Protein AF-0000000084571553 (afdb_homodimer)

Foldseek 3Di:
DPPVVVVVVVVVVVVVVVVVLVCLLVCVVVLLVLLVVLLVVLVVVLVVLVVVLVVVVVVPQWHFDVVNVVLNVVNVVLNVVNVVLNVVVVVQVVVPPDDDDDSPCSVVSSVSSVVSVVSSVVSVVSNPDDDPTIDGPPPQLADQDDADDDDDDDDDLPFAEEEEAAAFQQCQVRVLSVVSNVCSVDVPPFRHEFEAECAPDGDLVVLLVSLCVRLPPDPVVQVVCVVVVNSLVVLLVSLLPGAYEYEYEEDEAADDCSSSNRDPNSRVVVHHYYYYYLFLVNCVSNVGPDYDYRDFADLVVLLVLLQVLLPPPCCVPDPLSVVLSSLLSVLQVRRNQSSNQQSNLNHPPDDSVVSVVQNVCSVQPVVPRPPLVVRPLVSRCVLLVSVVDPLLSVLLLVQLLDDAPDWAFLQVSLVVCVLLQSQHVDDDPVVSSVVSVVSVVRCVRSNQKAWDPDPDDDPDGTTIHGDSSSSSSSLCVCCVNVPNNLQEEHAELDLDCDPVNLQSLQNYQEYAYDYQNHAEDDDARPQNQNHAYYHDALYQHQDDDPCNCVNHQEHHAEYANENHQNHQDDDLCVLSNANHAYYAHENYNHAEDDLSVLSNANHAYYEHAYPDPDAREHEYDQPSVLSHLYQEDARHRHHYDVLLRVLVSVLPHDRHQAYADEDAEPNSQQSCQPRVQRRYAHYAYENHAPAQEHEHEFDPDPCASNNRHAYYEYYQHANHAYYHYDYPPDDDQQRANAARHAYYYAEQYQYQEQLSLLRYQNHAEYAHENHANHAENRDPDDDPVSSVSSNRQQNHAEYHAEQHQNHQEHDPAADAHAAAHEYHYYNHQNHAEYSHDLPRPPDHHHDPDPDDPRPVRHDYPPDPSVVVCVVVPD/DVVPPVVVVVVVVVCVVVVVLVVLQVCVVVLLVLLVVLLVVLVVVLVVLVVVLVVVVVVPQKHWDVVNVVLNVVNVVLNVVSVVLNVVVVVQVVVPPDDDDDSVCSPVSSVSSVVSVVSSVVSVVSVPDDDPTIDGHPPQQADQDDADDDDDDDDDLQFAEEEEAAAFQQCQVRVLSVVSNVCSVDVPVFRHEFEAEQAPDGDLVRRLVSVCVRLVPDPVVQVVCVVVVNSLVVLLVVLLPGAYEYEYEEDEAADDCSSSNRDPNSSVVSHHYYYYYLFLVNCVSNVGPDYDYRDFDDLVVLLVLLQVLLDPDCCVPDPLSVVLSSLCSVLQVRRNQSSNQVSNLNRPPDDSVVSVVQNVCSVPPPVPRPPLCVRPLVSRCVLLVSVVDPLLSVLLLVQLLDDAPDWAFLQVSLVVCVLLCSQHVDDDPVVSSVVSVVSVVRCVRSNQKDWDPPPDDDPDGTTIHGDSSSSSSSLCVCCVNVPRNLQEEHAELDLDCDPVNLQSQQNYQEYAYDYQNHAEDPDARPQNQNHAEYHDALYQHQDDDPCNCVNHQEHHAEYANENHQNHQDDDLCVLSNANHAYYHHENYNHAEDDLSVLSNQNHAYDEHAYPDPDAREHEYDQPSVLSHLYQEYARHRHHYDVLLRVLVSVLPRDRHQEYADEDAEPNSQQSCQPRVQRRYAHYAYENHAPAQEHEHEFDPDQCASNNRHAYYEYYQHANHAYYHYDYDPDDPQQRANAARHAYYHYENYAYQEQQSLLRYLNYAEYAHENHANHAENRDPDDDPVSSVSSNRQCNYAEYHAEQHQNHAEHDPAADAHQAAHEYHYYNHQNHAEYRHDLPRPPDHHHDPYPDDPRDVRHDYPPDPNVVVCVVVDD

Radius of gyration: 49.53 Å; Cα contacts (8 Å, |Δi|>4): 3369; chains: 2; bounding box: 150×155×90 Å

Sequence (1748 aa):
MDFVNPLSDLIKYLCGLASTHLGYICNLKDDVDLLRRETQELNAKSEDVKATVQREEEGGGVQRTRVVMNWLGNVQNFLGGVDQVLGEARERD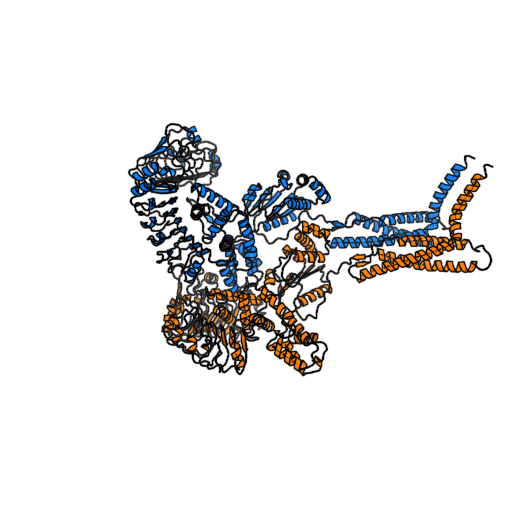RIKCLGHCLPQNCWSGYQLGKKVDRMLNEARELKKEELNTTLPLLSPPVLAMPMDKTVGLDISFNIVVIGLYGIGGVGKTTLMKRINNDLSRANHGFEVVIWVVVSRQVKEDNIQDIIRRGLHIKDEIWEQWSRNGDNHIHLCEVLTHKKFVLLIDDVWARLDLSKIGVPHSCLENGSKVVFTTRSKTVCHQMRADKAYEVQCLTPEEALGLFKDNVGKSNVHYDPEILELAKHIAQECKGLPLALITVGRAMAGKDNPSEWRHALTTLRNKPHKLQGMVEEVYHTLEFSYDNLNDTTRQACFLYCCRFPEDYPIIVDNLIELWIGEGLLGDTGDVYHKRDEGASILGDLKRACLLESRPRHGDSYEQATVKMHDVIRDMATWIARDHGQRENKLLVIENEEDMSAEMISKWRGAKKVSIWGNLIANINRAPPMCSQLETLFVRETKVRLVPRGFFESMTACLKVLDLSDNKNIDSFPKEICNLISLQYLNLSSTSINELPEEIKNLTRLRWLLFVSRLLSSKIILILTGAIASLPLNVFNLWGSTLEKEEKVVEELGDMQDITDLSILVQKSFSVLKIFQSLQRCIRRVRIENCEDLTSIPISHSLKESGDFSHLEELHLFRCPMLMKMEITQGIGRVPNCFCFPCLINVLVYNCGFSDLSWLVHAPKLRNLEVIGSLSMEKIIGDGFAREELATSGLFSCLKFLNIIDLPSLRSICDDPLFFPQGMEFRVERCPGLRKLPLVSNSARGTLSIMKAMEDSWGKIRFPPSRAEDKFNSFSFMDFVNPLSDLIKYLCGLASTHLGYICNLKDDVDLLRRETQELNAKSEDVKATVQREEEGGGVQRTRVVMNWLGNVQNFLGGVDQVLGEARERDRIKCLGHCLPQNCWSGYQLGKKVDRMLNEARELKKEELNTTLPLLSPPVLAMPMDKTVGLDISFNIVVIGLYGIGGVGKTTLMKRINNDLSRANHGFEVVIWVVVSRQVKEDNIQDIIRRGLHIKDEIWEQWSRNGDNHIHLCEVLTHKKFVLLIDDVWARLDLSKIGVPHSCLENGSKVVFTTRSKTVCHQMRADKAYEVQCLTPEEALGLFKDNVGKSNVHYDPEILELAKHIAQECKGLPLALITVGRAMAGKDNPSEWRHALTTLRNKPHKLQGMVEEVYHTLEFSYDNLNDTTRQACFLYCCRFPEDYPIIVDNLIELWIGEGLLGDTGDVYHKRDEGASILGDLKRACLLESRPRHGDSYEQATVKMHDVIRDMATWIARDHGQRENKLLVIENEEDMSAEMISKWRGAKKVSIWGNLIANINRAPPMCSQLETLFVRETKVRLVPRGFFESMTACLKVLDLSDNKNIDSFPKEICNLISLQYLNLSSTSINELPEEIKNLTRLRWLLFVSRLLSSKIILILTGAIASLPLNVFNLWGSTLEKEEKVVEELGDMQDITDLSILVQKSFSVLKIFQSLQRCIRRVRIENCEDLTSIPISHSLKESGDFSHLEELHLFRCPMLMKMEITQGIGRVPNCFCFPCLINVLVYNCGFSDLSWLVHAPKLRNLEVIGSLSMEKIIGDGFAREELATSGLFSCLKFLNIIDLPSLRSICDDPLFFPQGMEFRVERCPGLRKLPLVSNSARGTLSIMKAMEDSWGKIRFPPSRAEDKFNSFSF

InterPro domains:
  IPR002182 NB-ARC [PF00931] (158-314)
  IPR027417 P-loop containing nucleoside triphosphate hydrolase [G3DSA:3.40.50.300] (148-292)
  IPR027417 P-loop containing nucleoside triphosphate hydrolase [SSF52540] (157-399)
  IPR032675 Leucine-rich repeat domain superfamily [G3DSA:3.80.10.10] (453-730)
  IPR032675 Leucine-rich repeat domain superfamily [G3DSA:3.80.10.10] (731-851)
  IPR042197 Apoptotic protease-activating factors, helical domain [G3DSA:1.10.8.430] (296-388)
  IPR050905 Plant disease resistance NBS-LRR [PTHR33463] (19-835)
  IPR055414 Disease resistance R13L4/SHOC-2-like, LRR domain [PF23598] (556-802)
  IPR058922 Disease resistance protein, winged helix domain [PF23559] (402-474)

Nearest PDB structures (foldseek):
  9cc9-assembly1_L  TM=5.577E-01  e=7.276E-26  Nicotiana benthamiana
  9fp6-assembly1_F  TM=5.745E-01  e=7.276E-26  Nicotiana benthamiana
  7xx2-assembly1_I  TM=5.405E-01  e=8.181E-25  Triticum monococcum
  8rfh-assembly1_B  TM=3.887E-01  e=2.292E-23  Nicotiana benthamiana
  7jlv-assembly1_A  TM=6.695E-01  e=2.318E-12  Nicotiana benthamiana

Structure (mmCIF, N/CA/C/O backbone):
data_AF-0000000084571553-model_v1
#
loop_
_entity.id
_entity.type
_entity.pdbx_description
1 polymer 'Uncharacterized protein'
#
loop_
_atom_site.group_PDB
_atom_site.id
_atom_site.type_symbol
_atom_site.label_atom_id
_atom_site.label_alt_id
_atom_site.label_comp_id
_atom_site.label_asym_id
_atom_site.label_entity_id
_atom_site.label_seq_id
_atom_site.pdbx_PDB_ins_code
_atom_site.Cartn_x
_atom_site.Cartn_y
_atom_site.Cartn_z
_atom_site.occupancy
_atom_site.B_iso_or_equiv
_atom_site.auth_seq_id
_atom_site.auth_comp_id
_atom_site.auth_asym_id
_atom_site.auth_atom_id
_atom_site.pdbx_PDB_model_num
ATOM 1 N N . MET A 1 1 ? 102.875 -58.688 -18.672 1 23.72 1 MET A N 1
ATOM 2 C CA . MET A 1 1 ? 101.562 -59.062 -18.078 1 23.72 1 MET A CA 1
ATOM 3 C C . MET A 1 1 ? 100.625 -57.875 -17.953 1 23.72 1 MET A C 1
ATOM 5 O O . MET A 1 1 ? 99.5 -58 -17.531 1 23.72 1 MET A O 1
ATOM 9 N N . ASP A 1 2 ? 101.188 -56.719 -18 1 32.38 2 ASP A N 1
ATOM 10 C CA . ASP A 1 2 ? 100.562 -55.438 -17.672 1 32.38 2 ASP A CA 1
ATOM 11 C C . ASP A 1 2 ? 99.562 -55.031 -18.766 1 32.38 2 ASP A C 1
ATOM 13 O O . ASP A 1 2 ? 98.688 -54.188 -18.531 1 32.38 2 ASP A O 1
ATOM 17 N N . PHE A 1 3 ? 99.875 -55.344 -20.047 1 34.72 3 PHE A N 1
ATOM 18 C CA . PHE A 1 3 ? 99.125 -54.719 -21.141 1 34.72 3 PHE A CA 1
ATOM 19 C C . PHE A 1 3 ? 97.75 -55.375 -21.312 1 34.72 3 PHE A C 1
ATOM 21 O O . PHE A 1 3 ? 97 -54.969 -22.203 1 34.72 3 PHE A O 1
ATOM 28 N N . VAL A 1 4 ? 97.438 -56.562 -20.719 1 42.59 4 VAL A N 1
ATOM 29 C CA . VAL A 1 4 ? 96.25 -57.344 -20.984 1 42.59 4 VAL A CA 1
ATOM 30 C C . VAL A 1 4 ? 95.062 -56.75 -20.25 1 42.59 4 VAL A C 1
ATOM 32 O O . VAL A 1 4 ? 93.938 -56.969 -20.641 1 42.59 4 VAL A O 1
ATOM 35 N N . ASN A 1 5 ? 95.375 -56 -19.219 1 40.78 5 ASN A N 1
ATOM 36 C CA . ASN A 1 5 ? 94.25 -55.531 -18.391 1 40.78 5 ASN A CA 1
ATOM 37 C C . ASN A 1 5 ? 93.438 -54.438 -19.094 1 40.78 5 ASN A C 1
ATOM 39 O O . ASN A 1 5 ? 92.25 -54.406 -19.031 1 40.78 5 ASN A O 1
ATOM 43 N N . PRO A 1 6 ? 94.188 -53.531 -19.688 1 46.91 6 PRO A N 1
ATOM 44 C CA . PRO A 1 6 ? 93.375 -52.438 -20.25 1 46.91 6 PRO A CA 1
ATOM 45 C C . PRO A 1 6 ? 92.5 -52.875 -21.438 1 46.91 6 PRO A C 1
ATOM 47 O O . PRO A 1 6 ? 91.438 -52.312 -21.703 1 46.91 6 PRO A O 1
ATOM 50 N N . LEU A 1 7 ? 92.938 -53.938 -22.156 1 43.12 7 LEU A N 1
ATOM 51 C CA . LEU A 1 7 ? 92.188 -54.375 -23.328 1 43.12 7 LEU A CA 1
ATOM 52 C C . LEU A 1 7 ? 90.875 -55.062 -22.922 1 43.12 7 LEU A C 1
ATOM 54 O O . LEU A 1 7 ? 89.812 -54.906 -23.594 1 43.12 7 LEU A O 1
ATOM 58 N N . SER A 1 8 ? 90.938 -55.719 -21.75 1 46.53 8 SER A N 1
ATOM 59 C CA . SER A 1 8 ? 89.688 -56.375 -21.266 1 46.53 8 SER A CA 1
ATOM 60 C C . SER A 1 8 ? 88.625 -55.344 -20.891 1 46.53 8 SER A C 1
ATOM 62 O O . SER A 1 8 ? 87.438 -55.531 -21.156 1 46.53 8 SER A O 1
ATOM 64 N N . ASP A 1 9 ? 89.188 -54.25 -20.328 1 49.16 9 ASP A N 1
ATOM 65 C CA . ASP A 1 9 ? 88.25 -53.188 -19.984 1 49.16 9 ASP A CA 1
ATOM 66 C C . ASP A 1 9 ? 87.688 -52.562 -21.234 1 49.16 9 ASP A C 1
ATOM 68 O O . ASP A 1 9 ? 86.5 -52.188 -21.266 1 49.16 9 ASP A O 1
ATOM 72 N N . LEU A 1 10 ? 88.562 -52.469 -22.328 1 47.81 10 LEU A N 1
ATOM 73 C CA . LEU A 1 10 ? 88.062 -51.906 -23.594 1 47.81 10 LEU A CA 1
ATOM 74 C C . LEU A 1 10 ? 87.125 -52.844 -24.281 1 47.81 10 LEU A C 1
ATOM 76 O O . LEU A 1 10 ? 86.125 -52.406 -24.844 1 47.81 10 LEU A O 1
ATOM 80 N N . ILE A 1 11 ? 87.375 -54.188 -24.219 1 46.59 11 ILE A N 1
ATOM 81 C CA . ILE A 1 11 ? 86.438 -55.125 -24.859 1 46.59 11 ILE A CA 1
ATOM 82 C C . ILE A 1 11 ? 85.125 -55.156 -24.109 1 46.59 11 ILE A C 1
ATOM 84 O O . ILE A 1 11 ? 84.062 -55.188 -24.719 1 46.59 11 ILE A O 1
ATOM 88 N N . LYS A 1 12 ? 85.25 -55.062 -22.766 1 50.31 12 LYS A N 1
ATOM 89 C CA . LYS A 1 12 ? 84 -54.938 -21.969 1 50.31 12 LYS A CA 1
ATOM 90 C C . LYS A 1 12 ? 83.25 -53.688 -22.359 1 50.31 12 LYS A C 1
ATOM 92 O O . LYS A 1 12 ? 82 -53.719 -22.484 1 50.31 12 LYS A O 1
ATOM 97 N N . TYR A 1 13 ? 84.062 -52.625 -22.484 1 47.72 13 TYR A N 1
ATOM 98 C CA . TYR A 1 13 ? 83.438 -51.375 -22.906 1 47.72 13 TYR A CA 1
ATOM 99 C C . TYR A 1 13 ? 82.938 -51.469 -24.328 1 47.72 13 TYR A C 1
ATOM 101 O O . TYR A 1 13 ? 81.812 -51.031 -24.625 1 47.72 13 TYR A O 1
ATOM 109 N N . LEU A 1 14 ? 83.75 -52.125 -25.297 1 46.5 14 LEU A N 1
ATOM 110 C CA . LEU A 1 14 ? 83.312 -52.281 -26.672 1 46.5 14 LEU A CA 1
ATOM 111 C C . LEU A 1 14 ? 82.188 -53.312 -26.781 1 46.5 14 LEU A C 1
ATOM 113 O O . LEU A 1 14 ? 81.25 -53.125 -27.578 1 46.5 14 LEU A O 1
ATOM 117 N N . CYS A 1 15 ? 82.25 -54.438 -26.031 1 47.06 15 CYS A N 1
ATOM 118 C CA . CYS A 1 15 ? 81.188 -55.375 -26 1 47.06 15 CYS A CA 1
ATOM 119 C C . CYS A 1 15 ? 79.938 -54.781 -25.344 1 47.06 15 CYS A C 1
ATOM 121 O O . CYS A 1 15 ? 78.812 -55.062 -25.734 1 47.06 15 CYS A O 1
ATOM 123 N N . GLY A 1 16 ? 80.125 -53.969 -24.266 1 48.34 16 GLY A N 1
ATOM 124 C CA . GLY A 1 16 ? 79 -53.188 -23.734 1 48.34 16 GLY A CA 1
ATOM 125 C C . GLY A 1 16 ? 78.375 -52.25 -24.75 1 48.34 16 GLY A C 1
ATOM 126 O O . GLY A 1 16 ? 77.188 -52.125 -24.828 1 48.34 16 GLY A O 1
ATOM 127 N N . LEU A 1 17 ? 79.25 -51.562 -25.516 1 47.72 17 LEU A N 1
ATOM 128 C CA . LEU A 1 17 ? 78.812 -50.719 -26.609 1 47.72 17 LEU A CA 1
ATOM 129 C C . LEU A 1 17 ? 78.188 -51.531 -27.734 1 47.72 17 LEU A C 1
ATOM 131 O O . LEU A 1 17 ? 77.188 -51.125 -28.328 1 47.72 17 LEU A O 1
ATOM 135 N N . ALA A 1 18 ? 78.812 -52.75 -28.125 1 51.19 18 ALA A N 1
ATOM 136 C CA . ALA A 1 18 ? 78.312 -53.625 -29.172 1 51.19 18 ALA A CA 1
ATOM 137 C C . ALA A 1 18 ? 77 -54.281 -28.719 1 51.19 18 ALA A C 1
ATOM 139 O O . ALA A 1 18 ? 76.062 -54.5 -29.516 1 51.19 18 ALA A O 1
ATOM 140 N N . SER A 1 19 ? 76.938 -54.594 -27.422 1 53 19 SER A N 1
ATOM 141 C CA . SER A 1 19 ? 75.75 -55.25 -26.906 1 53 19 SER A CA 1
ATOM 142 C C . SER A 1 19 ? 74.562 -54.312 -26.969 1 53 19 SER A C 1
ATOM 144 O O . SER A 1 19 ? 73.438 -54.719 -27.281 1 53 19 SER A O 1
ATOM 146 N N . THR A 1 20 ? 74.812 -53.062 -26.75 1 55.97 20 THR A N 1
ATOM 147 C CA . THR A 1 20 ? 73.75 -52.094 -26.891 1 55.97 20 THR A CA 1
ATOM 148 C C . THR A 1 20 ? 73.375 -51.906 -28.344 1 55.97 20 THR A C 1
ATOM 150 O O . THR A 1 20 ? 72.188 -51.812 -28.703 1 55.97 20 THR A O 1
ATOM 153 N N . HIS A 1 21 ? 74.312 -51.906 -29.266 1 56.56 21 HIS A N 1
ATOM 154 C CA . HIS A 1 21 ? 74.125 -51.719 -30.688 1 56.56 21 HIS A CA 1
ATOM 155 C C . HIS A 1 21 ? 73.5 -52.969 -31.328 1 56.56 21 HIS A C 1
ATOM 157 O O . HIS A 1 21 ? 72.625 -52.875 -32.188 1 56.56 21 HIS A O 1
ATOM 163 N N . LEU A 1 22 ? 74.062 -54.188 -30.984 1 56.91 22 LEU A N 1
ATOM 164 C CA . LEU A 1 22 ? 73.5 -55.438 -31.453 1 56.91 22 LEU A CA 1
ATOM 165 C C . LEU A 1 22 ? 72.125 -55.625 -30.844 1 56.91 22 LEU A C 1
ATOM 167 O O . LEU A 1 22 ? 71.25 -56.281 -31.469 1 56.91 22 LEU A O 1
ATOM 171 N N . GLY A 1 23 ? 71.875 -55.062 -29.719 1 60.16 23 GLY A N 1
ATOM 172 C CA . GLY A 1 23 ? 70.562 -55.125 -29.062 1 60.16 23 GLY A CA 1
ATOM 173 C C . GLY A 1 23 ? 69.5 -54.375 -29.828 1 60.16 23 GLY A C 1
ATOM 174 O O . GLY A 1 23 ? 68.312 -54.812 -29.859 1 60.16 23 GLY A O 1
ATOM 175 N N . TYR A 1 24 ? 69.812 -53.312 -30.578 1 62.94 24 TYR A N 1
ATOM 176 C CA . TYR A 1 24 ? 68.812 -52.531 -31.344 1 62.94 24 TYR A CA 1
ATOM 177 C C . TYR A 1 24 ? 68.375 -53.344 -32.562 1 62.94 24 TYR A C 1
ATOM 179 O O . TYR A 1 24 ? 67.188 -53.188 -32.969 1 62.94 24 TYR A O 1
ATOM 187 N N . ILE A 1 25 ? 69.312 -54.188 -33.156 1 61.41 25 ILE A N 1
ATOM 188 C CA . ILE A 1 25 ? 68.938 -54.969 -34.344 1 61.41 25 ILE A CA 1
ATOM 189 C C . ILE A 1 25 ? 68.188 -56.219 -33.906 1 61.41 25 ILE A C 1
ATOM 191 O O . ILE A 1 25 ? 67.188 -56.594 -34.531 1 61.41 25 ILE A O 1
ATOM 195 N N . CYS A 1 26 ? 68.75 -56.906 -32.844 1 61.06 26 CYS A N 1
ATOM 196 C CA . CYS A 1 26 ? 68.125 -58.219 -32.469 1 61.06 26 CYS A CA 1
ATOM 197 C C . CYS A 1 26 ? 66.812 -58.031 -31.797 1 61.06 26 CYS A C 1
ATOM 199 O O . CYS A 1 26 ? 65.938 -58.906 -31.953 1 61.06 26 CYS A O 1
ATOM 201 N N . ASN A 1 27 ? 66.5 -56.906 -31.188 1 69.62 27 ASN A N 1
ATOM 202 C CA . ASN A 1 27 ? 65.25 -56.719 -30.422 1 69.62 27 ASN A CA 1
ATOM 203 C C . ASN A 1 27 ? 64.312 -55.719 -31.125 1 69.62 27 ASN A C 1
ATOM 205 O O . ASN A 1 27 ? 63.438 -55.156 -30.484 1 69.62 27 ASN A O 1
ATOM 209 N N . LEU A 1 28 ? 64.5 -55.469 -32.312 1 72.31 28 LEU A N 1
ATOM 210 C CA . LEU A 1 28 ? 63.719 -54.469 -33.031 1 72.31 28 LEU A CA 1
ATOM 211 C C . LEU A 1 28 ? 62.25 -54.812 -33.031 1 72.31 28 LEU A C 1
ATOM 213 O O . LEU A 1 28 ? 61.375 -53.969 -32.812 1 72.31 28 LEU A O 1
ATOM 217 N N . LYS A 1 29 ? 62 -56.125 -33.406 1 73.19 29 LYS A N 1
ATOM 218 C CA . LYS A 1 29 ? 60.594 -56.531 -33.438 1 73.19 29 LYS A CA 1
ATOM 219 C C . LYS A 1 29 ? 59.938 -56.344 -32.094 1 73.19 29 LYS A C 1
ATOM 221 O O . LYS A 1 29 ? 58.812 -55.844 -31.984 1 73.19 29 LYS A O 1
ATOM 226 N N . ASP A 1 30 ? 60.656 -56.656 -31.062 1 74 30 ASP A N 1
ATOM 227 C CA . ASP A 1 30 ? 60.125 -56.5 -29.719 1 74 30 ASP A CA 1
ATOM 228 C C . ASP A 1 30 ? 59.969 -55.031 -29.344 1 74 30 ASP A C 1
ATOM 230 O O . ASP A 1 30 ? 58.969 -54.656 -28.703 1 74 30 ASP A O 1
ATOM 234 N N . ASP A 1 31 ? 60.812 -54.312 -29.797 1 76.44 31 ASP A N 1
ATOM 235 C CA . ASP A 1 31 ? 60.75 -52.875 -29.484 1 76.44 31 ASP A CA 1
ATOM 236 C C . ASP A 1 31 ? 59.625 -52.188 -30.234 1 76.44 31 ASP A C 1
ATOM 238 O O . ASP A 1 31 ? 59 -51.25 -29.719 1 76.44 31 ASP A O 1
ATOM 242 N N . VAL A 1 32 ? 59.406 -52.562 -31.391 1 80.5 32 VAL A N 1
ATOM 243 C CA . VAL A 1 32 ? 58.312 -51.969 -32.188 1 80.5 32 VAL A CA 1
ATOM 244 C C . VAL A 1 32 ? 56.969 -52.344 -31.547 1 80.5 32 VAL A C 1
ATOM 246 O O . VAL A 1 32 ? 56.062 -51.5 -31.484 1 80.5 32 VAL A O 1
ATOM 249 N N . ASP A 1 33 ? 56.906 -53.5 -31.016 1 78.06 33 ASP A N 1
ATOM 250 C CA . ASP A 1 33 ? 55.656 -53.906 -30.359 1 78.06 33 ASP A CA 1
ATOM 251 C C . ASP A 1 33 ? 55.469 -53.156 -29.047 1 78.06 33 ASP A C 1
ATOM 253 O O . ASP A 1 33 ? 54.344 -52.781 -28.688 1 78.06 33 ASP A O 1
ATOM 257 N N . LEU A 1 34 ? 56.469 -52.938 -28.469 1 78.44 34 LEU A N 1
ATOM 258 C CA . LEU A 1 34 ? 56.438 -52.156 -27.25 1 78.44 34 LEU A CA 1
ATOM 259 C C . LEU A 1 34 ? 56.031 -50.688 -27.547 1 78.44 34 LEU A C 1
ATOM 261 O O . LEU A 1 34 ? 55.281 -50.094 -26.797 1 78.44 34 LEU A O 1
ATOM 265 N N . LEU A 1 35 ? 56.531 -50.156 -28.547 1 81.25 35 LEU A N 1
ATOM 266 C CA . LEU A 1 35 ? 56.188 -48.781 -28.953 1 81.25 35 LEU A CA 1
ATOM 267 C C . LEU A 1 35 ? 54.719 -48.688 -29.297 1 81.25 35 LEU A C 1
ATOM 269 O O . LEU A 1 35 ? 54.062 -47.688 -28.953 1 81.25 35 LEU A O 1
ATOM 273 N N . ARG A 1 36 ? 54.281 -49.688 -29.953 1 80.44 36 ARG A N 1
ATOM 274 C CA . ARG A 1 36 ? 52.844 -49.688 -30.281 1 80.44 36 ARG A CA 1
ATOM 275 C C . ARG A 1 36 ? 52 -49.688 -29.031 1 80.44 36 ARG A C 1
ATOM 277 O O . ARG A 1 36 ? 51 -48.969 -28.938 1 80.44 36 ARG A O 1
ATOM 284 N N . ARG A 1 37 ? 52.375 -50.344 -28.156 1 79.94 37 ARG A N 1
ATOM 285 C CA . ARG A 1 37 ? 51.625 -50.438 -26.891 1 79.94 37 ARG A CA 1
ATOM 286 C C . ARG A 1 37 ? 51.719 -49.125 -26.125 1 79.94 37 ARG A C 1
ATOM 288 O O . ARG A 1 37 ? 50.688 -48.625 -25.625 1 79.94 37 ARG A O 1
ATOM 295 N N . GLU A 1 38 ? 52.812 -48.656 -26.031 1 81.31 38 GLU A N 1
ATOM 296 C CA . GLU A 1 38 ? 53 -47.406 -25.297 1 81.31 38 GLU A CA 1
ATOM 297 C C . GLU A 1 38 ? 52.281 -46.25 -25.969 1 81.31 38 GLU A C 1
ATOM 299 O O . GLU A 1 38 ? 51.719 -45.375 -25.297 1 81.31 38 GLU A O 1
ATOM 304 N N . THR A 1 39 ? 52.25 -46.25 -27.172 1 82.88 39 THR A N 1
ATOM 305 C CA . THR A 1 39 ? 51.531 -45.188 -27.922 1 82.88 39 THR A CA 1
ATOM 306 C C . THR A 1 39 ? 50.031 -45.312 -27.703 1 82.88 39 THR A C 1
ATOM 308 O O . THR A 1 39 ? 49.344 -44.312 -27.594 1 82.88 39 THR A O 1
ATOM 311 N N . GLN A 1 40 ? 49.594 -46.5 -27.625 1 81.56 40 GLN A N 1
ATOM 312 C CA . GLN A 1 40 ? 48.188 -46.688 -27.375 1 81.56 40 GLN A CA 1
ATOM 313 C C . GLN A 1 40 ? 47.781 -46.219 -25.984 1 81.56 40 GLN A C 1
ATOM 315 O O . GLN A 1 40 ? 46.75 -45.594 -25.797 1 81.56 40 GLN A O 1
ATOM 320 N N . GLU A 1 41 ? 48.594 -46.406 -25.125 1 81.5 41 GLU A N 1
ATOM 321 C CA . GLU A 1 41 ? 48.344 -45.906 -23.766 1 81.5 41 GLU A CA 1
ATOM 322 C C . GLU A 1 41 ? 48.406 -44.406 -23.688 1 81.5 41 GLU A C 1
ATOM 324 O O . GLU A 1 41 ? 47.625 -43.781 -22.984 1 81.5 41 GLU A O 1
ATOM 329 N N . LEU A 1 42 ? 49.312 -43.875 -24.297 1 82.31 42 LEU A N 1
ATOM 330 C CA . LEU A 1 42 ? 49.469 -42.406 -24.344 1 82.31 42 LEU A CA 1
ATOM 331 C C . LEU A 1 42 ? 48.25 -41.781 -25 1 82.31 42 LEU A C 1
ATOM 333 O O . LEU A 1 42 ? 47.75 -40.75 -24.547 1 82.31 42 LEU A O 1
ATOM 337 N N . ASN A 1 43 ? 47.781 -42.375 -26.016 1 82 43 ASN A N 1
ATOM 338 C CA . ASN A 1 43 ? 46.594 -41.875 -26.672 1 82 43 ASN A CA 1
ATOM 339 C C . ASN A 1 43 ? 45.375 -41.969 -25.766 1 82 43 ASN A C 1
ATOM 341 O O . ASN A 1 43 ? 44.531 -41.062 -25.734 1 82 43 ASN A O 1
ATOM 345 N N . ALA A 1 44 ? 45.281 -43 -25.078 1 80.38 44 ALA A N 1
ATOM 346 C CA . ALA A 1 44 ? 44.188 -43.156 -24.109 1 80.38 44 ALA A CA 1
ATOM 347 C C . ALA A 1 44 ? 44.281 -42.062 -23.031 1 80.38 44 ALA A C 1
ATOM 349 O O . ALA A 1 44 ? 43.25 -41.469 -22.672 1 80.38 44 ALA A O 1
ATOM 350 N N . LYS A 1 45 ? 45.344 -41.812 -22.578 1 81.88 45 LYS A N 1
ATOM 351 C CA . LYS A 1 45 ? 45.531 -40.75 -21.578 1 81.88 45 LYS A CA 1
ATOM 352 C C . LYS A 1 45 ? 45.188 -39.406 -22.156 1 81.88 45 LYS A C 1
ATOM 354 O O . LYS A 1 45 ? 44.594 -38.562 -21.484 1 81.88 45 LYS A O 1
ATOM 359 N N . SER A 1 46 ? 45.625 -39.219 -23.281 1 82.69 46 SER A N 1
ATOM 360 C CA . SER A 1 46 ? 45.375 -37.938 -23.938 1 82.69 46 SER A CA 1
ATOM 361 C C . SER A 1 46 ? 43.875 -37.688 -24.094 1 82.69 46 SER A C 1
ATOM 363 O O . SER A 1 46 ? 43.375 -36.594 -23.875 1 82.69 46 SER A O 1
ATOM 365 N N . GLU A 1 47 ? 43.156 -38.656 -24.406 1 80.56 47 GLU A N 1
ATOM 366 C CA . GLU A 1 47 ? 41.719 -38.562 -24.562 1 80.56 47 GLU A CA 1
ATOM 367 C C . GLU A 1 47 ? 41.031 -38.312 -23.219 1 80.56 47 GLU A C 1
ATOM 369 O O . GLU A 1 47 ? 40.062 -37.562 -23.141 1 80.56 47 GLU A O 1
ATOM 374 N N . ASP A 1 48 ? 41.438 -38.844 -22.25 1 78.12 48 ASP A N 1
ATOM 375 C CA . ASP A 1 48 ? 40.906 -38.625 -20.922 1 78.12 48 ASP A CA 1
ATOM 376 C C . ASP A 1 48 ? 41.156 -37.188 -20.438 1 78.12 48 ASP A C 1
ATOM 378 O O . ASP A 1 48 ? 40.281 -36.562 -19.828 1 78.12 48 ASP A O 1
ATOM 382 N N . VAL A 1 49 ? 42.312 -36.781 -20.594 1 79.25 49 VAL A N 1
ATOM 383 C CA . VAL A 1 49 ? 42.656 -35.438 -20.203 1 79.25 49 VAL A CA 1
ATOM 384 C C . VAL A 1 49 ? 41.812 -34.438 -20.984 1 79.25 49 VAL A C 1
ATOM 386 O O . VAL A 1 49 ? 41.312 -33.438 -20.422 1 79.25 49 VAL A O 1
ATOM 389 N N . LYS A 1 50 ? 41.625 -34.656 -22.203 1 76.75 50 LYS A N 1
ATOM 390 C CA . LYS A 1 50 ? 40.781 -33.781 -23.016 1 76.75 50 LYS A CA 1
ATOM 391 C C . LYS A 1 50 ? 39.344 -33.781 -22.469 1 76.75 50 LYS A C 1
ATOM 393 O O . LYS A 1 50 ? 38.719 -32.719 -22.391 1 76.75 50 LYS A O 1
ATOM 398 N N . ALA A 1 51 ? 38.906 -34.844 -22.141 1 73.44 51 ALA A N 1
ATOM 399 C CA . ALA A 1 51 ? 37.562 -34.969 -21.625 1 73.44 51 ALA A CA 1
ATOM 400 C C . ALA A 1 51 ? 37.406 -34.219 -20.281 1 73.44 51 ALA A C 1
ATOM 402 O O . ALA A 1 51 ? 36.406 -33.562 -20.031 1 73.44 51 ALA A O 1
ATOM 403 N N . THR A 1 52 ? 38.406 -34.344 -19.547 1 72.06 52 THR A N 1
ATOM 404 C CA . THR A 1 52 ? 38.375 -33.688 -18.25 1 72.06 52 THR A CA 1
ATOM 405 C C . THR A 1 52 ? 38.438 -32.156 -18.406 1 72.06 52 THR A C 1
ATOM 407 O O . THR A 1 52 ? 37.719 -31.438 -17.734 1 72.06 52 THR A O 1
ATOM 410 N N . VAL A 1 53 ? 39.25 -31.75 -19.219 1 71.5 53 VAL A N 1
ATOM 411 C CA . VAL A 1 53 ? 39.406 -30.312 -19.453 1 71.5 53 VAL A CA 1
ATOM 412 C C . VAL A 1 53 ? 38.125 -29.75 -20.016 1 71.5 53 VAL A C 1
ATOM 414 O O . VAL A 1 53 ? 37.688 -28.656 -19.609 1 71.5 53 VAL A O 1
ATOM 417 N N . GLN A 1 54 ? 37.531 -30.422 -20.828 1 69.56 54 GLN A N 1
ATOM 418 C CA . GLN A 1 54 ? 36.281 -29.969 -21.422 1 69.56 54 GLN A CA 1
ATOM 419 C C . GLN A 1 54 ? 35.156 -29.891 -20.391 1 69.56 54 GLN A C 1
ATOM 421 O O . GLN A 1 54 ? 34.375 -28.938 -20.391 1 69.56 54 GLN A O 1
ATOM 426 N N . ARG A 1 55 ? 35.156 -30.734 -19.656 1 63.75 55 ARG A N 1
ATOM 427 C CA . ARG A 1 55 ? 34.125 -30.766 -18.594 1 63.75 55 ARG A CA 1
ATOM 428 C C . ARG A 1 55 ? 34.312 -29.578 -17.641 1 63.75 55 ARG A C 1
ATOM 430 O O . ARG A 1 55 ? 33.344 -28.938 -17.25 1 63.75 55 ARG A O 1
ATOM 437 N N . GLU A 1 56 ? 35.438 -29.562 -17.281 1 63.78 56 GLU A N 1
ATOM 438 C CA . GLU A 1 56 ? 35.75 -28.469 -16.344 1 63.78 56 GLU A CA 1
ATOM 439 C C . GLU A 1 56 ? 35.5 -27.109 -17 1 63.78 56 GLU A C 1
ATOM 441 O O . GLU A 1 56 ? 35.062 -26.172 -16.344 1 63.78 56 GLU A O 1
ATOM 446 N N . GLU A 1 57 ? 35.812 -27.094 -18.172 1 63.53 57 GLU A N 1
ATOM 447 C CA . GLU A 1 57 ? 35.594 -25.844 -18.875 1 63.53 57 GLU A CA 1
ATOM 448 C C . GLU A 1 57 ? 34.094 -25.562 -19.062 1 63.53 57 GLU A C 1
ATOM 450 O O . GLU A 1 57 ? 33.656 -24.406 -19.031 1 63.53 57 GLU A O 1
ATOM 455 N N . GLU A 1 58 ? 33.406 -26.641 -19.203 1 60.75 58 GLU A N 1
ATOM 456 C CA . GLU A 1 58 ? 31.969 -26.5 -19.375 1 60.75 58 GLU A CA 1
ATOM 457 C C . GLU A 1 58 ? 31.297 -26.031 -18.094 1 60.75 58 GLU A C 1
ATOM 459 O O . GLU A 1 58 ? 30.266 -25.375 -18.125 1 60.75 58 GLU A O 1
ATOM 464 N N . GLY A 1 59 ? 31.812 -26.547 -17.078 1 56.06 59 GLY A N 1
ATOM 465 C CA . GLY A 1 59 ? 31.281 -26.062 -15.82 1 56.06 59 GLY A CA 1
ATOM 466 C C . GLY A 1 59 ? 31.547 -24.594 -15.57 1 56.06 59 GLY A C 1
ATOM 467 O O . GLY A 1 59 ? 30.984 -24 -14.648 1 56.06 59 GLY A O 1
ATOM 468 N N . GLY A 1 60 ? 32.312 -23.984 -16.344 1 56.25 60 GLY A N 1
ATOM 469 C CA . GLY A 1 60 ? 32.594 -22.547 -16.297 1 56.25 60 GLY A CA 1
ATOM 470 C C . GLY A 1 60 ? 33.688 -22.188 -15.289 1 56.25 60 GLY A C 1
ATOM 471 O O . GLY A 1 60 ? 33.969 -22.969 -14.383 1 56.25 60 GLY A O 1
ATOM 472 N N . GLY A 1 61 ? 34.406 -21.141 -15.359 1 54.5 61 GLY A N 1
ATOM 473 C CA . GLY A 1 61 ? 35.344 -20.516 -14.445 1 54.5 61 GLY A CA 1
ATOM 474 C C . GLY A 1 61 ? 36.75 -21.062 -14.578 1 54.5 61 GLY A C 1
ATOM 475 O O . GLY A 1 61 ? 37.656 -20.688 -13.82 1 54.5 61 GLY A O 1
ATOM 476 N N . VAL A 1 62 ? 36.875 -22.172 -15.406 1 60 62 VAL A N 1
ATOM 477 C CA . VAL A 1 62 ? 38.188 -22.766 -15.492 1 60 62 VAL A CA 1
ATOM 478 C C . VAL A 1 62 ? 38.656 -22.766 -16.938 1 60 62 VAL A C 1
ATOM 480 O O . VAL A 1 62 ? 37.844 -22.797 -17.859 1 60 62 VAL A O 1
ATOM 483 N N . GLN A 1 63 ? 39.938 -22.281 -17.078 1 61.84 63 GLN A N 1
ATOM 484 C CA . GLN A 1 63 ? 40.562 -22.344 -18.391 1 61.84 63 GLN A CA 1
ATOM 485 C C . GLN A 1 63 ? 41.656 -23.391 -18.422 1 61.84 63 GLN A C 1
ATOM 487 O O . GLN A 1 63 ? 42.312 -23.641 -17.406 1 61.84 63 GLN A O 1
ATOM 492 N N . ARG A 1 64 ? 41.719 -24.031 -19.547 1 69.94 64 ARG A N 1
ATOM 493 C CA . ARG A 1 64 ? 42.75 -25.047 -19.766 1 69.94 64 ARG A CA 1
ATOM 494 C C . ARG A 1 64 ? 44.156 -24.453 -19.641 1 69.94 64 ARG A C 1
ATOM 496 O O . ARG A 1 64 ? 44.375 -23.297 -20.031 1 69.94 64 ARG A O 1
ATOM 503 N N . THR A 1 65 ? 44.969 -25.031 -18.812 1 65.06 65 THR A N 1
ATOM 504 C CA . THR A 1 65 ? 46.344 -24.547 -18.656 1 65.06 65 THR A CA 1
ATOM 505 C C . THR A 1 65 ? 47.125 -24.703 -19.953 1 65.06 65 THR A C 1
ATOM 507 O O . THR A 1 65 ? 46.781 -25.547 -20.781 1 65.06 65 THR A O 1
ATOM 510 N N . ARG A 1 66 ? 48.062 -23.875 -20.188 1 64.88 66 ARG A N 1
ATOM 511 C CA . ARG A 1 66 ? 48.906 -23.969 -21.359 1 64.88 66 ARG A CA 1
ATOM 512 C C . ARG A 1 66 ? 49.75 -25.25 -21.344 1 64.88 66 ARG A C 1
ATOM 514 O O . ARG A 1 66 ? 50.062 -25.797 -22.391 1 64.88 66 ARG A O 1
ATOM 521 N N . VAL A 1 67 ? 49.969 -25.734 -20.156 1 67.31 67 VAL A N 1
ATOM 522 C CA . VAL A 1 67 ? 50.75 -26.953 -20 1 67.31 67 VAL A CA 1
ATOM 523 C C . VAL A 1 67 ? 50 -28.141 -20.609 1 67.31 67 VAL A C 1
ATOM 525 O O . VAL A 1 67 ? 50.562 -28.953 -21.328 1 67.31 67 VAL A O 1
ATOM 528 N N . VAL A 1 68 ? 48.719 -28.016 -20.328 1 76.31 68 VAL A N 1
ATOM 529 C CA . VAL A 1 68 ? 47.938 -29.141 -20.859 1 76.31 68 VAL A CA 1
ATOM 530 C C . VAL A 1 68 ? 47.781 -28.984 -22.375 1 76.31 68 VAL A C 1
ATOM 532 O O . VAL A 1 68 ? 47.812 -29.984 -23.094 1 76.31 68 VAL A O 1
ATOM 535 N N . MET A 1 69 ? 47.75 -27.766 -22.797 1 74.12 69 MET A N 1
ATOM 536 C CA . MET A 1 69 ? 47.656 -27.547 -24.234 1 74.12 69 MET A CA 1
ATOM 537 C C . MET A 1 69 ? 48.938 -27.984 -24.953 1 74.12 69 MET A C 1
ATOM 539 O O . MET A 1 69 ? 48.875 -28.594 -26.016 1 74.12 69 MET A O 1
ATOM 543 N N . ASN A 1 70 ? 50.062 -27.688 -24.375 1 73.06 70 ASN A N 1
ATOM 544 C CA . ASN A 1 70 ? 51.344 -28.109 -24.938 1 73.06 70 ASN A CA 1
ATOM 545 C C . ASN A 1 70 ? 51.5 -29.625 -24.891 1 73.06 70 ASN A C 1
ATOM 547 O O . ASN A 1 70 ? 52 -30.234 -25.844 1 73.06 70 ASN A O 1
ATOM 551 N N . TRP A 1 71 ? 51.062 -30.094 -23.766 1 80.25 71 TRP A N 1
ATOM 552 C CA . TRP A 1 71 ? 51.156 -31.547 -23.625 1 80.25 71 TRP A CA 1
ATOM 553 C C . TRP A 1 71 ? 50.281 -32.25 -24.672 1 80.25 71 TRP A C 1
ATOM 555 O O . TRP A 1 71 ? 50.75 -33.188 -25.312 1 80.25 71 TRP A O 1
ATOM 565 N N . LEU A 1 72 ? 49.125 -31.703 -24.875 1 80.81 72 LEU A N 1
ATOM 566 C CA . LEU A 1 72 ? 48.25 -32.281 -25.875 1 80.81 72 LEU A CA 1
ATOM 567 C C . LEU A 1 72 ? 48.812 -32.094 -27.281 1 80.81 72 LEU A C 1
ATOM 569 O O . LEU A 1 72 ? 48.688 -33 -28.125 1 80.81 72 LEU A O 1
ATOM 573 N N . GLY A 1 73 ? 49.469 -31.078 -27.484 1 78.06 73 GLY A N 1
ATOM 574 C CA . GLY A 1 73 ? 50.125 -30.844 -28.766 1 78.06 73 GLY A CA 1
ATOM 575 C C . GLY A 1 73 ? 51.312 -31.781 -29 1 78.06 73 GLY A C 1
ATOM 576 O O . GLY A 1 73 ? 51.469 -32.312 -30.094 1 78.06 73 GLY A O 1
ATOM 577 N N . ASN A 1 74 ? 52.062 -31.984 -27.953 1 77.69 74 ASN A N 1
ATOM 578 C CA . ASN A 1 74 ? 53.188 -32.875 -28.062 1 77.69 74 ASN A CA 1
ATOM 579 C C . ASN A 1 74 ? 52.75 -34.312 -28.312 1 77.69 74 ASN A C 1
ATOM 581 O O . ASN A 1 74 ? 53.375 -35.031 -29.078 1 77.69 74 ASN A O 1
ATOM 585 N N . VAL A 1 75 ? 51.656 -34.625 -27.641 1 84.81 75 VAL A N 1
ATOM 586 C CA . VAL A 1 75 ? 51.156 -35.969 -27.812 1 84.81 75 VAL A CA 1
ATOM 587 C C . VAL A 1 75 ? 50.625 -36.156 -29.234 1 84.81 75 VAL A C 1
ATOM 589 O O . VAL A 1 75 ? 50.875 -37.188 -29.875 1 84.81 75 VAL A O 1
ATOM 592 N N . GLN A 1 76 ? 50.094 -35.156 -29.766 1 82.31 76 GLN A N 1
ATOM 593 C CA . GLN A 1 76 ? 49.562 -35.219 -31.125 1 82.31 76 GLN A CA 1
ATOM 594 C C . GLN A 1 76 ? 50.688 -35.312 -32.156 1 82.31 76 GLN A C 1
ATOM 596 O O . GLN A 1 76 ? 50.625 -36.062 -33.125 1 82.31 76 GLN A O 1
ATOM 601 N N . ASN A 1 77 ? 51.781 -34.625 -31.906 1 77.5 77 ASN A N 1
ATOM 602 C CA . ASN A 1 77 ? 52.938 -34.688 -32.75 1 77.5 77 ASN A CA 1
ATOM 603 C C . ASN A 1 77 ? 53.625 -36.062 -32.656 1 77.5 77 ASN A C 1
ATOM 605 O O . ASN A 1 77 ? 54.062 -36.625 -33.656 1 77.5 77 ASN A O 1
ATOM 609 N N . PHE A 1 78 ? 53.688 -36.531 -31.453 1 84.38 78 PHE A N 1
ATOM 610 C CA . PHE A 1 78 ? 54.281 -37.812 -31.219 1 84.38 78 PHE A CA 1
ATOM 611 C C . PHE A 1 78 ? 53.5 -38.906 -31.938 1 84.38 78 PHE A C 1
ATOM 613 O O . PHE A 1 78 ? 54.062 -39.781 -32.594 1 84.38 78 PHE A O 1
ATOM 620 N N . LEU A 1 79 ? 52.188 -38.781 -31.922 1 84 79 LEU A N 1
ATOM 621 C CA . LEU A 1 79 ? 51.344 -39.781 -32.562 1 84 79 LEU A CA 1
ATOM 622 C C . LEU A 1 79 ? 51.469 -39.719 -34.062 1 84 79 LEU A C 1
ATOM 624 O O . LEU A 1 79 ? 51.469 -40.75 -34.75 1 84 79 LEU A O 1
ATOM 628 N N . GLY A 1 80 ? 51.781 -38.656 -34.594 1 78.31 80 GLY A N 1
ATOM 629 C CA . GLY A 1 80 ? 52.031 -38.5 -36 1 78.31 80 GLY A CA 1
ATOM 630 C C . GLY A 1 80 ? 53.344 -39.094 -36.438 1 78.31 80 GLY A C 1
ATOM 631 O O . GLY A 1 80 ? 53.438 -39.75 -37.5 1 78.31 80 GLY A O 1
ATOM 632 N N . GLY A 1 81 ? 54.344 -39.031 -35.656 1 78.5 81 GLY A N 1
ATOM 633 C CA . GLY A 1 81 ? 55.656 -39.594 -35.938 1 78.5 81 GLY A CA 1
ATOM 634 C C . GLY A 1 81 ? 55.719 -41.094 -35.781 1 78.5 81 GLY A C 1
ATOM 635 O O . GLY A 1 81 ? 56.406 -41.781 -36.562 1 78.5 81 GLY A O 1
ATOM 636 N N . VAL A 1 82 ? 54.844 -41.5 -34.812 1 84.25 82 VAL A N 1
ATOM 637 C CA . VAL A 1 82 ? 54.875 -42.938 -34.562 1 84.25 82 VAL A CA 1
ATOM 638 C C . VAL A 1 82 ? 54.188 -43.688 -35.719 1 84.25 82 VAL A C 1
ATOM 640 O O . VAL A 1 82 ? 54.625 -44.75 -36.125 1 84.25 82 VAL A O 1
ATOM 643 N N . ASP A 1 83 ? 53.281 -43.094 -36.281 1 80.44 83 ASP A N 1
ATOM 644 C CA . ASP A 1 83 ? 52.594 -43.719 -37.406 1 80.44 83 ASP A CA 1
ATOM 645 C C . ASP A 1 83 ? 53.5 -43.875 -38.594 1 80.44 83 ASP A C 1
ATOM 647 O O . ASP A 1 83 ? 53.469 -44.906 -39.281 1 80.44 83 ASP A O 1
ATOM 651 N N . GLN A 1 84 ? 54.531 -43.156 -38.719 1 78.06 84 GLN A N 1
ATOM 652 C CA . GLN A 1 84 ? 55.5 -43.25 -39.781 1 78.06 84 GLN A CA 1
ATOM 653 C C . GLN A 1 84 ? 56.531 -44.344 -39.5 1 78.06 84 GLN A C 1
ATOM 655 O O . GLN A 1 84 ? 56.844 -45.125 -40.406 1 78.06 84 GLN A O 1
ATOM 660 N N . VAL A 1 85 ? 56.875 -44.406 -38.312 1 81.31 85 VAL A N 1
ATOM 661 C CA . VAL A 1 85 ? 57.906 -45.375 -37.938 1 81.31 85 VAL A CA 1
ATOM 662 C C . VAL A 1 85 ? 57.281 -46.781 -37.938 1 81.31 85 VAL A C 1
ATOM 664 O O . VAL A 1 85 ? 57.938 -47.75 -38.375 1 81.31 85 VAL A O 1
ATOM 667 N N . LEU A 1 86 ? 56.062 -46.875 -37.625 1 80.5 86 LEU A N 1
ATOM 668 C CA . LEU A 1 86 ? 55.375 -48.188 -37.656 1 80.5 86 LEU A CA 1
ATOM 669 C C . LEU A 1 86 ? 55.094 -48.625 -39.094 1 80.5 86 LEU A C 1
ATOM 671 O O . LEU A 1 86 ? 55.188 -49.812 -39.406 1 80.5 86 LEU A O 1
ATOM 675 N N . GLY A 1 87 ? 55.031 -47.75 -39.969 1 77.56 87 GLY A N 1
ATOM 676 C CA . GLY A 1 87 ? 54.906 -48.062 -41.375 1 77.56 87 GLY A CA 1
ATOM 677 C C . GLY A 1 87 ? 56.188 -48.562 -42 1 77.56 87 GLY A C 1
ATOM 678 O O . GLY A 1 87 ? 56.188 -49.531 -42.75 1 77.56 87 GLY A O 1
ATOM 679 N N . GLU A 1 88 ? 57.281 -48.062 -41.562 1 76.19 88 GLU A N 1
ATOM 680 C CA . GLU A 1 88 ? 58.594 -48.469 -42.062 1 76.19 88 GLU A CA 1
ATOM 681 C C . GLU A 1 88 ? 59 -49.844 -41.5 1 76.19 88 GLU A C 1
ATOM 683 O O . GLU A 1 88 ? 59.562 -50.656 -42.219 1 76.19 88 GLU A O 1
ATOM 688 N N . ALA A 1 89 ? 58.5 -50 -40.281 1 76.88 89 ALA A N 1
ATOM 689 C CA . ALA A 1 89 ? 58.781 -51.281 -39.656 1 76.88 89 ALA A CA 1
ATOM 690 C C . ALA A 1 89 ? 57.969 -52.406 -40.312 1 76.88 89 ALA A C 1
ATOM 692 O O . ALA A 1 89 ? 58.469 -53.5 -40.5 1 76.88 89 ALA A O 1
ATOM 693 N N . ARG A 1 90 ? 56.875 -52.156 -40.812 1 75.44 90 ARG A N 1
ATOM 694 C CA . ARG A 1 90 ? 56.031 -53.156 -41.469 1 75.44 90 ARG A CA 1
ATOM 695 C C . ARG A 1 90 ? 56.5 -53.469 -42.875 1 75.44 90 ARG A C 1
ATOM 697 O O . ARG A 1 90 ? 56.5 -54.625 -43.281 1 75.44 90 ARG A O 1
ATOM 704 N N . GLU A 1 91 ? 57.094 -52.625 -43.5 1 71.75 91 GLU A N 1
ATOM 705 C CA . GLU A 1 91 ? 57.656 -52.844 -44.844 1 71.75 91 GLU A CA 1
ATOM 706 C C . GLU A 1 91 ? 58.938 -53.656 -44.812 1 71.75 91 GLU A C 1
ATOM 708 O O . GLU A 1 91 ? 59.156 -54.531 -45.656 1 71.75 91 GLU A O 1
ATOM 713 N N . ARG A 1 92 ? 59.625 -53.625 -43.781 1 68.06 92 ARG A N 1
ATOM 714 C CA . ARG A 1 92 ? 60.875 -54.344 -43.656 1 68.06 92 ARG A CA 1
ATOM 715 C C . ARG A 1 92 ? 60.625 -55.781 -43.219 1 68.06 92 ARG A C 1
ATOM 717 O O . ARG A 1 92 ? 61.375 -56.688 -43.594 1 68.06 92 ARG A O 1
ATOM 724 N N . ASP A 1 93 ? 59.625 -55.875 -42.531 1 65.5 93 ASP A N 1
ATOM 725 C CA . ASP A 1 93 ? 59.281 -57.25 -42.125 1 65.5 93 ASP A CA 1
ATOM 726 C C . ASP A 1 93 ? 58.719 -58.031 -43.312 1 65.5 93 ASP A C 1
ATOM 728 O O . ASP A 1 93 ? 58.906 -59.25 -43.406 1 65.5 93 ASP A O 1
ATOM 732 N N . ARG A 1 94 ? 58.25 -57.562 -44.375 1 57.62 94 ARG A N 1
ATOM 733 C CA . ARG A 1 94 ? 57.75 -58.219 -45.562 1 57.62 94 ARG A CA 1
ATOM 734 C C . ARG A 1 94 ? 58.906 -58.594 -46.5 1 57.62 94 ARG A C 1
ATOM 736 O O . ARG A 1 94 ? 58.844 -59.625 -47.156 1 57.62 94 ARG A O 1
ATOM 743 N N . ILE A 1 95 ? 59.938 -57.938 -46.75 1 53.47 95 ILE A N 1
ATOM 744 C CA . ILE A 1 95 ? 61.031 -58.25 -47.656 1 53.47 95 ILE A CA 1
ATOM 745 C C . ILE A 1 95 ? 61.906 -59.344 -47.062 1 53.47 95 ILE A C 1
ATOM 747 O O . ILE A 1 95 ? 62.781 -59.875 -47.75 1 53.47 95 ILE A O 1
ATOM 751 N N . LYS A 1 96 ? 61.844 -59.812 -45.969 1 52.81 96 LYS A N 1
ATOM 752 C CA . LYS A 1 96 ? 62.562 -60.969 -45.438 1 52.81 96 LYS A CA 1
ATOM 753 C C . LYS A 1 96 ? 62.094 -62.25 -46.156 1 52.81 96 LYS A C 1
ATOM 755 O O . LYS A 1 96 ? 62.438 -63.344 -45.719 1 52.81 96 LYS A O 1
ATOM 760 N N . CYS A 1 97 ? 61.469 -62.219 -47.281 1 38.09 97 CYS A N 1
ATOM 761 C CA . CYS A 1 97 ? 61.094 -63.531 -47.844 1 38.09 97 CYS A CA 1
ATOM 762 C C . CYS A 1 97 ? 62.312 -64.438 -47.969 1 38.09 97 CYS A C 1
ATOM 764 O O . CYS A 1 97 ? 62.188 -65.625 -48.062 1 38.09 97 CYS A O 1
ATOM 766 N N . LEU A 1 98 ? 63.312 -64.188 -49.094 1 37.19 98 LEU A N 1
ATOM 767 C CA . LEU A 1 98 ? 64 -65.438 -49.406 1 37.19 98 LEU A CA 1
ATOM 768 C C . LEU A 1 98 ? 64.625 -66.062 -48.125 1 37.19 98 LEU A C 1
ATOM 770 O O . LEU A 1 98 ? 64.438 -67.25 -47.844 1 37.19 98 LEU A O 1
ATOM 774 N N . GLY A 1 99 ? 66.062 -66.5 -48.312 1 35.56 99 GLY A N 1
ATOM 775 C CA . GLY A 1 99 ? 66.75 -67.312 -47.281 1 35.56 99 GLY A CA 1
ATOM 776 C C . GLY A 1 99 ? 66.688 -66.688 -45.906 1 35.56 99 GLY A C 1
ATOM 777 O O . GLY A 1 99 ? 66.312 -65.562 -45.75 1 35.56 99 GLY A O 1
ATOM 778 N N . HIS A 1 100 ? 67.125 -67.5 -44.844 1 39.31 100 HIS A N 1
ATOM 779 C CA . HIS A 1 100 ? 66.938 -67.562 -43.375 1 39.31 100 HIS A CA 1
ATOM 780 C C . HIS A 1 100 ? 67.188 -66.125 -42.781 1 39.31 100 HIS A C 1
ATOM 782 O O . HIS A 1 100 ? 66.312 -65.625 -42.062 1 39.31 100 HIS A O 1
ATOM 788 N N . CYS A 1 101 ? 68.438 -66 -42.062 1 38.81 101 CYS A N 1
ATOM 789 C CA . CYS A 1 101 ? 68.875 -65.375 -40.812 1 38.81 101 CYS A CA 1
ATOM 790 C C . CYS A 1 101 ? 69.062 -63.875 -41 1 38.81 101 CYS A C 1
ATOM 792 O O . CYS A 1 101 ? 68.938 -63.125 -40.031 1 38.81 101 CYS A O 1
ATOM 794 N N . LEU A 1 102 ? 70.062 -63.406 -41.906 1 42.41 102 LEU A N 1
ATOM 795 C CA . LEU A 1 102 ? 70.75 -62.125 -41.719 1 42.41 102 LEU A CA 1
ATOM 796 C C . LEU A 1 102 ? 69.938 -60.969 -42.344 1 42.41 102 LEU A C 1
ATOM 798 O O . LEU A 1 102 ? 69.5 -61.094 -43.5 1 42.41 102 LEU A O 1
ATOM 802 N N . PRO A 1 103 ? 69.375 -60.062 -41.656 1 49.75 103 PRO A N 1
ATOM 803 C CA . PRO A 1 103 ? 68.75 -58.875 -42.25 1 49.75 103 PRO A CA 1
ATOM 804 C C . PRO A 1 103 ? 69.625 -58.219 -43.312 1 49.75 103 PRO A C 1
ATOM 806 O O . PRO A 1 103 ? 70.875 -58.25 -43.219 1 49.75 103 PRO A O 1
ATOM 809 N N . GLN A 1 104 ? 69.5 -58.406 -44.625 1 50.38 104 GLN A N 1
ATOM 810 C CA . GLN A 1 104 ? 70.312 -57.938 -45.719 1 50.38 104 GLN A CA 1
ATOM 811 C C . GLN A 1 104 ? 71.062 -56.656 -45.312 1 50.38 104 GLN A C 1
ATOM 813 O O . GLN A 1 104 ? 72.25 -56.469 -45.688 1 50.38 104 GLN A O 1
ATOM 818 N N . ASN A 1 105 ? 70.438 -55.594 -45 1 54.72 105 ASN A N 1
ATOM 819 C CA . ASN A 1 105 ? 71.188 -54.344 -44.688 1 54.72 105 ASN A CA 1
ATOM 820 C C . ASN A 1 105 ? 71.125 -54 -43.219 1 54.72 105 ASN A C 1
ATOM 822 O O . ASN A 1 105 ? 70.062 -53.562 -42.688 1 54.72 105 ASN A O 1
ATOM 826 N N . CYS A 1 106 ? 71.875 -54.531 -42.312 1 57.47 106 CYS A N 1
ATOM 827 C CA . CYS A 1 106 ? 72.125 -54.438 -40.875 1 57.47 106 CYS A CA 1
ATOM 828 C C . CYS A 1 106 ? 72.125 -53 -40.438 1 57.47 106 CYS A C 1
ATOM 830 O O . CYS A 1 106 ? 71.688 -52.656 -39.344 1 57.47 106 CYS A O 1
ATOM 832 N N . TRP A 1 107 ? 72.625 -52.125 -41.438 1 58.62 107 TRP A N 1
ATOM 833 C CA . TRP A 1 107 ? 72.75 -50.719 -41.094 1 58.62 107 TRP A CA 1
ATOM 834 C C . TRP A 1 107 ? 71.375 -50.062 -41 1 58.62 107 TRP A C 1
ATOM 836 O O . TRP A 1 107 ? 71.125 -49.281 -40.062 1 58.62 107 TRP A O 1
ATOM 846 N N . SER A 1 108 ? 70.5 -50.344 -41.875 1 69.5 108 SER A N 1
ATOM 847 C CA . SER A 1 108 ? 69.188 -49.75 -41.844 1 69.5 108 SER A CA 1
ATOM 848 C C . SER A 1 108 ? 68.375 -50.312 -40.688 1 69.5 108 SER A C 1
ATOM 850 O O . SER A 1 108 ? 67.562 -49.594 -40.094 1 69.5 108 SER A O 1
ATOM 852 N N . GLY A 1 109 ? 68.5 -51.406 -40.281 1 69.19 109 GLY A N 1
ATOM 853 C CA . GLY A 1 109 ? 67.875 -51.969 -39.125 1 69.19 109 GLY A CA 1
ATOM 854 C C . GLY A 1 109 ? 68.375 -51.375 -37.812 1 69.19 109 GLY A C 1
ATOM 855 O O . GLY A 1 109 ? 67.562 -51.156 -36.906 1 69.19 109 GLY A O 1
ATOM 856 N N . TYR A 1 110 ? 69.562 -51.062 -37.875 1 67.62 110 TYR A N 1
ATOM 857 C CA . TYR A 1 110 ? 70.188 -50.406 -36.75 1 67.62 110 TYR A CA 1
ATOM 858 C C . TYR A 1 110 ? 69.562 -49 -36.562 1 67.62 110 TYR A C 1
ATOM 860 O O . TYR A 1 110 ? 69.25 -48.594 -35.438 1 67.62 110 TYR A O 1
ATOM 868 N N . GLN A 1 111 ? 69.438 -48.281 -37.688 1 71.12 111 GLN A N 1
ATOM 869 C CA . GLN A 1 111 ? 68.938 -46.906 -37.625 1 71.12 111 GLN A CA 1
ATOM 870 C C . GLN A 1 111 ? 67.438 -46.938 -37.156 1 71.12 111 GLN A C 1
ATOM 872 O O . GLN A 1 111 ? 67.062 -46.094 -36.375 1 71.12 111 GLN A O 1
ATOM 877 N N . LEU A 1 112 ? 66.688 -47.812 -37.594 1 79.44 112 LEU A N 1
ATOM 878 C CA . LEU A 1 112 ? 65.312 -47.938 -37.219 1 79.44 112 LEU A CA 1
ATOM 879 C C . LEU A 1 112 ? 65.188 -48.375 -35.75 1 79.44 112 LEU A C 1
ATOM 881 O O . LEU A 1 112 ? 64.312 -47.875 -35.031 1 79.44 112 LEU A O 1
ATOM 885 N N . GLY A 1 113 ? 66 -49.25 -35.375 1 76.12 113 GLY A N 1
ATOM 886 C CA . GLY A 1 113 ? 66 -49.688 -34 1 76.12 113 GLY A CA 1
ATOM 887 C C . GLY A 1 113 ? 66.312 -48.562 -33.031 1 76.12 113 GLY A C 1
ATOM 888 O O . GLY A 1 113 ? 65.688 -48.438 -31.969 1 76.12 113 GLY A O 1
ATOM 889 N N . LYS A 1 114 ? 67.188 -47.844 -33.438 1 73.25 114 LYS A N 1
ATOM 890 C CA . LYS A 1 114 ? 67.562 -46.656 -32.625 1 73.25 114 LYS A CA 1
ATOM 891 C C . LYS A 1 114 ? 66.375 -45.656 -32.562 1 73.25 114 LYS A C 1
ATOM 893 O O . LYS A 1 114 ? 66.125 -45.094 -31.516 1 73.25 114 LYS A O 1
ATOM 898 N N . LYS A 1 115 ? 65.75 -45.438 -33.656 1 77.81 115 LYS A N 1
ATOM 899 C CA . LYS A 1 115 ? 64.625 -44.531 -33.719 1 77.81 115 LYS A CA 1
ATOM 900 C C . LYS A 1 115 ? 63.469 -45.031 -32.844 1 77.81 115 LYS A C 1
ATOM 902 O O . LYS A 1 115 ? 62.812 -44.25 -32.156 1 77.81 115 LYS A O 1
ATOM 907 N N . VAL A 1 116 ? 63.188 -46.188 -32.906 1 83.31 116 VAL A N 1
ATOM 908 C CA . VAL A 1 116 ? 62.125 -46.812 -32.125 1 83.31 116 VAL A CA 1
ATOM 909 C C . VAL A 1 116 ? 62.438 -46.719 -30.641 1 83.31 116 VAL A C 1
ATOM 911 O O . VAL A 1 116 ? 61.562 -46.406 -29.844 1 83.31 116 VAL A O 1
ATOM 914 N N . ASP A 1 117 ? 63.656 -46.906 -30.344 1 78 117 ASP A N 1
ATOM 915 C CA . ASP A 1 117 ? 64.062 -46.812 -28.938 1 78 117 ASP A CA 1
ATOM 916 C C . ASP A 1 117 ? 63.906 -45.406 -28.422 1 78 117 ASP A C 1
ATOM 918 O O . ASP A 1 117 ? 63.469 -45.188 -27.297 1 78 117 ASP A O 1
ATOM 922 N N . ARG A 1 118 ? 64.188 -44.5 -29.156 1 77.69 118 ARG A N 1
ATOM 923 C CA . ARG A 1 118 ? 64 -43.125 -28.797 1 77.69 118 ARG A CA 1
ATOM 924 C C . ARG A 1 118 ? 62.562 -42.75 -28.609 1 77.69 118 ARG A C 1
ATOM 926 O O . ARG A 1 118 ? 62.188 -42.094 -27.656 1 77.69 118 ARG A O 1
ATOM 933 N N . MET A 1 119 ? 61.75 -43.125 -29.5 1 83 119 MET A N 1
ATOM 934 C CA . MET A 1 119 ? 60.312 -42.844 -29.438 1 83 119 MET A CA 1
ATOM 935 C C . MET A 1 119 ? 59.688 -43.531 -28.234 1 83 119 MET A C 1
ATOM 937 O O . MET A 1 119 ? 58.719 -43 -27.641 1 83 119 MET A O 1
ATOM 941 N N . LEU A 1 120 ? 60.219 -44.625 -27.938 1 82.75 120 LEU A N 1
ATOM 942 C CA . LEU A 1 120 ? 59.75 -45.344 -26.766 1 82.75 120 LEU A CA 1
ATOM 943 C C . LEU A 1 120 ? 60.031 -44.562 -25.5 1 82.75 120 LEU A C 1
ATOM 945 O O . LEU A 1 120 ? 59.188 -44.469 -24.609 1 82.75 120 LEU A O 1
ATOM 949 N N . ASN A 1 121 ? 61.125 -44.094 -25.438 1 78 121 ASN A N 1
ATOM 950 C CA . ASN A 1 121 ? 61.5 -43.281 -24.266 1 78 121 ASN A CA 1
ATOM 951 C C . ASN A 1 121 ? 60.656 -42 -24.203 1 78 121 ASN A C 1
ATOM 953 O O . ASN A 1 121 ? 60.25 -41.594 -23.125 1 78 121 ASN A O 1
ATOM 957 N N . GLU A 1 122 ? 60.438 -41.469 -25.297 1 80.25 122 GLU A N 1
ATOM 958 C CA . GLU A 1 122 ? 59.625 -40.25 -25.344 1 80.25 122 GLU A CA 1
ATOM 959 C C . GLU A 1 122 ? 58.188 -40.531 -24.922 1 80.25 122 GLU A C 1
ATOM 961 O O . GLU A 1 122 ? 57.594 -39.75 -24.203 1 80.25 122 GLU A O 1
ATOM 966 N N . ALA A 1 123 ? 57.625 -41.5 -25.391 1 83.31 123 ALA A N 1
ATOM 967 C CA . ALA A 1 123 ? 56.281 -41.906 -25.016 1 83.31 123 ALA A CA 1
ATOM 968 C C . ALA A 1 123 ? 56.156 -42.125 -23.516 1 83.31 123 ALA A C 1
ATOM 970 O O . ALA A 1 123 ? 55.188 -41.719 -22.891 1 83.31 123 ALA A O 1
ATOM 971 N N . ARG A 1 124 ? 57.188 -42.719 -22.938 1 79.06 124 ARG A N 1
ATOM 972 C CA . ARG A 1 124 ? 57.188 -43 -21.5 1 79.06 124 ARG A CA 1
ATOM 973 C C . ARG A 1 124 ? 57.281 -41.688 -20.703 1 79.06 124 ARG A C 1
ATOM 975 O O . ARG A 1 124 ? 56.656 -41.562 -19.656 1 79.06 124 ARG A O 1
ATOM 982 N N . GLU A 1 125 ? 57.938 -40.781 -21.234 1 75.5 125 GLU A N 1
ATOM 983 C CA . GLU A 1 125 ? 58.062 -39.5 -20.562 1 75.5 125 GLU A CA 1
ATOM 984 C C . GLU A 1 125 ? 56.75 -38.719 -20.609 1 75.5 125 GLU A C 1
ATOM 986 O O . GLU A 1 125 ? 56.344 -38.125 -19.625 1 75.5 125 GLU A O 1
ATOM 991 N N . LEU A 1 126 ? 56.156 -38.656 -21.688 1 78.94 126 LEU A N 1
ATOM 992 C CA . LEU A 1 126 ? 54.875 -37.969 -21.828 1 78.94 126 LEU A CA 1
ATOM 993 C C . LEU A 1 126 ? 53.812 -38.594 -20.953 1 78.94 126 LEU A C 1
ATOM 995 O O . LEU A 1 126 ? 52.938 -37.906 -20.422 1 78.94 126 LEU A O 1
ATOM 999 N N . LYS A 1 127 ? 53.938 -39.875 -20.828 1 80.25 127 LYS A N 1
ATOM 1000 C CA . LYS A 1 127 ? 52.969 -40.594 -20.031 1 80.25 127 LYS A CA 1
ATOM 1001 C C . LYS A 1 127 ? 53.125 -40.312 -18.547 1 80.25 127 LYS A C 1
ATOM 1003 O O . LYS A 1 127 ? 52.156 -40.281 -17.797 1 80.25 127 LYS A O 1
ATOM 1008 N N . LYS A 1 128 ? 54.188 -40 -18.094 1 69.5 128 LYS A N 1
ATOM 1009 C CA . LYS A 1 128 ? 54.469 -39.781 -16.672 1 69.5 128 LYS A CA 1
ATOM 1010 C C . LYS A 1 128 ? 54.188 -38.375 -16.25 1 69.5 128 LYS A C 1
ATOM 1012 O O . LYS A 1 128 ? 54.031 -38.062 -15.062 1 69.5 128 LYS A O 1
ATOM 1017 N N . GLU A 1 129 ? 53.938 -37.531 -17.141 1 66.31 129 GLU A N 1
ATOM 1018 C CA . GLU A 1 129 ? 53.688 -36.125 -16.812 1 66.31 129 GLU A CA 1
ATOM 1019 C C . GLU A 1 129 ? 52.375 -35.906 -16.109 1 66.31 129 GLU A C 1
ATOM 1021 O O . GLU A 1 129 ? 51.344 -36.406 -16.594 1 66.31 129 GLU A O 1
ATOM 1026 N N . GLU A 1 130 ? 52.406 -35.438 -14.906 1 64.56 130 GLU A N 1
ATOM 1027 C CA . GLU A 1 130 ? 51.219 -35.094 -14.156 1 64.56 130 GLU A CA 1
ATOM 1028 C C . GLU A 1 130 ? 50.719 -33.688 -14.547 1 64.56 130 GLU A C 1
ATOM 1030 O O . GLU A 1 130 ? 51.469 -32.719 -14.5 1 64.56 130 GLU A O 1
ATOM 1035 N N . LEU A 1 131 ? 49.531 -33.656 -15.195 1 59.5 131 LEU A N 1
ATOM 1036 C CA . LEU A 1 131 ? 49.031 -32.375 -15.734 1 59.5 131 LEU A CA 1
ATOM 1037 C C . LEU A 1 131 ? 47.969 -31.781 -14.812 1 59.5 131 LEU A C 1
ATOM 1039 O O . LEU A 1 131 ? 47.094 -32.469 -14.344 1 59.5 131 LEU A O 1
ATOM 1043 N N . ASN A 1 132 ? 48.312 -30.609 -14.297 1 58.03 132 ASN A N 1
ATOM 1044 C CA . ASN A 1 132 ? 47.25 -29.797 -13.734 1 58.03 132 ASN A CA 1
ATOM 1045 C C . ASN A 1 132 ? 46.344 -29.234 -14.82 1 58.03 132 ASN A C 1
ATOM 1047 O O . ASN A 1 132 ? 46.781 -28.406 -15.633 1 58.03 132 ASN A O 1
ATOM 1051 N N . THR A 1 133 ? 45.188 -29.656 -14.969 1 59.28 133 THR A N 1
ATOM 1052 C CA . THR A 1 133 ? 44.344 -29.516 -16.156 1 59.28 133 THR A CA 1
ATOM 1053 C C . THR A 1 133 ? 43.688 -28.141 -16.188 1 59.28 133 THR A C 1
ATOM 1055 O O . THR A 1 133 ? 43.469 -27.594 -17.266 1 59.28 133 THR A O 1
ATOM 1058 N N . THR A 1 134 ? 43.25 -27.594 -15.125 1 56.62 134 THR A N 1
ATOM 1059 C CA . THR A 1 134 ? 42.406 -26.406 -15.25 1 56.62 134 THR A CA 1
ATOM 1060 C C . THR A 1 134 ? 42.875 -25.312 -14.297 1 56.62 134 THR A C 1
ATOM 1062 O O . THR A 1 134 ? 43.469 -25.609 -13.25 1 56.62 134 THR A O 1
ATOM 1065 N N . LEU A 1 135 ? 43.094 -24.094 -14.867 1 51.56 135 LEU A N 1
ATOM 1066 C CA . LEU A 1 135 ? 43.312 -22.891 -14.07 1 51.56 135 LEU A CA 1
ATOM 1067 C C . LEU A 1 135 ? 42.031 -22.078 -13.938 1 51.56 135 LEU A C 1
ATOM 1069 O O . LEU A 1 135 ? 41.219 -22.016 -14.875 1 51.56 135 LEU A O 1
ATOM 1073 N N . PRO A 1 136 ? 41.688 -21.656 -12.852 1 48.38 136 PRO A N 1
ATOM 1074 C CA . PRO A 1 136 ? 40.5 -20.797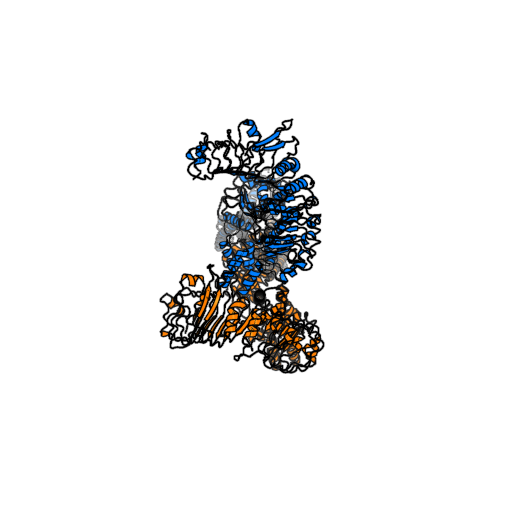 -12.695 1 48.38 136 PRO A CA 1
ATOM 1075 C C . PRO A 1 136 ? 40.562 -19.547 -13.578 1 48.38 136 PRO A C 1
ATOM 1077 O O . PRO A 1 136 ? 41.656 -19 -13.805 1 48.38 136 PRO A O 1
ATOM 1080 N N . LEU A 1 137 ? 39.625 -19.438 -14.523 1 48.69 137 LEU A N 1
ATOM 1081 C CA . LEU A 1 137 ? 39.531 -18.25 -15.359 1 48.69 137 LEU A CA 1
ATOM 1082 C C . LEU A 1 137 ? 39.656 -16.984 -14.516 1 48.69 137 LEU A C 1
ATOM 1084 O O . LEU A 1 137 ? 39.062 -16.906 -13.438 1 48.69 137 LEU A O 1
ATOM 1088 N N . LEU A 1 138 ? 40.719 -16.188 -14.852 1 43.84 138 LEU A N 1
ATOM 1089 C CA . LEU A 1 138 ? 40.812 -14.883 -14.219 1 43.84 138 LEU A CA 1
ATOM 1090 C C . LEU A 1 138 ? 39.5 -14.109 -14.406 1 43.84 138 LEU A C 1
ATOM 1092 O O . LEU A 1 138 ? 39 -13.992 -15.523 1 43.84 138 LEU A O 1
ATOM 1096 N N . SER A 1 139 ? 38.719 -14.055 -13.617 1 49.78 139 SER A N 1
ATOM 1097 C CA . SER A 1 139 ? 37.469 -13.266 -13.625 1 49.78 139 SER A CA 1
ATOM 1098 C C . SER A 1 139 ? 37.719 -11.883 -14.219 1 49.78 139 SER A C 1
ATOM 1100 O O . SER A 1 139 ? 38.781 -11.305 -14.062 1 49.78 139 SER A O 1
ATOM 1102 N N . PRO A 1 140 ? 37.031 -11.5 -15.266 1 52.62 140 PRO A N 1
ATOM 1103 C CA . PRO A 1 140 ? 37.188 -10.109 -15.703 1 52.62 140 PRO A CA 1
ATOM 1104 C C . PRO A 1 140 ? 37.281 -9.125 -14.539 1 52.62 140 PRO A C 1
ATOM 1106 O O . PRO A 1 140 ? 36.844 -9.438 -13.43 1 52.62 140 PRO A O 1
ATOM 1109 N N . PRO A 1 141 ? 38.062 -8.133 -14.812 1 52.25 141 PRO A N 1
ATOM 1110 C CA . PRO A 1 141 ? 38.281 -7.148 -13.75 1 52.25 141 PRO A CA 1
ATOM 1111 C C . PRO A 1 141 ? 36.969 -6.664 -13.141 1 52.25 141 PRO A C 1
ATOM 1113 O O . PRO A 1 141 ? 36.906 -6.285 -11.961 1 52.25 141 PRO A O 1
ATOM 1116 N N . VAL A 1 142 ? 35.938 -6.703 -14.055 1 57.78 142 VAL A N 1
ATOM 1117 C CA . VAL A 1 142 ? 34.656 -6.211 -13.555 1 57.78 142 VAL A CA 1
ATOM 1118 C C . VAL A 1 142 ? 33.562 -7.188 -13.914 1 57.78 142 VAL A C 1
ATOM 1120 O O . VAL A 1 142 ? 33.438 -7.598 -15.07 1 57.78 142 VAL A O 1
ATOM 1123 N N . LEU A 1 143 ? 32.969 -7.734 -12.883 1 57.94 143 LEU A N 1
ATOM 1124 C CA . LEU A 1 143 ? 31.812 -8.586 -13.133 1 57.94 143 LEU A CA 1
ATOM 1125 C C . LEU A 1 143 ? 30.531 -7.766 -13.172 1 57.94 143 LEU A C 1
ATOM 1127 O O . LEU A 1 143 ? 30.281 -6.957 -12.273 1 57.94 143 LEU A O 1
ATOM 1131 N N . ALA A 1 144 ? 29.859 -7.805 -14.32 1 60.44 144 ALA A N 1
ATOM 1132 C CA . ALA A 1 144 ? 28.594 -7.09 -14.445 1 60.44 144 ALA A CA 1
ATOM 1133 C C . ALA A 1 144 ? 27.578 -7.594 -13.422 1 60.44 144 ALA A C 1
ATOM 1135 O O . ALA A 1 144 ? 27.516 -8.789 -13.133 1 60.44 144 ALA A O 1
ATOM 1136 N N . MET A 1 145 ? 26.984 -6.727 -12.742 1 66.88 145 MET A N 1
ATOM 1137 C CA . MET A 1 145 ? 25.984 -7.059 -11.734 1 66.88 145 MET A CA 1
ATOM 1138 C C . MET A 1 145 ? 24.578 -6.957 -12.312 1 66.88 145 MET A C 1
ATOM 1140 O O . MET A 1 145 ? 24.297 -6.094 -13.141 1 66.88 145 MET A O 1
ATOM 1144 N N . PRO A 1 146 ? 23.781 -7.926 -11.984 1 54.41 146 PRO A N 1
ATOM 1145 C CA . PRO A 1 146 ? 22.391 -7.812 -12.414 1 54.41 146 PRO A CA 1
ATOM 1146 C C . PRO A 1 146 ? 21.703 -6.57 -11.859 1 54.41 146 PRO A C 1
ATOM 1148 O O . PRO A 1 146 ? 21.891 -6.219 -10.695 1 54.41 146 PRO A O 1
ATOM 1151 N N . MET A 1 147 ? 21.203 -5.688 -12.805 1 61.22 147 MET A N 1
ATOM 1152 C CA . MET A 1 147 ? 20.578 -4.465 -12.305 1 61.22 147 MET A CA 1
ATOM 1153 C C . MET A 1 147 ? 19.25 -4.219 -13 1 61.22 147 MET A C 1
ATOM 1155 O O . MET A 1 147 ? 19.031 -4.672 -14.125 1 61.22 147 MET A O 1
ATOM 1159 N N . ASP A 1 148 ? 18.375 -3.557 -12.164 1 59.22 148 ASP A N 1
ATOM 1160 C CA . ASP A 1 148 ? 17.094 -3.07 -12.68 1 59.22 148 ASP A CA 1
ATOM 1161 C C . ASP A 1 148 ? 17.266 -1.741 -13.414 1 59.22 148 ASP A C 1
ATOM 1163 O O . ASP A 1 148 ? 18.344 -1.134 -13.359 1 59.22 148 ASP A O 1
ATOM 1167 N N . LYS A 1 149 ? 16.312 -1.339 -14.164 1 58.38 149 LYS A N 1
ATOM 1168 C CA . LYS A 1 149 ? 16.344 -0.112 -14.953 1 58.38 149 LYS A CA 1
ATOM 1169 C C . LYS A 1 149 ? 16.547 1.11 -14.062 1 58.38 149 LYS A C 1
ATOM 1171 O O . LYS A 1 149 ? 15.977 1.203 -12.977 1 58.38 149 LYS A O 1
ATOM 1176 N N . THR A 1 150 ? 17.625 1.901 -14.195 1 62.88 150 THR A N 1
ATOM 1177 C CA . THR A 1 150 ? 17.938 3.092 -13.414 1 62.88 150 THR A CA 1
ATOM 1178 C C . THR A 1 150 ? 17.672 4.355 -14.219 1 62.88 150 THR A C 1
ATOM 1180 O O . THR A 1 150 ? 17.75 4.344 -15.453 1 62.88 150 THR A O 1
ATOM 1183 N N . VAL A 1 151 ? 17.016 5.297 -13.562 1 54.88 151 VAL A N 1
ATOM 1184 C CA . VAL A 1 151 ? 16.828 6.609 -14.172 1 54.88 151 VAL A CA 1
ATOM 1185 C C . VAL A 1 151 ? 17.688 7.645 -13.445 1 54.88 151 VAL A C 1
ATOM 1187 O O . VAL A 1 151 ? 17.891 7.547 -12.227 1 54.88 151 VAL A O 1
ATOM 1190 N N . GLY A 1 152 ? 18.5 8.383 -14.094 1 57.56 152 GLY A N 1
ATOM 1191 C CA . GLY A 1 152 ? 18.969 9.695 -13.68 1 57.56 152 GLY A CA 1
ATOM 1192 C C . GLY A 1 152 ? 20.359 9.672 -13.078 1 57.56 152 GLY A C 1
ATOM 1193 O O . GLY A 1 152 ? 20.984 8.609 -13 1 57.56 152 GLY A O 1
ATOM 1194 N N . LEU A 1 153 ? 21.203 10.625 -12.672 1 60.34 153 LEU A N 1
ATOM 1195 C CA . LEU A 1 153 ? 22.391 11.188 -12.055 1 60.34 153 LEU A CA 1
ATOM 1196 C C . LEU A 1 153 ? 23.641 10.75 -12.805 1 60.34 153 LEU A C 1
ATOM 1198 O O . LEU A 1 153 ? 23.906 9.547 -12.945 1 60.34 153 LEU A O 1
ATOM 1202 N N . ASP A 1 154 ? 24.109 11.508 -13.625 1 61.12 154 ASP A N 1
ATOM 1203 C CA . ASP A 1 154 ? 25.406 11.273 -14.266 1 61.12 154 ASP A CA 1
ATOM 1204 C C . ASP A 1 154 ? 26.547 11.742 -13.375 1 61.12 154 ASP A C 1
ATOM 1206 O O . ASP A 1 154 ? 26.578 12.898 -12.945 1 61.12 154 ASP A O 1
ATOM 1210 N N . ILE A 1 155 ? 27.297 10.836 -12.812 1 62.69 155 ILE A N 1
ATOM 1211 C CA . ILE A 1 155 ? 28.406 11.148 -11.914 1 62.69 155 ILE A CA 1
ATOM 1212 C C . ILE A 1 155 ? 29.703 11.312 -12.711 1 62.69 155 ILE A C 1
ATOM 1214 O O . ILE A 1 155 ? 30.031 10.461 -13.555 1 62.69 155 ILE A O 1
ATOM 1218 N N . SER A 1 156 ? 30.156 12.578 -12.555 1 63.31 156 SER A N 1
ATOM 1219 C CA . SER A 1 156 ? 31.469 12.805 -13.172 1 63.31 156 SER A CA 1
ATOM 1220 C C . SER A 1 156 ? 32.562 12.078 -12.422 1 63.31 156 SER A C 1
ATOM 1222 O O . SER A 1 156 ? 32.656 12.172 -11.195 1 63.31 156 SER A O 1
ATOM 1224 N N . PHE A 1 157 ? 33.25 11.234 -13.039 1 63.78 157 PHE A N 1
ATOM 1225 C CA . PHE A 1 157 ? 34.281 10.383 -12.422 1 63.78 157 PHE A CA 1
ATOM 1226 C C . PHE A 1 157 ? 35.594 11.133 -12.281 1 63.78 157 PHE A C 1
ATOM 1228 O O . PHE A 1 157 ? 36.656 10.508 -12.148 1 63.78 157 PHE A O 1
ATOM 1235 N N . ASN A 1 158 ? 35.531 12.508 -12.242 1 68.44 158 ASN A N 1
ATOM 1236 C CA . ASN A 1 158 ? 36.781 13.219 -11.969 1 68.44 158 ASN A CA 1
ATOM 1237 C C . ASN A 1 158 ? 37.031 13.328 -10.469 1 68.44 158 ASN A C 1
ATOM 1239 O O . ASN A 1 158 ? 38.094 13.805 -10.055 1 68.44 158 ASN A O 1
ATOM 1243 N N . ILE A 1 159 ? 36.25 12.773 -9.742 1 78 159 ILE A N 1
ATOM 1244 C CA . ILE A 1 159 ? 36.344 12.883 -8.289 1 78 159 ILE A CA 1
ATOM 1245 C C . ILE A 1 159 ? 36.844 11.57 -7.695 1 78 159 ILE A C 1
ATOM 1247 O O . ILE A 1 159 ? 36.531 10.492 -8.227 1 78 159 ILE A O 1
ATOM 1251 N N . VAL A 1 160 ? 37.688 11.773 -6.715 1 81.88 160 VAL A N 1
ATOM 1252 C CA . VAL A 1 160 ? 38.375 10.617 -6.16 1 81.88 160 VAL A CA 1
ATOM 1253 C C . VAL A 1 160 ? 37.438 9.859 -5.223 1 81.88 160 VAL A C 1
ATOM 1255 O O . VAL A 1 160 ? 37.219 8.664 -5.414 1 81.88 160 VAL A O 1
ATOM 1258 N N . VAL A 1 161 ? 36.938 10.547 -4.23 1 87.69 161 VAL A N 1
ATOM 1259 C CA . VAL A 1 161 ? 36.062 9.898 -3.273 1 87.69 161 VAL A CA 1
ATOM 1260 C C . VAL A 1 161 ? 34.656 10.461 -3.426 1 87.69 161 VAL A C 1
ATOM 1262 O O . VAL A 1 161 ? 34.406 11.648 -3.203 1 87.69 161 VAL A O 1
ATOM 1265 N N . ILE A 1 162 ? 33.75 9.641 -3.783 1 89.88 162 ILE A N 1
ATOM 1266 C CA . ILE A 1 162 ? 32.375 10.07 -4.059 1 89.88 162 ILE A CA 1
ATOM 1267 C C . ILE A 1 162 ? 31.422 9.406 -3.07 1 89.88 162 ILE A C 1
ATOM 1269 O O . ILE A 1 162 ? 31.469 8.195 -2.883 1 89.88 162 ILE A O 1
ATOM 1273 N N . GLY A 1 163 ? 30.641 10.266 -2.391 1 91.5 163 GLY A N 1
ATOM 1274 C CA . GLY A 1 163 ? 29.594 9.758 -1.519 1 91.5 163 GLY A CA 1
ATOM 1275 C C . GLY A 1 163 ? 28.188 9.961 -2.078 1 91.5 163 GLY A C 1
ATOM 1276 O O . GLY A 1 163 ? 27.812 11.078 -2.43 1 91.5 163 GLY A O 1
ATOM 1277 N N . LEU A 1 164 ? 27.453 8.852 -2.244 1 91.5 164 LEU A N 1
ATOM 1278 C CA . LEU A 1 164 ? 26.062 8.906 -2.648 1 91.5 164 LEU A CA 1
ATOM 1279 C C . LEU A 1 164 ? 25.141 8.719 -1.445 1 91.5 164 LEU A C 1
ATOM 1281 O O . LEU A 1 164 ? 25.156 7.676 -0.794 1 91.5 164 LEU A O 1
ATOM 1285 N N . TYR A 1 165 ? 24.391 9.758 -1.186 1 92.81 165 TYR A N 1
ATOM 1286 C CA . TYR A 1 165 ? 23.531 9.625 -0.018 1 92.81 165 TYR A CA 1
ATOM 1287 C C . TYR A 1 165 ? 22.078 9.969 -0.363 1 92.81 165 TYR A C 1
ATOM 1289 O O . TYR A 1 165 ? 21.812 10.555 -1.414 1 92.81 165 TYR A O 1
ATOM 1297 N N . GLY A 1 166 ? 21.141 9.547 0.417 1 91.5 166 GLY A N 1
ATOM 1298 C CA . GLY A 1 166 ? 19.719 9.781 0.232 1 91.5 166 GLY A CA 1
ATOM 1299 C C . GLY A 1 166 ? 18.844 8.883 1.096 1 91.5 166 GLY A C 1
ATOM 1300 O O . GLY A 1 166 ? 19.359 8.102 1.895 1 91.5 166 GLY A O 1
ATOM 1301 N N . ILE A 1 167 ? 17.562 9.008 0.902 1 91.5 167 ILE A N 1
ATOM 1302 C CA . ILE A 1 167 ? 16.578 8.25 1.669 1 91.5 167 ILE A CA 1
ATOM 1303 C C . ILE A 1 167 ? 16.734 6.758 1.374 1 91.5 167 ILE A C 1
ATOM 1305 O O . ILE A 1 167 ? 17.25 6.379 0.325 1 91.5 167 ILE A O 1
ATOM 1309 N N . GLY A 1 168 ? 16.359 5.961 2.307 1 88.81 168 GLY A N 1
ATOM 1310 C CA . GLY A 1 168 ? 16.359 4.523 2.064 1 88.81 168 GLY A CA 1
ATOM 1311 C C . GLY A 1 168 ? 15.422 4.113 0.946 1 88.81 168 GLY A C 1
ATOM 1312 O O . GLY A 1 168 ? 14.281 4.562 0.891 1 88.81 168 GLY A O 1
ATOM 1313 N N . GLY A 1 169 ? 15.953 3.32 0.001 1 87.62 169 GLY A N 1
ATOM 1314 C CA . GLY A 1 169 ? 15.125 2.795 -1.075 1 87.62 169 GLY A CA 1
ATOM 1315 C C . GLY A 1 169 ? 15.016 3.738 -2.258 1 87.62 169 GLY A C 1
ATOM 1316 O O . GLY A 1 169 ? 14.227 3.504 -3.174 1 87.62 169 GLY A O 1
ATOM 1317 N N . VAL A 1 170 ? 15.742 4.801 -2.24 1 89.56 170 VAL A N 1
ATOM 1318 C CA . VAL A 1 170 ? 15.648 5.809 -3.289 1 89.56 170 VAL A CA 1
ATOM 1319 C C . VAL A 1 170 ? 16.375 5.316 -4.543 1 89.56 170 VAL A C 1
ATOM 1321 O O . VAL A 1 170 ? 16.125 5.828 -5.641 1 89.56 170 VAL A O 1
ATOM 1324 N N . GLY A 1 171 ? 17.25 4.254 -4.422 1 86.75 171 GLY A N 1
ATOM 1325 C CA . GLY A 1 171 ? 17.922 3.699 -5.59 1 86.75 171 GLY A CA 1
ATOM 1326 C C . GLY A 1 171 ? 19.422 3.916 -5.578 1 86.75 171 GLY A C 1
ATOM 1327 O O . GLY A 1 171 ? 20.062 3.965 -6.633 1 86.75 171 GLY A O 1
ATOM 1328 N N . LYS A 1 172 ? 20.047 4.168 -4.469 1 88.44 172 LYS A N 1
ATOM 1329 C CA . LYS A 1 172 ? 21.484 4.383 -4.359 1 88.44 172 LYS A CA 1
ATOM 1330 C C . LYS A 1 172 ? 22.266 3.148 -4.812 1 88.44 172 LYS A C 1
ATOM 1332 O O . LYS A 1 172 ? 23.219 3.258 -5.578 1 88.44 172 LYS A O 1
ATOM 1337 N N . THR A 1 173 ? 21.797 1.958 -4.285 1 85.56 173 THR A N 1
ATOM 1338 C CA . THR A 1 173 ? 22.453 0.707 -4.656 1 85.56 173 THR A CA 1
ATOM 1339 C C . THR A 1 173 ? 22.312 0.446 -6.152 1 85.56 173 THR A C 1
ATOM 1341 O O . THR A 1 173 ? 23.266 -0.005 -6.801 1 85.56 173 THR A O 1
ATOM 1344 N N . THR A 1 174 ? 21.156 0.745 -6.672 1 84 174 THR A N 1
ATOM 1345 C CA . THR A 1 174 ? 20.922 0.552 -8.094 1 84 174 THR A CA 1
ATOM 1346 C C . THR A 1 174 ? 21.812 1.471 -8.922 1 84 174 THR A C 1
ATOM 1348 O O . THR A 1 174 ? 22.344 1.063 -9.961 1 84 174 THR A O 1
ATOM 1351 N N . LEU A 1 175 ? 21.922 2.658 -8.492 1 84.75 175 LEU A N 1
ATOM 1352 C CA . LEU A 1 175 ? 22.797 3.605 -9.172 1 84.75 175 LEU A CA 1
ATOM 1353 C C . LEU A 1 175 ? 24.25 3.131 -9.141 1 84.75 175 LEU A C 1
ATOM 1355 O O . LEU A 1 175 ? 24.969 3.258 -10.125 1 84.75 175 LEU A O 1
ATOM 1359 N N . MET A 1 176 ? 24.688 2.654 -8.031 1 87.31 176 MET A N 1
ATOM 1360 C CA . MET A 1 176 ? 26.062 2.146 -7.898 1 87.31 176 MET A CA 1
ATOM 1361 C C . MET A 1 176 ? 26.266 0.933 -8.797 1 87.31 176 MET A C 1
ATOM 1363 O O . MET A 1 176 ? 27.344 0.767 -9.375 1 87.31 176 MET A O 1
ATOM 1367 N N . LYS A 1 177 ? 25.266 0.036 -8.945 1 83.25 177 LYS A N 1
ATOM 1368 C CA . LYS A 1 177 ? 25.344 -1.095 -9.859 1 83.25 177 LYS A CA 1
ATOM 1369 C C . LYS A 1 177 ? 25.5 -0.62 -11.305 1 83.25 177 LYS A C 1
ATOM 1371 O O . LYS A 1 177 ? 26.219 -1.228 -12.094 1 83.25 177 LYS A O 1
ATOM 1376 N N . ARG A 1 178 ? 24.797 0.388 -11.602 1 82.5 178 ARG A N 1
ATOM 1377 C CA . ARG A 1 178 ? 24.953 0.961 -12.938 1 82.5 178 ARG A CA 1
ATOM 1378 C C . ARG A 1 178 ? 26.375 1.444 -13.18 1 82.5 178 ARG A C 1
ATOM 1380 O O . ARG A 1 178 ? 26.938 1.242 -14.258 1 82.5 178 ARG A O 1
ATOM 1387 N N . ILE A 1 179 ? 26.953 2.113 -12.18 1 81.5 179 ILE A N 1
ATOM 1388 C CA . ILE A 1 179 ? 28.328 2.58 -12.273 1 81.5 179 ILE A CA 1
ATOM 1389 C C . ILE A 1 179 ? 29.266 1.392 -12.484 1 81.5 179 ILE A C 1
ATOM 1391 O O . ILE A 1 179 ? 30.141 1.437 -13.344 1 81.5 179 ILE A O 1
ATOM 1395 N N . ASN A 1 180 ? 29.031 0.401 -11.734 1 82.69 180 ASN A N 1
ATOM 1396 C CA . ASN A 1 180 ? 29.844 -0.813 -11.875 1 82.69 180 ASN A CA 1
ATOM 1397 C C . ASN A 1 180 ? 29.734 -1.397 -13.281 1 82.69 180 ASN A C 1
ATOM 1399 O O . ASN A 1 180 ? 30.734 -1.794 -13.867 1 82.69 180 ASN A O 1
ATOM 1403 N N . ASN A 1 181 ? 28.5 -1.421 -13.797 1 77.81 181 ASN A N 1
ATOM 1404 C CA . ASN A 1 181 ? 28.297 -1.98 -15.125 1 77.81 181 ASN A CA 1
ATOM 1405 C C . ASN A 1 181 ? 28.875 -1.083 -16.219 1 77.81 181 ASN A C 1
ATOM 1407 O O . ASN A 1 181 ? 29.344 -1.572 -17.25 1 77.81 181 ASN A O 1
ATOM 1411 N N . ASP A 1 182 ? 28.812 0.145 -16.016 1 76.5 182 ASP A N 1
ATOM 1412 C CA . ASP A 1 182 ? 29.422 1.078 -16.953 1 76.5 182 ASP A CA 1
ATOM 1413 C C . ASP A 1 182 ? 30.938 0.926 -16.969 1 76.5 182 ASP A C 1
ATOM 1415 O O . ASP A 1 182 ? 31.578 1.065 -18.016 1 76.5 182 ASP A O 1
ATOM 1419 N N . LEU A 1 183 ? 31.5 0.609 -15.812 1 76.75 183 LEU A N 1
ATOM 1420 C CA . LEU A 1 183 ? 32.938 0.4 -15.711 1 76.75 183 LEU A CA 1
ATOM 1421 C C . LEU A 1 183 ? 33.344 -0.909 -16.375 1 76.75 183 LEU A C 1
ATOM 1423 O O . LEU A 1 183 ? 34.469 -1.042 -16.859 1 76.75 183 LEU A O 1
ATOM 1427 N N . SER A 1 184 ? 32.438 -1.815 -16.375 1 73.12 184 SER A N 1
ATOM 1428 C CA . SER A 1 184 ? 32.719 -3.102 -17 1 73.12 184 SER A CA 1
ATOM 1429 C C . SER A 1 184 ? 32.719 -2.979 -18.531 1 73.12 184 SER A C 1
ATOM 1431 O O . SER A 1 184 ? 33.438 -3.691 -19.219 1 73.12 184 SER A O 1
ATOM 1433 N N . ARG A 1 185 ? 31.844 -2.113 -19.016 1 65.19 185 ARG A N 1
ATOM 1434 C CA . ARG A 1 185 ? 31.703 -1.958 -20.453 1 65.19 185 ARG A CA 1
ATOM 1435 C C . ARG A 1 185 ? 32.844 -1.11 -21.031 1 65.19 185 ARG A C 1
ATOM 1437 O O . ARG A 1 185 ? 33.344 -1.417 -22.109 1 65.19 185 ARG A O 1
ATOM 1444 N N . ALA A 1 186 ? 33.031 -0.028 -20.297 1 59.97 186 ALA A N 1
ATOM 1445 C CA . ALA A 1 186 ? 34.031 0.9 -20.828 1 59.97 186 ALA A CA 1
ATOM 1446 C C . ALA A 1 186 ? 35.375 0.729 -20.125 1 59.97 186 ALA A C 1
ATOM 1448 O O . ALA A 1 186 ? 35.438 0.508 -18.922 1 59.97 186 ALA A O 1
ATOM 1449 N N . ASN A 1 187 ? 36.375 0.392 -20.922 1 59.06 187 ASN A N 1
ATOM 1450 C CA . ASN A 1 187 ? 37.719 0.319 -20.359 1 59.06 187 ASN A CA 1
ATOM 1451 C C . ASN A 1 187 ? 38.188 1.688 -19.875 1 59.06 187 ASN A C 1
ATOM 1453 O O . ASN A 1 187 ? 38.594 2.525 -20.688 1 59.06 187 ASN A O 1
ATOM 1457 N N . HIS A 1 188 ? 37.906 2.051 -18.688 1 65.12 188 HIS A N 1
ATOM 1458 C CA . HIS A 1 188 ? 38.344 3.34 -18.156 1 65.12 188 HIS A CA 1
ATOM 1459 C C . HIS A 1 188 ? 39.75 3.256 -17.578 1 65.12 188 HIS A C 1
ATOM 1461 O O . HIS A 1 188 ? 40.188 4.176 -16.891 1 65.12 188 HIS A O 1
ATOM 1467 N N . GLY A 1 189 ? 40.406 2.209 -17.891 1 69.69 189 GLY A N 1
ATOM 1468 C CA . GLY A 1 189 ? 41.781 2.074 -17.469 1 69.69 189 GLY A CA 1
ATOM 1469 C C . GLY A 1 189 ? 41.938 1.514 -16.062 1 69.69 189 GLY A C 1
ATOM 1470 O O . GLY A 1 189 ? 43.031 1.552 -15.484 1 69.69 189 GLY A O 1
ATOM 1471 N N . PHE A 1 190 ? 40.938 1.111 -15.477 1 81.5 190 PHE A N 1
ATOM 1472 C CA . PHE A 1 190 ? 41 0.523 -14.141 1 81.5 190 PHE A CA 1
ATOM 1473 C C . PHE A 1 190 ? 41.344 -0.959 -14.227 1 81.5 190 PHE A C 1
ATOM 1475 O O . PHE A 1 190 ? 40.875 -1.666 -15.109 1 81.5 190 PHE A O 1
ATOM 1482 N N . GLU A 1 191 ? 42.25 -1.342 -13.375 1 74.94 191 GLU A N 1
ATOM 1483 C CA . GLU A 1 191 ? 42.719 -2.721 -13.406 1 74.94 191 GLU A CA 1
ATOM 1484 C C . GLU A 1 191 ? 41.781 -3.645 -12.633 1 74.94 191 GLU A C 1
ATOM 1486 O O . GLU A 1 191 ? 41.625 -4.816 -12.984 1 74.94 191 GLU A O 1
ATOM 1491 N N . VAL A 1 192 ? 41.219 -2.977 -11.586 1 81.31 192 VAL A N 1
ATOM 1492 C CA . VAL A 1 192 ? 40.375 -3.83 -10.758 1 81.31 192 VAL A CA 1
ATOM 1493 C C . VAL A 1 192 ? 39.219 -3.012 -10.172 1 81.31 192 VAL A C 1
ATOM 1495 O O . VAL A 1 192 ? 39.406 -1.857 -9.781 1 81.31 192 VAL A O 1
ATOM 1498 N N . VAL A 1 193 ? 38.062 -3.541 -10.266 1 84.44 193 VAL A N 1
ATOM 1499 C CA . VAL A 1 193 ? 36.906 -2.969 -9.602 1 84.44 193 VAL A CA 1
ATOM 1500 C C . VAL A 1 193 ? 36.406 -3.918 -8.516 1 84.44 193 VAL A C 1
ATOM 1502 O O . VAL A 1 193 ? 36.125 -5.086 -8.789 1 84.44 193 VAL A O 1
ATOM 1505 N N . ILE A 1 194 ? 36.344 -3.416 -7.285 1 84.88 194 ILE A N 1
ATOM 1506 C CA . ILE A 1 194 ? 35.969 -4.25 -6.148 1 84.88 194 ILE A CA 1
ATOM 1507 C C . ILE A 1 194 ? 34.656 -3.768 -5.566 1 84.88 194 ILE A C 1
ATOM 1509 O O . ILE A 1 194 ? 34.469 -2.572 -5.32 1 84.88 194 ILE A O 1
ATOM 1513 N N . TRP A 1 195 ? 33.719 -4.672 -5.34 1 86.38 195 TRP A N 1
ATOM 1514 C CA . TRP A 1 195 ? 32.438 -4.379 -4.73 1 86.38 195 TRP A CA 1
ATOM 1515 C C . TRP A 1 195 ? 32.375 -4.945 -3.316 1 86.38 195 TRP A C 1
ATOM 1517 O O . TRP A 1 195 ? 32.562 -6.145 -3.109 1 86.38 195 TRP A O 1
ATOM 1527 N N . VAL A 1 196 ? 32.156 -4.043 -2.385 1 85.94 196 VAL A N 1
ATOM 1528 C CA . VAL A 1 196 ? 32.062 -4.461 -0.99 1 85.94 196 VAL A CA 1
ATOM 1529 C C . VAL A 1 196 ? 30.719 -4.043 -0.41 1 85.94 196 VAL A C 1
ATOM 1531 O O . VAL A 1 196 ? 30.266 -2.91 -0.616 1 85.94 196 VAL A O 1
ATOM 1534 N N . VAL A 1 197 ? 30 -4.961 0.254 1 84.62 197 VAL A N 1
ATOM 1535 C CA . VAL A 1 197 ? 28.781 -4.625 0.975 1 84.62 197 VAL A CA 1
ATOM 1536 C C . VAL A 1 197 ? 29.047 -4.59 2.477 1 84.62 197 VAL A C 1
ATOM 1538 O O . VAL A 1 197 ? 29.516 -5.578 3.051 1 84.62 197 VAL A O 1
ATOM 1541 N N . VAL A 1 198 ? 28.938 -3.523 3.168 1 81.5 198 VAL A N 1
ATOM 1542 C CA . VAL A 1 198 ? 29.281 -3.357 4.578 1 81.5 198 VAL A CA 1
ATOM 1543 C C . VAL A 1 198 ? 28.047 -3.623 5.438 1 81.5 198 VAL A C 1
ATOM 1545 O O . VAL A 1 198 ? 28.141 -4.211 6.516 1 81.5 198 VAL A O 1
ATOM 1548 N N . SER A 1 199 ? 26.906 -3.668 5.156 1 70.12 199 SER A N 1
ATOM 1549 C CA . SER A 1 199 ? 25.656 -3.797 5.898 1 70.12 199 SER A CA 1
ATOM 1550 C C . SER A 1 199 ? 25.75 -3.102 7.254 1 70.12 199 SER A C 1
ATOM 1552 O O . SER A 1 199 ? 26.594 -2.234 7.457 1 70.12 199 SER A O 1
ATOM 1554 N N . ARG A 1 200 ? 25.156 -3.465 8.508 1 67.44 200 ARG A N 1
ATOM 1555 C CA . ARG A 1 200 ? 24.969 -2.744 9.766 1 67.44 200 ARG A CA 1
ATOM 1556 C C . ARG A 1 200 ? 26.203 -2.857 10.641 1 67.44 200 ARG A C 1
ATOM 1558 O O . ARG A 1 200 ? 26.641 -1.872 11.242 1 67.44 200 ARG A O 1
ATOM 1565 N N . GLN A 1 201 ? 26.766 -3.979 10.719 1 68 201 GLN A N 1
ATOM 1566 C CA . GLN A 1 201 ? 27.969 -4.141 11.547 1 68 201 GLN A CA 1
ATOM 1567 C C . GLN A 1 201 ? 29.219 -4.176 10.688 1 68 201 GLN A C 1
ATOM 1569 O O . GLN A 1 201 ? 29.375 -5.055 9.836 1 68 201 GLN A O 1
ATOM 1574 N N . VAL A 1 202 ? 30.016 -3.131 10.914 1 69.56 202 VAL A N 1
ATOM 1575 C CA . VAL A 1 202 ? 31.25 -3.004 10.156 1 69.56 202 VAL A CA 1
ATOM 1576 C C . VAL A 1 202 ? 32.281 -4.004 10.672 1 69.56 202 VAL A C 1
ATOM 1578 O O . VAL A 1 202 ? 32.625 -3.984 11.852 1 69.56 202 VAL A O 1
ATOM 1581 N N . LYS A 1 203 ? 32.5 -5.016 10.023 1 78.19 203 LYS A N 1
ATOM 1582 C CA . LYS A 1 203 ? 33.656 -5.898 10.289 1 78.19 203 LYS A CA 1
ATOM 1583 C C . LYS A 1 203 ? 34.781 -5.656 9.281 1 78.19 203 LYS A C 1
ATOM 1585 O O . LYS A 1 203 ? 34.688 -6.113 8.141 1 78.19 203 LYS A O 1
ATOM 1590 N N . GLU A 1 204 ? 35.812 -4.977 9.75 1 81.25 204 GLU A N 1
ATOM 1591 C CA . GLU A 1 204 ? 36.938 -4.578 8.898 1 81.25 204 GLU A CA 1
ATOM 1592 C C . GLU A 1 204 ? 37.594 -5.797 8.266 1 81.25 204 GLU A C 1
ATOM 1594 O O . GLU A 1 204 ? 38.031 -5.746 7.113 1 81.25 204 GLU A O 1
ATOM 1599 N N . ASP A 1 205 ? 37.594 -6.863 9.016 1 79.94 205 ASP A N 1
ATOM 1600 C CA . ASP A 1 205 ? 38.219 -8.078 8.523 1 79.94 205 ASP A CA 1
ATOM 1601 C C . ASP A 1 205 ? 37.5 -8.625 7.301 1 79.94 205 ASP A C 1
ATOM 1603 O O . ASP A 1 205 ? 38.125 -9.109 6.359 1 79.94 205 ASP A O 1
ATOM 1607 N N . ASN A 1 206 ? 36.281 -8.445 7.414 1 82.12 206 ASN A N 1
ATOM 1608 C CA . ASN A 1 206 ? 35.469 -8.93 6.297 1 82.12 206 ASN A CA 1
ATOM 1609 C C . ASN A 1 206 ? 35.719 -8.102 5.039 1 82.12 206 ASN A C 1
ATOM 1611 O O . ASN A 1 206 ? 35.75 -8.641 3.932 1 82.12 206 ASN A O 1
ATOM 1615 N N . ILE A 1 207 ? 35.875 -6.812 5.23 1 86.44 207 ILE A N 1
ATOM 1616 C CA . ILE A 1 207 ? 36.094 -5.918 4.098 1 86.44 207 ILE A CA 1
ATOM 1617 C C . ILE A 1 207 ? 37.438 -6.199 3.477 1 86.44 207 ILE A C 1
ATOM 1619 O O . ILE A 1 207 ? 37.594 -6.25 2.25 1 86.44 207 ILE A O 1
ATOM 1623 N N . GLN A 1 208 ? 38.438 -6.449 4.324 1 85.75 208 GLN A N 1
ATOM 1624 C CA . GLN A 1 208 ? 39.781 -6.762 3.838 1 85.75 208 GLN A CA 1
ATOM 1625 C C . GLN A 1 208 ? 39.781 -8.07 3.053 1 85.75 208 GLN A C 1
ATOM 1627 O O . GLN A 1 208 ? 40.5 -8.188 2.045 1 85.75 208 GLN A O 1
ATOM 1632 N N . ASP A 1 209 ? 39.031 -8.945 3.586 1 82.88 209 ASP A N 1
ATOM 1633 C CA . ASP A 1 209 ? 38.969 -10.242 2.922 1 82.88 209 ASP A CA 1
ATOM 1634 C C . ASP A 1 209 ? 38.344 -10.117 1.526 1 82.88 209 ASP A C 1
ATOM 1636 O O . ASP A 1 209 ? 38.781 -10.781 0.588 1 82.88 209 ASP A O 1
ATOM 1640 N N . ILE A 1 210 ? 37.344 -9.289 1.389 1 82.56 210 ILE A N 1
ATOM 1641 C CA . ILE A 1 210 ? 36.688 -9.086 0.097 1 82.56 210 ILE A CA 1
ATOM 1642 C C . ILE A 1 210 ? 37.656 -8.391 -0.86 1 82.56 210 ILE A C 1
ATOM 1644 O O . ILE A 1 210 ? 37.75 -8.75 -2.039 1 82.56 210 ILE A O 1
ATOM 1648 N N . ILE A 1 211 ? 38.375 -7.43 -0.309 1 85.12 211 ILE A N 1
ATOM 1649 C CA . ILE A 1 211 ? 39.344 -6.711 -1.13 1 85.12 211 ILE A CA 1
ATOM 1650 C C . ILE A 1 211 ? 40.438 -7.66 -1.579 1 85.12 211 ILE A C 1
ATOM 1652 O O . ILE A 1 211 ? 40.844 -7.645 -2.744 1 85.12 211 ILE A O 1
ATOM 1656 N N . ARG A 1 212 ? 40.906 -8.484 -0.656 1 81.31 212 ARG A N 1
ATOM 1657 C CA . ARG A 1 212 ? 41.938 -9.469 -0.961 1 81.31 212 ARG A CA 1
ATOM 1658 C C . ARG A 1 212 ? 41.531 -10.375 -2.105 1 81.31 212 ARG A C 1
ATOM 1660 O O . ARG A 1 212 ? 42.312 -10.641 -3.02 1 81.31 212 ARG A O 1
ATOM 1667 N N . ARG A 1 213 ? 40.375 -10.766 -1.994 1 76.25 213 ARG A N 1
ATOM 1668 C CA . ARG A 1 213 ? 39.875 -11.672 -3.016 1 76.25 213 ARG A CA 1
ATOM 1669 C C . ARG A 1 213 ? 39.719 -10.961 -4.359 1 76.25 213 ARG A C 1
ATOM 1671 O O . ARG A 1 213 ? 39.969 -11.562 -5.41 1 76.25 213 ARG A O 1
ATOM 1678 N N . GLY A 1 214 ? 39.25 -9.727 -4.25 1 76.25 214 GLY A N 1
ATOM 1679 C CA . GLY A 1 214 ? 39.188 -8.938 -5.465 1 76.25 214 GLY A CA 1
ATOM 1680 C C . GLY A 1 214 ? 40.5 -8.75 -6.156 1 76.25 214 GLY A C 1
ATOM 1681 O O . GLY A 1 214 ? 40.594 -8.664 -7.383 1 76.25 214 GLY A O 1
ATOM 1682 N N . LEU A 1 215 ? 41.5 -8.789 -5.348 1 77.56 215 LEU A N 1
ATOM 1683 C CA . LEU A 1 215 ? 42.844 -8.602 -5.871 1 77.56 215 LEU A CA 1
ATOM 1684 C C . LEU A 1 215 ? 43.5 -9.938 -6.223 1 77.56 215 LEU A C 1
ATOM 1686 O O . LEU A 1 215 ? 44.625 -9.977 -6.727 1 77.56 215 LEU A O 1
ATOM 1690 N N . HIS A 1 216 ? 42.75 -11.031 -5.922 1 73.75 216 HIS A N 1
ATOM 1691 C CA . HIS A 1 216 ? 43.219 -12.391 -6.227 1 73.75 216 HIS A CA 1
ATOM 1692 C C . HIS A 1 216 ? 44.469 -12.742 -5.461 1 73.75 216 HIS A C 1
ATOM 1694 O O . HIS A 1 216 ? 45.406 -13.305 -6.027 1 73.75 216 HIS A O 1
ATOM 1700 N N . ILE A 1 217 ? 44.469 -12.266 -4.27 1 76.25 217 ILE A N 1
ATOM 1701 C CA . ILE A 1 217 ? 45.594 -12.633 -3.402 1 76.25 217 ILE A CA 1
ATOM 1702 C C . ILE A 1 217 ? 45.344 -14.023 -2.822 1 76.25 217 ILE A C 1
ATOM 1704 O O . ILE A 1 217 ? 44.281 -14.297 -2.256 1 76.25 217 ILE A O 1
ATOM 1708 N N . LYS A 1 218 ? 46.219 -14.938 -2.9 1 72.38 218 LYS A N 1
ATOM 1709 C CA . LYS A 1 218 ? 46.094 -16.328 -2.463 1 72.38 218 LYS A CA 1
ATOM 1710 C C . LYS A 1 218 ? 45.938 -16.422 -0.948 1 72.38 218 LYS A C 1
ATOM 1712 O O . LYS A 1 218 ? 46.438 -15.562 -0.217 1 72.38 218 LYS A O 1
ATOM 1717 N N . ASP A 1 219 ? 45.281 -17.422 -0.52 1 76.94 219 ASP A N 1
ATOM 1718 C CA . ASP A 1 219 ? 44.969 -17.609 0.896 1 76.94 219 ASP A CA 1
ATOM 1719 C C . ASP A 1 219 ? 46.25 -17.781 1.711 1 76.94 219 ASP A C 1
ATOM 1721 O O . ASP A 1 219 ? 46.344 -17.281 2.834 1 76.94 219 ASP A O 1
ATOM 1725 N N . GLU A 1 220 ? 47.188 -18.5 1.151 1 70.69 220 GLU A N 1
ATOM 1726 C CA . GLU A 1 220 ? 48.438 -18.766 1.864 1 70.69 220 GLU A CA 1
ATOM 1727 C C . GLU A 1 220 ? 49.188 -17.469 2.178 1 70.69 220 GLU A C 1
ATOM 1729 O O . GLU A 1 220 ? 49.719 -17.297 3.287 1 70.69 220 GLU A O 1
ATOM 1734 N N . ILE A 1 221 ? 49.219 -16.641 1.165 1 75.19 221 ILE A N 1
ATOM 1735 C CA . ILE A 1 221 ? 49.906 -15.359 1.335 1 75.19 221 ILE A CA 1
ATOM 1736 C C . ILE A 1 221 ? 49.156 -14.508 2.363 1 75.19 221 ILE A C 1
ATOM 1738 O O . ILE A 1 221 ? 49.781 -13.875 3.217 1 75.19 221 ILE A O 1
ATOM 1742 N N . TRP A 1 222 ? 47.906 -14.539 2.268 1 80.69 222 TRP A N 1
ATOM 1743 C CA . TRP A 1 222 ? 47.094 -13.75 3.17 1 80.69 222 TRP A CA 1
ATOM 1744 C C . TRP A 1 222 ? 47.25 -14.211 4.613 1 80.69 222 TRP A C 1
ATOM 1746 O O . TRP A 1 222 ? 47.312 -13.383 5.531 1 80.69 222 TRP A O 1
ATOM 1756 N N . GLU A 1 223 ? 47.25 -15.531 4.723 1 77.94 223 GLU A N 1
ATOM 1757 C CA . GLU A 1 223 ? 47.438 -16.078 6.062 1 77.94 223 GLU A CA 1
ATOM 1758 C C . GLU A 1 223 ? 48.812 -15.672 6.641 1 77.94 223 GLU A C 1
ATOM 1760 O O . GLU A 1 223 ? 48.906 -15.422 7.84 1 77.94 223 GLU A O 1
ATOM 1765 N N . GLN A 1 224 ? 49.75 -15.641 5.875 1 72.25 224 GLN A N 1
ATOM 1766 C CA . GLN A 1 224 ? 51.094 -15.195 6.309 1 72.25 224 GLN A CA 1
ATOM 1767 C C . GLN A 1 224 ? 51.062 -13.742 6.754 1 72.25 224 GLN A C 1
ATOM 1769 O O . GLN A 1 224 ? 51.656 -13.383 7.77 1 72.25 224 GLN A O 1
ATOM 1774 N N . TRP A 1 225 ? 50.312 -12.891 5.945 1 75.56 225 TRP A N 1
ATOM 1775 C CA . TRP A 1 225 ? 50.188 -11.477 6.281 1 75.56 225 TRP A CA 1
ATOM 1776 C C . TRP A 1 225 ? 49.438 -11.289 7.598 1 75.56 225 TRP A C 1
ATOM 1778 O O . TRP A 1 225 ? 49.812 -10.43 8.406 1 75.56 225 TRP A O 1
ATOM 1788 N N . SER A 1 226 ? 48.375 -12.031 7.762 1 75.56 226 SER A N 1
ATOM 1789 C CA . SER A 1 226 ? 47.469 -11.922 8.906 1 75.56 226 SER A CA 1
ATOM 1790 C C . SER A 1 226 ? 48.188 -12.297 10.203 1 75.56 226 SER A C 1
ATOM 1792 O O . SER A 1 226 ? 47.875 -11.766 11.273 1 75.56 226 SER A O 1
ATOM 1794 N N . ARG A 1 227 ? 49.062 -13.344 10.141 1 67.38 227 ARG A N 1
ATOM 1795 C CA . ARG A 1 227 ? 49.844 -13.758 11.305 1 67.38 227 ARG A CA 1
ATOM 1796 C C . ARG A 1 227 ? 50.688 -12.609 11.828 1 67.38 227 ARG A C 1
ATOM 1798 O O . ARG A 1 227 ? 50.844 -12.453 13.039 1 67.38 227 ARG A O 1
ATOM 1805 N N . ASN A 1 228 ? 51.156 -11.828 10.992 1 65.25 228 ASN A N 1
ATOM 1806 C CA . ASN A 1 228 ? 52 -10.719 11.398 1 65.25 228 ASN A CA 1
ATOM 1807 C C . ASN A 1 228 ? 51.188 -9.477 11.742 1 65.25 228 ASN A C 1
ATOM 1809 O O . ASN A 1 228 ? 51.719 -8.484 12.227 1 65.25 228 ASN A O 1
ATOM 1813 N N . GLY A 1 229 ? 49.906 -9.516 11.539 1 70.12 229 GLY A N 1
ATOM 1814 C CA . GLY A 1 229 ? 49.031 -8.383 11.773 1 70.12 229 GLY A CA 1
ATOM 1815 C C . GLY A 1 229 ? 49.219 -7.258 10.773 1 70.12 229 GLY A C 1
ATOM 1816 O O . GLY A 1 229 ? 48.938 -6.098 11.07 1 70.12 229 GLY A O 1
ATOM 1817 N N . ASP A 1 230 ? 49.875 -7.598 9.695 1 75 230 ASP A N 1
ATOM 1818 C CA . ASP A 1 230 ? 50.281 -6.559 8.758 1 75 230 ASP A CA 1
ATOM 1819 C C . ASP A 1 230 ? 49.438 -6.602 7.488 1 75 230 ASP A C 1
ATOM 1821 O O . ASP A 1 230 ? 49.875 -6.191 6.418 1 75 230 ASP A O 1
ATOM 1825 N N . ASN A 1 231 ? 48.219 -7.164 7.539 1 81.94 231 ASN A N 1
ATOM 1826 C CA . ASN A 1 231 ? 47.375 -7.301 6.352 1 81.94 231 ASN A CA 1
ATOM 1827 C C . ASN A 1 231 ? 47.094 -5.949 5.699 1 81.94 231 ASN A C 1
ATOM 1829 O O . ASN A 1 231 ? 47.156 -5.824 4.473 1 81.94 231 ASN A O 1
ATOM 1833 N N . HIS A 1 232 ? 46.844 -4.93 6.488 1 81.12 232 HIS A N 1
ATOM 1834 C CA . HIS A 1 232 ? 46.469 -3.623 5.953 1 81.12 232 HIS A CA 1
ATOM 1835 C C . HIS A 1 232 ? 47.656 -2.969 5.246 1 81.12 232 HIS A C 1
ATOM 1837 O O . HIS A 1 232 ? 47.469 -2.256 4.258 1 81.12 232 HIS A O 1
ATOM 1843 N N . ILE A 1 233 ? 48.844 -3.291 5.68 1 78.94 233 ILE A N 1
ATOM 1844 C CA . ILE A 1 233 ? 50.031 -2.693 5.094 1 78.94 233 ILE A CA 1
ATOM 1845 C C . ILE A 1 233 ? 50.312 -3.311 3.723 1 78.94 233 ILE A C 1
ATOM 1847 O O . ILE A 1 233 ? 50.562 -2.596 2.754 1 78.94 233 ILE A O 1
ATOM 1851 N N . HIS A 1 234 ? 50.188 -4.598 3.672 1 80.75 234 HIS A N 1
ATOM 1852 C CA . HIS A 1 234 ? 50.438 -5.285 2.408 1 80.75 234 HIS A CA 1
ATOM 1853 C C . HIS A 1 234 ? 49.344 -4.949 1.385 1 80.75 234 HIS A C 1
ATOM 1855 O O . HIS A 1 234 ? 49.625 -4.797 0.196 1 80.75 234 HIS A O 1
ATOM 1861 N N . LEU A 1 235 ? 48.188 -4.875 1.835 1 84.94 235 LEU A N 1
ATOM 1862 C CA . LEU A 1 235 ? 47.094 -4.492 0.942 1 84.94 235 LEU A CA 1
ATOM 1863 C C . LEU A 1 235 ? 47.312 -3.094 0.377 1 84.94 235 LEU A C 1
ATOM 1865 O O . LEU A 1 235 ? 47.062 -2.842 -0.798 1 84.94 235 LEU A O 1
ATOM 1869 N N . CYS A 1 236 ? 47.781 -2.23 1.248 1 82.75 236 CYS A N 1
ATOM 1870 C CA . CYS A 1 236 ? 48.062 -0.871 0.82 1 82.75 236 CYS A CA 1
ATOM 1871 C C . CYS A 1 236 ? 49.125 -0.868 -0.271 1 82.75 236 CYS A C 1
ATOM 1873 O O . CYS A 1 236 ? 49.031 -0.125 -1.248 1 82.75 236 CYS A O 1
ATOM 1875 N N . GLU A 1 237 ? 50.062 -1.706 -0.117 1 78.81 237 GLU A N 1
ATOM 1876 C CA . GLU A 1 237 ? 51.125 -1.782 -1.089 1 78.81 237 GLU A CA 1
ATOM 1877 C C . GLU A 1 237 ? 50.625 -2.279 -2.441 1 78.81 237 GLU A C 1
ATOM 1879 O O . GLU A 1 237 ? 51 -1.743 -3.484 1 78.81 237 GLU A O 1
ATOM 1884 N N . VAL A 1 238 ? 49.875 -3.234 -2.398 1 81.25 238 VAL A N 1
ATOM 1885 C CA . VAL A 1 238 ? 49.312 -3.799 -3.631 1 81.25 238 VAL A CA 1
ATOM 1886 C C . VAL A 1 238 ? 48.438 -2.768 -4.324 1 81.25 238 VAL A C 1
ATOM 1888 O O . VAL A 1 238 ? 48.5 -2.598 -5.543 1 81.25 238 VAL A O 1
ATOM 1891 N N . LEU A 1 239 ? 47.688 -2.039 -3.582 1 84.88 239 LEU A N 1
ATOM 1892 C CA . LEU A 1 239 ? 46.688 -1.115 -4.129 1 84.88 239 LEU A CA 1
ATOM 1893 C C . LEU A 1 239 ? 47.344 0.167 -4.617 1 84.88 239 LEU A C 1
ATOM 1895 O O . LEU A 1 239 ? 46.812 0.851 -5.496 1 84.88 239 LEU A O 1
ATOM 1899 N N . THR A 1 240 ? 48.438 0.468 -4.016 1 79.06 240 THR A N 1
ATOM 1900 C CA . THR A 1 240 ? 49.156 1.655 -4.457 1 79.06 240 THR A CA 1
ATOM 1901 C C . THR A 1 240 ? 49.688 1.474 -5.879 1 79.06 240 THR A C 1
ATOM 1903 O O . THR A 1 240 ? 49.812 2.443 -6.629 1 79.06 240 THR A O 1
ATOM 1906 N N . HIS A 1 241 ? 49.875 0.221 -6.234 1 74.69 241 HIS A N 1
ATOM 1907 C CA . HIS A 1 241 ? 50.469 -0.034 -7.547 1 74.69 241 HIS A CA 1
ATOM 1908 C C . HIS A 1 241 ? 49.406 -0.383 -8.57 1 74.69 241 HIS A C 1
ATOM 1910 O O . HIS A 1 241 ? 49.719 -0.604 -9.742 1 74.69 241 HIS A O 1
ATOM 1916 N N . LYS A 1 242 ? 48.25 -0.384 -8.148 1 78.38 242 LYS A N 1
ATOM 1917 C CA . LYS A 1 242 ? 47.156 -0.718 -9.055 1 78.38 242 LYS A CA 1
ATOM 1918 C C . LYS A 1 242 ? 46.094 0.402 -9.109 1 78.38 242 LYS A C 1
ATOM 1920 O O . LYS A 1 242 ? 45.812 1.039 -8.086 1 78.38 242 LYS A O 1
ATOM 1925 N N . LYS A 1 243 ? 45.656 0.693 -10.266 1 82.56 243 LYS A N 1
ATOM 1926 C CA . LYS A 1 243 ? 44.531 1.609 -10.406 1 82.56 243 LYS A CA 1
ATOM 1927 C C . LYS A 1 243 ? 43.188 0.886 -10.195 1 82.56 243 LYS A C 1
ATOM 1929 O O . LYS A 1 243 ? 42.812 0.064 -11.023 1 82.56 243 LYS A O 1
ATOM 1934 N N . PHE A 1 244 ? 42.562 1.212 -9.086 1 85.81 244 PHE A N 1
ATOM 1935 C CA . PHE A 1 244 ? 41.375 0.432 -8.727 1 85.81 244 PHE A CA 1
ATOM 1936 C C . PHE A 1 244 ? 40.188 1.343 -8.445 1 85.81 244 PHE A C 1
ATOM 1938 O O . PHE A 1 244 ? 40.344 2.559 -8.312 1 85.81 244 PHE A O 1
ATOM 1945 N N . VAL A 1 245 ? 39.031 0.777 -8.484 1 88.12 245 VAL A N 1
ATOM 1946 C CA . VAL A 1 245 ? 37.781 1.408 -8.031 1 88.12 245 VAL A CA 1
ATOM 1947 C C . VAL A 1 245 ? 37.156 0.574 -6.91 1 88.12 245 VAL A C 1
ATOM 1949 O O . VAL A 1 245 ? 36.969 -0.631 -7.066 1 88.12 245 VAL A O 1
ATOM 1952 N N . LEU A 1 246 ? 37.031 1.223 -5.844 1 89.5 246 LEU A N 1
ATOM 1953 C CA . LEU A 1 246 ? 36.406 0.548 -4.707 1 89.5 246 LEU A CA 1
ATOM 1954 C C . LEU A 1 246 ? 35 1.023 -4.508 1 89.5 246 LEU A C 1
ATOM 1956 O O . LEU A 1 246 ? 34.75 2.203 -4.238 1 89.5 246 LEU A O 1
ATOM 1960 N N . LEU A 1 247 ? 34.062 0.15 -4.699 1 90.19 247 LEU A N 1
ATOM 1961 C CA . LEU A 1 247 ? 32.656 0.432 -4.504 1 90.19 247 LEU A CA 1
ATOM 1962 C C . LEU A 1 247 ? 32.156 -0.154 -3.186 1 90.19 247 LEU A C 1
ATOM 1964 O O . LEU A 1 247 ? 32.125 -1.374 -3.012 1 90.19 247 LEU A O 1
ATOM 1968 N N . ILE A 1 248 ? 31.781 0.732 -2.283 1 91.31 248 ILE A N 1
ATOM 1969 C CA . ILE A 1 248 ? 31.328 0.296 -0.968 1 91.31 248 ILE A CA 1
ATOM 1970 C C . ILE A 1 248 ? 29.844 0.592 -0.814 1 91.31 248 ILE A C 1
ATOM 1972 O O . ILE A 1 248 ? 29.422 1.755 -0.78 1 91.31 248 ILE A O 1
ATOM 1976 N N . ASP A 1 249 ? 29.031 -0.478 -0.636 1 90 249 ASP A N 1
ATOM 1977 C CA . ASP A 1 249 ? 27.594 -0.314 -0.604 1 90 249 ASP A CA 1
ATOM 1978 C C . ASP A 1 249 ? 27.062 -0.327 0.83 1 90 249 ASP A C 1
ATOM 1980 O O . ASP A 1 249 ? 27.531 -1.104 1.661 1 90 249 ASP A O 1
ATOM 1984 N N . ASP A 1 250 ? 26.125 0.62 1.155 1 89.94 250 ASP A N 1
ATOM 1985 C CA . ASP A 1 250 ? 25.297 0.644 2.354 1 89.94 250 ASP A CA 1
ATOM 1986 C C . ASP A 1 250 ? 26.141 0.886 3.604 1 89.94 250 ASP A C 1
ATOM 1988 O O . ASP A 1 250 ? 26.078 0.115 4.562 1 89.94 250 ASP A O 1
ATOM 1992 N N . VAL A 1 251 ? 26.844 1.956 3.635 1 90.44 251 VAL A N 1
ATOM 1993 C CA . VAL A 1 251 ? 27.703 2.334 4.758 1 90.44 251 VAL A CA 1
ATOM 1994 C C . VAL A 1 251 ? 26.875 3.086 5.801 1 90.44 251 VAL A C 1
ATOM 1996 O O . VAL A 1 251 ? 26.188 4.051 5.477 1 90.44 251 VAL A O 1
ATOM 1999 N N . TRP A 1 252 ? 27 2.732 7.062 1 86.31 252 TRP A N 1
ATOM 2000 C CA . TRP A 1 252 ? 26.188 3.332 8.109 1 86.31 252 TRP A CA 1
ATOM 2001 C C . TRP A 1 252 ? 27.047 4.145 9.078 1 86.31 252 TRP A C 1
ATOM 2003 O O . TRP A 1 252 ? 26.531 4.984 9.82 1 86.31 252 TRP A O 1
ATOM 2013 N N . ALA A 1 253 ? 28.234 3.816 9.109 1 85.75 253 ALA A N 1
ATOM 2014 C CA . ALA A 1 253 ? 29.172 4.516 10 1 85.75 253 ALA A CA 1
ATOM 2015 C C . ALA A 1 253 ? 30.516 4.746 9.312 1 85.75 253 ALA A C 1
ATOM 2017 O O . ALA A 1 253 ? 30.812 4.129 8.289 1 85.75 253 ALA A O 1
ATOM 2018 N N . ARG A 1 254 ? 31.203 5.605 9.875 1 86.31 254 ARG A N 1
ATOM 2019 C CA . ARG A 1 254 ? 32.5 5.941 9.32 1 86.31 254 ARG A CA 1
ATOM 2020 C C . ARG A 1 254 ? 33.375 4.703 9.211 1 86.31 254 ARG A C 1
ATOM 2022 O O . ARG A 1 254 ? 33.469 3.902 10.141 1 86.31 254 ARG A O 1
ATOM 2029 N N . LEU A 1 255 ? 33.875 4.562 8 1 86.81 255 LEU A N 1
ATOM 2030 C CA . LEU A 1 255 ? 34.844 3.508 7.746 1 86.81 255 LEU A CA 1
ATOM 2031 C C . LEU A 1 255 ? 36.25 4.082 7.637 1 86.81 255 LEU A C 1
ATOM 2033 O O . LEU A 1 255 ? 36.5 5.02 6.875 1 86.81 255 LEU A O 1
ATOM 2037 N N . ASP A 1 256 ? 37.062 3.596 8.531 1 83.94 256 ASP A N 1
ATOM 2038 C CA . ASP A 1 256 ? 38.469 4.016 8.43 1 83.94 256 ASP A CA 1
ATOM 2039 C C . ASP A 1 256 ? 39.156 3.301 7.281 1 83.94 256 ASP A C 1
ATOM 2041 O O . ASP A 1 256 ? 39.625 2.172 7.441 1 83.94 256 ASP A O 1
ATOM 2045 N N . LEU A 1 257 ? 39.312 3.959 6.195 1 85.38 257 LEU A N 1
ATOM 2046 C CA . LEU A 1 257 ? 39.906 3.375 4.988 1 85.38 257 LEU A CA 1
ATOM 2047 C C . LEU A 1 257 ? 41.344 2.996 5.207 1 85.38 257 LEU A C 1
ATOM 2049 O O . LEU A 1 257 ? 41.844 2.053 4.59 1 85.38 257 LEU A O 1
ATOM 2053 N N . SER A 1 258 ? 42.031 3.701 6.117 1 81.88 258 SER A N 1
ATOM 2054 C CA . SER A 1 258 ? 43.406 3.391 6.395 1 81.88 258 SER A CA 1
ATOM 2055 C C . SER A 1 258 ? 43.562 2.053 7.113 1 81.88 258 SER A C 1
ATOM 2057 O O . SER A 1 258 ? 44.5 1.297 6.852 1 81.88 258 SER A O 1
ATOM 2059 N N . LYS A 1 259 ? 42.656 1.787 7.906 1 82 259 LYS A N 1
ATOM 2060 C CA . LYS A 1 259 ? 42.688 0.536 8.656 1 82 259 LYS A CA 1
ATOM 2061 C C . LYS A 1 259 ? 42.344 -0.651 7.758 1 82 259 LYS A C 1
ATOM 2063 O O . LYS A 1 259 ? 42.75 -1.783 8.039 1 82 259 LYS A O 1
ATOM 2068 N N . ILE A 1 260 ? 41.594 -0.334 6.727 1 84.56 260 ILE A N 1
ATOM 2069 C CA . ILE A 1 260 ? 41.188 -1.402 5.812 1 84.56 260 ILE A CA 1
ATOM 2070 C C . ILE A 1 260 ? 42.281 -1.61 4.758 1 84.56 260 ILE A C 1
ATOM 2072 O O . ILE A 1 260 ? 42.281 -2.631 4.066 1 84.56 260 ILE A O 1
ATOM 2076 N N . GLY A 1 261 ? 43.25 -0.732 4.664 1 80.94 261 GLY A N 1
ATOM 2077 C CA . GLY A 1 261 ? 44.344 -0.886 3.727 1 80.94 261 GLY A CA 1
ATOM 2078 C C . GLY A 1 261 ? 44.219 0.001 2.504 1 80.94 261 GLY A C 1
ATOM 2079 O O . GLY A 1 261 ? 44.844 -0.254 1.477 1 80.94 261 GLY A O 1
ATOM 2080 N N . VAL A 1 262 ? 43.312 0.932 2.545 1 83.94 262 VAL A N 1
ATOM 2081 C CA . VAL A 1 262 ? 43.094 1.834 1.414 1 83.94 262 VAL A CA 1
ATOM 2082 C C . VAL A 1 262 ? 43.344 3.275 1.853 1 83.94 262 VAL A C 1
ATOM 2084 O O . VAL A 1 262 ? 42.438 4.098 1.855 1 83.94 262 VAL A O 1
ATOM 2087 N N . PRO A 1 263 ? 44.531 3.555 2.143 1 74.69 263 PRO A N 1
ATOM 2088 C CA . PRO A 1 263 ? 44.812 4.93 2.576 1 74.69 263 PRO A CA 1
ATOM 2089 C C . PRO A 1 263 ? 44.562 5.953 1.47 1 74.69 263 PRO A C 1
ATOM 2091 O O . PRO A 1 263 ? 44.469 5.586 0.296 1 74.69 263 PRO A O 1
ATOM 2094 N N . HIS A 1 264 ? 44.375 7.168 1.798 1 74.94 264 HIS A N 1
ATOM 2095 C CA . HIS A 1 264 ? 44.062 8.25 0.86 1 74.94 264 HIS A CA 1
ATOM 2096 C C . HIS A 1 264 ? 45.219 8.422 -0.141 1 74.94 264 HIS A C 1
ATOM 2098 O O . HIS A 1 264 ? 45 8.898 -1.258 1 74.94 264 HIS A O 1
ATOM 2104 N N . SER A 1 265 ? 46.375 7.961 0.3 1 68.19 265 SER A N 1
ATOM 2105 C CA . SER A 1 265 ? 47.562 8.062 -0.572 1 68.19 265 SER A CA 1
ATOM 2106 C C . SER A 1 265 ? 47.406 7.141 -1.783 1 68.19 265 SER A C 1
ATOM 2108 O O . SER A 1 265 ? 47.969 7.418 -2.844 1 68.19 265 SER A O 1
ATOM 2110 N N . CYS A 1 266 ? 46.625 6.09 -1.617 1 69.75 266 CYS A N 1
ATOM 2111 C CA . CYS A 1 266 ? 46.438 5.133 -2.695 1 69.75 266 CYS A CA 1
ATOM 2112 C C . CYS A 1 266 ? 45.5 5.711 -3.773 1 69.75 266 CYS A C 1
ATOM 2114 O O . CYS A 1 266 ? 45.469 5.188 -4.887 1 69.75 266 CYS A O 1
ATOM 2116 N N . LEU A 1 267 ? 45.031 6.883 -3.42 1 75.62 267 LEU A N 1
ATOM 2117 C CA . LEU A 1 267 ? 44.031 7.414 -4.344 1 75.62 267 LEU A CA 1
ATOM 2118 C C . LEU A 1 267 ? 44.656 8.461 -5.266 1 75.62 267 LEU A C 1
ATOM 2120 O O . LEU A 1 267 ? 44 8.938 -6.199 1 75.62 267 LEU A O 1
ATOM 2124 N N . GLU A 1 268 ? 45.906 8.688 -5.059 1 75.06 268 GLU A N 1
ATOM 2125 C CA . GLU A 1 268 ? 46.594 9.688 -5.863 1 75.06 268 GLU A CA 1
ATOM 2126 C C . GLU A 1 268 ? 46.875 9.164 -7.27 1 75.06 268 GLU A C 1
ATOM 2128 O O . GLU A 1 268 ? 47.094 9.953 -8.195 1 75.06 268 GLU A O 1
ATOM 2133 N N . ASN A 1 269 ? 46.906 7.836 -7.465 1 73.88 269 ASN A N 1
ATOM 2134 C CA . ASN A 1 269 ? 47.188 7.227 -8.758 1 73.88 269 ASN A CA 1
ATOM 2135 C C . ASN A 1 269 ? 45.969 7.254 -9.68 1 73.88 269 ASN A C 1
ATOM 2137 O O . ASN A 1 269 ? 46 6.699 -10.781 1 73.88 269 ASN A O 1
ATOM 2141 N N . GLY A 1 270 ? 44.875 7.926 -9.266 1 77.94 270 GLY A N 1
ATOM 2142 C CA . GLY A 1 270 ? 43.688 7.977 -10.07 1 77.94 270 GLY A CA 1
ATOM 2143 C C . GLY A 1 270 ? 42.625 6.977 -9.625 1 77.94 270 GLY A C 1
ATOM 2144 O O . GLY A 1 270 ? 41.562 6.871 -10.242 1 77.94 270 GLY A O 1
ATOM 2145 N N . SER A 1 271 ? 42.969 6.23 -8.562 1 86.69 271 SER A N 1
ATOM 2146 C CA . SER A 1 271 ? 42 5.289 -8.016 1 86.69 271 SER A CA 1
ATOM 2147 C C . SER A 1 271 ? 40.812 6.023 -7.414 1 86.69 271 SER A C 1
ATOM 2149 O O . SER A 1 271 ? 40.875 7.219 -7.137 1 86.69 271 SER A O 1
ATOM 2151 N N . LYS A 1 272 ? 39.719 5.402 -7.398 1 87.88 272 LYS A N 1
ATOM 2152 C CA . LYS A 1 272 ? 38.5 6.043 -6.945 1 87.88 272 LYS A CA 1
ATOM 2153 C C . LYS A 1 272 ? 37.781 5.191 -5.891 1 87.88 272 LYS A C 1
ATOM 2155 O O . LYS A 1 272 ? 37.906 3.967 -5.895 1 87.88 272 LYS A O 1
ATOM 2160 N N . VAL A 1 273 ? 37.125 5.871 -5.016 1 89.44 273 VAL A N 1
ATOM 2161 C CA . VAL A 1 273 ? 36.281 5.23 -4.012 1 89.44 273 VAL A CA 1
ATOM 2162 C C . VAL A 1 273 ? 34.875 5.797 -4.082 1 89.44 273 VAL A C 1
ATOM 2164 O O . VAL A 1 273 ? 34.688 7.016 -4.059 1 89.44 273 VAL A O 1
ATOM 2167 N N . VAL A 1 274 ? 33.938 4.969 -4.281 1 90.38 274 VAL A N 1
ATOM 2168 C CA . VAL A 1 274 ? 32.531 5.367 -4.309 1 90.38 274 VAL A CA 1
ATOM 2169 C C . VAL A 1 274 ? 31.75 4.59 -3.252 1 90.38 274 VAL A C 1
ATOM 2171 O O . VAL A 1 274 ? 31.891 3.367 -3.143 1 90.38 274 VAL A O 1
ATOM 2174 N N . PHE A 1 275 ? 31.031 5.258 -2.398 1 92.19 275 PHE A N 1
ATOM 2175 C CA . PHE A 1 275 ? 30.266 4.531 -1.401 1 92.19 275 PHE A CA 1
ATOM 2176 C C . PHE A 1 275 ? 28.844 5.09 -1.3 1 92.19 275 PHE A C 1
ATOM 2178 O O . PHE A 1 275 ? 28.594 6.227 -1.703 1 92.19 275 PHE A O 1
ATOM 2185 N N . THR A 1 276 ? 27.875 4.258 -0.882 1 92.69 276 THR A N 1
ATOM 2186 C CA . THR A 1 276 ? 26.484 4.664 -0.677 1 92.69 276 THR A CA 1
ATOM 2187 C C . THR A 1 276 ? 26.156 4.699 0.81 1 92.69 276 THR A C 1
ATOM 2189 O O . THR A 1 276 ? 26.656 3.881 1.585 1 92.69 276 THR A O 1
ATOM 2192 N N . THR A 1 277 ? 25.406 5.703 1.188 1 92.75 277 THR A N 1
ATOM 2193 C CA . THR A 1 277 ? 25.016 5.848 2.586 1 92.75 277 THR A CA 1
ATOM 2194 C C . THR A 1 277 ? 23.656 6.547 2.697 1 92.75 277 THR A C 1
ATOM 2196 O O . THR A 1 277 ? 23.188 7.16 1.736 1 92.75 277 THR A O 1
ATOM 2199 N N . ARG A 1 278 ? 23 6.379 3.857 1 91.31 278 ARG A N 1
ATOM 2200 C CA . ARG A 1 278 ? 21.719 7.031 4.125 1 91.31 278 ARG A CA 1
ATOM 2201 C C . ARG A 1 278 ? 21.906 8.328 4.902 1 91.31 278 ARG A C 1
ATOM 2203 O O . ARG A 1 278 ? 20.953 9.055 5.156 1 91.31 278 ARG A O 1
ATOM 2210 N N . SER A 1 279 ? 23.141 8.625 5.211 1 91.31 279 SER A N 1
ATOM 2211 C CA . SER A 1 279 ? 23.422 9.773 6.062 1 91.31 279 SER A CA 1
ATOM 2212 C C . SER A 1 279 ? 24.469 10.68 5.445 1 91.31 279 SER A C 1
ATOM 2214 O O . SER A 1 279 ? 25.562 10.219 5.09 1 91.31 279 SER A O 1
ATOM 2216 N N . LYS A 1 280 ? 24.188 11.898 5.391 1 91.94 280 LYS A N 1
ATOM 2217 C CA . LYS A 1 280 ? 25.156 12.883 4.914 1 91.94 280 LYS A CA 1
ATOM 2218 C C . LYS A 1 280 ? 26.328 13.016 5.883 1 91.94 280 LYS A C 1
ATOM 2220 O O . LYS A 1 280 ? 27.453 13.32 5.469 1 91.94 280 LYS A O 1
ATOM 2225 N N . THR A 1 281 ? 26.047 12.727 7.129 1 91 281 THR A N 1
ATOM 2226 C CA . THR A 1 281 ? 27.094 12.789 8.148 1 91 281 THR A CA 1
ATOM 2227 C C . THR A 1 281 ? 28.219 11.812 7.84 1 91 281 THR A C 1
ATOM 2229 O O . THR A 1 281 ? 29.391 12.125 8.016 1 91 281 THR A O 1
ATOM 2232 N N . VAL A 1 282 ? 27.859 10.695 7.363 1 90.69 282 VAL A N 1
ATOM 2233 C CA . VAL A 1 282 ? 28.844 9.664 7.043 1 90.69 282 VAL A CA 1
ATOM 2234 C C . VAL A 1 282 ? 29.719 10.125 5.875 1 90.69 282 VAL A C 1
ATOM 2236 O O . VAL A 1 282 ? 30.906 9.828 5.832 1 90.69 282 VAL A O 1
ATOM 2239 N N . CYS A 1 283 ? 29.141 10.844 4.953 1 92.12 283 CYS A N 1
ATOM 2240 C CA . CYS A 1 283 ? 29.906 11.375 3.84 1 92.12 283 CYS A CA 1
ATOM 2241 C C . CYS A 1 283 ? 31 12.312 4.336 1 92.12 283 CYS A C 1
ATOM 2243 O O . CYS A 1 283 ? 32.125 12.258 3.865 1 92.12 283 CYS A O 1
ATOM 2245 N N . HIS A 1 284 ? 30.625 13.086 5.309 1 90 284 HIS A N 1
ATOM 2246 C CA . HIS A 1 284 ? 31.594 14.023 5.859 1 90 284 HIS A CA 1
ATOM 2247 C C . HIS A 1 284 ? 32.625 13.312 6.695 1 90 284 HIS A C 1
ATOM 2249 O O . HIS A 1 284 ? 33.812 13.641 6.621 1 90 284 HIS A O 1
ATOM 2255 N N . GLN A 1 285 ? 32.219 12.375 7.398 1 89.31 285 GLN A N 1
ATOM 2256 C CA . GLN A 1 285 ? 33.125 11.625 8.25 1 89.31 285 GLN A CA 1
ATOM 2257 C C . GLN A 1 285 ? 34.125 10.836 7.414 1 89.31 285 GLN A C 1
ATOM 2259 O O . GLN A 1 285 ? 35.281 10.633 7.832 1 89.31 285 GLN A O 1
ATOM 2264 N N . MET A 1 286 ? 33.656 10.445 6.258 1 88.81 286 MET A N 1
ATOM 2265 C CA . MET A 1 286 ? 34.5 9.688 5.344 1 88.81 286 MET A CA 1
ATOM 2266 C C . MET A 1 286 ? 35.344 10.625 4.48 1 88.81 286 MET A C 1
ATOM 2268 O O . MET A 1 286 ? 36.094 10.172 3.619 1 88.81 286 MET A O 1
ATOM 2272 N N . ARG A 1 287 ? 35.219 11.906 4.621 1 84.81 287 ARG A N 1
ATOM 2273 C CA . ARG A 1 287 ? 35.938 12.93 3.887 1 84.81 287 ARG A CA 1
ATOM 2274 C C . ARG A 1 287 ? 35.719 12.789 2.385 1 84.81 287 ARG A C 1
ATOM 2276 O O . ARG A 1 287 ? 36.688 12.75 1.612 1 84.81 287 ARG A O 1
ATOM 2283 N N . ALA A 1 288 ? 34.531 12.57 2.039 1 88.88 288 ALA A N 1
ATOM 2284 C CA . ALA A 1 288 ? 34.188 12.523 0.619 1 88.88 288 ALA A CA 1
ATOM 2285 C C . ALA A 1 288 ? 34.5 13.859 -0.059 1 88.88 288 ALA A C 1
ATOM 2287 O O . ALA A 1 288 ? 34.25 14.922 0.522 1 88.88 288 ALA A O 1
ATOM 2288 N N . ASP A 1 289 ? 35.062 13.828 -1.176 1 86.12 289 ASP A N 1
ATOM 2289 C CA . ASP A 1 289 ? 35.312 15.047 -1.938 1 86.12 289 ASP A CA 1
ATOM 2290 C C . ASP A 1 289 ? 34 15.703 -2.369 1 86.12 289 ASP A C 1
ATOM 2292 O O . ASP A 1 289 ? 33.906 16.922 -2.355 1 86.12 289 ASP A O 1
ATOM 2296 N N . LYS A 1 290 ? 33.188 14.883 -2.732 1 87.5 290 LYS A N 1
ATOM 2297 C CA . LYS A 1 290 ? 31.859 15.352 -3.119 1 87.5 290 LYS A CA 1
ATOM 2298 C C . LYS A 1 290 ? 30.781 14.383 -2.664 1 87.5 290 LYS A C 1
ATOM 2300 O O . LYS A 1 290 ? 30.953 13.164 -2.746 1 87.5 290 LYS A O 1
ATOM 2305 N N . ALA A 1 291 ? 29.781 14.977 -2.145 1 90 291 ALA A N 1
ATOM 2306 C CA . ALA A 1 291 ? 28.609 14.203 -1.746 1 90 291 ALA A CA 1
ATOM 2307 C C . ALA A 1 291 ? 27.422 14.508 -2.645 1 90 291 ALA A C 1
ATOM 2309 O O . ALA A 1 291 ? 27.031 15.664 -2.795 1 90 291 ALA A O 1
ATOM 2310 N N . TYR A 1 292 ? 26.922 13.5 -3.281 1 88.06 292 TYR A N 1
ATOM 2311 C CA . TYR A 1 292 ? 25.766 13.656 -4.141 1 88.06 292 TYR A CA 1
ATOM 2312 C C . TYR A 1 292 ? 24.5 13.141 -3.455 1 88.06 292 TYR A C 1
ATOM 2314 O O . TYR A 1 292 ? 24.484 12.008 -2.965 1 88.06 292 TYR A O 1
ATOM 2322 N N . GLU A 1 293 ? 23.547 13.961 -3.418 1 89.06 293 GLU A N 1
ATOM 2323 C CA . GLU A 1 293 ? 22.25 13.5 -2.92 1 89.06 293 GLU A CA 1
ATOM 2324 C C . GLU A 1 293 ? 21.422 12.859 -4.031 1 89.06 293 GLU A C 1
ATOM 2326 O O . GLU A 1 293 ? 21.172 13.484 -5.062 1 89.06 293 GLU A O 1
ATOM 2331 N N . VAL A 1 294 ? 21.047 11.617 -3.855 1 89.88 294 VAL A N 1
ATOM 2332 C CA . VAL A 1 294 ? 20.156 10.938 -4.797 1 89.88 294 VAL A CA 1
ATOM 2333 C C . VAL A 1 294 ? 18.719 11.32 -4.504 1 89.88 294 VAL A C 1
ATOM 2335 O O . VAL A 1 294 ? 18.188 11 -3.438 1 89.88 294 VAL A O 1
ATOM 2338 N N . GLN A 1 295 ? 18.062 11.984 -5.418 1 87.88 295 GLN A N 1
ATOM 2339 C CA . GLN A 1 295 ? 16.703 12.484 -5.207 1 87.88 295 GLN A CA 1
ATOM 2340 C C . GLN A 1 295 ? 15.672 11.492 -5.727 1 87.88 295 GLN A C 1
ATOM 2342 O O . GLN A 1 295 ? 15.992 10.602 -6.512 1 87.88 295 GLN A O 1
ATOM 2347 N N . CYS A 1 296 ? 14.422 11.68 -5.246 1 90.19 296 CYS A N 1
ATOM 2348 C CA . CYS A 1 296 ? 13.305 10.852 -5.695 1 90.19 296 CYS A CA 1
ATOM 2349 C C . CYS A 1 296 ? 12.984 11.125 -7.16 1 90.19 296 CYS A C 1
ATOM 2351 O O . CYS A 1 296 ? 13.438 12.117 -7.727 1 90.19 296 CYS A O 1
ATOM 2353 N N . LEU A 1 297 ? 12.219 10.211 -7.746 1 90.44 297 LEU A N 1
ATOM 2354 C CA . LEU A 1 297 ? 11.883 10.289 -9.164 1 90.44 297 LEU A CA 1
ATOM 2355 C C . LEU A 1 297 ? 10.836 11.367 -9.414 1 90.44 297 LEU A C 1
ATOM 2357 O O . LEU A 1 297 ? 10.047 11.695 -8.523 1 90.44 297 LEU A O 1
ATOM 2361 N N . THR A 1 298 ? 10.883 11.945 -10.555 1 90.31 298 THR A N 1
ATOM 2362 C CA . THR A 1 298 ? 9.836 12.859 -10.984 1 90.31 298 THR A CA 1
ATOM 2363 C C . THR A 1 298 ? 8.516 12.109 -11.188 1 90.31 298 THR A C 1
ATOM 2365 O O . THR A 1 298 ? 8.5 10.883 -11.297 1 90.31 298 THR A O 1
ATOM 2368 N N . PRO A 1 299 ? 7.402 12.75 -11.234 1 90.5 299 PRO A N 1
ATOM 2369 C CA . PRO A 1 299 ? 6.105 12.086 -11.367 1 90.5 299 PRO A CA 1
ATOM 2370 C C . PRO A 1 299 ? 6.004 11.25 -12.648 1 90.5 299 PRO A C 1
ATOM 2372 O O . PRO A 1 299 ? 5.43 10.156 -12.633 1 90.5 299 PRO A O 1
ATOM 2375 N N . GLU A 1 300 ? 6.555 11.703 -13.711 1 89.38 300 GLU A N 1
ATOM 2376 C CA . GLU A 1 300 ? 6.508 10.953 -14.969 1 89.38 300 GLU A CA 1
ATOM 2377 C C . GLU A 1 300 ? 7.344 9.688 -14.891 1 89.38 300 GLU A C 1
ATOM 2379 O O . GLU A 1 300 ? 6.902 8.617 -15.32 1 89.38 300 GLU A O 1
ATOM 2384 N N . GLU A 1 301 ? 8.539 9.875 -14.352 1 89.69 301 GLU A N 1
ATOM 2385 C CA . GLU A 1 301 ? 9.398 8.711 -14.18 1 89.69 301 GLU A CA 1
ATOM 2386 C C . GLU A 1 301 ? 8.805 7.723 -13.172 1 89.69 301 GLU A C 1
ATOM 2388 O O . GLU A 1 301 ? 8.938 6.508 -13.344 1 89.69 301 GLU A O 1
ATOM 2393 N N . ALA A 1 302 ? 8.242 8.328 -12.164 1 92.75 302 ALA A N 1
ATOM 2394 C CA . ALA A 1 302 ? 7.613 7.5 -11.141 1 92.75 302 ALA A CA 1
ATOM 2395 C C . ALA A 1 302 ? 6.48 6.664 -11.727 1 92.75 302 ALA A C 1
ATOM 2397 O O . ALA A 1 302 ? 6.379 5.465 -11.461 1 92.75 302 ALA A O 1
ATOM 2398 N N . LEU A 1 303 ? 5.617 7.258 -12.594 1 92.69 303 LEU A N 1
ATOM 2399 C CA . LEU A 1 303 ? 4.523 6.535 -13.234 1 92.69 303 LEU A CA 1
ATOM 2400 C C . LEU A 1 303 ? 5.062 5.449 -14.156 1 92.69 303 LEU A C 1
ATOM 2402 O O . LEU A 1 303 ? 4.492 4.359 -14.242 1 92.69 303 LEU A O 1
ATOM 2406 N N . GLY A 1 304 ? 6.113 5.746 -14.875 1 89 304 GLY A N 1
ATOM 2407 C CA . GLY A 1 304 ? 6.73 4.754 -15.742 1 89 304 GLY A CA 1
ATOM 2408 C C . GLY A 1 304 ? 7.227 3.535 -14.992 1 89 304 GLY A C 1
ATOM 2409 O O . GLY A 1 304 ? 6.965 2.4 -15.391 1 89 304 GLY A O 1
ATOM 2410 N N . LEU A 1 305 ? 7.953 3.762 -13.914 1 89.81 305 LEU A N 1
ATOM 2411 C CA . LEU A 1 305 ? 8.461 2.66 -13.102 1 89.81 305 LEU A CA 1
ATOM 2412 C C . LEU A 1 305 ? 7.309 1.853 -12.508 1 89.81 305 LEU A C 1
ATOM 2414 O O . LEU A 1 305 ? 7.379 0.623 -12.438 1 89.81 305 LEU A O 1
ATOM 2418 N N . PHE A 1 306 ? 6.297 2.586 -12.07 1 92.81 306 PHE A N 1
ATOM 2419 C CA . PHE A 1 306 ? 5.125 1.936 -11.5 1 92.81 306 PHE A CA 1
ATOM 2420 C C . PHE A 1 306 ? 4.469 1.012 -12.523 1 92.81 306 PHE A C 1
ATOM 2422 O O . PHE A 1 306 ? 4.195 -0.154 -12.227 1 92.81 306 PHE A O 1
ATOM 2429 N N . LYS A 1 307 ? 4.207 1.474 -13.727 1 89.38 307 LYS A N 1
ATOM 2430 C CA . LYS A 1 307 ? 3.562 0.715 -14.789 1 89.38 307 LYS A CA 1
ATOM 2431 C C . LYS A 1 307 ? 4.391 -0.512 -15.172 1 89.38 307 LYS A C 1
ATOM 2433 O O . LYS A 1 307 ? 3.836 -1.577 -15.453 1 89.38 307 LYS A O 1
ATOM 2438 N N . ASP A 1 308 ? 5.664 -0.33 -15.117 1 85.25 308 ASP A N 1
ATOM 2439 C CA . ASP A 1 308 ? 6.562 -1.43 -15.461 1 85.25 308 ASP A CA 1
ATOM 2440 C C . ASP A 1 308 ? 6.41 -2.588 -14.477 1 85.25 308 ASP A C 1
ATOM 2442 O O . ASP A 1 308 ? 6.555 -3.754 -14.859 1 85.25 308 ASP A O 1
ATOM 2446 N N . ASN A 1 309 ? 6.188 -2.279 -13.289 1 86.44 309 ASN A N 1
ATOM 2447 C CA . ASN A 1 309 ? 6.102 -3.314 -12.266 1 86.44 309 ASN A CA 1
ATOM 2448 C C . ASN A 1 309 ? 4.695 -3.898 -12.172 1 86.44 309 ASN A C 1
ATOM 2450 O O . ASN A 1 309 ? 4.508 -4.992 -11.633 1 86.44 309 ASN A O 1
ATOM 2454 N N . VAL A 1 310 ? 3.668 -3.119 -12.547 1 87.44 310 VAL A N 1
ATOM 2455 C CA . VAL A 1 310 ? 2.316 -3.66 -12.633 1 87.44 310 VAL A CA 1
ATOM 2456 C C . VAL A 1 310 ? 2.25 -4.723 -13.727 1 87.44 310 VAL A C 1
ATOM 2458 O O . VAL A 1 310 ? 1.575 -5.742 -13.578 1 87.44 310 VAL A O 1
ATOM 2461 N N . GLY A 1 311 ? 3.061 -4.633 -14.75 1 75 311 GLY A N 1
ATOM 2462 C CA . GLY A 1 311 ? 3.098 -5.602 -15.828 1 75 311 GLY A CA 1
ATOM 2463 C C . GLY A 1 311 ? 2.203 -5.227 -17 1 75 311 GLY A C 1
ATOM 2464 O O . GLY A 1 311 ? 1.646 -4.129 -17.031 1 75 311 GLY A O 1
ATOM 2465 N N . LYS A 1 312 ? 2.223 -6.098 -18.047 1 65 312 LYS A N 1
ATOM 2466 C CA . LYS A 1 312 ? 1.544 -5.863 -19.312 1 65 312 LYS A CA 1
ATOM 2467 C C . LYS A 1 312 ? 0.029 -5.949 -19.156 1 65 312 LYS A C 1
ATOM 2469 O O . LYS A 1 312 ? -0.71 -5.867 -20.141 1 65 312 LYS A O 1
ATOM 2474 N N . SER A 1 313 ? -0.333 -5.867 -17.906 1 59.97 313 SER A N 1
ATOM 2475 C CA . SER A 1 313 ? -1.774 -6.023 -17.75 1 59.97 313 SER A CA 1
ATOM 2476 C C . SER A 1 313 ? -2.529 -4.824 -18.312 1 59.97 313 SER A C 1
ATOM 2478 O O . SER A 1 313 ? -1.918 -3.834 -18.719 1 59.97 313 SER A O 1
ATOM 2480 N N . ASN A 1 314 ? -3.912 -4.836 -18.406 1 59.12 314 ASN A N 1
ATOM 2481 C CA . ASN A 1 314 ? -4.973 -3.992 -18.953 1 59.12 314 ASN A CA 1
ATOM 2482 C C . ASN A 1 314 ? -4.875 -2.562 -18.422 1 59.12 314 ASN A C 1
ATOM 2484 O O . ASN A 1 314 ? -5.812 -1.776 -18.578 1 59.12 314 ASN A O 1
ATOM 2488 N N . VAL A 1 315 ? -3.684 -2.219 -17.703 1 61.97 315 VAL A N 1
ATOM 2489 C CA . VAL A 1 315 ? -3.633 -0.836 -17.25 1 61.97 315 VAL A CA 1
ATOM 2490 C C . VAL A 1 315 ? -3.752 0.114 -18.438 1 61.97 315 VAL A C 1
ATOM 2492 O O . VAL A 1 315 ? -4.328 1.199 -18.312 1 61.97 315 VAL A O 1
ATOM 2495 N N . HIS A 1 316 ? -3.484 -0.488 -19.562 1 63.31 316 HIS A N 1
ATOM 2496 C CA . HIS A 1 316 ? -3.428 0.438 -20.688 1 63.31 316 HIS A CA 1
ATOM 2497 C C . HIS A 1 316 ? -4.785 0.552 -21.375 1 63.31 316 HIS A C 1
ATOM 2499 O O . HIS A 1 316 ? -5.023 1.492 -22.125 1 63.31 316 HIS A O 1
ATOM 2505 N N . TYR A 1 317 ? -5.664 -0.328 -20.875 1 66.19 317 TYR A N 1
ATOM 2506 C CA . TYR A 1 317 ? -6.852 -0.328 -21.734 1 66.19 317 TYR A CA 1
ATOM 2507 C C . TYR A 1 317 ? -8.031 0.327 -21.031 1 66.19 317 TYR A C 1
ATOM 2509 O O . TYR A 1 317 ? -8.898 0.913 -21.672 1 66.19 317 TYR A O 1
ATOM 2517 N N . ASP A 1 318 ? -8 0.3 -19.75 1 77.19 318 ASP A N 1
ATOM 2518 C CA . ASP A 1 318 ? -9.117 0.884 -19.016 1 77.19 318 ASP A CA 1
ATOM 2519 C C . ASP A 1 318 ? -8.766 2.275 -18.484 1 77.19 318 ASP A C 1
ATOM 2521 O O . ASP A 1 318 ? -7.887 2.418 -17.641 1 77.19 318 ASP A O 1
ATOM 2525 N N . PRO A 1 319 ? -9.414 3.324 -19.047 1 80.94 319 PRO A N 1
ATOM 2526 C CA . PRO A 1 319 ? -9.086 4.695 -18.656 1 80.94 319 PRO A CA 1
ATOM 2527 C C . PRO A 1 319 ? -9.273 4.945 -17.156 1 80.94 319 PRO A C 1
ATOM 2529 O O . PRO A 1 319 ? -8.57 5.777 -16.578 1 80.94 319 PRO A O 1
ATOM 2532 N N . GLU A 1 320 ? -10.258 4.328 -16.609 1 83.56 320 GLU A N 1
ATOM 2533 C CA . GLU A 1 320 ? -10.445 4.508 -15.172 1 83.56 320 GLU A CA 1
ATOM 2534 C C . GLU A 1 320 ? -9.258 3.961 -14.391 1 83.56 320 GLU A C 1
ATOM 2536 O O . GLU A 1 320 ? -8.797 4.582 -13.43 1 83.56 320 GLU A O 1
ATOM 2541 N N . ILE A 1 321 ? -8.781 2.828 -14.805 1 88.12 321 ILE A N 1
ATOM 2542 C CA . ILE A 1 321 ? -7.645 2.215 -14.133 1 88.12 321 ILE A CA 1
ATOM 2543 C C . ILE A 1 321 ? -6.402 3.08 -14.328 1 88.12 321 ILE A C 1
ATOM 2545 O O . ILE A 1 321 ? -5.582 3.215 -13.414 1 88.12 321 ILE A O 1
ATOM 2549 N N . LEU A 1 322 ? -6.258 3.701 -15.477 1 87.38 322 LEU A N 1
ATOM 2550 C CA . LEU A 1 322 ? -5.105 4.559 -15.742 1 87.38 322 LEU A CA 1
ATOM 2551 C C . LEU A 1 322 ? -5.105 5.773 -14.82 1 87.38 322 LEU A C 1
ATOM 2553 O O . LEU A 1 322 ? -4.059 6.168 -14.305 1 87.38 322 LEU A O 1
ATOM 2557 N N . GLU A 1 323 ? -6.266 6.328 -14.672 1 88.12 323 GLU A N 1
ATOM 2558 C CA . GLU A 1 323 ? -6.375 7.477 -13.781 1 88.12 323 GLU A CA 1
ATOM 2559 C C . GLU A 1 323 ? -6.059 7.086 -12.344 1 88.12 323 GLU A C 1
ATOM 2561 O O . GLU A 1 323 ? -5.371 7.82 -11.625 1 88.12 323 GLU A O 1
ATOM 2566 N N . LEU A 1 324 ? -6.613 6 -11.977 1 91.75 324 LEU A N 1
ATOM 2567 C CA . LEU A 1 324 ? -6.352 5.516 -10.625 1 91.75 324 LEU A CA 1
ATOM 2568 C C . LEU A 1 324 ? -4.875 5.188 -10.445 1 91.75 324 LEU A C 1
ATOM 2570 O O . LEU A 1 324 ? -4.305 5.434 -9.383 1 91.75 324 LEU A O 1
ATOM 2574 N N . ALA A 1 325 ? -4.23 4.648 -11.5 1 93.19 325 ALA A N 1
ATOM 2575 C CA . ALA A 1 325 ? -2.805 4.332 -11.461 1 93.19 325 ALA A CA 1
ATOM 2576 C C . ALA A 1 325 ? -1.969 5.586 -11.234 1 93.19 325 ALA A C 1
ATOM 2578 O O . ALA A 1 325 ? -0.992 5.562 -10.484 1 93.19 325 ALA A O 1
ATOM 2579 N N . LYS A 1 326 ? -2.359 6.621 -11.852 1 93 326 LYS A N 1
ATOM 2580 C CA . LYS A 1 326 ? -1.66 7.891 -11.68 1 93 326 LYS A CA 1
ATOM 2581 C C . LYS A 1 326 ? -1.746 8.367 -10.234 1 93 326 LYS A C 1
ATOM 2583 O O . LYS A 1 326 ? -0.743 8.789 -9.648 1 93 326 LYS A O 1
ATOM 2588 N N . HIS A 1 327 ? -2.916 8.25 -9.688 1 93.19 327 HIS A N 1
ATOM 2589 C CA . HIS A 1 327 ? -3.111 8.688 -8.312 1 93.19 327 HIS A CA 1
ATOM 2590 C C . HIS A 1 327 ? -2.324 7.812 -7.336 1 93.19 327 HIS A C 1
ATOM 2592 O O . HIS A 1 327 ? -1.758 8.312 -6.363 1 93.19 327 HIS A O 1
ATOM 2598 N N . ILE A 1 328 ? -2.336 6.539 -7.594 1 94.62 328 ILE A N 1
ATOM 2599 C CA . ILE A 1 328 ? -1.616 5.609 -6.73 1 94.62 328 ILE A CA 1
ATOM 2600 C C . ILE A 1 328 ? -0.119 5.895 -6.797 1 94.62 328 ILE A C 1
ATOM 2602 O O . ILE A 1 328 ? 0.557 5.945 -5.766 1 94.62 328 ILE A O 1
ATOM 2606 N N . ALA A 1 329 ? 0.406 6.121 -7.973 1 94.31 329 ALA A N 1
ATOM 2607 C CA . ALA A 1 329 ? 1.82 6.441 -8.148 1 94.31 329 ALA A CA 1
ATOM 2608 C C . ALA A 1 329 ? 2.174 7.75 -7.449 1 94.31 329 ALA A C 1
ATOM 2610 O O . ALA A 1 329 ? 3.26 7.887 -6.883 1 94.31 329 ALA A O 1
ATOM 2611 N N . GLN A 1 330 ? 1.3 8.648 -7.465 1 93.31 330 GLN A N 1
ATOM 2612 C CA . GLN A 1 330 ? 1.53 9.945 -6.836 1 93.31 330 GLN A CA 1
ATOM 2613 C C . GLN A 1 330 ? 1.61 9.812 -5.316 1 93.31 330 GLN A C 1
ATOM 2615 O O . GLN A 1 330 ? 2.328 10.57 -4.66 1 93.31 330 GLN A O 1
ATOM 2620 N N . GLU A 1 331 ? 0.867 8.883 -4.773 1 92.12 331 GLU A N 1
ATOM 2621 C CA . GLU A 1 331 ? 0.876 8.672 -3.33 1 92.12 331 GLU A CA 1
ATOM 2622 C C . GLU A 1 331 ? 2.232 8.156 -2.857 1 92.12 331 GLU A C 1
ATOM 2624 O O . GLU A 1 331 ? 2.559 8.25 -1.673 1 92.12 331 GLU A O 1
ATOM 2629 N N . CYS A 1 332 ? 3.016 7.613 -3.758 1 93.38 332 CYS A N 1
ATOM 2630 C CA . CYS A 1 332 ? 4.332 7.094 -3.408 1 93.38 332 CYS A CA 1
ATOM 2631 C C . CYS A 1 332 ? 5.387 8.195 -3.471 1 93.38 332 CYS A C 1
ATOM 2633 O O . CYS A 1 332 ? 6.535 7.984 -3.078 1 93.38 332 CYS A O 1
ATOM 2635 N N . LYS A 1 333 ? 5.082 9.359 -3.928 1 91.5 333 LYS A N 1
ATOM 2636 C CA . LYS A 1 333 ? 5.891 10.57 -3.973 1 91.5 333 LYS A CA 1
ATOM 2637 C C . LYS A 1 333 ? 7.258 10.297 -4.594 1 91.5 333 LYS A C 1
ATOM 2639 O O . LYS A 1 333 ? 8.281 10.734 -4.066 1 91.5 333 LYS A O 1
ATOM 2644 N N . GLY A 1 334 ? 7.355 9.422 -5.508 1 91.56 334 GLY A N 1
ATOM 2645 C CA . GLY A 1 334 ? 8.539 9.234 -6.332 1 91.56 334 GLY A CA 1
ATOM 2646 C C . GLY A 1 334 ? 9.562 8.305 -5.703 1 91.56 334 GLY A C 1
ATOM 2647 O O . GLY A 1 334 ? 10.656 8.133 -6.238 1 91.56 334 GLY A O 1
ATOM 2648 N N . LEU A 1 335 ? 9.352 7.742 -4.582 1 93 335 LEU A N 1
ATOM 2649 C CA . LEU A 1 335 ? 10.281 6.797 -3.969 1 93 335 LEU A CA 1
ATOM 2650 C C . LEU A 1 335 ? 10.25 5.457 -4.703 1 93 335 LEU A C 1
ATOM 2652 O O . LEU A 1 335 ? 9.25 4.746 -4.668 1 93 335 LEU A O 1
ATOM 2656 N N . PRO A 1 336 ? 11.297 5.035 -5.328 1 92.06 336 PRO A N 1
ATOM 2657 C CA . PRO A 1 336 ? 11.328 3.836 -6.168 1 92.06 336 PRO A CA 1
ATOM 2658 C C . PRO A 1 336 ? 10.93 2.572 -5.41 1 92.06 336 PRO A C 1
ATOM 2660 O O . PRO A 1 336 ? 10.156 1.759 -5.918 1 92.06 336 PRO A O 1
ATOM 2663 N N . LEU A 1 337 ? 11.477 2.35 -4.203 1 91 337 LEU A N 1
ATOM 2664 C CA . LEU A 1 337 ? 11.156 1.15 -3.436 1 91 337 LEU A CA 1
ATOM 2665 C C . LEU A 1 337 ? 9.648 1.026 -3.223 1 91 337 LEU A C 1
ATOM 2667 O O . LEU A 1 337 ? 9.086 -0.062 -3.357 1 91 337 LEU A O 1
ATOM 2671 N N . ALA A 1 338 ? 8.984 2.166 -2.883 1 93.75 338 ALA A N 1
ATOM 2672 C CA . ALA A 1 338 ? 7.535 2.162 -2.689 1 93.75 338 ALA A CA 1
ATOM 2673 C C . ALA A 1 338 ? 6.809 1.902 -4.004 1 93.75 338 ALA A C 1
ATOM 2675 O O . ALA A 1 338 ? 5.844 1.136 -4.047 1 93.75 338 ALA A O 1
ATOM 2676 N N . LEU A 1 339 ? 7.285 2.508 -5.102 1 92.88 339 LEU A N 1
ATOM 2677 C CA . LEU A 1 339 ? 6.668 2.357 -6.418 1 92.88 339 LEU A CA 1
ATOM 2678 C C . LEU A 1 339 ? 6.738 0.908 -6.887 1 92.88 339 LEU A C 1
ATOM 2680 O O . LEU A 1 339 ? 5.758 0.377 -7.418 1 92.88 339 LEU A O 1
ATOM 2684 N N . ILE A 1 340 ? 7.824 0.252 -6.691 1 89.62 340 ILE A N 1
ATOM 2685 C CA . ILE A 1 340 ? 8.016 -1.135 -7.102 1 89.62 340 ILE A CA 1
ATOM 2686 C C . ILE A 1 340 ? 7.125 -2.051 -6.27 1 89.62 340 ILE A C 1
ATOM 2688 O O . ILE A 1 340 ? 6.449 -2.928 -6.809 1 89.62 340 ILE A O 1
ATOM 2692 N N . THR A 1 341 ? 7.109 -1.8 -4.965 1 90.19 341 THR A N 1
ATOM 2693 C CA . THR A 1 341 ? 6.344 -2.645 -4.055 1 90.19 341 THR A CA 1
ATOM 2694 C C . THR A 1 341 ? 4.848 -2.527 -4.34 1 90.19 341 THR A C 1
ATOM 2696 O O . THR A 1 341 ? 4.152 -3.537 -4.469 1 90.19 341 THR A O 1
ATOM 2699 N N . VAL A 1 342 ? 4.348 -1.287 -4.477 1 93.31 342 VAL A N 1
ATOM 2700 C CA . VAL A 1 342 ? 2.928 -1.073 -4.738 1 93.31 342 VAL A CA 1
ATOM 2701 C C . VAL A 1 342 ? 2.584 -1.56 -6.145 1 93.31 342 VAL A C 1
ATOM 2703 O O . VAL A 1 342 ? 1.513 -2.129 -6.367 1 93.31 342 VAL A O 1
ATOM 2706 N N . GLY A 1 343 ? 3.459 -1.258 -7.094 1 91.19 343 GLY A N 1
ATOM 2707 C CA . GLY A 1 343 ? 3.242 -1.766 -8.438 1 91.19 343 GLY A CA 1
ATOM 2708 C C . GLY A 1 343 ? 3.09 -3.273 -8.492 1 91.19 343 GLY A C 1
ATOM 2709 O O . GLY A 1 343 ? 2.197 -3.791 -9.164 1 91.19 343 GLY A O 1
ATOM 2710 N N . ARG A 1 344 ? 3.867 -3.979 -7.777 1 87.31 344 ARG A N 1
ATOM 2711 C CA . ARG A 1 344 ? 3.793 -5.434 -7.707 1 87.31 344 ARG A CA 1
ATOM 2712 C C . ARG A 1 344 ? 2.496 -5.883 -7.043 1 87.31 344 ARG A C 1
ATOM 2714 O O . ARG A 1 344 ? 1.912 -6.898 -7.434 1 87.31 344 ARG A O 1
ATOM 2721 N N . ALA A 1 345 ? 2.117 -5.184 -6.047 1 88.81 345 ALA A N 1
ATOM 2722 C CA . ALA A 1 345 ? 0.882 -5.516 -5.34 1 88.81 345 ALA A CA 1
ATOM 2723 C C . ALA A 1 345 ? -0.326 -5.395 -6.262 1 88.81 345 ALA A C 1
ATOM 2725 O O . ALA A 1 345 ? -1.314 -6.113 -6.102 1 88.81 345 ALA A O 1
ATOM 2726 N N . MET A 1 346 ? -0.254 -4.473 -7.211 1 91 346 MET A N 1
ATOM 2727 C CA . MET A 1 346 ? -1.385 -4.215 -8.102 1 91 346 MET A CA 1
ATOM 2728 C C . MET A 1 346 ? -1.296 -5.078 -9.352 1 91 346 MET A C 1
ATOM 2730 O O . MET A 1 346 ? -2.205 -5.066 -10.188 1 91 346 MET A O 1
ATOM 2734 N N . ALA A 1 347 ? -0.291 -5.848 -9.445 1 88.31 347 ALA A N 1
ATOM 2735 C CA . ALA A 1 347 ? -0.103 -6.691 -10.625 1 88.31 347 ALA A CA 1
ATOM 2736 C C . ALA A 1 347 ? -1.223 -7.719 -10.742 1 88.31 347 ALA A C 1
ATOM 2738 O O . ALA A 1 347 ? -1.55 -8.406 -9.773 1 88.31 347 ALA A O 1
ATOM 2739 N N . GLY A 1 348 ? -1.861 -7.82 -11.953 1 83 348 GLY A N 1
ATOM 2740 C CA . GLY A 1 348 ? -2.887 -8.812 -12.234 1 83 348 GLY A CA 1
ATOM 2741 C C . GLY A 1 348 ? -4.285 -8.344 -11.875 1 83 348 GLY A C 1
ATOM 2742 O O . GLY A 1 348 ? -5.262 -9.062 -12.094 1 83 348 GLY A O 1
ATOM 2743 N N . LYS A 1 349 ? -4.426 -7.207 -11.219 1 87.75 349 LYS A N 1
ATOM 2744 C CA . LYS A 1 349 ? -5.742 -6.684 -10.867 1 87.75 349 LYS A CA 1
ATOM 2745 C C . LYS A 1 349 ? -6.348 -5.887 -12.016 1 87.75 349 LYS A C 1
ATOM 2747 O O . LYS A 1 349 ? -5.797 -4.863 -12.43 1 87.75 349 LYS A O 1
ATOM 2752 N N . ASP A 1 350 ? -7.414 -6.352 -12.5 1 83.25 350 ASP A N 1
ATOM 2753 C CA . ASP A 1 350 ? -8.008 -5.727 -13.68 1 83.25 350 ASP A CA 1
ATOM 2754 C C . ASP A 1 350 ? -9.328 -5.047 -13.328 1 83.25 350 ASP A C 1
ATOM 2756 O O . ASP A 1 350 ? -9.977 -4.457 -14.203 1 83.25 350 ASP A O 1
ATOM 2760 N N . ASN A 1 351 ? -9.766 -5.109 -12.141 1 87.44 351 ASN A N 1
ATOM 2761 C CA . ASN A 1 351 ? -11.016 -4.496 -11.711 1 87.44 351 ASN A CA 1
ATOM 2762 C C . ASN A 1 351 ? -10.781 -3.121 -11.094 1 87.44 351 ASN A C 1
ATOM 2764 O O . ASN A 1 351 ? -10.008 -2.984 -10.141 1 87.44 351 ASN A O 1
ATOM 2768 N N . PRO A 1 352 ? -11.469 -2.109 -11.625 1 87.88 352 PRO A N 1
ATOM 2769 C CA . PRO A 1 352 ? -11.297 -0.757 -11.086 1 87.88 352 PRO A CA 1
ATOM 2770 C C . PRO A 1 352 ? -11.602 -0.672 -9.594 1 87.88 352 PRO A C 1
ATOM 2772 O O . PRO A 1 352 ? -11.023 0.154 -8.891 1 87.88 352 PRO A O 1
ATOM 2775 N N . SER A 1 353 ? -12.492 -1.476 -9.102 1 90.12 353 SER A N 1
ATOM 2776 C CA . SER A 1 353 ? -12.836 -1.449 -7.688 1 90.12 353 SER A CA 1
ATOM 2777 C C . SER A 1 353 ? -11.641 -1.823 -6.82 1 90.12 353 SER A C 1
ATOM 2779 O O . SER A 1 353 ? -11.469 -1.281 -5.727 1 90.12 353 SER A O 1
ATOM 2781 N N . GLU A 1 354 ? -10.891 -2.742 -7.355 1 92.25 354 GLU A N 1
ATOM 2782 C CA . GLU A 1 354 ? -9.703 -3.145 -6.617 1 92.25 354 GLU A CA 1
ATOM 2783 C C . GLU A 1 354 ? -8.688 -2.006 -6.539 1 92.25 354 GLU A C 1
ATOM 2785 O O . GLU A 1 354 ? -8 -1.844 -5.527 1 92.25 354 GLU A O 1
ATOM 2790 N N . TRP A 1 355 ? -8.625 -1.24 -7.586 1 92.31 355 TRP A N 1
ATOM 2791 C CA . TRP A 1 355 ? -7.703 -0.111 -7.637 1 92.31 355 TRP A CA 1
ATOM 2792 C C . TRP A 1 355 ? -8.172 1.015 -6.719 1 92.31 355 TRP A C 1
ATOM 2794 O O . TRP A 1 355 ? -7.359 1.654 -6.047 1 92.31 355 TRP A O 1
ATOM 2804 N N . ARG A 1 356 ? -9.477 1.24 -6.695 1 92.44 356 ARG A N 1
ATOM 2805 C CA . ARG A 1 356 ? -10.016 2.242 -5.785 1 92.44 356 ARG A CA 1
ATOM 2806 C C . ARG A 1 356 ? -9.742 1.869 -4.332 1 92.44 356 ARG A C 1
ATOM 2808 O O . ARG A 1 356 ? -9.398 2.729 -3.52 1 92.44 356 ARG A O 1
ATOM 2815 N N . HIS A 1 357 ? -9.898 0.594 -4.117 1 92.38 357 HIS A N 1
ATOM 2816 C CA . HIS A 1 357 ? -9.625 0.121 -2.764 1 92.38 357 HIS A CA 1
ATOM 2817 C C . HIS A 1 357 ? -8.164 0.334 -2.391 1 92.38 357 HIS A C 1
ATOM 2819 O O . HIS A 1 357 ? -7.863 0.755 -1.271 1 92.38 357 HIS A O 1
ATOM 2825 N N . ALA A 1 358 ? -7.301 -0.013 -3.305 1 93.88 358 ALA A N 1
ATOM 2826 C CA . ALA A 1 358 ? -5.871 0.165 -3.053 1 93.88 358 ALA A CA 1
ATOM 2827 C C . ALA A 1 358 ? -5.543 1.63 -2.781 1 93.88 358 ALA A C 1
ATOM 2829 O O . ALA A 1 358 ? -4.75 1.938 -1.887 1 93.88 358 ALA A O 1
ATOM 2830 N N . LEU A 1 359 ? -6.129 2.547 -3.547 1 93.56 359 LEU A N 1
ATOM 2831 C CA . LEU A 1 359 ? -5.895 3.977 -3.373 1 93.56 359 LEU A CA 1
ATOM 2832 C C . LEU A 1 359 ? -6.379 4.441 -2.004 1 93.56 359 LEU A C 1
ATOM 2834 O O . LEU A 1 359 ? -5.668 5.16 -1.3 1 93.56 359 LEU A O 1
ATOM 2838 N N . THR A 1 360 ? -7.547 4.004 -1.607 1 89.38 360 THR A N 1
ATOM 2839 C CA . THR A 1 360 ? -8.102 4.379 -0.309 1 89.38 360 THR A CA 1
ATOM 2840 C C . THR A 1 360 ? -7.246 3.811 0.822 1 89.38 360 THR A C 1
ATOM 2842 O O . THR A 1 360 ? -7.016 4.484 1.83 1 89.38 360 THR A O 1
ATOM 2845 N N . THR A 1 361 ? -6.816 2.617 0.587 1 90.69 361 THR A N 1
ATOM 2846 C CA . THR A 1 361 ? -5.969 1.987 1.594 1 90.69 361 THR A CA 1
ATOM 2847 C C . THR A 1 361 ? -4.641 2.73 1.723 1 90.69 361 THR A C 1
ATOM 2849 O O . THR A 1 361 ? -4.148 2.943 2.834 1 90.69 361 THR A O 1
ATOM 2852 N N . LEU A 1 362 ? -4.066 3.104 0.625 1 92.12 362 LEU A N 1
ATOM 2853 C CA . LEU A 1 362 ? -2.789 3.811 0.618 1 92.12 362 LEU A CA 1
ATOM 2854 C C . LEU A 1 362 ? -2.918 5.168 1.299 1 92.12 362 LEU A C 1
ATOM 2856 O O . LEU A 1 362 ? -1.963 5.656 1.908 1 92.12 362 LEU A O 1
ATOM 2860 N N . ARG A 1 363 ? -4.059 5.766 1.229 1 87.75 363 ARG A N 1
ATOM 2861 C CA . ARG A 1 363 ? -4.27 7.094 1.796 1 87.75 363 ARG A CA 1
ATOM 2862 C C . ARG A 1 363 ? -4.578 7.012 3.287 1 87.75 363 ARG A C 1
ATOM 2864 O O . ARG A 1 363 ? -4.172 7.883 4.059 1 87.75 363 ARG A O 1
ATOM 2871 N N . ASN A 1 364 ? -5.184 5.934 3.768 1 84.81 364 ASN A N 1
ATOM 2872 C CA . ASN A 1 364 ? -5.648 5.859 5.148 1 84.81 364 ASN A CA 1
ATOM 2873 C C . ASN A 1 364 ? -4.766 4.938 5.984 1 84.81 364 ASN A C 1
ATOM 2875 O O . ASN A 1 364 ? -4.344 5.301 7.082 1 84.81 364 ASN A O 1
ATOM 2879 N N . LYS A 1 365 ? -4.582 3.723 5.434 1 89.25 365 LYS A N 1
ATOM 2880 C CA . LYS A 1 365 ? -3.795 2.715 6.141 1 89.25 365 LYS A CA 1
ATOM 2881 C C . LYS A 1 365 ? -2.814 2.025 5.195 1 89.25 365 LYS A C 1
ATOM 2883 O O . LYS A 1 365 ? -2.92 0.821 4.953 1 89.25 365 LYS A O 1
ATOM 2888 N N . PRO A 1 366 ? -1.796 2.785 4.832 1 91.44 366 PRO A N 1
ATOM 2889 C CA . PRO A 1 366 ? -0.886 2.236 3.822 1 91.44 366 PRO A CA 1
ATOM 2890 C C . PRO A 1 366 ? -0.219 0.94 4.273 1 91.44 366 PRO A C 1
ATOM 2892 O O . PRO A 1 366 ? 0.142 0.105 3.439 1 91.44 366 PRO A O 1
ATOM 2895 N N . HIS A 1 367 ? -0.086 0.658 5.594 1 91.31 367 HIS A N 1
ATOM 2896 C CA . HIS A 1 367 ? 0.609 -0.521 6.098 1 91.31 367 HIS A CA 1
ATOM 2897 C C . HIS A 1 367 ? -0.171 -1.795 5.789 1 91.31 367 HIS A C 1
ATOM 2899 O O . HIS A 1 367 ? 0.381 -2.896 5.848 1 91.31 367 HIS A O 1
ATOM 2905 N N . LYS A 1 368 ? -1.458 -1.688 5.43 1 88.38 368 LYS A N 1
ATOM 2906 C CA . LYS A 1 368 ? -2.297 -2.855 5.168 1 88.38 368 LYS A CA 1
ATOM 2907 C C . LYS A 1 368 ? -2.131 -3.338 3.73 1 88.38 368 LYS A C 1
ATOM 2909 O O . LYS A 1 368 ? -2.572 -4.438 3.385 1 88.38 368 LYS A O 1
ATOM 2914 N N . LEU A 1 369 ? -1.603 -2.543 2.887 1 90.12 369 LEU A N 1
ATOM 2915 C CA . LEU A 1 369 ? -1.344 -2.982 1.52 1 90.12 369 LEU A CA 1
ATOM 2916 C C . LEU A 1 369 ? -0.247 -4.043 1.487 1 90.12 369 LEU A C 1
ATOM 2918 O O . LEU A 1 369 ? 0.741 -3.939 2.219 1 90.12 369 LEU A O 1
ATOM 2922 N N . GLN A 1 370 ? -0.37 -4.957 0.624 1 85.94 370 GLN A N 1
ATOM 2923 C CA . GLN A 1 370 ? 0.54 -6.098 0.546 1 85.94 370 GLN A CA 1
ATOM 2924 C C . GLN A 1 370 ? 1.967 -5.641 0.254 1 85.94 370 GLN A C 1
ATOM 2926 O O . GLN A 1 370 ? 2.199 -4.871 -0.681 1 85.94 370 GLN A O 1
ATOM 2931 N N . GLY A 1 371 ? 2.969 -6.043 1.094 1 87.06 371 GLY A N 1
ATOM 2932 C CA . GLY A 1 371 ? 4.383 -5.812 0.837 1 87.06 371 GLY A CA 1
ATOM 2933 C C . GLY A 1 371 ? 4.898 -4.527 1.449 1 87.06 371 GLY A C 1
ATOM 2934 O O . GLY A 1 371 ? 6.109 -4.34 1.586 1 87.06 371 GLY A O 1
ATOM 2935 N N . MET A 1 372 ? 4.023 -3.602 1.887 1 91.19 372 MET A N 1
ATOM 2936 C CA . MET A 1 372 ? 4.445 -2.283 2.354 1 91.19 372 MET A CA 1
ATOM 2937 C C . MET A 1 372 ? 5.273 -2.398 3.629 1 91.19 372 MET A C 1
ATOM 2939 O O . MET A 1 372 ? 6.336 -1.785 3.742 1 91.19 372 MET A O 1
ATOM 2943 N N . VAL A 1 373 ? 4.867 -3.131 4.621 1 91.06 373 VAL A N 1
ATOM 2944 C CA . VAL A 1 373 ? 5.566 -3.242 5.895 1 91.06 373 VAL A CA 1
ATOM 2945 C C . VAL A 1 373 ? 6.859 -4.035 5.711 1 91.06 373 VAL A C 1
ATOM 2947 O O . VAL A 1 373 ? 7.938 -3.572 6.09 1 91.06 373 VAL A O 1
ATOM 2950 N N . GLU A 1 374 ? 6.832 -5.152 4.957 1 86.56 374 GLU A N 1
ATOM 2951 C CA . GLU A 1 374 ? 7.961 -6.066 4.84 1 86.56 374 GLU A CA 1
ATOM 2952 C C . GLU A 1 374 ? 9.055 -5.484 3.951 1 86.56 374 GLU A C 1
ATOM 2954 O O . GLU A 1 374 ? 10.242 -5.617 4.25 1 86.56 374 GLU A O 1
ATOM 2959 N N . GLU A 1 375 ? 8.617 -4.797 2.971 1 88.69 375 GLU A N 1
ATOM 2960 C CA . GLU A 1 375 ? 9.609 -4.391 1.977 1 88.69 375 GLU A CA 1
ATOM 2961 C C . GLU A 1 375 ? 9.961 -2.912 2.125 1 88.69 375 GLU A C 1
ATOM 2963 O O . GLU A 1 375 ? 11.109 -2.52 1.914 1 88.69 375 GLU A O 1
ATOM 2968 N N . VAL A 1 376 ? 9.062 -2.053 2.506 1 92.88 376 VAL A N 1
ATOM 2969 C CA . VAL A 1 376 ? 9.312 -0.615 2.502 1 92.88 376 VAL A CA 1
ATOM 2970 C C . VAL A 1 376 ? 9.57 -0.132 3.926 1 92.88 376 VAL A C 1
ATOM 2972 O O . VAL A 1 376 ? 10.664 0.359 4.23 1 92.88 376 VAL A O 1
ATOM 2975 N N . TYR A 1 377 ? 8.656 -0.36 4.93 1 93.81 377 TYR A N 1
ATOM 2976 C CA . TYR A 1 377 ? 8.766 0.199 6.273 1 93.81 377 TYR A CA 1
ATOM 2977 C C . TYR A 1 377 ? 9.984 -0.361 6.996 1 93.81 377 TYR A C 1
ATOM 2979 O O . TYR A 1 377 ? 10.742 0.385 7.625 1 93.81 377 TYR A O 1
ATOM 2987 N N . HIS A 1 378 ? 10.258 -1.63 6.852 1 90.88 378 HIS A N 1
ATOM 2988 C CA . HIS A 1 378 ? 11.391 -2.227 7.539 1 90.88 378 HIS A CA 1
ATOM 2989 C C . HIS A 1 378 ? 12.711 -1.684 6.996 1 90.88 378 HIS A C 1
ATOM 2991 O O . HIS A 1 378 ? 13.672 -1.503 7.75 1 90.88 378 HIS A O 1
ATOM 2997 N N . THR A 1 379 ? 12.727 -1.472 5.738 1 88.94 379 THR A N 1
ATOM 2998 C CA . THR A 1 379 ? 13.922 -0.893 5.133 1 88.94 379 THR A CA 1
ATOM 2999 C C . THR A 1 379 ? 14.141 0.537 5.617 1 88.94 379 THR A C 1
ATOM 3001 O O . THR A 1 379 ? 15.258 0.925 5.945 1 88.94 379 THR A O 1
ATOM 3004 N N . LEU A 1 380 ? 13.109 1.305 5.742 1 91.44 380 LEU A N 1
ATOM 3005 C CA . LEU A 1 380 ? 13.195 2.697 6.164 1 91.44 380 LEU A CA 1
ATOM 3006 C C . LEU A 1 380 ? 13.43 2.795 7.668 1 91.44 380 LEU A C 1
ATOM 3008 O O . LEU A 1 380 ? 14.086 3.727 8.141 1 91.44 380 LEU A O 1
ATOM 3012 N N . GLU A 1 381 ? 12.875 1.854 8.398 1 92.56 381 GLU A N 1
ATOM 3013 C CA . GLU A 1 381 ? 12.969 1.838 9.859 1 92.56 381 GLU A CA 1
ATOM 3014 C C . GLU A 1 381 ? 14.414 1.738 10.32 1 92.56 381 GLU A C 1
ATOM 3016 O O . GLU A 1 381 ? 14.75 2.186 11.422 1 92.56 381 GLU A O 1
ATOM 3021 N N . PHE A 1 382 ? 15.281 1.246 9.469 1 87.25 382 PHE A N 1
ATOM 3022 C CA . PHE A 1 382 ? 16.688 1.139 9.82 1 87.25 382 PHE A CA 1
ATOM 3023 C C . PHE A 1 382 ? 17.297 2.516 10.07 1 87.25 382 PHE A C 1
ATOM 3025 O O . PHE A 1 382 ? 18.141 2.678 10.961 1 87.25 382 PHE A O 1
ATOM 3032 N N . SER A 1 383 ? 16.953 3.441 9.273 1 89.81 383 SER A N 1
ATOM 3033 C CA . SER A 1 383 ? 17.438 4.801 9.484 1 89.81 383 SER A CA 1
ATOM 3034 C C . SER A 1 383 ? 16.953 5.359 10.812 1 89.81 383 SER A C 1
ATOM 3036 O O . SER A 1 383 ? 17.688 6.082 11.5 1 89.81 383 SER A O 1
ATOM 3038 N N . TYR A 1 384 ? 15.758 5.004 11.164 1 92.88 384 TYR A N 1
ATOM 3039 C CA . TYR A 1 384 ? 15.18 5.391 12.445 1 92.88 384 TYR A CA 1
ATOM 3040 C C . TYR A 1 384 ? 15.93 4.734 13.602 1 92.88 384 TYR A C 1
ATOM 3042 O O . TYR A 1 384 ? 16.266 5.391 14.586 1 92.88 384 TYR A O 1
ATOM 3050 N N . ASP A 1 385 ? 16.219 3.527 13.461 1 89.94 385 ASP A N 1
ATOM 3051 C CA . ASP A 1 385 ? 16.906 2.777 14.5 1 89.94 385 ASP A CA 1
ATOM 3052 C C . ASP A 1 385 ? 18.344 3.262 14.664 1 89.94 385 ASP A C 1
ATOM 3054 O O . ASP A 1 385 ? 18.906 3.209 15.766 1 89.94 385 ASP A O 1
ATOM 3058 N N . ASN A 1 386 ? 18.859 3.76 13.617 1 88.69 386 ASN A N 1
ATOM 3059 C CA . ASN A 1 386 ? 20.266 4.168 13.625 1 88.69 386 ASN A CA 1
ATOM 3060 C C . ASN A 1 386 ? 20.453 5.512 14.32 1 88.69 386 ASN A C 1
ATOM 3062 O O . ASN A 1 386 ? 21.594 5.93 14.578 1 88.69 386 ASN A O 1
ATOM 3066 N N . LEU A 1 387 ? 19.391 6.223 14.578 1 90.44 387 LEU A N 1
ATOM 3067 C CA . LEU A 1 387 ? 19.531 7.434 15.375 1 90.44 387 LEU A CA 1
ATOM 3068 C C . LEU A 1 387 ? 20.047 7.109 16.766 1 90.44 387 LEU A C 1
ATOM 3070 O O . LEU A 1 387 ? 20.703 7.941 17.406 1 90.44 387 LEU A O 1
ATOM 3074 N N . ASN A 1 388 ? 19.984 5.945 17.297 1 82 388 ASN A N 1
ATOM 3075 C CA . ASN A 1 388 ? 20.484 5.352 18.516 1 82 388 ASN A CA 1
ATOM 3076 C C . ASN A 1 388 ? 20.281 6.277 19.719 1 82 388 ASN A C 1
ATOM 3078 O O . ASN A 1 388 ? 21.141 6.363 20.594 1 82 388 ASN A O 1
ATOM 3082 N N . ASP A 1 389 ? 19.406 7.16 19.656 1 90.31 389 ASP A N 1
ATOM 3083 C CA . ASP A 1 389 ? 19.016 8.078 20.734 1 90.31 389 ASP A CA 1
ATOM 3084 C C . ASP A 1 389 ? 17.5 8.18 20.859 1 90.31 389 ASP A C 1
ATOM 3086 O O . ASP A 1 389 ? 16.812 8.516 19.891 1 90.31 389 ASP A O 1
ATOM 3090 N N . THR A 1 390 ? 17.062 7.859 22 1 92.75 390 THR A N 1
ATOM 3091 C CA . THR A 1 390 ? 15.625 7.812 22.234 1 92.75 390 THR A CA 1
ATOM 3092 C C . THR A 1 390 ? 15 9.195 22.047 1 92.75 390 THR A C 1
ATOM 3094 O O . THR A 1 390 ? 13.875 9.32 21.578 1 92.75 390 THR A O 1
ATOM 3097 N N . THR A 1 391 ? 15.734 10.234 22.438 1 94.94 391 THR A N 1
ATOM 3098 C CA . THR A 1 391 ? 15.219 11.594 22.297 1 94.94 391 THR A CA 1
ATOM 3099 C C . THR A 1 391 ? 15.078 11.961 20.812 1 94.94 391 THR A C 1
ATOM 3101 O O . THR A 1 391 ? 14.062 12.516 20.406 1 94.94 391 THR A O 1
ATOM 3104 N N . ARG A 1 392 ? 16.141 11.641 20.078 1 95.44 392 ARG A N 1
ATOM 3105 C CA . ARG A 1 392 ? 16.094 11.922 18.641 1 95.44 392 ARG A CA 1
ATOM 3106 C C . ARG A 1 392 ? 14.969 11.148 17.969 1 95.44 392 ARG A C 1
ATOM 3108 O O . ARG A 1 392 ? 14.289 11.672 17.078 1 95.44 392 ARG A O 1
ATOM 3115 N N . GLN A 1 393 ? 14.789 9.914 18.375 1 95.81 393 GLN A N 1
ATOM 3116 C CA . GLN A 1 393 ? 13.719 9.086 17.828 1 95.81 393 GLN A CA 1
ATOM 3117 C C . GLN A 1 393 ? 12.344 9.664 18.172 1 95.81 393 GLN A C 1
ATOM 3119 O O . GLN A 1 393 ? 11.461 9.719 17.312 1 95.81 393 GLN A O 1
ATOM 3124 N N . ALA A 1 394 ? 12.227 10.102 19.391 1 96.06 394 ALA A N 1
ATOM 3125 C CA . ALA A 1 394 ? 10.953 10.68 19.812 1 96.06 394 ALA A CA 1
ATOM 3126 C C . ALA A 1 394 ? 10.648 11.969 19.062 1 96.06 394 ALA A C 1
ATOM 3128 O O . ALA A 1 394 ? 9.508 12.211 18.688 1 96.06 394 ALA A O 1
ATOM 3129 N N . CYS A 1 395 ? 11.625 12.797 18.891 1 96.88 395 CYS A N 1
ATOM 3130 C CA . CYS A 1 395 ? 11.453 14.047 18.156 1 96.88 395 CYS A CA 1
ATOM 3131 C C . CYS A 1 395 ? 11.07 13.781 16.703 1 96.88 395 CYS A C 1
ATOM 3133 O O . CYS A 1 395 ? 10.227 14.484 16.141 1 96.88 395 CYS A O 1
ATOM 3135 N N . PHE A 1 396 ? 11.75 12.758 16.188 1 96.44 396 PHE A N 1
ATOM 3136 C CA . PHE A 1 396 ? 11.391 12.367 14.828 1 96.44 396 PHE A CA 1
ATOM 3137 C C . PHE A 1 396 ? 9.93 11.945 14.75 1 96.44 396 PHE A C 1
ATOM 3139 O O . PHE A 1 396 ? 9.188 12.406 13.875 1 96.44 396 PHE A O 1
ATOM 3146 N N . LEU A 1 397 ? 9.445 11.125 15.586 1 96.62 397 LEU A N 1
ATOM 3147 C CA . LEU A 1 397 ? 8.086 10.594 15.578 1 96.62 397 LEU A CA 1
ATOM 3148 C C . LEU A 1 397 ? 7.07 11.703 15.844 1 96.62 397 LEU A C 1
ATOM 3150 O O . LEU A 1 397 ? 5.918 11.609 15.414 1 96.62 397 LEU A O 1
ATOM 3154 N N . TYR A 1 398 ? 7.527 12.742 16.484 1 96.5 398 TYR A N 1
ATOM 3155 C CA . TYR A 1 398 ? 6.645 13.859 16.797 1 96.5 398 TYR A CA 1
ATOM 3156 C C . TYR A 1 398 ? 6.184 14.57 15.531 1 96.5 398 TYR A C 1
ATOM 3158 O O . TYR A 1 398 ? 5.094 15.148 15.5 1 96.5 398 TYR A O 1
ATOM 3166 N N . CYS A 1 399 ? 6.961 14.516 14.516 1 95.62 399 CYS A N 1
ATOM 3167 C CA . CYS A 1 399 ? 6.695 15.25 13.281 1 95.62 399 CYS A CA 1
ATOM 3168 C C . CYS A 1 399 ? 5.52 14.641 12.531 1 95.62 399 CYS A C 1
ATOM 3170 O O . CYS A 1 399 ? 4.941 15.281 11.648 1 95.62 399 CYS A O 1
ATOM 3172 N N . CYS A 1 400 ? 5.148 13.453 12.82 1 94 400 CYS A N 1
ATOM 3173 C CA . CYS A 1 400 ? 4.039 12.836 12.102 1 94 400 CYS A CA 1
ATOM 3174 C C . CYS A 1 400 ? 2.703 13.391 12.594 1 94 400 CYS A C 1
ATOM 3176 O O . CYS A 1 400 ? 1.654 13.086 12.023 1 94 400 CYS A O 1
ATOM 3178 N N . ARG A 1 401 ? 2.689 14.242 13.523 1 93.81 401 ARG A N 1
ATOM 3179 C CA . ARG A 1 401 ? 1.478 14.875 14.031 1 93.81 401 ARG A CA 1
ATOM 3180 C C . ARG A 1 401 ? 0.988 15.961 13.078 1 93.81 401 ARG A C 1
ATOM 3182 O O . ARG A 1 401 ? -0.158 16.406 13.172 1 93.81 401 ARG A O 1
ATOM 3189 N N . PHE A 1 402 ? 1.826 16.344 12.25 1 94.25 402 PHE A N 1
ATOM 3190 C CA . PHE A 1 402 ? 1.473 17.359 11.258 1 94.25 402 PHE A CA 1
ATOM 3191 C C . PHE A 1 402 ? 0.916 16.719 10 1 94.25 402 PHE A C 1
ATOM 3193 O O . PHE A 1 402 ? 1.201 15.555 9.711 1 94.25 402 PHE A O 1
ATOM 3200 N N . PRO A 1 403 ? 0.086 17.453 9.281 1 91.56 403 PRO A N 1
ATOM 3201 C CA . PRO A 1 403 ? -0.496 16.891 8.055 1 91.56 403 PRO A CA 1
ATOM 3202 C C . PRO A 1 403 ? 0.553 16.594 6.988 1 91.56 403 PRO A C 1
ATOM 3204 O O . PRO A 1 403 ? 1.716 16.984 7.133 1 91.56 403 PRO A O 1
ATOM 3207 N N . GLU A 1 404 ? -0 15.867 5.988 1 89.19 404 GLU A N 1
ATOM 3208 C CA . GLU A 1 404 ? 0.859 15.516 4.859 1 89.19 404 GLU A CA 1
ATOM 3209 C C . GLU A 1 404 ? 1.302 16.766 4.102 1 89.19 404 GLU A C 1
ATOM 3211 O O . GLU A 1 404 ? 0.509 17.688 3.895 1 89.19 404 GLU A O 1
ATOM 3216 N N . ASP A 1 405 ? 2.631 16.875 3.781 1 86.56 405 ASP A N 1
ATOM 3217 C CA . ASP A 1 405 ? 3.242 17.938 2.986 1 86.56 405 ASP A CA 1
ATOM 3218 C C . ASP A 1 405 ? 3.146 19.281 3.699 1 86.56 405 ASP A C 1
ATOM 3220 O O . ASP A 1 405 ? 3.201 20.328 3.061 1 86.56 405 ASP A O 1
ATOM 3224 N N . TYR A 1 406 ? 2.939 19.219 4.949 1 90.12 406 TYR A N 1
ATOM 3225 C CA . TYR A 1 406 ? 2.838 20.453 5.723 1 90.12 406 TYR A CA 1
ATOM 3226 C C . TYR A 1 406 ? 4.215 21.062 5.961 1 90.12 406 TYR A C 1
ATOM 3228 O O . TYR A 1 406 ? 5.133 20.375 6.41 1 90.12 406 TYR A O 1
ATOM 3236 N N . PRO A 1 407 ? 4.367 22.281 5.637 1 92.31 407 PRO A N 1
ATOM 3237 C CA . PRO A 1 407 ? 5.613 22.969 5.984 1 92.31 407 PRO A CA 1
ATOM 3238 C C . PRO A 1 407 ? 5.688 23.328 7.465 1 92.31 407 PRO A C 1
ATOM 3240 O O . PRO A 1 407 ? 5.09 24.328 7.891 1 92.31 407 PRO A O 1
ATOM 3243 N N . ILE A 1 408 ? 6.41 22.656 8.203 1 93.25 408 ILE A N 1
ATOM 3244 C CA . ILE A 1 408 ? 6.535 22.859 9.641 1 93.25 408 ILE A CA 1
ATOM 3245 C C . ILE A 1 408 ? 7.57 23.953 9.914 1 93.25 408 ILE A C 1
ATOM 3247 O O . ILE A 1 408 ? 8.734 23.828 9.523 1 93.25 408 ILE A O 1
ATOM 3251 N N . ILE A 1 409 ? 7.238 24.938 10.562 1 90.81 409 ILE A N 1
ATOM 3252 C CA . ILE A 1 409 ? 8.172 26 10.945 1 90.81 409 ILE A CA 1
ATOM 3253 C C . ILE A 1 409 ? 9.148 25.469 11.992 1 90.81 409 ILE A C 1
ATOM 3255 O O . ILE A 1 409 ? 8.734 24.953 13.031 1 90.81 409 ILE A O 1
ATOM 3259 N N . VAL A 1 410 ? 10.375 25.594 11.781 1 93.12 410 VAL A N 1
ATOM 3260 C CA . VAL A 1 410 ? 11.438 25 12.57 1 93.12 410 VAL A CA 1
ATOM 3261 C C . VAL A 1 410 ? 11.352 25.484 14.016 1 93.12 410 VAL A C 1
ATOM 3263 O O . VAL A 1 410 ? 11.391 24.688 14.953 1 93.12 410 VAL A O 1
ATOM 3266 N N . ASP A 1 411 ? 11.203 26.766 14.219 1 90.06 411 ASP A N 1
ATOM 3267 C CA . ASP A 1 411 ? 11.18 27.328 15.562 1 90.06 411 ASP A CA 1
ATOM 3268 C C . ASP A 1 411 ? 9.984 26.812 16.359 1 90.06 411 ASP A C 1
ATOM 3270 O O . ASP A 1 411 ? 10.102 26.5 17.547 1 90.06 411 ASP A O 1
ATOM 3274 N N . ASN A 1 412 ? 8.875 26.734 15.703 1 91.69 412 ASN A N 1
ATOM 3275 C CA . ASN A 1 412 ? 7.676 26.219 16.359 1 91.69 412 ASN A CA 1
ATOM 3276 C C . ASN A 1 412 ? 7.848 24.75 16.766 1 91.69 412 ASN A C 1
ATOM 3278 O O . ASN A 1 412 ? 7.395 24.344 17.828 1 91.69 412 ASN A O 1
ATOM 3282 N N . LEU A 1 413 ? 8.422 24.047 15.828 1 94.56 413 LEU A N 1
ATOM 3283 C CA . LEU A 1 413 ? 8.617 22.625 16.094 1 94.56 413 LEU A CA 1
ATOM 3284 C C . LEU A 1 413 ? 9.492 22.422 17.328 1 94.56 413 LEU A C 1
ATOM 3286 O O . LEU A 1 413 ? 9.164 21.594 18.188 1 94.56 413 LEU A O 1
ATOM 3290 N N . ILE A 1 414 ? 10.562 23.125 17.453 1 95.12 414 ILE A N 1
ATOM 3291 C CA . ILE A 1 414 ? 11.484 23 18.578 1 95.12 414 ILE A CA 1
ATOM 3292 C C . ILE A 1 414 ? 10.781 23.406 19.859 1 95.12 414 ILE A C 1
ATOM 3294 O O . ILE A 1 414 ? 10.945 22.734 20.891 1 95.12 414 ILE A O 1
ATOM 3298 N N . GLU A 1 415 ? 10.055 24.438 19.781 1 93.31 415 GLU A N 1
ATOM 3299 C CA . GLU A 1 415 ? 9.32 24.875 20.969 1 93.31 415 GLU A CA 1
ATOM 3300 C C . GLU A 1 415 ? 8.312 23.828 21.406 1 93.31 415 GLU A C 1
ATOM 3302 O O . GLU A 1 415 ? 8.109 23.625 22.609 1 93.31 415 GLU A O 1
ATOM 3307 N N . LEU A 1 416 ? 7.723 23.203 20.469 1 95.06 416 LEU A N 1
ATOM 3308 C CA . LEU A 1 416 ? 6.781 22.141 20.797 1 95.06 416 LEU A CA 1
ATOM 3309 C C . LEU A 1 416 ? 7.5 20.953 21.438 1 95.06 416 LEU A C 1
ATOM 3311 O O . LEU A 1 416 ? 6.98 20.344 22.375 1 95.06 416 LEU A O 1
ATOM 3315 N N . TRP A 1 417 ? 8.703 20.625 20.938 1 95.75 417 TRP A N 1
ATOM 3316 C CA . TRP A 1 417 ? 9.492 19.562 21.562 1 95.75 417 TRP A CA 1
ATOM 3317 C C . TRP A 1 417 ? 9.773 19.875 23.031 1 95.75 417 TRP A C 1
ATOM 3319 O O . TRP A 1 417 ? 9.695 18.984 23.875 1 95.75 417 TRP A O 1
ATOM 3329 N N . ILE A 1 418 ? 10.117 21.125 23.266 1 94.25 418 ILE A N 1
ATOM 3330 C CA . ILE A 1 418 ? 10.43 21.562 24.625 1 94.25 418 ILE A CA 1
ATOM 3331 C C . ILE A 1 418 ? 9.164 21.516 25.484 1 94.25 418 ILE A C 1
ATOM 3333 O O . ILE A 1 418 ? 9.188 21 26.609 1 94.25 418 ILE A O 1
ATOM 3337 N N . GLY A 1 419 ? 8.055 22 24.922 1 90.81 419 GLY A N 1
ATOM 3338 C CA . GLY A 1 419 ? 6.793 22 25.641 1 90.81 419 GLY A CA 1
ATOM 3339 C C . GLY A 1 419 ? 6.312 20.609 26.016 1 90.81 419 GLY A C 1
ATOM 3340 O O . GLY A 1 419 ? 5.699 20.406 27.062 1 90.81 419 GLY A O 1
ATOM 3341 N N . GLU A 1 420 ? 6.625 19.656 25.109 1 91.94 420 GLU A N 1
ATOM 3342 C CA . GLU A 1 420 ? 6.238 18.266 25.328 1 91.94 420 GLU A CA 1
ATOM 3343 C C . GLU A 1 420 ? 7.137 17.609 26.359 1 91.94 420 GLU A C 1
ATOM 3345 O O . GLU A 1 420 ? 6.785 16.562 26.922 1 91.94 420 GLU A O 1
ATOM 3350 N N . GLY A 1 421 ? 8.305 18.25 26.578 1 91.31 421 GLY A N 1
ATOM 3351 C CA . GLY A 1 421 ? 9.258 17.672 27.531 1 91.31 421 GLY A CA 1
ATOM 3352 C C . GLY A 1 421 ? 10.164 16.625 26.891 1 91.31 421 GLY A C 1
ATOM 3353 O O . GLY A 1 421 ? 10.758 15.812 27.609 1 91.31 421 GLY A O 1
ATOM 3354 N N . LEU A 1 422 ? 10.211 16.625 25.656 1 93.62 422 LEU A N 1
ATOM 3355 C CA . LEU A 1 422 ? 11.031 15.625 24.969 1 93.62 422 LEU A CA 1
ATOM 3356 C C . LEU A 1 422 ? 12.516 15.875 25.203 1 93.62 422 LEU A C 1
ATOM 3358 O O . LEU A 1 422 ? 13.32 14.945 25.172 1 93.62 422 LEU A O 1
ATOM 3362 N N . LEU A 1 423 ? 12.859 17.172 25.406 1 92.94 423 LEU A N 1
ATOM 3363 C CA . LEU A 1 423 ? 14.258 17.547 25.578 1 92.94 423 LEU A CA 1
ATOM 3364 C C . LEU A 1 423 ? 14.609 17.656 27.062 1 92.94 423 LEU A C 1
ATOM 3366 O O . LEU A 1 423 ? 15.609 18.281 27.422 1 92.94 423 LEU A O 1
ATOM 3370 N N . GLY A 1 424 ? 13.812 17.156 27.859 1 85.81 424 GLY A N 1
ATOM 3371 C CA . GLY A 1 424 ? 14.062 17.188 29.281 1 85.81 424 GLY A CA 1
ATOM 3372 C C . GLY A 1 424 ? 13.344 18.312 30 1 85.81 424 GLY A C 1
ATOM 3373 O O . GLY A 1 424 ? 12.945 19.297 29.359 1 85.81 424 GLY A O 1
ATOM 3374 N N . ASP A 1 425 ? 13.07 18.203 31.25 1 74.19 425 ASP A N 1
ATOM 3375 C CA . ASP A 1 425 ? 12.281 19.156 32 1 74.19 425 ASP A CA 1
ATOM 3376 C C . ASP A 1 425 ? 13.18 20.156 32.75 1 74.19 425 ASP A C 1
ATOM 3378 O O . ASP A 1 425 ? 12.727 21.234 33.125 1 74.19 425 ASP A O 1
ATOM 3382 N N . THR A 1 426 ? 14.414 19.734 32.844 1 74.5 426 THR A N 1
ATOM 3383 C CA . THR A 1 426 ? 15.281 20.594 33.656 1 74.5 426 THR A CA 1
ATOM 3384 C C . THR A 1 426 ? 16.281 21.344 32.781 1 74.5 426 THR A C 1
ATOM 3386 O O . THR A 1 426 ? 16.656 20.859 31.703 1 74.5 426 THR A O 1
ATOM 3389 N N . GLY A 1 427 ? 16.328 22.688 33.031 1 72.12 427 GLY A N 1
ATOM 3390 C CA . GLY A 1 427 ? 17.375 23.422 32.344 1 72.12 427 GLY A CA 1
ATOM 3391 C C . GLY A 1 427 ? 16.875 24.719 31.734 1 72.12 427 GLY A C 1
ATOM 3392 O O . GLY A 1 427 ? 15.68 25.016 31.797 1 72.12 427 GLY A O 1
ATOM 3393 N N . ASP A 1 428 ? 17.797 25.391 31.156 1 86.38 428 ASP A N 1
ATOM 3394 C CA . ASP A 1 428 ? 17.594 26.672 30.5 1 86.38 428 ASP A CA 1
ATOM 3395 C C . ASP A 1 428 ? 16.922 26.484 29.125 1 86.38 428 ASP A C 1
ATOM 3397 O O . ASP A 1 428 ? 17.25 25.547 28.406 1 86.38 428 ASP A O 1
ATOM 3401 N N . VAL A 1 429 ? 15.883 27.234 28.844 1 90.31 429 VAL A N 1
ATOM 3402 C CA . VAL A 1 429 ? 15.102 27.141 27.609 1 90.31 429 VAL A CA 1
ATOM 3403 C C . VAL A 1 429 ? 16.016 27.359 26.406 1 90.31 429 VAL A C 1
ATOM 3405 O O . VAL A 1 429 ? 15.828 26.734 25.359 1 90.31 429 VAL A O 1
ATOM 3408 N N . TYR A 1 430 ? 17.016 28.188 26.531 1 89.56 430 TYR A N 1
ATOM 3409 C CA . TYR A 1 430 ? 17.906 28.5 25.422 1 89.56 430 TYR A CA 1
ATOM 3410 C C . TYR A 1 430 ? 18.812 27.328 25.094 1 89.56 430 TYR A C 1
ATOM 3412 O O . TYR A 1 430 ? 19.094 27.047 23.938 1 89.56 430 TYR A O 1
ATOM 3420 N N . HIS A 1 431 ? 19.25 26.672 26.109 1 90.94 431 HIS A N 1
ATOM 3421 C CA . HIS A 1 431 ? 20.031 25.453 25.875 1 90.94 431 HIS A CA 1
ATOM 3422 C C . HIS A 1 431 ? 19.188 24.375 25.203 1 90.94 431 HIS A C 1
ATOM 3424 O O . HIS A 1 431 ? 19.703 23.641 24.344 1 90.94 431 HIS A O 1
ATOM 3430 N N . LYS A 1 432 ? 18.016 24.266 25.656 1 93.62 432 LYS A N 1
ATOM 3431 C CA . LYS A 1 432 ? 17.109 23.297 25.047 1 93.62 432 LYS A CA 1
ATOM 3432 C C . LYS A 1 432 ? 16.859 23.625 23.578 1 93.62 432 LYS A C 1
ATOM 3434 O O . LYS A 1 432 ? 16.734 22.719 22.75 1 93.62 432 LYS A O 1
ATOM 3439 N N . ARG A 1 433 ? 16.75 24.891 23.297 1 93.62 433 ARG A N 1
ATOM 3440 C CA . ARG A 1 433 ? 16.578 25.297 21.906 1 93.62 433 ARG A CA 1
ATOM 3441 C C . ARG A 1 433 ? 17.781 24.891 21.062 1 93.62 433 ARG A C 1
ATOM 3443 O O . ARG A 1 433 ? 17.625 24.438 19.938 1 93.62 433 ARG A O 1
ATOM 3450 N N . ASP A 1 434 ? 18.953 25.078 21.578 1 93.25 434 ASP A N 1
ATOM 3451 C CA . ASP A 1 434 ? 20.156 24.656 20.875 1 93.25 434 ASP A CA 1
ATOM 3452 C C . ASP A 1 434 ? 20.188 23.141 20.672 1 93.25 434 ASP A C 1
ATOM 3454 O O . ASP A 1 434 ? 20.609 22.656 19.625 1 93.25 434 ASP A O 1
ATOM 3458 N N . GLU A 1 435 ? 19.797 22.5 21.672 1 94.06 435 GLU A N 1
ATOM 3459 C CA . GLU A 1 435 ? 19.719 21.047 21.547 1 94.06 435 GLU A CA 1
ATOM 3460 C C . GLU A 1 435 ? 18.719 20.641 20.484 1 94.06 435 GLU A C 1
ATOM 3462 O O . GLU A 1 435 ? 18.969 19.719 19.688 1 94.06 435 GLU A O 1
ATOM 3467 N N . GLY A 1 436 ? 17.562 21.297 20.516 1 95.5 436 GLY A N 1
ATOM 3468 C CA . GLY A 1 436 ? 16.562 21.031 19.5 1 95.5 436 GLY A CA 1
ATOM 3469 C C . GLY A 1 436 ? 17.062 21.281 18.094 1 95.5 436 GLY A C 1
ATOM 3470 O O . GLY A 1 436 ? 16.781 20.5 17.172 1 95.5 436 GLY A O 1
ATOM 3471 N N . ALA A 1 437 ? 17.812 22.344 17.938 1 95.12 437 ALA A N 1
ATOM 3472 C CA . ALA A 1 437 ? 18.391 22.641 16.625 1 95.12 437 ALA A CA 1
ATOM 3473 C C . ALA A 1 437 ? 19.375 21.562 16.188 1 95.12 437 ALA A C 1
ATOM 3475 O O . ALA A 1 437 ? 19.453 21.219 15.008 1 95.12 437 ALA A O 1
ATOM 3476 N N . SER A 1 438 ? 20.109 21.125 17.125 1 94.81 438 SER A N 1
ATOM 3477 C CA . SER A 1 438 ? 21.062 20.047 16.844 1 94.81 438 SER A CA 1
ATOM 3478 C C . SER A 1 438 ? 20.344 18.781 16.391 1 94.81 438 SER A C 1
ATOM 3480 O O . SER A 1 438 ? 20.766 18.125 15.438 1 94.81 438 SER A O 1
ATOM 3482 N N . ILE A 1 439 ? 19.344 18.422 17.094 1 95.44 439 ILE A N 1
ATOM 3483 C CA . ILE A 1 439 ? 18.562 17.234 16.75 1 95.44 439 ILE A CA 1
ATOM 3484 C C . ILE A 1 439 ? 17.969 17.391 15.359 1 95.44 439 ILE A C 1
ATOM 3486 O O . ILE A 1 439 ? 18 16.469 14.547 1 95.44 439 ILE A O 1
ATOM 3490 N N . LEU A 1 440 ? 17.438 18.562 15.125 1 95.44 440 LEU A N 1
ATOM 3491 C CA . LEU A 1 440 ? 16.859 18.828 13.812 1 95.44 440 LEU A CA 1
ATOM 3492 C C . LEU A 1 440 ? 17.906 18.672 12.719 1 95.44 440 LEU A C 1
ATOM 3494 O O . LEU A 1 440 ? 17.625 18.141 11.641 1 95.44 440 LEU A O 1
ATOM 3498 N N . GLY A 1 441 ? 19.109 19.172 12.969 1 94.19 441 GLY A N 1
ATOM 3499 C CA . GLY A 1 441 ? 20.188 19 12.023 1 94.19 441 GLY A CA 1
ATOM 3500 C C . GLY A 1 441 ? 20.5 17.531 11.75 1 94.19 441 GLY A C 1
ATOM 3501 O O . GLY A 1 441 ? 20.719 17.141 10.602 1 94.19 441 GLY A O 1
ATOM 3502 N N . ASP A 1 442 ? 20.484 16.75 12.758 1 93.94 442 ASP A N 1
ATOM 3503 C CA . ASP A 1 442 ? 20.75 15.32 12.609 1 93.94 442 ASP A CA 1
ATOM 3504 C C . ASP A 1 442 ? 19.656 14.648 11.773 1 93.94 442 ASP A C 1
ATOM 3506 O O . ASP A 1 442 ? 19.953 13.781 10.945 1 93.94 442 ASP A O 1
ATOM 3510 N N . LEU A 1 443 ? 18.438 15 12.047 1 95.19 443 LEU A N 1
ATOM 3511 C CA . LEU A 1 443 ? 17.312 14.406 11.312 1 95.19 443 LEU A CA 1
ATOM 3512 C C . LEU A 1 443 ? 17.391 14.766 9.828 1 95.19 443 LEU A C 1
ATOM 3514 O O . LEU A 1 443 ? 17.062 13.945 8.969 1 95.19 443 LEU A O 1
ATOM 3518 N N . LYS A 1 444 ? 17.828 15.969 9.555 1 93.75 444 LYS A N 1
ATOM 3519 C CA . LYS A 1 444 ? 18 16.391 8.172 1 93.75 444 LYS A CA 1
ATOM 3520 C C . LYS A 1 444 ? 19.125 15.625 7.496 1 93.75 444 LYS A C 1
ATOM 3522 O O . LYS A 1 444 ? 18.984 15.172 6.359 1 93.75 444 LYS A O 1
ATOM 3527 N N . ARG A 1 445 ? 20.188 15.453 8.188 1 92.38 445 ARG A N 1
ATOM 3528 C CA . ARG A 1 445 ? 21.359 14.773 7.629 1 92.38 445 ARG A CA 1
ATOM 3529 C C . ARG A 1 445 ? 21.078 13.289 7.434 1 92.38 445 ARG A C 1
ATOM 3531 O O . ARG A 1 445 ? 21.656 12.648 6.551 1 92.38 445 ARG A O 1
ATOM 3538 N N . ALA A 1 446 ? 20.219 12.789 8.25 1 93.06 446 ALA A N 1
ATOM 3539 C CA . ALA A 1 446 ? 19.828 11.391 8.102 1 93.06 446 ALA A CA 1
ATOM 3540 C C . ALA A 1 446 ? 18.766 11.227 7.016 1 93.06 446 ALA A C 1
ATOM 3542 O O . ALA A 1 446 ? 18.266 10.125 6.797 1 93.06 446 ALA A O 1
ATOM 3543 N N . CYS A 1 447 ? 18.344 12.312 6.395 1 92.69 447 CYS A N 1
ATOM 3544 C CA . CYS A 1 447 ? 17.391 12.344 5.297 1 92.69 447 CYS A CA 1
ATOM 3545 C C . CYS A 1 447 ? 16.016 11.898 5.766 1 92.69 447 CYS A C 1
ATOM 3547 O O . CYS A 1 447 ? 15.266 11.281 5.008 1 92.69 447 CYS A O 1
ATOM 3549 N N . LEU A 1 448 ? 15.703 12.086 7.023 1 94.19 448 LEU A N 1
ATOM 3550 C CA . LEU A 1 448 ? 14.383 11.781 7.562 1 94.19 448 LEU A CA 1
ATOM 3551 C C . LEU A 1 448 ? 13.453 12.984 7.43 1 94.19 448 LEU A C 1
ATOM 3553 O O . LEU A 1 448 ? 12.234 12.828 7.402 1 94.19 448 LEU A O 1
ATOM 3557 N N . LEU A 1 449 ? 14.055 14.148 7.441 1 94.5 449 LEU A N 1
ATOM 3558 C CA . LEU A 1 449 ? 13.344 15.398 7.184 1 94.5 449 LEU A CA 1
ATOM 3559 C C . LEU A 1 449 ? 13.961 16.156 6.012 1 94.5 449 LEU A C 1
ATOM 3561 O O . LEU A 1 449 ? 15.164 16.016 5.75 1 94.5 449 LEU A O 1
ATOM 3565 N N . GLU A 1 450 ? 13.117 16.844 5.293 1 91 450 GLU A N 1
ATOM 3566 C CA . GLU A 1 450 ? 13.57 17.609 4.137 1 91 450 GLU A CA 1
ATOM 3567 C C . GLU A 1 450 ? 13.461 19.109 4.391 1 91 450 GLU A C 1
ATOM 3569 O O . GLU A 1 450 ? 12.492 19.578 4.992 1 91 450 GLU A O 1
ATOM 3574 N N . SER A 1 451 ? 14.453 19.734 4.02 1 86.5 451 SER A N 1
ATOM 3575 C CA . SER A 1 451 ? 14.453 21.188 4.16 1 86.5 451 SER A CA 1
ATOM 3576 C C . SER A 1 451 ? 13.898 21.859 2.908 1 86.5 451 SER A C 1
ATOM 3578 O O . SER A 1 451 ? 14.133 21.406 1.791 1 86.5 451 SER A O 1
ATOM 3580 N N . ARG A 1 452 ? 13.039 22.688 2.988 1 73.19 452 ARG A N 1
ATOM 3581 C CA . ARG A 1 452 ? 12.609 23.531 1.875 1 73.19 452 ARG A CA 1
ATOM 3582 C C . ARG A 1 452 ? 13.289 24.891 1.926 1 73.19 452 ARG A C 1
ATOM 3584 O O . ARG A 1 452 ? 13.297 25.547 2.967 1 73.19 452 ARG A O 1
ATOM 3591 N N . PRO A 1 453 ? 14.07 24.938 0.784 1 60.78 453 PRO A N 1
ATOM 3592 C CA . PRO A 1 453 ? 14.758 26.234 0.815 1 60.78 453 PRO A CA 1
ATOM 3593 C C . PRO A 1 453 ? 13.797 27.406 0.926 1 60.78 453 PRO A C 1
ATOM 3595 O O . PRO A 1 453 ? 12.633 27.297 0.538 1 60.78 453 PRO A O 1
ATOM 3598 N N . ARG A 1 454 ? 14.281 28.422 1.586 1 51.09 454 ARG A N 1
ATOM 3599 C CA . ARG A 1 454 ? 13.617 29.719 1.758 1 51.09 454 ARG A CA 1
ATOM 3600 C C . ARG A 1 454 ? 13.211 30.297 0.412 1 51.09 454 ARG A C 1
ATOM 3602 O O . ARG A 1 454 ? 14.023 30.359 -0.515 1 51.09 454 ARG A O 1
ATOM 3609 N N . HIS A 1 455 ? 11.945 29.812 -0.19 1 46.06 455 HIS A N 1
ATOM 3610 C CA . HIS A 1 455 ? 11.594 30.578 -1.382 1 46.06 455 HIS A CA 1
ATOM 3611 C C . HIS A 1 455 ? 11.492 32.062 -1.07 1 46.06 455 HIS A C 1
ATOM 3613 O O . HIS A 1 455 ? 10.875 32.469 -0.074 1 46.06 455 HIS A O 1
ATOM 3619 N N . GLY A 1 456 ? 12.086 33.062 -2.111 1 40.66 456 GLY A N 1
ATOM 3620 C CA . GLY A 1 456 ? 12.094 34.5 -2.332 1 40.66 456 GLY A CA 1
ATOM 3621 C C . GLY A 1 456 ? 12.508 35.281 -1.102 1 40.66 456 GLY A C 1
ATOM 3622 O O . GLY A 1 456 ? 12.992 34.719 -0.124 1 40.66 456 GLY A O 1
ATOM 3623 N N . ASP A 1 457 ? 12.07 36.625 -1.202 1 41.34 457 ASP A N 1
ATOM 3624 C CA . ASP A 1 457 ? 12.391 37.906 -0.527 1 41.34 457 ASP A CA 1
ATOM 3625 C C . ASP A 1 457 ? 12.258 37.75 0.987 1 41.34 457 ASP A C 1
ATOM 3627 O O . ASP A 1 457 ? 12.562 38.688 1.733 1 41.34 457 ASP A O 1
ATOM 3631 N N . SER A 1 458 ? 11.125 37.281 1.517 1 44.09 458 SER A N 1
ATOM 3632 C CA . SER A 1 458 ? 10.617 37.625 2.838 1 44.09 458 SER A CA 1
ATOM 3633 C C . SER A 1 458 ? 11.289 36.781 3.926 1 44.09 458 SER A C 1
ATOM 3635 O O . SER A 1 458 ? 11.906 35.781 3.637 1 44.09 458 SER A O 1
ATOM 3637 N N . TYR A 1 459 ? 11.516 37.375 5.113 1 50.44 459 TYR A N 1
ATOM 3638 C CA . TYR A 1 459 ? 11.758 36.906 6.473 1 50.44 459 TYR A CA 1
ATOM 3639 C C . TYR A 1 459 ? 11.195 35.5 6.672 1 50.44 459 TYR A C 1
ATOM 3641 O O . TYR A 1 459 ? 10.898 35.094 7.797 1 50.44 459 TYR A O 1
ATOM 3649 N N . GLU A 1 460 ? 11.156 34.688 5.555 1 57.78 460 GLU A N 1
ATOM 3650 C CA . GLU A 1 460 ? 10.359 33.5 5.727 1 57.78 460 GLU A CA 1
ATOM 3651 C C . GLU A 1 460 ? 11.102 32.469 6.574 1 57.78 460 GLU A C 1
ATOM 3653 O O . GLU A 1 460 ? 12.312 32.281 6.445 1 57.78 460 GLU A O 1
ATOM 3658 N N . GLN A 1 461 ? 10.57 32.125 7.637 1 70.56 461 GLN A N 1
ATOM 3659 C CA . GLN A 1 461 ? 10.977 31.156 8.633 1 70.56 461 GLN A CA 1
ATOM 3660 C C . GLN A 1 461 ? 11.352 29.828 7.98 1 70.56 461 GLN A C 1
ATOM 3662 O O . GLN A 1 461 ? 10.789 29.453 6.945 1 70.56 461 GLN A O 1
ATOM 3667 N N . ALA A 1 462 ? 12.508 29.297 8.336 1 84.25 462 ALA A N 1
ATOM 3668 C CA . ALA A 1 462 ? 12.938 27.969 7.879 1 84.25 462 ALA A CA 1
ATOM 3669 C C . ALA A 1 462 ? 11.875 26.922 8.156 1 84.25 462 ALA A C 1
ATOM 3671 O O . ALA A 1 462 ? 11.227 26.938 9.203 1 84.25 462 ALA A O 1
ATOM 3672 N N . THR A 1 463 ? 11.523 26.141 7.164 1 91.75 463 THR A N 1
ATOM 3673 C CA . THR A 1 463 ? 10.516 25.094 7.34 1 91.75 463 THR A CA 1
ATOM 3674 C C . THR A 1 463 ? 11.102 23.734 6.992 1 91.75 463 THR A C 1
ATOM 3676 O O . THR A 1 463 ? 12.125 23.641 6.312 1 91.75 463 THR A O 1
ATOM 3679 N N . VAL A 1 464 ? 10.586 22.734 7.559 1 93.25 464 VAL A N 1
ATOM 3680 C CA . VAL A 1 464 ? 10.953 21.359 7.262 1 93.25 464 VAL A CA 1
ATOM 3681 C C . VAL A 1 464 ? 9.703 20.562 6.895 1 93.25 464 VAL A C 1
ATOM 3683 O O . VAL A 1 464 ? 8.586 20.938 7.266 1 93.25 464 VAL A O 1
ATOM 3686 N N . LYS A 1 465 ? 9.961 19.625 6.125 1 92.75 465 LYS A N 1
ATOM 3687 C CA . LYS A 1 465 ? 8.859 18.766 5.703 1 92.75 465 LYS A CA 1
ATOM 3688 C C . LYS A 1 465 ? 9.266 17.281 5.758 1 92.75 465 LYS A C 1
ATOM 3690 O O . LYS A 1 465 ? 10.445 16.953 5.656 1 92.75 465 LYS A O 1
ATOM 3695 N N . MET A 1 466 ? 8.281 16.469 6.016 1 93.06 466 MET A N 1
ATOM 3696 C CA . MET A 1 466 ? 8.5 15.023 5.992 1 93.06 466 MET A CA 1
ATOM 3697 C C . MET A 1 466 ? 8 14.422 4.684 1 93.06 466 MET A C 1
ATOM 3699 O O . MET A 1 466 ? 6.93 14.789 4.191 1 93.06 466 MET A O 1
ATOM 3703 N N . HIS A 1 467 ? 8.805 13.562 4.125 1 92.56 467 HIS A N 1
ATOM 3704 C CA . HIS A 1 467 ? 8.352 12.805 2.963 1 92.56 467 HIS A CA 1
ATOM 3705 C C . HIS A 1 467 ? 7.148 11.93 3.311 1 92.56 467 HIS A C 1
ATOM 3707 O O . HIS A 1 467 ? 7.102 11.336 4.391 1 92.56 467 HIS A O 1
ATOM 3713 N N . ASP A 1 468 ? 6.188 11.727 2.475 1 92.38 468 ASP A N 1
ATOM 3714 C CA . ASP A 1 468 ? 4.926 11.062 2.775 1 92.38 468 ASP A CA 1
ATOM 3715 C C . ASP A 1 468 ? 5.156 9.617 3.205 1 92.38 468 ASP A C 1
ATOM 3717 O O . ASP A 1 468 ? 4.539 9.141 4.16 1 92.38 468 ASP A O 1
ATOM 3721 N N . VAL A 1 469 ? 5.969 8.914 2.488 1 94.12 469 VAL A N 1
ATOM 3722 C CA . VAL A 1 469 ? 6.211 7.508 2.801 1 94.12 469 VAL A CA 1
ATOM 3723 C C . VAL A 1 469 ? 6.906 7.395 4.156 1 94.12 469 VAL A C 1
ATOM 3725 O O . VAL A 1 469 ? 6.633 6.469 4.922 1 94.12 469 VAL A O 1
ATOM 3728 N N . ILE A 1 470 ? 7.828 8.297 4.422 1 95.25 470 ILE A N 1
ATOM 3729 C CA . ILE A 1 470 ? 8.508 8.328 5.715 1 95.25 470 ILE A CA 1
ATOM 3730 C C . ILE A 1 470 ? 7.496 8.656 6.816 1 95.25 470 ILE A C 1
ATOM 3732 O O . ILE A 1 470 ? 7.543 8.07 7.898 1 95.25 470 ILE A O 1
ATOM 3736 N N . ARG A 1 471 ? 6.672 9.57 6.484 1 95.56 471 ARG A N 1
ATOM 3737 C CA . ARG A 1 471 ? 5.633 9.938 7.441 1 95.56 471 ARG A CA 1
ATOM 3738 C C . ARG A 1 471 ? 4.734 8.742 7.758 1 95.56 471 ARG A C 1
ATOM 3740 O O . ARG A 1 471 ? 4.375 8.516 8.914 1 95.56 471 ARG A O 1
ATOM 3747 N N . ASP A 1 472 ? 4.352 8.047 6.734 1 94.75 472 ASP A N 1
ATOM 3748 C CA . ASP A 1 472 ? 3.516 6.867 6.922 1 94.75 472 ASP A CA 1
ATOM 3749 C C . ASP A 1 472 ? 4.207 5.84 7.816 1 94.75 472 ASP A C 1
ATOM 3751 O O . ASP A 1 472 ? 3.578 5.258 8.703 1 94.75 472 ASP A O 1
ATOM 3755 N N . MET A 1 473 ? 5.461 5.605 7.566 1 95.44 473 MET A N 1
ATOM 3756 C CA . MET A 1 473 ? 6.223 4.684 8.406 1 95.44 473 MET A CA 1
ATOM 3757 C C . MET A 1 473 ? 6.301 5.195 9.836 1 95.44 473 MET A C 1
ATOM 3759 O O . MET A 1 473 ? 6.137 4.422 10.789 1 95.44 473 MET A O 1
ATOM 3763 N N . ALA A 1 474 ? 6.598 6.492 9.953 1 96.44 474 ALA A N 1
ATOM 3764 C CA . ALA A 1 474 ? 6.684 7.098 11.281 1 96.44 474 ALA A CA 1
ATOM 3765 C C . ALA A 1 474 ? 5.367 6.945 12.039 1 96.44 474 ALA A C 1
ATOM 3767 O O . ALA A 1 474 ? 5.363 6.652 13.242 1 96.44 474 ALA A O 1
ATOM 3768 N N . THR A 1 475 ? 4.254 7.172 11.383 1 95.62 475 THR A N 1
ATOM 3769 C CA . THR A 1 475 ? 2.938 7.004 11.984 1 95.62 475 THR A CA 1
ATOM 3770 C C . THR A 1 475 ? 2.715 5.555 12.406 1 95.62 475 THR A C 1
ATOM 3772 O O . THR A 1 475 ? 2.154 5.289 13.469 1 95.62 475 THR A O 1
ATOM 3775 N N . TRP A 1 476 ? 3.152 4.621 11.531 1 95.12 476 TRP A N 1
ATOM 3776 C CA . TRP A 1 476 ? 3.061 3.195 11.828 1 95.12 476 TRP A CA 1
ATOM 3777 C C . TRP A 1 476 ? 3.855 2.846 13.078 1 95.12 476 TRP A C 1
ATOM 3779 O O . TRP A 1 476 ? 3.383 2.086 13.93 1 95.12 476 TRP A O 1
ATOM 3789 N N . ILE A 1 477 ? 5.043 3.463 13.258 1 96.06 477 ILE A N 1
ATOM 3790 C CA . ILE A 1 477 ? 5.887 3.221 14.422 1 96.06 477 ILE A CA 1
ATOM 3791 C C . ILE A 1 477 ? 5.25 3.844 15.664 1 96.06 477 ILE A C 1
ATOM 3793 O O . ILE A 1 477 ? 5.191 3.215 16.719 1 96.06 477 ILE A O 1
ATOM 3797 N N . ALA A 1 478 ? 4.754 5.066 15.5 1 95.44 478 ALA A N 1
ATOM 3798 C CA . ALA A 1 478 ? 4.152 5.789 16.609 1 95.44 478 ALA A CA 1
ATOM 3799 C C . ALA A 1 478 ? 2.912 5.066 17.141 1 95.44 478 ALA A C 1
ATOM 3801 O O . ALA A 1 478 ? 2.555 5.191 18.312 1 95.44 478 ALA A O 1
ATOM 3802 N N . ARG A 1 479 ? 2.281 4.312 16.281 1 94.81 479 ARG A N 1
ATOM 3803 C CA . ARG A 1 479 ? 1.111 3.523 16.641 1 94.81 479 ARG A CA 1
ATOM 3804 C C . ARG A 1 479 ? 1.515 2.117 17.078 1 94.81 479 ARG A C 1
ATOM 3806 O O . ARG A 1 479 ? 0.779 1.155 16.859 1 94.81 479 ARG A O 1
ATOM 3813 N N . ASP A 1 480 ? 2.658 1.979 17.594 1 93.88 480 ASP A N 1
ATOM 3814 C CA . ASP A 1 480 ? 3.209 0.714 18.062 1 93.88 480 ASP A CA 1
ATOM 3815 C C . ASP A 1 480 ? 3.225 -0.332 16.953 1 93.88 480 ASP A C 1
ATOM 3817 O O . ASP A 1 480 ? 2.717 -1.44 17.125 1 93.88 480 ASP A O 1
ATOM 3821 N N . HIS A 1 481 ? 3.676 0.096 15.734 1 93.69 481 HIS A N 1
ATOM 3822 C CA . HIS A 1 481 ? 3.84 -0.75 14.562 1 93.69 481 HIS A CA 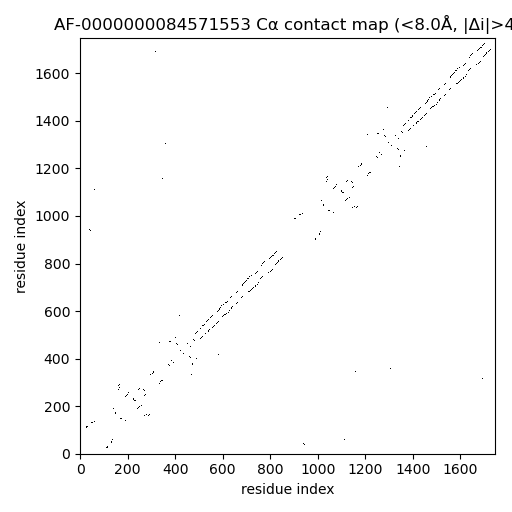1
ATOM 3823 C C . HIS A 1 481 ? 2.5 -1.312 14.094 1 93.69 481 HIS A C 1
ATOM 3825 O O . HIS A 1 481 ? 2.402 -2.494 13.758 1 93.69 481 HIS A O 1
ATOM 3831 N N . GLY A 1 482 ? 1.479 -0.515 14.234 1 87.81 482 GLY A N 1
ATOM 3832 C CA . GLY A 1 482 ? 0.169 -0.851 13.703 1 87.81 482 GLY A CA 1
ATOM 3833 C C . GLY A 1 482 ? -0.702 -1.604 14.695 1 87.81 482 GLY A C 1
ATOM 3834 O O . GLY A 1 482 ? -1.867 -1.889 14.414 1 87.81 482 GLY A O 1
ATOM 3835 N N . GLN A 1 483 ? -0.342 -1.895 15.867 1 87.56 483 GLN A N 1
ATOM 3836 C CA . GLN A 1 483 ? -1.099 -2.658 16.859 1 87.56 483 GLN A CA 1
ATOM 3837 C C . GLN A 1 483 ? -2.164 -1.793 17.516 1 87.56 483 GLN A C 1
ATOM 3839 O O . GLN A 1 483 ? -3.279 -2.254 17.766 1 87.56 483 GLN A O 1
ATOM 3844 N N . ARG A 1 484 ? -1.821 -0.501 17.891 1 90.75 484 ARG A N 1
ATOM 3845 C CA . ARG A 1 484 ? -2.752 0.449 18.5 1 90.75 484 ARG A CA 1
ATOM 3846 C C . ARG A 1 484 ? -3.043 1.606 17.547 1 90.75 484 ARG A C 1
ATOM 3848 O O . ARG A 1 484 ? -2.48 2.693 17.688 1 90.75 484 ARG A O 1
ATOM 3855 N N . GLU A 1 485 ? -3.918 1.501 16.672 1 86.62 485 GLU A N 1
ATOM 3856 C CA . GLU A 1 485 ? -4.191 2.424 15.578 1 86.62 485 GLU A CA 1
ATOM 3857 C C . GLU A 1 485 ? -4.703 3.764 16.094 1 86.62 485 GLU A C 1
ATOM 3859 O O . GLU A 1 485 ? -4.48 4.805 15.477 1 86.62 485 GLU A O 1
ATOM 3864 N N . ASN A 1 486 ? -5.293 3.814 17.297 1 88.25 486 ASN A N 1
ATOM 3865 C CA . ASN A 1 486 ? -5.922 5.039 17.781 1 88.25 486 ASN A CA 1
ATOM 3866 C C . ASN A 1 486 ? -5.004 5.801 18.734 1 88.25 486 ASN A C 1
ATOM 3868 O O . ASN A 1 486 ? -5.371 6.863 19.234 1 88.25 486 ASN A O 1
ATOM 3872 N N . LYS A 1 487 ? -3.789 5.305 18.969 1 92.56 487 LYS A N 1
ATOM 3873 C CA . LYS A 1 487 ? -2.852 5.973 19.875 1 92.56 487 LYS A CA 1
ATOM 3874 C C . LYS A 1 487 ? -2.527 7.379 19.375 1 92.56 487 LYS A C 1
ATOM 3876 O O . LYS A 1 487 ? -2.422 8.312 20.188 1 92.56 487 LYS A O 1
ATOM 3881 N N . LEU A 1 488 ? -2.355 7.488 18.125 1 94.38 488 LEU A N 1
ATOM 3882 C CA . LEU A 1 488 ? -2.129 8.766 17.453 1 94.38 488 LEU A CA 1
ATOM 3883 C C . LEU A 1 488 ? -3.176 9.016 16.375 1 94.38 488 LEU A C 1
ATOM 3885 O O . LEU A 1 488 ? -3.312 8.219 15.445 1 94.38 488 LEU A O 1
ATOM 3889 N N . LEU A 1 489 ? -3.914 10.094 16.547 1 92.12 489 LEU A N 1
ATOM 3890 C CA . LEU A 1 489 ? -4.961 10.414 15.578 1 92.12 489 LEU A CA 1
ATOM 3891 C C . LEU A 1 489 ? -4.699 11.766 14.914 1 92.12 489 LEU A C 1
ATOM 3893 O O . LEU A 1 489 ? -4.582 12.781 15.602 1 92.12 489 LEU A O 1
ATOM 3897 N N . VAL A 1 490 ? -4.488 11.75 13.711 1 91.5 490 VAL A N 1
ATOM 3898 C CA . VAL A 1 490 ? -4.359 12.977 12.93 1 91.5 490 VAL A CA 1
ATOM 3899 C C . VAL A 1 490 ? -5.562 13.133 12 1 91.5 490 VAL A C 1
ATOM 3901 O O . VAL A 1 490 ? -5.707 12.383 11.039 1 91.5 490 VAL A O 1
ATOM 3904 N N . ILE A 1 491 ? -6.422 13.984 12.273 1 87.81 491 ILE A N 1
ATOM 3905 C CA . ILE A 1 491 ? -7.652 14.203 11.516 1 87.81 491 ILE A CA 1
ATOM 3906 C C . ILE A 1 491 ? -7.496 15.422 10.617 1 87.81 491 ILE A C 1
ATOM 3908 O O . ILE A 1 491 ? -7.23 16.531 11.102 1 87.81 491 ILE A O 1
ATOM 3912 N N . GLU A 1 492 ? -7.578 15.156 9.344 1 84.06 492 GLU A N 1
ATOM 3913 C CA . GLU A 1 492 ? -7.406 16.25 8.398 1 84.06 492 GLU A CA 1
ATOM 3914 C C . GLU A 1 492 ? -8.656 16.438 7.539 1 84.06 492 GLU A C 1
ATOM 3916 O O . GLU A 1 492 ? -9.211 15.461 7.023 1 84.06 492 GLU A O 1
ATOM 3921 N N . ASN A 1 493 ? -9.094 17.594 7.32 1 70.5 493 ASN A N 1
ATOM 3922 C CA . ASN A 1 493 ? -10.078 18.047 6.352 1 70.5 493 ASN A CA 1
ATOM 3923 C C . ASN A 1 493 ? -11.344 17.188 6.398 1 70.5 493 ASN A C 1
ATOM 3925 O O . ASN A 1 493 ? -11.867 16.781 5.359 1 70.5 493 ASN A O 1
ATOM 3929 N N . GLU A 1 494 ? -11.727 16.797 7.535 1 67.19 494 GLU A N 1
ATOM 3930 C CA . GLU A 1 494 ? -13 16.109 7.684 1 67.19 494 GLU A CA 1
ATOM 3931 C C . GLU A 1 494 ? -14.133 17.094 7.957 1 67.19 494 GLU A C 1
ATOM 3933 O O . GLU A 1 494 ? -14.016 17.953 8.836 1 67.19 494 GLU A O 1
ATOM 3938 N N . GLU A 1 495 ? -14.961 17.219 7.004 1 58.59 495 GLU A N 1
ATOM 3939 C CA . GLU A 1 495 ? -16.031 18.203 7.129 1 58.59 495 GLU A CA 1
ATOM 3940 C C . GLU A 1 495 ? -16.812 18 8.422 1 58.59 495 GLU A C 1
ATOM 3942 O O . GLU A 1 495 ? -17.109 18.969 9.141 1 58.59 495 GLU A O 1
ATOM 3947 N N . ASP A 1 496 ? -17.297 16.703 8.625 1 62.78 496 ASP A N 1
ATOM 3948 C CA . ASP A 1 496 ? -18.078 16.469 9.828 1 62.78 496 ASP A CA 1
ATOM 3949 C C . ASP A 1 496 ? -17.453 15.375 10.695 1 62.78 496 ASP A C 1
ATOM 3951 O O . ASP A 1 496 ? -17.094 14.305 10.188 1 62.78 496 ASP A O 1
ATOM 3955 N N . MET A 1 497 ? -17.125 15.93 11.898 1 69.88 497 MET A N 1
ATOM 3956 C CA . MET A 1 497 ? -16.594 14.945 12.844 1 69.88 497 MET A CA 1
ATOM 3957 C C . MET A 1 497 ? -17.656 13.922 13.203 1 69.88 497 MET A C 1
ATOM 3959 O O . MET A 1 497 ? -18.516 14.18 14.055 1 69.88 497 MET A O 1
ATOM 3963 N N . SER A 1 498 ? -17.688 12.859 12.516 1 68.69 498 SER A N 1
ATOM 3964 C CA . SER A 1 498 ? -18.672 11.797 12.711 1 68.69 498 SER A CA 1
ATOM 3965 C C . SER A 1 498 ? -18.516 11.156 14.086 1 68.69 498 SER A C 1
ATOM 3967 O O . SER A 1 498 ? -17.5 11.344 14.758 1 68.69 498 SER A O 1
ATOM 3969 N N . ALA A 1 499 ? -19.578 10.555 14.586 1 65.75 499 ALA A N 1
ATOM 3970 C CA . ALA A 1 499 ? -19.594 9.844 15.867 1 65.75 499 ALA A CA 1
ATOM 3971 C C . ALA A 1 499 ? -18.516 8.758 15.898 1 65.75 499 ALA A C 1
ATOM 3973 O O . ALA A 1 499 ? -17.891 8.523 16.938 1 65.75 499 ALA A O 1
ATOM 3974 N N . GLU A 1 500 ? -18.281 8.312 14.797 1 70.44 500 GLU A N 1
ATOM 3975 C CA . GLU A 1 500 ? -17.281 7.238 14.727 1 70.44 500 GLU A CA 1
ATOM 3976 C C . GLU A 1 500 ? -15.875 7.77 14.938 1 70.44 500 GLU A C 1
ATOM 3978 O O . GLU A 1 500 ? -15.062 7.137 15.617 1 70.44 500 GLU A O 1
ATOM 3983 N N . MET A 1 501 ? -15.672 8.898 14.461 1 74.5 501 MET A N 1
ATOM 3984 C CA . MET A 1 501 ? -14.344 9.5 14.594 1 74.5 501 MET A CA 1
ATOM 3985 C C . MET A 1 501 ? -14.062 9.883 16.031 1 74.5 501 MET A C 1
ATOM 3987 O O . MET A 1 501 ? -12.938 9.719 16.516 1 74.5 501 MET A O 1
ATOM 3991 N N . ILE A 1 502 ? -15.086 10.312 16.703 1 77.75 502 ILE A N 1
ATOM 3992 C CA . ILE A 1 502 ? -14.938 10.758 18.078 1 77.75 502 ILE A CA 1
ATOM 3993 C C . ILE A 1 502 ? -14.758 9.547 19 1 77.75 502 ILE A C 1
ATOM 3995 O O . ILE A 1 502 ? -14.023 9.617 19.984 1 77.75 502 ILE A O 1
ATOM 3999 N N . SER A 1 503 ? -15.383 8.422 18.531 1 78.94 503 SER A N 1
ATOM 4000 C CA . SER A 1 503 ? -15.258 7.215 19.344 1 78.94 503 SER A CA 1
ATOM 4001 C C . SER A 1 503 ? -13.828 6.684 19.328 1 78.94 503 SER A C 1
ATOM 4003 O O . SER A 1 503 ? -13.391 6.02 20.266 1 78.94 503 SER A O 1
ATOM 4005 N N . LYS A 1 504 ? -13.062 7.039 18.406 1 82.81 504 LYS A N 1
ATOM 4006 C CA . LYS A 1 504 ? -11.688 6.582 18.25 1 82.81 504 LYS A CA 1
ATOM 4007 C C . LYS A 1 504 ? -10.766 7.27 19.266 1 82.81 504 LYS A C 1
ATOM 4009 O O . LYS A 1 504 ? -9.648 6.809 19.5 1 82.81 504 LYS A O 1
ATOM 4014 N N . TRP A 1 505 ? -11.234 8.305 20 1 87.81 505 TRP A N 1
ATOM 4015 C CA . TRP A 1 505 ? -10.43 9.086 20.922 1 87.81 505 TRP A CA 1
ATOM 4016 C C . TRP A 1 505 ? -10.203 8.328 22.234 1 87.81 505 TRP A C 1
ATOM 4018 O O . TRP A 1 505 ? -9.305 8.672 23 1 87.81 505 TRP A O 1
ATOM 4028 N N . ARG A 1 506 ? -11 7.34 22.547 1 83.88 506 ARG A N 1
ATOM 4029 C CA . ARG A 1 506 ? -10.938 6.621 23.812 1 83.88 506 ARG A CA 1
ATOM 4030 C C . ARG A 1 506 ? -9.547 6.031 24.047 1 83.88 506 ARG A C 1
ATOM 4032 O O . ARG A 1 506 ? -9.031 6.07 25.156 1 83.88 506 ARG A O 1
ATOM 4039 N N . GLY A 1 507 ? -8.867 5.633 23.078 1 85.44 507 GLY A N 1
ATOM 4040 C CA . GLY A 1 507 ? -7.547 5.043 23.234 1 85.44 507 GLY A CA 1
ATOM 4041 C C . GLY A 1 507 ? -6.438 5.902 22.656 1 85.44 507 GLY A C 1
ATOM 4042 O O . GLY A 1 507 ? -5.297 5.453 22.531 1 85.44 507 GLY A O 1
ATOM 4043 N N . ALA A 1 508 ? -6.75 7.27 22.625 1 92.19 508 ALA A N 1
ATOM 4044 C CA . ALA A 1 508 ? -5.773 8.125 21.953 1 92.19 508 ALA A CA 1
ATOM 4045 C C . ALA A 1 508 ? -4.875 8.82 22.969 1 92.19 508 ALA A C 1
ATOM 4047 O O . ALA A 1 508 ? -5.336 9.234 24.031 1 92.19 508 ALA A O 1
ATOM 4048 N N . LYS A 1 509 ? -3.635 8.914 22.781 1 94.31 509 LYS A N 1
ATOM 4049 C CA . LYS A 1 509 ? -2.686 9.664 23.594 1 94.31 509 LYS A CA 1
ATOM 4050 C C . LYS A 1 509 ? -2.42 11.047 23 1 94.31 509 LYS A C 1
ATOM 4052 O O . LYS A 1 509 ? -2.125 12 23.719 1 94.31 509 LYS A O 1
ATOM 4057 N N . LYS A 1 510 ? -2.443 11.062 21.75 1 95.44 510 LYS A N 1
ATOM 4058 C CA . LYS A 1 510 ? -2.221 12.305 21.016 1 95.44 510 LYS A CA 1
ATOM 4059 C C . LYS A 1 510 ? -3.258 12.492 19.906 1 95.44 510 LYS A C 1
ATOM 4061 O O . LYS A 1 510 ? -3.52 11.57 19.141 1 95.44 510 LYS A O 1
ATOM 4066 N N . VAL A 1 511 ? -3.857 13.656 19.812 1 93.62 511 VAL A N 1
ATOM 4067 C CA . VAL A 1 511 ? -4.855 13.961 18.797 1 93.62 511 VAL A CA 1
ATOM 4068 C C . VAL A 1 511 ? -4.523 15.289 18.125 1 93.62 511 VAL A C 1
ATOM 4070 O O . VAL A 1 511 ? -4.191 16.266 18.812 1 93.62 511 VAL A O 1
ATOM 4073 N N . SER A 1 512 ? -4.438 15.328 16.875 1 94.06 512 SER A N 1
ATOM 4074 C CA . SER A 1 512 ? -4.203 16.531 16.094 1 94.06 512 SER A CA 1
ATOM 4075 C C . SER A 1 512 ? -5.312 16.766 15.078 1 94.06 512 SER A C 1
ATOM 4077 O O . SER A 1 512 ? -5.551 15.922 14.219 1 94.06 512 SER A O 1
ATOM 4079 N N . ILE A 1 513 ? -5.957 17.844 15.195 1 91.5 513 ILE A N 1
ATOM 4080 C CA . ILE A 1 513 ? -7.02 18.219 14.273 1 91.5 513 ILE A CA 1
ATOM 4081 C C . ILE A 1 513 ? -6.574 19.406 13.422 1 91.5 513 ILE A C 1
ATOM 4083 O O . ILE A 1 513 ? -6.188 20.453 13.961 1 91.5 513 ILE A O 1
ATOM 4087 N N . TRP A 1 514 ? -6.617 19.219 12.109 1 90.25 514 TRP A N 1
ATOM 4088 C CA . TRP A 1 514 ? -6.125 20.234 11.195 1 90.25 514 TRP A CA 1
ATOM 4089 C C . TRP A 1 514 ? -7.156 20.531 10.109 1 90.25 514 TRP A C 1
ATOM 4091 O O . TRP A 1 514 ? -7.969 19.672 9.766 1 90.25 514 TRP A O 1
ATOM 4101 N N . GLY A 1 515 ? -7.113 21.688 9.547 1 86 515 GLY A N 1
ATOM 4102 C CA . GLY A 1 515 ? -7.797 21.938 8.289 1 86 515 GLY A CA 1
ATOM 4103 C C . GLY A 1 515 ? -8.906 22.969 8.414 1 86 515 GLY A C 1
ATOM 4104 O O . GLY A 1 515 ? -9.602 23.016 9.43 1 86 515 GLY A O 1
ATOM 4105 N N . ASN A 1 516 ? -9.156 23.625 7.414 1 80.5 516 ASN A N 1
ATOM 4106 C CA . ASN A 1 516 ? -10.109 24.734 7.395 1 80.5 516 ASN A CA 1
ATOM 4107 C C . ASN A 1 516 ? -11.531 24.234 7.121 1 80.5 516 ASN A C 1
ATOM 4109 O O . ASN A 1 516 ? -12.484 25 7.234 1 80.5 516 ASN A O 1
ATOM 4113 N N . LEU A 1 517 ? -11.633 22.938 6.895 1 76.5 517 LEU A N 1
ATOM 4114 C CA . LEU A 1 517 ? -12.953 22.406 6.594 1 76.5 517 LEU A CA 1
ATOM 4115 C C . LEU A 1 517 ? -13.695 22.031 7.875 1 76.5 517 LEU A C 1
ATOM 4117 O O . LEU A 1 517 ? -14.914 21.875 7.867 1 76.5 517 LEU A O 1
ATOM 4121 N N . ILE A 1 518 ? -12.93 21.984 8.875 1 80.44 518 ILE A N 1
ATOM 4122 C CA . ILE A 1 518 ? -13.547 21.641 10.156 1 80.44 518 ILE A CA 1
ATOM 4123 C C . ILE A 1 518 ? -14.117 22.891 10.812 1 80.44 518 ILE A C 1
ATOM 4125 O O . ILE A 1 518 ? -13.367 23.75 11.289 1 80.44 518 ILE A O 1
ATOM 4129 N N . ALA A 1 519 ? -15.336 23 10.797 1 76.69 519 ALA A N 1
ATOM 4130 C CA . ALA A 1 519 ? -15.977 24.203 11.305 1 76.69 519 ALA A CA 1
ATOM 4131 C C . ALA A 1 519 ? -16.625 23.953 12.664 1 76.69 519 ALA A C 1
ATOM 4133 O O . ALA A 1 519 ? -16.75 24.875 13.477 1 76.69 519 ALA A O 1
ATOM 4134 N N . ASN A 1 520 ? -17.078 22.719 12.836 1 75.25 520 ASN A N 1
ATOM 4135 C CA . ASN A 1 520 ? -17.781 22.453 14.086 1 75.25 520 ASN A CA 1
ATOM 4136 C C . ASN A 1 520 ? -17.359 21.125 14.695 1 75.25 520 ASN A C 1
ATOM 4138 O O . ASN A 1 520 ? -17.156 20.141 13.969 1 75.25 520 ASN A O 1
ATOM 4142 N N . ILE A 1 521 ? -17.016 21.188 15.984 1 76.75 521 ILE A N 1
ATOM 4143 C CA . ILE A 1 521 ? -16.891 19.984 16.781 1 76.75 521 ILE A CA 1
ATOM 4144 C C . ILE A 1 521 ? -18.141 19.797 17.641 1 76.75 521 ILE A C 1
ATOM 4146 O O . ILE A 1 521 ? -18.328 20.5 18.641 1 76.75 521 ILE A O 1
ATOM 4150 N N . ASN A 1 522 ? -19.094 19.016 17.234 1 72.31 522 ASN A N 1
ATOM 4151 C CA . ASN A 1 522 ? -20.438 18.984 17.812 1 72.31 522 ASN A CA 1
ATOM 4152 C C . ASN A 1 522 ? -20.516 18 18.969 1 72.31 522 ASN A C 1
ATOM 4154 O O . ASN A 1 522 ? -21.5 18.016 19.719 1 72.31 522 ASN A O 1
ATOM 4158 N N . ARG A 1 523 ? -19.562 17.234 19.156 1 77.19 523 ARG A N 1
ATOM 4159 C CA . ARG A 1 523 ? -19.688 16.234 20.203 1 77.19 523 ARG A CA 1
ATOM 4160 C C . ARG A 1 523 ? -18.438 16.203 21.094 1 77.19 523 ARG A C 1
ATOM 4162 O O . ARG A 1 523 ? -17.328 16.453 20.609 1 77.19 523 ARG A O 1
ATOM 4169 N N . ALA A 1 524 ? -18.688 15.992 22.328 1 82.31 524 ALA A N 1
ATOM 4170 C CA . ALA A 1 524 ? -17.594 15.836 23.266 1 82.31 524 ALA A CA 1
ATOM 4171 C C . ALA A 1 524 ? -17.016 14.422 23.219 1 82.31 524 ALA A C 1
ATOM 4173 O O . ALA A 1 524 ? -17.75 13.445 23.078 1 82.31 524 ALA A O 1
ATOM 4174 N N . PRO A 1 525 ? -15.703 14.328 23.078 1 79.69 525 PRO A N 1
ATOM 4175 C CA . PRO A 1 525 ? -15.102 13 23.047 1 79.69 525 PRO A CA 1
ATOM 4176 C C . PRO A 1 525 ? -15.32 12.219 24.344 1 79.69 525 PRO A C 1
ATOM 4178 O O . PRO A 1 525 ? -15.344 12.812 25.422 1 79.69 525 PRO A O 1
ATOM 4181 N N . PRO A 1 526 ? -15.562 10.875 24.031 1 75.81 526 PRO A N 1
ATOM 4182 C CA . PRO A 1 526 ? -15.805 10.07 25.234 1 75.81 526 PRO A CA 1
ATOM 4183 C C . PRO A 1 526 ? -14.508 9.68 25.953 1 75.81 526 PRO A C 1
ATOM 4185 O O . PRO A 1 526 ? -13.492 9.414 25.312 1 75.81 526 PRO A O 1
ATOM 4188 N N . MET A 1 527 ? -14.5 9.562 27.297 1 76.94 527 MET A N 1
ATOM 4189 C CA . MET A 1 527 ? -13.539 9.023 28.266 1 76.94 527 MET A CA 1
ATOM 4190 C C . MET A 1 527 ? -12.125 9.039 27.688 1 76.94 527 MET A C 1
ATOM 4192 O O . MET A 1 527 ? -11.492 7.992 27.547 1 76.94 527 MET A O 1
ATOM 4196 N N . CYS A 1 528 ? -11.516 10.164 27.391 1 86.31 528 CYS A N 1
ATOM 4197 C CA . CYS A 1 528 ? -10.148 10.289 26.906 1 86.31 528 CYS A CA 1
ATOM 4198 C C . CYS A 1 528 ? -9.172 10.453 28.062 1 86.31 528 CYS A C 1
ATOM 4200 O O . CYS A 1 528 ? -8.461 11.461 28.141 1 86.31 528 CYS A O 1
ATOM 4202 N N . SER A 1 529 ? -9.023 9.406 28.844 1 84.81 529 SER A N 1
ATOM 4203 C CA . SER A 1 529 ? -8.25 9.508 30.078 1 84.81 529 SER A CA 1
ATOM 4204 C C . SER A 1 529 ? -6.75 9.398 29.797 1 84.81 529 SER A C 1
ATOM 4206 O O . SER A 1 529 ? -5.93 9.75 30.656 1 84.81 529 SER A O 1
ATOM 4208 N N . GLN A 1 530 ? -6.371 9.117 28.641 1 90.44 530 GLN A N 1
ATOM 4209 C CA . GLN A 1 530 ? -4.949 8.93 28.359 1 90.44 530 GLN A CA 1
ATOM 4210 C C . GLN A 1 530 ? -4.426 10.008 27.422 1 90.44 530 GLN A C 1
ATOM 4212 O O . GLN A 1 530 ? -3.246 10.008 27.062 1 90.44 530 GLN A O 1
ATOM 4217 N N . LEU A 1 531 ? -5.25 10.992 27.109 1 93.94 531 LEU A N 1
ATOM 4218 C CA . LEU A 1 531 ? -4.867 12 26.125 1 93.94 531 LEU A CA 1
ATOM 4219 C C . LEU A 1 531 ? -3.865 12.984 26.719 1 93.94 531 LEU A C 1
ATOM 4221 O O . LEU A 1 531 ? -4.148 13.633 27.734 1 93.94 531 LEU A O 1
ATOM 4225 N N . GLU A 1 532 ? -2.748 13.109 26.125 1 94.88 532 GLU A N 1
ATOM 4226 C CA . GLU A 1 532 ? -1.677 13.953 26.641 1 94.88 532 GLU A CA 1
ATOM 4227 C C . GLU A 1 532 ? -1.527 15.227 25.797 1 94.88 532 GLU A C 1
ATOM 4229 O O . GLU A 1 532 ? -1.121 16.266 26.312 1 94.88 532 GLU A O 1
ATOM 4234 N N . THR A 1 533 ? -1.742 15.125 24.547 1 96.12 533 THR A N 1
ATOM 4235 C CA . THR A 1 533 ? -1.54 16.25 23.641 1 96.12 533 THR A CA 1
ATOM 4236 C C . THR A 1 533 ? -2.752 16.438 22.734 1 96.12 533 THR A C 1
ATOM 4238 O O . THR A 1 533 ? -3.262 15.477 22.156 1 96.12 533 THR A O 1
ATOM 4241 N N . LEU A 1 534 ? -3.205 17.672 22.609 1 95.31 534 LEU A N 1
ATOM 4242 C CA . LEU A 1 534 ? -4.316 18 21.734 1 95.31 534 LEU A CA 1
ATOM 4243 C C . LEU A 1 534 ? -3.986 19.219 20.875 1 95.31 534 LEU A C 1
ATOM 4245 O O . LEU A 1 534 ? -3.695 20.297 21.406 1 95.31 534 LEU A O 1
ATOM 4249 N N . PHE A 1 535 ? -3.967 19.031 19.609 1 95.12 535 PHE A N 1
ATOM 4250 C CA . PHE A 1 535 ? -3.803 20.125 18.641 1 95.12 535 PHE A CA 1
ATOM 4251 C C . PHE A 1 535 ? -5.117 20.422 17.922 1 95.12 535 PHE A C 1
ATOM 4253 O O . PHE A 1 535 ? -5.762 19.5 17.406 1 95.12 535 PHE A O 1
ATOM 4260 N N . VAL A 1 536 ? -5.57 21.516 17.984 1 92.75 536 VAL A N 1
ATOM 4261 C CA . VAL A 1 536 ? -6.613 22.047 17.109 1 92.75 536 VAL A CA 1
ATOM 4262 C C . VAL A 1 536 ? -6.105 23.281 16.391 1 92.75 536 VAL A C 1
ATOM 4264 O O . VAL A 1 536 ? -6.188 24.391 16.938 1 92.75 536 VAL A O 1
ATOM 4267 N N . ARG A 1 537 ? -5.598 23.078 15.258 1 92.38 537 ARG A N 1
ATOM 4268 C CA . ARG A 1 537 ? -4.867 24.156 14.594 1 92.38 537 ARG A CA 1
ATOM 4269 C C . ARG A 1 537 ? -5.43 24.422 13.203 1 92.38 537 ARG A C 1
ATOM 4271 O O . ARG A 1 537 ? -5.777 23.5 12.477 1 92.38 537 ARG A O 1
ATOM 4278 N N . GLU A 1 538 ? -5.477 25.734 12.844 1 90 538 GLU A N 1
ATOM 4279 C CA . GLU A 1 538 ? -5.824 26.188 11.5 1 90 538 GLU A CA 1
ATOM 4280 C C . GLU A 1 538 ? -7.199 25.656 11.086 1 90 538 GLU A C 1
ATOM 4282 O O . GLU A 1 538 ? -7.367 25.172 9.969 1 90 538 GLU A O 1
ATOM 4287 N N . THR A 1 539 ? -8.062 25.531 12.039 1 88.88 539 THR A N 1
ATOM 4288 C CA . THR A 1 539 ? -9.438 25.141 11.758 1 88.88 539 THR A CA 1
ATOM 4289 C C . THR A 1 539 ? -10.352 26.359 11.766 1 88.88 539 THR A C 1
ATOM 4291 O O . THR A 1 539 ? -9.891 27.484 11.961 1 88.88 539 THR A O 1
ATOM 4294 N N . LYS A 1 540 ? -11.57 26.188 11.508 1 86.81 540 LYS A N 1
ATOM 4295 C CA . LYS A 1 540 ? -12.562 27.25 11.555 1 86.81 540 LYS A CA 1
ATOM 4296 C C . LYS A 1 540 ? -13.531 27.062 12.711 1 86.81 540 LYS A C 1
ATOM 4298 O O . LYS A 1 540 ? -14.664 27.547 12.672 1 86.81 540 LYS A O 1
ATOM 4303 N N . VAL A 1 541 ? -12.992 26.375 13.648 1 85.19 541 VAL A N 1
ATOM 4304 C CA . VAL A 1 541 ? -13.82 26.078 14.812 1 85.19 541 VAL A CA 1
ATOM 4305 C C . VAL A 1 541 ? -14.141 27.359 15.562 1 85.19 541 VAL A C 1
ATOM 4307 O O . VAL A 1 541 ? -13.25 28.188 15.812 1 85.19 541 VAL A O 1
ATOM 4310 N N . ARG A 1 542 ? -15.32 27.578 15.883 1 82.06 542 ARG A N 1
ATOM 4311 C CA . ARG A 1 542 ? -15.75 28.781 16.594 1 82.06 542 ARG A CA 1
ATOM 4312 C C . ARG A 1 542 ? -15.938 28.5 18.078 1 82.06 542 ARG A C 1
ATOM 4314 O O . ARG A 1 542 ? -15.547 29.312 18.922 1 82.06 542 ARG A O 1
ATOM 4321 N N . LEU A 1 543 ? -16.656 27.328 18.359 1 77.75 543 LEU A N 1
ATOM 4322 C CA . LEU A 1 543 ? -16.969 27 19.734 1 77.75 543 LEU A CA 1
ATOM 4323 C C . LEU A 1 543 ? -16.703 25.516 20 1 77.75 543 LEU A C 1
ATOM 4325 O O . LEU A 1 543 ? -16.969 24.672 19.141 1 77.75 543 LEU A O 1
ATOM 4329 N N . VAL A 1 544 ? -16.078 25.344 21.109 1 80.5 544 VAL A N 1
ATOM 4330 C CA . VAL A 1 544 ? -15.945 23.984 21.594 1 80.5 544 VAL A CA 1
ATOM 4331 C C . VAL A 1 544 ? -17.141 23.609 22.469 1 80.5 544 VAL A C 1
ATOM 4333 O O . VAL A 1 544 ? -17.625 24.438 23.25 1 80.5 544 VAL A O 1
ATOM 4336 N N . PRO A 1 545 ? -17.688 22.516 22.203 1 81.62 545 PRO A N 1
ATOM 4337 C CA . PRO A 1 545 ? -18.859 22.141 22.984 1 81.62 545 PRO A CA 1
ATOM 4338 C C . PRO A 1 545 ? -18.578 22.094 24.484 1 81.62 545 PRO A C 1
ATOM 4340 O O . PRO A 1 545 ? -17.438 21.922 24.891 1 81.62 545 PRO A O 1
ATOM 4343 N N . ARG A 1 546 ? -19.672 22.234 25.266 1 83.25 546 ARG A N 1
ATOM 4344 C CA . ARG A 1 546 ? -19.562 22.156 26.719 1 83.25 546 ARG A CA 1
ATOM 4345 C C . ARG A 1 546 ? -19.125 20.766 27.156 1 83.25 546 ARG A C 1
ATOM 4347 O O . ARG A 1 546 ? -19.609 19.75 26.625 1 83.25 546 ARG A O 1
ATOM 4354 N N . GLY A 1 547 ? -18.25 20.75 27.953 1 84.69 547 GLY A N 1
ATOM 4355 C CA . GLY A 1 547 ? -17.75 19.484 28.469 1 84.69 547 GLY A CA 1
ATOM 4356 C C . GLY A 1 547 ? -16.656 18.875 27.625 1 84.69 547 GLY A C 1
ATOM 4357 O O . GLY A 1 547 ? -16.203 17.766 27.875 1 84.69 547 GLY A O 1
ATOM 4358 N N . PHE A 1 548 ? -16.219 19.562 26.703 1 88.12 548 PHE A N 1
ATOM 4359 C CA . PHE A 1 548 ? -15.227 19.062 25.75 1 88.12 548 PHE A CA 1
ATOM 4360 C C . PHE A 1 548 ? -13.945 18.656 26.469 1 88.12 548 PHE A C 1
ATOM 4362 O O . PHE A 1 548 ? -13.352 17.625 26.141 1 88.12 548 PHE A O 1
ATOM 4369 N N . PHE A 1 549 ? -13.5 19.453 27.5 1 90.38 549 PHE A N 1
ATOM 4370 C CA . PHE A 1 549 ? -12.219 19.234 28.156 1 90.38 549 PHE A CA 1
ATOM 4371 C C . PHE A 1 549 ? -12.398 18.422 29.438 1 90.38 549 PHE A C 1
ATOM 4373 O O . PHE A 1 549 ? -11.43 18.125 30.141 1 90.38 549 PHE A O 1
ATOM 4380 N N . GLU A 1 550 ? -13.586 18.016 29.672 1 86.69 550 GLU A N 1
ATOM 4381 C CA . GLU A 1 550 ? -13.883 17.344 30.938 1 86.69 550 GLU A CA 1
ATOM 4382 C C . GLU A 1 550 ? -13.25 15.961 30.984 1 86.69 550 GLU A C 1
ATOM 4384 O O . GLU A 1 550 ? -12.828 15.508 32.062 1 86.69 550 GLU A O 1
ATOM 4389 N N . SER A 1 551 ? -13.234 15.297 29.859 1 86.44 551 SER A N 1
ATOM 4390 C CA . SER A 1 551 ? -12.742 13.922 29.828 1 86.44 551 SER A CA 1
ATOM 4391 C C . SER A 1 551 ? -11.219 13.875 29.812 1 86.44 551 SER A C 1
ATOM 4393 O O . SER A 1 551 ? -10.625 12.812 30.016 1 86.44 551 SER A O 1
ATOM 4395 N N . MET A 1 552 ? -10.531 14.992 29.719 1 88 552 MET A N 1
ATOM 4396 C CA . MET A 1 552 ? -9.078 14.984 29.578 1 88 552 MET A CA 1
ATOM 4397 C C . MET A 1 552 ? -8.43 15.82 30.672 1 88 552 MET A C 1
ATOM 4399 O O . MET A 1 552 ? -7.281 16.25 30.547 1 88 552 MET A O 1
ATOM 4403 N N . THR A 1 553 ? -9.039 16.141 31.734 1 87.62 553 THR A N 1
ATOM 4404 C CA . THR A 1 553 ? -8.633 17.078 32.781 1 87.62 553 THR A CA 1
ATOM 4405 C C . THR A 1 553 ? -7.355 16.594 33.469 1 87.62 553 THR A C 1
ATOM 4407 O O . THR A 1 553 ? -6.484 17.406 33.781 1 87.62 553 THR A O 1
ATOM 4410 N N . ALA A 1 554 ? -7.176 15.312 33.531 1 87.75 554 ALA A N 1
ATOM 4411 C CA . ALA A 1 554 ? -6.105 14.812 34.375 1 87.75 554 ALA A CA 1
ATOM 4412 C C . ALA A 1 554 ? -4.812 14.625 33.594 1 87.75 554 ALA A C 1
ATOM 4414 O O . ALA A 1 554 ? -3.719 14.703 34.156 1 87.75 554 ALA A O 1
ATOM 4415 N N . CYS A 1 555 ? -4.883 14.438 32.344 1 91.38 555 CYS A N 1
ATOM 4416 C CA . CYS A 1 555 ? -3.678 13.945 31.688 1 91.38 555 CYS A CA 1
ATOM 4417 C C . CYS A 1 555 ? -3.219 14.906 30.594 1 91.38 555 CYS A C 1
ATOM 4419 O O . CYS A 1 555 ? -2.07 14.844 30.141 1 91.38 555 CYS A O 1
ATOM 4421 N N . LEU A 1 556 ? -3.998 15.867 30.156 1 94.81 556 LEU A N 1
ATOM 4422 C CA . LEU A 1 556 ? -3.629 16.734 29.047 1 94.81 556 LEU A CA 1
ATOM 4423 C C . LEU A 1 556 ? -2.494 17.672 29.438 1 94.81 556 LEU A C 1
ATOM 4425 O O . LEU A 1 556 ? -2.637 18.469 30.375 1 94.81 556 LEU A O 1
ATOM 4429 N N . LYS A 1 557 ? -1.392 17.625 28.797 1 94.94 557 LYS A N 1
ATOM 4430 C CA . LYS A 1 557 ? -0.207 18.406 29.109 1 94.94 557 LYS A CA 1
ATOM 4431 C C . LYS A 1 557 ? -0.007 19.531 28.094 1 94.94 557 LYS A C 1
ATOM 4433 O O . LYS A 1 557 ? 0.483 20.609 28.438 1 94.94 557 LYS A O 1
ATOM 4438 N N . VAL A 1 558 ? -0.306 19.25 26.859 1 96.94 558 VAL A N 1
ATOM 4439 C CA . VAL A 1 558 ? -0.068 20.219 25.797 1 96.94 558 VAL A CA 1
ATOM 4440 C C . VAL A 1 558 ? -1.375 20.5 25.062 1 96.94 558 VAL A C 1
ATOM 4442 O O . VAL A 1 558 ? -2.037 19.594 24.562 1 96.94 558 VAL A O 1
ATOM 4445 N N . LEU A 1 559 ? -1.763 21.75 24.969 1 96.81 559 LEU A N 1
ATOM 4446 C CA . LEU A 1 559 ? -2.943 22.203 24.25 1 96.81 559 LEU A CA 1
ATOM 4447 C C . LEU A 1 559 ? -2.592 23.312 23.266 1 96.81 559 LEU A C 1
ATOM 4449 O O . LEU A 1 559 ? -2.113 24.375 23.688 1 96.81 559 LEU A O 1
ATOM 4453 N N . ASP A 1 560 ? -2.746 23.094 22.047 1 95.81 560 ASP A N 1
ATOM 4454 C CA . ASP A 1 560 ? -2.447 24.078 21 1 95.81 560 ASP A CA 1
ATOM 4455 C C . ASP A 1 560 ? -3.701 24.438 20.203 1 95.81 560 ASP A C 1
ATOM 4457 O O . ASP A 1 560 ? -4.191 23.625 19.422 1 95.81 560 ASP A O 1
ATOM 4461 N N . LEU A 1 561 ? -4.238 25.562 20.406 1 93.81 561 LEU A N 1
ATOM 4462 C CA . LEU A 1 561 ? -5.406 26.062 19.688 1 93.81 561 LEU A CA 1
ATOM 4463 C C . LEU A 1 561 ? -5.016 27.156 18.688 1 93.81 561 LEU A C 1
ATOM 4465 O O . LEU A 1 561 ? -5.852 27.969 18.312 1 93.81 561 LEU A O 1
ATOM 4469 N N . SER A 1 562 ? -3.811 27.172 18.234 1 92.19 562 SER A N 1
ATOM 4470 C CA . SER A 1 562 ? -3.268 28.266 17.438 1 92.19 562 SER A CA 1
ATOM 4471 C C . SER A 1 562 ? -3.906 28.312 16.062 1 92.19 562 SER A C 1
ATOM 4473 O O . SER A 1 562 ? -4.344 27.281 15.539 1 92.19 562 SER A O 1
ATOM 4475 N N . ASP A 1 563 ? -4.004 29.516 15.508 1 90 563 ASP A N 1
ATOM 4476 C CA . ASP A 1 563 ? -4.441 29.828 14.148 1 90 563 ASP A CA 1
ATOM 4477 C C . ASP A 1 563 ? -5.922 29.5 13.961 1 90 563 ASP A C 1
ATOM 4479 O O . ASP A 1 563 ? -6.32 28.984 12.914 1 90 563 ASP A O 1
ATOM 4483 N N . ASN A 1 564 ? -6.711 29.516 15.062 1 90.81 564 ASN A N 1
ATOM 4484 C CA . ASN A 1 564 ? -8.164 29.484 14.992 1 90.81 564 ASN A CA 1
ATOM 4485 C C . ASN A 1 564 ? -8.766 30.875 15.18 1 90.81 564 ASN A C 1
ATOM 4487 O O . ASN A 1 564 ? -9.172 31.234 16.297 1 90.81 564 ASN A O 1
ATOM 4491 N N . LYS A 1 565 ? -8.898 31.516 14.203 1 86.44 565 LYS A N 1
ATOM 4492 C CA . LYS A 1 565 ? -9.25 32.938 14.219 1 86.44 565 LYS A CA 1
ATOM 4493 C C . LYS A 1 565 ? -10.688 33.125 14.688 1 86.44 565 LYS A C 1
ATOM 4495 O O . LYS A 1 565 ? -11.047 34.219 15.148 1 86.44 565 LYS A O 1
ATOM 4500 N N . ASN A 1 566 ? -11.445 32.094 14.664 1 86.94 566 ASN A N 1
ATOM 4501 C CA . ASN A 1 566 ? -12.867 32.219 14.977 1 86.94 566 ASN A CA 1
ATOM 4502 C C . ASN A 1 566 ? -13.141 31.969 16.453 1 86.94 566 ASN A C 1
ATOM 4504 O O . ASN A 1 566 ? -14.25 32.219 16.938 1 86.94 566 ASN A O 1
ATOM 4508 N N . ILE A 1 567 ? -12.164 31.547 17.141 1 88.5 567 ILE A N 1
ATOM 4509 C CA . ILE A 1 567 ? -12.344 31.375 18.578 1 88.5 567 ILE A CA 1
ATOM 4510 C C . ILE A 1 567 ? -12.234 32.719 19.281 1 88.5 567 ILE A C 1
ATOM 4512 O O . ILE A 1 567 ? -11.148 33.312 19.375 1 88.5 567 ILE A O 1
ATOM 4516 N N . ASP A 1 568 ? -13.25 33.188 19.781 1 86.44 568 ASP A N 1
ATOM 4517 C CA . ASP A 1 568 ? -13.273 34.562 20.281 1 86.44 568 ASP A CA 1
ATOM 4518 C C . ASP A 1 568 ? -13.289 34.594 21.812 1 86.44 568 ASP A C 1
ATOM 4520 O O . ASP A 1 568 ? -12.938 35.594 22.438 1 86.44 568 ASP A O 1
ATOM 4524 N N . SER A 1 569 ? -13.789 33.5 22.391 1 88.12 569 SER A N 1
ATOM 4525 C CA . SER A 1 569 ? -13.852 33.469 23.844 1 88.12 569 SER A CA 1
ATOM 4526 C C . SER A 1 569 ? -13.016 32.312 24.406 1 88.12 569 SER A C 1
ATOM 4528 O O . SER A 1 569 ? -12.969 31.234 23.828 1 88.12 569 SER A O 1
ATOM 4530 N N . PHE A 1 570 ? -12.367 32.688 25.5 1 91.06 570 PHE A N 1
ATOM 4531 C CA . PHE A 1 570 ? -11.555 31.672 26.188 1 91.06 570 PHE A CA 1
ATOM 4532 C C . PHE A 1 570 ? -12.43 30.641 26.859 1 91.06 570 PHE A C 1
ATOM 4534 O O . PHE A 1 570 ? -13.25 30.969 27.719 1 91.06 570 PHE A O 1
ATOM 4541 N N . PRO A 1 571 ? -12.328 29.375 26.531 1 89.25 571 PRO A N 1
ATOM 4542 C CA . PRO A 1 571 ? -13.094 28.344 27.219 1 89.25 571 PRO A CA 1
ATOM 4543 C C . PRO A 1 571 ? -12.656 28.156 28.672 1 89.25 571 PRO A C 1
ATOM 4545 O O . PRO A 1 571 ? -11.539 27.688 28.938 1 89.25 571 PRO A O 1
ATOM 4548 N N . LYS A 1 572 ? -13.414 28.359 29.609 1 89.75 572 LYS A N 1
ATOM 4549 C CA . LYS A 1 572 ? -13.086 28.359 31.031 1 89.75 572 LYS A CA 1
ATOM 4550 C C . LYS A 1 572 ? -12.703 26.969 31.5 1 89.75 572 LYS A C 1
ATOM 4552 O O . LYS A 1 572 ? -11.984 26.812 32.5 1 89.75 572 LYS A O 1
ATOM 4557 N N . GLU A 1 573 ? -13.195 25.953 30.781 1 91.38 573 GLU A N 1
ATOM 4558 C CA . GLU A 1 573 ? -12.906 24.562 31.141 1 91.38 573 GLU A CA 1
ATOM 4559 C C . GLU A 1 573 ? -11.414 24.281 31.047 1 91.38 573 GLU A C 1
ATOM 4561 O O . GLU A 1 573 ? -10.93 23.312 31.641 1 91.38 573 GLU A O 1
ATOM 4566 N N . ILE A 1 574 ? -10.664 25.031 30.328 1 93.94 574 ILE A N 1
ATOM 4567 C CA . ILE A 1 574 ? -9.227 24.859 30.188 1 93.94 574 ILE A CA 1
ATOM 4568 C C . ILE A 1 574 ? -8.555 25.031 31.547 1 93.94 574 ILE A C 1
ATOM 4570 O O . ILE A 1 574 ? -7.555 24.375 31.844 1 93.94 574 ILE A O 1
ATOM 4574 N N . CYS A 1 575 ? -9.141 25.906 32.344 1 94.06 575 CYS A N 1
ATOM 4575 C CA . CYS A 1 575 ? -8.57 26.203 33.656 1 94.06 575 CYS A CA 1
ATOM 4576 C C . CYS A 1 575 ? -8.68 25.016 34.594 1 94.06 575 CYS A C 1
ATOM 4578 O O . CYS A 1 575 ? -8.023 24.984 35.656 1 94.06 575 CYS A O 1
ATOM 4580 N N . ASN A 1 576 ? -9.422 24.047 34.156 1 92.75 576 ASN A N 1
ATOM 4581 C CA . ASN A 1 576 ? -9.57 22.844 34.969 1 92.75 576 ASN A CA 1
ATOM 4582 C C . ASN A 1 576 ? -8.531 21.781 34.594 1 92.75 576 ASN A C 1
ATOM 4584 O O . ASN A 1 576 ? -8.469 20.719 35.219 1 92.75 576 ASN A O 1
ATOM 4588 N N . LEU A 1 577 ? -7.766 22.031 33.625 1 94.75 577 LEU A N 1
ATOM 4589 C CA . LEU A 1 577 ? -6.738 21.094 33.219 1 94.75 577 LEU A CA 1
ATOM 4590 C C . LEU A 1 577 ? -5.539 21.125 34.156 1 94.75 577 LEU A C 1
ATOM 4592 O O . LEU A 1 577 ? -4.609 21.922 33.938 1 94.75 577 LEU A O 1
ATOM 4596 N N . ILE A 1 578 ? -5.402 20.281 35 1 92.06 578 ILE A N 1
ATOM 4597 C CA . ILE A 1 578 ? -4.48 20.344 36.125 1 92.06 578 ILE A CA 1
ATOM 4598 C C . ILE A 1 578 ? -3.059 20.062 35.656 1 92.06 578 ILE A C 1
ATOM 4600 O O . ILE A 1 578 ? -2.09 20.562 36.219 1 92.06 578 ILE A O 1
ATOM 4604 N N . SER A 1 579 ? -2.871 19.297 34.625 1 93.69 579 SER A N 1
ATOM 4605 C CA . SER A 1 579 ? -1.541 18.859 34.219 1 93.69 579 SER A CA 1
ATOM 4606 C C . SER A 1 579 ? -1.03 19.703 33.062 1 93.69 579 SER A C 1
ATOM 4608 O O . SER A 1 579 ? 0.059 19.453 32.531 1 93.69 579 SER A O 1
ATOM 4610 N N . LEU A 1 580 ? -1.746 20.766 32.625 1 95.5 580 LEU A N 1
ATOM 4611 C CA . LEU A 1 580 ? -1.418 21.531 31.438 1 95.5 580 LEU A CA 1
ATOM 4612 C C . LEU A 1 580 ? -0.107 22.297 31.625 1 95.5 580 LEU A C 1
ATOM 4614 O O . LEU A 1 580 ? 0.061 23.016 32.594 1 95.5 580 LEU A O 1
ATOM 4618 N N . GLN A 1 581 ? 0.79 22.125 30.75 1 94.69 581 GLN A N 1
ATOM 4619 C CA . GLN A 1 581 ? 2.1 22.766 30.828 1 94.69 581 GLN A CA 1
ATOM 4620 C C . GLN A 1 581 ? 2.312 23.734 29.672 1 94.69 581 GLN A C 1
ATOM 4622 O O . GLN A 1 581 ? 3.084 24.688 29.781 1 94.69 581 GLN A O 1
ATOM 4627 N N . TYR A 1 582 ? 1.75 23.453 28.578 1 96.38 582 TYR A N 1
ATOM 4628 C CA . TYR A 1 582 ? 1.931 24.219 27.359 1 96.38 582 TYR A CA 1
ATOM 4629 C C . TYR A 1 582 ? 0.586 24.656 26.781 1 96.38 582 TYR A C 1
ATOM 4631 O O . TYR A 1 582 ? -0.254 23.812 26.453 1 96.38 582 TYR A O 1
ATOM 4639 N N . LEU A 1 583 ? 0.336 25.938 26.656 1 96.5 583 LEU A N 1
ATOM 4640 C CA . LEU A 1 583 ? -0.895 26.5 26.109 1 96.5 583 LEU A CA 1
ATOM 4641 C C . LEU A 1 583 ? -0.59 27.516 25.031 1 96.5 583 LEU A C 1
ATOM 4643 O O . LEU A 1 583 ? 0.05 28.547 25.297 1 96.5 583 LEU A O 1
ATOM 4647 N N . ASN A 1 584 ? -0.963 27.219 23.844 1 95.94 584 ASN A N 1
ATOM 4648 C CA . ASN A 1 584 ? -0.743 28.125 22.719 1 95.94 584 ASN A CA 1
ATOM 4649 C C . ASN A 1 584 ? -2.059 28.672 22.172 1 95.94 584 ASN A C 1
ATOM 4651 O O . ASN A 1 584 ? -2.871 27.938 21.625 1 95.94 584 ASN A O 1
ATOM 4655 N N . LEU A 1 585 ? -2.273 29.906 22.328 1 93.31 585 LEU A N 1
ATOM 4656 C CA . LEU A 1 585 ? -3.477 30.594 21.859 1 93.31 585 LEU A CA 1
ATOM 4657 C C . LEU A 1 585 ? -3.143 31.594 20.766 1 93.31 585 LEU A C 1
ATOM 4659 O O . LEU A 1 585 ? -3.865 32.594 20.578 1 93.31 585 LEU A O 1
ATOM 4663 N N . SER A 1 586 ? -2.102 31.375 20.062 1 91.75 586 SER A N 1
ATOM 4664 C CA . SER A 1 586 ? -1.618 32.312 19.047 1 91.75 586 SER A CA 1
ATOM 4665 C C . SER A 1 586 ? -2.602 32.438 17.891 1 91.75 586 SER A C 1
ATOM 4667 O O . SER A 1 586 ? -3.211 31.438 17.484 1 91.75 586 SER A O 1
ATOM 4669 N N . SER A 1 587 ? -2.766 33.625 17.391 1 89.56 587 SER A N 1
ATOM 4670 C CA . SER A 1 587 ? -3.586 33.938 16.234 1 89.56 587 SER A CA 1
ATOM 4671 C C . SER A 1 587 ? -5.039 33.531 16.453 1 89.56 587 SER A C 1
ATOM 4673 O O . SER A 1 587 ? -5.68 32.969 15.57 1 89.56 587 SER A O 1
ATOM 4675 N N . THR A 1 588 ? -5.496 33.469 17.703 1 90.25 588 THR A N 1
ATOM 4676 C CA . THR A 1 588 ? -6.914 33.344 18.031 1 90.25 588 THR A CA 1
ATOM 4677 C C . THR A 1 588 ? -7.52 34.75 18.281 1 90.25 588 THR A C 1
ATOM 4679 O O . THR A 1 588 ? -6.801 35.75 18.312 1 90.25 588 THR A O 1
ATOM 4682 N N . SER A 1 589 ? -8.812 34.844 18.453 1 87.38 589 SER A N 1
ATOM 4683 C CA . SER A 1 589 ? -9.461 36.125 18.719 1 87.38 589 SER A CA 1
ATOM 4684 C C . SER A 1 589 ? -9.797 36.281 20.203 1 87.38 589 SER A C 1
ATOM 4686 O O . SER A 1 589 ? -10.625 37.094 20.562 1 87.38 589 SER A O 1
ATOM 4688 N N . ILE A 1 590 ? -9.117 35.469 20.953 1 88.5 590 ILE A N 1
ATOM 4689 C CA . ILE A 1 590 ? -9.312 35.562 22.391 1 88.5 590 ILE A CA 1
ATOM 4690 C C . ILE A 1 590 ? -8.703 36.875 22.906 1 88.5 590 ILE A C 1
ATOM 4692 O O . ILE A 1 590 ? -7.52 37.156 22.688 1 88.5 590 ILE A O 1
ATOM 4696 N N . ASN A 1 591 ? -9.43 37.656 23.609 1 88.06 591 ASN A N 1
ATOM 4697 C CA . ASN A 1 591 ? -8.938 38.969 24.031 1 88.06 591 ASN A CA 1
ATOM 4698 C C . ASN A 1 591 ? -8.922 39.094 25.547 1 88.06 591 ASN A C 1
ATOM 4700 O O . ASN A 1 591 ? -8.531 40.156 26.062 1 88.06 591 ASN A O 1
ATOM 4704 N N . GLU A 1 592 ? -9.367 38.062 26.172 1 90 592 GLU A N 1
ATOM 4705 C CA . GLU A 1 592 ? -9.391 38.125 27.625 1 90 592 GLU A CA 1
ATOM 4706 C C . GLU A 1 592 ? -9.008 36.812 28.266 1 90 592 GLU A C 1
ATOM 4708 O O . GLU A 1 592 ? -9.453 35.75 27.828 1 90 592 GLU A O 1
ATOM 4713 N N . LEU A 1 593 ? -8.148 36.875 29.266 1 90.06 593 LEU A N 1
ATOM 4714 C CA . LEU A 1 593 ? -7.812 35.719 30.078 1 90.06 593 LEU A CA 1
ATOM 4715 C C . LEU A 1 593 ? -8.547 35.781 31.422 1 90.06 593 LEU A C 1
ATOM 4717 O O . LEU A 1 593 ? -8.422 36.75 32.156 1 90.06 593 LEU A O 1
ATOM 4721 N N . PRO A 1 594 ? -9.227 34.75 31.672 1 88.75 594 PRO A N 1
ATOM 4722 C CA . PRO A 1 594 ? -9.969 34.75 32.938 1 88.75 594 PRO A CA 1
ATOM 4723 C C . PRO A 1 594 ? -9.055 34.656 34.156 1 88.75 594 PRO A C 1
ATOM 4725 O O . PRO A 1 594 ? -7.895 34.25 34.031 1 88.75 594 PRO A O 1
ATOM 4728 N N . GLU A 1 595 ? -9.586 34.969 35.344 1 89.19 595 GLU A N 1
ATOM 4729 C CA . GLU A 1 595 ? -8.844 34.906 36.594 1 89.19 595 GLU A CA 1
ATOM 4730 C C . GLU A 1 595 ? -8.547 33.469 36.969 1 89.19 595 GLU A C 1
ATOM 4732 O O . GLU A 1 595 ? -7.539 33.188 37.625 1 89.19 595 GLU A O 1
ATOM 4737 N N . GLU A 1 596 ? -9.383 32.625 36.5 1 91.69 596 GLU A N 1
ATOM 4738 C CA . GLU A 1 596 ? -9.281 31.203 36.812 1 91.69 596 GLU A CA 1
ATOM 4739 C C . GLU A 1 596 ? -8.031 30.578 36.219 1 91.69 596 GLU A C 1
ATOM 4741 O O . GLU A 1 596 ? -7.637 29.469 36.594 1 91.69 596 GLU A O 1
ATOM 4746 N N . ILE A 1 597 ? -7.34 31.281 35.344 1 92.94 597 ILE A N 1
ATOM 4747 C CA . ILE A 1 597 ? -6.121 30.766 34.75 1 92.94 597 ILE A CA 1
ATOM 4748 C C . ILE A 1 597 ? -5.094 30.453 35.812 1 92.94 597 ILE A C 1
ATOM 4750 O O . ILE A 1 597 ? -4.191 29.641 35.625 1 92.94 597 ILE A O 1
ATOM 4754 N N . LYS A 1 598 ? -5.258 31.078 37.031 1 91.25 598 LYS A N 1
ATOM 4755 C CA . LYS A 1 598 ? -4.371 30.875 38.188 1 91.25 598 LYS A CA 1
ATOM 4756 C C . LYS A 1 598 ? -4.395 29.422 38.625 1 91.25 598 LYS A C 1
ATOM 4758 O O . LYS A 1 598 ? -3.463 28.969 39.312 1 91.25 598 LYS A O 1
ATOM 4763 N N . ASN A 1 599 ? -5.422 28.734 38.188 1 92.81 599 ASN A N 1
ATOM 4764 C CA . ASN A 1 599 ? -5.57 27.344 38.594 1 92.81 599 ASN A CA 1
ATOM 4765 C C . ASN A 1 599 ? -4.605 26.422 37.844 1 92.81 599 ASN A C 1
ATOM 4767 O O . ASN A 1 599 ? -4.387 25.281 38.25 1 92.81 599 ASN A O 1
ATOM 4771 N N . LEU A 1 600 ? -4.043 26.922 36.812 1 94.69 600 LEU A N 1
ATOM 4772 C CA . LEU A 1 600 ? -3.088 26.141 36.031 1 94.69 600 LEU A CA 1
ATOM 4773 C C . LEU A 1 600 ? -1.7 26.203 36.656 1 94.69 600 LEU A C 1
ATOM 4775 O O . LEU A 1 600 ? -0.791 26.828 36.125 1 94.69 600 LEU A O 1
ATOM 4779 N N . THR A 1 601 ? -1.483 25.5 37.625 1 92.62 601 THR A N 1
ATOM 4780 C CA . THR A 1 601 ? -0.308 25.609 38.5 1 92.62 601 THR A CA 1
ATOM 4781 C C . THR A 1 601 ? 0.912 24.984 37.812 1 92.62 601 THR A C 1
ATOM 4783 O O . THR A 1 601 ? 2.041 25.172 38.281 1 92.62 601 THR A O 1
ATOM 4786 N N . ARG A 1 602 ? 0.753 24.281 36.781 1 93.44 602 ARG A N 1
ATOM 4787 C CA . ARG A 1 602 ? 1.891 23.625 36.156 1 93.44 602 ARG A CA 1
ATOM 4788 C C . ARG A 1 602 ? 2.199 24.281 34.812 1 93.44 602 ARG A C 1
ATOM 4790 O O . ARG A 1 602 ? 3.055 23.797 34.062 1 93.44 602 ARG A O 1
ATOM 4797 N N . LEU A 1 603 ? 1.501 25.328 34.469 1 94.56 603 LEU A N 1
ATOM 4798 C CA . LEU A 1 603 ? 1.66 25.984 33.156 1 94.56 603 LEU A CA 1
ATOM 4799 C C . LEU A 1 603 ? 3.031 26.641 33.062 1 94.56 603 LEU A C 1
ATOM 4801 O O . LEU A 1 603 ? 3.391 27.484 33.875 1 94.56 603 LEU A O 1
ATOM 4805 N N . ARG A 1 604 ? 3.779 26.312 32.062 1 93.25 604 ARG A N 1
ATOM 4806 C CA . ARG A 1 604 ? 5.129 26.844 31.859 1 93.25 604 ARG A CA 1
ATOM 4807 C C . ARG A 1 604 ? 5.203 27.703 30.609 1 93.25 604 ARG A C 1
ATOM 4809 O O . ARG A 1 604 ? 6.031 28.625 30.531 1 93.25 604 ARG A O 1
ATOM 4816 N N . TRP A 1 605 ? 4.43 27.375 29.578 1 94.94 605 TRP A N 1
ATOM 4817 C CA . TRP A 1 605 ? 4.434 28.078 28.297 1 94.94 605 TRP A CA 1
ATOM 4818 C C . TRP A 1 605 ? 3.072 28.703 28.031 1 94.94 605 TRP A C 1
ATOM 4820 O O . TRP A 1 605 ? 2.049 28.016 28.031 1 94.94 605 TRP A O 1
ATOM 4830 N N . LEU A 1 606 ? 3.012 29.906 27.844 1 94.81 606 LEU A N 1
ATOM 4831 C CA . LEU A 1 606 ? 1.814 30.625 27.422 1 94.81 606 LEU A CA 1
ATOM 4832 C C . LEU A 1 606 ? 2.113 31.531 26.234 1 94.81 606 LEU A C 1
ATOM 4834 O O . LEU A 1 606 ? 2.889 32.469 26.344 1 94.81 606 LEU A O 1
ATOM 4838 N N . LEU A 1 607 ? 1.493 31.25 25.109 1 94.12 607 LEU A N 1
ATOM 4839 C CA . LEU A 1 607 ? 1.815 31.938 23.859 1 94.12 607 LEU A CA 1
ATOM 4840 C C . LEU A 1 607 ? 0.593 32.656 23.312 1 94.12 607 LEU A C 1
ATOM 4842 O O . LEU A 1 607 ? -0.493 32.094 23.234 1 94.12 607 LEU A O 1
ATOM 4846 N N . PHE A 1 608 ? 0.727 33.906 23.016 1 90.38 608 PHE A N 1
ATOM 4847 C CA . PHE A 1 608 ? -0.287 34.781 22.391 1 90.38 608 PHE A CA 1
ATOM 4848 C C . PHE A 1 608 ? 0.289 35.531 21.203 1 90.38 608 PHE A C 1
ATOM 4850 O O . PHE A 1 608 ? 0.191 36.75 21.141 1 90.38 608 PHE A O 1
ATOM 4857 N N . VAL A 1 609 ? 0.796 34.875 20.281 1 87.19 609 VAL A N 1
ATOM 4858 C CA . VAL A 1 609 ? 1.447 35.531 19.156 1 87.19 609 VAL A CA 1
ATOM 4859 C C . VAL A 1 609 ? 0.403 35.938 18.109 1 87.19 609 VAL A C 1
ATOM 4861 O O . VAL A 1 609 ? -0.522 35.188 17.828 1 87.19 609 VAL A O 1
ATOM 4864 N N . SER A 1 610 ? 0.367 37.094 17.734 1 83.19 610 SER A N 1
ATOM 4865 C CA . SER A 1 610 ? -0.539 37.562 16.688 1 83.19 610 SER A CA 1
ATOM 4866 C C . SER A 1 610 ? 0.228 38 15.445 1 83.19 610 SER A C 1
ATOM 4868 O O . SER A 1 610 ? 1.246 38.688 15.539 1 83.19 610 SER A O 1
ATOM 4870 N N . ARG A 1 611 ? -0.136 37.562 14.336 1 65 611 ARG A N 1
ATOM 4871 C CA . ARG A 1 611 ? 0.52 37.906 13.07 1 65 611 ARG A CA 1
ATOM 4872 C C . ARG A 1 611 ? -0.26 38.969 12.312 1 65 611 ARG A C 1
ATOM 4874 O O . ARG A 1 611 ? 0.175 39.438 11.258 1 65 611 ARG A O 1
ATOM 4881 N N . LEU A 1 612 ? -1.277 39.25 12.953 1 57.72 612 LEU A N 1
ATOM 4882 C CA . LEU A 1 612 ? -2.096 40.25 12.234 1 57.72 612 LEU A CA 1
ATOM 4883 C C . LEU A 1 612 ? -1.525 41.656 12.391 1 57.72 612 LEU A C 1
ATOM 4885 O O . LEU A 1 612 ? -0.802 41.938 13.352 1 57.72 612 LEU A O 1
ATOM 4889 N N . LEU A 1 613 ? -1.616 42.438 11.328 1 52.16 613 LEU A N 1
ATOM 4890 C CA . LEU A 1 613 ? -1.225 43.844 11.281 1 52.16 613 LEU A CA 1
ATOM 4891 C C . LEU A 1 613 ? -1.905 44.625 12.398 1 52.16 613 LEU A C 1
ATOM 4893 O O . LEU A 1 613 ? -1.347 45.625 12.906 1 52.16 613 LEU A O 1
ATOM 4897 N N . SER A 1 614 ? -3.15 44.156 12.688 1 56.19 614 SER A N 1
ATOM 4898 C CA . SER A 1 614 ? -3.807 44.938 13.742 1 56.19 614 SER A CA 1
ATOM 4899 C C . SER A 1 614 ? -3.617 44.281 15.102 1 56.19 614 SER A C 1
ATOM 4901 O O . SER A 1 614 ? -3.855 43.094 15.266 1 56.19 614 SER A O 1
ATOM 4903 N N . SER A 1 615 ? -2.945 44.938 15.93 1 63.5 615 SER A N 1
ATOM 4904 C CA . SER A 1 615 ? -2.578 44.5 17.266 1 63.5 615 SER A CA 1
ATOM 4905 C C . SER A 1 615 ? -3.814 44.125 18.078 1 63.5 615 SER A C 1
ATOM 4907 O O . SER A 1 615 ? -4.766 44.906 18.156 1 63.5 615 SER A O 1
ATOM 4909 N N . LYS A 1 616 ? -4.031 43 18.359 1 76.69 616 LYS A N 1
ATOM 4910 C CA . LYS A 1 616 ? -5.078 42.531 19.25 1 76.69 616 LYS A CA 1
ATOM 4911 C C . LYS A 1 616 ? -4.781 42.938 20.703 1 76.69 616 LYS A C 1
ATOM 4913 O O . LYS A 1 616 ? -3.641 42.844 21.156 1 76.69 616 LYS A O 1
ATOM 4918 N N . ILE A 1 617 ? -5.77 43.594 21.344 1 81.19 617 ILE A N 1
ATOM 4919 C CA . ILE A 1 617 ? -5.594 44 22.734 1 81.19 617 ILE A CA 1
ATOM 4920 C C . ILE A 1 617 ? -6.02 42.875 23.656 1 81.19 617 ILE A C 1
ATOM 4922 O O . ILE A 1 617 ? -7.117 42.312 23.531 1 81.19 617 ILE A O 1
ATOM 4926 N N . ILE A 1 618 ? -5.152 42.438 24.5 1 88.81 618 ILE A N 1
ATOM 4927 C CA . ILE A 1 618 ? -5.434 41.344 25.438 1 88.81 618 ILE A CA 1
ATOM 4928 C C . ILE A 1 618 ? -5.598 41.906 26.844 1 88.81 618 ILE A C 1
ATOM 4930 O O . ILE A 1 618 ? -4.805 42.75 27.281 1 88.81 618 ILE A O 1
ATOM 4934 N N . LEU A 1 619 ? -6.629 41.531 27.438 1 90.19 619 LEU A N 1
ATOM 4935 C CA . LEU A 1 619 ? -6.867 41.906 28.828 1 90.19 619 LEU A CA 1
ATOM 4936 C C . LEU A 1 619 ? -6.426 40.781 29.766 1 90.19 619 LEU A C 1
ATOM 4938 O O . LEU A 1 619 ? -6.918 39.656 29.672 1 90.19 619 LEU A O 1
ATOM 4942 N N . ILE A 1 620 ? -5.445 41.094 30.547 1 88.81 620 ILE A N 1
ATOM 4943 C CA . ILE A 1 620 ? -4.977 40.156 31.578 1 88.81 620 ILE A CA 1
ATOM 4944 C C . ILE A 1 620 ? -5.238 40.75 32.969 1 88.81 620 ILE A C 1
ATOM 4946 O O . ILE A 1 620 ? -4.762 41.844 33.281 1 88.81 620 ILE A O 1
ATOM 4950 N N . LEU A 1 621 ? -5.926 40.062 33.75 1 85.81 621 LEU A N 1
ATOM 4951 C CA . LEU A 1 621 ? -6.254 40.531 35.062 1 85.81 621 LEU A CA 1
ATOM 4952 C C . LEU A 1 621 ? -5.016 40.562 35.969 1 85.81 621 LEU A C 1
ATOM 4954 O O . LEU A 1 621 ? -4.176 39.656 35.875 1 85.81 621 LEU A O 1
ATOM 4958 N N . THR A 1 622 ? -5.012 41.562 36.719 1 84.44 622 THR A N 1
ATOM 4959 C CA . THR A 1 622 ? -3.865 41.75 37.594 1 84.44 622 THR A CA 1
ATOM 4960 C C . THR A 1 622 ? -3.713 40.562 38.562 1 84.44 622 THR A C 1
ATOM 4962 O O . THR A 1 622 ? -4.695 40.125 39.156 1 84.44 622 THR A O 1
ATOM 4965 N N . GLY A 1 623 ? -2.6 40.062 38.625 1 85.44 623 GLY A N 1
ATOM 4966 C CA . GLY A 1 623 ? -2.301 38.969 39.531 1 85.44 623 GLY A CA 1
ATOM 4967 C C . GLY A 1 623 ? -2.434 37.594 38.906 1 85.44 623 GLY A C 1
ATOM 4968 O O . GLY A 1 623 ? -1.95 36.594 39.438 1 85.44 623 GLY A O 1
ATOM 4969 N N . ALA A 1 624 ? -3.062 37.531 37.812 1 87.69 624 ALA A N 1
ATOM 4970 C CA . ALA A 1 624 ? -3.309 36.25 37.156 1 87.69 624 ALA A CA 1
ATOM 4971 C C . ALA A 1 624 ? -2.006 35.656 36.656 1 87.69 624 ALA A C 1
ATOM 4973 O O . ALA A 1 624 ? -1.757 34.438 36.844 1 87.69 624 ALA A O 1
ATOM 4974 N N . ILE A 1 625 ? -1.151 36.375 36.031 1 88.5 625 ILE A N 1
ATOM 4975 C CA . ILE A 1 625 ? 0.077 35.875 35.438 1 88.5 625 ILE A CA 1
ATOM 4976 C C . ILE A 1 625 ? 1.144 35.688 36.5 1 88.5 625 ILE A C 1
ATOM 4978 O O . ILE A 1 625 ? 1.958 34.781 36.438 1 88.5 625 ILE A O 1
ATOM 4982 N N . ALA A 1 626 ? 1.123 36.531 37.562 1 87.56 626 ALA A N 1
ATOM 4983 C CA . ALA A 1 626 ? 2.133 36.5 38.625 1 87.56 626 ALA A CA 1
ATOM 4984 C C . ALA A 1 626 ? 2.062 35.219 39.406 1 87.56 626 ALA A C 1
ATOM 4986 O O . ALA A 1 626 ? 3.062 34.781 39.969 1 87.56 626 ALA A O 1
ATOM 4987 N N . SER A 1 627 ? 0.935 34.625 39.375 1 88.06 627 SER A N 1
ATOM 4988 C CA . SER A 1 627 ? 0.748 33.406 40.156 1 88.06 627 SER A CA 1
ATOM 4989 C C . SER A 1 627 ? 1.161 32.156 39.375 1 88.06 627 SER A C 1
ATOM 4991 O O . SER A 1 627 ? 1.286 31.062 39.906 1 88.06 627 SER A O 1
ATOM 4993 N N . LEU A 1 628 ? 1.438 32.312 38.156 1 91.56 628 LEU A N 1
ATOM 4994 C CA . LEU A 1 628 ? 1.758 31.172 37.312 1 91.56 628 LEU A CA 1
ATOM 4995 C C . LEU A 1 628 ? 3.266 30.953 37.219 1 91.56 628 LEU A C 1
ATOM 4997 O O . LEU A 1 628 ? 4.039 31.906 37.25 1 91.56 628 LEU A O 1
ATOM 5001 N N . PRO A 1 629 ? 3.67 29.734 37.281 1 90.69 629 PRO A N 1
ATOM 5002 C CA . PRO A 1 629 ? 5.098 29.438 37.125 1 90.69 629 PRO A CA 1
ATOM 5003 C C . PRO A 1 629 ? 5.539 29.453 35.656 1 90.69 629 PRO A C 1
ATOM 5005 O O . PRO A 1 629 ? 6.098 28.469 35.188 1 90.69 629 PRO A O 1
ATOM 5008 N N . LEU A 1 630 ? 5.418 30.547 34.938 1 92.19 630 LEU A N 1
ATOM 5009 C CA . LEU A 1 630 ? 5.688 30.656 33.531 1 92.19 630 LEU A CA 1
ATOM 5010 C C . LEU A 1 630 ? 7.184 30.766 33.25 1 92.19 630 LEU A C 1
ATOM 5012 O O . LEU A 1 630 ? 7.887 31.516 33.938 1 92.19 630 LEU A O 1
ATOM 5016 N N . ASN A 1 631 ? 7.668 30.031 32.406 1 92.38 631 ASN A N 1
ATOM 5017 C CA . ASN A 1 631 ? 9.039 30.141 31.906 1 92.38 631 ASN A CA 1
ATOM 5018 C C . ASN A 1 631 ? 9.102 30.969 30.625 1 92.38 631 ASN A C 1
ATOM 5020 O O . ASN A 1 631 ? 10.07 31.703 30.406 1 92.38 631 ASN A O 1
ATOM 5024 N N . VAL A 1 632 ? 8.141 30.703 29.812 1 94.56 632 VAL A N 1
ATOM 5025 C CA . VAL A 1 632 ? 8.078 31.422 28.547 1 94.56 632 VAL A CA 1
ATOM 5026 C C . VAL A 1 632 ? 6.734 32.125 28.406 1 94.56 632 VAL A C 1
ATOM 5028 O O . VAL A 1 632 ? 5.68 31.516 28.562 1 94.56 632 VAL A O 1
ATOM 5031 N N . PHE A 1 633 ? 6.746 33.375 28.25 1 94.5 633 PHE A N 1
ATOM 5032 C CA . PHE A 1 633 ? 5.562 34.188 28.016 1 94.5 633 PHE A CA 1
ATOM 5033 C C . PHE A 1 633 ? 5.727 35.031 26.75 1 94.5 633 PHE A C 1
ATOM 5035 O O . PHE A 1 633 ? 6.539 35.969 26.719 1 94.5 633 PHE A O 1
ATOM 5042 N N . ASN A 1 634 ? 4.98 34.688 25.703 1 93.88 634 ASN A N 1
ATOM 5043 C CA . ASN A 1 634 ? 5.141 35.344 24.406 1 93.88 634 ASN A CA 1
ATOM 5044 C C . ASN A 1 634 ? 3.896 36.156 24.016 1 93.88 634 ASN A C 1
ATOM 5046 O O . ASN A 1 634 ? 2.838 35.562 23.766 1 93.88 634 ASN A O 1
ATOM 5050 N N . LEU A 1 635 ? 3.996 37.344 23.969 1 91.25 635 LEU A N 1
ATOM 5051 C CA . LEU A 1 635 ? 2.918 38.25 23.594 1 91.25 635 LEU A CA 1
ATOM 5052 C C . LEU A 1 635 ? 3.283 39.062 22.344 1 91.25 635 LEU A C 1
ATOM 5054 O O . LEU A 1 635 ? 2.844 40.188 22.188 1 91.25 635 LEU A O 1
ATOM 5058 N N . TRP A 1 636 ? 4.039 38.469 21.547 1 87.94 636 TRP A N 1
ATOM 5059 C CA . TRP A 1 636 ? 4.516 39.156 20.359 1 87.94 636 TRP A CA 1
ATOM 5060 C C . TRP A 1 636 ? 3.354 39.5 19.438 1 87.94 636 TRP A C 1
ATOM 5062 O O . TRP A 1 636 ? 2.537 38.656 19.094 1 87.94 636 TRP A O 1
ATOM 5072 N N . GLY A 1 637 ? 3.244 40.719 19.172 1 82.25 637 GLY A N 1
ATOM 5073 C CA . GLY A 1 637 ? 2.225 41.188 18.25 1 82.25 637 GLY A CA 1
ATOM 5074 C C . GLY A 1 637 ? 0.916 41.531 18.922 1 82.25 637 GLY A C 1
ATOM 5075 O O . GLY A 1 637 ? -0.025 42 18.266 1 82.25 637 GLY A O 1
ATOM 5076 N N . SER A 1 638 ? 0.825 41.344 20.172 1 86.44 638 SER A N 1
ATOM 5077 C CA . SER A 1 638 ? -0.382 41.688 20.922 1 86.44 638 SER A CA 1
ATOM 5078 C C . SER A 1 638 ? -0.134 42.844 21.891 1 86.44 638 SER A C 1
ATOM 5080 O O . SER A 1 638 ? 0.962 42.969 22.438 1 86.44 638 SER A O 1
ATOM 5082 N N . THR A 1 639 ? -1.161 43.625 22.031 1 87.12 639 THR A N 1
ATOM 5083 C CA . THR A 1 639 ? -1.068 44.719 23 1 87.12 639 THR A CA 1
ATOM 5084 C C . THR A 1 639 ? -1.8 44.375 24.281 1 87.12 639 THR A C 1
ATOM 5086 O O . THR A 1 639 ? -2.627 43.469 24.312 1 87.12 639 THR A O 1
ATOM 5089 N N . LEU A 1 640 ? -1.399 45.031 25.359 1 89.25 640 LEU A N 1
ATOM 5090 C CA . LEU A 1 640 ? -1.958 44.719 26.656 1 89.25 640 LEU A CA 1
ATOM 5091 C C . LEU A 1 640 ? -2.783 45.875 27.203 1 89.25 640 LEU A C 1
ATOM 5093 O O . LEU A 1 640 ? -2.402 47.031 27.047 1 89.25 640 LEU A O 1
ATOM 5097 N N . GLU A 1 641 ? -3.914 45.406 27.672 1 89.12 641 GLU A N 1
ATOM 5098 C CA . GLU A 1 641 ? -4.668 46.406 28.453 1 89.12 641 GLU A CA 1
ATOM 5099 C C . GLU A 1 641 ? -4.031 46.625 29.812 1 89.12 641 GLU A C 1
ATOM 5101 O O . GLU A 1 641 ? -3.641 45.688 30.5 1 89.12 641 GLU A O 1
ATOM 5106 N N . LYS A 1 642 ? -3.873 47.844 30.266 1 87.81 642 LYS A N 1
ATOM 5107 C CA . LYS A 1 642 ? -3.176 48.188 31.5 1 87.81 642 LYS A CA 1
ATOM 5108 C C . LYS A 1 642 ? -1.743 47.688 31.484 1 87.81 642 LYS A C 1
ATOM 5110 O O . LYS A 1 642 ? -1.318 47 32.438 1 87.81 642 LYS A O 1
ATOM 5115 N N . GLU A 1 643 ? -1.137 47.875 30.422 1 91.62 643 GLU A N 1
ATOM 5116 C CA . GLU A 1 643 ? 0.206 47.406 30.109 1 91.62 643 GLU A CA 1
ATOM 5117 C C . GLU A 1 643 ? 1.176 47.656 31.25 1 91.62 643 GLU A C 1
ATOM 5119 O O . GLU A 1 643 ? 1.968 46.812 31.609 1 91.62 643 GLU A O 1
ATOM 5124 N N . GLU A 1 644 ? 1.092 48.844 31.953 1 91.19 644 GLU A N 1
ATOM 5125 C CA . GLU A 1 644 ? 2.041 49.219 33 1 91.19 644 GLU A CA 1
ATOM 5126 C C . GLU A 1 644 ? 1.963 48.281 34.188 1 91.19 644 GLU A C 1
ATOM 5128 O O . GLU A 1 644 ? 2.99 47.906 34.75 1 91.19 644 GLU A O 1
ATOM 5133 N N . LYS A 1 645 ? 0.771 47.938 34.531 1 90.62 645 LYS A N 1
ATOM 5134 C CA . LYS A 1 645 ? 0.595 47.062 35.688 1 90.62 645 LYS A CA 1
ATOM 5135 C C . LYS A 1 645 ? 1.116 45.656 35.375 1 90.62 645 LYS A C 1
ATOM 5137 O O . LYS A 1 645 ? 1.734 45 36.25 1 90.62 645 LYS A O 1
ATOM 5142 N N . VAL A 1 646 ? 0.833 45.219 34.219 1 90.94 646 VAL A N 1
ATOM 5143 C CA . VAL A 1 646 ? 1.258 43.906 33.812 1 90.94 646 VAL A CA 1
ATOM 5144 C C . VAL A 1 646 ? 2.783 43.844 33.75 1 90.94 646 VAL A C 1
ATOM 5146 O O . VAL A 1 646 ? 3.391 42.844 34.219 1 90.94 646 VAL A O 1
ATOM 5149 N N . VAL A 1 647 ? 3.416 44.844 33.156 1 92.12 647 VAL A N 1
ATOM 5150 C CA . VAL A 1 647 ? 4.867 44.875 33 1 92.12 647 VAL A CA 1
ATOM 5151 C C . VAL A 1 647 ? 5.516 44.938 34.406 1 92.12 647 VAL A C 1
ATOM 5153 O O . VAL A 1 647 ? 6.578 44.344 34.625 1 92.12 647 VAL A O 1
ATOM 5156 N N . GLU A 1 648 ? 4.871 45.625 35.312 1 90.5 648 GLU A N 1
ATOM 5157 C CA . GLU A 1 648 ? 5.371 45.656 36.688 1 90.5 648 GLU A CA 1
ATOM 5158 C C . GLU A 1 648 ? 5.328 44.281 37.344 1 90.5 648 GLU A C 1
ATOM 5160 O O . GLU A 1 648 ? 6.273 43.906 38.031 1 90.5 648 GLU A O 1
ATOM 5165 N N . GLU A 1 649 ? 4.273 43.688 37.125 1 90.69 649 GLU A N 1
ATOM 5166 C CA . GLU A 1 649 ? 4.129 42.344 37.656 1 90.69 649 GLU A CA 1
ATOM 5167 C C . GLU A 1 649 ? 5.18 41.406 37.062 1 90.69 649 GLU A C 1
ATOM 5169 O O . GLU A 1 649 ? 5.723 40.531 37.75 1 90.69 649 GLU A O 1
ATOM 5174 N N . LEU A 1 650 ? 5.418 41.469 35.781 1 90.81 650 LEU A N 1
ATOM 5175 C CA . LEU A 1 650 ? 6.41 40.656 35.094 1 90.81 650 LEU A CA 1
ATOM 5176 C C . LEU A 1 650 ? 7.801 40.875 35.688 1 90.81 650 LEU A C 1
ATOM 5178 O O . LEU A 1 650 ? 8.609 39.969 35.75 1 90.81 650 LEU A O 1
ATOM 5182 N N . GLY A 1 651 ? 8.109 42.094 36 1 87 651 GLY A N 1
ATOM 5183 C CA . GLY A 1 651 ? 9.398 42.438 36.562 1 87 651 GLY A CA 1
ATOM 5184 C C . GLY A 1 651 ? 9.672 41.75 37.875 1 87 651 GLY A C 1
ATOM 5185 O O . GLY A 1 651 ? 10.82 41.469 38.25 1 87 651 GLY A O 1
ATOM 5186 N N . ASP A 1 652 ? 8.602 41.344 38.562 1 84.56 652 ASP A N 1
ATOM 5187 C CA . ASP A 1 652 ? 8.734 40.719 39.875 1 84.56 652 ASP A CA 1
ATOM 5188 C C . ASP A 1 652 ? 8.766 39.219 39.781 1 84.56 652 ASP A C 1
ATOM 5190 O O . ASP A 1 652 ? 9.039 38.5 40.75 1 84.56 652 ASP A O 1
ATOM 5194 N N . MET A 1 653 ? 8.562 38.75 38.625 1 88.44 653 MET A N 1
ATOM 5195 C CA . MET A 1 653 ? 8.531 37.281 38.406 1 88.44 653 MET A CA 1
ATOM 5196 C C . MET A 1 653 ? 9.945 36.719 38.312 1 88.44 653 MET A C 1
ATOM 5198 O O . MET A 1 653 ? 10.789 37.281 37.625 1 88.44 653 MET A O 1
ATOM 5202 N N . GLN A 1 654 ? 10.234 35.688 38.969 1 82.44 654 GLN A N 1
ATOM 5203 C CA . GLN A 1 654 ? 11.578 35.094 39 1 82.44 654 GLN A CA 1
ATOM 5204 C C . GLN A 1 654 ? 11.711 33.969 38 1 82.44 654 GLN A C 1
ATOM 5206 O O . GLN A 1 654 ? 12.812 33.656 37.531 1 82.44 654 GLN A O 1
ATOM 5211 N N . ASP A 1 655 ? 10.617 33.406 37.656 1 87.44 655 ASP A N 1
ATOM 5212 C CA . ASP A 1 655 ? 10.695 32.188 36.875 1 87.44 655 ASP A CA 1
ATOM 5213 C C . ASP A 1 655 ? 10.719 32.469 35.375 1 87.44 655 ASP A C 1
ATOM 5215 O O . ASP A 1 655 ? 11.086 31.594 34.594 1 87.44 655 ASP A O 1
ATOM 5219 N N . ILE A 1 656 ? 10.383 33.625 34.875 1 90.5 656 ILE A N 1
ATOM 5220 C CA . ILE A 1 656 ? 10.305 33.938 33.438 1 90.5 656 ILE A CA 1
ATOM 5221 C C . ILE A 1 656 ? 11.719 34.062 32.875 1 90.5 656 ILE A C 1
ATOM 5223 O O . ILE A 1 656 ? 12.547 34.812 33.406 1 90.5 656 ILE A O 1
ATOM 5227 N N . THR A 1 657 ? 12.016 33.344 31.891 1 90.19 657 THR A N 1
ATOM 5228 C CA . THR A 1 657 ? 13.336 33.344 31.266 1 90.19 657 THR A CA 1
ATOM 5229 C C . THR A 1 657 ? 13.242 33.844 29.828 1 90.19 657 THR A C 1
ATOM 5231 O O . THR A 1 657 ? 14.234 34.281 29.25 1 90.19 657 THR A O 1
ATOM 5234 N N . ASP A 1 658 ? 12.148 33.781 29.25 1 93.75 658 ASP A N 1
ATOM 5235 C CA . ASP A 1 658 ? 11.922 34.188 27.859 1 93.75 658 ASP A CA 1
ATOM 5236 C C . ASP A 1 658 ? 10.648 35 27.734 1 93.75 658 ASP A C 1
ATOM 5238 O O . ASP A 1 658 ? 9.547 34.469 27.828 1 93.75 658 ASP A O 1
ATOM 5242 N N . LEU A 1 659 ? 10.852 36.219 27.469 1 93.56 659 LEU A N 1
ATOM 5243 C CA . LEU A 1 659 ? 9.719 37.156 27.375 1 93.56 659 LEU A CA 1
ATOM 5244 C C . LEU A 1 659 ? 9.734 37.875 26.047 1 93.56 659 LEU A C 1
ATOM 5246 O O . LEU A 1 659 ? 10.773 38.406 25.625 1 93.56 659 LEU A O 1
ATOM 5250 N N . SER A 1 660 ? 8.711 37.844 25.328 1 94 660 SER A N 1
ATOM 5251 C CA . SER A 1 660 ? 8.477 38.656 24.125 1 94 660 SER A CA 1
ATOM 5252 C C . SER A 1 660 ? 7.27 39.562 24.297 1 94 660 SER A C 1
ATOM 5254 O O . SER A 1 660 ? 6.168 39.094 24.609 1 94 660 SER A O 1
ATOM 5256 N N . ILE A 1 661 ? 7.477 40.781 24.141 1 92.25 661 ILE A N 1
ATOM 5257 C CA . ILE A 1 661 ? 6.395 41.688 24.5 1 92.25 661 ILE A CA 1
ATOM 5258 C C . ILE A 1 661 ? 6.367 42.875 23.562 1 92.25 661 ILE A C 1
ATOM 5260 O O . ILE A 1 661 ? 7.379 43.219 22.938 1 92.25 661 ILE A O 1
ATOM 5264 N N . LEU A 1 662 ? 5.273 43.375 23.406 1 91.81 662 LEU A N 1
ATOM 5265 C CA . LEU A 1 662 ? 5.027 44.625 22.703 1 91.81 662 LEU A CA 1
ATOM 5266 C C . LEU A 1 662 ? 4.539 45.719 23.656 1 91.81 662 LEU A C 1
ATOM 5268 O O . LEU A 1 662 ? 3.602 45.5 24.422 1 91.81 662 LEU A O 1
ATOM 5272 N N . VAL A 1 663 ? 5.207 46.875 23.688 1 92.75 663 VAL A N 1
ATOM 5273 C CA . VAL A 1 663 ? 4.855 47.938 24.641 1 92.75 663 VAL A CA 1
ATOM 5274 C C . VAL A 1 663 ? 4.578 49.25 23.875 1 92.75 663 VAL A C 1
ATOM 5276 O O . VAL A 1 663 ? 5.176 49.5 22.828 1 92.75 663 VAL A O 1
ATOM 5279 N N . GLN A 1 664 ? 3.758 50.031 24.469 1 91.5 664 GLN A N 1
ATOM 5280 C CA . GLN A 1 664 ? 3.354 51.281 23.828 1 91.5 664 GLN A CA 1
ATOM 5281 C C . GLN A 1 664 ? 3.525 52.438 24.781 1 91.5 664 GLN A C 1
ATOM 5283 O O . GLN A 1 664 ? 3.344 53.594 24.375 1 91.5 664 GLN A O 1
ATOM 5288 N N . LYS A 1 665 ? 3.895 52.156 26.016 1 92.62 665 LYS A N 1
ATOM 5289 C CA . LYS A 1 665 ? 4.043 53.219 27.016 1 92.62 665 LYS A CA 1
ATOM 5290 C C . LYS A 1 665 ? 5.508 53.406 27.422 1 92.62 665 LYS A C 1
ATOM 5292 O O . LYS A 1 665 ? 6.25 52.438 27.516 1 92.62 665 LYS A O 1
ATOM 5297 N N . SER A 1 666 ? 5.895 54.688 27.625 1 92.81 666 SER A N 1
ATOM 5298 C CA . SER A 1 666 ? 7.277 55 27.969 1 92.81 666 SER A CA 1
ATOM 5299 C C . SER A 1 666 ? 7.695 54.375 29.281 1 92.81 666 SER A C 1
ATOM 5301 O O . SER A 1 666 ? 8.836 53.906 29.422 1 92.81 666 SER A O 1
ATOM 5303 N N . PHE A 1 667 ? 6.77 54.312 30.219 1 90.69 667 PHE A N 1
ATOM 5304 C CA . PHE A 1 667 ? 7.059 53.688 31.5 1 90.69 667 PHE A CA 1
ATOM 5305 C C . PHE A 1 667 ? 7.453 52.219 31.328 1 90.69 667 PHE A C 1
ATOM 5307 O O . PHE A 1 667 ? 8.422 51.75 31.938 1 90.69 667 PHE A O 1
ATOM 5314 N N . SER A 1 668 ? 6.676 51.594 30.547 1 93.25 668 SER A N 1
ATOM 5315 C CA . SER A 1 668 ? 6.914 50.188 30.312 1 93.25 668 SER A CA 1
ATOM 5316 C C . SER A 1 668 ? 8.25 49.938 29.625 1 93.25 668 SER A C 1
ATOM 5318 O O . SER A 1 668 ? 8.953 48.969 29.922 1 93.25 668 SER A O 1
ATOM 5320 N N . VAL A 1 669 ? 8.57 50.812 28.656 1 93.5 669 VAL A N 1
ATOM 5321 C CA . VAL A 1 669 ? 9.836 50.688 27.953 1 93.5 669 VAL A CA 1
ATOM 5322 C C . VAL A 1 669 ? 11 50.812 28.938 1 93.5 669 VAL A C 1
ATOM 5324 O O . VAL A 1 669 ? 11.922 50 28.922 1 93.5 669 VAL A O 1
ATOM 5327 N N . LEU A 1 670 ? 10.977 51.719 29.828 1 89.38 670 LEU A N 1
ATOM 5328 C CA . LEU A 1 670 ? 12.047 51.969 30.797 1 89.38 670 LEU A CA 1
ATOM 5329 C C . LEU A 1 670 ? 12.164 50.812 31.781 1 89.38 670 LEU A C 1
ATOM 5331 O O . LEU A 1 670 ? 13.266 50.375 32.125 1 89.38 670 LEU A O 1
ATOM 5335 N N . LYS A 1 671 ? 11.039 50.281 32.125 1 88.94 671 LYS A N 1
ATOM 5336 C CA . LYS A 1 671 ? 11.047 49.156 33.031 1 88.94 671 LYS A CA 1
ATOM 5337 C C . LYS A 1 671 ? 11.672 47.906 32.375 1 88.94 671 LYS A C 1
ATOM 5339 O O . LYS A 1 671 ? 12.406 47.188 33.031 1 88.94 671 LYS A O 1
ATOM 5344 N N . ILE A 1 672 ? 11.359 47.656 31.203 1 90.19 672 ILE A N 1
ATOM 5345 C CA . ILE A 1 672 ? 11.867 46.5 30.469 1 90.19 672 ILE A CA 1
ATOM 5346 C C . ILE A 1 672 ? 13.391 46.625 30.344 1 90.19 672 ILE A C 1
ATOM 5348 O O . ILE A 1 672 ? 14.102 45.625 30.578 1 90.19 672 ILE A O 1
ATOM 5352 N N . PHE A 1 673 ? 13.898 47.75 30.031 1 88.38 673 PHE A N 1
ATOM 5353 C CA . PHE A 1 673 ? 15.32 47.906 29.766 1 88.38 673 PHE A CA 1
ATOM 5354 C C . PHE A 1 673 ? 16.094 48.094 31.062 1 88.38 673 PHE A C 1
ATOM 5356 O O . PHE A 1 673 ? 17.328 48.062 31.078 1 88.38 673 PHE A O 1
ATOM 5363 N N . GLN A 1 674 ? 15.438 48.125 32.219 1 83.44 674 GLN A N 1
ATOM 5364 C CA . GLN A 1 674 ? 16.109 48.281 33.5 1 83.44 674 GLN A CA 1
ATOM 5365 C C . GLN A 1 674 ? 16.031 47 34.312 1 83.44 674 GLN A C 1
ATOM 5367 O O . GLN A 1 674 ? 17.031 46.531 34.844 1 83.44 674 GLN A O 1
ATOM 5372 N N . SER A 1 675 ? 14.797 46.438 34.406 1 82.69 675 SER A N 1
ATOM 5373 C CA . SER A 1 675 ? 14.586 45.344 35.344 1 82.69 675 SER A CA 1
ATOM 5374 C C . SER A 1 675 ? 14.406 44 34.594 1 82.69 675 SER A C 1
ATOM 5376 O O . SER A 1 675 ? 14.57 42.938 35.219 1 82.69 675 SER A O 1
ATOM 5378 N N . LEU A 1 676 ? 14.102 43.969 33.375 1 87.75 676 LEU A N 1
ATOM 5379 C CA . LEU A 1 676 ? 13.789 42.719 32.688 1 87.75 676 LEU A CA 1
ATOM 5380 C C . LEU A 1 676 ? 14.836 42.406 31.625 1 87.75 676 LEU A C 1
ATOM 5382 O O . LEU A 1 676 ? 14.547 41.688 30.656 1 87.75 676 LEU A O 1
ATOM 5386 N N . GLN A 1 677 ? 15.984 42.781 31.75 1 85.75 677 GLN A N 1
ATOM 5387 C CA . GLN A 1 677 ? 17.047 42.656 30.734 1 85.75 677 GLN A CA 1
ATOM 5388 C C . GLN A 1 677 ? 17.438 41.219 30.516 1 85.75 677 GLN A C 1
ATOM 5390 O O . GLN A 1 677 ? 17.719 40.812 29.391 1 85.75 677 GLN A O 1
ATOM 5395 N N . ARG A 1 678 ? 17.344 40.438 31.5 1 83.75 678 ARG A N 1
ATOM 5396 C CA . ARG A 1 678 ? 17.859 39.094 31.422 1 83.75 678 ARG A CA 1
ATOM 5397 C C . ARG A 1 678 ? 16.812 38.156 30.828 1 83.75 678 ARG A C 1
ATOM 5399 O O . ARG A 1 678 ? 17.141 37.062 30.359 1 83.75 678 ARG A O 1
ATOM 5406 N N . CYS A 1 679 ? 15.586 38.562 30.859 1 89.88 679 CYS A N 1
ATOM 5407 C CA . CYS A 1 679 ? 14.555 37.594 30.453 1 89.88 679 CYS A CA 1
ATOM 5408 C C . CYS A 1 679 ? 13.945 38 29.109 1 89.88 679 CYS A C 1
ATOM 5410 O O . CYS A 1 679 ? 13.195 37.219 28.516 1 89.88 679 CYS A O 1
ATOM 5412 N N . ILE A 1 680 ? 14.32 39.062 28.516 1 92.06 680 ILE A N 1
ATOM 5413 C CA . ILE A 1 680 ? 13.68 39.562 27.297 1 92.06 680 ILE A CA 1
ATOM 5414 C C . ILE A 1 680 ? 14.359 38.969 26.078 1 92.06 680 ILE A C 1
ATOM 5416 O O . ILE A 1 680 ? 15.594 38.938 25.984 1 92.06 680 ILE A O 1
ATOM 5420 N N . ARG A 1 681 ? 13.555 38.5 25.219 1 93.5 681 ARG A N 1
ATOM 5421 C CA . ARG A 1 681 ? 14.055 37.906 23.969 1 93.5 681 ARG A CA 1
ATOM 5422 C C . ARG A 1 681 ? 13.688 38.781 22.781 1 93.5 681 ARG A C 1
ATOM 5424 O O . ARG A 1 681 ? 14.477 38.938 21.844 1 93.5 681 ARG A O 1
ATOM 5431 N N . ARG A 1 682 ? 12.477 39.281 22.812 1 94 682 ARG A N 1
ATOM 5432 C CA . ARG A 1 682 ? 11.984 40.125 21.75 1 94 682 ARG A CA 1
ATOM 5433 C C . ARG A 1 682 ? 11.227 41.344 22.328 1 94 682 ARG A C 1
ATOM 5435 O O . ARG A 1 682 ? 10.43 41.188 23.25 1 94 682 ARG A O 1
ATOM 5442 N N . VAL A 1 683 ? 11.492 42.438 21.781 1 93.88 683 VAL A N 1
ATOM 5443 C CA . VAL A 1 683 ? 10.789 43.625 22.25 1 93.88 683 VAL A CA 1
ATOM 5444 C C . VAL A 1 683 ? 10.398 44.5 21.047 1 93.88 683 VAL A C 1
ATOM 5446 O O . VAL A 1 683 ? 11.195 44.688 20.141 1 93.88 683 VAL A O 1
ATOM 5449 N N . ARG A 1 684 ? 9.258 44.875 21.094 1 92.75 684 ARG A N 1
ATOM 5450 C CA . ARG A 1 684 ? 8.75 45.812 20.109 1 92.75 684 ARG A CA 1
ATOM 5451 C C . ARG A 1 684 ? 8.18 47.062 20.797 1 92.75 684 ARG A C 1
ATOM 5453 O O . ARG A 1 684 ? 7.312 46.969 21.656 1 92.75 684 ARG A O 1
ATOM 5460 N N . ILE A 1 685 ? 8.711 48.156 20.516 1 93.88 685 ILE A N 1
ATOM 5461 C CA . ILE A 1 685 ? 8.211 49.406 21 1 93.88 685 ILE A CA 1
ATOM 5462 C C . ILE A 1 685 ? 7.434 50.125 19.906 1 93.88 685 ILE A C 1
ATOM 5464 O O . ILE A 1 685 ? 7.977 50.406 18.844 1 93.88 685 ILE A O 1
ATOM 5468 N N . GLU A 1 686 ? 6.254 50.406 20.234 1 91.06 686 GLU A N 1
ATOM 5469 C CA . GLU A 1 686 ? 5.398 50.938 19.172 1 91.06 686 GLU A CA 1
ATOM 5470 C C . GLU A 1 686 ? 4.66 52.188 19.656 1 91.06 686 GLU A C 1
ATOM 5472 O O . GLU A 1 686 ? 4.168 52.25 20.797 1 91.06 686 GLU A O 1
ATOM 5477 N N . ASN A 1 687 ? 4.613 53.219 18.969 1 89.44 687 ASN A N 1
ATOM 5478 C CA . ASN A 1 687 ? 3.783 54.406 19.109 1 89.44 687 ASN A CA 1
ATOM 5479 C C . ASN A 1 687 ? 4.043 55.125 20.438 1 89.44 687 ASN A C 1
ATOM 5481 O O . ASN A 1 687 ? 3.102 55.5 21.141 1 89.44 687 ASN A O 1
ATOM 5485 N N . CYS A 1 688 ? 5.32 55.094 20.812 1 90.56 688 CYS A N 1
ATOM 5486 C CA . CYS A 1 688 ? 5.672 55.812 22.031 1 90.56 688 CYS A CA 1
ATOM 5487 C C . CYS A 1 688 ? 6.02 57.25 21.719 1 90.56 688 CYS A C 1
ATOM 5489 O O . CYS A 1 688 ? 7.172 57.562 21.406 1 90.56 688 CYS A O 1
ATOM 5491 N N . GLU A 1 689 ? 5.16 58.25 21.922 1 85.75 689 GLU A N 1
ATOM 5492 C CA . GLU A 1 689 ? 5.336 59.656 21.531 1 85.75 689 GLU A CA 1
ATOM 5493 C C . GLU A 1 689 ? 6.211 60.406 22.531 1 85.75 689 GLU A C 1
ATOM 5495 O O . GLU A 1 689 ? 6.852 61.406 22.172 1 85.75 689 GLU A O 1
ATOM 5500 N N . ASP A 1 690 ? 6.238 59.938 23.719 1 87.69 690 ASP A N 1
ATOM 5501 C CA . ASP A 1 690 ? 6.922 60.719 24.766 1 87.69 690 ASP A CA 1
ATOM 5502 C C . ASP A 1 690 ? 8.32 60.156 25.016 1 87.69 690 ASP A C 1
ATOM 5504 O O . ASP A 1 690 ? 9.078 60.75 25.812 1 87.69 690 ASP A O 1
ATOM 5508 N N . LEU A 1 691 ? 8.695 59.188 24.328 1 90.56 691 LEU A N 1
ATOM 5509 C CA . LEU A 1 691 ? 10 58.562 24.578 1 90.56 691 LEU A CA 1
ATOM 5510 C C . LEU A 1 691 ? 11.086 59.281 23.781 1 90.56 691 LEU A C 1
ATOM 5512 O O . LEU A 1 691 ? 11.047 59.312 22.547 1 90.56 691 LEU A O 1
ATOM 5516 N N . THR A 1 692 ? 12.031 59.906 24.406 1 90.06 692 THR A N 1
ATOM 5517 C CA . THR A 1 692 ? 13.062 60.688 23.719 1 90.06 692 THR A CA 1
ATOM 5518 C C . THR A 1 692 ? 14.383 59.938 23.719 1 90.06 692 THR A C 1
ATOM 5520 O O . THR A 1 692 ? 15.156 60.031 22.75 1 90.06 692 THR A O 1
ATOM 5523 N N . SER A 1 693 ? 14.625 59.25 24.781 1 91 693 SER A N 1
ATOM 5524 C CA . SER A 1 693 ? 15.852 58.469 24.859 1 91 693 SER A CA 1
ATOM 5525 C C . SER A 1 693 ? 15.648 57.188 25.688 1 91 693 SER A C 1
ATOM 5527 O O . SER A 1 693 ? 14.75 57.125 26.516 1 91 693 SER A O 1
ATOM 5529 N N . ILE A 1 694 ? 16.391 56.156 25.406 1 90.56 694 ILE A N 1
ATOM 5530 C CA . ILE A 1 694 ? 16.391 54.906 26.156 1 90.56 694 ILE A CA 1
ATOM 5531 C C . ILE A 1 694 ? 17.734 54.719 26.859 1 90.56 694 ILE A C 1
ATOM 5533 O O . ILE A 1 694 ? 18.734 54.406 26.203 1 90.56 694 ILE A O 1
ATOM 5537 N N . PRO A 1 695 ? 17.75 54.875 28.141 1 87 695 PRO A N 1
ATOM 5538 C CA . PRO A 1 695 ? 19 54.688 28.875 1 87 695 PRO A CA 1
ATOM 5539 C C . PRO A 1 695 ? 19.312 53.219 29.125 1 87 695 PRO A C 1
ATOM 5541 O O . PRO A 1 695 ? 18.438 52.469 29.578 1 87 695 PRO A O 1
ATOM 5544 N N . ILE A 1 696 ? 20.422 52.719 28.766 1 84.88 696 ILE A N 1
ATOM 5545 C CA . ILE A 1 696 ? 20.875 51.344 29.016 1 84.88 696 ILE A CA 1
ATOM 5546 C C . ILE A 1 696 ? 22.109 51.375 29.891 1 84.88 696 ILE A C 1
ATOM 5548 O O . ILE A 1 696 ? 23.094 52.062 29.594 1 84.88 696 ILE A O 1
ATOM 5552 N N . SER A 1 697 ? 21.953 50.781 31.031 1 73.94 697 SER A N 1
ATOM 5553 C CA . SER A 1 697 ? 23.094 50.688 31.922 1 73.94 697 SER A CA 1
ATOM 5554 C C . SER A 1 697 ? 23.875 49.375 31.688 1 73.94 697 SER A C 1
ATOM 5556 O O . SER A 1 697 ? 23.281 48.312 31.719 1 73.94 697 SER A O 1
ATOM 5558 N N . HIS A 1 698 ? 24.969 49.438 31.156 1 69.56 698 HIS A N 1
ATOM 5559 C CA . HIS A 1 698 ? 25.797 48.281 30.875 1 69.56 698 HIS A CA 1
ATOM 5560 C C . HIS A 1 698 ? 26.672 47.938 32.062 1 69.56 698 HIS A C 1
ATOM 5562 O O . HIS A 1 698 ? 27.469 48.75 32.531 1 69.56 698 HIS A O 1
ATOM 5568 N N . SER A 1 699 ? 26.141 46.938 32.906 1 61.94 699 SER A N 1
ATOM 5569 C CA . SER A 1 699 ? 26.953 46.469 34.031 1 61.94 699 SER A CA 1
ATOM 5570 C C . SER A 1 699 ? 28.062 45.531 33.562 1 61.94 699 SER A C 1
ATOM 5572 O O . SER A 1 699 ? 27.922 44.844 32.562 1 61.94 699 SER A O 1
ATOM 5574 N N . LEU A 1 700 ? 29.312 45.75 33.844 1 53.53 700 LEU A N 1
ATOM 5575 C CA . LEU A 1 700 ? 30.531 45.031 33.469 1 53.53 700 LEU A CA 1
ATOM 5576 C C . LEU A 1 700 ? 30.422 43.562 33.844 1 53.53 700 LEU A C 1
ATOM 5578 O O . LEU A 1 700 ? 31.438 42.844 33.875 1 53.53 700 LEU A O 1
ATOM 5582 N N . LYS A 1 701 ? 29.312 43.062 34.281 1 53.66 701 LYS A N 1
ATOM 5583 C CA . LYS A 1 701 ? 29.359 41.656 34.625 1 53.66 701 LYS A CA 1
ATOM 5584 C C . LYS A 1 701 ? 29.344 40.781 33.375 1 53.66 701 LYS A C 1
ATOM 5586 O O . LYS A 1 701 ? 28.859 41.219 32.312 1 53.66 701 LYS A O 1
ATOM 5591 N N . GLU A 1 702 ? 30.172 39.812 33.375 1 51.19 702 GLU A N 1
ATOM 5592 C CA . GLU A 1 702 ? 30.422 38.844 32.344 1 51.19 702 GLU A CA 1
ATOM 5593 C C . GLU A 1 702 ? 29.125 38.469 31.625 1 51.19 702 GLU A C 1
ATOM 5595 O O . GLU A 1 702 ? 29.125 38.188 30.422 1 51.19 702 GLU A O 1
ATOM 5600 N N . SER A 1 703 ? 28.078 38.188 32.375 1 52.97 703 SER A N 1
ATOM 5601 C CA . SER A 1 703 ? 26.859 37.75 31.719 1 52.97 703 SER A CA 1
ATOM 5602 C C . SER A 1 703 ? 26.062 38.938 31.188 1 52.97 703 SER A C 1
ATOM 5604 O O . SER A 1 703 ? 25.703 39.844 31.953 1 52.97 703 SER A O 1
ATOM 5606 N N . GLY A 1 704 ? 26.375 39.625 30.172 1 56.53 704 GLY A N 1
ATOM 5607 C CA . GLY A 1 704 ? 25.766 40.719 29.453 1 56.53 704 GLY A CA 1
ATOM 5608 C C . GLY A 1 704 ? 24.344 41 29.891 1 56.53 704 GLY A C 1
ATOM 5609 O O . GLY A 1 704 ? 23.641 40.094 30.359 1 56.53 704 GLY A O 1
ATOM 5610 N N . ASP A 1 705 ? 23.922 42.25 30.141 1 71 705 ASP A N 1
ATOM 5611 C CA . ASP A 1 705 ? 22.625 42.719 30.609 1 71 705 ASP A CA 1
ATOM 5612 C C . ASP A 1 705 ? 21.5 42.188 29.734 1 71 705 ASP A C 1
ATOM 5614 O O . ASP A 1 705 ? 20.578 41.531 30.234 1 71 705 ASP A O 1
ATOM 5618 N N . PHE A 1 706 ? 21.625 42.25 28.375 1 85.88 706 PHE A N 1
ATOM 5619 C CA . PHE A 1 706 ? 20.625 41.75 27.453 1 85.88 706 PHE A CA 1
ATOM 5620 C C . PHE A 1 706 ? 21.109 40.469 26.766 1 85.88 706 PHE A C 1
ATOM 5622 O O . PHE A 1 706 ? 21.172 40.406 25.531 1 85.88 706 PHE A O 1
ATOM 5629 N N . SER A 1 707 ? 21.406 39.438 27.562 1 83.56 707 SER A N 1
ATOM 5630 C CA . SER A 1 707 ? 22.094 38.25 27.109 1 83.56 707 SER A CA 1
ATOM 5631 C C . SER A 1 707 ? 21.203 37.406 26.203 1 83.56 707 SER A C 1
ATOM 5633 O O . SER A 1 707 ? 21.688 36.531 25.484 1 83.56 707 SER A O 1
ATOM 5635 N N . HIS A 1 708 ? 19.891 37.75 26.094 1 89.81 708 HIS A N 1
ATOM 5636 C CA . HIS A 1 708 ? 19.047 36.844 25.312 1 89.81 708 HIS A CA 1
ATOM 5637 C C . HIS A 1 708 ? 18.219 37.656 24.297 1 89.81 708 HIS A C 1
ATOM 5639 O O . HIS A 1 708 ? 17.406 37.062 23.578 1 89.81 708 HIS A O 1
ATOM 5645 N N . LEU A 1 709 ? 18.406 38.906 24.203 1 92 709 LEU A N 1
ATOM 5646 C CA . LEU A 1 709 ? 17.625 39.719 23.281 1 92 709 LEU A CA 1
ATOM 5647 C C . LEU A 1 709 ? 18 39.406 21.844 1 92 709 LEU A C 1
ATOM 5649 O O . LEU A 1 709 ? 19.156 39.625 21.438 1 92 709 LEU A O 1
ATOM 5653 N N . GLU A 1 710 ? 17.078 39.031 21.078 1 93.12 710 GLU A N 1
ATOM 5654 C CA . GLU A 1 710 ? 17.328 38.625 19.703 1 93.12 710 GLU A CA 1
ATOM 5655 C C . GLU A 1 710 ? 16.688 39.594 18.719 1 93.12 710 GLU A C 1
ATOM 5657 O O . GLU A 1 710 ? 17.188 39.781 17.594 1 93.12 710 GLU A O 1
ATOM 5662 N N . GLU A 1 711 ? 15.57 40.156 19.125 1 94.12 711 GLU A N 1
ATOM 5663 C CA . GLU A 1 711 ? 14.844 41.031 18.203 1 94.12 711 GLU A CA 1
ATOM 5664 C C . GLU A 1 711 ? 14.453 42.344 18.891 1 94.12 711 GLU A C 1
ATOM 5666 O O . GLU A 1 711 ? 13.898 42.312 19.984 1 94.12 711 GLU A O 1
ATOM 5671 N N . LEU A 1 712 ? 14.766 43.375 18.203 1 94.62 712 LEU A N 1
ATOM 5672 C CA . LEU A 1 712 ? 14.398 44.719 18.672 1 94.62 712 LEU A CA 1
ATOM 5673 C C . LEU A 1 712 ? 13.719 45.5 17.562 1 94.62 712 LEU A C 1
ATOM 5675 O O . LEU A 1 712 ? 14.328 45.781 16.531 1 94.62 712 LEU A O 1
ATOM 5679 N N . HIS A 1 713 ? 12.484 45.844 17.797 1 93.94 713 HIS A N 1
ATOM 5680 C CA . HIS A 1 713 ? 11.719 46.625 16.828 1 93.94 713 HIS A CA 1
ATOM 5681 C C . HIS A 1 713 ? 11.312 47.969 17.406 1 93.94 713 HIS A C 1
ATOM 5683 O O . HIS A 1 713 ? 10.625 48.031 18.438 1 93.94 713 HIS A O 1
ATOM 5689 N N . LEU A 1 714 ? 11.75 48.938 16.828 1 94.62 714 LEU A N 1
ATOM 5690 C CA . LEU A 1 714 ? 11.336 50.312 17.156 1 94.62 714 LEU A CA 1
ATOM 5691 C C . LEU A 1 714 ? 10.414 50.875 16.078 1 94.62 714 LEU A C 1
ATOM 5693 O O . LEU A 1 714 ? 10.859 51.156 14.953 1 94.62 714 LEU A O 1
ATOM 5697 N N . PHE A 1 715 ? 9.195 51.094 16.5 1 91.69 715 PHE A N 1
ATOM 5698 C CA . PHE A 1 715 ? 8.18 51.375 15.492 1 91.69 715 PHE A CA 1
ATOM 5699 C C . PHE A 1 715 ? 7.453 52.656 15.805 1 91.69 715 PHE A C 1
ATOM 5701 O O . PHE A 1 715 ? 6.82 52.812 16.844 1 91.69 715 PHE A O 1
ATOM 5708 N N . ARG A 1 716 ? 7.527 53.688 15.125 1 91.12 716 ARG A N 1
ATOM 5709 C CA . ARG A 1 716 ? 6.773 54.938 15.148 1 91.12 716 ARG A CA 1
ATOM 5710 C C . ARG A 1 716 ? 7.008 55.688 16.453 1 91.12 716 ARG A C 1
ATOM 5712 O O . ARG A 1 716 ? 6.059 56.062 17.156 1 91.12 716 ARG A O 1
ATOM 5719 N N . CYS A 1 717 ? 8.219 55.812 16.75 1 92.88 717 CYS A N 1
ATOM 5720 C CA . CYS A 1 717 ? 8.648 56.656 17.859 1 92.88 717 CYS A CA 1
ATOM 5721 C C . CYS A 1 717 ? 9.438 57.875 17.344 1 92.88 717 CYS A C 1
ATOM 5723 O O . CYS A 1 717 ? 10.664 57.906 17.484 1 92.88 717 CYS A O 1
ATOM 5725 N N . PRO A 1 718 ? 8.727 58.906 16.844 1 89.94 718 PRO A N 1
ATOM 5726 C CA . PRO A 1 718 ? 9.406 60.031 16.172 1 89.94 718 PRO A CA 1
ATOM 5727 C C . PRO A 1 718 ? 10.289 60.844 17.109 1 89.94 718 PRO A C 1
ATOM 5729 O O . PRO A 1 718 ? 11.25 61.469 16.672 1 89.94 718 PRO A O 1
ATOM 5732 N N . MET A 1 719 ? 10.016 60.812 18.453 1 90.75 719 MET A N 1
ATOM 5733 C CA . MET A 1 719 ? 10.781 61.656 19.375 1 90.75 719 MET A CA 1
ATOM 5734 C C . MET A 1 719 ? 11.984 60.875 19.922 1 90.75 719 MET A C 1
ATOM 5736 O O . MET A 1 719 ? 12.828 61.438 20.609 1 90.75 719 MET A O 1
ATOM 5740 N N . LEU A 1 720 ? 12.047 59.594 19.578 1 92.19 720 LEU A N 1
ATOM 5741 C CA . LEU A 1 720 ? 13.18 58.781 20.031 1 92.19 720 LEU A CA 1
ATOM 5742 C C . LEU A 1 720 ? 14.445 59.125 19.25 1 92.19 720 LEU A C 1
ATOM 5744 O O . LEU A 1 720 ? 14.578 58.75 18.094 1 92.19 720 LEU A O 1
ATOM 5748 N N . MET A 1 721 ? 15.43 59.75 19.875 1 87.94 721 MET A N 1
ATOM 5749 C CA . MET A 1 721 ? 16.578 60.312 19.156 1 87.94 721 MET A CA 1
ATOM 5750 C C . MET A 1 721 ? 17.828 59.5 19.438 1 87.94 721 MET A C 1
ATOM 5752 O O . MET A 1 721 ? 18.734 59.438 18.594 1 87.94 721 MET A O 1
ATOM 5756 N N . LYS A 1 722 ? 17.922 59 20.641 1 87.44 722 LYS A N 1
ATOM 5757 C CA . LYS A 1 722 ? 19.172 58.312 20.938 1 87.44 722 LYS A CA 1
ATOM 5758 C C . LYS A 1 722 ? 18.953 57.156 21.922 1 87.44 722 LYS A C 1
ATOM 5760 O O . LYS A 1 722 ? 17.984 57.156 22.672 1 87.44 722 LYS A O 1
ATOM 5765 N N . MET A 1 723 ? 19.719 56.094 21.781 1 87.06 723 MET A N 1
ATOM 5766 C CA . MET A 1 723 ? 19.922 55.031 22.781 1 87.06 723 MET A CA 1
ATOM 5767 C C . MET A 1 723 ? 21.219 55.25 23.547 1 87.06 723 MET A C 1
ATOM 5769 O O . MET A 1 723 ? 22.297 55.125 22.984 1 87.06 723 MET A O 1
ATOM 5773 N N . GLU A 1 724 ? 21.188 55.594 24.812 1 84 724 GLU A N 1
ATOM 5774 C CA . GLU A 1 724 ? 22.344 56 25.594 1 84 724 GLU A CA 1
ATOM 5775 C C . GLU A 1 724 ? 22.922 54.812 26.391 1 84 724 GLU A C 1
ATOM 5777 O O . GLU A 1 724 ? 22.328 54.375 27.359 1 84 724 GLU A O 1
ATOM 5782 N N . ILE A 1 725 ? 24 54.312 25.953 1 83.75 725 ILE A N 1
ATOM 5783 C CA . ILE A 1 725 ? 24.672 53.25 26.672 1 83.75 725 ILE A CA 1
ATOM 5784 C C . ILE A 1 725 ? 25.75 53.812 27.594 1 83.75 725 ILE A C 1
ATOM 5786 O O . ILE A 1 725 ? 26.688 54.469 27.141 1 83.75 725 ILE A O 1
ATOM 5790 N N . THR A 1 726 ? 25.5 53.781 28.859 1 74.94 726 THR A N 1
ATOM 5791 C CA . THR A 1 726 ? 26.469 54.281 29.844 1 74.94 726 THR A CA 1
ATOM 5792 C C . THR A 1 726 ? 27.359 53.156 30.344 1 74.94 726 THR A C 1
ATOM 5794 O O . THR A 1 726 ? 26.875 52.125 30.766 1 74.94 726 THR A O 1
ATOM 5797 N N . GLN A 1 727 ? 28.594 53.125 29.953 1 65 727 GLN A N 1
ATOM 5798 C CA . GLN A 1 727 ? 29.547 52.094 30.344 1 65 727 GLN A CA 1
ATOM 5799 C C . GLN A 1 727 ? 30.016 52.281 31.781 1 65 727 GLN A C 1
ATOM 5801 O O . GLN A 1 727 ? 30.312 53.406 32.188 1 65 727 GLN A O 1
ATOM 5806 N N . GLY A 1 728 ? 29.641 51.406 32.688 1 55.25 728 GLY A N 1
ATOM 5807 C CA . GLY A 1 728 ? 30.219 51.531 34.031 1 55.25 728 GLY A CA 1
ATOM 5808 C C . GLY A 1 728 ? 31.734 51.625 34 1 55.25 728 GLY A C 1
ATOM 5809 O O . GLY A 1 728 ? 32.344 51.406 32.969 1 55.25 728 GLY A O 1
ATOM 5810 N N . ILE A 1 729 ? 32.406 51.875 35.094 1 46.56 729 ILE A N 1
ATOM 5811 C CA . ILE A 1 729 ? 33.844 52 35.375 1 46.56 729 ILE A CA 1
ATOM 5812 C C . ILE A 1 729 ? 34.531 50.656 35.219 1 46.56 729 ILE A C 1
ATOM 5814 O O . ILE A 1 729 ? 34.031 49.625 35.75 1 46.56 729 ILE A O 1
ATOM 5818 N N . GLY A 1 730 ? 35.469 50.312 34.125 1 48.72 730 GLY A N 1
ATOM 5819 C CA . GLY A 1 730 ? 36.406 49.25 33.781 1 48.72 730 GLY A CA 1
ATOM 5820 C C . GLY A 1 730 ? 36.125 48.656 32.406 1 48.72 730 GLY A C 1
ATOM 5821 O O . GLY A 1 730 ? 35.062 48.125 32.156 1 48.72 730 GLY A O 1
ATOM 5822 N N . ARG A 1 731 ? 36.781 49.125 31.469 1 49.03 731 ARG A N 1
ATOM 5823 C CA . ARG A 1 731 ? 36.688 48.781 30.062 1 49.03 731 ARG A CA 1
ATOM 5824 C C . ARG A 1 731 ? 37.031 47.312 29.828 1 49.03 731 ARG A C 1
ATOM 5826 O O . ARG A 1 731 ? 38.188 46.938 29.922 1 49.03 731 ARG A O 1
ATOM 5833 N N . VAL A 1 732 ? 36.344 46.344 30.266 1 53.31 732 VAL A N 1
ATOM 5834 C CA . VAL A 1 732 ? 36.75 45.062 29.703 1 53.31 732 VAL A CA 1
ATOM 5835 C C . VAL A 1 732 ? 36.531 45.062 28.203 1 53.31 732 VAL A C 1
ATOM 5837 O O . VAL A 1 732 ? 35.438 45.406 27.719 1 53.31 732 VAL A O 1
ATOM 5840 N N . PRO A 1 733 ? 37.594 44.938 27.484 1 54.62 733 PRO A N 1
ATOM 5841 C CA . PRO A 1 733 ? 37.531 44.75 26.031 1 54.62 733 PRO A CA 1
ATOM 5842 C C . PRO A 1 733 ? 36.625 43.594 25.625 1 54.62 733 PRO A C 1
ATOM 5844 O O . PRO A 1 733 ? 36.531 42.594 26.328 1 54.62 733 PRO A O 1
ATOM 5847 N N . ASN A 1 734 ? 35.594 43.719 24.781 1 59.97 734 ASN A N 1
ATOM 5848 C CA . ASN A 1 734 ? 34.75 42.719 24.156 1 59.97 734 ASN A CA 1
ATOM 5849 C C . ASN A 1 734 ? 33.438 42.5 24.922 1 59.97 734 ASN A C 1
ATOM 5851 O O . ASN A 1 734 ? 32.906 41.375 24.969 1 59.97 734 ASN A O 1
ATOM 5855 N N . CYS A 1 735 ? 33.094 43.375 25.797 1 70.81 735 CYS A N 1
ATOM 5856 C CA . CYS A 1 735 ? 31.828 43.281 26.469 1 70.81 735 CYS A CA 1
ATOM 5857 C C . CYS A 1 735 ? 30.719 44 25.688 1 70.81 735 CYS A C 1
ATOM 5859 O O . CYS A 1 735 ? 30.812 45.188 25.469 1 70.81 735 CYS A O 1
ATOM 5861 N N . PHE A 1 736 ? 29.844 43.312 25.094 1 82.38 736 PHE A N 1
ATOM 5862 C CA . PHE A 1 736 ? 28.766 43.844 24.266 1 82.38 736 PHE A CA 1
ATOM 5863 C C . PHE A 1 736 ? 27.469 43.938 25.062 1 82.38 736 PHE A C 1
ATOM 5865 O O . PHE A 1 736 ? 27.172 43.031 25.875 1 82.38 736 PHE A O 1
ATOM 5872 N N . CYS A 1 737 ? 26.766 44.969 24.938 1 83.94 737 CYS A N 1
ATOM 5873 C CA . CYS A 1 737 ? 25.484 45.156 25.594 1 83.94 737 CYS A CA 1
ATOM 5874 C C . CYS A 1 737 ? 24.438 44.188 25 1 83.94 737 CYS A C 1
ATOM 5876 O O . CYS A 1 737 ? 23.578 43.688 25.734 1 83.94 737 CYS A O 1
ATOM 5878 N N . PHE A 1 738 ? 24.469 44.031 23.703 1 89.62 738 PHE A N 1
ATOM 5879 C CA . PHE A 1 738 ? 23.531 43.188 22.984 1 89.62 738 PHE A CA 1
ATOM 5880 C C . PHE A 1 738 ? 24.25 42.031 22.281 1 89.62 738 PHE A C 1
ATOM 5882 O O . PHE A 1 738 ? 24.234 41.938 21.062 1 89.62 738 PHE A O 1
ATOM 5889 N N . PRO A 1 739 ? 24.703 41.156 22.953 1 87.19 739 PRO A N 1
ATOM 5890 C CA . PRO A 1 739 ? 25.531 40.125 22.359 1 87.19 739 PRO A CA 1
ATOM 5891 C C . PRO A 1 739 ? 24.734 39.156 21.453 1 87.19 739 PRO A C 1
ATOM 5893 O O . PRO A 1 739 ? 25.312 38.531 20.562 1 87.19 739 PRO A O 1
ATOM 5896 N N . CYS A 1 740 ? 23.391 39.062 21.625 1 90.12 740 CYS A N 1
ATOM 5897 C CA . CYS A 1 740 ? 22.641 38.062 20.875 1 90.12 740 CYS A CA 1
ATOM 5898 C C . CYS A 1 740 ? 21.641 38.719 19.922 1 90.12 740 CYS A C 1
ATOM 5900 O O . CYS A 1 740 ? 20.797 38.062 19.344 1 90.12 740 CYS A O 1
ATOM 5902 N N . LEU A 1 741 ? 21.734 39.969 19.766 1 92.12 741 LEU A N 1
ATOM 5903 C CA . LEU A 1 741 ? 20.797 40.688 18.906 1 92.12 741 LEU A CA 1
ATOM 5904 C C . LEU A 1 741 ? 21 40.312 17.453 1 92.12 741 LEU A C 1
ATOM 5906 O O . LEU A 1 741 ? 22.094 40.406 16.906 1 92.12 741 LEU A O 1
ATOM 5910 N N . ILE A 1 742 ? 19.938 39.875 16.828 1 92.38 742 ILE A N 1
ATOM 5911 C CA . ILE A 1 742 ? 20.047 39.344 15.469 1 92.38 742 ILE A CA 1
ATOM 5912 C C . ILE A 1 742 ? 19.25 40.219 14.508 1 92.38 742 ILE A C 1
ATOM 5914 O O . ILE A 1 742 ? 19.703 40.469 13.391 1 92.38 742 ILE A O 1
ATOM 5918 N N . ASN A 1 743 ? 18.094 40.688 14.992 1 92.5 743 ASN A N 1
ATOM 5919 C CA . ASN A 1 743 ? 17.203 41.438 14.117 1 92.5 743 ASN A CA 1
ATOM 5920 C C . ASN A 1 743 ? 16.859 42.812 14.727 1 92.5 743 ASN A C 1
ATOM 5922 O O . ASN A 1 743 ? 16.453 42.906 15.883 1 92.5 743 ASN A O 1
ATOM 5926 N N . VAL A 1 744 ? 17.047 43.812 13.891 1 94.62 744 VAL A N 1
ATOM 5927 C CA . VAL A 1 744 ? 16.688 45.156 14.328 1 94.62 744 VAL A CA 1
ATOM 5928 C C . VAL A 1 744 ? 15.859 45.844 13.242 1 94.62 744 VAL A C 1
ATOM 5930 O O . VAL A 1 744 ? 16.219 45.812 12.062 1 94.62 744 VAL A O 1
ATOM 5933 N N . LEU A 1 745 ? 14.805 46.344 13.648 1 94.81 745 LEU A N 1
ATOM 5934 C CA . LEU A 1 745 ? 13.945 47.094 12.758 1 94.81 745 LEU A CA 1
ATOM 5935 C C . LEU A 1 745 ? 13.68 48.5 13.32 1 94.81 745 LEU A C 1
ATOM 5937 O O . LEU A 1 745 ? 13.242 48.656 14.469 1 94.81 745 LEU A O 1
ATOM 5941 N N . VAL A 1 746 ? 14.031 49.469 12.562 1 94.62 746 VAL A N 1
ATOM 5942 C CA . VAL A 1 746 ? 13.734 50.844 12.898 1 94.62 746 VAL A CA 1
ATOM 5943 C C . VAL A 1 746 ? 12.805 51.469 11.852 1 94.62 746 VAL A C 1
ATOM 5945 O O . VAL A 1 746 ? 13.188 51.625 10.688 1 94.62 746 VAL A O 1
ATOM 5948 N N . TYR A 1 747 ? 11.633 51.719 12.289 1 94.12 747 TYR A N 1
ATOM 5949 C CA . TYR A 1 747 ? 10.617 52.219 11.367 1 94.12 747 TYR A CA 1
ATOM 5950 C C . TYR A 1 747 ? 10.07 53.562 11.82 1 94.12 747 TYR A C 1
ATOM 5952 O O . TYR A 1 747 ? 9.375 53.656 12.836 1 94.12 747 TYR A O 1
ATOM 5960 N N . ASN A 1 748 ? 10.32 54.656 11.234 1 92.5 748 ASN A N 1
ATOM 5961 C CA . ASN A 1 748 ? 9.789 56 11.461 1 92.5 748 ASN A CA 1
ATOM 5962 C C . ASN A 1 748 ? 10.164 56.5 12.852 1 92.5 748 ASN A C 1
ATOM 5964 O O . ASN A 1 748 ? 9.289 56.906 13.617 1 92.5 748 ASN A O 1
ATOM 5968 N N . CYS A 1 749 ? 11.398 56.344 13.148 1 93.25 749 CYS A N 1
ATOM 5969 C CA . CYS A 1 749 ? 11.914 56.844 14.414 1 93.25 749 CYS A CA 1
ATOM 5970 C C . CYS A 1 749 ? 12.789 58.062 14.195 1 93.25 749 CYS A C 1
ATOM 5972 O O . CYS A 1 749 ? 13.18 58.375 13.062 1 93.25 749 CYS A O 1
ATOM 5974 N N . GLY A 1 750 ? 13.07 58.812 15.266 1 89.5 750 GLY A N 1
ATOM 5975 C CA . GLY A 1 750 ? 13.82 60.062 15.164 1 89.5 750 GLY A CA 1
ATOM 5976 C C . GLY A 1 750 ? 15.297 59.906 15.461 1 89.5 750 GLY A C 1
ATOM 5977 O O . GLY A 1 750 ? 15.977 60.875 15.805 1 89.5 750 GLY A O 1
ATOM 5978 N N . PHE A 1 751 ? 15.836 58.812 15.219 1 91.12 751 PHE A N 1
ATOM 5979 C CA . PHE A 1 751 ? 17.234 58.531 15.531 1 91.12 751 PHE A CA 1
ATOM 5980 C C . PHE A 1 751 ? 18.156 59.375 14.656 1 91.12 751 PHE A C 1
ATOM 5982 O O . PHE A 1 751 ? 17.906 59.531 13.461 1 91.12 751 PHE A O 1
ATOM 5989 N N . SER A 1 752 ? 19.234 59.969 15.203 1 87.56 752 SER A N 1
ATOM 5990 C CA . SER A 1 752 ? 20.266 60.625 14.438 1 87.56 752 SER A CA 1
ATOM 5991 C C . SER A 1 752 ? 21.25 59.625 13.828 1 87.56 752 SER A C 1
ATOM 5993 O O . SER A 1 752 ? 21.734 59.812 12.711 1 87.56 752 SER A O 1
ATOM 5995 N N . ASP A 1 753 ? 21.5 58.688 14.484 1 89.94 753 ASP A N 1
ATOM 5996 C CA . ASP A 1 753 ? 22.344 57.562 14.031 1 89.94 753 ASP A CA 1
ATOM 5997 C C . ASP A 1 753 ? 22.062 56.312 14.836 1 89.94 753 ASP A C 1
ATOM 5999 O O . ASP A 1 753 ? 21.297 56.344 15.789 1 89.94 753 ASP A O 1
ATOM 6003 N N . LEU A 1 754 ? 22.562 55.188 14.461 1 92.94 754 LEU A N 1
ATOM 6004 C CA . LEU A 1 754 ? 22.391 53.906 15.133 1 92.94 754 LEU A CA 1
ATOM 6005 C C . LEU A 1 754 ? 23.734 53.375 15.609 1 92.94 754 LEU A C 1
ATOM 6007 O O . LEU A 1 754 ? 24.047 52.188 15.43 1 92.94 754 LEU A O 1
ATOM 6011 N N . SER A 1 755 ? 24.578 54.219 16.141 1 89.5 755 SER A N 1
ATOM 6012 C CA . SER A 1 755 ? 25.938 53.844 16.531 1 89.5 755 SER A CA 1
ATOM 6013 C C . SER A 1 755 ? 25.922 52.812 17.672 1 89.5 755 SER A C 1
ATOM 6015 O O . SER A 1 755 ? 26.922 52.125 17.891 1 89.5 755 SER A O 1
ATOM 6017 N N . TRP A 1 756 ? 24.766 52.688 18.328 1 88.31 756 TRP A N 1
ATOM 6018 C CA . TRP A 1 756 ? 24.672 51.719 19.406 1 88.31 756 TRP A CA 1
ATOM 6019 C C . TRP A 1 756 ? 24.766 50.281 18.844 1 88.31 756 TRP A C 1
ATOM 6021 O O . TRP A 1 756 ? 24.969 49.344 19.594 1 88.31 756 TRP A O 1
ATOM 6031 N N . LEU A 1 757 ? 24.656 50.062 17.594 1 91 757 LEU A N 1
ATOM 6032 C CA . LEU A 1 757 ? 24.766 48.781 16.953 1 91 757 LEU A CA 1
ATOM 6033 C C . LEU A 1 757 ? 26.188 48.219 17.062 1 91 757 LEU A C 1
ATOM 6035 O O . LEU A 1 757 ? 26.422 47.031 16.812 1 91 757 LEU A O 1
ATOM 6039 N N . VAL A 1 758 ? 27.172 49.031 17.406 1 87.25 758 VAL A N 1
ATOM 6040 C CA . VAL A 1 758 ? 28.547 48.562 17.625 1 87.25 758 VAL A CA 1
ATOM 6041 C C . VAL A 1 758 ? 28.594 47.562 18.75 1 87.25 758 VAL A C 1
ATOM 6043 O O . VAL A 1 758 ? 29.484 46.719 18.797 1 87.25 758 VAL A O 1
ATOM 6046 N N . HIS A 1 759 ? 27.516 47.562 19.531 1 87.5 759 HIS A N 1
ATOM 6047 C CA . HIS A 1 759 ? 27.438 46.656 20.656 1 87.5 759 HIS A CA 1
ATOM 6048 C C . HIS A 1 759 ? 26.656 45.375 20.266 1 87.5 759 HIS A C 1
ATOM 6050 O O . HIS A 1 759 ? 26.312 44.594 21.141 1 87.5 759 HIS A O 1
ATOM 6056 N N . ALA A 1 760 ? 26.344 45.188 19.062 1 90.62 760 ALA A N 1
ATOM 6057 C CA . ALA A 1 760 ? 25.609 44.031 18.578 1 90.62 760 ALA A CA 1
ATOM 6058 C C . ALA A 1 760 ? 26.422 43.281 17.5 1 90.62 760 ALA A C 1
ATOM 6060 O O . ALA A 1 760 ? 26.094 43.344 16.312 1 90.62 760 ALA A O 1
ATOM 6061 N N . PRO A 1 761 ? 27.266 42.5 17.859 1 87.75 761 PRO A N 1
ATOM 6062 C CA . PRO A 1 761 ? 28.156 41.875 16.891 1 87.75 761 PRO A CA 1
ATOM 6063 C C . PRO A 1 761 ? 27.469 40.781 16.078 1 87.75 761 PRO A C 1
ATOM 6065 O O . PRO A 1 761 ? 27.922 40.438 14.984 1 87.75 761 PRO A O 1
ATOM 6068 N N . LYS A 1 762 ? 26.359 40.219 16.5 1 89.88 762 LYS A N 1
ATOM 6069 C CA . LYS A 1 762 ? 25.734 39.094 15.828 1 89.88 762 LYS A CA 1
ATOM 6070 C C . LYS A 1 762 ? 24.562 39.562 14.953 1 89.88 762 LYS A C 1
ATOM 6072 O O . LYS A 1 762 ? 23.766 38.75 14.5 1 89.88 762 LYS A O 1
ATOM 6077 N N . LEU A 1 763 ? 24.469 40.781 14.68 1 91.06 763 LEU A N 1
ATOM 6078 C CA . LEU A 1 763 ? 23.359 41.312 13.898 1 91.06 763 LEU A CA 1
ATOM 6079 C C . LEU A 1 763 ? 23.344 40.719 12.492 1 91.06 763 LEU A C 1
ATOM 6081 O O . LEU A 1 763 ? 24.359 40.75 11.781 1 91.06 763 LEU A O 1
ATOM 6085 N N . ARG A 1 764 ? 22.234 40.219 12.094 1 89.25 764 ARG A N 1
ATOM 6086 C CA . ARG A 1 764 ? 22.125 39.594 10.789 1 89.25 764 ARG A CA 1
ATOM 6087 C C . ARG A 1 764 ? 21.188 40.375 9.875 1 89.25 764 ARG A C 1
ATOM 6089 O O . ARG A 1 764 ? 21.391 40.406 8.656 1 89.25 764 ARG A O 1
ATOM 6096 N N . ASN A 1 765 ? 20.172 40.969 10.492 1 90.56 765 ASN A N 1
ATOM 6097 C CA . ASN A 1 765 ? 19.203 41.719 9.711 1 90.56 765 ASN A CA 1
ATOM 6098 C C . ASN A 1 765 ? 19 43.125 10.273 1 90.56 765 ASN A C 1
ATOM 6100 O O . ASN A 1 765 ? 18.703 43.312 11.461 1 90.56 765 ASN A O 1
ATOM 6104 N N . LEU A 1 766 ? 19.141 44.094 9.383 1 91.94 766 LEU A N 1
ATOM 6105 C CA . LEU A 1 766 ? 18.922 45.469 9.766 1 91.94 766 LEU A CA 1
ATOM 6106 C C . LEU A 1 766 ? 18 46.188 8.773 1 91.94 766 LEU A C 1
ATOM 6108 O O . LEU A 1 766 ? 18.281 46.188 7.574 1 91.94 766 LEU A O 1
ATOM 6112 N N . GLU A 1 767 ? 16.969 46.656 9.312 1 93.12 767 GLU A N 1
ATOM 6113 C CA . GLU A 1 767 ? 16.016 47.406 8.492 1 93.12 767 GLU A CA 1
ATOM 6114 C C . GLU A 1 767 ? 15.805 48.812 9.055 1 93.12 767 GLU A C 1
ATOM 6116 O O . GLU A 1 767 ? 15.406 48.969 10.211 1 93.12 767 GLU A O 1
ATOM 6121 N N . VAL A 1 768 ? 16.094 49.719 8.25 1 93.56 768 VAL A N 1
ATOM 6122 C CA . VAL A 1 768 ? 15.891 51.125 8.633 1 93.56 768 VAL A CA 1
ATOM 6123 C C . VAL A 1 768 ? 14.969 51.812 7.621 1 93.56 768 VAL A C 1
ATOM 6125 O O . VAL A 1 768 ? 15.328 51.969 6.457 1 93.56 768 VAL A O 1
ATOM 6128 N N . ILE A 1 769 ? 13.844 52.219 8.148 1 93.62 769 ILE A N 1
ATOM 6129 C CA . ILE A 1 769 ? 12.836 52.781 7.242 1 93.62 769 ILE A CA 1
ATOM 6130 C C . ILE A 1 769 ? 12.328 54.094 7.789 1 93.62 769 ILE A C 1
ATOM 6132 O O . ILE A 1 769 ? 11.945 54.188 8.953 1 93.62 769 ILE A O 1
ATOM 6136 N N . GLY A 1 770 ? 12.352 55.094 7.152 1 90.56 770 GLY A N 1
ATOM 6137 C CA . GLY A 1 770 ? 11.648 56.344 7.43 1 90.56 770 GLY A CA 1
ATOM 6138 C C . GLY A 1 770 ? 12.352 57.219 8.445 1 90.56 770 GLY A C 1
ATOM 6139 O O . GLY A 1 770 ? 11.703 57.938 9.219 1 90.56 770 GLY A O 1
ATOM 6140 N N . SER A 1 771 ? 13.594 57.094 8.656 1 89.19 771 SER A N 1
ATOM 6141 C CA . SER A 1 771 ? 14.328 58.031 9.523 1 89.19 771 SER A CA 1
ATOM 6142 C C . SER A 1 771 ? 14.781 59.25 8.758 1 89.19 771 SER A C 1
ATOM 6144 O O . SER A 1 771 ? 15.898 59.281 8.227 1 89.19 771 SER A O 1
ATOM 6146 N N . LEU A 1 772 ? 14.109 60.375 8.852 1 86.25 772 LEU A N 1
ATOM 6147 C CA . LEU A 1 772 ? 14.242 61.531 7.957 1 86.25 772 LEU A CA 1
ATOM 6148 C C . LEU A 1 772 ? 15.516 62.312 8.273 1 86.25 772 LEU A C 1
ATOM 6150 O O . LEU A 1 772 ? 16.156 62.844 7.367 1 86.25 772 LEU A O 1
ATOM 6154 N N . SER A 1 773 ? 15.938 62.312 9.461 1 86.12 773 SER A N 1
ATOM 6155 C CA . SER A 1 773 ? 17.031 63.219 9.836 1 86.12 773 SER A CA 1
ATOM 6156 C C . SER A 1 773 ? 18.359 62.469 9.922 1 86.12 773 SER A C 1
ATOM 6158 O O . SER A 1 773 ? 19.406 63.062 10.156 1 86.12 773 SER A O 1
ATOM 6160 N N . MET A 1 774 ? 18.344 61.188 9.578 1 90.56 774 MET A N 1
ATOM 6161 C CA . MET A 1 774 ? 19.547 60.375 9.734 1 90.56 774 MET A CA 1
ATOM 6162 C C . MET A 1 774 ? 20.531 60.625 8.586 1 90.56 774 MET A C 1
ATOM 6164 O O . MET A 1 774 ? 20.172 60.469 7.422 1 90.56 774 MET A O 1
ATOM 6168 N N . GLU A 1 775 ? 21.781 61.031 8.883 1 87.81 775 GLU A N 1
ATOM 6169 C CA . GLU A 1 775 ? 22.781 61.312 7.855 1 87.81 775 GLU A CA 1
ATOM 6170 C C . GLU A 1 775 ? 23.719 60.125 7.684 1 87.81 775 GLU A C 1
ATOM 6172 O O . GLU A 1 775 ? 24.203 59.844 6.578 1 87.81 775 GLU A O 1
ATOM 6177 N N . LYS A 1 776 ? 23.984 59.531 8.812 1 88.94 776 LYS A N 1
ATOM 6178 C CA . LYS A 1 776 ? 24.812 58.344 8.82 1 88.94 776 LYS A CA 1
ATOM 6179 C C . LYS A 1 776 ? 24.203 57.25 9.688 1 88.94 776 LYS A C 1
ATOM 6181 O O . LYS A 1 776 ? 23.625 57.531 10.742 1 88.94 776 LYS A O 1
ATOM 6186 N N . ILE A 1 777 ? 24.312 56.031 9.32 1 89.31 777 ILE A N 1
ATOM 6187 C CA . ILE A 1 777 ? 23.781 54.969 10.148 1 89.31 777 ILE A CA 1
ATOM 6188 C C . ILE A 1 777 ? 24.703 54.75 11.359 1 89.31 777 ILE A C 1
ATOM 6190 O O . ILE A 1 777 ? 24.219 54.656 12.484 1 89.31 777 ILE A O 1
ATOM 6194 N N . ILE A 1 778 ? 26 54.688 11.047 1 88.94 778 ILE A N 1
ATOM 6195 C CA . ILE A 1 778 ? 26.969 54.688 12.133 1 88.94 778 ILE A CA 1
ATOM 6196 C C . ILE A 1 778 ? 27.641 56.062 12.234 1 88.94 778 ILE A C 1
ATOM 6198 O O . ILE A 1 778 ? 28.312 56.5 11.305 1 88.94 778 ILE A O 1
ATOM 6202 N N . GLY A 1 779 ? 27.359 56.688 13.422 1 82.12 779 GLY A N 1
ATOM 6203 C CA . GLY A 1 779 ? 27.812 58.062 13.625 1 82.12 779 GLY A CA 1
ATOM 6204 C C . GLY A 1 779 ? 29.328 58.188 13.648 1 82.12 779 GLY A C 1
ATOM 6205 O O . GLY A 1 779 ? 30.047 57.188 13.5 1 82.12 779 GLY A O 1
ATOM 6206 N N . ASP A 1 780 ? 29.656 59.5 13.938 1 75.75 780 ASP A N 1
ATOM 6207 C CA . ASP A 1 780 ? 31.062 59.906 13.93 1 75.75 780 ASP A CA 1
ATOM 6208 C C . ASP A 1 780 ? 31.719 59.625 15.289 1 75.75 780 ASP A C 1
ATOM 6210 O O . ASP A 1 780 ? 31.016 59.469 16.297 1 75.75 780 ASP A O 1
ATOM 6214 N N . GLY A 1 781 ? 32.938 59.125 15.406 1 71.44 781 GLY A N 1
ATOM 6215 C CA . GLY A 1 781 ? 33.594 59.094 16.703 1 71.44 781 GLY A CA 1
ATOM 6216 C C . GLY A 1 781 ? 34.25 57.75 17 1 71.44 781 GLY A C 1
ATOM 6217 O O . GLY A 1 781 ? 34.781 57.562 18.078 1 71.44 781 GLY A O 1
ATOM 6218 N N . PHE A 1 782 ? 33.969 56.875 16.125 1 79.19 782 PHE A N 1
ATOM 6219 C CA . PHE A 1 782 ? 34.594 55.594 16.359 1 79.19 782 PHE A CA 1
ATOM 6220 C C . PHE A 1 782 ? 35.875 55.438 15.531 1 79.19 782 PHE A C 1
ATOM 6222 O O . PHE A 1 782 ? 35.875 55.812 14.359 1 79.19 782 PHE A O 1
ATOM 6229 N N . ALA A 1 783 ? 36.844 55.125 16.312 1 75.69 783 ALA A N 1
ATOM 6230 C CA . ALA A 1 783 ? 38.094 54.844 15.617 1 75.69 783 ALA A CA 1
ATOM 6231 C C . ALA A 1 783 ? 38 53.562 14.781 1 75.69 783 ALA A C 1
ATOM 6233 O O . ALA A 1 783 ? 37.188 52.688 15.086 1 75.69 783 ALA A O 1
ATOM 6234 N N . ARG A 1 784 ? 38.688 53.531 13.766 1 77.12 784 ARG A N 1
ATOM 6235 C CA . ARG A 1 784 ? 38.688 52.375 12.852 1 77.12 784 ARG A CA 1
ATOM 6236 C C . ARG A 1 784 ? 39 51.094 13.594 1 77.12 784 ARG A C 1
ATOM 6238 O O . ARG A 1 784 ? 38.406 50.062 13.32 1 77.12 784 ARG A O 1
ATOM 6245 N N . GLU A 1 785 ? 39.875 51.188 14.508 1 76.81 785 GLU A N 1
ATOM 6246 C CA . GLU A 1 785 ? 40.281 50 15.273 1 76.81 785 GLU A CA 1
ATOM 6247 C C . GLU A 1 785 ? 39.156 49.531 16.188 1 76.81 785 GLU A C 1
ATOM 6249 O O . GLU A 1 785 ? 38.969 48.344 16.391 1 76.81 785 GLU A O 1
ATOM 6254 N N . GLU A 1 786 ? 38.438 50.469 16.578 1 77.25 786 GLU A N 1
ATOM 6255 C CA . GLU A 1 786 ? 37.312 50.156 17.453 1 77.25 786 GLU A CA 1
ATOM 6256 C C . GLU A 1 786 ? 36.219 49.438 16.703 1 77.25 786 GLU A C 1
ATOM 6258 O O . GLU A 1 786 ? 35.594 48.5 17.219 1 77.25 786 GLU A O 1
ATOM 6263 N N . LEU A 1 787 ? 36 49.875 15.562 1 78.56 787 LEU A N 1
ATOM 6264 C CA . LEU A 1 787 ? 34.969 49.25 14.734 1 78.56 787 LEU A CA 1
ATOM 6265 C C . LEU A 1 787 ? 35.375 47.875 14.305 1 78.56 787 LEU A C 1
ATOM 6267 O O . LEU A 1 787 ? 34.531 46.938 14.258 1 78.56 787 LEU A O 1
ATOM 6271 N N . ALA A 1 788 ? 36.625 47.719 14.047 1 75.69 788 ALA A N 1
ATOM 6272 C CA . ALA A 1 788 ? 37.156 46.406 13.641 1 75.69 788 ALA A CA 1
ATOM 6273 C C . ALA A 1 788 ? 37.094 45.406 14.797 1 75.69 788 ALA A C 1
ATOM 6275 O O . ALA A 1 788 ? 36.781 44.25 14.602 1 75.69 788 ALA A O 1
ATOM 6276 N N . THR A 1 789 ? 37.312 45.906 15.922 1 77.56 789 THR A N 1
ATOM 6277 C CA . THR A 1 789 ? 37.312 45.031 17.094 1 77.56 789 THR A CA 1
ATOM 6278 C C . THR A 1 789 ? 35.906 44.688 17.5 1 77.56 789 THR A C 1
ATOM 6280 O O . THR A 1 789 ? 35.656 43.594 18.062 1 77.56 789 THR A O 1
ATOM 6283 N N . SER A 1 790 ? 34.969 45.531 17.219 1 80.06 790 SER A N 1
ATOM 6284 C CA . SER A 1 790 ? 33.594 45.281 17.594 1 80.06 790 SER A CA 1
ATOM 6285 C C . SER A 1 790 ? 32.938 44.219 16.688 1 80.06 790 SER A C 1
ATOM 6287 O O . SER A 1 790 ? 31.953 43.594 17.062 1 80.06 790 SER A O 1
ATOM 6289 N N . GLY A 1 791 ? 33.5 43.969 15.57 1 80.38 791 GLY A N 1
ATOM 6290 C CA . GLY A 1 791 ? 32.906 43.031 14.617 1 80.38 791 GLY A CA 1
ATOM 6291 C C . GLY A 1 791 ? 31.594 43.531 14.039 1 80.38 791 GLY A C 1
ATOM 6292 O O . GLY A 1 791 ? 30.734 42.719 13.68 1 80.38 791 GLY A O 1
ATOM 6293 N N . LEU A 1 792 ? 31.406 44.844 13.945 1 83.44 792 LEU A N 1
ATOM 6294 C CA . LEU A 1 792 ? 30.188 45.438 13.422 1 83.44 792 LEU A CA 1
ATOM 6295 C C . LEU A 1 792 ? 29.875 44.906 12.023 1 83.44 792 LEU A C 1
ATOM 6297 O O . LEU A 1 792 ? 30.734 44.906 11.141 1 83.44 792 LEU A O 1
ATOM 6301 N N . PHE A 1 793 ? 28.719 44.312 11.773 1 82.44 793 PHE A N 1
ATOM 6302 C CA . PHE A 1 793 ? 28.141 43.875 10.516 1 82.44 793 PHE A CA 1
ATOM 6303 C C . PHE A 1 793 ? 28.906 42.688 9.961 1 82.44 793 PHE A C 1
ATOM 6305 O O . PHE A 1 793 ? 28.859 42.406 8.758 1 82.44 793 PHE A O 1
ATOM 6312 N N . SER A 1 794 ? 29.656 42.062 10.766 1 82.19 794 SER A N 1
ATOM 6313 C CA . SER A 1 794 ? 30.391 40.875 10.305 1 82.19 794 SER A CA 1
ATOM 6314 C C . SER A 1 794 ? 29.438 39.719 10 1 82.19 794 SER A C 1
ATOM 6316 O O . SER A 1 794 ? 29.734 38.875 9.156 1 82.19 794 SER A O 1
ATOM 6318 N N . CYS A 1 795 ? 28.219 39.75 10.648 1 87.06 795 CYS A N 1
ATOM 6319 C CA . CYS A 1 795 ? 27.266 38.656 10.461 1 87.06 795 CYS A CA 1
ATOM 6320 C C . CYS A 1 795 ? 26.047 39.125 9.672 1 87.06 795 CYS A C 1
ATOM 6322 O O . CYS A 1 795 ? 25.078 38.406 9.523 1 87.06 795 CYS A O 1
ATOM 6324 N N . LEU A 1 796 ? 26.141 40.344 9.195 1 85.56 796 LEU A N 1
ATOM 6325 C CA . LEU A 1 796 ? 24.969 40.938 8.539 1 85.56 796 LEU A CA 1
ATOM 6326 C C . LEU A 1 796 ? 24.688 40.219 7.219 1 85.56 796 LEU A C 1
ATOM 6328 O O . LEU A 1 796 ? 25.562 40.094 6.375 1 85.56 796 LEU A O 1
ATOM 6332 N N . LYS A 1 797 ? 23.547 39.812 7.051 1 81.5 797 LYS A N 1
ATOM 6333 C CA . LYS A 1 797 ? 23.156 39.125 5.82 1 81.5 797 LYS A CA 1
ATOM 6334 C C . LYS A 1 797 ? 22.188 39.969 4.996 1 81.5 797 LYS A C 1
ATOM 6336 O O . LYS A 1 797 ? 22.141 39.844 3.771 1 81.5 797 LYS A O 1
ATOM 6341 N N . PHE A 1 798 ? 21.438 40.781 5.762 1 84.81 798 PHE A N 1
ATOM 6342 C CA . PHE A 1 798 ? 20.438 41.594 5.066 1 84.81 798 PHE A CA 1
ATOM 6343 C C . PHE A 1 798 ? 20.406 43 5.59 1 84.81 798 PHE A C 1
ATOM 6345 O O . PHE A 1 798 ? 20.344 43.25 6.801 1 84.81 798 PHE A O 1
ATOM 6352 N N . LEU A 1 799 ? 20.453 43.969 4.688 1 86 799 LEU A N 1
ATOM 6353 C CA . LEU A 1 799 ? 20.344 45.406 5.016 1 86 799 LEU A CA 1
ATOM 6354 C C . LEU A 1 799 ? 19.297 46.062 4.141 1 86 799 LEU A C 1
ATOM 6356 O O . LEU A 1 799 ? 19.438 46.094 2.914 1 86 799 LEU A O 1
ATOM 6360 N N . ASN A 1 800 ? 18.297 46.531 4.82 1 88.25 800 ASN A N 1
ATOM 6361 C CA . ASN A 1 800 ? 17.219 47.219 4.125 1 88.25 800 ASN A CA 1
ATOM 6362 C C . ASN A 1 800 ? 17.109 48.688 4.555 1 88.25 800 ASN A C 1
ATOM 6364 O O . ASN A 1 800 ? 16.828 48.969 5.719 1 88.25 800 ASN A O 1
ATOM 6368 N N . ILE A 1 801 ? 17.359 49.562 3.627 1 89.06 801 ILE A N 1
ATOM 6369 C CA . ILE A 1 801 ? 17.266 51 3.896 1 89.06 801 ILE A CA 1
ATOM 6370 C C . ILE A 1 801 ? 16.266 51.656 2.949 1 89.06 801 ILE A C 1
ATOM 6372 O O . ILE A 1 801 ? 16.469 51.688 1.734 1 89.06 801 ILE A O 1
ATOM 6376 N N . ILE A 1 802 ? 15.242 52.125 3.588 1 89.44 802 ILE A N 1
ATOM 6377 C CA . ILE A 1 802 ? 14.195 52.688 2.756 1 89.44 802 ILE A CA 1
ATOM 6378 C C . ILE A 1 802 ? 13.828 54.094 3.262 1 89.44 802 ILE A C 1
ATOM 6380 O O . ILE A 1 802 ? 13.617 54.281 4.461 1 89.44 802 ILE A O 1
ATOM 6384 N N . ASP A 1 803 ? 13.719 55.062 2.502 1 88.75 803 ASP A N 1
ATOM 6385 C CA . ASP A 1 803 ? 13.156 56.375 2.764 1 88.75 803 ASP A CA 1
ATOM 6386 C C . ASP A 1 803 ? 14 57.156 3.777 1 88.75 803 ASP A C 1
ATOM 6388 O O . ASP A 1 803 ? 13.492 57.594 4.812 1 88.75 803 ASP A O 1
ATOM 6392 N N . LEU A 1 804 ? 15.234 57.219 3.531 1 91.06 804 LEU A N 1
ATOM 6393 C CA . LEU A 1 804 ? 16.141 58.062 4.289 1 91.06 804 LEU A CA 1
ATOM 6394 C C . LEU A 1 804 ? 16.719 59.156 3.404 1 91.06 804 LEU A C 1
ATOM 6396 O O . LEU A 1 804 ? 17.859 59.062 2.947 1 91.06 804 LEU A O 1
ATOM 6400 N N . PRO A 1 805 ? 16.016 60.312 3.293 1 87.31 805 PRO A N 1
ATOM 6401 C CA . PRO A 1 805 ? 16.438 61.344 2.348 1 87.31 805 PRO A CA 1
ATOM 6402 C C . PRO A 1 805 ? 17.75 62.031 2.75 1 87.31 805 PRO A C 1
ATOM 6404 O O . PRO A 1 805 ? 18.5 62.5 1.886 1 87.31 805 PRO A O 1
ATOM 6407 N N . SER A 1 806 ? 18.094 62.094 4.012 1 88.94 806 SER A N 1
ATOM 6408 C CA . SER A 1 806 ? 19.281 62.812 4.473 1 88.94 806 SER A CA 1
ATOM 6409 C C . SER A 1 806 ? 20.484 61.875 4.609 1 88.94 806 SER A C 1
ATOM 6411 O O . SER A 1 806 ? 21.562 62.312 4.984 1 88.94 806 SER A O 1
ATOM 6413 N N . LEU A 1 807 ? 20.297 60.625 4.281 1 89.81 807 LEU A N 1
ATOM 6414 C CA . LEU A 1 807 ? 21.375 59.656 4.473 1 89.81 807 LEU A CA 1
ATOM 6415 C C . LEU A 1 807 ? 22.5 59.906 3.469 1 89.81 807 LEU A C 1
ATOM 6417 O O . LEU A 1 807 ? 22.266 59.906 2.258 1 89.81 807 LEU A O 1
ATOM 6421 N N . ARG A 1 808 ? 23.719 60.062 3.916 1 84.25 808 ARG A N 1
ATOM 6422 C CA . ARG A 1 808 ? 24.859 60.344 3.043 1 84.25 808 ARG A CA 1
ATOM 6423 C C . ARG A 1 808 ? 25.781 59.125 2.965 1 84.25 808 ARG A C 1
ATOM 6425 O O . ARG A 1 808 ? 26.328 58.844 1.901 1 84.25 808 ARG A O 1
ATOM 6432 N N . SER A 1 809 ? 25.922 58.594 4.074 1 83.81 809 SER A N 1
ATOM 6433 C CA . SER A 1 809 ? 26.781 57.406 4.121 1 83.81 809 SER A CA 1
ATOM 6434 C C . SER A 1 809 ? 26.328 56.438 5.203 1 83.81 809 SER A C 1
ATOM 6436 O O . SER A 1 809 ? 25.625 56.812 6.145 1 83.81 809 SER A O 1
ATOM 6438 N N . ILE A 1 810 ? 26.672 55.156 5.047 1 84.69 810 ILE A N 1
ATOM 6439 C CA . ILE A 1 810 ? 26.359 54.156 6.062 1 84.69 810 ILE A CA 1
ATOM 6440 C C . ILE A 1 810 ? 27.406 54.188 7.168 1 84.69 810 ILE A C 1
ATOM 6442 O O . ILE A 1 810 ? 27.078 54.188 8.359 1 84.69 810 ILE A O 1
ATOM 6446 N N . CYS A 1 811 ? 28.609 54.156 6.758 1 81.69 811 CYS A N 1
ATOM 6447 C CA . CYS A 1 811 ? 29.75 54.281 7.66 1 81.69 811 CYS A CA 1
ATOM 6448 C C . CYS A 1 811 ? 30.922 54.969 6.965 1 81.69 811 CYS A C 1
ATOM 6450 O O . CYS A 1 811 ? 31.078 54.844 5.75 1 81.69 811 CYS A O 1
ATOM 6452 N N . ASP A 1 812 ? 31.703 55.688 7.711 1 75.44 812 ASP A N 1
ATOM 6453 C CA . ASP A 1 812 ? 32.812 56.406 7.105 1 75.44 812 ASP A CA 1
ATOM 6454 C C . ASP A 1 812 ? 33.969 55.438 6.727 1 75.44 812 ASP A C 1
ATOM 6456 O O . ASP A 1 812 ? 34.625 55.656 5.711 1 75.44 812 ASP A O 1
ATOM 6460 N N . ASP A 1 813 ? 34.094 54.438 7.539 1 75.06 813 ASP A N 1
ATOM 6461 C CA . ASP A 1 813 ? 35.156 53.469 7.273 1 75.06 813 ASP A CA 1
ATOM 6462 C C . ASP A 1 813 ? 34.625 52.25 6.531 1 75.06 813 ASP A C 1
ATOM 6464 O O . ASP A 1 813 ? 33.469 51.875 6.695 1 75.06 813 ASP A O 1
ATOM 6468 N N . PRO A 1 814 ? 35.406 51.75 5.641 1 74.31 814 PRO A N 1
ATOM 6469 C CA . PRO A 1 814 ? 34.969 50.531 4.945 1 74.31 814 PRO A CA 1
ATOM 6470 C C . PRO A 1 814 ? 34.75 49.375 5.898 1 74.31 814 PRO A C 1
ATOM 6472 O O . PRO A 1 814 ? 35.5 49.219 6.879 1 74.31 814 PRO A O 1
ATOM 6475 N N . LEU A 1 815 ? 33.656 48.781 5.715 1 75 815 LEU A N 1
ATOM 6476 C CA . LEU A 1 815 ? 33.312 47.625 6.547 1 75 815 LEU A CA 1
ATOM 6477 C C . LEU A 1 815 ? 33.469 46.312 5.789 1 75 815 LEU A C 1
ATOM 6479 O O . LEU A 1 815 ? 33.438 46.312 4.559 1 75 815 LEU A O 1
ATOM 6483 N N . PHE A 1 816 ? 33.844 45.219 6.5 1 69.88 816 PHE A N 1
ATOM 6484 C CA . PHE A 1 816 ? 34.031 43.875 5.941 1 69.88 816 PHE A CA 1
ATOM 6485 C C . PHE A 1 816 ? 32.781 43.031 6.117 1 69.88 816 PHE A C 1
ATOM 6487 O O . PHE A 1 816 ? 32.281 42.906 7.227 1 69.88 816 PHE A O 1
ATOM 6494 N N . PHE A 1 817 ? 32.219 42.594 4.957 1 73 817 PHE A N 1
ATOM 6495 C CA . PHE A 1 817 ? 31.078 41.688 4.969 1 73 817 PHE A CA 1
ATOM 6496 C C . PHE A 1 817 ? 31.484 40.281 4.531 1 73 817 PHE A C 1
ATOM 6498 O O . PHE A 1 817 ? 31.344 39.906 3.357 1 73 817 PHE A O 1
ATOM 6505 N N . PRO A 1 818 ? 31.781 39.375 5.414 1 70.31 818 PRO A N 1
ATOM 6506 C CA . PRO A 1 818 ? 32.312 38.062 5.035 1 70.31 818 PRO A CA 1
ATOM 6507 C C . PRO A 1 818 ? 31.266 37.125 4.484 1 70.31 818 PRO A C 1
ATOM 6509 O O . PRO A 1 818 ? 31.578 36.25 3.658 1 70.31 818 PRO A O 1
ATOM 6512 N N . GLN A 1 819 ? 30.016 37.031 4.996 1 70.69 819 GLN A N 1
ATOM 6513 C CA . GLN A 1 819 ? 29.031 36.031 4.66 1 70.69 819 GLN A CA 1
ATOM 6514 C C . GLN A 1 819 ? 28.141 36.5 3.498 1 70.69 819 GLN A C 1
ATOM 6516 O O . GLN A 1 819 ? 27.234 35.75 3.078 1 70.69 819 GLN A O 1
ATOM 6521 N N . GLY A 1 820 ? 28.609 37.312 2.68 1 63.94 820 GLY A N 1
ATOM 6522 C CA . GLY A 1 820 ? 27.734 37.812 1.62 1 63.94 820 GLY A CA 1
ATOM 6523 C C . GLY A 1 820 ? 26.516 38.562 2.141 1 63.94 820 GLY A C 1
ATOM 6524 O O . GLY A 1 820 ? 26.031 38.25 3.232 1 63.94 820 GLY A O 1
ATOM 6525 N N . MET A 1 821 ? 26.094 39.562 1.522 1 71.75 821 MET A N 1
ATOM 6526 C CA . MET A 1 821 ? 25.031 40.438 2.027 1 71.75 821 MET A CA 1
ATOM 6527 C C . MET A 1 821 ? 24.078 40.844 0.903 1 71.75 821 MET A C 1
ATOM 6529 O O . MET A 1 821 ? 24.5 40.969 -0.248 1 71.75 821 MET A O 1
ATOM 6533 N N . GLU A 1 822 ? 22.812 40.688 1.255 1 75.62 822 GLU A N 1
ATOM 6534 C CA . GLU A 1 822 ? 21.797 41.281 0.383 1 75.62 822 GLU A CA 1
ATOM 6535 C C . GLU A 1 822 ? 21.469 42.719 0.808 1 75.62 822 GLU A C 1
ATOM 6537 O O . GLU A 1 822 ? 21.125 42.938 1.967 1 75.62 822 GLU A O 1
ATOM 6542 N N . PHE A 1 823 ? 21.672 43.656 -0.187 1 76.38 823 PHE A N 1
ATOM 6543 C CA . PHE A 1 823 ? 21.484 45.062 0.098 1 76.38 823 PHE A CA 1
ATOM 6544 C C . PHE A 1 823 ? 20.312 45.625 -0.687 1 76.38 823 PHE A C 1
ATOM 6546 O O . PHE A 1 823 ? 20.234 45.469 -1.907 1 76.38 823 PHE A O 1
ATOM 6553 N N . ARG A 1 824 ? 19.359 46.156 0.102 1 79.25 824 ARG A N 1
ATOM 6554 C CA . ARG A 1 824 ? 18.234 46.812 -0.542 1 79.25 824 ARG A CA 1
ATOM 6555 C C . ARG A 1 824 ? 18.156 48.281 -0.136 1 79.25 824 ARG A C 1
ATOM 6557 O O . ARG A 1 824 ? 18.078 48.594 1.054 1 79.25 824 ARG A O 1
ATOM 6564 N N . VAL A 1 825 ? 18.219 49.219 -1.083 1 80.25 825 VAL A N 1
ATOM 6565 C CA . VAL A 1 825 ? 18.141 50.656 -0.831 1 80.25 825 VAL A CA 1
ATOM 6566 C C . VAL A 1 825 ? 17.078 51.281 -1.734 1 80.25 825 VAL A C 1
ATOM 6568 O O . VAL A 1 825 ? 17.109 51.125 -2.955 1 80.25 825 VAL A O 1
ATOM 6571 N N . GLU A 1 826 ? 16.172 51.844 -1 1 81.94 826 GLU A N 1
ATOM 6572 C CA . GLU A 1 826 ? 15.117 52.469 -1.761 1 81.94 826 GLU A CA 1
ATOM 6573 C C . GLU A 1 826 ? 14.883 53.906 -1.275 1 81.94 826 GLU A C 1
ATOM 6575 O O . GLU A 1 826 ? 14.836 54.156 -0.07 1 81.94 826 GLU A O 1
ATOM 6580 N N . ARG A 1 827 ? 14.797 54.938 -2.094 1 83.25 827 ARG A N 1
ATOM 6581 C CA . ARG A 1 827 ? 14.43 56.344 -1.825 1 83.25 827 ARG A CA 1
ATOM 6582 C C . ARG A 1 827 ? 15.422 57 -0.865 1 83.25 827 ARG A C 1
ATOM 6584 O O . ARG A 1 827 ? 15.023 57.562 0.159 1 83.25 827 ARG A O 1
ATOM 6591 N N . CYS A 1 828 ? 16.672 56.781 -1.117 1 85.25 828 CYS A N 1
ATOM 6592 C CA . CYS A 1 828 ? 17.75 57.438 -0.393 1 85.25 828 CYS A CA 1
ATOM 6593 C C . CYS A 1 828 ? 18.609 58.281 -1.333 1 85.25 828 CYS A C 1
ATOM 6595 O O . CYS A 1 828 ? 19.734 57.938 -1.644 1 85.25 828 CYS A O 1
ATOM 6597 N N . PRO A 1 829 ? 18.109 59.531 -1.722 1 79.56 829 PRO A N 1
ATOM 6598 C CA . PRO A 1 829 ? 18.812 60.344 -2.719 1 79.56 829 PRO A CA 1
ATOM 6599 C C . PRO A 1 829 ? 20.172 60.844 -2.213 1 79.56 829 PRO A C 1
ATOM 6601 O O . PRO A 1 829 ? 21.062 61.156 -3.012 1 79.56 829 PRO A O 1
ATOM 6604 N N . GLY A 1 830 ? 20.344 60.938 -0.972 1 79.5 830 GLY A N 1
ATOM 6605 C CA . GLY A 1 830 ? 21.562 61.5 -0.42 1 79.5 830 GLY A CA 1
ATOM 6606 C C . GLY A 1 830 ? 22.688 60.5 -0.316 1 79.5 830 GLY A C 1
ATOM 6607 O O . GLY A 1 830 ? 23.844 60.844 -0.069 1 79.5 830 GLY A O 1
ATOM 6608 N N . LEU A 1 831 ? 22.328 59.219 -0.52 1 81.31 831 LEU A N 1
ATOM 6609 C CA . LEU A 1 831 ? 23.328 58.188 -0.301 1 81.31 831 LEU A CA 1
ATOM 6610 C C . LEU A 1 831 ? 24.344 58.156 -1.434 1 81.31 831 LEU A C 1
ATOM 6612 O O . LEU A 1 831 ? 23.984 58.031 -2.604 1 81.31 831 LEU A O 1
ATOM 6616 N N . ARG A 1 832 ? 25.688 58.531 -1.106 1 70.44 832 ARG A N 1
ATOM 6617 C CA . ARG A 1 832 ? 26.719 58.625 -2.135 1 70.44 832 ARG A CA 1
ATOM 6618 C C . ARG A 1 832 ? 27.75 57.531 -2.002 1 70.44 832 ARG A C 1
ATOM 6620 O O . ARG A 1 832 ? 28.375 57.125 -2.986 1 70.44 832 ARG A O 1
ATOM 6627 N N . LYS A 1 833 ? 27.938 57.062 -0.777 1 67.12 833 LYS A N 1
ATOM 6628 C CA . LYS A 1 833 ? 29.047 56.125 -0.588 1 67.12 833 LYS A CA 1
ATOM 6629 C C . LYS A 1 833 ? 28.562 54.844 0.126 1 67.12 833 LYS A C 1
ATOM 6631 O O . LYS A 1 833 ? 27.844 54.938 1.123 1 67.12 833 LYS A O 1
ATOM 6636 N N . LEU A 1 834 ? 28.75 53.656 -0.489 1 68.44 834 LEU A N 1
ATOM 6637 C CA . LEU A 1 834 ? 28.531 52.375 0.203 1 68.44 834 LEU A CA 1
ATOM 6638 C C . LEU A 1 834 ? 29.828 51.875 0.804 1 68.44 834 LEU A C 1
ATOM 6640 O O . LEU A 1 834 ? 30.906 52 0.201 1 68.44 834 LEU A O 1
ATOM 6644 N N . PRO A 1 835 ? 29.781 51.5 2.096 1 63.19 835 PRO A N 1
ATOM 6645 C CA . PRO A 1 835 ? 31.016 51.062 2.773 1 63.19 835 PRO A CA 1
ATOM 6646 C C . PRO A 1 835 ? 31.5 49.719 2.293 1 63.19 835 PRO A C 1
ATOM 6648 O O . PRO A 1 835 ? 31.516 48.75 3.062 1 63.19 835 PRO A O 1
ATOM 6651 N N . LEU A 1 836 ? 31.75 49.344 1.108 1 61.19 836 LEU A N 1
ATOM 6652 C CA . LEU A 1 836 ? 32.156 48.031 0.623 1 61.19 836 LEU A CA 1
ATOM 6653 C C . LEU A 1 836 ? 33.656 48 0.346 1 61.19 836 LEU A C 1
ATOM 6655 O O . LEU A 1 836 ? 34.219 48.969 -0.19 1 61.19 836 LEU A O 1
ATOM 6659 N N . VAL A 1 837 ? 34.312 47.219 1.257 1 54.75 837 VAL A N 1
ATOM 6660 C CA . VAL A 1 837 ? 35.719 47.031 0.929 1 54.75 837 VAL A CA 1
ATOM 6661 C C . VAL A 1 837 ? 35.844 46.031 -0.218 1 54.75 837 VAL A C 1
ATOM 6663 O O . VAL A 1 837 ? 35 45.125 -0.36 1 54.75 837 VAL A O 1
ATOM 6666 N N . SER A 1 838 ? 36.688 46.219 -1.132 1 47.88 838 SER A N 1
ATOM 6667 C CA . SER A 1 838 ? 36.969 45.344 -2.273 1 47.88 838 SER A CA 1
ATOM 6668 C C . SER A 1 838 ? 37.094 43.906 -1.848 1 47.88 838 SER A C 1
ATOM 6670 O O . SER A 1 838 ? 36.688 43 -2.57 1 47.88 838 SER A O 1
ATOM 6672 N N . ASN A 1 839 ? 37.688 43.625 -0.759 1 50.38 839 ASN A N 1
ATOM 6673 C CA . ASN A 1 839 ? 38 42.25 -0.386 1 50.38 839 ASN A CA 1
ATOM 6674 C C . ASN A 1 839 ? 36.875 41.625 0.42 1 50.38 839 ASN A C 1
ATOM 6676 O O . ASN A 1 839 ? 37 40.531 0.94 1 50.38 839 ASN A O 1
ATOM 6680 N N . SER A 1 840 ? 36 42.281 0.711 1 52.41 840 SER A N 1
ATOM 6681 C CA . SER A 1 840 ? 34.938 41.812 1.611 1 52.41 840 SER A CA 1
ATOM 6682 C C . SER A 1 840 ? 34.125 40.688 0.977 1 52.41 840 SER A C 1
ATOM 6684 O O . SER A 1 840 ? 33.375 40 1.662 1 52.41 840 SER A O 1
ATOM 6686 N N . ALA A 1 841 ? 33.906 40.688 -0.34 1 46.41 841 ALA A N 1
ATOM 6687 C CA . ALA A 1 841 ? 32.875 39.875 -0.916 1 46.41 841 ALA A CA 1
ATOM 6688 C C . ALA A 1 841 ? 33.344 38.438 -1.09 1 46.41 841 ALA A C 1
ATOM 6690 O O . ALA A 1 841 ? 33.656 38 -2.201 1 46.41 841 ALA A O 1
ATOM 6691 N N . ARG A 1 842 ? 34.031 38.031 -0.219 1 48.69 842 ARG A N 1
ATOM 6692 C CA . ARG A 1 842 ? 34.156 36.625 -0.531 1 48.69 842 ARG A CA 1
ATOM 6693 C C . ARG A 1 842 ? 32.812 36 -0.804 1 48.69 842 ARG A C 1
ATOM 6695 O O . ARG A 1 842 ? 32.719 34.938 -1.43 1 48.69 842 ARG A O 1
ATOM 6702 N N . GLY A 1 843 ? 31.75 36.438 -0.034 1 51.06 843 GLY A N 1
ATOM 6703 C CA . GLY A 1 843 ? 30.438 35.906 -0.332 1 51.06 843 GLY A CA 1
ATOM 6704 C C . GLY A 1 843 ? 29.688 36.688 -1.37 1 51.06 843 GLY A C 1
ATOM 6705 O O . GLY A 1 843 ? 30.203 37.688 -1.908 1 51.06 843 GLY A O 1
ATOM 6706 N N . THR A 1 844 ? 28.625 36.156 -2.002 1 51.75 844 THR A N 1
ATOM 6707 C CA . THR A 1 844 ? 27.812 36.75 -3.07 1 51.75 844 THR A CA 1
ATOM 6708 C C . THR A 1 844 ? 27.109 38 -2.598 1 51.75 844 THR A C 1
ATOM 6710 O O . THR A 1 844 ? 26.406 38 -1.586 1 51.75 844 THR A O 1
ATOM 6713 N N . LEU A 1 845 ? 27.672 39.125 -2.828 1 54.53 845 LEU A N 1
ATOM 6714 C CA . LEU A 1 845 ? 26.984 40.375 -2.605 1 54.53 845 LEU A CA 1
ATOM 6715 C C . LEU A 1 845 ? 25.891 40.594 -3.643 1 54.53 845 LEU A C 1
ATOM 6717 O O . LEU A 1 845 ? 26.156 40.562 -4.848 1 54.53 845 LEU A O 1
ATOM 6721 N N . SER A 1 846 ? 24.703 40.125 -3.326 1 54.75 846 SER A N 1
ATOM 6722 C CA . SER A 1 846 ? 23.609 40.438 -4.238 1 54.75 846 SER A CA 1
ATOM 6723 C C . SER A 1 846 ? 22.984 41.812 -3.924 1 54.75 846 SER A C 1
ATOM 6725 O O . SER A 1 846 ? 22.516 42.031 -2.807 1 54.75 846 SER A O 1
ATOM 6727 N N . ILE A 1 847 ? 23.312 42.781 -4.625 1 51.94 847 ILE A N 1
ATOM 6728 C CA . ILE A 1 847 ? 22.719 44.125 -4.473 1 51.94 847 ILE A CA 1
ATOM 6729 C C . ILE A 1 847 ? 21.406 44.188 -5.258 1 51.94 847 ILE A C 1
ATOM 6731 O O . ILE A 1 847 ? 21.391 43.938 -6.469 1 51.94 847 ILE A O 1
ATOM 6735 N N . MET A 1 848 ? 20.297 43.844 -4.816 1 48.84 848 MET A N 1
ATOM 6736 C CA . MET A 1 848 ? 19.031 44 -5.52 1 48.84 848 MET A CA 1
ATOM 6737 C C . MET A 1 848 ? 18.625 45.469 -5.523 1 48.84 848 MET A C 1
ATOM 6739 O O . MET A 1 848 ? 18.531 46.125 -4.469 1 48.84 848 MET A O 1
ATOM 6743 N N . LYS A 1 849 ? 19.016 46.188 -6.68 1 49.06 849 LYS A N 1
ATOM 6744 C CA . LYS A 1 849 ? 18.844 47.562 -7.059 1 49.06 849 LYS A CA 1
ATOM 6745 C C . LYS A 1 849 ? 17.375 47.969 -7.129 1 49.06 849 LYS A C 1
ATOM 6747 O O . LYS A 1 849 ? 16.578 47.281 -7.777 1 49.06 849 LYS A O 1
ATOM 6752 N N . ALA A 1 850 ? 16.719 48.469 -6.172 1 48.25 850 ALA A N 1
ATOM 6753 C CA . ALA A 1 850 ? 15.43 49.094 -6.496 1 48.25 850 ALA A CA 1
ATOM 6754 C C . ALA A 1 850 ? 15.578 50.125 -7.59 1 48.25 850 ALA A C 1
ATOM 6756 O O . ALA A 1 850 ? 16.672 50.344 -8.109 1 48.25 850 ALA A O 1
ATOM 6757 N N . MET A 1 851 ? 15.031 51.656 -7.281 1 43.66 851 MET A N 1
ATOM 6758 C CA . MET A 1 851 ? 14.547 52.594 -8.281 1 43.66 851 MET A CA 1
ATOM 6759 C C . MET A 1 851 ? 15.711 53.281 -9 1 43.66 851 MET A C 1
ATOM 6761 O O . MET A 1 851 ? 16.797 53.406 -8.445 1 43.66 851 MET A O 1
ATOM 6765 N N . GLU A 1 852 ? 15.68 53.75 -10.359 1 43.69 852 GLU A N 1
ATOM 6766 C CA . GLU A 1 852 ? 16.438 54.344 -11.461 1 43.69 852 GLU A CA 1
ATOM 6767 C C . GLU A 1 852 ? 17.281 55.5 -10.984 1 43.69 852 GLU A C 1
ATOM 6769 O O . GLU A 1 852 ? 18.422 55.656 -11.414 1 43.69 852 GLU A O 1
ATOM 6774 N N . ASP A 1 853 ? 16.625 56.5 -10.258 1 43.41 853 ASP A N 1
ATOM 6775 C CA . ASP A 1 853 ? 17.141 57.875 -10.25 1 43.41 853 ASP A CA 1
ATOM 6776 C C . ASP A 1 853 ? 18.391 57.969 -9.375 1 43.41 853 ASP A C 1
ATOM 6778 O O . ASP A 1 853 ? 19.109 58.969 -9.43 1 43.41 853 ASP A O 1
ATOM 6782 N N . SER A 1 854 ? 18.594 57.188 -8.391 1 45.06 854 SER A N 1
ATOM 6783 C CA . SER A 1 854 ? 19.594 57.594 -7.387 1 45.06 854 SER A CA 1
ATOM 6784 C C . SER A 1 854 ? 20.922 56.875 -7.633 1 45.06 854 SER A C 1
ATOM 6786 O O . SER A 1 854 ? 21.906 57.125 -6.926 1 45.06 854 SER A O 1
ATOM 6788 N N . TRP A 1 855 ? 21.094 56.062 -8.477 1 48.75 855 TRP A N 1
ATOM 6789 C CA . TRP A 1 855 ? 22.344 55.281 -8.484 1 48.75 855 TRP A CA 1
ATOM 6790 C C . TRP A 1 855 ? 23.438 56.031 -9.211 1 48.75 855 TRP A C 1
ATOM 6792 O O . TRP A 1 855 ? 24.625 55.719 -9.086 1 48.75 855 TRP A O 1
ATOM 6802 N N . GLY A 1 856 ? 23.047 56.781 -10.148 1 47.97 856 GLY A N 1
ATOM 6803 C CA . GLY A 1 856 ? 24.141 57.375 -10.883 1 47.97 856 GLY A CA 1
ATOM 6804 C C . GLY A 1 856 ? 25.125 58.125 -9.992 1 47.97 856 GLY A C 1
ATOM 6805 O O . GLY A 1 856 ? 26.219 58.5 -10.438 1 47.97 856 GLY A O 1
ATOM 6806 N N . LYS A 1 857 ? 24.656 58.344 -8.734 1 51.59 857 LYS A N 1
ATOM 6807 C CA . LYS A 1 857 ? 25.531 59.219 -7.945 1 51.59 857 LYS A CA 1
ATOM 6808 C C . LYS A 1 857 ? 26.266 58.438 -6.863 1 51.59 857 LYS A C 1
ATOM 6810 O O . LYS A 1 857 ? 27 59.031 -6.066 1 51.59 857 LYS A O 1
ATOM 6815 N N . ILE A 1 858 ? 26 57.094 -6.758 1 53.97 858 ILE A N 1
ATOM 6816 C CA . ILE A 1 858 ? 26.672 56.344 -5.691 1 53.97 858 ILE A CA 1
ATOM 6817 C C . ILE A 1 858 ? 28.109 56.031 -6.113 1 53.97 858 ILE A C 1
ATOM 6819 O O . ILE A 1 858 ? 28.328 55.438 -7.18 1 53.97 858 ILE A O 1
ATOM 6823 N N . ARG A 1 859 ? 29.125 56.719 -5.668 1 52.72 859 ARG A N 1
ATOM 6824 C CA . ARG A 1 859 ? 30.531 56.5 -5.949 1 52.72 859 ARG A CA 1
ATOM 6825 C C . ARG A 1 859 ? 31.062 55.281 -5.203 1 52.72 859 ARG A C 1
ATOM 6827 O O . ARG A 1 859 ? 30.797 55.094 -4.012 1 52.72 859 ARG A O 1
ATOM 6834 N N . PHE A 1 860 ? 31.438 54.281 -5.91 1 50.59 860 PHE A N 1
ATOM 6835 C CA . PHE A 1 860 ? 32.125 53.125 -5.336 1 50.59 860 PHE A CA 1
ATOM 6836 C C . PHE A 1 860 ? 33.594 53.469 -5.07 1 50.59 860 PHE A C 1
ATOM 6838 O O . PHE A 1 860 ? 34.188 54.25 -5.801 1 50.59 860 PHE A O 1
ATOM 6845 N N . PRO A 1 861 ? 34.062 53.25 -3.967 1 47.09 861 PRO A N 1
ATOM 6846 C CA . PRO A 1 861 ? 35.5 53.562 -3.818 1 47.09 861 PRO A CA 1
ATOM 6847 C C . PRO A 1 861 ? 36.344 52.969 -4.949 1 47.09 861 PRO A C 1
ATOM 6849 O O . PRO A 1 861 ? 35.969 51.969 -5.562 1 47.09 861 PRO A O 1
ATOM 6852 N N . PRO A 1 862 ? 37.344 53.688 -5.543 1 42.41 862 PRO A N 1
ATOM 6853 C CA . PRO A 1 862 ? 38.188 53.344 -6.711 1 42.41 862 PRO A CA 1
ATOM 6854 C C . PRO A 1 862 ? 38.812 51.969 -6.613 1 42.41 862 PRO A C 1
ATOM 6856 O O . PRO A 1 862 ? 39.594 51.594 -7.48 1 42.41 862 PRO A O 1
ATOM 6859 N N . SER A 1 863 ? 38.844 51.25 -5.652 1 40.44 863 SER A N 1
ATOM 6860 C CA . SER A 1 863 ? 39.688 50.094 -5.918 1 40.44 863 SER A CA 1
ATOM 6861 C C . SER A 1 863 ? 39.062 49.188 -6.988 1 40.44 863 SER A C 1
ATOM 6863 O O . SER A 1 863 ? 37.875 49.344 -7.312 1 40.44 863 SER A O 1
ATOM 6865 N N . ARG A 1 864 ? 39.781 47.875 -7.242 1 39.44 864 ARG A N 1
ATOM 6866 C CA . ARG A 1 864 ? 39.5 46.844 -8.258 1 39.44 864 ARG A CA 1
ATOM 6867 C C . ARG A 1 864 ? 38.062 46.375 -8.188 1 39.44 864 ARG A C 1
ATOM 6869 O O . ARG A 1 864 ? 37.688 45.406 -8.836 1 39.44 864 ARG A O 1
ATOM 6876 N N . ALA A 1 865 ? 37.406 46.906 -7.363 1 39.69 865 ALA A N 1
ATOM 6877 C CA . ALA A 1 865 ? 36.062 46.375 -7.133 1 39.69 865 ALA A CA 1
ATOM 6878 C C . ALA A 1 865 ? 35.125 46.719 -8.297 1 39.69 865 ALA A C 1
ATOM 6880 O O . ALA A 1 865 ? 34 46.25 -8.352 1 39.69 865 ALA A O 1
ATOM 6881 N N . GLU A 1 866 ? 35.531 47.594 -9.117 1 39.75 866 GLU A N 1
ATOM 6882 C CA . GLU A 1 866 ? 34.656 47.906 -10.25 1 39.75 866 GLU A CA 1
ATOM 6883 C C . GLU A 1 866 ? 34.5 46.688 -11.156 1 39.75 866 GLU A C 1
ATOM 6885 O O . GLU A 1 866 ? 33.406 46.469 -11.695 1 39.75 866 GLU A O 1
ATOM 6890 N N . ASP A 1 867 ? 35.562 45.969 -11.359 1 38 867 ASP A N 1
ATOM 6891 C CA . ASP A 1 867 ? 35.5 44.938 -12.398 1 38 867 ASP A CA 1
ATOM 6892 C C . ASP A 1 867 ? 34.562 43.781 -11.969 1 38 867 ASP A C 1
ATOM 6894 O O . ASP A 1 867 ? 33.938 43.156 -12.805 1 38 867 ASP A O 1
ATOM 6898 N N . LYS A 1 868 ? 34.75 43.375 -10.703 1 39.19 868 LYS A N 1
ATOM 6899 C CA . LYS A 1 868 ? 33.969 42.188 -10.383 1 39.19 868 LYS A CA 1
ATOM 6900 C C . LYS A 1 868 ? 32.5 42.531 -10.273 1 39.19 868 LYS A C 1
ATOM 6902 O O . LYS A 1 868 ? 31.641 41.625 -10.328 1 39.19 868 LYS A O 1
ATOM 6907 N N . PHE A 1 869 ? 32.219 43.688 -10.102 1 37.5 869 PHE A N 1
ATOM 6908 C CA . PHE A 1 869 ? 30.812 44.031 -9.992 1 37.5 869 PHE A CA 1
ATOM 6909 C C . PHE A 1 869 ? 30.172 44.188 -11.375 1 37.5 869 PHE A C 1
ATOM 6911 O O . PHE A 1 869 ? 28.969 44.438 -11.484 1 37.5 869 PHE A O 1
ATOM 6918 N N . ASN A 1 870 ? 30.984 44.312 -12.414 1 34.97 870 ASN A N 1
ATOM 6919 C CA . ASN A 1 870 ? 30.359 44.406 -13.727 1 34.97 870 ASN A CA 1
ATOM 6920 C C . ASN A 1 870 ? 29.562 43.156 -14.078 1 34.97 870 ASN A C 1
ATOM 6922 O O . ASN A 1 870 ? 28.812 43.156 -15.055 1 34.97 870 ASN A O 1
ATOM 6926 N N . SER A 1 871 ? 30.062 42 -13.594 1 34.31 871 SER A N 1
ATOM 6927 C CA . SER A 1 871 ? 29.328 40.844 -14.078 1 34.31 871 SER A CA 1
ATOM 6928 C C . SER A 1 871 ? 27.938 40.781 -13.477 1 34.31 871 SER A C 1
ATOM 6930 O O . SER A 1 871 ? 27.234 39.75 -13.617 1 34.31 871 SER A O 1
ATOM 6932 N N . PHE A 1 872 ? 27.609 41.656 -12.641 1 31.97 872 PHE A N 1
ATOM 6933 C CA . PHE A 1 872 ? 26.266 41.688 -12.07 1 31.97 872 PHE A CA 1
ATOM 6934 C C . PHE A 1 872 ? 25.25 42.188 -13.094 1 31.97 872 PHE A C 1
ATOM 6936 O O . PHE A 1 872 ? 25.406 43.281 -13.633 1 31.97 872 PHE A O 1
ATOM 6943 N N . SER A 1 873 ? 24.906 41.25 -14.141 1 29.38 873 SER A N 1
ATOM 6944 C CA . SER A 1 873 ? 23.828 41.594 -15.055 1 29.38 873 SER A CA 1
ATOM 6945 C C . SER A 1 873 ? 22.656 42.25 -14.305 1 29.38 873 SER A C 1
ATOM 6947 O O . SER A 1 873 ? 22.203 41.719 -13.289 1 29.38 873 SER A O 1
ATOM 6949 N N . PHE A 1 874 ? 22.578 43.531 -14.367 1 24.69 874 PHE A N 1
ATOM 6950 C CA . PHE A 1 874 ? 21.359 44.281 -14.148 1 24.69 874 PHE A CA 1
ATOM 6951 C C . PHE A 1 874 ? 20.266 43.844 -15.109 1 24.69 874 PHE A C 1
ATOM 6953 O O . PHE A 1 874 ? 20.516 43.656 -16.297 1 24.69 874 PHE A O 1
ATOM 6960 N N . MET B 1 1 ? 103.375 -69.25 -15.453 1 22.77 1 MET B N 1
ATOM 6961 C CA . MET B 1 1 ? 102.188 -69.438 -14.609 1 22.77 1 MET B CA 1
ATOM 6962 C C . MET B 1 1 ? 101.25 -68.25 -14.781 1 22.77 1 MET B C 1
ATOM 6964 O O . MET B 1 1 ? 100.188 -68.25 -14.211 1 22.77 1 MET B O 1
ATOM 6968 N N . ASP B 1 2 ? 101.75 -67.062 -15.195 1 29.56 2 ASP B N 1
ATOM 6969 C CA . ASP B 1 2 ? 101.062 -65.812 -15.188 1 29.56 2 ASP B CA 1
ATOM 6970 C C . ASP B 1 2 ? 99.938 -65.75 -16.266 1 29.56 2 ASP B C 1
ATOM 6972 O O . ASP B 1 2 ? 99.188 -64.812 -16.359 1 29.56 2 ASP B O 1
ATOM 6976 N N . PHE B 1 3 ? 100.062 -66.625 -17.328 1 32.44 3 PHE B N 1
ATOM 6977 C CA . PHE B 1 3 ? 99.125 -66.562 -18.469 1 32.44 3 PHE B CA 1
ATOM 6978 C C . PHE B 1 3 ? 97.812 -67.188 -18.125 1 32.44 3 PHE B C 1
ATOM 6980 O O . PHE B 1 3 ? 96.875 -67.188 -18.953 1 32.44 3 PHE B O 1
ATOM 6987 N N . VAL B 1 4 ? 97.562 -67.938 -16.984 1 40.12 4 VAL B N 1
ATOM 6988 C CA . VAL B 1 4 ? 96.438 -68.75 -16.688 1 40.12 4 VAL B CA 1
ATOM 6989 C C . VAL B 1 4 ? 95.312 -67.875 -16.172 1 40.12 4 VAL B C 1
ATOM 6991 O O . VAL B 1 4 ? 94.125 -68.188 -16.266 1 40.12 4 VAL B O 1
ATOM 6994 N N . ASN B 1 5 ? 95.625 -66.812 -15.594 1 37.97 5 ASN B N 1
ATOM 6995 C CA . ASN B 1 5 ? 94.625 -66.062 -14.844 1 37.97 5 ASN B CA 1
ATOM 6996 C C . ASN B 1 5 ? 93.625 -65.312 -15.773 1 37.97 5 ASN B C 1
ATOM 6998 O O . ASN B 1 5 ? 92.438 -65.25 -15.469 1 37.97 5 ASN B O 1
ATOM 7002 N N . PRO B 1 6 ? 94.125 -64.812 -16.859 1 44.19 6 PRO B N 1
ATOM 7003 C CA . PRO B 1 6 ? 93.188 -64.062 -17.672 1 44.19 6 PRO B CA 1
ATOM 7004 C C . PRO B 1 6 ? 92.125 -65 -18.328 1 44.19 6 PRO B C 1
ATOM 7006 O O . PRO B 1 6 ? 91 -64.562 -18.594 1 44.19 6 PRO B O 1
ATOM 7009 N N . LEU B 1 7 ? 92.438 -66.25 -18.609 1 43.38 7 LEU B N 1
ATOM 7010 C CA . LEU B 1 7 ? 91.5 -67.188 -19.219 1 43.38 7 LEU B CA 1
ATOM 7011 C C . LEU B 1 7 ? 90.375 -67.562 -18.25 1 43.38 7 LEU B C 1
ATOM 7013 O O . LEU B 1 7 ? 89.188 -67.75 -18.656 1 43.38 7 LEU B O 1
ATOM 7017 N N . SER B 1 8 ? 90.688 -67.688 -16.984 1 48.53 8 SER B N 1
ATOM 7018 C CA . SER B 1 8 ? 89.625 -68 -16.031 1 48.53 8 SER B CA 1
ATOM 7019 C C . SER B 1 8 ? 88.562 -66.938 -15.898 1 48.53 8 SER B C 1
ATOM 7021 O O . SER B 1 8 ? 87.375 -67.188 -15.781 1 48.53 8 SER B O 1
ATOM 7023 N N . ASP B 1 9 ? 89.125 -65.688 -15.953 1 46.72 9 ASP B N 1
ATOM 7024 C CA . ASP B 1 9 ? 88.125 -64.625 -15.789 1 46.72 9 ASP B CA 1
ATOM 7025 C C . ASP B 1 9 ? 87.25 -64.5 -17.031 1 46.72 9 ASP B C 1
ATOM 7027 O O . ASP B 1 9 ? 86.062 -64.188 -16.938 1 46.72 9 ASP B O 1
ATOM 7031 N N . LEU B 1 10 ? 87.812 -64.75 -18.281 1 47 10 LEU B N 1
ATOM 7032 C CA . LEU B 1 10 ? 87 -64.875 -19.5 1 47 10 LEU B CA 1
ATOM 7033 C C . LEU B 1 10 ? 86 -66 -19.422 1 47 10 LEU B C 1
ATOM 7035 O O . LEU B 1 10 ? 84.875 -65.812 -19.844 1 47 10 LEU B O 1
ATOM 7039 N N . ILE B 1 11 ? 86.375 -67.188 -18.859 1 47.5 11 ILE B N 1
ATOM 7040 C CA . ILE B 1 11 ? 85.375 -68.25 -18.703 1 47.5 11 ILE B CA 1
ATOM 7041 C C . ILE B 1 11 ? 84.312 -67.812 -17.75 1 47.5 11 ILE B C 1
ATOM 7043 O O . ILE B 1 11 ? 83.125 -68.125 -17.969 1 47.5 11 ILE B O 1
ATOM 7047 N N . LYS B 1 12 ? 84.625 -67.062 -16.688 1 50 12 LYS B N 1
ATOM 7048 C CA . LYS B 1 12 ? 83.625 -66.625 -15.766 1 50 12 LYS B CA 1
ATOM 7049 C C . LYS B 1 12 ? 82.688 -65.625 -16.438 1 50 12 LYS B C 1
ATOM 7051 O O . LYS B 1 12 ? 81.438 -65.688 -16.219 1 50 12 LYS B O 1
ATOM 7056 N N . TYR B 1 13 ? 83.375 -64.688 -17.203 1 45.22 13 TYR B N 1
ATOM 7057 C CA . TYR B 1 13 ? 82.5 -63.719 -17.906 1 45.22 13 TYR B CA 1
ATOM 7058 C C . TYR B 1 13 ? 81.688 -64.438 -19 1 45.22 13 TYR B C 1
ATOM 7060 O O . TYR B 1 13 ? 80.5 -64.125 -19.141 1 45.22 13 TYR B O 1
ATOM 7068 N N . LEU B 1 14 ? 82.312 -65.312 -19.891 1 46.09 14 LEU B N 1
ATOM 7069 C CA . LEU B 1 14 ? 81.5 -66.188 -20.812 1 46.09 14 LEU B CA 1
ATOM 7070 C C . LEU B 1 14 ? 80.562 -67.062 -20.062 1 46.09 14 LEU B C 1
ATOM 7072 O O . LEU B 1 14 ? 79.438 -67.25 -20.531 1 46.09 14 LEU B O 1
ATOM 7076 N N . CYS B 1 15 ? 80.938 -67.562 -18.922 1 46.72 15 CYS B N 1
ATOM 7077 C CA . CYS B 1 15 ? 80 -68.312 -18.078 1 46.72 15 CYS B CA 1
ATOM 7078 C C . CYS B 1 15 ? 78.938 -67.375 -17.531 1 46.72 15 CYS B C 1
ATOM 7080 O O . CYS B 1 15 ? 77.75 -67.812 -17.359 1 46.72 15 CYS B O 1
ATOM 7082 N N . GLY B 1 16 ? 79.25 -66.125 -17.156 1 47.31 16 GLY B N 1
ATOM 7083 C CA . GLY B 1 16 ? 78.188 -65.188 -16.766 1 47.31 16 GLY B CA 1
ATOM 7084 C C . GLY B 1 16 ? 77.25 -64.875 -17.891 1 47.31 16 GLY B C 1
ATOM 7085 O O . GLY B 1 16 ? 76 -64.812 -17.672 1 47.31 16 GLY B O 1
ATOM 7086 N N . LEU B 1 17 ? 77.75 -64.5 -19.109 1 46.91 17 LEU B N 1
ATOM 7087 C CA . LEU B 1 17 ? 76.875 -64.375 -20.266 1 46.91 17 LEU B CA 1
ATOM 7088 C C . LEU B 1 17 ? 76.188 -65.688 -20.578 1 46.91 17 LEU B C 1
ATOM 7090 O O . LEU B 1 17 ? 75 -65.688 -20.953 1 46.91 17 LEU B O 1
ATOM 7094 N N . ALA B 1 18 ? 76.875 -66.938 -20.578 1 49.75 18 ALA B N 1
ATOM 7095 C CA . ALA B 1 18 ? 76.25 -68.25 -20.719 1 49.75 18 ALA B CA 1
ATOM 7096 C C . ALA B 1 18 ? 75.312 -68.5 -19.547 1 49.75 18 ALA B C 1
ATOM 7098 O O . ALA B 1 18 ? 74.312 -69.188 -19.703 1 49.75 18 ALA B O 1
ATOM 7099 N N . SER B 1 19 ? 75.688 -67.938 -18.344 1 51.22 19 SER B N 1
ATOM 7100 C CA . SER B 1 19 ? 74.812 -68.188 -17.188 1 51.22 19 SER B CA 1
ATOM 7101 C C . SER B 1 19 ? 73.438 -67.562 -17.375 1 51.22 19 SER B C 1
ATOM 7103 O O 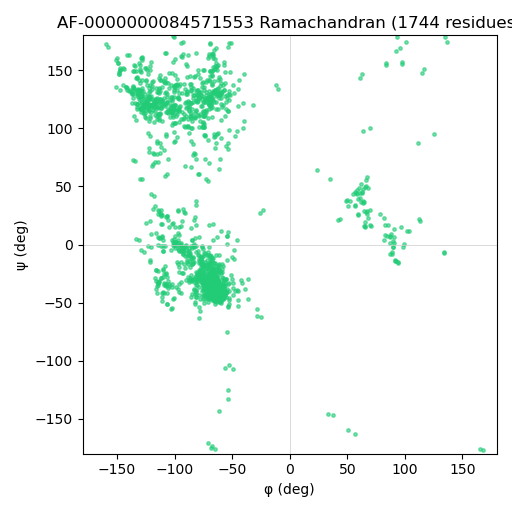. SER B 1 19 ? 72.438 -68.125 -16.984 1 51.22 19 SER B O 1
ATOM 7105 N N . THR B 1 20 ? 73.375 -66.438 -17.906 1 55 20 THR B N 1
ATOM 7106 C CA . THR B 1 20 ? 72.062 -65.875 -18.172 1 55 20 THR B CA 1
ATOM 7107 C C . THR B 1 20 ? 71.375 -66.688 -19.281 1 55 20 THR B C 1
ATOM 7109 O O . THR B 1 20 ? 70.188 -66.938 -19.203 1 55 20 THR B O 1
ATOM 7112 N N . HIS B 1 21 ? 72.062 -67.125 -20.297 1 56.75 21 HIS B N 1
ATOM 7113 C CA . HIS B 1 21 ? 71.5 -67.938 -21.375 1 56.75 21 HIS B CA 1
ATOM 7114 C C . HIS B 1 21 ? 71.25 -69.375 -20.891 1 56.75 21 HIS B C 1
ATOM 7116 O O . HIS B 1 21 ? 70.25 -69.938 -21.266 1 56.75 21 HIS B O 1
ATOM 7122 N N . LEU B 1 22 ? 72.25 -70 -20.094 1 56.12 22 LEU B N 1
ATOM 7123 C CA . LEU B 1 22 ? 72 -71.25 -19.5 1 56.12 22 LEU B CA 1
ATOM 7124 C C . LEU B 1 22 ? 70.875 -71.188 -18.438 1 56.12 22 LEU B C 1
ATOM 7126 O O . LEU B 1 22 ? 70.188 -72.188 -18.188 1 56.12 22 LEU B O 1
ATOM 7130 N N . GLY B 1 23 ? 70.688 -70.062 -17.844 1 59.69 23 GLY B N 1
ATOM 7131 C CA . GLY B 1 23 ? 69.625 -69.812 -16.891 1 59.69 23 GLY B CA 1
ATOM 7132 C C . GLY B 1 23 ? 68.25 -69.938 -17.516 1 59.69 23 GLY B C 1
ATOM 7133 O O . GLY B 1 23 ? 67.312 -70.438 -16.891 1 59.69 23 GLY B O 1
ATOM 7134 N N . TYR B 1 24 ? 68.062 -69.625 -18.781 1 63.5 24 TYR B N 1
ATOM 7135 C CA . TYR B 1 24 ? 66.812 -69.75 -19.453 1 63.5 24 TYR B CA 1
ATOM 7136 C C . TYR B 1 24 ? 66.438 -71.188 -19.656 1 63.5 24 TYR B C 1
ATOM 7138 O O . TYR B 1 24 ? 65.25 -71.562 -19.641 1 63.5 24 TYR B O 1
ATOM 7146 N N . ILE B 1 25 ? 67.438 -72.125 -19.812 1 61.12 25 ILE B N 1
ATOM 7147 C CA . ILE B 1 25 ? 67.188 -73.5 -20.031 1 61.12 25 ILE B CA 1
ATOM 7148 C C . ILE B 1 25 ? 67 -74.25 -18.688 1 61.12 25 ILE B C 1
ATOM 7150 O O . ILE B 1 25 ? 66.062 -75 -18.516 1 61.12 25 ILE B O 1
ATOM 7154 N N . CYS B 1 26 ? 67.938 -73.938 -17.688 1 60.69 26 CYS B N 1
ATOM 7155 C CA . CYS B 1 26 ? 67.938 -74.688 -16.438 1 60.69 26 CYS B CA 1
ATOM 7156 C C . CYS B 1 26 ? 66.75 -74.25 -15.578 1 60.69 26 CYS B C 1
ATOM 7158 O O . CYS B 1 26 ? 66.125 -75.062 -14.852 1 60.69 26 CYS B O 1
ATOM 7160 N N . ASN B 1 27 ? 66.188 -73.062 -15.672 1 66.62 27 ASN B N 1
ATOM 7161 C CA . ASN B 1 27 ? 65.125 -72.562 -14.812 1 66.62 27 ASN B CA 1
ATOM 7162 C C . ASN B 1 27 ? 63.812 -72.438 -15.57 1 66.62 27 ASN B C 1
ATOM 7164 O O . ASN B 1 27 ? 62.938 -71.688 -15.156 1 66.62 27 ASN B O 1
ATOM 7168 N N . LEU B 1 28 ? 63.75 -73.062 -16.609 1 71.88 28 LEU B N 1
ATOM 7169 C CA . LEU B 1 28 ? 62.562 -72.938 -17.469 1 71.88 28 LEU B CA 1
ATOM 7170 C C . LEU B 1 28 ? 61.312 -73.438 -16.734 1 71.88 28 LEU B C 1
ATOM 7172 O O . LEU B 1 28 ? 60.25 -72.75 -16.812 1 71.88 28 LEU B O 1
ATOM 7176 N N . LYS B 1 29 ? 61.531 -74.625 -16.062 1 69.88 29 LYS B N 1
ATOM 7177 C CA . LYS B 1 29 ? 60.375 -75.188 -15.336 1 69.88 29 LYS B CA 1
ATOM 7178 C C . LYS B 1 29 ? 59.906 -74.188 -14.258 1 69.88 29 LYS B C 1
ATOM 7180 O O . LYS B 1 29 ? 58.719 -73.938 -14.102 1 69.88 29 LYS B O 1
ATOM 7185 N N . ASP B 1 30 ? 60.875 -73.562 -13.547 1 72.88 30 ASP B N 1
ATOM 7186 C CA . ASP B 1 30 ? 60.531 -72.625 -12.492 1 72.88 30 ASP B CA 1
ATOM 7187 C C . ASP B 1 30 ? 59.969 -71.312 -13.086 1 72.88 30 ASP B C 1
ATOM 7189 O O . ASP B 1 30 ? 59.031 -70.75 -12.531 1 72.88 30 ASP B O 1
ATOM 7193 N N . ASP B 1 31 ? 60.375 -70.938 -14.156 1 76.31 31 ASP B N 1
ATOM 7194 C CA . ASP B 1 31 ? 59.906 -69.75 -14.805 1 76.31 31 ASP B CA 1
ATOM 7195 C C . ASP B 1 31 ? 58.5 -69.938 -15.398 1 76.31 31 ASP B C 1
ATOM 7197 O O . ASP B 1 31 ? 57.688 -69 -15.383 1 76.31 31 ASP B O 1
ATOM 7201 N N . VAL B 1 32 ? 58.312 -71.062 -15.93 1 78.94 32 VAL B N 1
ATOM 7202 C CA . VAL B 1 32 ? 56.969 -71.312 -16.469 1 78.94 32 VAL B CA 1
ATOM 7203 C C . VAL B 1 32 ? 55.938 -71.375 -15.352 1 78.94 32 VAL B C 1
ATOM 7205 O O . VAL B 1 32 ? 54.844 -70.875 -15.508 1 78.94 32 VAL B O 1
ATOM 7208 N N . ASP B 1 33 ? 56.406 -71.938 -14.188 1 74.44 33 ASP B N 1
ATOM 7209 C CA . ASP B 1 33 ? 55.5 -71.938 -13.039 1 74.44 33 ASP B CA 1
ATOM 7210 C C . ASP B 1 33 ? 55.281 -70.5 -12.508 1 74.44 33 ASP B C 1
ATOM 7212 O O . ASP B 1 33 ? 54.188 -70.125 -12.109 1 74.44 33 ASP B O 1
ATOM 7216 N N . LEU B 1 34 ? 56.25 -69.688 -12.539 1 78.94 34 LEU B N 1
ATOM 7217 C CA . LEU B 1 34 ? 56.125 -68.312 -12.141 1 78.94 34 LEU B CA 1
ATOM 7218 C C . LEU B 1 34 ? 55.25 -67.562 -13.109 1 78.94 34 LEU B C 1
ATOM 7220 O O . LEU B 1 34 ? 54.469 -66.688 -12.695 1 78.94 34 LEU B O 1
ATOM 7224 N N . LEU B 1 35 ? 55.375 -67.75 -14.344 1 81.94 35 LEU B N 1
ATOM 7225 C CA . LEU B 1 35 ? 54.531 -67.125 -15.352 1 81.94 35 LEU B CA 1
ATOM 7226 C C . LEU B 1 35 ? 53.062 -67.5 -15.148 1 81.94 35 LEU B C 1
ATOM 7228 O O . LEU B 1 35 ? 52.156 -66.688 -15.281 1 81.94 35 LEU B O 1
ATOM 7232 N N . ARG B 1 36 ? 52.906 -68.812 -14.844 1 77.88 36 ARG B N 1
ATOM 7233 C CA . ARG B 1 36 ? 51.562 -69.25 -14.578 1 77.88 36 ARG B CA 1
ATOM 7234 C C . ARG B 1 36 ? 50.969 -68.562 -13.383 1 77.88 36 ARG B C 1
ATOM 7236 O O . ARG B 1 36 ? 49.812 -68.125 -13.422 1 77.88 36 ARG B O 1
ATOM 7243 N N . ARG B 1 37 ? 51.719 -68.312 -12.438 1 77.31 37 ARG B N 1
ATOM 7244 C CA . ARG B 1 37 ? 51.281 -67.625 -11.242 1 77.31 37 ARG B CA 1
ATOM 7245 C C . ARG B 1 37 ? 51 -66.188 -11.523 1 77.31 37 ARG B C 1
ATOM 7247 O O . ARG B 1 37 ? 50 -65.625 -11.117 1 77.31 37 ARG B O 1
ATOM 7254 N N . GLU B 1 38 ? 51.844 -65.5 -12.141 1 80.38 38 GLU B N 1
ATOM 7255 C CA . GLU B 1 38 ? 51.688 -64.125 -12.453 1 80.38 38 GLU B CA 1
ATOM 7256 C C . GLU B 1 38 ? 50.531 -63.844 -13.383 1 80.38 38 GLU B C 1
ATOM 7258 O O . GLU B 1 38 ? 49.812 -62.844 -13.266 1 80.38 38 GLU B O 1
ATOM 7263 N N . THR B 1 39 ? 50.375 -64.688 -14.297 1 81.81 39 THR B N 1
ATOM 7264 C CA . THR B 1 39 ? 49.25 -64.562 -15.211 1 81.81 39 THR B CA 1
ATOM 7265 C C . THR B 1 39 ? 47.938 -64.75 -14.469 1 81.81 39 THR B C 1
ATOM 7267 O O . THR B 1 39 ? 46.938 -64.062 -14.766 1 81.81 39 THR B O 1
ATOM 7270 N N . GLN B 1 40 ? 47.969 -65.625 -13.547 1 79.19 40 GLN B N 1
ATOM 7271 C CA . GLN B 1 40 ? 46.781 -65.812 -12.742 1 79.19 40 GLN B CA 1
ATOM 7272 C C . GLN B 1 40 ? 46.469 -64.562 -11.914 1 79.19 40 GLN B C 1
ATOM 7274 O O . GLN B 1 40 ? 45.312 -64.188 -11.789 1 79.19 40 GLN B O 1
ATOM 7279 N N . GLU B 1 41 ? 47.438 -64 -11.414 1 79.81 41 GLU B N 1
ATOM 7280 C CA . GLU B 1 41 ? 47.25 -62.781 -10.648 1 79.81 41 GLU B CA 1
ATOM 7281 C C . GLU B 1 41 ? 46.781 -61.625 -11.547 1 79.81 41 GLU B C 1
ATOM 7283 O O . GLU B 1 41 ? 45.938 -60.844 -11.148 1 79.81 41 GLU B O 1
ATOM 7288 N N . LEU B 1 42 ? 47.312 -61.469 -12.625 1 82.44 42 LEU B N 1
ATOM 7289 C CA . LEU B 1 42 ? 46.906 -60.469 -13.594 1 82.44 42 LEU B CA 1
ATOM 7290 C C . LEU B 1 42 ? 45.469 -60.656 -14.031 1 82.44 42 LEU B C 1
ATOM 7292 O O . LEU B 1 42 ? 44.719 -59.688 -14.195 1 82.44 42 LEU B O 1
ATOM 7296 N N . ASN B 1 43 ? 45.188 -61.938 -14.266 1 80 43 ASN B N 1
ATOM 7297 C CA . ASN B 1 43 ? 43.812 -62.219 -14.625 1 80 43 ASN B CA 1
ATOM 7298 C C . ASN B 1 43 ? 42.844 -61.875 -13.5 1 80 43 ASN B C 1
ATOM 7300 O O . ASN B 1 43 ? 41.75 -61.344 -13.758 1 80 43 ASN B O 1
ATOM 7304 N N . ALA B 1 44 ? 43.219 -62.156 -12.344 1 77.19 44 ALA B N 1
ATOM 7305 C CA . ALA B 1 44 ? 42.406 -61.75 -11.195 1 77.19 44 ALA B CA 1
ATOM 7306 C C . ALA B 1 44 ? 42.25 -60.25 -11.125 1 77.19 44 ALA B C 1
ATOM 7308 O O . ALA B 1 44 ? 41.156 -59.75 -10.875 1 77.19 44 ALA B O 1
ATOM 7309 N N . LYS B 1 45 ? 43.25 -59.469 -11.305 1 80.88 45 LYS B N 1
ATOM 7310 C CA . LYS B 1 45 ? 43.188 -58.031 -11.312 1 80.88 45 LYS B CA 1
ATOM 7311 C C . LYS B 1 45 ? 42.312 -57.5 -12.445 1 80.88 45 LYS B C 1
ATOM 7313 O O . LYS B 1 45 ? 41.531 -56.562 -12.258 1 80.88 45 LYS B O 1
ATOM 7318 N N . SER B 1 46 ? 42.469 -58.125 -13.516 1 82.38 46 SER B N 1
ATOM 7319 C CA . SER B 1 46 ? 41.688 -57.719 -14.664 1 82.38 46 SER B CA 1
ATOM 7320 C C . SER B 1 46 ? 40.188 -57.906 -14.391 1 82.38 46 SER B C 1
ATOM 7322 O O . SER B 1 46 ? 39.375 -57.062 -14.742 1 82.38 46 SER B O 1
ATOM 7324 N N . GLU B 1 47 ? 39.938 -58.969 -13.805 1 78.38 47 GLU B N 1
ATOM 7325 C CA . GLU B 1 47 ? 38.531 -59.25 -13.469 1 78.38 47 GLU B CA 1
ATOM 7326 C C . GLU B 1 47 ? 38.031 -58.281 -12.414 1 78.38 47 GLU B C 1
ATOM 7328 O O . GLU B 1 47 ? 36.875 -57.812 -12.477 1 78.38 47 GLU B O 1
ATOM 7333 N N . ASP B 1 48 ? 38.781 -57.938 -11.555 1 75 48 ASP B N 1
ATOM 7334 C CA . ASP B 1 48 ? 38.406 -56.938 -10.539 1 75 48 ASP B CA 1
ATOM 7335 C C . ASP B 1 48 ? 38.188 -55.562 -11.156 1 75 48 ASP B C 1
ATOM 7337 O O . ASP B 1 48 ? 37.25 -54.875 -10.805 1 75 48 ASP B O 1
ATOM 7341 N N . VAL B 1 49 ? 39.062 -55.125 -11.938 1 79.44 49 VAL B N 1
ATOM 7342 C CA . VAL B 1 49 ? 38.938 -53.844 -12.609 1 79.44 49 VAL B CA 1
ATOM 7343 C C . VAL B 1 49 ? 37.688 -53.812 -13.461 1 79.44 49 VAL B C 1
ATOM 7345 O O . VAL B 1 49 ? 36.938 -52.812 -13.477 1 79.44 49 VAL B O 1
ATOM 7348 N N . LYS B 1 50 ? 37.469 -54.906 -14.148 1 74.81 50 LYS B N 1
ATOM 7349 C CA . LYS B 1 50 ? 36.25 -55 -14.953 1 74.81 50 LYS B CA 1
ATOM 7350 C C . LYS B 1 50 ? 35 -54.906 -14.078 1 74.81 50 LYS B C 1
ATOM 7352 O O . LYS B 1 50 ? 34.062 -54.219 -14.438 1 74.81 50 LYS B O 1
ATOM 7357 N N . ALA B 1 51 ? 35.062 -55.5 -13.062 1 71.81 51 ALA B N 1
ATOM 7358 C CA . ALA B 1 51 ? 33.938 -55.469 -12.141 1 71.81 51 ALA B CA 1
ATOM 7359 C C . ALA B 1 51 ? 33.719 -54.094 -11.562 1 71.81 51 ALA B C 1
ATOM 7361 O O . ALA B 1 51 ? 32.594 -53.625 -11.438 1 71.81 51 ALA B O 1
ATOM 7362 N N . THR B 1 52 ? 34.781 -53.531 -11.266 1 71.56 52 THR B N 1
ATOM 7363 C CA . THR B 1 52 ? 34.688 -52.188 -10.711 1 71.56 52 THR B CA 1
ATOM 7364 C C . THR B 1 52 ? 34.156 -51.188 -11.75 1 71.56 52 THR B C 1
ATOM 7366 O O . THR B 1 52 ? 33.312 -50.375 -11.438 1 71.56 52 THR B O 1
ATOM 7369 N N . VAL B 1 53 ? 34.625 -51.188 -12.875 1 71 53 VAL B N 1
ATOM 7370 C CA . VAL B 1 53 ? 34.188 -50.312 -13.961 1 71 53 VAL B CA 1
ATOM 7371 C C . VAL B 1 53 ? 32.719 -50.562 -14.258 1 71 53 VAL B C 1
ATOM 7373 O O . VAL B 1 53 ? 31.938 -49.625 -14.445 1 71 53 VAL B O 1
ATOM 7376 N N . GLN B 1 54 ? 32.375 -51.781 -14.266 1 69.12 54 GLN B N 1
ATOM 7377 C CA . GLN B 1 54 ? 31 -52.125 -14.539 1 69.12 54 GLN B CA 1
ATOM 7378 C C . GLN B 1 54 ? 30.078 -51.656 -13.422 1 69.12 54 GLN B C 1
ATOM 7380 O O . GLN B 1 54 ? 28.984 -51.125 -13.688 1 69.12 54 GLN B O 1
ATOM 7385 N N . ARG B 1 55 ? 30.469 -51.844 -12.336 1 61.19 55 ARG B N 1
ATOM 7386 C CA . ARG B 1 55 ? 29.672 -51.375 -11.203 1 61.19 55 ARG B CA 1
ATOM 7387 C C . ARG B 1 55 ? 29.516 -49.844 -11.227 1 61.19 55 ARG B C 1
ATOM 7389 O O . ARG B 1 55 ? 28.438 -49.312 -10.969 1 61.19 55 ARG B O 1
ATOM 7396 N N . GLU B 1 56 ? 30.578 -49.281 -11.453 1 63.06 56 GLU B N 1
ATOM 7397 C CA . GLU B 1 56 ? 30.547 -47.844 -11.492 1 63.06 56 GLU B CA 1
ATOM 7398 C C . GLU B 1 56 ? 29.734 -47.344 -12.688 1 63.06 56 GLU B C 1
ATOM 7400 O O . GLU B 1 56 ? 29 -46.344 -12.586 1 63.06 56 GLU B O 1
ATOM 7405 N N . GLU B 1 57 ? 29.875 -48.031 -13.711 1 62.25 57 GLU B N 1
ATOM 7406 C CA . GLU B 1 57 ? 29.109 -47.688 -14.898 1 62.25 57 GLU B CA 1
ATOM 7407 C C . GLU B 1 57 ? 27.609 -47.938 -14.703 1 62.25 57 GLU B C 1
ATOM 7409 O O . GLU B 1 57 ? 26.766 -47.188 -15.195 1 62.25 57 GLU B O 1
ATOM 7414 N N . GLU B 1 58 ? 27.406 -49.094 -14.062 1 59.62 58 GLU B N 1
ATOM 7415 C CA . GLU B 1 58 ? 26.016 -49.438 -13.773 1 59.62 58 GLU B CA 1
ATOM 7416 C C . GLU B 1 58 ? 25.391 -48.438 -12.797 1 59.62 58 GLU B C 1
ATOM 7418 O O . GLU B 1 58 ? 24.172 -48.219 -12.828 1 59.62 58 GLU B O 1
ATOM 7423 N N . GLY B 1 59 ? 26.219 -48.125 -11.891 1 53.34 59 GLY B N 1
ATOM 7424 C CA . GLY B 1 59 ? 25.719 -47.094 -10.977 1 53.34 59 GLY B CA 1
ATOM 7425 C C . GLY B 1 59 ? 25.406 -45.781 -11.656 1 53.34 59 GLY B C 1
ATOM 7426 O O . GLY B 1 59 ? 24.766 -44.906 -11.062 1 53.34 59 GLY B O 1
ATOM 7427 N N . GLY B 1 60 ? 25.719 -45.594 -12.781 1 56.03 60 GLY B N 1
ATOM 7428 C CA . GLY B 1 60 ? 25.391 -44.438 -13.586 1 56.03 60 GLY B CA 1
ATOM 7429 C C . GLY B 1 60 ? 26.344 -43.281 -13.359 1 56.03 60 GLY B C 1
ATOM 7430 O O . GLY B 1 60 ? 27.062 -43.25 -12.352 1 56.03 60 GLY B O 1
ATOM 7431 N N . GLY B 1 61 ? 26.594 -42.344 -14.227 1 55.31 61 GLY B N 1
ATOM 7432 C CA . GLY B 1 61 ? 27.297 -41.094 -14.117 1 55.31 61 GLY B CA 1
ATOM 7433 C C . GLY B 1 61 ? 28.781 -41.188 -14.453 1 55.31 61 GLY B C 1
ATOM 7434 O O . GLY B 1 61 ? 29.5 -40.188 -14.422 1 55.31 61 GLY B O 1
ATOM 7435 N N . VAL B 1 62 ? 29.281 -42.438 -14.531 1 59.47 62 VAL B N 1
ATOM 7436 C CA . VAL B 1 62 ? 30.703 -42.562 -14.773 1 59.47 62 VAL B CA 1
ATOM 7437 C C . VAL B 1 62 ? 30.938 -43.375 -16.047 1 59.47 62 VAL B C 1
ATOM 7439 O O . VAL B 1 62 ? 30.094 -44.188 -16.438 1 59.47 62 VAL B O 1
ATOM 7442 N N . GLN B 1 63 ? 31.891 -42.781 -16.828 1 63.22 63 GLN B N 1
ATOM 7443 C CA . GLN B 1 63 ? 32.312 -43.5 -18.016 1 63.22 63 GLN B CA 1
ATOM 7444 C C . GLN B 1 63 ? 33.719 -44.062 -17.859 1 63.22 63 GLN B C 1
ATOM 7446 O O . GLN B 1 63 ? 34.562 -43.469 -17.203 1 63.22 63 GLN B O 1
ATOM 7451 N N . ARG B 1 64 ? 33.844 -45.219 -18.328 1 70.06 64 ARG B N 1
ATOM 7452 C CA . ARG B 1 64 ? 35.125 -45.875 -18.281 1 70.06 64 ARG B CA 1
ATOM 7453 C C . ARG B 1 64 ? 36.188 -45.094 -19.047 1 70.06 64 ARG B C 1
ATOM 7455 O O . ARG B 1 64 ? 35.875 -44.5 -20.094 1 70.06 64 ARG B O 1
ATOM 7462 N N . THR B 1 65 ? 37.281 -44.844 -18.438 1 71.69 65 THR B N 1
ATOM 7463 C CA . THR B 1 65 ? 38.375 -44.125 -19.078 1 71.69 65 THR B CA 1
ATOM 7464 C C . THR B 1 65 ? 38.938 -44.938 -20.219 1 71.69 65 THR B C 1
ATOM 7466 O O . THR B 1 65 ? 38.812 -46.188 -20.25 1 71.69 65 THR B O 1
ATOM 7469 N N . ARG B 1 66 ? 39.438 -44.344 -21.172 1 75.5 66 ARG B N 1
ATOM 7470 C CA . ARG B 1 66 ? 40.062 -45.031 -22.297 1 75.5 66 ARG B CA 1
ATOM 7471 C C . ARG B 1 66 ? 41.312 -45.75 -21.859 1 75.5 66 ARG B C 1
ATOM 7473 O O . ARG B 1 66 ? 41.656 -46.781 -22.453 1 75.5 66 ARG B O 1
ATOM 7480 N N . VAL B 1 67 ? 41.875 -45.312 -20.766 1 76.75 67 VAL B N 1
ATOM 7481 C CA . VAL B 1 67 ? 43.062 -46 -20.234 1 76.75 67 VAL B CA 1
ATOM 7482 C C . VAL B 1 67 ? 42.688 -47.375 -19.719 1 76.75 67 VAL B C 1
ATOM 7484 O O . VAL B 1 67 ? 43.406 -48.344 -19.969 1 76.75 67 VAL B O 1
ATOM 7487 N N . VAL B 1 68 ? 41.562 -47.344 -19.141 1 78.31 68 VAL B N 1
ATOM 7488 C CA . VAL B 1 68 ? 41.156 -48.625 -18.594 1 78.31 68 VAL B CA 1
ATOM 7489 C C . VAL B 1 68 ? 40.75 -49.562 -19.719 1 78.31 68 VAL B C 1
ATOM 7491 O O . VAL B 1 68 ? 41.031 -50.75 -19.688 1 78.31 68 VAL B O 1
ATOM 7494 N N . MET B 1 69 ? 40.25 -49.094 -20.766 1 79.19 69 MET B N 1
ATOM 7495 C CA . MET B 1 69 ? 39.844 -49.906 -21.891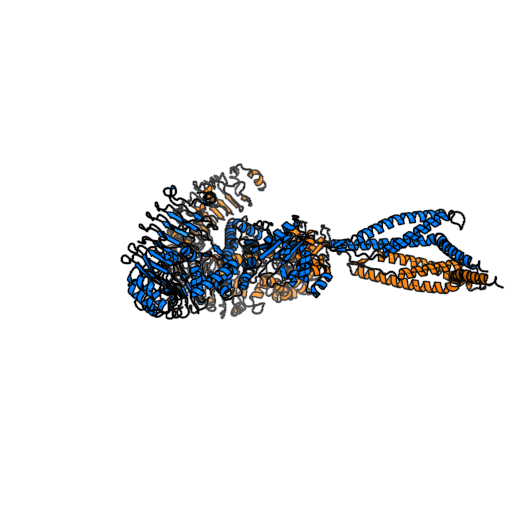 1 79.19 69 MET B CA 1
ATOM 7496 C C . MET B 1 69 ? 41.062 -50.469 -22.609 1 79.19 69 MET B C 1
ATOM 7498 O O . MET B 1 69 ? 41.062 -51.656 -22.984 1 79.19 69 MET B O 1
ATOM 7502 N N . ASN B 1 70 ? 42.031 -49.656 -22.703 1 79.06 70 ASN B N 1
ATOM 7503 C CA . ASN B 1 70 ? 43.25 -50.125 -23.328 1 79.06 70 ASN B CA 1
ATOM 7504 C C . ASN B 1 70 ? 43.969 -51.125 -22.453 1 79.06 70 ASN B C 1
ATOM 7506 O O . ASN B 1 70 ? 44.5 -52.125 -22.953 1 79.06 70 ASN B O 1
ATOM 7510 N N . TRP B 1 71 ? 43.906 -50.875 -21.234 1 81.12 71 TRP B N 1
ATOM 7511 C CA . TRP B 1 71 ? 44.562 -51.812 -20.312 1 81.12 71 TRP B CA 1
ATOM 7512 C C . TRP B 1 71 ? 43.875 -53.156 -20.344 1 81.12 71 TRP B C 1
ATOM 7514 O O . TRP B 1 71 ? 44.531 -54.219 -20.422 1 81.12 71 TRP B O 1
ATOM 7524 N N . LEU B 1 72 ? 42.594 -53.156 -20.406 1 80.69 72 LEU B N 1
ATOM 7525 C CA . LEU B 1 72 ? 41.844 -54.406 -20.453 1 80.69 72 LEU B CA 1
ATOM 7526 C C . LEU B 1 72 ? 42.062 -55.125 -21.766 1 80.69 72 LEU B C 1
ATOM 7528 O O . LEU B 1 72 ? 42.188 -56.375 -21.797 1 80.69 72 LEU B O 1
ATOM 7532 N N . GLY B 1 73 ? 42.312 -54.406 -22.766 1 80.31 73 GLY B N 1
ATOM 7533 C CA . GLY B 1 73 ? 42.625 -55 -24.047 1 80.31 73 GLY B CA 1
ATOM 7534 C C . GLY B 1 73 ? 44 -55.625 -24.078 1 80.31 73 GLY B C 1
ATOM 7535 O O . GLY B 1 73 ? 44.188 -56.75 -24.609 1 80.31 73 GLY B O 1
ATOM 7536 N N . ASN B 1 74 ? 44.938 -55.031 -23.469 1 80.75 74 ASN B N 1
ATOM 7537 C CA . ASN B 1 74 ? 46.281 -55.562 -23.406 1 80.75 74 ASN B CA 1
ATOM 7538 C C . ASN B 1 74 ? 46.344 -56.812 -22.547 1 80.75 74 ASN B C 1
ATOM 7540 O O . ASN B 1 74 ? 47.062 -57.75 -22.875 1 80.75 74 ASN B O 1
ATOM 7544 N N . VAL B 1 75 ? 45.531 -56.781 -21.562 1 82.06 75 VAL B N 1
ATOM 7545 C CA . VAL B 1 75 ? 45.531 -57.938 -20.703 1 82.06 75 VAL B CA 1
ATOM 7546 C C . VAL B 1 75 ? 44.875 -59.125 -21.422 1 82.06 75 VAL B C 1
ATOM 7548 O O . VAL B 1 75 ? 45.375 -60.25 -21.344 1 82.06 75 VAL B O 1
ATOM 7551 N N . GLN B 1 76 ? 43.969 -58.875 -22.234 1 81.88 76 GLN B N 1
ATOM 7552 C CA . GLN B 1 76 ? 43.312 -59.938 -22.969 1 81.88 76 GLN B CA 1
ATOM 7553 C C . GLN B 1 76 ? 44.219 -60.531 -24.047 1 81.88 76 GLN B C 1
ATOM 7555 O O . GLN B 1 76 ? 44.281 -61.75 -24.234 1 81.88 76 GLN B O 1
ATOM 7560 N N . ASN B 1 77 ? 45 -59.688 -24.609 1 80.25 77 ASN B N 1
ATOM 7561 C CA . ASN B 1 77 ? 45.969 -60.125 -25.594 1 80.25 77 ASN B CA 1
ATOM 7562 C C . ASN B 1 77 ? 47.125 -60.906 -24.938 1 80.25 77 ASN B C 1
ATOM 7564 O O . ASN B 1 77 ? 47.562 -61.938 -25.484 1 80.25 77 ASN B O 1
ATOM 7568 N N . PHE B 1 78 ? 47.438 -60.469 -23.812 1 84.19 78 PHE B N 1
ATOM 7569 C CA . PHE B 1 78 ? 48.5 -61.156 -23.062 1 84.19 78 PHE B CA 1
ATOM 7570 C C . PHE B 1 78 ? 48.031 -62.531 -22.625 1 84.19 78 PHE B C 1
ATOM 7572 O O . PHE B 1 78 ? 48.781 -63.5 -22.781 1 84.19 78 PHE B O 1
ATOM 7579 N N . LEU B 1 79 ? 46.812 -62.656 -22.234 1 81.06 79 LEU B N 1
ATOM 7580 C CA . LEU B 1 79 ? 46.281 -63.938 -21.781 1 81.06 79 LEU B CA 1
ATOM 7581 C C . LEU B 1 79 ? 46.125 -64.938 -22.938 1 81.06 79 LEU B C 1
ATOM 7583 O O . LEU B 1 79 ? 46.406 -66.125 -22.797 1 81.06 79 LEU B O 1
ATOM 7587 N N . GLY B 1 80 ? 45.969 -64.438 -24.078 1 79.25 80 GLY B N 1
ATOM 7588 C CA . GLY B 1 80 ? 45.906 -65.312 -25.25 1 79.25 80 GLY B CA 1
ATOM 7589 C C . GLY B 1 80 ? 47.281 -65.812 -25.672 1 79.25 80 GLY B C 1
ATOM 7590 O O . GLY B 1 80 ? 47.406 -67 -26.047 1 79.25 80 GLY B O 1
ATOM 7591 N N . GLY B 1 81 ? 48.344 -65.062 -25.5 1 80.69 81 GLY B N 1
ATOM 7592 C CA . GLY B 1 81 ? 49.688 -65.438 -25.828 1 80.69 81 GLY B CA 1
ATOM 7593 C C . GLY B 1 81 ? 50.312 -66.375 -24.828 1 80.69 81 GLY B C 1
ATOM 7594 O O . GLY B 1 81 ? 51.062 -67.312 -25.203 1 80.69 81 GLY B O 1
ATOM 7595 N N . VAL B 1 82 ? 49.781 -66.25 -23.578 1 83 82 VAL B N 1
ATOM 7596 C CA . VAL B 1 82 ? 50.344 -67.062 -22.531 1 83 82 VAL B CA 1
ATOM 7597 C C . VAL B 1 82 ? 49.781 -68.5 -22.656 1 83 82 VAL B C 1
ATOM 7599 O O . VAL B 1 82 ? 50.5 -69.5 -22.453 1 83 82 VAL B O 1
ATOM 7602 N N . ASP B 1 83 ? 48.656 -68.625 -23.125 1 77.19 83 ASP B N 1
ATOM 7603 C CA . ASP B 1 83 ? 48.062 -69.938 -23.297 1 77.19 83 ASP B CA 1
ATOM 7604 C C . ASP B 1 83 ? 48.781 -70.688 -24.391 1 77.19 83 ASP B C 1
ATOM 7606 O O . ASP B 1 83 ? 48.969 -71.938 -24.25 1 77.19 83 ASP B O 1
ATOM 7610 N N . GLN B 1 84 ? 49.406 -70.062 -25.297 1 79.88 84 GLN B N 1
ATOM 7611 C CA . GLN B 1 84 ? 50.156 -70.75 -26.375 1 79.88 84 GLN B CA 1
ATOM 7612 C C . GLN B 1 84 ? 51.562 -71.188 -25.875 1 79.88 84 GLN B C 1
ATOM 7614 O O . GLN B 1 84 ? 52 -72.25 -26.172 1 79.88 84 GLN B O 1
ATOM 7619 N N . VAL B 1 85 ? 52.062 -70.375 -25 1 81.12 85 VAL B N 1
ATOM 7620 C CA . VAL B 1 85 ? 53.406 -70.688 -24.516 1 81.12 85 VAL B CA 1
ATOM 7621 C C . VAL B 1 85 ? 53.344 -71.75 -23.422 1 81.12 85 VAL B C 1
ATOM 7623 O O . VAL B 1 85 ? 54.219 -72.625 -23.375 1 81.12 85 VAL B O 1
ATOM 7626 N N . LEU B 1 86 ? 52.281 -71.812 -22.734 1 78.56 86 LEU B N 1
ATOM 7627 C CA . LEU B 1 86 ? 52.125 -72.875 -21.703 1 78.56 86 LEU B CA 1
ATOM 7628 C C . LEU B 1 86 ? 51.781 -74.188 -22.344 1 78.56 86 LEU B C 1
ATOM 7630 O O . LEU B 1 86 ? 52.188 -75.25 -21.859 1 78.56 86 LEU B O 1
ATOM 7634 N N . GLY B 1 87 ? 51.25 -74.188 -23.516 1 76.25 87 GLY B N 1
ATOM 7635 C CA . GLY B 1 87 ? 51 -75.375 -24.266 1 76.25 87 GLY B CA 1
ATOM 7636 C C . GLY B 1 87 ? 52.25 -76 -24.891 1 76.25 87 GLY B C 1
ATOM 7637 O O . GLY B 1 87 ? 52.469 -77.188 -24.828 1 76.25 87 GLY B O 1
ATOM 7638 N N . GLU B 1 88 ? 53.156 -75.125 -25.297 1 77 88 GLU B N 1
ATOM 7639 C CA . GLU B 1 88 ? 54.438 -75.562 -25.875 1 77 88 GLU B CA 1
ATOM 7640 C C . GLU B 1 88 ? 55.375 -76.062 -24.797 1 77 88 GLU B C 1
ATOM 7642 O O . GLU B 1 88 ? 56.062 -77.062 -25 1 77 88 GLU B O 1
ATOM 7647 N N . ALA B 1 89 ? 55.156 -75.5 -23.578 1 75.38 89 ALA B N 1
ATOM 7648 C CA . ALA B 1 89 ? 56 -75.938 -22.469 1 75.38 89 ALA B CA 1
ATOM 7649 C C . ALA B 1 89 ? 55.531 -77.312 -21.906 1 75.38 89 ALA B C 1
ATOM 7651 O O . ALA B 1 89 ? 56.344 -78.125 -21.547 1 75.38 89 ALA B O 1
ATOM 7652 N N . ARG B 1 90 ? 54.344 -77.625 -22.047 1 71.75 90 ARG B N 1
ATOM 7653 C CA . ARG B 1 90 ? 53.812 -78.938 -21.609 1 71.75 90 ARG B CA 1
ATOM 7654 C C . ARG B 1 90 ? 54.125 -80 -22.578 1 71.75 90 ARG B C 1
ATOM 7656 O O . ARG B 1 90 ? 54.469 -81.125 -22.172 1 71.75 90 ARG B O 1
ATOM 7663 N N . GLU B 1 91 ? 54.25 -79.688 -23.781 1 72.12 91 GLU B N 1
ATOM 7664 C CA . GLU B 1 91 ? 54.594 -80.688 -24.797 1 72.12 91 GLU B CA 1
ATOM 7665 C C . GLU B 1 91 ? 56.062 -81.062 -24.719 1 72.12 91 GLU B C 1
ATOM 7667 O O . GLU B 1 91 ? 56.438 -82.25 -24.875 1 72.12 91 GLU B O 1
ATOM 7672 N N . ARG B 1 92 ? 56.844 -80.188 -24.203 1 69.5 92 ARG B N 1
ATOM 7673 C CA . ARG B 1 92 ? 58.281 -80.438 -24.125 1 69.5 92 ARG B CA 1
ATOM 7674 C C . ARG B 1 92 ? 58.625 -81.188 -22.828 1 69.5 92 ARG B C 1
ATOM 7676 O O . ARG B 1 92 ? 59.562 -82 -22.812 1 69.5 92 ARG B O 1
ATOM 7683 N N . ASP B 1 93 ? 57.906 -80.938 -21.922 1 63.97 93 ASP B N 1
ATOM 7684 C CA . ASP B 1 93 ? 58.125 -81.688 -20.672 1 63.97 93 ASP B CA 1
ATOM 7685 C C . ASP B 1 93 ? 57.688 -83.125 -20.797 1 63.97 93 ASP B C 1
ATOM 7687 O O . ASP B 1 93 ? 58.281 -84 -20.203 1 63.97 93 ASP B O 1
ATOM 7691 N N . ARG B 1 94 ? 56.906 -83.562 -21.641 1 58.22 94 ARG B N 1
ATOM 7692 C CA . ARG B 1 94 ? 56.469 -84.938 -21.875 1 58.22 94 ARG B CA 1
ATOM 7693 C C . ARG B 1 94 ? 57.531 -85.688 -22.688 1 58.22 94 ARG B C 1
ATOM 7695 O O . ARG B 1 94 ? 57.75 -86.875 -22.438 1 58.22 94 ARG B O 1
ATOM 7702 N N . ILE B 1 95 ? 58.281 -85.062 -23.531 1 55.75 95 ILE B N 1
ATOM 7703 C CA . ILE B 1 95 ? 59.281 -85.75 -24.344 1 55.75 95 ILE B CA 1
ATOM 7704 C C . ILE B 1 95 ? 60.562 -86 -23.531 1 55.75 95 ILE B C 1
ATOM 7706 O O . ILE B 1 95 ? 61.281 -87 -23.75 1 55.75 95 ILE B O 1
ATOM 7710 N N . LYS B 1 96 ? 60.906 -85.312 -22.531 1 54.28 96 LYS B N 1
ATOM 7711 C CA . LYS B 1 96 ? 62.031 -85.562 -21.656 1 54.28 96 LYS B CA 1
ATOM 7712 C C . LYS B 1 96 ? 61.844 -86.875 -20.891 1 54.28 96 LYS B C 1
ATOM 7714 O O . LYS B 1 96 ? 62.844 -87.562 -20.594 1 54.28 96 LYS B O 1
ATOM 7719 N N . CYS B 1 97 ? 60.719 -87.125 -20.422 1 43.12 97 CYS B N 1
ATOM 7720 C CA . CYS B 1 97 ? 60.656 -88.25 -19.516 1 43.12 97 CYS B CA 1
ATOM 7721 C C . CYS B 1 97 ? 61 -89.562 -20.266 1 43.12 97 CYS B C 1
ATOM 7723 O O . CYS B 1 97 ? 61.031 -90.625 -19.656 1 43.12 97 CYS B O 1
ATOM 7725 N N . LEU B 1 98 ? 60.875 -89.875 -21.516 1 40.69 98 LEU B N 1
ATOM 7726 C CA . LEU B 1 98 ? 61.438 -91.188 -21.797 1 40.69 98 LEU B CA 1
ATOM 7727 C C . LEU B 1 98 ? 62.938 -91.188 -21.484 1 40.69 98 LEU B C 1
ATOM 7729 O O . LEU B 1 98 ? 63.406 -92.062 -20.781 1 40.69 98 LEU B O 1
ATOM 7733 N N . GLY B 1 99 ? 63.938 -91.875 -22.203 1 37.09 99 GLY B N 1
ATOM 7734 C CA . GLY B 1 99 ? 65.312 -92.125 -21.797 1 37.09 99 GLY B CA 1
ATOM 7735 C C . GLY B 1 99 ? 66.062 -90.938 -21.391 1 37.09 99 GLY B C 1
ATOM 7736 O O . GLY B 1 99 ? 66.688 -90.875 -20.312 1 37.09 99 GLY B O 1
ATOM 7737 N N . HIS B 1 100 ? 67 -90.5 -22.422 1 39.41 100 HIS B N 1
ATOM 7738 C CA . HIS B 1 100 ? 68.25 -89.812 -22.188 1 39.41 100 HIS B CA 1
ATOM 7739 C C . HIS B 1 100 ? 68.062 -88.375 -21.703 1 39.41 100 HIS B C 1
ATOM 7741 O O . HIS B 1 100 ? 67 -87.75 -21.969 1 39.41 100 HIS B O 1
ATOM 7747 N N . CYS B 1 101 ? 68.75 -87.875 -20.609 1 39.22 101 CYS B N 1
ATOM 7748 C CA . CYS B 1 101 ? 69.062 -86.688 -19.828 1 39.22 101 CYS B CA 1
ATOM 7749 C C . CYS B 1 101 ? 69 -85.438 -20.703 1 39.22 101 CYS B C 1
ATOM 7751 O O . CYS B 1 101 ? 69 -84.312 -20.188 1 39.22 101 CYS B O 1
ATOM 7753 N N . LEU B 1 102 ? 69.812 -85.438 -21.859 1 42.94 102 LEU B N 1
ATOM 7754 C CA . LEU B 1 102 ? 70.188 -84.188 -22.531 1 42.94 102 LEU B CA 1
ATOM 7755 C C . LEU B 1 102 ? 69 -83.688 -23.359 1 42.94 102 LEU B C 1
ATOM 7757 O O . LEU B 1 102 ? 68.375 -84.438 -24.094 1 42.94 102 LEU B O 1
ATOM 7761 N N . PRO B 1 103 ? 68.438 -82.625 -22.984 1 48.84 103 PRO B N 1
ATOM 7762 C CA . PRO B 1 103 ? 67.375 -82.062 -23.797 1 48.84 103 PRO B CA 1
ATOM 7763 C C . PRO B 1 103 ? 67.75 -82 -25.281 1 48.84 103 PRO B C 1
ATOM 7765 O O . PRO B 1 103 ? 68.875 -81.688 -25.625 1 48.84 103 PRO B O 1
ATOM 7768 N N . GLN B 1 104 ? 67.375 -83.062 -26.047 1 49.31 104 GLN B N 1
ATOM 7769 C CA . GLN B 1 104 ? 67.812 -83.188 -27.438 1 49.31 104 GLN B CA 1
ATOM 7770 C C . GLN B 1 104 ? 68.062 -81.875 -28.094 1 49.31 104 GLN B C 1
ATOM 7772 O O . GLN B 1 104 ? 69 -81.75 -28.891 1 49.31 104 GLN B O 1
ATOM 7777 N N . ASN B 1 105 ? 67.125 -81 -28.25 1 55.03 105 ASN B N 1
ATOM 7778 C CA . ASN B 1 105 ? 67.375 -79.75 -29.016 1 55.03 105 ASN B CA 1
ATOM 7779 C C . ASN B 1 105 ? 67.5 -78.562 -28.109 1 55.03 105 ASN B C 1
ATOM 7781 O O . ASN B 1 105 ? 66.438 -78.062 -27.641 1 55.03 105 ASN B O 1
ATOM 7785 N N . CYS B 1 106 ? 68.562 -78.25 -27.297 1 57.47 106 CYS B N 1
ATOM 7786 C CA . CYS B 1 106 ? 69 -77.188 -26.406 1 57.47 106 CYS B CA 1
ATOM 7787 C C . CYS B 1 106 ? 68.562 -75.812 -26.969 1 57.47 106 CYS B C 1
ATOM 7789 O O . CYS B 1 106 ? 68.25 -74.938 -26.219 1 57.47 106 CYS B O 1
ATOM 7791 N N . TRP B 1 107 ? 68.5 -75.812 -28.312 1 60.59 107 TRP B N 1
ATOM 7792 C CA . TRP B 1 107 ? 68.25 -74.562 -28.969 1 60.59 107 TRP B CA 1
ATOM 7793 C C . TRP B 1 107 ? 66.75 -74.188 -28.812 1 60.59 107 TRP B C 1
ATOM 7795 O O . TRP B 1 107 ? 66.438 -73 -28.531 1 60.59 107 TRP B O 1
ATOM 7805 N N . SER B 1 108 ? 65.875 -75.125 -28.891 1 70.5 108 SER B N 1
ATOM 7806 C CA . SER B 1 108 ? 64.438 -74.875 -28.766 1 70.5 108 SER B CA 1
ATOM 7807 C C . SER B 1 108 ? 64.062 -74.562 -27.312 1 70.5 108 SER B C 1
ATOM 7809 O O . SER B 1 108 ? 63.188 -73.75 -27.062 1 70.5 108 SER B O 1
ATOM 7811 N N . GLY B 1 109 ? 64.688 -75.125 -26.359 1 66.12 109 GLY B N 1
ATOM 7812 C CA . GLY B 1 109 ? 64.5 -74.812 -24.953 1 66.12 109 GLY B CA 1
ATOM 7813 C C . GLY B 1 109 ? 64.938 -73.375 -24.562 1 66.12 109 GLY B C 1
ATOM 7814 O O . GLY B 1 109 ? 64.25 -72.75 -23.75 1 66.12 109 GLY B O 1
ATOM 7815 N N . TYR B 1 110 ? 66 -72.938 -25.203 1 69.25 110 TYR B N 1
ATOM 7816 C CA . TYR B 1 110 ? 66.5 -71.625 -25.016 1 69.25 110 TYR B CA 1
ATOM 7817 C C . TYR B 1 110 ? 65.5 -70.562 -25.531 1 69.25 110 TYR B C 1
ATOM 7819 O O . TYR B 1 110 ? 65.188 -69.562 -24.859 1 69.25 110 TYR B O 1
ATOM 7827 N N . GLN B 1 111 ? 64.938 -70.812 -26.688 1 72.38 111 GLN B N 1
ATOM 7828 C CA . GLN B 1 111 ? 63.969 -69.875 -27.281 1 72.38 111 GLN B CA 1
ATOM 7829 C C . GLN B 1 111 ? 62.688 -69.812 -26.438 1 72.38 111 GLN B C 1
ATOM 7831 O O . GLN B 1 111 ? 62.156 -68.688 -26.25 1 72.38 111 GLN B O 1
ATOM 7836 N N . LEU B 1 112 ? 62.25 -70.875 -25.938 1 77 112 LEU B N 1
ATOM 7837 C CA . LEU B 1 112 ? 61.062 -70.875 -25.094 1 77 112 LEU B CA 1
ATOM 7838 C C . LEU B 1 112 ? 61.344 -70.25 -23.75 1 77 112 LEU B C 1
ATOM 7840 O O . LEU B 1 112 ? 60.469 -69.5 -23.234 1 77 112 LEU B O 1
ATOM 7844 N N . GLY B 1 113 ? 62.469 -70.5 -23.203 1 73.88 113 GLY B N 1
ATOM 7845 C CA . GLY B 1 113 ? 62.844 -69.812 -21.969 1 73.88 113 GLY B CA 1
ATOM 7846 C C . GLY B 1 113 ? 62.906 -68.312 -22.078 1 73.88 113 GLY B C 1
ATOM 7847 O O . GLY B 1 113 ? 62.469 -67.625 -21.188 1 73.88 113 GLY B O 1
ATOM 7848 N N . LYS B 1 114 ? 63.406 -67.875 -23.156 1 73.81 114 LYS B N 1
ATOM 7849 C CA . LYS B 1 114 ? 63.438 -66.438 -23.422 1 73.81 114 LYS B CA 1
ATOM 7850 C C . LYS B 1 114 ? 62.062 -65.875 -23.578 1 73.81 114 LYS B C 1
ATOM 7852 O O . LYS B 1 114 ? 61.75 -64.75 -23.078 1 73.81 114 LYS B O 1
ATOM 7857 N N . LYS B 1 115 ? 61.219 -66.5 -24.266 1 77.44 115 LYS B N 1
ATOM 7858 C CA . LYS B 1 115 ? 59.844 -66.062 -24.453 1 77.44 115 LYS B CA 1
ATOM 7859 C C . LYS B 1 115 ? 59.094 -66 -23.109 1 77.44 115 LYS B C 1
ATOM 7861 O O . LYS B 1 115 ? 58.344 -65.062 -22.859 1 77.44 115 LYS B O 1
ATOM 7866 N N . VAL B 1 116 ? 59.25 -67 -22.344 1 79.88 116 VAL B N 1
ATOM 7867 C CA . VAL B 1 116 ? 58.594 -67 -21.047 1 79.88 116 VAL B CA 1
ATOM 7868 C C . VAL B 1 116 ? 59.094 -65.875 -20.172 1 79.88 116 VAL B C 1
ATOM 7870 O O . VAL B 1 116 ? 58.312 -65.25 -19.469 1 79.88 116 VAL B O 1
ATOM 7873 N N . ASP B 1 117 ? 60.375 -65.562 -20.219 1 77.5 117 ASP B N 1
ATOM 7874 C CA . ASP B 1 117 ? 60.938 -64.5 -19.438 1 77.5 117 ASP B CA 1
ATOM 7875 C C . ASP B 1 117 ? 60.375 -63.125 -19.891 1 77.5 117 ASP B C 1
ATOM 7877 O O . ASP B 1 117 ? 60.062 -62.281 -19.062 1 77.5 117 ASP B O 1
ATOM 7881 N N . ARG B 1 118 ? 60.219 -62.938 -21.062 1 78.19 118 ARG B N 1
ATOM 7882 C CA . ARG B 1 118 ? 59.625 -61.719 -21.609 1 78.19 118 ARG B CA 1
ATOM 7883 C C . ARG B 1 118 ? 58.188 -61.594 -21.156 1 78.19 118 ARG B C 1
ATOM 7885 O O . ARG B 1 118 ? 57.75 -60.5 -20.781 1 78.19 118 ARG B O 1
ATOM 7892 N N . MET B 1 119 ? 57.438 -62.562 -21.234 1 81.19 119 MET B N 1
ATOM 7893 C CA . MET B 1 119 ? 56.031 -62.531 -20.859 1 81.19 119 MET B CA 1
ATOM 7894 C C . MET B 1 119 ? 55.875 -62.312 -19.359 1 81.19 119 MET B C 1
ATOM 7896 O O . MET B 1 119 ? 54.938 -61.656 -18.922 1 81.19 119 MET B O 1
ATOM 7900 N N . LEU B 1 120 ? 56.875 -62.844 -18.703 1 80.19 120 LEU B N 1
ATOM 7901 C CA . LEU B 1 120 ? 56.875 -62.625 -17.266 1 80.19 120 LEU B CA 1
ATOM 7902 C C . LEU B 1 120 ? 57.094 -61.156 -16.953 1 80.19 120 LEU B C 1
ATOM 7904 O O . LEU B 1 120 ? 56.406 -60.594 -16.078 1 80.19 120 LEU B O 1
ATOM 7908 N N . ASN B 1 121 ? 57.938 -60.5 -17.641 1 78 121 ASN B N 1
ATOM 7909 C CA . ASN B 1 121 ? 58.156 -59.062 -17.438 1 78 121 ASN B CA 1
ATOM 7910 C C . ASN B 1 121 ? 56.969 -58.219 -17.875 1 78 121 ASN B C 1
ATOM 7912 O O . ASN B 1 121 ? 56.594 -57.25 -17.203 1 78 121 ASN B O 1
ATOM 7916 N N . GLU B 1 122 ? 56.406 -58.562 -18.875 1 80.88 122 GLU B N 1
ATOM 7917 C CA . GLU B 1 122 ? 55.219 -57.875 -19.359 1 80.88 122 GLU B CA 1
ATOM 7918 C C . GLU B 1 122 ? 54.062 -58 -18.375 1 80.88 122 GLU B C 1
ATOM 7920 O O . GLU B 1 122 ? 53.344 -57.062 -18.125 1 80.88 122 GLU B O 1
ATOM 7925 N N . ALA B 1 123 ? 53.844 -59.156 -17.922 1 79.88 123 ALA B N 1
ATOM 7926 C CA . ALA B 1 123 ? 52.781 -59.375 -16.938 1 79.88 123 ALA B CA 1
ATOM 7927 C C . ALA B 1 123 ? 53 -58.5 -15.688 1 79.88 123 ALA B C 1
ATOM 7929 O O . ALA B 1 123 ? 52.062 -57.938 -15.148 1 79.88 123 ALA B O 1
ATOM 7930 N N . ARG B 1 124 ? 54.281 -58.375 -15.297 1 77.19 124 ARG B N 1
ATOM 7931 C CA . ARG B 1 124 ? 54.594 -57.562 -14.125 1 77.19 124 ARG B CA 1
ATOM 7932 C C . ARG B 1 124 ? 54.344 -56.062 -14.383 1 77.19 124 ARG B C 1
ATOM 7934 O O . ARG B 1 124 ? 53.875 -55.344 -13.508 1 77.19 124 ARG B O 1
ATOM 7941 N N . GLU B 1 125 ? 54.594 -55.656 -15.547 1 77.44 125 GLU B N 1
ATOM 7942 C CA . GLU B 1 125 ? 54.344 -54.25 -15.906 1 77.44 125 GLU B CA 1
ATOM 7943 C C . GLU B 1 125 ? 52.875 -53.938 -15.953 1 77.44 125 GLU B C 1
ATOM 7945 O O . GLU B 1 125 ? 52.438 -52.875 -15.484 1 77.44 125 GLU B O 1
ATOM 7950 N N . LEU B 1 126 ? 52.125 -54.719 -16.531 1 79.5 126 LEU B N 1
ATOM 7951 C CA . LEU B 1 126 ? 50.688 -54.531 -16.594 1 79.5 126 LEU B CA 1
ATOM 7952 C C . LEU B 1 126 ? 50.062 -54.562 -15.203 1 79.5 126 LEU B C 1
ATOM 7954 O O . LEU B 1 126 ? 49.094 -53.844 -14.945 1 79.5 126 LEU B O 1
ATOM 7958 N N . LYS B 1 127 ? 50.656 -55.344 -14.391 1 76.31 127 LYS B N 1
ATOM 7959 C CA . LYS B 1 127 ? 50.156 -55.469 -13.023 1 76.31 127 LYS B CA 1
ATOM 7960 C C . LYS B 1 127 ? 50.438 -54.219 -12.227 1 76.31 127 LYS B C 1
ATOM 7962 O O . LYS B 1 127 ? 49.625 -53.812 -11.367 1 76.31 127 LYS B O 1
ATOM 7967 N N . LYS B 1 128 ? 51.438 -53.406 -12.531 1 68.25 128 LYS B N 1
ATOM 7968 C CA . LYS B 1 128 ? 51.844 -52.219 -11.758 1 68.25 128 LYS B CA 1
ATOM 7969 C C . LYS B 1 128 ? 51.125 -50.969 -12.203 1 68.25 128 LYS B C 1
ATOM 7971 O O . LYS B 1 128 ? 51.094 -49.969 -11.484 1 68.25 128 LYS B O 1
ATOM 7976 N N . GLU B 1 129 ? 50.531 -51.031 -13.242 1 68.69 129 GLU B N 1
ATOM 7977 C CA . GLU B 1 129 ? 49.875 -49.844 -13.773 1 68.69 129 GLU B CA 1
ATOM 7978 C C . GLU B 1 129 ? 48.688 -49.438 -12.898 1 68.69 129 GLU B C 1
ATOM 7980 O O . GLU B 1 129 ? 47.844 -50.25 -12.562 1 68.69 129 GLU B O 1
ATOM 7985 N N . GLU B 1 130 ? 48.75 -48.188 -12.367 1 63.59 130 GLU B N 1
ATOM 7986 C CA . GLU B 1 130 ? 47.625 -47.625 -11.602 1 63.59 130 GLU B CA 1
ATOM 7987 C C . GLU B 1 130 ? 46.625 -46.969 -12.523 1 63.59 130 GLU B C 1
ATOM 7989 O O . GLU B 1 130 ? 46.969 -46.125 -13.359 1 63.59 130 GLU B O 1
ATOM 7994 N N . LEU B 1 131 ? 45.438 -47.562 -12.586 1 59.66 131 LEU B N 1
ATOM 7995 C CA . LEU B 1 131 ? 44.406 -47.125 -13.547 1 59.66 131 LEU B CA 1
ATOM 7996 C C . LEU B 1 131 ? 43.375 -46.25 -12.867 1 59.66 131 LEU B C 1
ATOM 7998 O O . LEU B 1 131 ? 42.875 -46.594 -11.781 1 59.66 131 LEU B O 1
ATOM 8002 N N . ASN B 1 132 ? 43.25 -45 -13.352 1 60.94 132 ASN B N 1
ATOM 8003 C CA . ASN B 1 132 ? 42.031 -44.281 -13.023 1 60.94 132 ASN B CA 1
ATOM 8004 C C . ASN B 1 132 ? 40.844 -44.812 -13.797 1 60.94 132 ASN B C 1
ATOM 8006 O O . ASN B 1 132 ? 40.781 -44.719 -15.023 1 60.94 132 ASN B O 1
ATOM 8010 N N . THR B 1 133 ? 39.969 -45.406 -13.211 1 59.06 133 THR B N 1
ATOM 8011 C CA . THR B 1 133 ? 38.969 -46.281 -13.812 1 59.06 133 THR B CA 1
ATOM 8012 C C . THR B 1 133 ? 37.812 -45.469 -14.391 1 59.06 133 THR B C 1
ATOM 8014 O O . THR B 1 133 ? 37.219 -45.875 -15.406 1 59.06 133 THR B O 1
ATOM 8017 N N . THR B 1 134 ? 37.344 -44.438 -13.68 1 56.31 134 THR B N 1
ATOM 8018 C CA . THR B 1 134 ? 36.094 -43.875 -14.125 1 56.31 134 THR B CA 1
ATOM 8019 C C . THR B 1 134 ? 36.156 -42.344 -14.195 1 56.31 134 THR B C 1
ATOM 8021 O O . THR B 1 134 ? 36.969 -41.719 -13.508 1 56.31 134 THR B O 1
ATOM 8024 N N . LEU B 1 135 ? 35.688 -41.812 -15.305 1 55.38 135 LEU B N 1
ATOM 8025 C CA . LEU B 1 135 ? 35.438 -40.375 -15.445 1 55.38 135 LEU B CA 1
ATOM 8026 C C . LEU B 1 135 ? 33.938 -40.062 -15.281 1 55.38 135 LEU B C 1
ATOM 8028 O O . LEU B 1 135 ? 33.094 -40.844 -15.727 1 55.38 135 LEU B O 1
ATOM 8032 N N . PRO B 1 136 ? 33.531 -39.219 -14.477 1 51.25 136 PRO B N 1
ATOM 8033 C CA . PRO B 1 136 ? 32.125 -38.906 -14.32 1 51.25 136 PRO B CA 1
ATOM 8034 C C . PRO B 1 136 ? 31.438 -38.531 -15.641 1 51.25 136 PRO B C 1
ATOM 8036 O O . PRO B 1 136 ? 32.062 -37.906 -16.5 1 51.25 136 PRO B O 1
ATOM 8039 N N . LEU B 1 137 ? 30.469 -39.375 -16.078 1 48.09 137 LEU B N 1
ATOM 8040 C CA . LEU B 1 137 ? 29.703 -39.094 -17.281 1 48.09 137 LEU B CA 1
ATOM 8041 C C . LEU B 1 137 ? 29.094 -37.719 -17.234 1 48.09 137 LEU B C 1
ATOM 8043 O O . LEU B 1 137 ? 28.734 -37.219 -16.156 1 48.09 137 LEU B O 1
ATOM 8047 N N . LEU B 1 138 ? 29.281 -37.031 -18.328 1 45.53 138 LEU B N 1
ATOM 8048 C CA . LEU B 1 138 ? 28.562 -35.781 -18.469 1 45.53 138 LEU B CA 1
ATOM 8049 C C . LEU B 1 138 ? 27.062 -36 -18.266 1 45.53 138 LEU B C 1
ATOM 8051 O O . LEU B 1 138 ? 26.453 -36.875 -18.891 1 45.53 138 LEU B O 1
ATOM 8055 N N . SER B 1 139 ? 26.562 -35.969 -17.188 1 48.5 139 SER B N 1
ATOM 8056 C CA . SER B 1 139 ? 25.141 -36.062 -16.922 1 48.5 139 SER B CA 1
ATOM 8057 C C . SER B 1 139 ? 24.328 -35.438 -18.047 1 48.5 139 SER B C 1
ATOM 8059 O O . SER B 1 139 ? 24.719 -34.406 -18.594 1 48.5 139 SER B O 1
ATOM 8061 N N . PRO B 1 140 ? 23.5 -36.25 -18.641 1 50.78 140 PRO B N 1
ATOM 8062 C CA . PRO B 1 140 ? 22.609 -35.594 -19.625 1 50.78 140 PRO B CA 1
ATOM 8063 C C . PRO B 1 140 ? 22.031 -34.281 -19.094 1 50.78 140 PRO B C 1
ATOM 8065 O O . PRO B 1 140 ? 21.891 -34.094 -17.875 1 50.78 140 PRO B O 1
ATOM 8068 N N . PRO B 1 141 ? 21.969 -33.438 -19.969 1 55.09 141 PRO B N 1
ATOM 8069 C CA . PRO B 1 141 ? 21.484 -32.125 -19.594 1 55.09 141 PRO B CA 1
ATOM 8070 C C . PRO B 1 141 ? 20.156 -32.188 -18.844 1 55.09 141 PRO B C 1
ATOM 8072 O O . PRO B 1 141 ? 19.859 -31.312 -18.016 1 55.09 141 PRO B O 1
ATOM 8075 N N . VAL B 1 142 ? 19.344 -33.344 -19.125 1 56.78 142 VAL B N 1
ATOM 8076 C CA . VAL B 1 142 ? 18.031 -33.406 -18.5 1 56.78 142 VAL B CA 1
ATOM 8077 C C . VAL B 1 142 ? 17.797 -34.812 -17.969 1 56.78 142 VAL B C 1
ATOM 8079 O O . VAL B 1 142 ? 18.062 -35.812 -18.656 1 56.78 142 VAL B O 1
ATOM 8082 N N . LEU B 1 143 ? 17.547 -35 -16.656 1 52.81 143 LEU B N 1
ATOM 8083 C CA . LEU B 1 143 ? 17.156 -36.312 -16.094 1 52.81 143 LEU B CA 1
ATOM 8084 C C . LEU B 1 143 ? 15.633 -36.469 -16.125 1 52.81 143 LEU B C 1
ATOM 8086 O O . LEU B 1 143 ? 14.898 -35.594 -15.695 1 52.81 143 LEU B O 1
ATOM 8090 N N . ALA B 1 144 ? 15.188 -37.438 -16.828 1 53.25 144 ALA B N 1
ATOM 8091 C CA . ALA B 1 144 ? 13.758 -37.719 -16.891 1 53.25 144 ALA B CA 1
ATOM 8092 C C . ALA B 1 144 ? 13.18 -38 -15.508 1 53.25 144 ALA B C 1
ATOM 8094 O O . ALA B 1 144 ? 13.852 -38.594 -14.656 1 53.25 144 ALA B O 1
ATOM 8095 N N . MET B 1 145 ? 12.156 -37.438 -15.125 1 58.38 145 MET B N 1
ATOM 8096 C CA . MET B 1 145 ? 11.492 -37.625 -13.836 1 58.38 145 MET B CA 1
ATOM 8097 C C . MET B 1 145 ? 10.32 -38.594 -13.953 1 58.38 145 MET B C 1
ATOM 8099 O O . MET B 1 145 ? 9.648 -38.625 -14.992 1 58.38 145 MET B O 1
ATOM 8103 N N . PRO B 1 146 ? 10.195 -39.531 -12.945 1 50.75 146 PRO B N 1
ATOM 8104 C CA . PRO B 1 146 ? 9.008 -40.406 -12.969 1 50.75 146 PRO B CA 1
ATOM 8105 C C . PRO B 1 146 ? 7.703 -39.625 -12.93 1 50.75 146 PRO B C 1
ATOM 8107 O O . PRO B 1 146 ? 7.598 -38.625 -12.195 1 50.75 146 PRO B O 1
ATOM 8110 N N . MET B 1 147 ? 6.949 -39.812 -13.938 1 55.88 147 MET B N 1
ATOM 8111 C CA . MET B 1 147 ? 5.691 -39.062 -13.977 1 55.88 147 MET B CA 1
ATOM 8112 C C . MET B 1 147 ? 4.516 -40 -14.266 1 55.88 147 MET B C 1
ATOM 8114 O O . MET B 1 147 ? 4.684 -41.031 -14.914 1 55.88 147 MET B O 1
ATOM 8118 N N . ASP B 1 148 ? 3.385 -39.719 -13.508 1 50.88 148 ASP B N 1
ATOM 8119 C CA . ASP B 1 148 ? 2.129 -40.375 -13.797 1 50.88 148 ASP B CA 1
ATOM 8120 C C . ASP B 1 148 ? 1.518 -39.875 -15.102 1 50.88 148 ASP B C 1
ATOM 8122 O O . ASP B 1 148 ? 1.977 -38.875 -15.664 1 50.88 148 ASP B O 1
ATOM 8126 N N . LYS B 1 149 ? 0.596 -40.656 -15.68 1 51.38 149 LYS B N 1
ATOM 8127 C CA . LYS B 1 149 ? -0.052 -40.312 -16.953 1 51.38 149 LYS B CA 1
ATOM 8128 C C . LYS B 1 149 ? -0.669 -38.906 -16.891 1 51.38 149 LYS B C 1
ATOM 8130 O O . LYS B 1 149 ? -1.292 -38.531 -15.898 1 51.38 149 LYS B O 1
ATOM 8135 N N . THR B 1 150 ? -0.162 -37.906 -17.703 1 60.41 150 THR B N 1
ATOM 8136 C CA . THR B 1 150 ? -0.679 -36.531 -17.766 1 60.41 150 THR B CA 1
ATOM 8137 C C . THR B 1 150 ? -1.574 -36.344 -18.984 1 60.41 150 THR B C 1
ATOM 8139 O O . THR B 1 150 ? -1.384 -37 -20 1 60.41 150 THR B O 1
ATOM 8142 N N . VAL B 1 151 ? -2.775 -35.75 -18.75 1 50.25 151 VAL B N 1
ATOM 8143 C CA . VAL B 1 151 ? -3.65 -35.375 -19.859 1 50.25 151 VAL B CA 1
ATOM 8144 C C . VAL B 1 151 ? -3.639 -33.844 -20.047 1 50.25 151 VAL B C 1
ATOM 8146 O O . VAL B 1 151 ? -3.561 -33.094 -19.062 1 50.25 151 VAL B O 1
ATOM 8149 N N . GLY B 1 152 ? -3.355 -33.375 -21.266 1 57.62 152 GLY B N 1
ATOM 8150 C CA . GLY B 1 152 ? -3.77 -32.062 -21.719 1 57.62 152 GLY B CA 1
ATOM 8151 C C . GLY B 1 152 ? -2.693 -31 -21.547 1 57.62 152 GLY B C 1
ATOM 8152 O O . GLY B 1 152 ? -1.584 -31.297 -21.109 1 57.62 152 GLY B O 1
ATOM 8153 N N . LEU B 1 153 ? -2.559 -29.812 -21.953 1 60.94 153 LEU B N 1
ATOM 8154 C CA . LEU B 1 153 ? -1.961 -28.5 -22.078 1 60.94 153 LEU B CA 1
ATOM 8155 C C . LEU B 1 153 ? -0.636 -28.562 -22.828 1 60.94 153 LEU B C 1
ATOM 8157 O O . LEU B 1 153 ? 0.276 -29.281 -22.422 1 60.94 153 LEU B O 1
ATOM 8161 N N . ASP B 1 154 ? -0.663 -28.234 -24.062 1 61.28 154 ASP B N 1
ATOM 8162 C CA . ASP B 1 154 ? 0.561 -28.094 -24.844 1 61.28 154 ASP B CA 1
ATOM 8163 C C . ASP B 1 154 ? 1.15 -26.688 -24.688 1 61.28 154 ASP B C 1
ATOM 8165 O O . ASP B 1 154 ? 0.476 -25.688 -24.953 1 61.28 154 ASP B O 1
ATOM 8169 N N . ILE B 1 155 ? 2.221 -26.672 -24.016 1 63.59 155 ILE B N 1
ATOM 8170 C CA . ILE B 1 155 ? 2.865 -25.375 -23.766 1 63.59 155 ILE B CA 1
ATOM 8171 C C . ILE B 1 155 ? 3.871 -25.094 -24.875 1 63.59 155 ILE B C 1
ATOM 8173 O O . ILE B 1 155 ? 4.672 -25.953 -25.234 1 63.59 155 ILE B O 1
ATOM 8177 N N . SER B 1 156 ? 3.549 -23.875 -25.516 1 63.72 156 SER B N 1
ATOM 8178 C CA . SER B 1 156 ? 4.516 -23.422 -26.516 1 63.72 156 SER B CA 1
ATOM 8179 C C . SER B 1 156 ? 5.785 -22.891 -25.844 1 63.72 156 SER B C 1
ATOM 8181 O O . SER B 1 156 ? 5.719 -22.094 -24.906 1 63.72 156 SER B O 1
ATOM 8183 N N . PHE B 1 157 ? 6.84 -23.453 -26.188 1 64.25 157 PHE B N 1
ATOM 8184 C CA . PHE B 1 157 ? 8.109 -23.125 -25.562 1 64.25 157 PHE B CA 1
ATOM 8185 C C . PHE B 1 157 ? 8.719 -21.875 -26.203 1 64.25 157 PHE B C 1
ATOM 8187 O O . PHE B 1 157 ? 9.922 -21.625 -26.062 1 64.25 157 PHE B O 1
ATOM 8194 N N . ASN B 1 158 ? 7.863 -21.016 -26.891 1 69.19 158 ASN B N 1
ATOM 8195 C CA . ASN B 1 158 ? 8.422 -19.766 -27.375 1 69.19 158 ASN B CA 1
ATOM 8196 C C . ASN B 1 158 ? 8.406 -18.688 -26.297 1 69.19 158 ASN B C 1
ATOM 8198 O O . ASN B 1 158 ? 8.922 -17.594 -26.5 1 69.19 158 ASN B O 1
ATOM 8202 N N . ILE B 1 159 ? 8 -19.125 -25.234 1 79.44 159 ILE B N 1
ATOM 8203 C CA . ILE B 1 159 ? 7.855 -18.156 -24.141 1 79.44 159 ILE B CA 1
ATOM 8204 C C . ILE B 1 159 ? 8.984 -18.359 -23.141 1 79.44 159 ILE B C 1
ATOM 8206 O O . ILE B 1 159 ? 9.43 -19.484 -22.906 1 79.44 159 ILE B O 1
ATOM 8210 N N . VAL B 1 160 ? 9.492 -17.219 -22.688 1 83.31 160 VAL B N 1
ATOM 8211 C CA . VAL B 1 160 ? 10.695 -17.234 -21.859 1 83.31 160 VAL B CA 1
ATOM 8212 C C . VAL B 1 160 ? 10.328 -17.625 -20.438 1 83.31 160 VAL B C 1
ATOM 8214 O O . VAL B 1 160 ? 10.883 -18.594 -19.891 1 83.31 160 VAL B O 1
ATOM 8217 N N . VAL B 1 161 ? 9.398 -16.953 -19.812 1 88.19 161 VAL B N 1
ATOM 8218 C CA . VAL B 1 161 ? 8.984 -17.234 -18.438 1 88.19 161 VAL B CA 1
ATOM 8219 C C . VAL B 1 161 ? 7.535 -17.703 -18.422 1 88.19 161 VAL B C 1
ATOM 8221 O O . VAL B 1 161 ? 6.629 -16.969 -18.812 1 88.19 161 VAL B O 1
ATOM 8224 N N . ILE B 1 162 ? 7.309 -18.953 -17.953 1 89.62 162 ILE B N 1
ATOM 8225 C CA . ILE B 1 162 ? 5.984 -19.562 -17.984 1 89.62 162 ILE B CA 1
ATOM 8226 C C . ILE B 1 162 ? 5.527 -19.891 -16.562 1 89.62 162 ILE B C 1
ATOM 8228 O O . ILE B 1 162 ? 6.27 -20.5 -15.797 1 89.62 162 ILE B O 1
ATOM 8232 N N . GLY B 1 163 ? 4.348 -19.359 -16.234 1 91.88 163 GLY B N 1
ATOM 8233 C CA . GLY B 1 163 ? 3.738 -19.703 -14.961 1 91.88 163 GLY B CA 1
ATOM 8234 C C . GLY B 1 163 ? 2.547 -20.641 -15.102 1 91.88 163 GLY B C 1
ATOM 8235 O O . GLY B 1 163 ? 1.616 -20.344 -15.859 1 91.88 163 GLY B O 1
ATOM 8236 N N . LEU B 1 164 ? 2.596 -21.812 -14.438 1 92.38 164 LEU B N 1
ATOM 8237 C CA . LEU B 1 164 ? 1.479 -22.75 -14.359 1 92.38 164 LEU B CA 1
ATOM 8238 C C . LEU B 1 164 ? 0.743 -22.625 -13.031 1 92.38 164 LEU B C 1
ATOM 8240 O O . LEU B 1 164 ? 1.32 -22.859 -11.969 1 92.38 164 LEU B O 1
ATOM 8244 N N . TYR B 1 165 ? -0.496 -22.219 -13.172 1 93.25 165 TYR B N 1
ATOM 8245 C CA . TYR B 1 165 ? -1.212 -22.047 -11.914 1 93.25 165 TYR B CA 1
ATOM 8246 C C . TYR B 1 165 ? -2.545 -22.781 -11.93 1 93.25 165 TYR B C 1
ATOM 8248 O O . TYR B 1 165 ? -3.02 -23.188 -13 1 93.25 165 TYR B O 1
ATOM 8256 N N . GLY B 1 166 ? -3.086 -23.078 -10.773 1 92.25 166 GLY B N 1
ATOM 8257 C CA . GLY B 1 166 ? -4.352 -23.781 -10.609 1 92.25 166 GLY B CA 1
ATOM 8258 C C . GLY B 1 166 ? -4.598 -24.25 -9.188 1 92.25 166 GLY B C 1
ATOM 8259 O O . GLY B 1 166 ? -3.795 -23.969 -8.297 1 92.25 166 GLY B O 1
ATOM 8260 N N . ILE B 1 167 ? -5.703 -24.938 -9.047 1 91.56 167 ILE B N 1
ATOM 8261 C CA . ILE B 1 167 ? -6.113 -25.438 -7.734 1 91.56 167 ILE B CA 1
ATOM 8262 C C . ILE B 1 167 ? -5.082 -26.438 -7.219 1 91.56 167 ILE B C 1
ATOM 8264 O O . ILE B 1 167 ? -4.352 -27.047 -8.008 1 91.56 167 ILE B O 1
ATOM 8268 N N . GLY B 1 168 ? -5.02 -26.531 -5.93 1 88.94 168 GLY B N 1
ATOM 8269 C CA . GLY B 1 168 ? -4.152 -27.547 -5.359 1 88.94 168 GLY B CA 1
ATOM 8270 C C . GLY B 1 168 ? -4.562 -28.953 -5.73 1 88.94 168 GLY B C 1
ATOM 8271 O O . GLY B 1 168 ? -5.746 -29.312 -5.668 1 88.94 168 GLY B O 1
ATOM 8272 N N . GLY B 1 169 ? -3.633 -29.719 -6.227 1 87.38 169 GLY B N 1
ATOM 8273 C CA . GLY B 1 169 ? -3.893 -31.125 -6.551 1 87.38 169 GLY B CA 1
ATOM 8274 C C . GLY B 1 169 ? -4.426 -31.312 -7.953 1 87.38 169 GLY B C 1
ATOM 8275 O O . GLY B 1 169 ? -4.848 -32.406 -8.312 1 87.38 169 GLY B O 1
ATOM 8276 N N . VAL B 1 170 ? -4.418 -30.281 -8.734 1 88.25 170 VAL B N 1
ATOM 8277 C CA . VAL B 1 170 ? -4.996 -30.344 -10.07 1 88.25 170 VAL B CA 1
ATOM 8278 C C . VAL B 1 170 ? -4.023 -31.031 -11.023 1 88.25 170 VAL B C 1
ATOM 8280 O O . VAL B 1 170 ? -4.414 -31.5 -12.094 1 88.25 170 VAL B O 1
ATOM 8283 N N . GLY B 1 171 ? -2.721 -31.172 -10.656 1 86.56 171 GLY B N 1
ATOM 8284 C CA . GLY B 1 171 ? -1.75 -31.859 -11.484 1 86.56 171 GLY B CA 1
ATOM 8285 C C . GLY B 1 171 ? -0.682 -30.953 -12.055 1 86.56 171 GLY B C 1
ATOM 8286 O O . GLY B 1 171 ? -0.127 -31.219 -13.117 1 86.56 171 GLY B O 1
ATOM 8287 N N . LYS B 1 172 ? -0.408 -29.812 -11.5 1 88.44 172 LYS B N 1
ATOM 8288 C CA . LYS B 1 172 ? 0.601 -28.875 -11.977 1 88.44 172 LYS B CA 1
ATOM 8289 C C . LYS B 1 172 ? 1.995 -29.5 -11.938 1 88.44 172 LYS B C 1
ATOM 8291 O O . LYS B 1 172 ? 2.766 -29.375 -12.891 1 88.44 172 LYS B O 1
ATOM 8296 N N . THR B 1 173 ? 2.275 -30.109 -10.766 1 85.31 173 THR B N 1
ATOM 8297 C CA . THR B 1 173 ? 3.568 -30.766 -10.602 1 85.31 173 THR B CA 1
ATOM 8298 C C . THR B 1 173 ? 3.74 -31.875 -11.633 1 85.31 173 THR B C 1
ATOM 8300 O O . THR B 1 173 ? 4.82 -32.031 -12.203 1 85.31 173 THR B O 1
ATOM 8303 N N . THR B 1 174 ? 2.639 -32.594 -11.859 1 84.06 174 THR B N 1
ATOM 8304 C CA . THR B 1 174 ? 2.684 -33.688 -12.828 1 84.06 174 THR B CA 1
ATOM 8305 C C . THR B 1 174 ? 2.928 -33.125 -14.234 1 84.06 174 THR B C 1
ATOM 8307 O O . THR B 1 174 ? 3.684 -33.719 -15.008 1 84.06 174 THR B O 1
ATOM 8310 N N . LEU B 1 175 ? 2.291 -32.125 -14.547 1 84.88 175 LEU B N 1
ATOM 8311 C CA . LEU B 1 175 ? 2.48 -31.484 -15.844 1 84.88 175 LEU B CA 1
ATOM 8312 C C . LEU B 1 175 ? 3.918 -31 -16.016 1 84.88 175 LEU B C 1
ATOM 8314 O O . LEU B 1 175 ? 4.496 -31.125 -17.094 1 84.88 175 LEU B O 1
ATOM 8318 N N . MET B 1 176 ? 4.469 -30.391 -15.047 1 87.75 176 MET B N 1
ATOM 8319 C CA . MET B 1 176 ? 5.848 -29.922 -15.094 1 87.75 176 MET B CA 1
ATOM 8320 C C . MET B 1 176 ? 6.816 -31.078 -15.266 1 87.75 176 MET B C 1
ATOM 8322 O O . MET B 1 176 ? 7.82 -30.969 -15.969 1 87.75 176 MET B O 1
ATOM 8326 N N . LYS B 1 177 ? 6.547 -32.219 -14.672 1 83.81 177 LYS B N 1
ATOM 8327 C CA . LYS B 1 177 ? 7.359 -33.406 -14.852 1 83.81 177 LYS B CA 1
ATOM 8328 C C . LYS B 1 177 ? 7.312 -33.906 -16.297 1 83.81 177 LYS B C 1
ATOM 8330 O O . LYS B 1 177 ? 8.32 -34.344 -16.844 1 83.81 177 LYS B O 1
ATOM 8335 N N . ARG B 1 178 ? 6.176 -33.812 -16.812 1 83 178 ARG B N 1
ATOM 8336 C CA . ARG B 1 178 ? 6.055 -34.156 -18.219 1 83 178 ARG B CA 1
ATOM 8337 C C . ARG B 1 178 ? 6.93 -33.281 -19.094 1 83 178 ARG B C 1
ATOM 8339 O O . ARG B 1 178 ? 7.578 -33.75 -20.031 1 83 178 ARG B O 1
ATOM 8346 N N . ILE B 1 179 ? 6.902 -31.969 -18.812 1 82.25 179 ILE B N 1
ATOM 8347 C CA . ILE B 1 179 ? 7.73 -31.016 -19.547 1 82.25 179 ILE B CA 1
ATOM 8348 C C . ILE B 1 179 ? 9.203 -31.391 -19.406 1 82.25 179 ILE B C 1
ATOM 8350 O O . ILE B 1 179 ? 9.953 -31.406 -20.375 1 82.25 179 ILE B O 1
ATOM 8354 N N . ASN B 1 180 ? 9.562 -31.656 -18.234 1 83.06 180 ASN B N 1
ATOM 8355 C CA . ASN B 1 180 ? 10.93 -32.094 -17.969 1 83.06 180 ASN B CA 1
ATOM 8356 C C . ASN B 1 180 ? 11.305 -33.312 -18.781 1 83.06 180 ASN B C 1
ATOM 8358 O O . ASN B 1 180 ? 12.391 -33.375 -19.359 1 83.06 180 ASN B O 1
ATOM 8362 N N . ASN B 1 181 ? 10.352 -34.25 -18.891 1 77.56 181 ASN B N 1
ATOM 8363 C CA . ASN B 1 181 ? 10.609 -35.5 -19.625 1 77.56 181 ASN B CA 1
ATOM 8364 C C . ASN B 1 181 ? 10.633 -35.25 -21.125 1 77.56 181 ASN B C 1
ATOM 8366 O O . ASN B 1 181 ? 11.375 -35.938 -21.859 1 77.56 181 ASN B O 1
ATOM 8370 N N . ASP B 1 182 ? 9.859 -34.438 -21.547 1 77.31 182 ASP B N 1
ATOM 8371 C CA . ASP B 1 182 ? 9.867 -34.062 -22.969 1 77.31 182 ASP B CA 1
ATOM 8372 C C . ASP B 1 182 ? 11.172 -33.375 -23.359 1 77.31 182 ASP B C 1
ATOM 8374 O O . ASP B 1 182 ? 11.664 -33.562 -24.469 1 77.31 182 ASP B O 1
ATOM 8378 N N . LEU B 1 183 ? 11.672 -32.594 -22.469 1 77.56 183 LEU B N 1
ATOM 8379 C CA . LEU B 1 183 ? 12.938 -31.906 -22.734 1 77.56 183 LEU B CA 1
ATOM 8380 C C . LEU B 1 183 ? 14.094 -32.906 -22.75 1 77.56 183 LEU B C 1
ATOM 8382 O O . LEU B 1 183 ? 15.094 -32.688 -23.438 1 77.56 183 LEU B O 1
ATOM 8386 N N . SER B 1 184 ? 13.945 -33.906 -22.047 1 72.25 184 SER B N 1
ATOM 8387 C CA . SER B 1 184 ? 14.977 -34.938 -22.016 1 72.25 184 SER B CA 1
ATOM 8388 C C . SER B 1 184 ? 14.992 -35.75 -23.312 1 72.25 184 SER B C 1
ATOM 8390 O O . SER B 1 184 ? 16.062 -36.188 -23.734 1 72.25 184 SER B O 1
ATOM 8392 N N . ARG B 1 185 ? 13.797 -35.844 -23.875 1 65.06 185 ARG B N 1
ATOM 8393 C CA . ARG B 1 185 ? 13.68 -36.656 -25.078 1 65.06 185 ARG B CA 1
ATOM 8394 C C . ARG B 1 185 ? 14.117 -35.875 -26.312 1 65.06 185 ARG B C 1
ATOM 8396 O O . ARG B 1 185 ? 14.797 -36.406 -27.188 1 65.06 185 ARG B O 1
ATOM 8403 N N . ALA B 1 186 ? 13.633 -34.656 -26.359 1 59.69 186 ALA B N 1
ATOM 8404 C CA . ALA B 1 186 ? 13.922 -33.844 -27.547 1 59.69 186 ALA B CA 1
ATOM 8405 C C . ALA B 1 186 ? 15.062 -32.875 -27.266 1 59.69 186 ALA B C 1
ATOM 8407 O O . ALA B 1 186 ? 15.117 -32.25 -26.203 1 59.69 186 ALA B O 1
ATOM 8408 N N . ASN B 1 187 ? 16.125 -33.031 -28.047 1 57.56 187 ASN B N 1
ATOM 8409 C CA . ASN B 1 187 ? 17.219 -32.094 -27.938 1 57.56 187 ASN B CA 1
ATOM 8410 C C . ASN B 1 187 ? 16.812 -30.688 -28.359 1 57.56 187 ASN B C 1
ATOM 8412 O O . ASN B 1 187 ? 16.75 -30.391 -29.547 1 57.56 187 ASN B O 1
ATOM 8416 N N . HIS B 1 188 ? 16.219 -29.984 -27.469 1 64.5 188 HIS B N 1
ATOM 8417 C CA . HIS B 1 188 ? 15.797 -28.625 -27.812 1 64.5 188 HIS B CA 1
ATOM 8418 C C . HIS B 1 188 ? 16.953 -27.641 -27.703 1 64.5 188 HIS B C 1
ATOM 8420 O O . HIS B 1 188 ? 16.734 -26.422 -27.734 1 64.5 188 HIS B O 1
ATOM 8426 N N . GLY B 1 189 ? 18.094 -28.172 -27.672 1 69.5 189 GLY B N 1
ATOM 8427 C CA . GLY B 1 189 ? 19.266 -27.297 -27.672 1 69.5 189 GLY B CA 1
ATOM 8428 C C . GLY B 1 189 ? 19.609 -26.766 -26.297 1 69.5 189 GLY B C 1
ATOM 8429 O O . GLY B 1 189 ? 20.422 -25.844 -26.172 1 69.5 189 GLY B O 1
ATOM 8430 N N . PHE B 1 190 ? 18.922 -27.281 -25.266 1 81.25 190 PHE B N 1
ATOM 8431 C CA . PHE B 1 190 ? 19.25 -26.812 -23.922 1 81.25 190 PHE B CA 1
ATOM 8432 C C . PHE B 1 190 ? 20.406 -27.609 -23.328 1 81.25 190 PHE B C 1
ATOM 8434 O O . PHE B 1 190 ? 20.5 -28.828 -23.531 1 81.25 190 PHE B O 1
ATOM 8441 N N . GLU B 1 191 ? 21.297 -26.828 -22.734 1 75.19 191 GLU B N 1
ATOM 8442 C CA . GLU B 1 191 ? 22.516 -27.453 -22.203 1 75.19 191 GLU B CA 1
ATOM 8443 C C . GLU B 1 191 ? 22.266 -28.047 -20.828 1 75.19 191 GLU B C 1
ATOM 8445 O O . GLU B 1 191 ? 22.891 -29.047 -20.453 1 75.19 191 GLU B O 1
ATOM 8450 N N . VAL B 1 192 ? 21.328 -27.391 -20.141 1 82 192 VAL B N 1
ATOM 8451 C CA . VAL B 1 192 ? 21.109 -27.859 -18.766 1 82 192 VAL B CA 1
ATOM 8452 C C . VAL B 1 192 ? 19.656 -27.594 -18.375 1 82 192 VAL B C 1
ATOM 8454 O O . VAL B 1 192 ? 19.094 -26.547 -18.719 1 82 192 VAL B O 1
ATOM 8457 N N . VAL B 1 193 ? 19.062 -28.609 -17.75 1 85.12 193 VAL B N 1
ATOM 8458 C CA . VAL B 1 193 ? 17.734 -28.469 -17.172 1 85.12 193 VAL B CA 1
ATOM 8459 C C . VAL B 1 193 ? 17.812 -28.672 -15.664 1 85.12 193 VAL B C 1
ATOM 8461 O O . VAL B 1 193 ? 18.281 -29.703 -15.188 1 85.12 193 VAL B O 1
ATOM 8464 N N . ILE B 1 194 ? 17.375 -27.656 -14.914 1 87.25 194 ILE B N 1
ATOM 8465 C CA . ILE B 1 194 ? 17.484 -27.688 -13.461 1 87.25 194 ILE B CA 1
ATOM 8466 C C . ILE B 1 194 ? 16.094 -27.719 -12.836 1 87.25 194 ILE B C 1
ATOM 8468 O O . ILE B 1 194 ? 15.227 -26.922 -13.195 1 87.25 194 ILE B O 1
ATOM 8472 N N . TRP B 1 195 ? 15.898 -28.672 -11.875 1 87.38 195 TRP B N 1
ATOM 8473 C CA . TRP B 1 195 ? 14.641 -28.797 -11.148 1 87.38 195 TRP B CA 1
ATOM 8474 C C . TRP B 1 195 ? 14.805 -28.344 -9.703 1 87.38 195 TRP B C 1
ATOM 8476 O O . TRP B 1 195 ? 15.656 -28.859 -8.969 1 87.38 195 TRP B O 1
ATOM 8486 N N . VAL B 1 196 ? 14.016 -27.281 -9.336 1 88.75 196 VAL B N 1
ATOM 8487 C CA . VAL B 1 196 ? 14.078 -26.75 -7.98 1 88.75 196 VAL B CA 1
ATOM 8488 C C . VAL B 1 196 ? 12.703 -26.859 -7.324 1 88.75 196 VAL B C 1
ATOM 8490 O O . VAL B 1 196 ? 11.688 -26.531 -7.945 1 88.75 196 VAL B O 1
ATOM 8493 N N . VAL B 1 197 ? 12.641 -27.328 -6.098 1 87.12 197 VAL B N 1
ATOM 8494 C CA . VAL B 1 197 ? 11.406 -27.344 -5.316 1 87.12 197 VAL B CA 1
ATOM 8495 C C . VAL B 1 197 ? 11.484 -26.281 -4.223 1 87.12 197 VAL B C 1
ATOM 8497 O O . VAL B 1 197 ? 12.406 -26.297 -3.398 1 87.12 197 VAL B O 1
ATOM 8500 N N . VAL B 1 198 ? 10.734 -25.203 -4.148 1 82.69 198 VAL B N 1
ATOM 8501 C CA . VAL B 1 198 ? 10.789 -24.078 -3.215 1 82.69 198 VAL B CA 1
ATOM 8502 C C . VAL B 1 198 ? 9.883 -24.359 -2.02 1 82.69 198 VAL B C 1
ATOM 8504 O O . VAL B 1 198 ? 10.234 -24.062 -0.878 1 82.69 198 VAL B O 1
ATOM 8507 N N . SER B 1 199 ? 9.016 -25.047 -1.848 1 72.12 199 SER B N 1
ATOM 8508 C CA . SER B 1 199 ? 8.031 -25.328 -0.806 1 72.12 199 SER B CA 1
ATOM 8509 C C . SER B 1 199 ? 7.59 -24.047 -0.104 1 72.12 199 SER B C 1
ATOM 8511 O O . SER B 1 199 ? 7.762 -22.953 -0.638 1 72.12 199 SER B O 1
ATOM 8513 N N . ARG B 1 200 ? 7.211 -23.844 1.25 1 68.19 200 ARG B N 1
ATOM 8514 C CA . ARG B 1 200 ? 6.539 -22.766 1.951 1 68.19 200 ARG B CA 1
ATOM 8515 C C . ARG B 1 200 ? 7.52 -21.656 2.307 1 68.19 200 ARG B C 1
ATOM 8517 O O . ARG B 1 200 ? 7.219 -20.469 2.133 1 68.19 200 ARG B O 1
ATOM 8524 N N . GLN B 1 201 ? 8.633 -21.953 2.738 1 67.38 201 GLN B N 1
ATOM 8525 C CA . GLN B 1 201 ? 9.609 -20.922 3.104 1 67.38 201 GLN B CA 1
ATOM 8526 C C . GLN B 1 201 ? 10.719 -20.828 2.055 1 67.38 201 GLN B C 1
ATOM 8528 O O . GLN B 1 201 ? 11.414 -21.797 1.776 1 67.38 201 GLN B O 1
ATOM 8533 N N . VAL B 1 202 ? 10.727 -19.656 1.462 1 70.19 202 VAL B N 1
ATOM 8534 C CA . VAL B 1 202 ? 11.711 -19.422 0.406 1 70.19 202 VAL B CA 1
ATOM 8535 C C . VAL B 1 202 ? 13.086 -19.203 1.022 1 70.19 202 VAL B C 1
ATOM 8537 O O . VAL B 1 202 ? 13.273 -18.297 1.83 1 70.19 202 VAL B O 1
ATOM 8540 N N . LYS B 1 203 ? 13.977 -20.125 0.954 1 78.69 203 LYS B N 1
ATOM 8541 C CA . LYS B 1 203 ? 15.391 -19.938 1.271 1 78.69 203 LYS B CA 1
ATOM 8542 C C . LYS B 1 203 ? 16.234 -19.812 0.002 1 78.69 203 LYS B C 1
ATOM 8544 O O . LYS B 1 203 ? 16.5 -20.797 -0.673 1 78.69 203 LYS B O 1
ATOM 8549 N N . GLU B 1 204 ? 16.609 -18.688 -0.329 1 82.38 204 GLU B N 1
ATOM 8550 C CA . GLU B 1 204 ? 17.344 -18.391 -1.558 1 82.38 204 GLU B CA 1
ATOM 8551 C C . GLU B 1 204 ? 18.641 -19.188 -1.638 1 82.38 204 GLU B C 1
ATOM 8553 O O . GLU B 1 204 ? 19.047 -19.625 -2.721 1 82.38 204 GLU B O 1
ATOM 8558 N N . ASP B 1 205 ? 19.188 -19.453 -0.475 1 81.94 205 ASP B N 1
ATOM 8559 C CA . ASP B 1 205 ? 20.453 -20.188 -0.441 1 81.94 205 ASP B CA 1
ATOM 8560 C C . ASP B 1 205 ? 20.281 -21.625 -0.912 1 81.94 205 ASP B C 1
ATOM 8562 O O . ASP B 1 205 ? 21.141 -22.172 -1.603 1 81.94 205 ASP B O 1
ATOM 8566 N N . ASN B 1 206 ? 19.141 -22.156 -0.511 1 83.19 206 ASN B N 1
ATOM 8567 C CA . ASN B 1 206 ? 18.859 -23.531 -0.926 1 83.19 206 ASN B CA 1
ATOM 8568 C C . ASN B 1 206 ? 18.656 -23.625 -2.436 1 83.19 206 ASN B C 1
ATOM 8570 O O . ASN B 1 206 ? 19.078 -24.594 -3.062 1 83.19 206 ASN B O 1
ATOM 8574 N N . ILE B 1 207 ? 18.047 -22.656 -2.969 1 88 207 ILE B N 1
ATOM 8575 C CA . ILE B 1 207 ? 17.781 -22.641 -4.402 1 88 207 ILE B CA 1
ATOM 8576 C C . ILE B 1 207 ? 19.094 -22.5 -5.172 1 88 207 ILE B C 1
ATOM 8578 O O . ILE B 1 207 ? 19.312 -23.172 -6.176 1 88 207 ILE B O 1
ATOM 8582 N N . GLN B 1 208 ? 19.969 -21.656 -4.672 1 87.88 208 GLN B N 1
ATOM 8583 C CA . GLN B 1 208 ? 21.266 -21.453 -5.312 1 87.88 208 GLN B CA 1
ATOM 8584 C C . GLN B 1 208 ? 22.094 -22.734 -5.273 1 87.88 208 GLN B C 1
ATOM 8586 O O . GLN B 1 208 ? 22.812 -23.047 -6.23 1 87.88 208 GLN B O 1
ATOM 8591 N N . ASP B 1 209 ? 21.969 -23.406 -4.168 1 85.69 209 ASP B N 1
ATOM 8592 C CA . ASP B 1 209 ? 22.719 -24.641 -4.016 1 85.69 209 ASP B CA 1
ATOM 8593 C C . ASP B 1 209 ? 22.25 -25.688 -5.023 1 85.69 209 ASP B C 1
ATOM 8595 O O . ASP B 1 209 ? 23.062 -26.438 -5.57 1 85.69 209 ASP B O 1
ATOM 8599 N N . ILE B 1 210 ? 20.953 -25.781 -5.258 1 85.62 210 ILE B N 1
ATOM 8600 C CA . ILE B 1 210 ? 20.406 -26.75 -6.215 1 85.62 210 ILE B CA 1
ATOM 8601 C C . ILE B 1 210 ? 20.844 -26.375 -7.629 1 85.62 210 ILE B C 1
ATOM 8603 O O . ILE B 1 210 ? 21.188 -27.25 -8.43 1 85.62 210 ILE B O 1
ATOM 8607 N N . ILE B 1 211 ? 20.844 -25.078 -7.887 1 87.06 211 ILE B N 1
ATOM 8608 C CA . ILE B 1 211 ? 21.266 -24.625 -9.203 1 87.06 211 ILE B CA 1
ATOM 8609 C C . ILE B 1 211 ? 22.75 -24.938 -9.414 1 87.06 211 ILE B C 1
ATOM 8611 O O . ILE B 1 211 ? 23.141 -25.391 -10.484 1 87.06 211 ILE B O 1
ATOM 8615 N N . ARG B 1 212 ? 23.516 -24.75 -8.375 1 83.44 212 ARG B N 1
ATOM 8616 C CA . ARG B 1 212 ? 24.953 -25.031 -8.43 1 83.44 212 ARG B CA 1
ATOM 8617 C C . ARG B 1 212 ? 25.203 -26.5 -8.758 1 83.44 212 ARG B C 1
ATOM 8619 O O . ARG B 1 212 ? 26.047 -26.812 -9.586 1 83.44 212 ARG B O 1
ATOM 8626 N N . ARG B 1 213 ? 24.469 -27.281 -8.109 1 79.69 213 ARG B N 1
ATOM 8627 C CA . ARG B 1 213 ? 24.625 -28.719 -8.336 1 79.69 213 ARG B CA 1
ATOM 8628 C C . ARG B 1 213 ? 24.203 -29.094 -9.758 1 79.69 213 ARG B C 1
ATOM 8630 O O . ARG B 1 213 ? 24.828 -29.969 -10.375 1 79.69 213 ARG B O 1
ATOM 8637 N N . GLY B 1 214 ? 23.156 -28.438 -10.148 1 79 214 GLY B N 1
ATOM 8638 C CA . GLY B 1 214 ? 22.703 -28.672 -11.516 1 79 214 GLY B CA 1
ATOM 8639 C C . GLY B 1 214 ? 23.734 -28.266 -12.555 1 79 214 GLY B C 1
ATOM 8640 O O . GLY B 1 214 ? 23.828 -28.891 -13.617 1 79 214 GLY B O 1
ATOM 8641 N N . LEU B 1 215 ? 24.562 -27.234 -12.242 1 79.19 215 LEU B N 1
ATOM 8642 C CA . LEU B 1 215 ? 25.578 -26.734 -13.164 1 79.19 215 LEU B CA 1
ATOM 8643 C C . LEU B 1 215 ? 26.906 -27.469 -12.969 1 79.19 215 LEU B C 1
ATOM 8645 O O . LEU B 1 215 ? 27.875 -27.219 -13.695 1 79.19 215 LEU B O 1
ATOM 8649 N N . HIS B 1 216 ? 26.922 -28.359 -12 1 73.44 216 HIS B N 1
ATOM 8650 C CA . HIS B 1 216 ? 28.109 -29.156 -11.703 1 73.44 216 HIS B CA 1
ATOM 8651 C C . HIS B 1 216 ? 29.281 -28.281 -11.305 1 73.44 216 HIS B C 1
ATOM 8653 O O . HIS B 1 216 ? 30.406 -28.5 -11.766 1 73.44 216 HIS B O 1
ATOM 8659 N N . ILE B 1 217 ? 29 -27.266 -10.539 1 76.5 217 ILE B N 1
ATOM 8660 C CA . ILE B 1 217 ? 30.047 -26.422 -9.992 1 76.5 217 ILE B CA 1
ATOM 8661 C C . ILE B 1 217 ? 30.656 -27.094 -8.75 1 76.5 217 ILE B C 1
ATOM 8663 O O . ILE B 1 217 ? 29.922 -27.484 -7.84 1 76.5 217 ILE B O 1
ATOM 8667 N N . LYS B 1 218 ? 31.906 -27.156 -8.672 1 71.31 218 LYS B N 1
ATOM 8668 C CA . LYS B 1 218 ? 32.594 -27.828 -7.586 1 71.31 218 LYS B CA 1
ATOM 8669 C C . LYS B 1 218 ? 32.406 -27.109 -6.262 1 71.31 218 LYS B C 1
ATOM 8671 O O . LYS B 1 218 ? 32.219 -25.891 -6.234 1 71.31 218 LYS B O 1
ATOM 8676 N N . ASP B 1 219 ? 32.344 -27.875 -5.238 1 76.69 219 ASP B N 1
ATOM 8677 C CA . ASP B 1 219 ? 32.094 -27.359 -3.898 1 76.69 219 ASP B CA 1
ATOM 8678 C C . ASP B 1 219 ? 33.156 -26.344 -3.502 1 76.69 219 ASP B C 1
ATOM 8680 O O . ASP B 1 219 ? 32.875 -25.344 -2.844 1 76.69 219 ASP B O 1
ATOM 8684 N N . GLU B 1 220 ? 34.375 -26.625 -3.877 1 68.62 220 GLU B N 1
ATOM 8685 C CA . GLU B 1 220 ? 35.5 -25.734 -3.506 1 68.62 220 GLU B CA 1
ATOM 8686 C C . GLU B 1 220 ? 35.312 -24.344 -4.113 1 68.62 220 GLU B C 1
ATOM 8688 O O . GLU B 1 220 ? 35.531 -23.344 -3.443 1 68.62 220 GLU B O 1
ATOM 8693 N N . ILE B 1 221 ? 34.875 -24.422 -5.367 1 70.25 221 ILE B N 1
ATOM 8694 C CA . ILE B 1 221 ? 34.688 -23.156 -6.055 1 70.25 221 ILE B CA 1
ATOM 8695 C C . ILE B 1 221 ? 33.5 -22.406 -5.438 1 70.25 221 ILE B C 1
ATOM 8697 O O . ILE B 1 221 ? 33.562 -21.203 -5.219 1 70.25 221 ILE B O 1
ATOM 8701 N N . TRP B 1 222 ? 32.469 -23.188 -5.117 1 78.88 222 TRP B N 1
ATOM 8702 C CA . TRP B 1 222 ? 31.266 -22.609 -4.547 1 78.88 222 TRP B CA 1
ATOM 8703 C C . TRP B 1 222 ? 31.547 -21.984 -3.184 1 78.88 222 TRP B C 1
ATOM 8705 O O . TRP B 1 222 ? 31.031 -20.906 -2.867 1 78.88 222 TRP B O 1
ATOM 8715 N N . GLU B 1 223 ? 32.25 -22.688 -2.469 1 76.19 223 GLU B N 1
ATOM 8716 C CA . GLU B 1 223 ? 32.625 -22.172 -1.147 1 76.19 223 GLU B CA 1
ATOM 8717 C C . GLU B 1 223 ? 33.406 -20.875 -1.252 1 76.19 223 GLU B C 1
ATOM 8719 O O . GLU B 1 223 ? 33.25 -19.969 -0.431 1 76.19 223 GLU B O 1
ATOM 8724 N N . GLN B 1 224 ? 34.188 -20.906 -2.188 1 66.31 224 GLN B N 1
ATOM 8725 C CA . GLN B 1 224 ? 34.969 -19.672 -2.416 1 66.31 224 GLN B CA 1
ATOM 8726 C C . GLN B 1 224 ? 34.031 -18.516 -2.781 1 66.31 224 GLN B C 1
ATOM 8728 O O . GLN B 1 224 ? 34.219 -17.406 -2.283 1 66.31 224 GLN B O 1
ATOM 8733 N N . TRP B 1 225 ? 33 -18.828 -3.67 1 70.88 225 TRP B N 1
ATOM 8734 C CA . TRP B 1 225 ? 32.062 -17.797 -4.082 1 70.88 225 TRP B CA 1
ATOM 8735 C C . TRP B 1 225 ? 31.219 -17.328 -2.898 1 70.88 225 TRP B C 1
ATOM 8737 O O . TRP B 1 225 ? 30.938 -16.141 -2.762 1 70.88 225 TRP B O 1
ATOM 8747 N N . SER B 1 226 ? 30.734 -18.281 -2.152 1 72.25 226 SER B N 1
ATOM 8748 C CA . SER B 1 226 ? 29.828 -18.016 -1.036 1 72.25 226 SER B CA 1
ATOM 8749 C C . SER B 1 226 ? 30.5 -17.156 0.025 1 72.25 226 SER B C 1
ATOM 8751 O O . SER B 1 226 ? 29.844 -16.344 0.677 1 72.25 226 SER B O 1
ATOM 8753 N N . ARG B 1 227 ? 31.766 -17.469 0.281 1 63.53 227 ARG B N 1
ATOM 8754 C CA . ARG B 1 227 ? 32.5 -16.672 1.262 1 63.53 227 ARG B CA 1
ATOM 8755 C C . ARG B 1 227 ? 32.531 -15.203 0.871 1 63.53 227 ARG B C 1
ATOM 8757 O O . ARG B 1 227 ? 32.5 -14.32 1.736 1 63.53 227 ARG B O 1
ATOM 8764 N N . ASN B 1 228 ? 32.469 -15.047 -0.451 1 58.09 228 ASN B N 1
ATOM 8765 C CA . ASN B 1 228 ? 32.5 -13.68 -0.957 1 58.09 228 ASN B CA 1
ATOM 8766 C C . ASN B 1 228 ? 31.094 -13.078 -1.039 1 58.09 228 ASN B C 1
ATOM 8768 O O . ASN B 1 228 ? 30.953 -11.883 -1.313 1 58.09 228 ASN B O 1
ATOM 8772 N N . GLY B 1 229 ? 30.156 -13.797 -0.798 1 65.06 229 GLY B N 1
ATOM 8773 C CA . GLY B 1 229 ? 28.781 -13.344 -0.941 1 65.06 229 GLY B CA 1
ATOM 8774 C C . GLY B 1 229 ? 28.406 -13.039 -2.377 1 65.06 229 GLY B C 1
ATOM 8775 O O . GLY B 1 229 ? 27.453 -12.289 -2.627 1 65.06 229 GLY B O 1
ATOM 8776 N N . ASP B 1 230 ? 29.188 -13.477 -3.271 1 70.81 230 ASP B N 1
ATOM 8777 C CA . ASP B 1 230 ? 29 -13.148 -4.684 1 70.81 230 ASP B CA 1
ATOM 8778 C C . ASP B 1 230 ? 28.453 -14.344 -5.453 1 70.81 230 ASP B C 1
ATOM 8780 O O . ASP B 1 230 ? 28.672 -14.469 -6.66 1 70.81 230 ASP B O 1
ATOM 8784 N N . ASN B 1 231 ? 27.859 -15.25 -4.715 1 77.19 231 ASN B N 1
ATOM 8785 C CA . ASN B 1 231 ? 27.344 -16.453 -5.383 1 77.19 231 ASN B CA 1
ATOM 8786 C C . ASN B 1 231 ? 26.391 -16.094 -6.52 1 77.19 231 ASN B C 1
ATOM 8788 O O . ASN B 1 231 ? 26.469 -16.672 -7.605 1 77.19 231 ASN B O 1
ATOM 8792 N N . HIS B 1 232 ? 25.594 -15.109 -6.258 1 78.88 232 HIS B N 1
ATOM 8793 C CA . HIS B 1 232 ? 24.578 -14.773 -7.242 1 78.88 232 HIS B CA 1
ATOM 8794 C C . HIS B 1 232 ? 25.188 -14.133 -8.484 1 78.88 232 HIS B C 1
ATOM 8796 O O . HIS B 1 232 ? 24.688 -14.312 -9.594 1 78.88 232 HIS B O 1
ATOM 8802 N N . ILE B 1 233 ? 26.281 -13.484 -8.344 1 76.5 233 ILE B N 1
ATOM 8803 C CA . ILE B 1 233 ? 26.922 -12.828 -9.469 1 76.5 233 ILE B CA 1
ATOM 8804 C C . ILE B 1 233 ? 27.609 -13.875 -10.352 1 76.5 233 ILE B C 1
ATOM 8806 O O . ILE B 1 233 ? 27.469 -13.844 -11.578 1 76.5 233 ILE B O 1
ATOM 8810 N N . HIS B 1 234 ? 28.312 -14.812 -9.695 1 75.81 234 HIS B N 1
ATOM 8811 C CA . HIS B 1 234 ? 29 -15.852 -10.445 1 75.81 234 HIS B CA 1
ATOM 8812 C C . HIS B 1 234 ? 28.016 -16.781 -11.133 1 75.81 234 HIS B C 1
ATOM 8814 O O . HIS B 1 234 ? 28.25 -17.219 -12.266 1 75.81 234 HIS B O 1
ATOM 8820 N N . LEU B 1 235 ? 27.016 -17.062 -10.453 1 81.5 235 LEU B N 1
ATOM 8821 C CA . LEU B 1 235 ? 25.984 -17.906 -11.055 1 81.5 235 LEU B CA 1
ATOM 8822 C C . LEU B 1 235 ? 25.391 -17.234 -12.289 1 81.5 235 LEU B C 1
ATOM 8824 O O . LEU B 1 235 ? 25.125 -17.906 -13.289 1 81.5 235 LEU B O 1
ATOM 8828 N N . CYS B 1 236 ? 25.172 -15.984 -12.141 1 79.62 236 CYS B N 1
ATOM 8829 C CA . CYS B 1 236 ? 24.641 -15.227 -13.266 1 79.62 236 CYS B CA 1
ATOM 8830 C C . CYS B 1 236 ? 25.578 -15.297 -14.469 1 79.62 236 CYS B C 1
ATOM 8832 O O . CYS B 1 236 ? 25.125 -15.453 -15.602 1 79.62 236 CYS B O 1
ATOM 8834 N N . GLU B 1 237 ? 26.797 -15.18 -14.203 1 74 237 GLU B N 1
ATOM 8835 C CA . GLU B 1 237 ? 27.781 -15.234 -15.273 1 74 237 GLU B CA 1
ATOM 8836 C C . GLU B 1 237 ? 27.781 -16.594 -15.961 1 74 237 GLU B C 1
ATOM 8838 O O . GLU B 1 237 ? 27.844 -16.672 -17.188 1 74 237 GLU B O 1
ATOM 8843 N N . VAL B 1 238 ? 27.734 -17.609 -15.219 1 75.44 238 VAL B N 1
ATOM 8844 C CA . VAL B 1 238 ? 27.734 -18.953 -15.766 1 75.44 238 VAL B CA 1
ATOM 8845 C C . VAL B 1 238 ? 26.469 -19.188 -16.594 1 75.44 238 VAL B C 1
ATOM 8847 O O . VAL B 1 238 ? 26.516 -19.734 -17.688 1 75.44 238 VAL B O 1
ATOM 8850 N N . LEU B 1 239 ? 25.391 -18.703 -16.094 1 81.38 239 LEU B N 1
ATOM 8851 C CA . LEU B 1 239 ? 24.094 -18.953 -16.719 1 81.38 239 LEU B CA 1
ATOM 8852 C C . LEU B 1 239 ? 23.906 -18.094 -17.953 1 81.38 239 LEU B C 1
ATOM 8854 O O . LEU B 1 239 ? 23.125 -18.453 -18.859 1 81.38 239 LEU B O 1
ATOM 8858 N N . THR B 1 240 ? 24.531 -17 -17.922 1 76.5 240 THR B N 1
ATOM 8859 C CA . THR B 1 240 ? 24.438 -16.125 -19.094 1 76.5 240 THR B CA 1
ATOM 8860 C C . THR B 1 240 ? 25.062 -16.812 -20.312 1 76.5 240 THR B C 1
ATOM 8862 O O . THR B 1 240 ? 24.625 -16.578 -21.453 1 76.5 240 THR B O 1
ATOM 8865 N N . HIS B 1 241 ? 26 -17.672 -20.094 1 71.88 241 HIS B N 1
ATOM 8866 C CA . HIS B 1 241 ? 26.719 -18.297 -21.203 1 71.88 241 HIS B CA 1
ATOM 8867 C C . HIS B 1 241 ? 26.156 -19.688 -21.516 1 71.88 241 HIS B C 1
ATOM 8869 O O . HIS B 1 241 ? 26.625 -20.359 -22.422 1 71.88 241 HIS B O 1
ATOM 8875 N N . LYS B 1 242 ? 25.156 -20.062 -20.828 1 74.81 242 LYS B N 1
ATOM 8876 C CA . LYS B 1 242 ? 24.547 -21.375 -21.047 1 74.81 242 LYS B CA 1
ATOM 8877 C C . LYS B 1 242 ? 23.047 -21.25 -21.344 1 74.81 242 LYS B C 1
ATOM 8879 O O . LYS B 1 242 ? 22.375 -20.391 -20.766 1 74.81 242 LYS B O 1
ATOM 8884 N N . LYS B 1 243 ? 22.609 -22.031 -22.219 1 82.44 243 LYS B N 1
ATOM 8885 C CA . LYS B 1 243 ? 21.172 -22.109 -22.469 1 82.44 243 LYS B CA 1
ATOM 8886 C C . LYS B 1 243 ? 20.516 -23.109 -21.531 1 82.44 243 LYS B C 1
ATOM 8888 O O . LYS B 1 243 ? 20.734 -24.328 -21.656 1 82.44 243 LYS B O 1
ATOM 8893 N N . PHE B 1 244 ? 19.75 -22.672 -20.641 1 86.38 244 PHE B N 1
ATOM 8894 C CA . PHE B 1 244 ? 19.234 -23.531 -19.578 1 86.38 244 PHE B CA 1
ATOM 8895 C C . PHE B 1 244 ? 17.719 -23.406 -19.469 1 86.38 244 PHE B C 1
ATOM 8897 O O . PHE B 1 244 ? 17.125 -22.5 -20.031 1 86.38 244 PHE B O 1
ATOM 8904 N N . VAL B 1 245 ? 17.141 -24.453 -18.812 1 88.25 245 VAL B N 1
ATOM 8905 C CA . VAL B 1 245 ? 15.75 -24.422 -18.391 1 88.25 245 VAL B CA 1
ATOM 8906 C C . VAL B 1 245 ? 15.656 -24.594 -16.875 1 88.25 245 VAL B C 1
ATOM 8908 O O . VAL B 1 245 ? 16.203 -25.562 -16.328 1 88.25 245 VAL B O 1
ATOM 8911 N N . LEU B 1 246 ? 15.094 -23.609 -16.312 1 90.81 246 LEU B N 1
ATOM 8912 C CA . LEU B 1 246 ? 14.914 -23.672 -14.867 1 90.81 246 LEU B CA 1
ATOM 8913 C C . LEU B 1 246 ? 13.461 -24 -14.516 1 90.81 246 LEU B C 1
ATOM 8915 O O . LEU B 1 246 ? 12.555 -23.234 -14.859 1 90.81 246 LEU B O 1
ATOM 8919 N N . LEU B 1 247 ? 13.242 -25.141 -13.914 1 90.62 247 LEU B N 1
ATOM 8920 C CA . LEU B 1 247 ? 11.922 -25.578 -13.469 1 90.62 247 LEU B CA 1
ATOM 8921 C C . LEU B 1 247 ? 11.766 -25.391 -11.961 1 90.62 247 LEU B C 1
ATOM 8923 O O . LEU B 1 247 ? 12.453 -26.062 -11.18 1 90.62 247 LEU B O 1
ATOM 8927 N N . ILE B 1 248 ? 10.883 -24.484 -11.594 1 92.38 248 ILE B N 1
ATOM 8928 C CA . ILE B 1 248 ? 10.664 -24.203 -10.18 1 92.38 248 ILE B CA 1
ATOM 8929 C C . ILE B 1 248 ? 9.281 -24.688 -9.766 1 92.38 248 ILE B C 1
ATOM 8931 O O . ILE B 1 248 ? 8.266 -24.172 -10.234 1 92.38 248 ILE B O 1
ATOM 8935 N N . ASP B 1 249 ? 9.25 -25.641 -8.789 1 90.81 249 ASP B N 1
ATOM 8936 C CA . ASP B 1 249 ? 7.988 -26.266 -8.414 1 90.81 249 ASP B CA 1
ATOM 8937 C C . ASP B 1 249 ? 7.453 -25.703 -7.102 1 90.81 249 ASP B C 1
ATOM 8939 O O . ASP B 1 249 ? 8.227 -25.438 -6.176 1 90.81 249 ASP B O 1
ATOM 8943 N N . ASP B 1 250 ? 6.113 -25.438 -7.059 1 90.12 250 ASP B N 1
ATOM 8944 C CA . ASP B 1 250 ? 5.332 -25.141 -5.867 1 90.12 250 ASP B CA 1
ATOM 8945 C C . ASP B 1 250 ? 5.758 -23.812 -5.246 1 90.12 250 ASP B C 1
ATOM 8947 O O . ASP B 1 250 ? 6.082 -23.75 -4.059 1 90.12 250 ASP B O 1
ATOM 8951 N N . VAL B 1 251 ? 5.719 -22.797 -6.02 1 90.94 251 VAL B N 1
ATOM 8952 C CA . VAL B 1 251 ? 6.086 -21.453 -5.578 1 90.94 251 VAL B CA 1
ATOM 8953 C C . VAL B 1 251 ? 4.895 -20.797 -4.898 1 90.94 251 VAL B C 1
ATOM 8955 O O . VAL B 1 251 ? 3.797 -20.75 -5.461 1 90.94 251 VAL B O 1
ATOM 8958 N N . TRP B 1 252 ? 5.074 -20.266 -3.695 1 85.69 252 TRP B N 1
ATOM 8959 C CA . TRP B 1 252 ? 3.971 -19.688 -2.936 1 85.69 252 TRP B CA 1
ATOM 8960 C C . TRP B 1 252 ? 4.102 -18.172 -2.855 1 85.69 252 TRP B C 1
ATOM 8962 O O . TRP B 1 252 ? 3.133 -17.469 -2.549 1 85.69 252 TRP B O 1
ATOM 8972 N N . ALA B 1 253 ? 5.223 -17.688 -3.018 1 85.81 253 ALA B N 1
ATOM 8973 C CA . ALA B 1 253 ? 5.48 -16.25 -2.965 1 85.81 253 ALA B CA 1
ATOM 8974 C C . ALA B 1 253 ? 6.496 -15.836 -4.027 1 85.81 253 ALA B C 1
ATOM 8976 O O . ALA B 1 253 ? 7.176 -16.688 -4.609 1 85.81 253 ALA B O 1
ATOM 8977 N N . ARG B 1 254 ? 6.531 -14.594 -4.273 1 84.88 254 ARG B N 1
ATOM 8978 C CA . ARG B 1 254 ? 7.438 -14.07 -5.289 1 84.88 254 ARG B CA 1
ATOM 8979 C C . ARG B 1 254 ? 8.883 -14.453 -4.992 1 84.88 254 ARG B C 1
ATOM 8981 O O . ARG B 1 254 ? 9.328 -14.383 -3.844 1 84.88 254 ARG B O 1
ATOM 8988 N N . LEU B 1 255 ? 9.516 -14.906 -6 1 86.5 255 LEU B N 1
ATOM 8989 C CA . LEU B 1 255 ? 10.945 -15.203 -5.945 1 86.5 255 LEU B CA 1
ATOM 8990 C C . LEU B 1 255 ? 11.742 -14.188 -6.754 1 86.5 255 LEU B C 1
ATOM 8992 O O . LEU B 1 255 ? 11.43 -13.938 -7.922 1 86.5 255 LEU B O 1
ATOM 8996 N N . ASP B 1 256 ? 12.602 -13.531 -6.117 1 82 256 ASP B N 1
ATOM 8997 C CA . ASP B 1 256 ? 13.477 -12.625 -6.844 1 82 256 ASP B CA 1
ATOM 8998 C C . ASP B 1 256 ? 14.555 -13.391 -7.605 1 82 256 ASP B C 1
ATOM 9000 O O . ASP B 1 256 ? 15.57 -13.789 -7.023 1 82 256 ASP B O 1
ATOM 9004 N N . LEU B 1 257 ? 14.383 -13.539 -8.852 1 84.12 257 LEU B N 1
ATOM 9005 C CA . LEU B 1 257 ? 15.289 -14.32 -9.688 1 84.12 257 LEU B CA 1
ATOM 9006 C C . LEU B 1 257 ? 16.672 -13.672 -9.742 1 84.12 257 LEU B C 1
ATOM 9008 O O . LEU B 1 257 ? 17.672 -14.367 -9.891 1 84.12 257 LEU B O 1
ATOM 9012 N N . SER B 1 258 ? 16.734 -12.359 -9.555 1 78.5 258 SER B N 1
ATOM 9013 C CA . SER B 1 258 ? 18.016 -11.672 -9.586 1 78.5 258 SER B CA 1
ATOM 9014 C C . SER B 1 258 ? 18.859 -12.008 -8.352 1 78.5 258 SER B C 1
ATOM 9016 O O . SER B 1 258 ? 20.078 -12.133 -8.438 1 78.5 258 SER B O 1
ATOM 9018 N N . LYS B 1 259 ? 18.219 -12.234 -7.316 1 79.69 259 LYS B N 1
ATOM 9019 C CA . LYS B 1 259 ? 18.922 -12.555 -6.074 1 79.69 259 LYS B CA 1
ATOM 9020 C C . LYS B 1 259 ? 19.406 -13.992 -6.082 1 79.69 259 LYS B C 1
ATOM 9022 O O . LYS B 1 259 ? 20.375 -14.328 -5.383 1 79.69 259 LYS B O 1
ATOM 9027 N N . ILE B 1 260 ? 18.688 -14.773 -6.879 1 83.81 260 ILE B N 1
ATOM 9028 C CA . ILE B 1 260 ? 19.078 -16.172 -6.949 1 83.81 260 ILE B CA 1
ATOM 9029 C C . ILE B 1 260 ? 20.156 -16.359 -8.023 1 83.81 260 ILE B C 1
ATOM 9031 O O . ILE B 1 260 ? 20.781 -17.422 -8.109 1 83.81 260 ILE B O 1
ATOM 9035 N N . GLY B 1 261 ? 20.422 -15.352 -8.797 1 79.38 261 GLY B N 1
ATOM 9036 C CA . GLY B 1 261 ? 21.469 -15.43 -9.797 1 79.38 261 GLY B CA 1
ATOM 9037 C C . GLY B 1 261 ? 20.938 -15.656 -11.203 1 79.38 261 GLY B C 1
ATOM 9038 O O . GLY B 1 261 ? 21.672 -16.078 -12.094 1 79.38 261 GLY B O 1
ATOM 9039 N N . VAL B 1 262 ? 19.625 -15.5 -11.336 1 83.25 262 VAL B N 1
ATOM 9040 C CA . VAL B 1 262 ? 19.016 -15.688 -12.648 1 83.25 262 VAL B CA 1
ATOM 9041 C C . VAL B 1 262 ? 18.344 -14.398 -13.102 1 83.25 262 VAL B C 1
ATOM 9043 O O . VAL B 1 262 ? 17.125 -14.352 -13.234 1 83.25 262 VAL B O 1
ATOM 9046 N N . PRO B 1 263 ? 19.141 -13.461 -13.391 1 72.88 263 PRO B N 1
ATOM 9047 C CA . PRO B 1 263 ? 18.484 -12.219 -13.812 1 72.88 263 PRO B CA 1
ATOM 9048 C C . PRO B 1 263 ? 17.766 -12.359 -15.156 1 72.88 263 PRO B C 1
ATOM 9050 O O . PRO B 1 263 ? 17.953 -13.352 -15.859 1 72.88 263 PRO B O 1
ATOM 9053 N N . HIS B 1 264 ? 16.906 -11.414 -15.43 1 72.19 264 HIS B N 1
ATOM 9054 C CA . HIS B 1 264 ? 16.125 -11.438 -16.656 1 72.19 264 HIS B CA 1
ATOM 9055 C C . HIS B 1 264 ? 17.016 -11.352 -17.891 1 72.19 264 HIS B C 1
ATOM 9057 O O . HIS B 1 264 ? 16.656 -11.844 -18.969 1 72.19 264 HIS B O 1
ATOM 9063 N N . SER B 1 265 ? 18.172 -10.82 -17.641 1 65.25 265 SER B N 1
ATOM 9064 C CA . SER B 1 265 ? 19.125 -10.688 -18.734 1 65.25 265 SER B CA 1
ATOM 9065 C C . SER B 1 265 ? 19.625 -12.055 -19.188 1 65.25 265 SER B C 1
ATOM 9067 O O . SER B 1 265 ? 19.984 -12.234 -20.359 1 65.25 265 SER B O 1
ATOM 9069 N N . CYS B 1 266 ? 19.594 -12.969 -18.281 1 66.5 266 CYS B N 1
ATOM 9070 C CA . CYS B 1 266 ? 20.047 -14.32 -18.594 1 66.5 266 CYS B CA 1
ATOM 9071 C C . CYS B 1 266 ? 19.047 -15.047 -19.5 1 66.5 266 CYS B C 1
ATOM 9073 O O . CYS B 1 266 ? 19.391 -16.047 -20.125 1 66.5 266 CYS B O 1
ATOM 9075 N N . LEU B 1 267 ? 17.953 -14.398 -19.641 1 75.5 267 LEU B N 1
ATOM 9076 C CA . LEU B 1 267 ? 16.906 -15.109 -20.359 1 75.5 267 LEU B CA 1
ATOM 9077 C C . LEU B 1 267 ? 16.859 -14.672 -21.828 1 75.5 267 LEU B C 1
ATOM 9079 O O . LEU B 1 267 ? 16.109 -15.242 -22.625 1 75.5 267 LEU B O 1
ATOM 9083 N N . GLU B 1 268 ? 17.766 -13.766 -22.094 1 74.06 268 GLU B N 1
ATOM 9084 C CA . GLU B 1 268 ? 17.812 -13.258 -23.469 1 74.06 268 GLU B CA 1
ATOM 9085 C C . GLU B 1 268 ? 18.422 -14.273 -24.422 1 74.06 268 GLU B C 1
ATOM 9087 O O . GLU B 1 268 ? 18.203 -14.211 -25.625 1 74.06 268 GLU B O 1
ATOM 9092 N N . ASN B 1 269 ? 19.203 -15.281 -23.953 1 74.19 269 ASN B N 1
ATOM 9093 C CA . ASN B 1 269 ? 19.891 -16.281 -24.766 1 74.19 269 ASN B CA 1
ATOM 9094 C C . ASN B 1 269 ? 18.953 -17.422 -25.156 1 74.19 269 ASN B C 1
ATOM 9096 O O . ASN B 1 269 ? 19.391 -18.406 -25.766 1 74.19 269 ASN B O 1
ATOM 9100 N N . GLY B 1 270 ? 17.641 -17.312 -24.828 1 78.31 270 GLY B N 1
ATOM 9101 C CA . GLY B 1 270 ? 16.688 -18.375 -25.141 1 78.31 270 GLY B CA 1
ATOM 9102 C C . GLY B 1 270 ? 16.406 -19.297 -23.969 1 78.31 270 GLY B C 1
ATOM 9103 O O . GLY B 1 270 ? 15.656 -20.266 -24.094 1 78.31 270 GLY B O 1
ATOM 9104 N N . SER B 1 271 ? 17.094 -19.016 -22.875 1 87.31 271 SER B N 1
ATOM 9105 C CA . SER B 1 271 ? 16.812 -19.781 -21.656 1 87.31 271 SER B CA 1
ATOM 9106 C C . SER B 1 271 ? 15.383 -19.578 -21.188 1 87.31 271 SER B C 1
ATOM 9108 O O . SER B 1 271 ? 14.711 -18.641 -21.609 1 87.31 271 SER B O 1
ATOM 9110 N N . LYS B 1 272 ? 14.914 -20.594 -20.469 1 88.19 272 LYS B N 1
ATOM 9111 C CA . LYS B 1 272 ? 13.516 -20.547 -20.047 1 88.19 272 LYS B CA 1
ATOM 9112 C C . LYS B 1 272 ? 13.367 -20.812 -18.562 1 88.19 272 LYS B C 1
ATOM 9114 O O . LYS B 1 272 ? 14.18 -21.516 -17.969 1 88.19 272 LYS B O 1
ATOM 9119 N N . VAL B 1 273 ? 12.367 -20.203 -18.016 1 90.69 273 VAL B N 1
ATOM 9120 C CA . VAL B 1 273 ? 11.992 -20.453 -16.625 1 90.69 273 VAL B CA 1
ATOM 9121 C C . VAL B 1 273 ? 10.523 -20.859 -16.562 1 90.69 273 VAL B C 1
ATOM 9123 O O . VAL B 1 273 ? 9.648 -20.188 -17.109 1 90.69 273 VAL B O 1
ATOM 9126 N N . VAL B 1 274 ? 10.266 -22.031 -15.977 1 90.69 274 VAL B N 1
ATOM 9127 C CA . VAL B 1 274 ? 8.906 -22.531 -15.781 1 90.69 274 VAL B CA 1
ATOM 9128 C C . VAL B 1 274 ? 8.656 -22.781 -14.297 1 90.69 274 VAL B C 1
ATOM 9130 O O . VAL B 1 274 ? 9.477 -23.406 -13.625 1 90.69 274 VAL B O 1
ATOM 9133 N N . PHE B 1 275 ? 7.594 -22.219 -13.789 1 92.94 275 PHE B N 1
ATOM 9134 C CA . PHE B 1 275 ? 7.324 -22.484 -12.375 1 92.94 275 PHE B CA 1
ATOM 9135 C C . PHE B 1 275 ? 5.852 -22.797 -12.156 1 92.94 275 PHE B C 1
ATOM 9137 O O . PHE B 1 275 ? 5.008 -22.469 -12.992 1 92.94 275 PHE B O 1
ATOM 9144 N N . THR B 1 276 ? 5.535 -23.547 -11.094 1 93.31 276 THR B N 1
ATOM 9145 C CA . THR B 1 276 ? 4.164 -23.891 -10.727 1 93.31 276 THR B CA 1
ATOM 9146 C C . THR B 1 276 ? 3.746 -23.141 -9.461 1 93.31 276 THR B C 1
ATOM 9148 O O . THR B 1 276 ? 4.566 -22.922 -8.57 1 93.31 276 THR B O 1
ATOM 9151 N N . THR B 1 277 ? 2.541 -22.703 -9.453 1 93 277 THR B N 1
ATOM 9152 C CA . THR B 1 277 ? 2.02 -21.984 -8.305 1 93 277 THR B CA 1
ATOM 9153 C C . THR B 1 277 ? 0.512 -22.188 -8.172 1 93 277 THR B C 1
ATOM 9155 O O . THR B 1 277 ? -0.141 -22.641 -9.117 1 93 277 THR B O 1
ATOM 9158 N N . ARG B 1 278 ? -0.005 -21.969 -6.973 1 91.38 278 ARG B N 1
ATOM 9159 C CA . ARG B 1 278 ? -1.439 -22.062 -6.719 1 91.38 278 ARG B CA 1
ATOM 9160 C C . ARG B 1 278 ? -2.109 -20.703 -6.867 1 91.38 278 ARG B C 1
ATOM 9162 O O . ARG B 1 278 ? -3.334 -20.594 -6.777 1 91.38 278 ARG B O 1
ATOM 9169 N N . SER B 1 279 ? -1.342 -19.766 -7.129 1 91.38 279 SER B N 1
ATOM 9170 C CA . SER B 1 279 ? -1.87 -18.406 -7.152 1 91.38 279 SER B CA 1
ATOM 9171 C C . SER B 1 279 ? -1.486 -17.688 -8.438 1 91.38 279 SER B C 1
ATOM 9173 O O . SER B 1 279 ? -0.311 -17.656 -8.812 1 91.38 279 SER B O 1
ATOM 9175 N N . LYS B 1 280 ? -2.445 -17.125 -9.109 1 91.31 280 LYS B N 1
ATOM 9176 C CA . LYS B 1 280 ? -2.199 -16.328 -10.305 1 91.31 280 LYS B CA 1
ATOM 9177 C C . LYS B 1 280 ? -1.417 -15.062 -9.977 1 91.31 280 LYS B C 1
ATOM 9179 O O . LYS B 1 280 ? -0.665 -14.555 -10.812 1 91.31 280 LYS B O 1
ATOM 9184 N N . THR B 1 281 ? -1.604 -14.594 -8.789 1 88.44 281 THR B N 1
ATOM 9185 C CA . THR B 1 281 ? -0.912 -13.391 -8.352 1 88.44 281 THR B CA 1
ATOM 9186 C C . THR B 1 281 ? 0.601 -13.586 -8.391 1 88.44 281 THR B C 1
ATOM 9188 O O . THR B 1 281 ? 1.34 -12.68 -8.773 1 88.44 281 THR B O 1
ATOM 9191 N N . VAL B 1 282 ? 1.04 -14.688 -7.984 1 89.44 282 VAL B N 1
ATOM 9192 C CA . VAL B 1 282 ? 2.467 -14.992 -7.977 1 89.44 282 VAL B CA 1
ATOM 9193 C C . VAL B 1 282 ? 3.01 -14.961 -9.406 1 89.44 282 VAL B C 1
ATOM 9195 O O . VAL B 1 282 ? 4.145 -14.539 -9.633 1 89.44 282 VAL B O 1
ATOM 9198 N N . CYS B 1 283 ? 2.213 -15.422 -10.359 1 91.12 283 CYS B N 1
ATOM 9199 C CA . CYS B 1 283 ? 2.627 -15.375 -11.758 1 91.12 283 CYS B CA 1
ATOM 9200 C C . CYS B 1 283 ? 2.896 -13.938 -12.195 1 91.12 283 CYS B C 1
ATOM 9202 O O . CYS B 1 283 ? 3.883 -13.672 -12.883 1 91.12 283 CYS B O 1
ATOM 9204 N N . HIS B 1 284 ? 2.029 -13.133 -11.727 1 87.5 284 HIS B N 1
ATOM 9205 C CA . HIS B 1 284 ? 2.178 -11.734 -12.102 1 87.5 284 HIS B CA 1
ATOM 9206 C C . HIS B 1 284 ? 3.363 -11.094 -11.383 1 87.5 284 HIS B C 1
ATOM 9208 O O . HIS B 1 284 ? 4.121 -10.328 -11.984 1 87.5 284 HIS B O 1
ATOM 9214 N N . GLN B 1 285 ? 3.494 -11.375 -10.172 1 83.75 285 GLN B N 1
ATOM 9215 C CA . GLN B 1 285 ? 4.586 -10.812 -9.383 1 83.75 285 GLN B CA 1
ATOM 9216 C C . GLN B 1 285 ? 5.941 -11.266 -9.914 1 83.75 285 GLN B C 1
ATOM 9218 O O . GLN B 1 285 ? 6.93 -10.539 -9.812 1 83.75 285 GLN B O 1
ATOM 9223 N N . MET B 1 286 ? 5.941 -12.477 -10.445 1 86.81 286 MET B N 1
ATOM 9224 C CA . MET B 1 286 ? 7.164 -13.031 -11.023 1 86.81 286 MET B CA 1
ATOM 9225 C C . MET B 1 286 ? 7.359 -12.547 -12.453 1 86.81 286 MET B C 1
ATOM 9227 O O . MET B 1 286 ? 8.312 -12.945 -13.125 1 86.81 286 MET B O 1
ATOM 9231 N N . ARG B 1 287 ? 6.477 -11.773 -13.023 1 81.88 287 ARG B N 1
ATOM 9232 C CA . ARG B 1 287 ? 6.531 -11.219 -14.375 1 81.88 287 ARG B CA 1
ATOM 9233 C C . ARG B 1 287 ? 6.566 -12.32 -15.422 1 81.88 287 ARG B C 1
ATOM 9235 O O . ARG B 1 287 ? 7.422 -12.32 -16.312 1 81.88 287 ARG B O 1
ATOM 9242 N N . ALA B 1 288 ? 5.703 -13.273 -15.172 1 87.75 288 ALA B N 1
ATOM 9243 C CA . ALA B 1 288 ? 5.578 -14.328 -16.172 1 87.75 288 ALA B CA 1
ATOM 9244 C C . ALA B 1 288 ? 5.086 -13.766 -17.5 1 87.75 288 ALA B C 1
ATOM 9246 O O . ALA B 1 288 ? 4.219 -12.891 -17.531 1 87.75 288 ALA B O 1
ATOM 9247 N N . ASP B 1 289 ? 5.684 -14.148 -18.562 1 83.25 289 ASP B N 1
ATOM 9248 C CA . ASP B 1 289 ? 5.238 -13.727 -19.875 1 83.25 289 ASP B CA 1
ATOM 9249 C C . ASP B 1 289 ? 3.838 -14.258 -20.188 1 83.25 289 ASP B C 1
ATOM 9251 O O . ASP B 1 289 ? 3.029 -13.57 -20.812 1 83.25 289 ASP B O 1
ATOM 9255 N N . LYS B 1 290 ? 3.646 -15.477 -19.719 1 85.81 290 LYS B N 1
ATOM 9256 C CA . LYS B 1 290 ? 2.334 -16.109 -19.859 1 85.81 290 LYS B CA 1
ATOM 9257 C C . LYS B 1 290 ? 2.004 -16.984 -18.672 1 85.81 290 LYS B C 1
ATOM 9259 O O . LYS B 1 290 ? 2.873 -17.703 -18.156 1 85.81 290 LYS B O 1
ATOM 9264 N N . ALA B 1 291 ? 0.823 -16.859 -18.266 1 88.81 291 ALA B N 1
ATOM 9265 C CA . ALA B 1 291 ? 0.313 -17.719 -17.188 1 88.81 291 ALA B CA 1
ATOM 9266 C C . ALA B 1 291 ? -0.746 -18.688 -17.703 1 88.81 291 ALA B C 1
ATOM 9268 O O . ALA B 1 291 ? -1.736 -18.266 -18.312 1 88.81 291 ALA B O 1
ATOM 9269 N N . TYR B 1 292 ? -0.504 -19.969 -17.547 1 88.31 292 TYR B N 1
ATOM 9270 C CA . TYR B 1 292 ? -1.456 -21 -17.969 1 88.31 292 TYR B CA 1
ATOM 9271 C C . TYR B 1 292 ? -2.217 -21.547 -16.766 1 88.31 292 TYR B C 1
ATOM 9273 O O . TYR B 1 292 ? -1.609 -21.969 -15.781 1 88.31 292 TYR B O 1
ATOM 9281 N N . GLU B 1 293 ? -3.471 -21.516 -16.891 1 89.56 293 GLU B N 1
ATOM 9282 C CA . GLU B 1 293 ? -4.289 -22.156 -15.867 1 89.56 293 GLU B CA 1
ATOM 9283 C C . GLU B 1 293 ? -4.461 -23.641 -16.156 1 89.56 293 GLU B C 1
ATOM 9285 O O . GLU B 1 293 ? -4.93 -24.016 -17.219 1 89.56 293 GLU B O 1
ATOM 9290 N N . VAL B 1 294 ? -4.031 -24.438 -15.203 1 89.69 294 VAL B N 1
ATOM 9291 C CA . VAL B 1 294 ? -4.262 -25.875 -15.312 1 89.69 294 VAL B CA 1
ATOM 9292 C C . VAL B 1 294 ? -5.68 -26.203 -14.852 1 89.69 294 VAL B C 1
ATOM 9294 O O . VAL B 1 294 ? -6.012 -26.031 -13.68 1 89.69 294 VAL B O 1
ATOM 9297 N N . GLN B 1 295 ? -6.504 -26.672 -15.742 1 87.75 295 GLN B N 1
ATOM 9298 C CA . GLN B 1 295 ? -7.906 -26.922 -15.438 1 87.75 295 GLN B CA 1
ATOM 9299 C C . GLN B 1 295 ? -8.117 -28.375 -15.016 1 87.75 295 GLN B C 1
ATOM 9301 O O . GLN B 1 295 ? -7.258 -29.234 -15.258 1 87.75 295 GLN B O 1
ATOM 9306 N N . CYS B 1 296 ? -9.281 -28.562 -14.344 1 89.88 296 CYS B N 1
ATOM 9307 C CA . CYS B 1 296 ? -9.656 -29.906 -13.93 1 89.88 296 CYS B CA 1
ATOM 9308 C C . CYS B 1 296 ? -9.945 -30.797 -15.141 1 89.88 296 CYS B C 1
ATOM 9310 O O . CYS B 1 296 ? -10.133 -30.297 -16.25 1 89.88 296 CYS B O 1
ATOM 9312 N N . LEU B 1 297 ? -9.961 -32.125 -14.867 1 89.06 297 LEU B N 1
ATOM 9313 C CA . LEU B 1 297 ? -10.148 -33.094 -15.93 1 89.06 297 LEU B CA 1
ATOM 9314 C C . LEU B 1 297 ? -11.594 -33.125 -16.406 1 89.06 297 LEU B C 1
ATOM 9316 O O . LEU B 1 297 ? -12.508 -32.781 -15.656 1 89.06 297 LEU B O 1
ATOM 9320 N N . THR B 1 298 ? -11.727 -33.438 -17.641 1 88.88 298 THR B N 1
ATOM 9321 C CA . THR B 1 298 ? -13.07 -33.688 -18.172 1 88.88 298 THR B CA 1
ATOM 9322 C C . THR B 1 298 ? -13.68 -34.938 -17.547 1 88.88 298 THR B C 1
ATOM 9324 O O . THR B 1 298 ? -12.969 -35.781 -17 1 88.88 298 THR B O 1
ATOM 9327 N N . PRO B 1 299 ? -14.984 -35.094 -17.594 1 90.12 299 PRO B N 1
ATOM 9328 C CA . PRO B 1 299 ? -15.633 -36.25 -16.969 1 90.12 299 PRO B CA 1
ATOM 9329 C C . PRO B 1 299 ? -15.117 -37.594 -17.5 1 90.12 299 PRO B C 1
ATOM 9331 O O . PRO B 1 299 ? -14.945 -38.531 -16.734 1 90.12 299 PRO B O 1
ATOM 9334 N N . GLU B 1 300 ? -14.805 -37.562 -18.766 1 88.25 300 GLU B N 1
ATOM 9335 C CA . GLU B 1 300 ? -14.297 -38.812 -19.359 1 88.25 300 GLU B CA 1
ATOM 9336 C C . GLU B 1 300 ? -12.891 -39.125 -18.844 1 88.25 300 GLU B C 1
ATOM 9338 O O . GLU B 1 300 ? -12.602 -40.281 -18.484 1 88.25 300 GLU B O 1
ATOM 9343 N N . GLU B 1 301 ? -12.094 -38.125 -18.844 1 88.5 301 GLU B N 1
ATOM 9344 C CA . GLU B 1 301 ? -10.742 -38.312 -18.344 1 88.5 301 GLU B CA 1
ATOM 9345 C C . GLU B 1 301 ? -10.742 -38.625 -16.844 1 88.5 301 GLU B C 1
ATOM 9347 O O . GLU B 1 301 ? -9.922 -39.406 -16.375 1 88.5 301 GLU B O 1
ATOM 9352 N N . ALA B 1 302 ? -11.633 -38 -16.156 1 91.38 302 ALA B N 1
ATOM 9353 C CA . ALA B 1 302 ? -11.758 -38.219 -14.711 1 91.38 302 ALA B CA 1
ATOM 9354 C C . ALA B 1 302 ? -12.133 -39.656 -14.398 1 91.38 302 ALA B C 1
ATOM 9356 O O . ALA B 1 302 ? -11.562 -40.25 -13.492 1 91.38 302 ALA B O 1
ATOM 9357 N N . LEU B 1 303 ? -13.102 -40.219 -15.133 1 90.75 303 LEU B N 1
ATOM 9358 C CA . LEU B 1 303 ? -13.508 -41.594 -14.93 1 90.75 303 LEU B CA 1
ATOM 9359 C C . LEU B 1 303 ? -12.352 -42.531 -15.227 1 90.75 303 LEU B C 1
ATOM 9361 O O . LEU B 1 303 ? -12.18 -43.562 -14.539 1 90.75 303 LEU B O 1
ATOM 9365 N N . GLY B 1 304 ? -11.625 -42.25 -16.297 1 87.31 304 GLY B N 1
ATOM 9366 C CA . GLY B 1 304 ? -10.461 -43.062 -16.625 1 87.31 304 GLY B CA 1
ATOM 9367 C C . GLY B 1 304 ? -9.43 -43.094 -15.523 1 87.31 304 GLY B C 1
ATOM 9368 O O . GLY B 1 304 ? -8.945 -44.188 -15.164 1 87.31 304 GLY B O 1
ATOM 9369 N N . LEU B 1 305 ? -9.117 -41.938 -15 1 88.94 305 LEU B N 1
ATOM 9370 C CA . LEU B 1 305 ? -8.141 -41.844 -13.914 1 88.94 305 LEU B CA 1
ATOM 9371 C C . LEU B 1 305 ? -8.656 -42.562 -12.672 1 88.94 305 LEU B C 1
ATOM 9373 O O . LEU B 1 305 ? -7.887 -43.25 -11.977 1 88.94 305 LEU B O 1
ATOM 9377 N N . PHE B 1 306 ? -9.969 -42.406 -12.336 1 91.62 306 PHE B N 1
ATOM 9378 C CA . PHE B 1 306 ? -10.594 -43.062 -11.188 1 91.62 306 PHE B CA 1
ATOM 9379 C C . PHE B 1 306 ? -10.484 -44.594 -11.312 1 91.62 306 PHE B C 1
ATOM 9381 O O . PHE B 1 306 ? -10.07 -45.281 -10.367 1 91.62 306 PHE B O 1
ATOM 9388 N N . LYS B 1 307 ? -10.742 -45.125 -12.484 1 88.81 307 LYS B N 1
ATOM 9389 C CA . LYS B 1 307 ? -10.727 -46.562 -12.734 1 88.81 307 LYS B CA 1
ATOM 9390 C C . LYS B 1 307 ? -9.312 -47.125 -12.602 1 88.81 307 LYS B C 1
ATOM 9392 O O . LYS B 1 307 ? -9.125 -48.219 -12.094 1 88.81 307 LYS B O 1
ATOM 9397 N N . ASP B 1 308 ? -8.406 -46.344 -13.109 1 85.94 308 ASP B N 1
ATOM 9398 C CA . ASP B 1 308 ? -7.008 -46.75 -13.055 1 85.94 308 ASP B CA 1
ATOM 9399 C C . ASP B 1 308 ? -6.551 -46.938 -11.609 1 85.94 308 ASP B C 1
ATOM 9401 O O . ASP B 1 308 ? -5.723 -47.812 -11.328 1 85.94 308 ASP B O 1
ATOM 9405 N N . ASN B 1 309 ? -7.039 -46.156 -10.727 1 87.44 309 ASN B N 1
ATOM 9406 C CA . ASN B 1 309 ? -6.609 -46.219 -9.336 1 87.44 309 ASN B CA 1
ATOM 9407 C C . ASN B 1 309 ? -7.418 -47.25 -8.539 1 87.44 309 ASN B C 1
ATOM 9409 O O . ASN B 1 309 ? -6.98 -47.688 -7.484 1 87.44 309 ASN B O 1
ATOM 9413 N N . VAL B 1 310 ? -8.664 -47.469 -8.945 1 87.06 310 VAL B N 1
ATOM 9414 C CA . VAL B 1 310 ? -9.453 -48.531 -8.32 1 87.06 310 VAL B CA 1
ATOM 9415 C C . VAL B 1 310 ? -8.82 -49.875 -8.609 1 87.06 310 VAL B C 1
ATOM 9417 O O . VAL B 1 310 ? -8.805 -50.75 -7.742 1 87.06 310 VAL B O 1
ATOM 9420 N N . GLY B 1 311 ? -8.07 -50.094 -9.711 1 75.69 311 GLY B N 1
ATOM 9421 C CA . GLY B 1 311 ? -7.422 -51.344 -10.07 1 75.69 311 GLY B CA 1
ATOM 9422 C C . GLY B 1 311 ? -8.281 -52.219 -10.953 1 75.69 311 GLY B C 1
ATOM 9423 O O . GLY B 1 311 ? -9.398 -51.844 -11.312 1 75.69 311 GLY B O 1
ATOM 9424 N N . LYS B 1 312 ? -7.605 -53.281 -11.57 1 65.25 312 LYS B N 1
ATOM 9425 C CA . LYS B 1 312 ? -8.188 -54.219 -12.539 1 65.25 312 LYS B CA 1
ATOM 9426 C C . LYS B 1 312 ? -9.367 -54.969 -11.938 1 65.25 312 LYS B C 1
ATOM 9428 O O . LYS B 1 312 ? -9.953 -55.844 -12.586 1 65.25 312 LYS B O 1
ATOM 9433 N N . SER B 1 313 ? -9.719 -54.469 -10.859 1 59.44 313 SER B N 1
ATOM 9434 C CA . SER B 1 313 ? -10.797 -55.312 -10.328 1 59.44 313 SER B CA 1
ATOM 9435 C C . SER B 1 313 ? -12.078 -55.156 -11.148 1 59.44 313 SER B C 1
ATOM 9437 O O . SER B 1 313 ? -12.133 -54.312 -12.055 1 59.44 313 SER B O 1
ATOM 9439 N N . ASN B 1 314 ? -13.266 -55.75 -10.633 1 58.12 314 ASN B N 1
ATOM 9440 C CA . ASN B 1 314 ? -14.594 -56.094 -11.133 1 58.12 314 ASN B CA 1
ATOM 9441 C C . ASN B 1 314 ? -15.367 -54.844 -11.562 1 58.12 314 ASN B C 1
ATOM 9443 O O . ASN B 1 314 ? -16.562 -54.906 -11.805 1 58.12 314 ASN B O 1
ATOM 9447 N N . VAL B 1 315 ? -14.711 -53.531 -11.57 1 64.38 315 VAL B N 1
ATOM 9448 C CA . VAL B 1 315 ? -15.531 -52.375 -11.977 1 64.38 315 VAL B CA 1
ATOM 9449 C C . VAL B 1 315 ? -16.047 -52.594 -13.391 1 64.38 315 VAL B C 1
ATOM 9451 O O . VAL B 1 315 ? -17.156 -52.188 -13.727 1 64.38 315 VAL B O 1
ATOM 9454 N N . HIS B 1 316 ? -15.211 -53.5 -14.164 1 64.69 316 HIS B N 1
ATOM 9455 C CA . HIS B 1 316 ? -15.586 -53.656 -15.562 1 64.69 316 HIS B CA 1
ATOM 9456 C C . HIS B 1 316 ? -16.656 -54.75 -15.727 1 64.69 316 HIS B C 1
ATOM 9458 O O . HIS B 1 316 ? -17.359 -54.781 -16.75 1 64.69 316 HIS B O 1
ATOM 9464 N N . TYR B 1 317 ? -16.922 -55.531 -14.539 1 67.44 317 TYR B N 1
ATOM 9465 C CA . TYR B 1 317 ? -17.766 -56.688 -14.812 1 67.44 317 TYR B CA 1
ATOM 9466 C C . TYR B 1 317 ? -19.172 -56.469 -14.281 1 67.44 317 TYR B C 1
ATOM 9468 O O . TYR B 1 317 ? -20.141 -57.031 -14.836 1 67.44 317 TYR B O 1
ATOM 9476 N N . ASP B 1 318 ? -19.344 -55.656 -13.234 1 80.88 318 ASP B N 1
ATOM 9477 C CA . ASP B 1 318 ? -20.656 -55.438 -12.641 1 80.88 318 ASP B CA 1
ATOM 9478 C C . ASP B 1 318 ? -21.234 -54.094 -13.086 1 80.88 318 ASP B C 1
ATOM 9480 O O . ASP B 1 318 ? -20.672 -53.031 -12.766 1 80.88 318 ASP B O 1
ATOM 9484 N N . PRO B 1 319 ? -22.312 -54.062 -13.836 1 85.94 319 PRO B N 1
ATOM 9485 C CA . PRO B 1 319 ? -22.906 -52.844 -14.359 1 85.94 319 PRO B CA 1
ATOM 9486 C C . PRO B 1 319 ? -23.344 -51.875 -13.258 1 85.94 319 PRO B C 1
ATOM 9488 O O . PRO B 1 319 ? -23.297 -50.656 -13.445 1 85.94 319 PRO B O 1
ATOM 9491 N N . GLU B 1 320 ? -23.75 -52.438 -12.164 1 88.62 320 GLU B N 1
ATOM 9492 C CA . GLU B 1 320 ? -24.141 -51.562 -11.07 1 88.62 320 GLU B CA 1
ATOM 9493 C C . GLU B 1 320 ? -22.953 -50.812 -10.5 1 88.62 320 GLU B C 1
ATOM 9495 O O . GLU B 1 320 ? -23.047 -49.625 -10.195 1 88.62 320 GLU B O 1
ATOM 9500 N N . ILE B 1 321 ? -21.906 -51.469 -10.352 1 89.12 321 ILE B N 1
ATOM 9501 C CA . ILE B 1 321 ? -20.688 -50.875 -9.82 1 89.12 321 ILE B CA 1
ATOM 9502 C C . ILE B 1 321 ? -20.172 -49.812 -10.797 1 89.12 321 ILE B C 1
ATOM 9504 O O . ILE B 1 321 ? -19.672 -48.781 -10.375 1 89.12 321 ILE B O 1
ATOM 9508 N N . LEU B 1 322 ? -20.344 -50.094 -12.047 1 88.69 322 LEU B N 1
ATOM 9509 C CA . LEU B 1 322 ? -19.906 -49.125 -13.062 1 88.69 322 LEU B CA 1
ATOM 9510 C C . LEU B 1 322 ? -20.688 -47.844 -12.977 1 88.69 322 LEU B C 1
ATOM 9512 O O . LEU B 1 322 ? -20.125 -46.75 -13.125 1 88.69 322 LEU B O 1
ATOM 9516 N N . GLU B 1 323 ? -21.906 -47.969 -12.797 1 91.19 323 GLU B N 1
ATOM 9517 C CA . GLU B 1 323 ? -22.75 -46.781 -12.672 1 91.19 323 GLU B CA 1
ATOM 9518 C C . GLU B 1 323 ? -22.406 -46 -11.406 1 91.19 323 GLU B C 1
ATOM 9520 O O . GLU B 1 323 ? -22.359 -44.781 -11.43 1 91.19 323 GLU B O 1
ATOM 9525 N N . LEU B 1 324 ? -22.234 -46.719 -10.359 1 92.38 324 LEU B N 1
ATOM 9526 C CA . LEU B 1 324 ? -21.859 -46.062 -9.102 1 92.38 324 LEU B CA 1
ATOM 9527 C C . LEU B 1 324 ? -20.5 -45.406 -9.219 1 92.38 324 LEU B C 1
ATOM 9529 O O . LEU B 1 324 ? -20.266 -44.312 -8.656 1 92.38 324 LEU B O 1
ATOM 9533 N N . ALA B 1 325 ? -19.641 -46.062 -9.945 1 91.31 325 ALA B N 1
ATOM 9534 C CA . ALA B 1 325 ? -18.297 -45.5 -10.164 1 91.31 325 ALA B CA 1
ATOM 9535 C C . ALA B 1 325 ? -18.375 -44.156 -10.914 1 91.31 325 ALA B C 1
ATOM 9537 O O . ALA B 1 325 ? -17.625 -43.25 -10.617 1 91.31 325 ALA B O 1
ATOM 9538 N N . LYS B 1 326 ? -19.234 -44.125 -11.805 1 92.19 326 LYS B N 1
ATOM 9539 C CA . LYS B 1 326 ? -19.438 -42.875 -12.562 1 92.19 326 LYS B CA 1
ATOM 9540 C C . LYS B 1 326 ? -19.922 -41.75 -11.648 1 92.19 326 LYS B C 1
ATOM 9542 O O . LYS B 1 326 ? -19.438 -40.625 -11.734 1 92.19 326 LYS B O 1
ATOM 9547 N N . HIS B 1 327 ? -20.781 -42.125 -10.797 1 92.56 327 HIS B N 1
ATOM 9548 C CA . HIS B 1 327 ? -21.328 -41.125 -9.883 1 92.56 327 HIS B CA 1
ATOM 9549 C C . HIS B 1 327 ? -20.281 -40.656 -8.875 1 92.56 327 HIS B C 1
ATOM 9551 O O . HIS B 1 327 ? -20.203 -39.469 -8.539 1 92.56 327 HIS B O 1
ATOM 9557 N N . ILE B 1 328 ? -19.547 -41.562 -8.422 1 92.75 328 ILE B N 1
ATOM 9558 C CA . ILE B 1 328 ? -18.5 -41.219 -7.457 1 92.75 328 ILE B CA 1
ATOM 9559 C C . ILE B 1 328 ? -17.453 -40.344 -8.109 1 92.75 328 ILE B C 1
ATOM 9561 O O . ILE B 1 328 ? -17.031 -39.344 -7.527 1 92.75 328 ILE B O 1
ATOM 9565 N N . ALA B 1 329 ? -17.078 -40.688 -9.281 1 92.06 329 ALA B N 1
ATOM 9566 C CA . ALA B 1 329 ? -16.109 -39.875 -10.016 1 92.06 329 ALA B CA 1
ATOM 9567 C C . ALA B 1 329 ? -16.656 -38.469 -10.281 1 92.06 329 ALA B C 1
ATOM 9569 O O . ALA B 1 329 ? -15.898 -37.5 -10.273 1 92.06 329 ALA B O 1
ATOM 9570 N N . GLN B 1 330 ? -17.859 -38.406 -10.492 1 91.94 330 GLN B N 1
ATOM 9571 C CA . GLN B 1 330 ? -18.484 -37.125 -10.758 1 91.94 330 GLN B CA 1
ATOM 9572 C C . GLN B 1 330 ? -18.484 -36.25 -9.516 1 91.94 330 GLN B C 1
ATOM 9574 O O . GLN B 1 330 ? -18.391 -35 -9.617 1 91.94 330 GLN B O 1
ATOM 9579 N N . GLU B 1 331 ? -18.562 -36.844 -8.352 1 90.44 331 GLU B N 1
ATOM 9580 C CA . GLU B 1 331 ? -18.562 -36.094 -7.102 1 90.44 331 GLU B CA 1
ATOM 9581 C C . GLU B 1 331 ? -17.203 -35.438 -6.859 1 90.44 331 GLU B C 1
ATOM 9583 O O . GLU B 1 331 ? -17.094 -34.469 -6.09 1 90.44 331 GLU B O 1
ATOM 9588 N N . CYS B 1 332 ? -16.219 -35.938 -7.52 1 92.5 332 CYS B N 1
ATOM 9589 C CA . CYS B 1 332 ? -14.883 -35.375 -7.355 1 92.5 332 CYS B CA 1
ATOM 9590 C C . CYS B 1 332 ? -14.648 -34.219 -8.32 1 92.5 332 CYS B C 1
ATOM 9592 O O . CYS B 1 332 ? -13.641 -33.531 -8.227 1 92.5 332 CYS B O 1
ATOM 9594 N N . LYS B 1 333 ? -15.516 -33.969 -9.234 1 90.62 333 LYS B N 1
ATOM 9595 C CA . LYS B 1 333 ? -15.562 -32.844 -10.164 1 90.62 333 LYS B CA 1
ATOM 9596 C C . LYS B 1 333 ? -14.234 -32.688 -10.906 1 90.62 333 LYS B C 1
ATOM 9598 O O . LYS B 1 333 ? -13.719 -31.578 -11.031 1 90.62 333 LYS B O 1
ATOM 9603 N N . GLY B 1 334 ? -13.625 -33.781 -11.234 1 90.06 334 GLY B N 1
ATOM 9604 C CA . GLY B 1 334 ? -12.477 -33.781 -12.125 1 90.06 334 GLY B CA 1
ATOM 9605 C C . GLY B 1 334 ? -11.172 -33.438 -11.43 1 90.06 334 GLY B C 1
ATOM 9606 O O . GLY B 1 334 ? -10.133 -33.312 -12.07 1 90.06 334 GLY B O 1
ATOM 9607 N N . LEU B 1 335 ? -11.125 -33.25 -10.148 1 92.25 335 LEU B N 1
ATOM 9608 C CA . LEU B 1 335 ? -9.883 -32.969 -9.43 1 92.25 335 LEU B CA 1
ATOM 9609 C C . LEU B 1 335 ? -9.055 -34.219 -9.273 1 92.25 335 LEU B C 1
ATOM 9611 O O . LEU B 1 335 ? -9.445 -35.156 -8.547 1 92.25 335 LEU B O 1
ATOM 9615 N N . PRO B 1 336 ? -7.914 -34.281 -9.898 1 90.12 336 PRO B N 1
ATOM 9616 C CA . PRO B 1 336 ? -7.113 -35.531 -9.914 1 90.12 336 PRO B CA 1
ATOM 9617 C C . PRO B 1 336 ? -6.766 -36.031 -8.516 1 90.12 336 PRO B C 1
ATOM 9619 O O . PRO B 1 336 ? -6.875 -37.219 -8.242 1 90.12 336 PRO B O 1
ATOM 9622 N N . LEU B 1 337 ? -6.352 -35.156 -7.621 1 89.69 337 LEU B N 1
ATOM 9623 C CA . LEU B 1 337 ? -5.988 -35.562 -6.27 1 89.69 337 LEU B CA 1
ATOM 9624 C C . LEU B 1 337 ? -7.152 -36.281 -5.586 1 89.69 337 LEU B C 1
ATOM 9626 O O . LEU B 1 337 ? -6.957 -37.312 -4.922 1 89.69 337 LEU B O 1
ATOM 9630 N N . ALA B 1 338 ? -8.367 -35.719 -5.73 1 92.5 338 ALA B N 1
ATOM 9631 C CA . ALA B 1 338 ? -9.555 -36.344 -5.145 1 92.5 338 ALA B CA 1
ATOM 9632 C C . ALA B 1 338 ? -9.875 -37.656 -5.824 1 92.5 338 ALA B C 1
ATOM 9634 O O . ALA B 1 338 ? -10.219 -38.656 -5.16 1 92.5 338 ALA B O 1
ATOM 9635 N N . LEU B 1 339 ? -9.719 -37.781 -7.133 1 91.31 339 LEU B N 1
ATOM 9636 C CA . LEU B 1 339 ? -10.008 -38.969 -7.902 1 91.31 339 LEU B CA 1
ATOM 9637 C C . LEU B 1 339 ? -9.07 -40.125 -7.5 1 91.31 339 LEU B C 1
ATOM 9639 O O . LEU B 1 339 ? -9.508 -41.25 -7.34 1 91.31 339 LEU B O 1
ATOM 9643 N N . ILE B 1 340 ? -7.844 -39.812 -7.332 1 88.38 340 ILE B N 1
ATOM 9644 C CA . ILE B 1 340 ? -6.84 -40.812 -6.953 1 88.38 340 ILE B CA 1
ATOM 9645 C C . ILE B 1 340 ? -7.117 -41.312 -5.535 1 88.38 340 ILE B C 1
ATOM 9647 O O . ILE B 1 340 ? -7.109 -42.531 -5.281 1 88.38 340 ILE B O 1
ATOM 9651 N N . THR B 1 341 ? -7.383 -40.375 -4.629 1 88.75 341 THR B N 1
ATOM 9652 C CA . THR B 1 341 ? -7.598 -40.719 -3.227 1 88.75 341 THR B CA 1
ATOM 9653 C C . THR B 1 341 ? -8.852 -41.562 -3.064 1 88.75 341 THR B C 1
ATOM 9655 O O . THR B 1 341 ? -8.812 -42.594 -2.4 1 88.75 341 THR B O 1
ATOM 9658 N N . VAL B 1 342 ? -9.969 -41.156 -3.666 1 91.94 342 VAL B N 1
ATOM 9659 C CA . VAL B 1 342 ? -11.219 -41.906 -3.572 1 91.94 342 VAL B CA 1
ATOM 9660 C C . VAL B 1 342 ? -11.086 -43.219 -4.312 1 91.94 342 VAL B C 1
ATOM 9662 O O . VAL B 1 342 ? -11.609 -44.25 -3.859 1 91.94 342 VAL B O 1
ATOM 9665 N N . GLY B 1 343 ? -10.453 -43.219 -5.445 1 90 343 GLY B N 1
ATOM 9666 C CA . GLY B 1 343 ? -10.211 -44.469 -6.164 1 90 343 GLY B CA 1
ATOM 9667 C C . GLY B 1 343 ? -9.461 -45.5 -5.336 1 90 343 GLY B C 1
ATOM 9668 O O . GLY B 1 343 ? -9.82 -46.656 -5.336 1 90 343 GLY B O 1
ATOM 9669 N N . ARG B 1 344 ? -8.484 -45.031 -4.648 1 87.56 344 ARG B N 1
ATOM 9670 C CA . ARG B 1 344 ? -7.711 -45.906 -3.777 1 87.56 344 ARG B CA 1
ATOM 9671 C C . ARG B 1 344 ? -8.562 -46.438 -2.623 1 87.56 344 ARG B C 1
ATOM 9673 O O . ARG B 1 344 ? -8.398 -47.562 -2.189 1 87.56 344 ARG B O 1
ATOM 9680 N N . ALA B 1 345 ? -9.383 -45.562 -2.104 1 89.31 345 ALA B N 1
ATOM 9681 C CA . ALA B 1 345 ? -10.266 -45.938 -1.007 1 89.31 345 ALA B CA 1
ATOM 9682 C C . ALA B 1 345 ? -11.227 -47.031 -1.448 1 89.31 345 ALA B C 1
ATOM 9684 O O . ALA B 1 345 ? -11.648 -47.875 -0.639 1 89.31 345 ALA B O 1
ATOM 9685 N N . MET B 1 346 ? -11.57 -47.062 -2.725 1 90 346 MET B N 1
ATOM 9686 C CA . MET B 1 346 ? -12.547 -48.031 -3.238 1 90 346 MET B CA 1
ATOM 9687 C C . MET B 1 346 ? -11.859 -49.281 -3.783 1 90 346 MET B C 1
ATOM 9689 O O . MET B 1 346 ? -12.516 -50.25 -4.145 1 90 346 MET B O 1
ATOM 9693 N N . ALA B 1 347 ? -10.586 -49.219 -3.746 1 87.06 347 ALA B N 1
ATOM 9694 C CA . ALA B 1 347 ? -9.82 -50.344 -4.27 1 87.06 347 ALA B CA 1
ATOM 9695 C C . ALA B 1 347 ? -10.094 -51.594 -3.461 1 87.06 347 ALA B C 1
ATOM 9697 O O . ALA B 1 347 ? -10.031 -51.594 -2.229 1 87.06 347 ALA B O 1
ATOM 9698 N N . GLY B 1 348 ? -10.398 -52.688 -4.129 1 81.81 348 GLY B N 1
ATOM 9699 C CA . GLY B 1 348 ? -10.594 -53.969 -3.498 1 81.81 348 GLY B CA 1
ATOM 9700 C C . GLY B 1 348 ? -12.023 -54.219 -3.051 1 81.81 348 GLY B C 1
ATOM 9701 O O . GLY B 1 348 ? -12.352 -55.281 -2.543 1 81.81 348 GLY B O 1
ATOM 9702 N N . LYS B 1 349 ? -12.898 -53.219 -3.156 1 87.12 349 LYS B N 1
ATOM 9703 C CA . LYS B 1 349 ? -14.297 -53.344 -2.77 1 87.12 349 LYS B CA 1
ATOM 9704 C C . LYS B 1 349 ? -15.141 -53.875 -3.934 1 87.12 349 LYS B C 1
ATOM 9706 O O . LYS B 1 349 ? -15.266 -53.188 -4.961 1 87.12 349 LYS B O 1
ATOM 9711 N N . ASP B 1 350 ? -15.734 -55 -3.756 1 82.62 350 ASP B N 1
ATOM 9712 C CA . ASP B 1 350 ? -16.438 -55.656 -4.867 1 82.62 350 ASP B CA 1
ATOM 9713 C C . ASP B 1 350 ? -17.938 -55.719 -4.598 1 82.62 350 ASP B C 1
ATOM 9715 O O . ASP B 1 350 ? -18.719 -56.156 -5.445 1 82.62 350 ASP B O 1
ATOM 9719 N N . ASN B 1 351 ? -18.328 -55.219 -3.473 1 86.5 351 ASN B N 1
ATOM 9720 C CA . ASN B 1 351 ? -19.75 -55.25 -3.123 1 86.5 351 ASN B CA 1
ATOM 9721 C C . ASN B 1 351 ? -20.422 -53.906 -3.461 1 86.5 351 ASN B C 1
ATOM 9723 O O . ASN B 1 351 ? -19.984 -52.844 -3.016 1 86.5 351 ASN B O 1
ATOM 9727 N N . PRO B 1 352 ? -21.484 -53.969 -4.227 1 89.62 352 PRO B N 1
ATOM 9728 C CA . PRO B 1 352 ? -22.203 -52.75 -4.59 1 89.62 352 PRO B CA 1
ATOM 9729 C C . PRO B 1 352 ? -22.672 -51.938 -3.367 1 89.62 352 PRO B C 1
ATOM 9731 O O . PRO B 1 352 ? -22.781 -50.719 -3.424 1 89.62 352 PRO B O 1
ATOM 9734 N N . SER B 1 353 ? -22.938 -52.625 -2.318 1 91.56 353 SER B N 1
ATOM 9735 C CA . SER B 1 353 ? -23.391 -51.938 -1.111 1 91.56 353 SER B CA 1
ATOM 9736 C C . SER B 1 353 ? -22.297 -51 -0.558 1 91.56 353 SER B C 1
ATOM 9738 O O . SER B 1 353 ? -22.594 -49.938 -0.036 1 91.56 353 SER B O 1
ATOM 9740 N N . GLU B 1 354 ? -21.125 -51.438 -0.648 1 91.5 354 GLU B N 1
ATOM 9741 C CA . GLU B 1 354 ? -20.016 -50.625 -0.198 1 91.5 354 GLU B CA 1
ATOM 9742 C C . GLU B 1 354 ? -19.875 -49.375 -1.063 1 91.5 354 GLU B C 1
ATOM 9744 O O . GLU B 1 354 ? -19.516 -48.312 -0.564 1 91.5 354 GLU B O 1
ATOM 9749 N N . TRP B 1 355 ? -20.156 -49.562 -2.309 1 91.38 355 TRP B N 1
ATOM 9750 C CA . TRP B 1 355 ? -20.062 -48.438 -3.244 1 91.38 355 TRP B CA 1
ATOM 9751 C C . TRP B 1 355 ? -21.203 -47.438 -3 1 91.38 355 TRP B C 1
ATOM 9753 O O . TRP B 1 355 ? -21 -46.219 -3.084 1 91.38 355 TRP B O 1
ATOM 9763 N N . ARG B 1 356 ? -22.375 -47.938 -2.688 1 93.25 356 ARG B N 1
ATOM 9764 C CA . ARG B 1 356 ? -23.484 -47.062 -2.348 1 93.25 356 ARG B CA 1
ATOM 9765 C C . ARG B 1 356 ? -23.203 -46.281 -1.067 1 93.25 356 ARG B C 1
ATOM 9767 O O . ARG B 1 356 ? -23.547 -45.094 -0.961 1 93.25 356 ARG B O 1
ATOM 9774 N N . HIS B 1 357 ? -22.594 -46.969 -0.182 1 92.38 357 HIS B N 1
ATOM 9775 C CA . HIS B 1 357 ? -22.234 -46.312 1.067 1 92.38 357 HIS B CA 1
ATOM 9776 C C . HIS B 1 357 ? -21.203 -45.219 0.828 1 92.38 357 HIS B C 1
ATOM 9778 O O . HIS B 1 357 ? -21.312 -44.125 1.408 1 92.38 357 HIS B O 1
ATOM 9784 N N . ALA B 1 358 ? -20.25 -45.531 0.042 1 92 358 ALA B N 1
ATOM 9785 C CA . ALA B 1 358 ? -19.219 -44.531 -0.278 1 92 358 ALA B CA 1
ATOM 9786 C C . ALA B 1 358 ? -19.828 -43.312 -0.965 1 92 358 ALA B C 1
ATOM 9788 O O . ALA B 1 358 ? -19.453 -42.188 -0.682 1 92 358 ALA B O 1
ATOM 9789 N N . LEU B 1 359 ? -20.719 -43.5 -1.874 1 93.25 359 LEU B N 1
ATOM 9790 C CA . LEU B 1 359 ? -21.391 -42.406 -2.584 1 93.25 359 LEU B CA 1
ATOM 9791 C C . LEU B 1 359 ? -22.188 -41.531 -1.618 1 93.25 359 LEU B C 1
ATOM 9793 O O . LEU B 1 359 ? -22.125 -40.312 -1.686 1 93.25 359 LEU B O 1
ATOM 9797 N N . THR B 1 360 ? -22.906 -42.156 -0.729 1 90.38 360 THR B N 1
ATOM 9798 C CA . THR B 1 360 ? -23.703 -41.406 0.259 1 90.38 360 THR B CA 1
ATOM 9799 C C . THR B 1 360 ? -22.781 -40.625 1.204 1 90.38 360 THR B C 1
ATOM 9801 O O . THR B 1 360 ? -23.094 -39.5 1.567 1 90.38 360 THR B O 1
ATOM 9804 N N . THR B 1 361 ? -21.734 -41.25 1.518 1 90.31 361 THR B N 1
ATOM 9805 C CA . THR B 1 361 ? -20.781 -40.594 2.391 1 90.31 361 THR B CA 1
ATOM 9806 C C . THR B 1 361 ? -20.156 -39.375 1.693 1 90.31 361 THR B C 1
ATOM 9808 O O . THR B 1 361 ? -20 -38.312 2.305 1 90.31 361 THR B O 1
ATOM 9811 N N . LEU B 1 362 ? -19.828 -39.531 0.469 1 91.06 362 LEU B N 1
ATOM 9812 C CA . LEU B 1 362 ? -19.219 -38.438 -0.301 1 91.06 362 LEU B CA 1
ATOM 9813 C C . LEU B 1 362 ? -20.188 -37.281 -0.47 1 91.06 362 LEU B C 1
ATOM 9815 O O . LEU B 1 362 ? -19.766 -36.125 -0.556 1 91.06 362 LEU B O 1
ATOM 9819 N N . ARG B 1 363 ? -21.391 -37.531 -0.479 1 87.75 363 ARG B N 1
ATOM 9820 C CA . ARG B 1 363 ? -22.391 -36.5 -0.693 1 87.75 363 ARG B CA 1
ATOM 9821 C C . ARG B 1 363 ? -22.734 -35.812 0.614 1 87.75 363 ARG B C 1
ATOM 9823 O O . ARG B 1 363 ? -23.031 -34.594 0.621 1 87.75 363 ARG B O 1
ATOM 9830 N N . ASN B 1 364 ? -22.641 -36.5 1.734 1 84.56 364 ASN B N 1
ATOM 9831 C CA . ASN B 1 364 ? -23.109 -35.938 3 1 84.56 364 ASN B CA 1
ATOM 9832 C C . ASN B 1 364 ? -21.938 -35.531 3.891 1 84.56 364 ASN B C 1
ATOM 9834 O O . ASN B 1 364 ? -21.906 -34.406 4.426 1 84.56 364 ASN B O 1
ATOM 9838 N N . LYS B 1 365 ? -21.047 -36.5 4.035 1 88.94 365 LYS B N 1
ATOM 9839 C CA . LYS B 1 365 ? -19.906 -36.281 4.902 1 88.94 365 LYS B CA 1
ATOM 9840 C C . LYS B 1 365 ? -18.609 -36.781 4.258 1 88.94 365 LYS B C 1
ATOM 9842 O O . LYS B 1 365 ? -17.984 -37.719 4.77 1 88.94 365 LYS B O 1
ATOM 9847 N N . PRO B 1 366 ? -18.219 -36.062 3.328 1 91.38 366 PRO B N 1
ATOM 9848 C CA . PRO B 1 366 ? -17.062 -36.562 2.57 1 91.38 366 PRO B CA 1
ATOM 9849 C C . PRO B 1 366 ? -15.82 -36.719 3.436 1 91.38 366 PRO B C 1
ATOM 9851 O O . PRO B 1 366 ? -14.961 -37.531 3.135 1 91.38 366 PRO B O 1
ATOM 9854 N N . HIS B 1 367 ? -15.711 -36 4.586 1 91.25 367 HIS B N 1
ATOM 9855 C CA . HIS B 1 367 ? -14.508 -36.031 5.418 1 91.25 367 HIS B CA 1
ATOM 9856 C C . HIS B 1 367 ? -14.367 -37.406 6.113 1 91.25 367 HIS B C 1
ATOM 9858 O O . HIS B 1 367 ? -13.289 -37.719 6.605 1 91.25 367 HIS B O 1
ATOM 9864 N N . LYS B 1 368 ? -15.438 -38.125 6.117 1 90.19 368 LYS B N 1
ATOM 9865 C CA . LYS B 1 368 ? -15.414 -39.438 6.809 1 90.19 368 LYS B CA 1
ATOM 9866 C C . LYS B 1 368 ? -14.859 -40.531 5.902 1 90.19 368 LYS B C 1
ATOM 9868 O O . LYS B 1 368 ? -14.523 -41.625 6.371 1 90.19 368 LYS B O 1
ATOM 9873 N N . LEU B 1 369 ? -14.797 -40.281 4.641 1 91.06 369 LEU B N 1
ATOM 9874 C CA . LEU B 1 369 ? -14.203 -41.25 3.73 1 91.06 369 LEU B CA 1
ATOM 9875 C C . LEU B 1 369 ? -12.695 -41.344 3.957 1 91.06 369 LEU B C 1
ATOM 9877 O O . LEU B 1 369 ? -12.023 -40.344 4.176 1 91.06 369 LEU B O 1
ATOM 9881 N N . GLN B 1 370 ? -12.234 -42.5 3.801 1 87.88 370 GLN B N 1
ATOM 9882 C CA . GLN B 1 370 ? -10.836 -42.75 4.094 1 87.88 370 GLN B CA 1
ATOM 9883 C C . GLN B 1 370 ? -9.914 -41.969 3.176 1 87.88 370 GLN B C 1
ATOM 9885 O O . GLN B 1 370 ? -10.094 -41.969 1.956 1 87.88 370 GLN B O 1
ATOM 9890 N N . GLY B 1 371 ? -8.961 -41.219 3.754 1 89.25 371 GLY B N 1
ATOM 9891 C CA . GLY B 1 371 ? -7.93 -40.531 2.99 1 89.25 371 GLY B CA 1
ATOM 9892 C C . GLY B 1 371 ? -8.305 -39.125 2.611 1 89.25 371 GLY B C 1
ATOM 9893 O O . GLY B 1 371 ? -7.441 -38.312 2.258 1 89.25 371 GLY B O 1
ATOM 9894 N N . MET B 1 372 ? -9.539 -38.75 2.73 1 91.25 372 MET B N 1
ATOM 9895 C CA . MET B 1 372 ? -10.016 -37.469 2.244 1 91.25 372 MET B CA 1
ATOM 9896 C C . MET B 1 372 ? -9.398 -36.312 3.047 1 91.25 372 MET B C 1
ATOM 9898 O O . MET B 1 372 ? -8.922 -35.344 2.475 1 91.25 372 MET B O 1
ATOM 9902 N N . VAL B 1 373 ? -9.375 -36.375 4.34 1 91.25 373 VAL B N 1
ATOM 9903 C CA . VAL B 1 373 ? -8.867 -35.281 5.184 1 91.25 373 VAL B CA 1
ATOM 9904 C C . VAL B 1 373 ? -7.344 -35.219 5.078 1 91.25 373 VAL B C 1
ATOM 9906 O O . VAL B 1 373 ? -6.781 -34.156 4.797 1 91.25 373 VAL B O 1
ATOM 9909 N N . GLU B 1 374 ? -6.648 -36.281 5.105 1 88.94 374 GLU B N 1
ATOM 9910 C CA . GLU B 1 374 ? -5.191 -36.344 5.184 1 88.94 374 GLU B CA 1
ATOM 9911 C C . GLU B 1 374 ? -4.555 -36 3.842 1 88.94 374 GLU B C 1
ATOM 9913 O O . GLU B 1 374 ? -3.557 -35.281 3.791 1 88.94 374 GLU B 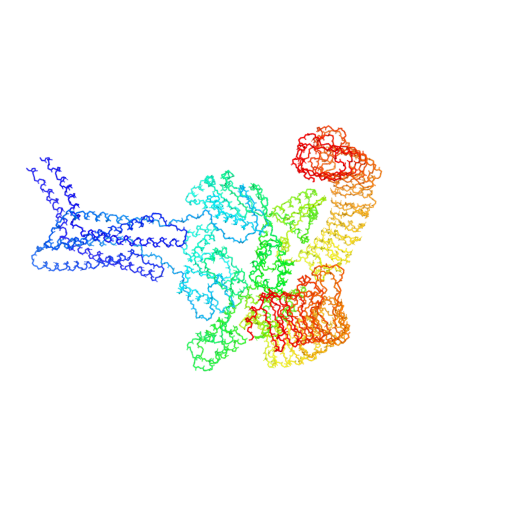O 1
ATOM 9918 N N . GLU B 1 375 ? -5.227 -36.469 2.826 1 89.69 375 GLU B N 1
ATOM 9919 C CA . GLU B 1 375 ? -4.562 -36.344 1.533 1 89.69 375 GLU B CA 1
ATOM 9920 C C . GLU B 1 375 ? -5.137 -35.188 0.736 1 89.69 375 GLU B C 1
ATOM 9922 O O . GLU B 1 375 ? -4.402 -34.5 0.022 1 89.69 375 GLU B O 1
ATOM 9927 N N . VAL B 1 376 ? -6.395 -34.938 0.864 1 92.12 376 VAL B N 1
ATOM 9928 C CA . VAL B 1 376 ? -7.016 -33.938 -0.007 1 92.12 376 VAL B CA 1
ATOM 9929 C C . VAL B 1 376 ? -7.215 -32.625 0.757 1 92.12 376 VAL B C 1
ATOM 9931 O O . VAL B 1 376 ? -6.652 -31.594 0.385 1 92.12 376 VAL B O 1
ATOM 9934 N N . TYR B 1 377 ? -7.906 -32.656 1.93 1 93.19 377 TYR B N 1
ATOM 9935 C CA . TYR B 1 377 ? -8.258 -31.438 2.641 1 93.19 377 TYR B CA 1
ATOM 9936 C C . TYR B 1 377 ? -7.012 -30.719 3.145 1 93.19 377 TYR B C 1
ATOM 9938 O O . TYR B 1 377 ? -6.891 -29.5 3 1 93.19 377 TYR B O 1
ATOM 9946 N N . HIS B 1 378 ? -6.043 -31.391 3.611 1 90.25 378 HIS B N 1
ATOM 9947 C CA . HIS B 1 378 ? -4.836 -30.766 4.133 1 90.25 378 HIS B CA 1
ATOM 9948 C C . HIS B 1 378 ? -4.035 -30.094 3.016 1 90.25 378 HIS B C 1
ATOM 9950 O O . HIS B 1 378 ? -3.441 -29.031 3.217 1 90.25 378 HIS B O 1
ATOM 9956 N N . THR B 1 379 ? -4.047 -30.766 1.911 1 88.44 379 THR B N 1
ATOM 9957 C CA . THR B 1 379 ? -3.354 -30.188 0.766 1 88.44 379 THR B CA 1
ATOM 9958 C C . THR B 1 379 ? -4.043 -28.906 0.302 1 88.44 379 THR B C 1
ATOM 9960 O O . THR B 1 379 ? -3.383 -27.922 0.003 1 88.44 379 THR B O 1
ATOM 9963 N N . LEU B 1 380 ? -5.34 -28.906 0.305 1 91.19 380 LEU B N 1
ATOM 9964 C CA . LEU B 1 380 ? -6.109 -27.766 -0.158 1 91.19 380 LEU B CA 1
ATOM 9965 C C . LEU B 1 380 ? -6.109 -26.656 0.885 1 91.19 380 LEU B C 1
ATOM 9967 O O . LEU B 1 380 ? -6.164 -25.469 0.539 1 91.19 380 LEU B O 1
ATOM 9971 N N . GLU B 1 381 ? -6.051 -27.031 2.123 1 92.25 381 GLU B N 1
ATOM 9972 C CA . GLU B 1 381 ? -6.105 -26.094 3.24 1 92.25 381 GLU B CA 1
ATOM 9973 C C . GLU B 1 381 ? -4.918 -25.141 3.219 1 92.25 381 GLU B C 1
ATOM 9975 O O . GLU B 1 381 ? -5.008 -24.016 3.721 1 92.25 381 GLU B O 1
ATOM 9980 N N . PHE B 1 382 ? -3.885 -25.547 2.549 1 87.06 382 PHE B N 1
ATOM 9981 C CA . PHE B 1 382 ? -2.709 -24.688 2.461 1 87.06 382 PHE B CA 1
ATOM 9982 C C . PHE B 1 382 ? -3.035 -23.406 1.719 1 87.06 382 PHE B C 1
ATOM 9984 O O . PHE B 1 382 ? -2.523 -22.328 2.062 1 87.06 382 PHE B O 1
ATOM 9991 N N . SER B 1 383 ? -3.789 -23.484 0.692 1 89.62 383 SER B N 1
ATOM 9992 C CA . SER B 1 383 ? -4.191 -22.297 -0.046 1 89.62 383 SER B CA 1
ATOM 9993 C C . SER B 1 383 ? -5.02 -21.359 0.829 1 89.62 383 SER B C 1
ATOM 9995 O O . SER B 1 383 ? -4.895 -20.141 0.728 1 89.62 383 SER B O 1
ATOM 9997 N N . TYR B 1 384 ? -5.848 -21.953 1.708 1 92.62 384 TYR B N 1
ATOM 9998 C CA . TYR B 1 384 ? -6.648 -21.203 2.664 1 92.62 384 TYR B CA 1
ATOM 9999 C C . TYR B 1 384 ? -5.762 -20.516 3.689 1 92.62 384 TYR B C 1
ATOM 10001 O O . TYR B 1 384 ? -5.953 -19.328 3.982 1 92.62 384 TYR B O 1
ATOM 10009 N N . ASP B 1 385 ? -4.801 -21.156 4.156 1 88.56 385 ASP B N 1
ATOM 10010 C CA . ASP B 1 385 ? -3.895 -20.609 5.168 1 88.56 385 ASP B CA 1
ATOM 10011 C C . ASP B 1 385 ? -3.021 -19.5 4.59 1 88.56 385 ASP B C 1
ATOM 10013 O O . ASP B 1 385 ? -2.629 -18.578 5.305 1 88.56 385 ASP B O 1
ATOM 10017 N N . ASN B 1 386 ? -2.781 -19.641 3.342 1 87.69 386 ASN B N 1
ATOM 10018 C CA . ASN B 1 386 ? -1.878 -18.688 2.693 1 87.69 386 ASN B CA 1
ATOM 10019 C C . ASN B 1 386 ? -2.557 -17.344 2.441 1 87.69 386 ASN B C 1
ATOM 10021 O O . ASN B 1 386 ? -1.903 -16.391 2.045 1 87.69 386 ASN B O 1
ATOM 10025 N N . LEU B 1 387 ? -3.881 -17.188 2.596 1 88.25 387 LEU B N 1
ATOM 10026 C CA . LEU B 1 387 ? -4.547 -15.898 2.506 1 88.25 387 LEU B CA 1
ATOM 10027 C C . LEU B 1 387 ? -4.07 -14.969 3.613 1 88.25 387 LEU B C 1
ATOM 10029 O O . LEU B 1 387 ? -4.094 -13.742 3.453 1 88.25 387 LEU B O 1
ATOM 10033 N N . ASN B 1 388 ? -3.488 -15.359 4.66 1 77.81 388 ASN B N 1
ATOM 10034 C CA . ASN B 1 388 ? -2.854 -14.703 5.801 1 77.81 388 ASN B CA 1
ATOM 10035 C C . ASN B 1 388 ? -3.662 -13.5 6.281 1 77.81 388 ASN B C 1
ATOM 10037 O O . ASN B 1 388 ? -3.094 -12.484 6.684 1 77.81 388 ASN B O 1
ATOM 10041 N N . ASP B 1 389 ? -4.859 -13.352 6.043 1 87.38 389 ASP B N 1
ATOM 10042 C CA . ASP B 1 389 ? -5.789 -12.32 6.496 1 87.38 389 ASP B CA 1
ATOM 10043 C C . ASP B 1 389 ? -7.09 -12.938 7 1 87.38 389 ASP B C 1
ATOM 10045 O O . ASP B 1 389 ? -7.746 -13.695 6.273 1 87.38 389 ASP B O 1
ATOM 10049 N N . THR B 1 390 ? -7.387 -12.672 8.211 1 90.75 390 THR B N 1
ATOM 10050 C CA . THR B 1 390 ? -8.555 -13.273 8.852 1 90.75 390 THR B CA 1
ATOM 10051 C C . THR B 1 390 ? -9.836 -12.852 8.133 1 90.75 390 THR B C 1
ATOM 10053 O O . THR B 1 390 ? -10.781 -13.641 8.023 1 90.75 390 THR B O 1
ATOM 10056 N N . THR B 1 391 ? -9.891 -11.688 7.633 1 93.19 391 THR B N 1
ATOM 10057 C CA . THR B 1 391 ? -11.078 -11.219 6.922 1 93.19 391 THR B CA 1
ATOM 10058 C C . THR B 1 391 ? -11.266 -11.984 5.617 1 93.19 391 THR B C 1
ATOM 10060 O O . THR B 1 391 ? -12.375 -12.422 5.297 1 93.19 391 THR B O 1
ATOM 10063 N N . ARG B 1 392 ? -10.203 -12.188 4.836 1 94.44 392 ARG B N 1
ATOM 10064 C CA . ARG B 1 392 ? -10.273 -12.938 3.588 1 94.44 392 ARG B CA 1
ATOM 10065 C C . ARG B 1 392 ? -10.672 -14.383 3.84 1 94.44 392 ARG B C 1
ATOM 10067 O O . ARG B 1 392 ? -11.445 -14.961 3.074 1 94.44 392 ARG B O 1
ATOM 10074 N N . GLN B 1 393 ? -10.133 -14.953 4.898 1 95.38 393 GLN B N 1
ATOM 10075 C CA . GLN B 1 393 ? -10.477 -16.328 5.258 1 95.38 393 GLN B CA 1
ATOM 10076 C C . GLN B 1 393 ? -11.953 -16.438 5.617 1 95.38 393 GLN B C 1
ATOM 10078 O O . GLN B 1 393 ? -12.633 -17.391 5.188 1 95.38 393 GLN B O 1
ATOM 10083 N N . ALA B 1 394 ? -12.398 -15.469 6.371 1 95.94 394 ALA B N 1
ATOM 10084 C CA . ALA B 1 394 ? -13.805 -15.477 6.77 1 95.94 394 ALA B CA 1
ATOM 10085 C C . ALA B 1 394 ? -14.719 -15.336 5.555 1 95.94 394 ALA B C 1
ATOM 10087 O O . ALA B 1 394 ? -15.758 -15.992 5.469 1 95.94 394 ALA B O 1
ATOM 10088 N N . CYS B 1 395 ? -14.414 -14.461 4.668 1 96.62 395 CYS B N 1
ATOM 10089 C CA . CYS B 1 395 ? -15.203 -14.258 3.461 1 96.62 395 CYS B CA 1
ATOM 10090 C C . CYS B 1 395 ? -15.219 -15.516 2.602 1 96.62 395 CYS B C 1
ATOM 10092 O O . CYS B 1 395 ? -16.25 -15.859 2.018 1 96.62 395 CYS B O 1
ATOM 10094 N N . PHE B 1 396 ? -14.062 -16.188 2.539 1 96.56 396 PHE B N 1
ATOM 10095 C CA . PHE B 1 396 ? -14.008 -17.438 1.801 1 96.56 396 PHE B CA 1
ATOM 10096 C C . PHE B 1 396 ? -14.945 -18.469 2.416 1 96.56 396 PHE B C 1
ATOM 10098 O O . PHE B 1 396 ? -15.727 -19.109 1.709 1 96.56 396 PHE B O 1
ATOM 10105 N N . LEU B 1 397 ? -14.875 -18.625 3.693 1 96.44 397 LEU B N 1
ATOM 10106 C CA . LEU B 1 397 ? -15.688 -19.625 4.395 1 96.44 397 LEU B CA 1
ATOM 10107 C C . LEU B 1 397 ? -17.172 -19.281 4.289 1 96.44 397 LEU B C 1
ATOM 10109 O O . LEU B 1 397 ? -18.016 -20.172 4.352 1 96.44 397 LEU B O 1
ATOM 10113 N N . TYR B 1 398 ? -17.453 -18.031 4.086 1 96.56 398 TYR B N 1
ATOM 10114 C CA . TYR B 1 398 ? -18.844 -17.578 3.98 1 96.56 398 TYR B CA 1
ATOM 10115 C C . TYR B 1 398 ? -19.516 -18.172 2.744 1 96.56 398 TYR B C 1
ATOM 10117 O O . TYR B 1 398 ? -20.734 -18.375 2.729 1 96.56 398 TYR B O 1
ATOM 10125 N N . CYS B 1 399 ? -18.766 -18.5 1.721 1 95.44 399 CYS B N 1
ATOM 10126 C CA . CYS B 1 399 ? -19.297 -18.953 0.44 1 95.44 399 CYS B CA 1
ATOM 10127 C C . CYS B 1 399 ? -19.844 -20.375 0.551 1 95.44 399 CYS B C 1
ATOM 10129 O O . CYS B 1 399 ? -20.594 -20.828 -0.312 1 95.44 399 CYS B O 1
ATOM 10131 N N . CYS B 1 400 ? -19.484 -21.094 1.569 1 93.81 400 CYS B N 1
ATOM 10132 C CA . CYS B 1 400 ? -19.984 -22.469 1.694 1 93.81 400 CYS B CA 1
ATOM 10133 C C . CYS B 1 400 ? -21.438 -22.484 2.164 1 93.81 400 CYS B C 1
ATOM 10135 O O . CYS B 1 400 ? -22.062 -23.547 2.203 1 93.81 400 CYS B O 1
ATOM 10137 N N . ARG B 1 401 ? -21.984 -21.359 2.412 1 93.38 401 ARG B N 1
ATOM 10138 C CA . ARG B 1 401 ? -23.375 -21.25 2.822 1 93.38 401 ARG B CA 1
ATOM 10139 C C . ARG B 1 401 ? -24.312 -21.422 1.63 1 93.38 401 ARG B C 1
ATOM 10141 O O . ARG B 1 401 ? -25.516 -21.656 1.803 1 93.38 401 ARG B O 1
ATOM 10148 N N . PHE B 1 402 ? -23.812 -21.312 0.527 1 93.94 402 PHE B N 1
ATOM 10149 C CA . PHE B 1 402 ? -24.594 -21.484 -0.694 1 93.94 402 PHE B CA 1
ATOM 10150 C C . PHE B 1 402 ? -24.578 -22.938 -1.146 1 93.94 402 PHE B C 1
ATOM 10152 O O . PHE B 1 402 ? -23.672 -23.703 -0.801 1 93.94 402 PHE B O 1
ATOM 10159 N N . PRO B 1 403 ? -25.562 -23.297 -1.863 1 91.56 403 PRO B N 1
ATOM 10160 C CA . PRO B 1 403 ? -25.625 -24.688 -2.332 1 91.56 403 PRO B CA 1
ATOM 10161 C C . PRO B 1 403 ? -24.5 -25.031 -3.312 1 91.56 403 PRO B C 1
ATOM 10163 O O . PRO B 1 403 ? -23.797 -24.125 -3.775 1 91.56 403 PRO B O 1
ATOM 10166 N N . GLU B 1 404 ? -24.438 -26.359 -3.504 1 89.12 404 GLU B N 1
ATOM 10167 C CA . GLU B 1 404 ? -23.438 -26.859 -4.438 1 89.12 404 GLU B CA 1
ATOM 10168 C C . GLU B 1 404 ? -23.703 -26.359 -5.855 1 89.12 404 GLU B C 1
ATOM 10170 O O . GLU B 1 404 ? -24.859 -26.328 -6.301 1 89.12 404 GLU B O 1
ATOM 10175 N N . ASP B 1 405 ? -22.656 -25.875 -6.547 1 86.5 405 ASP B N 1
ATOM 10176 C CA . ASP B 1 405 ? -22.688 -25.422 -7.938 1 86.5 405 ASP B CA 1
ATOM 10177 C C . ASP B 1 405 ? -23.594 -24.203 -8.109 1 86.5 405 ASP B C 1
ATOM 10179 O O . ASP B 1 405 ? -24.078 -23.938 -9.203 1 86.5 405 ASP B O 1
ATOM 10183 N N . TYR B 1 406 ? -23.891 -23.625 -7.051 1 89.94 406 TYR B N 1
ATOM 10184 C CA . TYR B 1 406 ? -24.734 -22.438 -7.102 1 89.94 406 TYR B CA 1
ATOM 10185 C C . TYR B 1 406 ? -23.984 -21.25 -7.668 1 89.94 406 TYR B C 1
ATOM 10187 O O . TYR B 1 406 ? -22.891 -20.922 -7.215 1 89.94 406 TYR B O 1
ATOM 10195 N N . PRO B 1 407 ? -24.5 -20.625 -8.664 1 91.81 407 PRO B N 1
ATOM 10196 C CA . PRO B 1 407 ? -23.906 -19.375 -9.148 1 91.81 407 PRO B CA 1
ATOM 10197 C C . PRO B 1 407 ? -24.188 -18.188 -8.234 1 91.81 407 PRO B C 1
ATOM 10199 O O . PRO B 1 407 ? -25.281 -17.609 -8.273 1 91.81 407 PRO B O 1
ATOM 10202 N N . ILE B 1 408 ? -23.312 -17.828 -7.48 1 92.94 408 ILE B N 1
ATOM 10203 C CA . ILE B 1 408 ? -23.469 -16.75 -6.523 1 92.94 408 ILE B CA 1
ATOM 10204 C C . ILE B 1 408 ? -23.266 -15.406 -7.227 1 92.94 408 ILE B C 1
ATOM 10206 O O . ILE B 1 408 ? -22.219 -15.164 -7.828 1 92.94 408 ILE B O 1
ATOM 10210 N N . ILE B 1 409 ? -24.188 -14.539 -7.168 1 91 409 ILE B N 1
ATOM 10211 C CA . ILE B 1 409 ? -24.062 -13.211 -7.75 1 91 409 ILE B CA 1
ATOM 10212 C C . ILE B 1 409 ? -23.062 -12.391 -6.949 1 91 409 ILE B C 1
ATOM 10214 O O . ILE B 1 409 ? -23.188 -12.25 -5.734 1 91 409 ILE B O 1
ATOM 10218 N N . VAL B 1 410 ? -22.125 -11.82 -7.598 1 92.88 410 VAL B N 1
ATOM 10219 C CA . VAL B 1 410 ? -20.984 -11.156 -6.977 1 92.88 410 VAL B CA 1
ATOM 10220 C C . VAL B 1 410 ? -21.469 -10 -6.113 1 92.88 410 VAL B C 1
ATOM 10222 O O . VAL B 1 410 ? -21.078 -9.875 -4.949 1 92.88 410 VAL B O 1
ATOM 10225 N N . ASP B 1 411 ? -22.312 -9.141 -6.617 1 90.31 411 ASP B N 1
ATOM 10226 C CA . ASP B 1 411 ? -22.781 -7.961 -5.891 1 90.31 411 ASP B CA 1
ATOM 10227 C C . ASP B 1 411 ? -23.531 -8.359 -4.617 1 90.31 411 ASP B C 1
ATOM 10229 O O . ASP B 1 411 ? -23.359 -7.723 -3.572 1 90.31 411 ASP B O 1
ATOM 10233 N N . ASN B 1 412 ? -24.312 -9.398 -4.723 1 92.19 412 ASN B N 1
ATOM 10234 C CA . ASN B 1 412 ? -25.062 -9.883 -3.561 1 92.19 412 ASN B CA 1
ATOM 10235 C C . ASN B 1 412 ? -24.109 -10.438 -2.494 1 92.19 412 ASN B C 1
ATOM 10237 O O . ASN B 1 412 ? -24.344 -10.234 -1.299 1 92.19 412 ASN B O 1
ATOM 10241 N N . LEU B 1 413 ? -23.203 -11.164 -3.014 1 94.69 413 LEU B N 1
ATOM 10242 C CA . LEU B 1 413 ? -22.25 -11.766 -2.084 1 94.69 413 LEU B CA 1
ATOM 10243 C C . LEU B 1 413 ? -21.516 -10.688 -1.28 1 94.69 413 LEU B C 1
ATOM 10245 O O . LEU B 1 413 ? -21.406 -10.797 -0.059 1 94.69 413 LEU B O 1
ATOM 10249 N N . ILE B 1 414 ? -21.062 -9.633 -1.928 1 94.81 414 ILE B N 1
ATOM 10250 C CA . ILE B 1 414 ? -20.328 -8.555 -1.278 1 94.81 414 ILE B CA 1
ATOM 10251 C C . ILE B 1 414 ? -21.234 -7.84 -0.285 1 94.81 414 ILE B C 1
ATOM 10253 O O . ILE B 1 414 ? -20.812 -7.512 0.828 1 94.81 414 ILE B O 1
ATOM 10257 N N . GLU B 1 415 ? -22.438 -7.609 -0.658 1 93.88 415 GLU B N 1
ATOM 10258 C CA . GLU B 1 415 ? -23.375 -6.949 0.236 1 93.88 415 GLU B CA 1
ATOM 10259 C C . GLU B 1 415 ? -23.656 -7.797 1.478 1 93.88 415 GLU B C 1
ATOM 10261 O O . GLU B 1 415 ? -23.812 -7.262 2.576 1 93.88 415 GLU B O 1
ATOM 10266 N N . LEU B 1 416 ? -23.688 -9.086 1.255 1 95.38 416 LEU B N 1
ATOM 10267 C CA . LEU B 1 416 ? -23.875 -9.977 2.393 1 95.38 416 LEU B CA 1
ATOM 10268 C C . LEU B 1 416 ? -22.672 -9.93 3.332 1 95.38 416 LEU B C 1
ATOM 10270 O O . LEU B 1 416 ? -22.828 -9.969 4.555 1 95.38 416 LEU B O 1
ATOM 10274 N N . TRP B 1 417 ? -21.516 -9.891 2.736 1 95.94 417 TRP B N 1
ATOM 10275 C CA . TRP B 1 417 ? -20.312 -9.758 3.559 1 95.94 417 TRP B CA 1
ATOM 10276 C C . TRP B 1 417 ? -20.391 -8.508 4.426 1 95.94 417 TRP B C 1
ATOM 10278 O O . TRP B 1 417 ? -20.016 -8.531 5.602 1 95.94 417 TRP B O 1
ATOM 10288 N N . ILE B 1 418 ? -20.797 -7.363 3.807 1 93.88 418 ILE B N 1
ATOM 10289 C CA . ILE B 1 418 ? -20.906 -6.09 4.516 1 93.88 418 ILE B CA 1
ATOM 10290 C C . ILE B 1 418 ? -21.969 -6.188 5.594 1 93.88 418 ILE B C 1
ATOM 10292 O O . ILE B 1 418 ? -21.766 -5.77 6.734 1 93.88 418 ILE B O 1
ATOM 10296 N N . GLY B 1 419 ? -23.125 -6.824 5.285 1 90.94 419 GLY B N 1
ATOM 10297 C CA . GLY B 1 419 ? -24.219 -6.973 6.234 1 90.94 419 GLY B CA 1
ATOM 10298 C C . GLY B 1 419 ? -23.844 -7.82 7.438 1 90.94 419 GLY B C 1
ATOM 10299 O O . GLY B 1 419 ? -24.312 -7.566 8.547 1 90.94 419 GLY B O 1
ATOM 10300 N N . GLU B 1 420 ? -22.984 -8.836 7.164 1 92 420 GLU B N 1
ATOM 10301 C CA . GLU B 1 420 ? -22.531 -9.727 8.227 1 92 420 GLU B CA 1
ATOM 10302 C C . GLU B 1 420 ? -21.516 -9.023 9.133 1 92 420 GLU B C 1
ATOM 10304 O O . GLU B 1 420 ? -21.25 -9.477 10.25 1 92 420 GLU B O 1
ATOM 10309 N N . GLY B 1 421 ? -20.969 -7.891 8.602 1 90.69 421 GLY B N 1
ATOM 10310 C CA . GLY B 1 421 ? -19.953 -7.176 9.359 1 90.69 421 GLY B CA 1
ATOM 10311 C C . GLY B 1 421 ? -18.562 -7.762 9.195 1 90.69 421 GLY B C 1
ATOM 10312 O O . GLY B 1 421 ? -17.672 -7.504 10.008 1 90.69 421 GLY B O 1
ATOM 10313 N N . LEU B 1 422 ? -18.391 -8.562 8.195 1 93.12 422 LEU B N 1
ATOM 10314 C CA . LEU B 1 422 ? -17.109 -9.195 7.984 1 93.12 422 LEU B CA 1
ATOM 10315 C C . LEU B 1 422 ? -16.047 -8.172 7.582 1 93.12 422 LEU B C 1
ATOM 10317 O O . LEU B 1 422 ? -14.859 -8.352 7.848 1 93.12 422 LEU B O 1
ATOM 10321 N N . LEU B 1 423 ? -16.484 -7.078 6.867 1 91 423 LEU B N 1
ATOM 10322 C CA . LEU B 1 423 ? -15.555 -6.062 6.379 1 91 423 LEU B CA 1
ATOM 10323 C C . LEU B 1 423 ? -15.453 -4.898 7.355 1 91 423 LEU B C 1
ATOM 10325 O O . LEU B 1 423 ? -15 -3.811 6.992 1 91 423 LEU B O 1
ATOM 10329 N N . GLY B 1 424 ? -15.859 -5.055 8.469 1 81.44 424 GLY B N 1
ATOM 10330 C CA . GLY B 1 424 ? -15.805 -4.016 9.484 1 81.44 424 GLY B CA 1
ATOM 10331 C C . GLY B 1 424 ? -17.109 -3.244 9.625 1 81.44 424 GLY B C 1
ATOM 10332 O O . GLY B 1 424 ? -17.906 -3.215 8.695 1 81.44 424 GLY B O 1
ATOM 10333 N N . ASP B 1 425 ? -17.297 -2.662 10.727 1 68.06 425 ASP B N 1
ATOM 10334 C CA . ASP B 1 425 ? -18.578 -2.012 11.023 1 68.06 425 ASP B CA 1
ATOM 10335 C C . ASP B 1 425 ? -18.5 -0.511 10.758 1 68.06 425 ASP B C 1
ATOM 10337 O O . ASP B 1 425 ? -19.531 0.155 10.633 1 68.06 425 ASP B O 1
ATOM 10341 N N . THR B 1 426 ? -17.234 -0.069 10.633 1 65.31 426 THR B N 1
ATOM 10342 C CA . THR B 1 426 ? -17.125 1.378 10.5 1 65.31 426 THR B CA 1
ATOM 10343 C C . THR B 1 426 ? -16.625 1.751 9.102 1 65.31 426 THR B C 1
ATOM 10345 O O . THR B 1 426 ? -15.93 0.967 8.453 1 65.31 426 THR B O 1
ATOM 10348 N N . GLY B 1 427 ? -17.359 2.699 8.547 1 66.12 427 GLY B N 1
ATOM 10349 C CA . GLY B 1 427 ? -16.828 3.199 7.285 1 66.12 427 GLY B CA 1
ATOM 10350 C C . GLY B 1 427 ? -17.906 3.373 6.219 1 66.12 427 GLY B C 1
ATOM 10351 O O . GLY B 1 427 ? -19.062 3.021 6.434 1 66.12 427 GLY B O 1
ATOM 10352 N N . ASP B 1 428 ? -17.484 3.922 5.156 1 81.06 428 ASP B N 1
ATOM 10353 C CA . ASP B 1 428 ? -18.312 4.188 3.982 1 81.06 428 ASP B CA 1
ATOM 10354 C C . ASP B 1 428 ? -18.625 2.896 3.23 1 81.06 428 ASP B C 1
ATOM 10356 O O . ASP B 1 428 ? -17.766 2.029 3.082 1 81.06 428 ASP B O 1
ATOM 10360 N N . VAL B 1 429 ? -19.953 2.674 2.951 1 89.12 429 VAL B N 1
ATOM 10361 C CA . VAL B 1 429 ? -20.438 1.464 2.291 1 89.12 429 VAL B CA 1
ATOM 10362 C C . VAL B 1 429 ? -19.719 1.282 0.957 1 89.12 429 VAL B C 1
ATOM 10364 O O . VAL B 1 429 ? -19.422 0.155 0.551 1 89.12 429 VAL B O 1
ATOM 10367 N N . TYR B 1 430 ? -19.422 2.344 0.296 1 89 430 TYR B N 1
ATOM 10368 C CA . TYR B 1 430 ? -18.797 2.26 -1.015 1 89 430 TYR B CA 1
ATOM 10369 C C . TYR B 1 430 ? -17.344 1.793 -0.894 1 89 430 TYR B C 1
ATOM 10371 O O . TYR B 1 430 ? -16.875 1.012 -1.72 1 89 430 TYR B O 1
ATOM 10379 N N . HIS B 1 431 ? -16.703 2.217 0.148 1 88.94 431 HIS B N 1
ATOM 10380 C CA . HIS B 1 431 ? -15.359 1.722 0.405 1 88.94 431 HIS B CA 1
ATOM 10381 C C . HIS B 1 431 ? -15.367 0.236 0.746 1 88.94 431 HIS B C 1
ATOM 10383 O O . HIS B 1 431 ? -14.469 -0.504 0.352 1 88.94 431 HIS B O 1
ATOM 10389 N N . LYS B 1 432 ? -16.375 -0.129 1.494 1 92.69 432 LYS B N 1
ATOM 10390 C CA . LYS B 1 432 ? -16.5 -1.539 1.851 1 92.69 432 LYS B CA 1
ATOM 10391 C C . LYS B 1 432 ? -16.75 -2.396 0.616 1 92.69 432 LYS B C 1
ATOM 10393 O O . LYS B 1 432 ? -16.281 -3.525 0.522 1 92.69 432 LYS B O 1
ATOM 10398 N N . ARG B 1 433 ? -17.562 -1.863 -0.259 1 93.75 433 ARG B N 1
ATOM 10399 C CA . ARG B 1 433 ? -17.812 -2.584 -1.502 1 93.75 433 ARG B CA 1
ATOM 10400 C C . ARG B 1 433 ? -16.531 -2.762 -2.305 1 93.75 433 ARG B C 1
ATOM 10402 O O . ARG B 1 433 ? -16.281 -3.836 -2.855 1 93.75 433 ARG B O 1
ATOM 10409 N N . ASP B 1 434 ? -15.734 -1.75 -2.379 1 92.88 434 ASP B N 1
ATOM 10410 C CA . ASP B 1 434 ? -14.453 -1.851 -3.066 1 92.88 434 ASP B CA 1
ATOM 10411 C C . ASP B 1 434 ? -13.547 -2.869 -2.385 1 92.88 434 ASP B C 1
ATOM 10413 O O . ASP B 1 434 ? -12.828 -3.619 -3.053 1 92.88 434 ASP B O 1
ATOM 10417 N N . GLU B 1 435 ? -13.57 -2.83 -1.113 1 93.31 435 GLU B N 1
ATOM 10418 C CA . GLU B 1 435 ? -12.797 -3.82 -0.371 1 93.31 435 GLU B CA 1
ATOM 10419 C C . GLU B 1 435 ? -13.289 -5.238 -0.663 1 93.31 435 GLU B C 1
ATOM 10421 O O . GLU B 1 435 ? -12.484 -6.152 -0.835 1 93.31 435 GLU B O 1
ATOM 10426 N N . GLY B 1 436 ? -14.609 -5.379 -0.622 1 95.38 436 GLY B N 1
ATOM 10427 C CA . GLY B 1 436 ? -15.18 -6.672 -0.965 1 95.38 436 GLY B CA 1
ATOM 10428 C C . GLY B 1 436 ? -14.766 -7.156 -2.342 1 95.38 436 GLY B C 1
ATOM 10429 O O . GLY B 1 436 ? -14.461 -8.336 -2.523 1 95.38 436 GLY B O 1
ATOM 10430 N N . ALA B 1 437 ? -14.75 -6.254 -3.291 1 94.81 437 ALA B N 1
ATOM 10431 C CA . ALA B 1 437 ? -14.328 -6.605 -4.645 1 94.81 437 ALA B CA 1
ATOM 10432 C C . ALA B 1 437 ? -12.867 -7.043 -4.664 1 94.81 437 ALA B C 1
ATOM 10434 O O . ALA B 1 437 ? -12.5 -7.957 -5.402 1 94.81 437 ALA B O 1
ATOM 10435 N N . SER B 1 438 ? -12.102 -6.367 -3.922 1 93.25 438 SER B N 1
ATOM 10436 C CA . SER B 1 438 ? -10.688 -6.719 -3.828 1 93.25 438 SER B CA 1
ATOM 10437 C C . SER B 1 438 ? -10.5 -8.109 -3.238 1 93.25 438 SER B C 1
ATOM 10439 O O . SER B 1 438 ? -9.688 -8.898 -3.73 1 93.25 438 SER B O 1
ATOM 10441 N N . ILE B 1 439 ? -11.227 -8.414 -2.176 1 94.56 439 ILE B N 1
ATOM 10442 C CA . ILE B 1 439 ? -11.148 -9.719 -1.541 1 94.56 439 ILE B CA 1
ATOM 10443 C C . ILE B 1 439 ? -11.602 -10.797 -2.529 1 94.56 439 ILE B C 1
ATOM 10445 O O . ILE B 1 439 ? -10.961 -11.852 -2.643 1 94.56 439 ILE B O 1
ATOM 10449 N N . LEU B 1 440 ? -12.703 -10.484 -3.207 1 94.81 440 LEU B N 1
ATOM 10450 C CA . LEU B 1 440 ? -13.195 -11.43 -4.203 1 94.81 440 LEU B CA 1
ATOM 10451 C C . LEU B 1 440 ? -12.141 -11.68 -5.277 1 94.81 440 LEU B C 1
ATOM 10453 O O . LEU B 1 440 ? -11.961 -12.812 -5.727 1 94.81 440 LEU B O 1
ATOM 10457 N N . GLY B 1 441 ? -11.508 -10.625 -5.734 1 92.81 441 GLY B N 1
ATOM 10458 C CA . GLY B 1 441 ? -10.422 -10.781 -6.691 1 92.81 441 GLY B CA 1
ATOM 10459 C C . GLY B 1 441 ? -9.297 -11.664 -6.188 1 92.81 441 GLY B C 1
ATOM 10460 O O . GLY B 1 441 ? -8.789 -12.516 -6.926 1 92.81 441 GLY B O 1
ATOM 10461 N N . ASP B 1 442 ? -8.93 -11.516 -4.938 1 92.81 442 ASP B N 1
ATOM 10462 C CA . ASP B 1 442 ? -7.883 -12.328 -4.332 1 92.81 442 ASP B CA 1
ATOM 10463 C C . ASP B 1 442 ? -8.289 -13.797 -4.281 1 92.81 442 ASP B C 1
ATOM 10465 O O . ASP B 1 442 ? -7.469 -14.688 -4.527 1 92.81 442 ASP B O 1
ATOM 10469 N N . LEU B 1 443 ? -9.539 -14.016 -3.896 1 94.75 443 LEU B N 1
ATOM 10470 C CA . LEU B 1 443 ? -10.023 -15.391 -3.805 1 94.75 443 LEU B CA 1
ATOM 10471 C C . LEU B 1 443 ? -10.023 -16.062 -5.176 1 94.75 443 LEU B C 1
ATOM 10473 O O . LEU B 1 443 ? -9.727 -17.25 -5.289 1 94.75 443 LEU B O 1
ATOM 10477 N N . LYS B 1 444 ? -10.367 -15.312 -6.211 1 93.12 444 LYS B N 1
ATOM 10478 C CA . LYS B 1 444 ? -10.336 -15.836 -7.574 1 93.12 444 LYS B CA 1
ATOM 10479 C C . LYS B 1 444 ? -8.906 -16.141 -8.008 1 93.12 444 LYS B C 1
ATOM 10481 O O . LYS B 1 444 ? -8.641 -17.188 -8.594 1 93.12 444 LYS B O 1
ATOM 10486 N N . ARG B 1 445 ? -8.016 -15.242 -7.699 1 91.69 445 ARG B N 1
ATOM 10487 C CA . ARG B 1 445 ? -6.625 -15.414 -8.109 1 91.69 445 ARG B CA 1
ATOM 10488 C C . ARG B 1 445 ? -5.957 -16.547 -7.344 1 91.69 445 ARG B C 1
ATOM 10490 O O . ARG B 1 445 ? -5.02 -17.172 -7.84 1 91.69 445 ARG B O 1
ATOM 10497 N N . ALA B 1 446 ? -6.453 -16.828 -6.168 1 92.69 446 ALA B N 1
ATOM 10498 C CA . ALA B 1 446 ? -5.953 -17.953 -5.387 1 92.69 446 ALA B CA 1
ATOM 10499 C C . ALA B 1 446 ? -6.613 -19.25 -5.82 1 92.69 446 ALA B C 1
ATOM 10501 O O . ALA B 1 446 ? -6.379 -20.312 -5.219 1 92.69 446 ALA B O 1
ATOM 10502 N N . CYS B 1 447 ? -7.516 -19.234 -6.816 1 92.62 447 CYS B N 1
ATOM 10503 C CA . CYS B 1 447 ? -8.211 -20.375 -7.391 1 92.62 447 CYS B CA 1
ATOM 10504 C C . CYS B 1 447 ? -9.117 -21.031 -6.363 1 92.62 447 CYS B C 1
ATOM 10506 O O . CYS B 1 447 ? -9.273 -22.266 -6.363 1 92.62 447 CYS B O 1
ATOM 10508 N N . LEU B 1 448 ? -9.594 -20.297 -5.441 1 94.19 448 LEU B N 1
ATOM 10509 C CA . LEU B 1 448 ? -10.539 -20.797 -4.461 1 94.19 448 LEU B CA 1
ATOM 10510 C C . LEU B 1 448 ? -11.977 -20.625 -4.941 1 94.19 448 LEU B C 1
ATOM 10512 O O . LEU B 1 448 ? -12.875 -21.344 -4.512 1 94.19 448 LEU B O 1
ATOM 10516 N N . LEU B 1 449 ? -12.141 -19.594 -5.719 1 94.12 449 LEU B N 1
ATOM 10517 C CA . LEU B 1 449 ? -13.414 -19.344 -6.387 1 94.12 449 LEU B CA 1
ATOM 10518 C C . LEU B 1 449 ? -13.234 -19.297 -7.902 1 94.12 449 LEU B C 1
ATOM 10520 O O . LEU B 1 449 ? -12.164 -18.922 -8.391 1 94.12 449 LEU B O 1
ATOM 10524 N N . GLU B 1 450 ? -14.25 -19.672 -8.562 1 91.19 450 GLU B N 1
ATOM 10525 C CA . GLU B 1 450 ? -14.211 -19.703 -10.023 1 91.19 450 GLU B CA 1
ATOM 10526 C C . GLU B 1 450 ? -15.172 -18.672 -10.617 1 91.19 450 GLU B C 1
ATOM 10528 O O . GLU B 1 450 ? -16.281 -18.5 -10.117 1 91.19 450 GLU B O 1
ATOM 10533 N N . SER B 1 451 ? -14.633 -18 -11.562 1 86.19 451 SER B N 1
ATOM 10534 C CA . SER B 1 451 ? -15.477 -17.016 -12.25 1 86.19 451 SER B CA 1
ATOM 10535 C C . SER B 1 451 ? -16.172 -17.641 -13.453 1 86.19 451 SER B C 1
ATOM 10537 O O . SER B 1 451 ? -15.594 -18.484 -14.148 1 86.19 451 SER B O 1
ATOM 10539 N N . ARG B 1 452 ? -17.375 -17.422 -13.617 1 73.94 452 ARG B N 1
ATOM 10540 C CA . ARG B 1 452 ? -18.078 -17.828 -14.828 1 73.94 452 ARG B CA 1
ATOM 10541 C C . ARG B 1 452 ? -18.297 -16.641 -15.758 1 73.94 452 ARG B C 1
ATOM 10543 O O . ARG B 1 452 ? -18.766 -15.578 -15.32 1 73.94 452 ARG B O 1
ATOM 10550 N N . PRO B 1 453 ? -17.531 -16.875 -16.922 1 62.41 453 PRO B N 1
ATOM 10551 C CA . PRO B 1 453 ? -17.703 -15.758 -17.844 1 62.41 453 PRO B CA 1
ATOM 10552 C C . PRO B 1 453 ? -19.172 -15.43 -18.109 1 62.41 453 PRO B C 1
ATOM 10554 O O . PRO B 1 453 ? -20.031 -16.297 -17.984 1 62.41 453 PRO B O 1
ATOM 10557 N N . ARG B 1 454 ? -19.484 -14.18 -18.359 1 55.59 454 ARG B N 1
ATOM 10558 C CA . ARG B 1 454 ? -20.797 -13.656 -18.734 1 55.59 454 ARG B CA 1
ATOM 10559 C C . ARG B 1 454 ? -21.328 -14.367 -19.969 1 55.59 454 ARG B C 1
ATOM 10561 O O . ARG B 1 454 ? -20.641 -14.492 -20.984 1 55.59 454 ARG B O 1
ATOM 10568 N N . HIS B 1 455 ? -22 -15.586 -19.688 1 46.88 455 HIS B N 1
ATOM 10569 C CA . HIS B 1 455 ? -22.625 -16.109 -20.891 1 46.88 455 HIS B CA 1
ATOM 10570 C C . HIS B 1 455 ? -23.609 -15.102 -21.484 1 46.88 455 HIS B C 1
ATOM 10572 O O . HIS B 1 455 ? -24.422 -14.531 -20.75 1 46.88 455 HIS B O 1
ATOM 10578 N N . GLY B 1 456 ? -23.609 -14.906 -22.938 1 41.53 456 GLY B N 1
ATOM 10579 C CA . GLY B 1 456 ? -24.469 -14.266 -23.922 1 41.53 456 GLY B CA 1
ATOM 10580 C C . GLY B 1 456 ? -24.719 -12.797 -23.641 1 41.53 456 GLY B C 1
ATOM 10581 O O . GLY B 1 456 ? -24.031 -12.203 -22.797 1 41.53 456 GLY B O 1
ATOM 10582 N N . ASP B 1 457 ? -25.797 -12.266 -24.328 1 42.62 457 ASP B N 1
ATOM 10583 C CA . ASP B 1 457 ? -26.344 -10.953 -24.641 1 42.62 457 ASP B CA 1
ATOM 10584 C C . ASP B 1 457 ? -26.562 -10.133 -23.375 1 42.62 457 ASP B C 1
ATOM 10586 O O . ASP B 1 457 ? -26.938 -8.961 -23.438 1 42.62 457 ASP B O 1
ATOM 10590 N N . SER B 1 458 ? -27.062 -10.719 -22.25 1 46.09 458 SER B N 1
ATOM 10591 C CA . SER B 1 458 ? -27.797 -9.977 -21.234 1 46.09 458 SER B CA 1
ATOM 10592 C C . SER B 1 458 ? -26.859 -9.398 -20.172 1 46.09 458 SER B C 1
ATOM 10594 O O . SER B 1 458 ? -25.719 -9.82 -20.062 1 46.09 458 SER B O 1
ATOM 10596 N N . TYR B 1 459 ? -27.203 -8.195 -19.688 1 51.91 459 TYR B N 1
ATOM 10597 C CA . TYR B 1 459 ? -26.859 -7.469 -18.453 1 51.91 459 TYR B CA 1
ATOM 10598 C C . TYR B 1 459 ? -26.5 -8.43 -17.344 1 51.91 459 TYR B C 1
ATOM 10600 O O . TYR B 1 459 ? -26.594 -8.086 -16.156 1 51.91 459 TYR B O 1
ATOM 10608 N N . GLU B 1 460 ? -26 -9.625 -17.719 1 58.88 460 GLU B N 1
ATOM 10609 C CA . GLU B 1 460 ? -25.938 -10.625 -16.656 1 58.88 460 GLU B CA 1
ATOM 10610 C C . GLU B 1 460 ? -24.812 -10.312 -15.672 1 58.88 460 GLU B C 1
ATOM 10612 O O . GLU B 1 460 ? -23.75 -9.859 -16.062 1 58.88 460 GLU B O 1
ATOM 10617 N N . GLN B 1 461 ? -25.25 -10.258 -14.492 1 72.56 461 GLN B N 1
ATOM 10618 C CA . GLN B 1 461 ? -24.438 -10 -13.305 1 72.56 461 GLN B CA 1
ATOM 10619 C C . GLN B 1 461 ? -23.312 -11.023 -13.18 1 72.56 461 GLN B C 1
ATOM 10621 O O . GLN B 1 461 ? -23.453 -12.172 -13.586 1 72.56 461 GLN B O 1
ATOM 10626 N N . ALA B 1 462 ? -22.141 -10.617 -12.93 1 84.06 462 ALA B N 1
ATOM 10627 C CA . ALA B 1 462 ? -21 -11.477 -12.688 1 84.06 462 ALA B CA 1
ATOM 10628 C C . ALA B 1 462 ? -21.281 -12.469 -11.562 1 84.06 462 ALA B C 1
ATOM 10630 O O . ALA B 1 462 ? -21.906 -12.117 -10.562 1 84.06 462 ALA B O 1
ATOM 10631 N N . THR B 1 463 ? -21.062 -13.766 -11.75 1 91.94 463 THR B N 1
ATOM 10632 C CA . THR B 1 463 ? -21.281 -14.781 -10.734 1 91.94 463 THR B CA 1
ATOM 10633 C C . THR B 1 463 ? -20 -15.531 -10.422 1 91.94 463 THR B C 1
ATOM 10635 O O . THR B 1 463 ? -19.047 -15.492 -11.203 1 91.94 463 THR B O 1
ATOM 10638 N N . VAL B 1 464 ? -19.953 -16.094 -9.297 1 93 464 VAL B N 1
ATOM 10639 C CA . VAL B 1 464 ? -18.828 -16.922 -8.875 1 93 464 VAL B CA 1
ATOM 10640 C C . VAL B 1 464 ? -19.344 -18.25 -8.336 1 93 464 VAL B C 1
ATOM 10642 O O . VAL B 1 464 ? -20.5 -18.359 -7.914 1 93 464 VAL B O 1
ATOM 10645 N N . LYS B 1 465 ? -18.516 -19.203 -8.492 1 92.94 465 LYS B N 1
ATOM 10646 C CA . LYS B 1 465 ? -18.859 -20.531 -8.008 1 92.94 465 LYS B CA 1
ATOM 10647 C C . LYS B 1 465 ? -17.688 -21.172 -7.27 1 92.94 465 LYS B C 1
ATOM 10649 O O . LYS B 1 465 ? -16.531 -20.828 -7.512 1 92.94 465 LYS B O 1
ATOM 10654 N N . MET B 1 466 ? -18.047 -21.984 -6.328 1 92.69 466 MET B N 1
ATOM 10655 C CA . MET B 1 466 ? -17.047 -22.766 -5.605 1 92.69 466 MET B CA 1
ATOM 10656 C C . MET B 1 466 ? -16.984 -24.188 -6.129 1 92.69 466 MET B C 1
ATOM 10658 O O . MET B 1 466 ? -18.016 -24.828 -6.375 1 92.69 466 MET B O 1
ATOM 10662 N N . HIS B 1 467 ? -15.766 -24.625 -6.352 1 91.38 467 HIS B N 1
ATOM 10663 C CA . HIS B 1 467 ? -15.586 -26.031 -6.703 1 91.38 467 HIS B CA 1
ATOM 10664 C C . HIS B 1 467 ? -16.094 -26.953 -5.586 1 91.38 467 HIS B C 1
ATOM 10666 O O . HIS B 1 467 ? -15.891 -26.656 -4.406 1 91.38 467 HIS B O 1
ATOM 10672 N N . ASP B 1 468 ? -16.672 -28.031 -5.832 1 91.44 468 ASP B N 1
ATOM 10673 C CA . ASP B 1 468 ? -17.344 -28.875 -4.852 1 91.44 468 ASP B CA 1
ATOM 10674 C C . ASP B 1 468 ? -16.359 -29.391 -3.791 1 91.44 468 ASP B C 1
ATOM 10676 O O . ASP B 1 468 ? -16.688 -29.391 -2.6 1 91.44 468 ASP B O 1
ATOM 10680 N N . VAL B 1 469 ? -15.242 -29.844 -4.246 1 92.81 469 VAL B N 1
ATOM 10681 C CA . VAL B 1 469 ? -14.266 -30.391 -3.301 1 92.81 469 VAL B CA 1
ATOM 10682 C C . VAL B 1 469 ? -13.766 -29.266 -2.391 1 92.81 469 VAL B C 1
ATOM 10684 O O . VAL B 1 469 ? -13.531 -29.484 -1.199 1 92.81 469 VAL B O 1
ATOM 10687 N N . ILE B 1 470 ? -13.57 -28.109 -2.953 1 94.12 470 ILE B N 1
ATOM 10688 C CA . ILE B 1 470 ? -13.148 -26.953 -2.172 1 94.12 470 ILE B CA 1
ATOM 10689 C C . ILE B 1 470 ? -14.25 -26.562 -1.186 1 94.12 470 ILE B C 1
ATOM 10691 O O . ILE B 1 470 ? -13.969 -26.219 -0.035 1 94.12 470 ILE B O 1
ATOM 10695 N N . ARG B 1 471 ? -15.438 -26.625 -1.675 1 94.56 471 ARG B N 1
ATOM 10696 C CA . ARG B 1 471 ? -16.578 -26.328 -0.813 1 94.56 471 ARG B CA 1
ATOM 10697 C C . ARG B 1 471 ? -16.641 -27.297 0.366 1 94.56 471 ARG B C 1
ATOM 10699 O O . ARG B 1 471 ? -16.906 -26.875 1.498 1 94.56 471 ARG B O 1
ATOM 10706 N N . ASP B 1 472 ? -16.422 -28.562 0.083 1 93.75 472 ASP B N 1
ATOM 10707 C CA . ASP B 1 472 ? -16.438 -29.562 1.136 1 93.75 472 ASP B CA 1
ATOM 10708 C C . ASP B 1 472 ? -15.359 -29.281 2.184 1 93.75 472 ASP B C 1
ATOM 10710 O O . ASP B 1 472 ? -15.617 -29.391 3.385 1 93.75 472 ASP B O 1
ATOM 10714 N N . MET B 1 473 ? -14.25 -28.984 1.71 1 94.5 473 MET B N 1
ATOM 10715 C CA . MET B 1 473 ? -13.18 -28.641 2.637 1 94.5 473 MET B CA 1
ATOM 10716 C C . MET B 1 473 ? -13.539 -27.391 3.443 1 94.5 473 MET B C 1
ATOM 10718 O O . MET B 1 473 ? -13.32 -27.359 4.656 1 94.5 473 MET B O 1
ATOM 10722 N N . ALA B 1 474 ? -14.047 -26.344 2.768 1 95.62 474 ALA B N 1
ATOM 10723 C CA . ALA B 1 474 ? -14.438 -25.109 3.436 1 95.62 474 ALA B CA 1
ATOM 10724 C C . ALA B 1 474 ? -15.492 -25.375 4.512 1 95.62 474 ALA B C 1
ATOM 10726 O O . ALA B 1 474 ? -15.438 -24.797 5.598 1 95.62 474 ALA B O 1
ATOM 10727 N N . THR B 1 475 ? -16.453 -26.219 4.219 1 94.69 475 THR B N 1
ATOM 10728 C CA . THR B 1 475 ? -17.484 -26.594 5.18 1 94.69 475 THR B CA 1
ATOM 10729 C C . THR B 1 475 ? -16.859 -27.312 6.379 1 94.69 475 THR B C 1
ATOM 10731 O O . THR B 1 475 ? -17.266 -27.078 7.52 1 94.69 475 THR B O 1
ATOM 10734 N N . TRP B 1 476 ? -15.914 -28.203 6.039 1 94.38 476 TRP B N 1
ATOM 10735 C CA . TRP B 1 476 ? -15.188 -28.922 7.082 1 94.38 476 TRP B CA 1
ATOM 10736 C C . TRP B 1 476 ? -14.453 -27.953 8.008 1 94.38 476 TRP B C 1
ATOM 10738 O O . TRP B 1 476 ? -14.477 -28.109 9.227 1 94.38 476 TRP B O 1
ATOM 10748 N N . ILE B 1 477 ? -13.836 -26.891 7.484 1 95.38 477 ILE B N 1
ATOM 10749 C CA . ILE B 1 477 ? -13.109 -25.891 8.258 1 95.38 477 ILE B CA 1
ATOM 10750 C C . ILE B 1 477 ? -14.102 -25.062 9.07 1 95.38 477 ILE B C 1
ATOM 10752 O O . ILE B 1 477 ? -13.875 -24.781 10.25 1 95.38 477 ILE B O 1
ATOM 10756 N N . ALA B 1 478 ? -15.211 -24.625 8.422 1 94.69 478 ALA B N 1
ATOM 10757 C CA . ALA B 1 478 ? -16.203 -23.781 9.07 1 94.69 478 ALA B CA 1
ATOM 10758 C C . ALA B 1 478 ? -16.844 -24.5 10.258 1 94.69 478 ALA B C 1
ATOM 10760 O O . ALA B 1 478 ? -17.297 -23.859 11.203 1 94.69 478 ALA B O 1
ATOM 10761 N N . ARG B 1 479 ? -16.844 -25.828 10.203 1 94.44 479 ARG B N 1
ATOM 10762 C CA . ARG B 1 479 ? -17.375 -26.641 11.289 1 94.44 479 ARG B CA 1
ATOM 10763 C C . ARG B 1 479 ? -16.266 -27.016 12.273 1 94.44 479 ARG B C 1
ATOM 10765 O O . ARG B 1 479 ? -16.281 -28.125 12.828 1 94.44 479 ARG B O 1
ATOM 10772 N N . ASP B 1 480 ? -15.352 -26.219 12.398 1 93.38 480 ASP B N 1
ATOM 10773 C CA . ASP B 1 480 ? -14.227 -26.406 13.297 1 93.38 480 ASP B CA 1
ATOM 10774 C C . ASP B 1 480 ? -13.516 -27.734 13.023 1 93.38 480 ASP B C 1
ATOM 10776 O O . ASP B 1 480 ? -13.305 -28.531 13.938 1 93.38 480 ASP B O 1
ATOM 10780 N N . HIS B 1 481 ? -13.312 -28.047 11.703 1 93.31 481 HIS B N 1
ATOM 10781 C CA . HIS B 1 481 ? -12.594 -29.219 11.219 1 93.31 481 HIS B CA 1
ATOM 10782 C C . HIS B 1 481 ? -13.328 -30.5 11.602 1 93.31 481 HIS B C 1
ATOM 10784 O O . HIS B 1 481 ? -12.703 -31.469 12.047 1 93.31 481 HIS B O 1
ATOM 10790 N N . GLY B 1 482 ? -14.602 -30.375 11.547 1 87.94 482 GLY B N 1
ATOM 10791 C CA . GLY B 1 482 ? -15.438 -31.547 11.742 1 87.94 482 GLY B CA 1
ATOM 10792 C C . GLY B 1 482 ? -15.805 -31.781 13.195 1 87.94 482 GLY B C 1
ATOM 10793 O O . GLY B 1 482 ? -16.578 -32.688 13.508 1 87.94 482 GLY B O 1
ATOM 10794 N N . GLN B 1 483 ? -15.438 -30.938 14.133 1 87.94 483 GLN B N 1
ATOM 10795 C CA . GLN B 1 483 ? -15.711 -31.125 15.555 1 87.94 483 GLN B CA 1
ATOM 10796 C C . GLN B 1 483 ? -17.125 -30.688 15.898 1 87.94 483 GLN B C 1
ATOM 10798 O O . GLN B 1 483 ? -17.797 -31.297 16.734 1 87.94 483 GLN B O 1
ATOM 10803 N N . ARG B 1 484 ? -17.641 -29.609 15.344 1 89.12 484 ARG B N 1
ATOM 10804 C CA . ARG B 1 484 ? -18.984 -29.109 15.547 1 89.12 484 ARG B CA 1
ATOM 10805 C C . ARG B 1 484 ? -19.797 -29.172 14.258 1 89.12 484 ARG B C 1
ATOM 10807 O O . ARG B 1 484 ? -19.938 -28.156 13.562 1 89.12 484 ARG B O 1
ATOM 10814 N N . GLU B 1 485 ? -20.375 -30.062 13.984 1 86.81 485 GLU B N 1
ATOM 10815 C CA . GLU B 1 485 ? -21.031 -30.344 12.711 1 86.81 485 GLU B CA 1
ATOM 10816 C C . GLU B 1 485 ? -22.25 -29.453 12.516 1 86.81 485 GLU B C 1
ATOM 10818 O O . GLU B 1 485 ? -22.594 -29.109 11.383 1 86.81 485 GLU B O 1
ATOM 10823 N N . ASN B 1 486 ? -22.859 -29.047 13.562 1 88.75 486 ASN B N 1
ATOM 10824 C CA . ASN B 1 486 ? -24.109 -28.297 13.445 1 88.75 486 ASN B CA 1
ATOM 10825 C C . ASN B 1 486 ? -23.875 -26.797 13.469 1 88.75 486 ASN B C 1
ATOM 10827 O O . ASN B 1 486 ? -24.828 -26.016 13.359 1 88.75 486 ASN B O 1
ATOM 10831 N N . LYS B 1 487 ? -22.625 -26.406 13.594 1 91.88 487 LYS B N 1
ATOM 10832 C CA . LYS B 1 487 ? -22.312 -24.984 13.633 1 91.88 487 LYS B CA 1
ATOM 10833 C C . LYS B 1 487 ? -22.797 -24.266 12.367 1 91.88 487 LYS B C 1
ATOM 10835 O O . LYS B 1 487 ? -23.297 -23.141 12.438 1 91.88 487 LYS B O 1
ATOM 10840 N N . LEU B 1 488 ? -22.625 -24.953 11.289 1 93.81 488 LEU B N 1
ATOM 10841 C CA . LEU B 1 488 ? -23.125 -24.484 9.992 1 93.81 488 LEU B CA 1
ATOM 10842 C C . LEU B 1 488 ? -24.016 -25.531 9.352 1 93.81 488 LEU B C 1
ATOM 10844 O O . LEU B 1 488 ? -23.594 -26.672 9.125 1 93.81 488 LEU B O 1
ATOM 10848 N N . LEU B 1 489 ? -25.25 -25.125 9.109 1 91.75 489 LEU B N 1
ATOM 10849 C CA . LEU B 1 489 ? -26.203 -26.047 8.516 1 91.75 489 LEU B CA 1
ATOM 10850 C C . LEU B 1 489 ? -26.703 -25.516 7.176 1 91.75 489 LEU B C 1
ATOM 10852 O O . LEU B 1 489 ? -27.234 -24.406 7.094 1 91.75 489 LEU B O 1
ATOM 10856 N N . VAL B 1 490 ? -26.469 -26.234 6.184 1 90.94 490 VAL B N 1
ATOM 10857 C CA . VAL B 1 490 ? -27 -25.906 4.859 1 90.94 490 VAL B CA 1
ATOM 10858 C C . VAL B 1 490 ? -27.984 -26.984 4.426 1 90.94 490 VAL B C 1
ATOM 10860 O O . VAL B 1 490 ? -27.609 -28.125 4.156 1 90.94 490 VAL B O 1
ATOM 10863 N N . ILE B 1 491 ? -29.156 -26.656 4.426 1 87.69 491 ILE B N 1
ATOM 10864 C CA . ILE B 1 491 ? -30.219 -27.594 4.105 1 87.69 491 ILE B CA 1
ATOM 10865 C C . ILE B 1 491 ? -30.719 -27.344 2.682 1 87.69 491 ILE B C 1
ATOM 10867 O O . ILE B 1 491 ? -31.172 -26.25 2.357 1 87.69 491 ILE B O 1
ATOM 10871 N N . GLU B 1 492 ? -30.547 -28.359 1.882 1 85.44 492 GLU B N 1
ATOM 10872 C CA . GLU B 1 492 ? -30.953 -28.203 0.483 1 85.44 492 GLU B CA 1
ATOM 10873 C C . GLU B 1 492 ? -32 -29.25 0.098 1 85.44 492 GLU B C 1
ATOM 10875 O O . GLU B 1 492 ? -31.859 -30.422 0.411 1 85.44 492 GLU B O 1
ATOM 10880 N N . ASN B 1 493 ? -33 -28.875 -0.599 1 75.88 493 ASN B N 1
ATOM 10881 C CA . ASN B 1 493 ? -33.969 -29.688 -1.307 1 75.88 493 ASN B CA 1
ATOM 10882 C C . ASN B 1 493 ? -34.531 -30.781 -0.411 1 75.88 493 ASN B C 1
ATOM 10884 O O . ASN B 1 493 ? -34.656 -31.938 -0.827 1 75.88 493 ASN B O 1
ATOM 10888 N N . GLU B 1 494 ? -34.719 -30.391 0.797 1 73.38 494 GLU B N 1
ATOM 10889 C CA . GLU B 1 494 ? -35.375 -31.344 1.68 1 73.38 494 GLU B CA 1
ATOM 10890 C C . GLU B 1 494 ? -36.906 -31.141 1.668 1 73.38 494 GLU B C 1
ATOM 10892 O O . GLU B 1 494 ? -37.375 -30.016 1.823 1 73.38 494 GLU B O 1
ATOM 10897 N N . GLU B 1 495 ? -37.562 -32.062 1.153 1 63.62 495 GLU B N 1
ATOM 10898 C CA . GLU B 1 495 ? -39.031 -31.969 1.002 1 63.62 495 GLU B CA 1
ATOM 10899 C C . GLU B 1 495 ? -39.688 -31.625 2.332 1 63.62 495 GLU B C 1
ATOM 10901 O O . GLU B 1 495 ? -40.562 -30.766 2.389 1 63.62 495 GLU B O 1
ATOM 10906 N N . ASP B 1 496 ? -39.312 -32.438 3.387 1 65.44 496 ASP B N 1
ATOM 10907 C CA . ASP B 1 496 ? -39.969 -32.219 4.672 1 65.44 496 ASP B CA 1
ATOM 10908 C C . ASP B 1 496 ? -38.938 -31.953 5.766 1 65.44 496 ASP B C 1
ATOM 10910 O O . ASP B 1 496 ? -37.969 -32.719 5.918 1 65.44 496 ASP B O 1
ATOM 10914 N N . MET B 1 497 ? -39.094 -30.672 6.305 1 73.25 497 MET B N 1
ATOM 10915 C CA . MET B 1 497 ? -38.188 -30.359 7.43 1 73.25 497 MET B CA 1
ATOM 10916 C C . MET B 1 497 ? -38.531 -31.25 8.625 1 73.25 497 MET B C 1
ATOM 10918 O O . MET B 1 497 ? -39.438 -30.953 9.398 1 73.25 497 MET B O 1
ATOM 10922 N N . SER B 1 498 ? -37.844 -32.344 8.664 1 74.38 498 SER B N 1
ATOM 10923 C CA . SER B 1 498 ? -38.062 -33.344 9.711 1 74.38 498 SER B CA 1
ATOM 10924 C C . SER B 1 498 ? -37.688 -32.812 11.086 1 74.38 498 SER B C 1
ATOM 10926 O O . SER B 1 498 ? -37 -31.781 11.18 1 74.38 498 SER B O 1
ATOM 10928 N N . ALA B 1 499 ? -38.312 -33.375 12.109 1 74 499 ALA B N 1
ATOM 10929 C CA . ALA B 1 499 ? -38 -33 13.492 1 74 499 ALA B CA 1
ATOM 10930 C C . ALA B 1 499 ? -36.531 -33.156 13.797 1 74 499 ALA B C 1
ATOM 10932 O O . ALA B 1 499 ? -35.938 -32.375 14.562 1 74 499 ALA B O 1
ATOM 10933 N N . GLU B 1 500 ? -36 -34.031 13.156 1 76.88 500 GLU B N 1
ATOM 10934 C CA . GLU B 1 500 ? -34.562 -34.281 13.383 1 76.88 500 GLU B CA 1
ATOM 10935 C C . GLU B 1 500 ? -33.719 -33.125 12.828 1 76.88 500 GLU B C 1
ATOM 10937 O O . GLU B 1 500 ? -32.75 -32.719 13.453 1 76.88 500 GLU B O 1
ATOM 10942 N N . MET B 1 501 ? -34.125 -32.656 11.781 1 78.62 501 MET B N 1
ATOM 10943 C CA . MET B 1 501 ? -33.375 -31.578 11.141 1 78.62 501 MET B CA 1
ATOM 10944 C C . MET B 1 501 ? -33.469 -30.281 11.953 1 78.62 501 MET B C 1
ATOM 10946 O O . MET B 1 501 ? -32.5 -29.547 12.07 1 78.62 501 MET B O 1
ATOM 10950 N N . ILE B 1 502 ? -34.594 -30.094 12.5 1 81.44 502 ILE B N 1
ATOM 10951 C CA . ILE B 1 502 ? -34.844 -28.875 13.266 1 81.44 502 ILE B CA 1
ATOM 10952 C C . ILE B 1 502 ? -34.094 -28.938 14.594 1 81.44 502 ILE B C 1
ATOM 10954 O O . ILE B 1 502 ? -33.594 -27.922 15.094 1 81.44 502 ILE B O 1
ATOM 10958 N N . SER B 1 503 ? -33.969 -30.172 15.086 1 82.81 503 SER B N 1
ATOM 10959 C CA . SER B 1 503 ? -33.25 -30.344 16.344 1 82.81 503 SER B CA 1
ATOM 10960 C C . SER B 1 503 ? -31.766 -30 16.203 1 82.81 503 SER B C 1
ATOM 10962 O O . SER B 1 503 ? -31.109 -29.609 17.172 1 82.81 503 SER B O 1
ATOM 10964 N N . LYS B 1 504 ? -31.266 -30.062 15.039 1 85.62 504 LYS B N 1
ATOM 10965 C CA . LYS B 1 504 ? -29.859 -29.781 14.766 1 85.62 504 LYS B CA 1
ATOM 10966 C C . LYS B 1 504 ? -29.562 -28.297 14.859 1 85.62 504 LYS B C 1
ATOM 10968 O O . LYS B 1 504 ? -28.391 -27.891 14.969 1 85.62 504 LYS B O 1
ATOM 10973 N N . TRP B 1 505 ? -30.594 -27.469 15.008 1 88.06 505 TRP B N 1
ATOM 10974 C CA . TRP B 1 505 ? -30.438 -26.016 15.016 1 88.06 505 TRP B CA 1
ATOM 10975 C C . TRP B 1 505 ? -29.922 -25.531 16.359 1 88.06 505 TRP B C 1
ATOM 10977 O O . TRP B 1 505 ? -29.438 -24.406 16.484 1 88.06 505 TRP B O 1
ATOM 10987 N N . ARG B 1 506 ? -30.094 -26.234 17.453 1 84.44 506 ARG B N 1
ATOM 10988 C CA . ARG B 1 506 ? -29.734 -25.828 18.812 1 84.44 506 ARG B CA 1
ATOM 10989 C C . ARG B 1 506 ? -28.281 -25.391 18.891 1 84.44 506 ARG B C 1
ATOM 10991 O O . ARG B 1 506 ? -27.969 -24.406 19.578 1 84.44 506 ARG B O 1
ATOM 10998 N N . GLY B 1 507 ? -27.391 -25.953 18.141 1 85.25 507 GLY B N 1
ATOM 10999 C CA . GLY B 1 507 ? -25.984 -25.594 18.188 1 85.25 507 GLY B CA 1
ATOM 11000 C C . GLY B 1 507 ? -25.5 -24.906 16.922 1 85.25 507 GLY B C 1
ATOM 11001 O O . GLY B 1 507 ? -24.297 -24.703 16.734 1 85.25 507 GLY B O 1
ATOM 11002 N N . ALA B 1 508 ? -26.531 -24.281 16.25 1 92 508 ALA B N 1
ATOM 11003 C CA . ALA B 1 508 ? -26.156 -23.719 14.961 1 92 508 ALA B CA 1
ATOM 11004 C C . ALA B 1 508 ? -25.906 -22.219 15.07 1 92 508 ALA B C 1
ATOM 11006 O O . ALA B 1 508 ? -26.609 -21.516 15.797 1 92 508 ALA B O 1
ATOM 11007 N N . LYS B 1 509 ? -24.891 -21.734 14.5 1 93.44 509 LYS B N 1
ATOM 11008 C CA . LYS B 1 509 ? -24.609 -20.297 14.414 1 93.44 509 LYS B CA 1
ATOM 11009 C C . LYS B 1 509 ? -25.125 -19.719 13.102 1 93.44 509 LYS B C 1
ATOM 11011 O O . LYS B 1 509 ? -25.484 -18.547 13.039 1 93.44 509 LYS B O 1
ATOM 11016 N N . LYS B 1 510 ? -25.094 -20.531 12.102 1 94.94 510 LYS B N 1
ATOM 11017 C CA . LYS B 1 510 ? -25.547 -20.141 10.781 1 94.94 510 LYS B CA 1
ATOM 11018 C C . LYS B 1 510 ? -26.406 -21.234 10.148 1 94.94 510 LYS B C 1
ATOM 11020 O O . LYS B 1 510 ? -26.031 -22.406 10.164 1 94.94 510 LYS B O 1
ATOM 11025 N N . VAL B 1 511 ? -27.516 -20.859 9.617 1 93.25 511 VAL B N 1
ATOM 11026 C CA . VAL B 1 511 ? -28.422 -21.812 8.977 1 93.25 511 VAL B CA 1
ATOM 11027 C C . VAL B 1 511 ? -28.859 -21.266 7.613 1 93.25 511 VAL B C 1
ATOM 11029 O O . VAL B 1 511 ? -29.203 -20.094 7.484 1 93.25 511 VAL B O 1
ATOM 11032 N N . SER B 1 512 ? -28.75 -22.047 6.613 1 93.75 512 SER B N 1
ATOM 11033 C CA . SER B 1 512 ? -29.188 -21.688 5.266 1 93.75 512 SER B CA 1
ATOM 11034 C C . SER B 1 512 ? -30.141 -22.75 4.699 1 93.75 512 SER B C 1
ATOM 11036 O O . SER B 1 512 ? -29.781 -23.922 4.598 1 93.75 512 SER B O 1
ATOM 11038 N N . ILE B 1 513 ? -31.25 -22.297 4.406 1 91.12 513 ILE B N 1
ATOM 11039 C CA . ILE B 1 513 ? -32.25 -23.156 3.816 1 91.12 513 ILE B CA 1
ATOM 11040 C C . ILE B 1 513 ? -32.5 -22.766 2.361 1 91.12 513 ILE B C 1
ATOM 11042 O O . ILE B 1 513 ? -32.812 -21.609 2.068 1 91.12 513 ILE B O 1
ATOM 11046 N N . TRP B 1 514 ? -32.344 -23.734 1.48 1 90.56 514 TRP B N 1
ATOM 11047 C CA . TRP B 1 514 ? -32.469 -23.469 0.049 1 90.56 514 TRP B CA 1
ATOM 11048 C C . TRP B 1 514 ? -33.375 -24.469 -0.626 1 90.56 514 TRP B C 1
ATOM 11050 O O . TRP B 1 514 ? -33.531 -25.609 -0.153 1 90.56 514 TRP B O 1
ATOM 11060 N N . GLY B 1 515 ? -33.938 -24.078 -1.76 1 86.62 515 GLY B N 1
ATOM 11061 C CA . GLY B 1 515 ? -34.531 -25.062 -2.65 1 86.62 515 GLY B CA 1
ATOM 11062 C C . GLY B 1 515 ? -36.031 -24.891 -2.791 1 86.62 515 GLY B C 1
ATOM 11063 O O . GLY B 1 515 ? -36.719 -24.578 -1.818 1 86.62 515 GLY B O 1
ATOM 11064 N N . ASN B 1 516 ? -36.531 -25.188 -3.887 1 83.19 516 ASN B N 1
ATOM 11065 C CA . ASN B 1 516 ? -37.938 -25 -4.23 1 83.19 516 ASN B CA 1
ATOM 11066 C C . ASN B 1 516 ? -38.812 -26.156 -3.721 1 83.19 516 ASN B C 1
ATOM 11068 O O . ASN B 1 516 ? -40.031 -26.078 -3.764 1 83.19 516 ASN B O 1
ATOM 11072 N N . LEU B 1 517 ? -38.125 -27.125 -3.086 1 81 517 LEU B N 1
ATOM 11073 C CA . LEU B 1 517 ? -38.875 -28.266 -2.6 1 81 517 LEU B CA 1
ATOM 11074 C C . LEU B 1 517 ? -39.406 -28.016 -1.18 1 81 517 LEU B C 1
ATOM 11076 O O . LEU B 1 517 ? -40.312 -28.703 -0.713 1 81 517 LEU B O 1
ATOM 11080 N N . ILE B 1 518 ? -38.812 -27.062 -0.623 1 82.38 518 ILE B N 1
ATOM 11081 C CA . ILE B 1 518 ? -39.219 -26.75 0.742 1 82.38 518 ILE B CA 1
ATOM 11082 C C . ILE B 1 518 ? -40.469 -25.844 0.716 1 82.38 518 ILE B C 1
ATOM 11084 O O . ILE B 1 518 ? -40.344 -24.672 0.36 1 82.38 518 ILE B O 1
ATOM 11088 N N . ALA B 1 519 ? -41.531 -26.297 1.078 1 78.94 519 ALA B N 1
ATOM 11089 C CA . ALA B 1 519 ? -42.781 -25.547 0.981 1 78.94 519 ALA B CA 1
ATOM 11090 C C . ALA B 1 519 ? -43.281 -25.125 2.361 1 78.94 519 ALA B C 1
ATOM 11092 O O . ALA B 1 519 ? -43.969 -24.125 2.494 1 78.94 519 ALA B O 1
ATOM 11093 N N . ASN B 1 520 ? -43 -25.984 3.316 1 76 520 ASN B N 1
ATOM 11094 C CA . ASN B 1 520 ? -43.531 -25.656 4.637 1 76 520 ASN B CA 1
ATOM 11095 C C . ASN B 1 520 ? -42.469 -25.891 5.73 1 76 520 ASN B C 1
ATOM 11097 O O . ASN B 1 520 ? -41.719 -26.844 5.672 1 76 520 ASN B O 1
ATOM 11101 N N . ILE B 1 521 ? -42.281 -24.844 6.574 1 78.12 521 ILE B N 1
ATOM 11102 C CA . ILE B 1 521 ? -41.562 -25 7.82 1 78.12 521 ILE B CA 1
ATOM 11103 C C . ILE B 1 521 ? -42.531 -25.172 8.984 1 78.12 521 ILE B C 1
ATOM 11105 O O . ILE B 1 521 ? -43.188 -24.203 9.406 1 78.12 521 ILE B O 1
ATOM 11109 N N . ASN B 1 522 ? -42.906 -26.312 9.375 1 74.5 522 ASN B N 1
ATOM 11110 C CA . ASN B 1 522 ? -44.031 -26.625 10.25 1 74.5 522 ASN B CA 1
ATOM 11111 C C . ASN B 1 522 ? -43.656 -26.531 11.719 1 74.5 522 ASN B C 1
ATOM 11113 O O . ASN B 1 522 ? -44.5 -26.547 12.594 1 74.5 522 ASN B O 1
ATOM 11117 N N . ARG B 1 523 ? -42.438 -26.438 12 1 80.56 523 ARG B N 1
ATOM 11118 C CA . ARG B 1 523 ? -42.062 -26.422 13.406 1 80.56 523 ARG B CA 1
ATOM 11119 C C . ARG B 1 523 ? -41.094 -25.266 13.703 1 80.56 523 ARG B C 1
ATOM 11121 O O . ARG B 1 523 ? -40.25 -24.922 12.859 1 80.56 523 ARG B O 1
ATOM 11128 N N . ALA B 1 524 ? -41.281 -24.672 14.82 1 83.12 524 ALA B N 1
ATOM 11129 C CA . ALA B 1 524 ? -40.375 -23.641 15.289 1 83.12 524 ALA B CA 1
ATOM 11130 C C . ALA B 1 524 ? -39.094 -24.25 15.875 1 83.12 524 ALA B C 1
ATOM 11132 O O . ALA B 1 524 ? -39.156 -25.25 16.578 1 83.12 524 ALA B O 1
ATOM 11133 N N . PRO B 1 525 ? -37.969 -23.812 15.391 1 81.06 525 PRO B N 1
ATOM 11134 C CA . PRO B 1 525 ? -36.719 -24.344 15.938 1 81.06 525 PRO B CA 1
ATOM 11135 C C . PRO B 1 525 ? -36.562 -24.078 17.438 1 81.06 525 PRO B C 1
ATOM 11137 O O . PRO B 1 525 ? -37 -23.031 17.922 1 81.06 525 PRO B O 1
ATOM 11140 N N . PRO B 1 526 ? -36.031 -25.172 18.141 1 75.44 526 PRO B N 1
ATOM 11141 C CA . PRO B 1 526 ? -35.906 -24.984 19.578 1 75.44 526 PRO B CA 1
ATOM 11142 C C . PRO B 1 526 ? -34.625 -24.234 19.969 1 75.44 526 PRO B C 1
ATOM 11144 O O . PRO B 1 526 ? -33.562 -24.469 19.375 1 75.44 526 PRO B O 1
ATOM 11147 N N . MET B 1 527 ? -34.625 -23.375 20.984 1 76.75 527 MET B N 1
ATOM 11148 C CA . MET B 1 527 ? -33.594 -22.703 21.75 1 76.75 527 MET B CA 1
ATOM 11149 C C . MET B 1 527 ? -32.406 -22.359 20.875 1 76.75 527 MET B C 1
ATOM 11151 O O . MET B 1 527 ? -31.266 -22.781 21.141 1 76.75 527 MET B O 1
ATOM 11155 N N . CYS B 1 528 ? -32.5 -21.625 19.766 1 86.31 528 CYS B N 1
ATOM 11156 C CA . CYS B 1 528 ? -31.422 -21.203 18.906 1 86.31 528 CYS B CA 1
ATOM 11157 C C . CYS B 1 528 ? -30.797 -19.906 19.406 1 86.31 528 CYS B C 1
ATOM 11159 O O . CYS B 1 528 ? -30.781 -18.906 18.688 1 86.31 528 CYS B O 1
ATOM 11161 N N . SER B 1 529 ? -30.156 -19.969 20.562 1 85 529 SER B N 1
ATOM 11162 C CA . SER B 1 529 ? -29.656 -18.766 21.219 1 85 529 SER B CA 1
ATOM 11163 C C . SER B 1 529 ? -28.344 -18.297 20.594 1 85 529 SER B C 1
ATOM 11165 O O . SER B 1 529 ? -27.922 -17.156 20.812 1 85 529 SER B O 1
ATOM 11167 N N . GLN B 1 530 ? -27.797 -19.094 19.75 1 89.75 530 GLN B N 1
ATOM 11168 C CA . GLN B 1 530 ? -26.5 -18.703 19.203 1 89.75 530 GLN B CA 1
ATOM 11169 C C . GLN B 1 530 ? -26.594 -18.406 17.719 1 89.75 530 GLN B C 1
ATOM 11171 O O . GLN B 1 530 ? -25.594 -18.062 17.078 1 89.75 530 GLN B O 1
ATOM 11176 N N . LEU B 1 531 ? -27.797 -18.422 17.188 1 93.56 531 LEU B N 1
ATOM 11177 C CA . LEU B 1 531 ? -27.984 -18.266 15.75 1 93.56 531 LEU B CA 1
ATOM 11178 C C . LEU B 1 531 ? -27.766 -16.812 15.344 1 93.56 531 LEU B C 1
ATOM 11180 O O . LEU B 1 531 ? -28.453 -15.914 15.836 1 93.56 531 LEU B O 1
ATOM 11184 N N . GLU B 1 532 ? -26.859 -16.594 14.453 1 94.5 532 GLU B N 1
ATOM 11185 C CA . GLU B 1 532 ? -26.516 -15.25 14.039 1 94.5 532 GLU B CA 1
ATOM 11186 C C . GLU B 1 532 ? -27.047 -14.945 12.633 1 94.5 532 GLU B C 1
ATOM 11188 O O . GLU B 1 532 ? -27.344 -13.797 12.312 1 94.5 532 GLU B O 1
ATOM 11193 N N . THR B 1 533 ? -27.078 -15.914 11.766 1 95.94 533 THR B N 1
ATOM 11194 C CA . THR B 1 533 ? -27.484 -15.711 10.375 1 95.94 533 THR B CA 1
ATOM 11195 C C . THR B 1 533 ? -28.5 -16.766 9.953 1 95.94 533 THR B C 1
ATOM 11197 O O . THR B 1 533 ? -28.328 -17.953 10.219 1 95.94 533 THR B O 1
ATOM 11200 N N . LEU B 1 534 ? -29.562 -16.344 9.305 1 94.81 534 LEU B N 1
ATOM 11201 C CA . LEU B 1 534 ? -30.594 -17.234 8.789 1 94.81 534 LEU B CA 1
ATOM 11202 C C . LEU B 1 534 ? -30.938 -16.891 7.344 1 94.81 534 LEU B C 1
ATOM 11204 O O . LEU B 1 534 ? -31.359 -15.766 7.062 1 94.81 534 LEU B O 1
ATOM 11208 N N . PHE B 1 535 ? -30.766 -17.828 6.48 1 94.88 535 PHE B N 1
ATOM 11209 C CA . PHE B 1 535 ? -31.156 -17.688 5.082 1 94.88 535 PHE B CA 1
ATOM 11210 C C . PHE B 1 535 ? -32.344 -18.609 4.77 1 94.88 535 PHE B C 1
ATOM 11212 O O . PHE B 1 535 ? -32.312 -19.797 5.082 1 94.88 535 PHE B O 1
ATOM 11219 N N . VAL B 1 536 ? -33.281 -18.125 4.355 1 92.44 536 VAL B N 1
ATOM 11220 C CA . VAL B 1 536 ? -34.375 -18.859 3.715 1 92.44 536 VAL B CA 1
ATOM 11221 C C . VAL B 1 536 ? -34.594 -18.312 2.309 1 92.44 536 VAL B C 1
ATOM 11223 O O . VAL B 1 536 ? -35.344 -17.328 2.127 1 92.44 536 VAL B O 1
ATOM 11226 N N . ARG B 1 537 ? -34.031 -18.922 1.384 1 92.12 537 ARG B N 1
ATOM 11227 C CA . ARG B 1 537 ? -34 -18.328 0.048 1 92.12 537 ARG B CA 1
ATOM 11228 C C . ARG B 1 537 ? -34.5 -19.328 -1 1 92.12 537 ARG B C 1
ATOM 11230 O O . ARG B 1 537 ? -34.188 -20.516 -0.928 1 92.12 537 ARG B O 1
ATOM 11237 N N . GLU B 1 538 ? -35.25 -18.797 -1.98 1 90 538 GLU B N 1
ATOM 11238 C CA . GLU B 1 538 ? -35.688 -19.547 -3.156 1 90 538 GLU B CA 1
ATOM 11239 C C . GLU B 1 538 ? -36.469 -20.781 -2.758 1 90 538 GLU B C 1
ATOM 11241 O O . GLU B 1 538 ? -36.25 -21.875 -3.289 1 90 538 GLU B O 1
ATOM 11246 N N . THR B 1 539 ? -37.156 -20.625 -1.713 1 88.81 539 THR B N 1
ATOM 11247 C CA . THR B 1 539 ? -38.031 -21.703 -1.292 1 88.81 539 THR B CA 1
ATOM 11248 C C . THR B 1 539 ? -39.5 -21.391 -1.687 1 88.81 539 THR B C 1
ATOM 11250 O O . THR B 1 539 ? -39.75 -20.375 -2.326 1 88.81 539 THR B O 1
ATOM 11253 N N . LYS B 1 540 ? -40.375 -22.281 -1.369 1 87.5 540 LYS B N 1
ATOM 11254 C CA . LYS B 1 540 ? -41.781 -22.078 -1.631 1 87.5 540 LYS B CA 1
ATOM 11255 C C . LYS B 1 540 ? -42.562 -21.922 -0.33 1 87.5 540 LYS B C 1
ATOM 11257 O O . LYS B 1 540 ? -43.781 -22.188 -0.281 1 87.5 540 LYS B O 1
ATOM 11262 N N . VAL B 1 541 ? -41.781 -21.469 0.601 1 85.38 541 VAL B N 1
ATOM 11263 C CA . VAL B 1 541 ? -42.406 -21.281 1.918 1 85.38 541 VAL B CA 1
ATOM 11264 C C . VAL B 1 541 ? -43.438 -20.188 1.86 1 85.38 541 VAL B C 1
ATOM 11266 O O . VAL B 1 541 ? -43.219 -19.109 1.299 1 85.38 541 VAL B O 1
ATOM 11269 N N . ARG B 1 542 ? -44.562 -20.406 2.355 1 82.94 542 ARG B N 1
ATOM 11270 C CA . ARG B 1 542 ? -45.656 -19.438 2.342 1 82.94 542 ARG B CA 1
ATOM 11271 C C . ARG B 1 542 ? -45.781 -18.75 3.689 1 82.94 542 ARG B C 1
ATOM 11273 O O . ARG B 1 542 ? -46 -17.531 3.748 1 82.94 542 ARG B O 1
ATOM 11280 N N . LEU B 1 543 ? -45.75 -19.578 4.805 1 77.69 543 LEU B N 1
ATOM 11281 C CA . LEU B 1 543 ? -45.938 -19.031 6.141 1 77.69 543 LEU B CA 1
ATOM 11282 C C . LEU B 1 543 ? -44.906 -19.609 7.117 1 77.69 543 LEU B C 1
ATOM 11284 O O . LEU B 1 543 ? -44.594 -20.781 7.039 1 77.69 543 LEU B O 1
ATOM 11288 N N . VAL B 1 544 ? -44.406 -18.719 7.82 1 80 544 VAL B N 1
ATOM 11289 C CA . VAL B 1 544 ? -43.531 -19.141 8.922 1 80 544 VAL B CA 1
ATOM 11290 C C . VAL B 1 544 ? -44.375 -19.359 10.18 1 80 544 VAL B C 1
ATOM 11292 O O . VAL B 1 544 ? -45.281 -18.578 10.469 1 80 544 VAL B O 1
ATOM 11295 N N . PRO B 1 545 ? -44.219 -20.438 10.781 1 81.81 545 PRO B N 1
ATOM 11296 C CA . PRO B 1 545 ? -45.031 -20.719 11.961 1 81.81 545 PRO B CA 1
ATOM 11297 C C . PRO B 1 545 ? -44.875 -19.656 13.047 1 81.81 545 PRO B C 1
ATOM 11299 O O . PRO B 1 545 ? -43.875 -18.953 13.102 1 81.81 545 PRO B O 1
ATOM 11302 N N . ARG B 1 546 ? -45.938 -19.562 13.875 1 83.31 546 ARG B N 1
ATOM 11303 C CA . ARG B 1 546 ? -45.906 -18.641 15 1 83.31 546 ARG B CA 1
ATOM 11304 C C . ARG B 1 546 ? -44.812 -19 15.984 1 83.31 546 ARG B C 1
ATOM 11306 O O . ARG B 1 546 ? -44.594 -20.188 16.281 1 83.31 546 ARG B O 1
ATOM 11313 N N . GLY B 1 547 ? -44.094 -18.125 16.328 1 83.88 547 GLY B N 1
ATOM 11314 C CA . GLY B 1 547 ? -43.031 -18.344 17.297 1 83.88 547 GLY B CA 1
ATOM 11315 C C . GLY B 1 547 ? -41.719 -18.734 16.641 1 83.88 547 GLY B C 1
ATOM 11316 O O . GLY B 1 547 ? -40.719 -19.016 17.312 1 83.88 547 GLY B O 1
ATOM 11317 N N . PHE B 1 548 ? -41.656 -18.703 15.438 1 87.31 548 PHE B N 1
ATOM 11318 C CA . PHE B 1 548 ? -40.5 -19.141 14.68 1 87.31 548 PHE B CA 1
ATOM 11319 C C . PHE B 1 548 ? -39.25 -18.328 15.055 1 87.31 548 PHE B C 1
ATOM 11321 O O . PHE B 1 548 ? -38.156 -18.859 15.203 1 87.31 548 PHE B O 1
ATOM 11328 N N . PHE B 1 549 ? -39.438 -16.984 15.25 1 90.44 549 PHE B N 1
ATOM 11329 C CA . PHE B 1 549 ? -38.312 -16.094 15.477 1 90.44 549 PHE B CA 1
ATOM 11330 C C . PHE B 1 549 ? -38.094 -15.844 16.969 1 90.44 549 PHE B C 1
ATOM 11332 O O . PHE B 1 549 ? -37.219 -15.102 17.359 1 90.44 549 PHE B O 1
ATOM 11339 N N . GLU B 1 550 ? -38.875 -16.453 17.781 1 86.88 550 GLU B N 1
ATOM 11340 C CA . GLU B 1 550 ? -38.844 -16.188 19.219 1 86.88 550 GLU B CA 1
ATOM 11341 C C . GLU B 1 550 ? -37.531 -16.688 19.844 1 86.88 550 GLU B C 1
ATOM 11343 O O . GLU B 1 550 ? -37.031 -16.078 20.797 1 86.88 550 GLU B O 1
ATOM 11348 N N . SER B 1 551 ? -37.062 -17.797 19.344 1 86.19 551 SER B N 1
ATOM 11349 C CA . SER B 1 551 ? -35.906 -18.406 19.938 1 86.19 551 SER B CA 1
ATOM 11350 C C . SER B 1 551 ? -34.625 -17.703 19.5 1 86.19 551 SER B C 1
ATOM 11352 O O . SER B 1 551 ? -33.531 -17.938 20.062 1 86.19 551 SER B O 1
ATOM 11354 N N . MET B 1 552 ? -34.688 -16.828 18.562 1 88 552 MET B N 1
ATOM 11355 C CA . MET B 1 552 ? -33.469 -16.219 18.016 1 88 552 MET B CA 1
ATOM 11356 C C . MET B 1 552 ? -33.5 -14.703 18.188 1 88 552 MET B C 1
ATOM 11358 O O . MET B 1 552 ? -32.812 -13.977 17.469 1 88 552 MET B O 1
ATOM 11362 N N . THR B 1 553 ? -34.25 -14.117 19.031 1 88.06 553 THR B N 1
ATOM 11363 C CA . THR B 1 553 ? -34.531 -12.695 19.188 1 88.06 553 THR B CA 1
ATOM 11364 C C . THR B 1 553 ? -33.281 -11.938 19.578 1 88.06 553 THR B C 1
ATOM 11366 O O . THR B 1 553 ? -33.031 -10.82 19.109 1 88.06 553 THR B O 1
ATOM 11369 N N . ALA B 1 554 ? -32.406 -12.562 20.281 1 87.44 554 ALA B N 1
ATOM 11370 C CA . ALA B 1 554 ? -31.297 -11.812 20.875 1 87.44 554 ALA B CA 1
ATOM 11371 C C . ALA B 1 554 ? -30.078 -11.82 19.984 1 87.44 554 ALA B C 1
ATOM 11373 O O . ALA B 1 554 ? -29.266 -10.891 20.016 1 87.44 554 ALA B O 1
ATOM 11374 N N . CYS B 1 555 ? -29.922 -12.797 19.125 1 90.88 555 CYS B N 1
ATOM 11375 C CA . CYS B 1 555 ? -28.609 -12.945 18.531 1 90.88 555 CYS B CA 1
ATOM 11376 C C . CYS B 1 555 ? -28.688 -12.836 17.016 1 90.88 555 CYS B C 1
ATOM 11378 O O . CYS B 1 555 ? -27.672 -12.617 16.344 1 90.88 555 CYS B O 1
ATOM 11380 N N . LEU B 1 556 ? -29.844 -12.938 16.406 1 94.62 556 LEU B N 1
ATOM 11381 C CA . LEU B 1 556 ? -29.953 -12.953 14.953 1 94.62 556 LEU B CA 1
ATOM 11382 C C . LEU B 1 556 ? -29.578 -11.594 14.367 1 94.62 556 LEU B C 1
ATOM 11384 O O . LEU B 1 556 ? -30.234 -10.594 14.664 1 94.62 556 LEU B O 1
ATOM 11388 N N . LYS B 1 557 ? -28.609 -11.539 13.547 1 94.75 557 LYS B N 1
ATOM 11389 C CA . LYS B 1 557 ? -28.125 -10.297 12.969 1 94.75 557 LYS B CA 1
ATOM 11390 C C . LYS B 1 557 ? -28.5 -10.172 11.5 1 94.75 557 LYS B C 1
ATOM 11392 O O . LYS B 1 557 ? -28.75 -9.07 11.008 1 94.75 557 LYS B O 1
ATOM 11397 N N . VAL B 1 558 ? -28.5 -11.266 10.781 1 96.88 558 VAL B N 1
ATOM 11398 C CA . VAL B 1 558 ? -28.75 -11.258 9.344 1 96.88 558 VAL B CA 1
ATOM 11399 C C . VAL B 1 558 ? -29.938 -12.18 9.023 1 96.88 558 VAL B C 1
ATOM 11401 O O . VAL B 1 558 ? -29.906 -13.359 9.375 1 96.88 558 VAL B O 1
ATOM 11404 N N . LEU B 1 559 ? -30.922 -11.672 8.406 1 96.69 559 LEU B N 1
ATOM 11405 C CA . LEU B 1 559 ? -32.094 -12.43 7.961 1 96.69 559 LEU B CA 1
ATOM 11406 C C . LEU B 1 559 ? -32.344 -12.203 6.477 1 96.69 559 LEU B C 1
ATOM 11408 O O . LEU B 1 559 ? -32.594 -11.07 6.055 1 96.69 559 LEU B O 1
ATOM 11412 N N . ASP B 1 560 ? -32.312 -13.195 5.684 1 95.69 560 ASP B N 1
ATOM 11413 C CA . ASP B 1 560 ? -32.531 -13.117 4.246 1 95.69 560 ASP B CA 1
ATOM 11414 C C . ASP B 1 560 ? -33.688 -14.016 3.818 1 95.69 560 ASP B C 1
ATOM 11416 O O . ASP B 1 560 ? -33.562 -15.242 3.816 1 95.69 560 ASP B O 1
ATOM 11420 N N . LEU B 1 561 ? -34.75 -13.477 3.516 1 93.62 561 LEU B N 1
ATOM 11421 C CA . LEU B 1 561 ? -35.938 -14.195 3.051 1 93.62 561 LEU B CA 1
ATOM 11422 C C . LEU B 1 561 ? -36.156 -13.977 1.559 1 93.62 561 LEU B C 1
ATOM 11424 O O . LEU B 1 561 ? -37.281 -14.125 1.065 1 93.62 561 LEU B O 1
ATOM 11428 N N . SER B 1 562 ? -35.219 -13.68 0.827 1 92.25 562 SER B N 1
ATOM 11429 C CA . SER B 1 562 ? -35.312 -13.266 -0.568 1 92.25 562 SER B CA 1
ATOM 11430 C C . SER B 1 562 ? -35.75 -14.422 -1.458 1 92.25 562 SER B C 1
ATOM 11432 O O . SER B 1 562 ? -35.5 -15.586 -1.142 1 92.25 562 SER B O 1
ATOM 11434 N N . ASP B 1 563 ? -36.438 -14.102 -2.518 1 89.75 563 ASP B N 1
ATOM 11435 C CA . ASP B 1 563 ? -36.844 -14.992 -3.596 1 89.75 563 ASP B CA 1
ATOM 11436 C C . ASP B 1 563 ? -37.875 -16.016 -3.1 1 89.75 563 ASP B C 1
ATOM 11438 O O . ASP B 1 563 ? -37.812 -17.188 -3.475 1 89.75 563 ASP B O 1
ATOM 11442 N N . ASN B 1 564 ? -38.562 -15.68 -2.035 1 90.75 564 ASN B N 1
ATOM 11443 C CA . ASN B 1 564 ? -39.719 -16.453 -1.613 1 90.75 564 ASN B CA 1
ATOM 11444 C C . ASN B 1 564 ? -41.031 -15.781 -2.066 1 90.75 564 ASN B C 1
ATOM 11446 O O . ASN B 1 564 ? -41.656 -15.047 -1.297 1 90.75 564 ASN B O 1
ATOM 11450 N N . LYS B 1 565 ? -41.438 -16.094 -3.139 1 86.94 565 LYS B N 1
ATOM 11451 C CA . LYS B 1 565 ? -42.531 -15.406 -3.816 1 86.94 565 LYS B CA 1
ATOM 11452 C C . LYS B 1 565 ? -43.875 -15.664 -3.109 1 86.94 565 LYS B C 1
ATOM 11454 O O . LYS B 1 565 ? -44.812 -14.891 -3.254 1 86.94 565 LYS B O 1
ATOM 11459 N N . ASN B 1 566 ? -43.906 -16.656 -2.268 1 87.25 566 ASN B N 1
ATOM 11460 C CA . ASN B 1 566 ? -45.188 -17.031 -1.67 1 87.25 566 ASN B CA 1
ATOM 11461 C C . ASN B 1 566 ? -45.375 -16.391 -0.304 1 87.25 566 ASN B C 1
ATOM 11463 O O . ASN B 1 566 ? -46.469 -16.469 0.276 1 87.25 566 ASN B O 1
ATOM 11467 N N . ILE B 1 567 ? -44.406 -15.742 0.17 1 88.5 567 ILE B N 1
ATOM 11468 C CA . ILE B 1 567 ? -44.562 -15.008 1.419 1 88.5 567 ILE B CA 1
ATOM 11469 C C . ILE B 1 567 ? -45.281 -13.695 1.149 1 88.5 567 ILE B C 1
ATOM 11471 O O . ILE B 1 567 ? -44.719 -12.773 0.551 1 88.5 567 ILE B O 1
ATOM 11475 N N . ASP B 1 568 ? -46.438 -13.555 1.581 1 87.38 568 ASP B N 1
ATOM 11476 C CA . ASP B 1 568 ? -47.281 -12.422 1.197 1 87.38 568 ASP B CA 1
ATOM 11477 C C . ASP B 1 568 ? -47.438 -11.438 2.355 1 87.38 568 ASP B C 1
ATOM 11479 O O . ASP B 1 568 ? -47.781 -10.273 2.145 1 87.38 568 ASP B O 1
ATOM 11483 N N . SER B 1 569 ? -47.281 -11.977 3.586 1 88.56 569 SER B N 1
ATOM 11484 C CA . SER B 1 569 ? -47.438 -11.086 4.734 1 88.56 569 SER B CA 1
ATOM 11485 C C . SER B 1 569 ? -46.156 -11.008 5.551 1 88.56 569 SER B C 1
ATOM 11487 O O . SER B 1 569 ? -45.438 -12.016 5.711 1 88.56 569 SER B O 1
ATOM 11489 N N . PHE B 1 570 ? -45.906 -9.82 5.984 1 91.31 570 PHE B N 1
ATOM 11490 C CA . PHE B 1 570 ? -44.719 -9.594 6.812 1 91.31 570 PHE B CA 1
ATOM 11491 C C . PHE B 1 570 ? -44.906 -10.203 8.195 1 91.31 570 PHE B C 1
ATOM 11493 O O . PHE B 1 570 ? -45.844 -9.852 8.914 1 91.31 570 PHE B O 1
ATOM 11500 N N . PRO B 1 571 ? -44.062 -11.094 8.586 1 89.25 571 PRO B N 1
ATOM 11501 C CA . PRO B 1 571 ? -44.156 -11.641 9.945 1 89.25 571 PRO B CA 1
ATOM 11502 C C . PRO B 1 571 ? -43.812 -10.617 11.023 1 89.25 571 PRO B C 1
ATOM 11504 O O . PRO B 1 571 ? -42.656 -10.211 11.141 1 89.25 571 PRO B O 1
ATOM 11507 N N . LYS B 1 572 ? -44.625 -10.273 11.852 1 90.12 572 LYS B N 1
ATOM 11508 C CA . LYS B 1 572 ? -44.5 -9.203 12.844 1 90.12 572 LYS B CA 1
ATOM 11509 C C . LYS B 1 572 ? -43.406 -9.562 13.875 1 90.12 572 LYS B C 1
ATOM 11511 O O . LYS B 1 572 ? -42.812 -8.68 14.492 1 90.12 572 LYS B O 1
ATOM 11516 N N . GLU B 1 573 ? -43.156 -10.844 14.039 1 91.56 573 GLU B N 1
ATOM 11517 C CA . GLU B 1 573 ? -42.156 -11.305 15 1 91.56 573 GLU B CA 1
ATOM 11518 C C . GLU B 1 573 ? -40.781 -10.812 14.641 1 91.56 573 GLU B C 1
ATOM 11520 O O . GLU B 1 573 ? -39.875 -10.766 15.492 1 91.56 573 GLU B O 1
ATOM 11525 N N . ILE B 1 574 ? -40.562 -10.477 13.414 1 93.94 574 ILE B N 1
ATOM 11526 C CA . ILE B 1 574 ? -39.25 -9.969 12.969 1 93.94 574 ILE B CA 1
ATOM 11527 C C . ILE B 1 574 ? -38.938 -8.664 13.688 1 93.94 574 ILE B C 1
ATOM 11529 O O . ILE B 1 574 ? -37.781 -8.383 13.977 1 93.94 574 ILE B O 1
ATOM 11533 N N . CYS B 1 575 ? -39.938 -7.887 14.047 1 94.31 575 CYS B N 1
ATOM 11534 C CA . CYS B 1 575 ? -39.781 -6.586 14.68 1 94.31 575 CYS B CA 1
ATOM 11535 C C . CYS B 1 575 ? -39.25 -6.742 16.109 1 94.31 575 CYS B C 1
ATOM 11537 O O . CYS B 1 575 ? -38.781 -5.773 16.719 1 94.31 575 CYS B O 1
ATOM 11539 N N . ASN B 1 576 ? -39.25 -8.008 16.547 1 92.5 576 ASN B N 1
ATOM 11540 C CA . ASN B 1 576 ? -38.781 -8.266 17.906 1 92.5 576 ASN B CA 1
ATOM 11541 C C . ASN B 1 576 ? -37.281 -8.641 17.906 1 92.5 576 ASN B C 1
ATOM 11543 O O . ASN B 1 576 ? -36.688 -8.844 18.969 1 92.5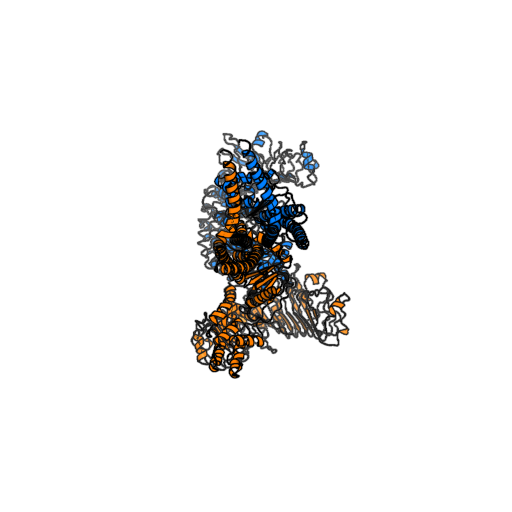 576 ASN B O 1
ATOM 11547 N N . LEU B 1 577 ? -36.75 -8.773 16.766 1 94.56 577 LEU B N 1
ATOM 11548 C CA . LEU B 1 577 ? -35.312 -9.117 16.656 1 94.56 577 LEU B CA 1
ATOM 11549 C C . LEU B 1 577 ? -34.438 -7.918 16.984 1 94.56 577 LEU B C 1
ATOM 11551 O O . LEU B 1 577 ? -34.125 -7.129 16.094 1 94.56 577 LEU B O 1
ATOM 11555 N N . ILE B 1 578 ? -33.906 -7.797 18.062 1 91.62 578 ILE B N 1
ATOM 11556 C CA . ILE B 1 578 ? -33.25 -6.605 18.609 1 91.62 578 ILE B CA 1
ATOM 11557 C C . ILE B 1 578 ? -31.891 -6.41 17.953 1 91.62 578 ILE B C 1
ATOM 11559 O O . ILE B 1 578 ? -31.422 -5.277 17.812 1 91.62 578 ILE B O 1
ATOM 11563 N N . SER B 1 579 ? -31.219 -7.488 17.531 1 93.25 579 SER B N 1
ATOM 11564 C CA . SER B 1 579 ? -29.859 -7.383 17.031 1 93.25 579 SER B CA 1
ATOM 11565 C C . SER B 1 579 ? -29.828 -7.379 15.508 1 93.25 579 SER B C 1
ATOM 11567 O O . SER B 1 579 ? -28.75 -7.336 14.898 1 93.25 579 SER B O 1
ATOM 11569 N N . LEU B 1 580 ? -31 -7.324 14.844 1 95.38 580 LEU B N 1
ATOM 11570 C CA . LEU B 1 580 ? -31.062 -7.461 13.391 1 95.38 580 LEU B CA 1
ATOM 11571 C C . LEU B 1 580 ? -30.438 -6.258 12.695 1 95.38 580 LEU B C 1
ATOM 11573 O O . LEU B 1 580 ? -30.797 -5.113 12.984 1 95.38 580 LEU B O 1
ATOM 11577 N N . GLN B 1 581 ? -29.547 -6.52 11.844 1 94.5 581 GLN B N 1
ATOM 11578 C CA . GLN B 1 581 ? -28.844 -5.449 11.141 1 94.5 581 GLN B CA 1
ATOM 11579 C C . GLN B 1 581 ? -29.109 -5.5 9.648 1 94.5 581 GLN B C 1
ATOM 11581 O O . GLN B 1 581 ? -29.047 -4.477 8.961 1 94.5 581 GLN B O 1
ATOM 11586 N N . TYR B 1 582 ? -29.375 -6.66 9.109 1 96.56 582 TYR B N 1
ATOM 11587 C CA . TYR B 1 582 ? -29.562 -6.879 7.684 1 96.56 582 TYR B CA 1
ATOM 11588 C C . TYR B 1 582 ? -30.859 -7.637 7.422 1 96.56 582 TYR B C 1
ATOM 11590 O O . TYR B 1 582 ? -31.047 -8.758 7.898 1 96.56 582 TYR B O 1
ATOM 11598 N N . LEU B 1 583 ? -31.75 -7.035 6.715 1 96.62 583 LEU B N 1
ATOM 11599 C CA . LEU B 1 583 ? -33.031 -7.645 6.359 1 96.62 583 LEU B CA 1
ATOM 11600 C C . LEU B 1 583 ? -33.281 -7.574 4.855 1 96.62 583 LEU B C 1
ATOM 11602 O O . LEU B 1 583 ? -33.344 -6.48 4.289 1 96.62 583 LEU B O 1
ATOM 11606 N N . ASN B 1 584 ? -33.375 -8.703 4.207 1 96 584 ASN B N 1
ATOM 11607 C CA . ASN B 1 584 ? -33.594 -8.781 2.77 1 96 584 ASN B CA 1
ATOM 11608 C C . ASN B 1 584 ? -34.938 -9.422 2.449 1 96 584 ASN B C 1
ATOM 11610 O O . ASN B 1 584 ? -35.156 -10.609 2.707 1 96 584 ASN B O 1
ATOM 11614 N N . LEU B 1 585 ? -35.812 -8.672 1.971 1 93.38 585 LEU B N 1
ATOM 11615 C CA . LEU B 1 585 ? -37.125 -9.133 1.604 1 93.38 585 LEU B CA 1
ATOM 11616 C C . LEU B 1 585 ? -37.344 -9.062 0.094 1 93.38 585 LEU B C 1
ATOM 11618 O O . LEU B 1 585 ? -38.469 -8.93 -0.379 1 93.38 585 LEU B O 1
ATOM 11622 N N . SER B 1 586 ? -36.344 -9.172 -0.661 1 92 586 SER B N 1
ATOM 11623 C CA . SER B 1 586 ? -36.406 -9.023 -2.111 1 92 586 SER B CA 1
ATOM 11624 C C . SER B 1 586 ? -37.156 -10.164 -2.764 1 92 586 SER B C 1
ATOM 11626 O O . SER B 1 586 ? -37.062 -11.312 -2.326 1 92 586 SER B O 1
ATOM 11628 N N . SER B 1 587 ? -37.938 -9.828 -3.771 1 89.44 587 SER B N 1
ATOM 11629 C CA . SER B 1 587 ? -38.688 -10.773 -4.586 1 89.44 587 SER B CA 1
ATOM 11630 C C . SER B 1 587 ? -39.656 -11.578 -3.736 1 89.44 587 SER B C 1
ATOM 11632 O O . SER B 1 587 ? -39.781 -12.797 -3.889 1 89.44 587 SER B O 1
ATOM 11634 N N . THR B 1 588 ? -40.062 -11.031 -2.611 1 90.38 588 THR B N 1
ATOM 11635 C CA . THR B 1 588 ? -41.219 -11.57 -1.86 1 90.38 588 THR B CA 1
ATOM 11636 C C . THR B 1 588 ? -42.5 -10.867 -2.26 1 90.38 588 THR B C 1
ATOM 11638 O O . THR B 1 588 ? -42.469 -9.891 -3.014 1 90.38 588 THR B O 1
ATOM 11641 N N . SER B 1 589 ? -43.625 -11.344 -1.749 1 87.88 589 SER B N 1
ATOM 11642 C CA . SER B 1 589 ? -44.906 -10.719 -2.064 1 87.88 589 SER B CA 1
ATOM 11643 C C . SER B 1 589 ? -45.406 -9.836 -0.916 1 87.88 589 SER B C 1
ATOM 11645 O O . SER B 1 589 ? -46.594 -9.5 -0.845 1 87.88 589 SER B O 1
ATOM 11647 N N . ILE B 1 590 ? -44.469 -9.531 -0.098 1 89 590 ILE B N 1
ATOM 11648 C CA . ILE B 1 590 ? -44.812 -8.648 1.012 1 89 590 ILE B CA 1
ATOM 11649 C C . ILE B 1 590 ? -45.094 -7.238 0.486 1 89 590 ILE B C 1
ATOM 11651 O O . ILE B 1 590 ? -44.25 -6.652 -0.208 1 89 590 ILE B O 1
ATOM 11655 N N . ASN B 1 591 ? -46.188 -6.637 0.848 1 88.75 591 ASN B N 1
ATOM 11656 C CA . ASN B 1 591 ? -46.562 -5.352 0.269 1 88.75 591 ASN B CA 1
ATOM 11657 C C . ASN B 1 591 ? -46.75 -4.289 1.347 1 88.75 591 ASN B C 1
ATOM 11659 O O . ASN B 1 591 ? -47.062 -3.139 1.038 1 88.75 591 ASN B O 1
ATOM 11663 N N . GLU B 1 592 ? -46.562 -4.75 2.562 1 90.69 592 GLU B N 1
ATOM 11664 C CA . GLU B 1 592 ? -46.75 -3.779 3.639 1 90.69 592 GLU B CA 1
ATOM 11665 C C . GLU B 1 592 ? -45.75 -3.986 4.75 1 90.69 592 GLU B C 1
ATOM 11667 O O . GLU B 1 592 ? -45.469 -5.121 5.145 1 90.69 592 GLU B O 1
ATOM 11672 N N . LEU B 1 593 ? -45.188 -2.883 5.219 1 90.5 593 LEU B N 1
ATOM 11673 C CA . LEU B 1 593 ? -44.312 -2.896 6.391 1 90.5 593 LEU B CA 1
ATOM 11674 C C . LEU B 1 593 ? -45.031 -2.361 7.617 1 90.5 593 LEU B C 1
ATOM 11676 O O . LEU B 1 593 ? -45.562 -1.238 7.598 1 90.5 593 LEU B O 1
ATOM 11680 N N . PRO B 1 594 ? -45.031 -3.137 8.594 1 89.44 594 PRO B N 1
ATOM 11681 C CA . PRO B 1 594 ? -45.75 -2.691 9.789 1 89.44 594 PRO B CA 1
ATOM 11682 C C . PRO B 1 594 ? -45.062 -1.535 10.5 1 89.44 594 PRO B C 1
ATOM 11684 O O . PRO B 1 594 ? -43.875 -1.285 10.266 1 89.44 594 PRO B O 1
ATOM 11687 N N . GLU B 1 595 ? -45.75 -0.812 11.359 1 89.75 595 GLU B N 1
ATOM 11688 C CA . GLU B 1 595 ? -45.219 0.306 12.125 1 89.75 595 GLU B CA 1
ATOM 11689 C C . GLU B 1 595 ? -44.188 -0.171 13.148 1 89.75 595 GLU B C 1
ATOM 11691 O O . GLU B 1 595 ? -43.25 0.562 13.492 1 89.75 595 GLU B O 1
ATOM 11696 N N . GLU B 1 596 ? -44.312 -1.393 13.523 1 92.12 596 GLU B N 1
ATOM 11697 C CA . GLU B 1 596 ? -43.469 -1.977 14.547 1 92.12 596 GLU B CA 1
ATOM 11698 C C . GLU B 1 596 ? -42.031 -2.133 14.039 1 92.12 596 GLU B C 1
ATOM 11700 O O . GLU B 1 596 ? -41.125 -2.371 14.828 1 92.12 596 GLU B O 1
ATOM 11705 N N . ILE B 1 597 ? -41.812 -1.917 12.789 1 93.12 597 ILE B N 1
ATOM 11706 C CA . ILE B 1 597 ? -40.469 -2.025 12.234 1 93.12 597 ILE B CA 1
ATOM 11707 C C . ILE B 1 597 ? -39.562 -1.023 12.93 1 93.12 597 ILE B C 1
ATOM 11709 O O . ILE B 1 597 ? -38.344 -1.205 12.953 1 93.12 597 ILE B O 1
ATOM 11713 N N . LYS B 1 598 ? -40.125 0.056 13.523 1 91.31 598 LYS B N 1
ATOM 11714 C CA . LYS B 1 598 ? -39.406 1.095 14.242 1 91.31 598 LYS B CA 1
ATOM 11715 C C . LYS B 1 598 ? -38.625 0.509 15.414 1 91.31 598 LYS B C 1
ATOM 11717 O O . LYS B 1 598 ? -37.656 1.11 15.891 1 91.31 598 LYS B O 1
ATOM 11722 N N . ASN B 1 599 ? -39 -0.71 15.781 1 92.56 599 ASN B N 1
ATOM 11723 C CA . ASN B 1 599 ? -38.344 -1.354 16.922 1 92.56 599 ASN B CA 1
ATOM 11724 C C . ASN B 1 599 ? -37 -1.913 16.547 1 92.56 599 ASN B C 1
ATOM 11726 O O . ASN B 1 599 ? -36.188 -2.24 17.438 1 92.56 599 ASN B O 1
ATOM 11730 N N . LEU B 1 600 ? -36.75 -2.01 15.305 1 94.44 600 LEU B N 1
ATOM 11731 C CA . LEU B 1 600 ? -35.469 -2.51 14.852 1 94.44 600 LEU B CA 1
ATOM 11732 C C . LEU B 1 600 ? -34.406 -1.399 14.867 1 94.44 600 LEU B C 1
ATOM 11734 O O . LEU B 1 600 ? -33.969 -0.943 13.812 1 94.44 600 LEU B O 1
ATOM 11738 N N . THR B 1 601 ? -33.906 -1.077 15.93 1 91.25 601 THR B N 1
ATOM 11739 C CA . THR B 1 601 ? -33.062 0.097 16.156 1 91.25 601 THR B CA 1
ATOM 11740 C C . THR B 1 601 ? -31.641 -0.131 15.625 1 91.25 601 THR B C 1
ATOM 11742 O O . THR B 1 601 ? -30.859 0.81 15.516 1 91.25 601 THR B O 1
ATOM 11745 N N . ARG B 1 602 ? -31.312 -1.369 15.258 1 91.88 602 ARG B N 1
ATOM 11746 C CA . ARG B 1 602 ? -29.969 -1.634 14.773 1 91.88 602 ARG B CA 1
ATOM 11747 C C . ARG B 1 602 ? -29.969 -1.971 13.289 1 91.88 602 ARG B C 1
ATOM 11749 O O . ARG B 1 602 ? -28.938 -2.348 12.727 1 91.88 602 ARG B O 1
ATOM 11756 N N . LEU B 1 603 ? -31.125 -1.842 12.672 1 94.19 603 LEU B N 1
ATOM 11757 C CA . LEU B 1 603 ? -31.266 -2.201 11.258 1 94.19 603 LEU B CA 1
ATOM 11758 C C . LEU B 1 603 ? -30.5 -1.22 10.375 1 94.19 603 LEU B C 1
ATOM 11760 O O . LEU B 1 603 ? -30.766 -0.015 10.406 1 94.19 603 LEU B O 1
ATOM 11764 N N . ARG B 1 604 ? -29.625 -1.723 9.562 1 92.75 604 ARG B N 1
ATOM 11765 C CA . ARG B 1 604 ? -28.812 -0.875 8.703 1 92.75 604 ARG B CA 1
ATOM 11766 C C . ARG B 1 604 ? -29.141 -1.111 7.234 1 92.75 604 ARG B C 1
ATOM 11768 O O . ARG B 1 604 ? -28.984 -0.209 6.406 1 92.75 604 ARG B O 1
ATOM 11775 N N . TRP B 1 605 ? -29.516 -2.352 6.871 1 94.88 605 TRP B N 1
ATOM 11776 C CA . TRP B 1 605 ? -29.812 -2.74 5.496 1 94.88 605 TRP B CA 1
ATOM 11777 C C . TRP B 1 605 ? -31.25 -3.195 5.352 1 94.88 605 TRP B C 1
ATOM 11779 O O . TRP B 1 605 ? -31.703 -4.098 6.062 1 94.88 605 TRP B O 1
ATOM 11789 N N . LEU B 1 606 ? -31.938 -2.586 4.582 1 95.19 606 LEU B N 1
ATOM 11790 C CA . LEU B 1 606 ? -33.281 -3 4.223 1 95.19 606 LEU B CA 1
ATOM 11791 C C . LEU B 1 606 ? -33.469 -3.076 2.707 1 95.19 606 LEU B C 1
ATOM 11793 O O . LEU B 1 606 ? -33.375 -2.055 2.02 1 95.19 606 LEU B O 1
ATOM 11797 N N . LEU B 1 607 ? -33.75 -4.281 2.154 1 94.44 607 LEU B N 1
ATOM 11798 C CA . LEU B 1 607 ? -33.75 -4.496 0.712 1 94.44 607 LEU B CA 1
ATOM 11799 C C . LEU B 1 607 ? -35.125 -5.004 0.26 1 94.44 607 LEU B C 1
ATOM 11801 O O . LEU B 1 607 ? -35.688 -5.934 0.854 1 94.44 607 LEU B O 1
ATOM 11805 N N . PHE B 1 608 ? -35.719 -4.355 -0.69 1 90.75 608 PHE B N 1
ATOM 11806 C CA . PHE B 1 608 ? -36.969 -4.719 -1.322 1 90.75 608 PHE B CA 1
ATOM 11807 C C . PHE B 1 608 ? -36.844 -4.742 -2.84 1 90.75 608 PHE B C 1
ATOM 11809 O O . PHE B 1 608 ? -37.594 -4.105 -3.553 1 90.75 608 PHE B O 1
ATOM 11816 N N . VAL B 1 609 ? -35.969 -5.465 -3.35 1 87.81 609 VAL B N 1
ATOM 11817 C CA . VAL B 1 609 ? -35.719 -5.457 -4.785 1 87.81 609 VAL B CA 1
ATOM 11818 C C . VAL B 1 609 ? -36.719 -6.379 -5.492 1 87.81 609 VAL B C 1
ATOM 11820 O O . VAL B 1 609 ? -37 -7.473 -5.004 1 87.81 609 VAL B O 1
ATOM 11823 N N . SER B 1 610 ? -37.344 -5.887 -6.449 1 85 610 SER B N 1
ATOM 11824 C CA . SER B 1 610 ? -38.25 -6.707 -7.234 1 85 610 SER B CA 1
ATOM 11825 C C . SER B 1 610 ? -37.781 -6.855 -8.672 1 85 610 SER B C 1
ATOM 11827 O O . SER B 1 610 ? -37.375 -5.879 -9.297 1 85 610 SER B O 1
ATOM 11829 N N . ARG B 1 611 ? -37.656 -8 -9.148 1 67.88 611 ARG B N 1
ATOM 11830 C CA . ARG B 1 611 ? -37.219 -8.266 -10.508 1 67.88 611 ARG B CA 1
ATOM 11831 C C . ARG B 1 611 ? -38.406 -8.5 -11.445 1 67.88 611 ARG B C 1
ATOM 11833 O O . ARG B 1 611 ? -38.219 -8.664 -12.656 1 67.88 611 ARG B O 1
ATOM 11840 N N . LEU B 1 612 ? -39.531 -8.477 -10.781 1 60 612 LEU B N 1
ATOM 11841 C CA . LEU B 1 612 ? -40.719 -8.773 -11.602 1 60 612 LEU B CA 1
ATOM 11842 C C . LEU B 1 612 ? -41.094 -7.57 -12.461 1 60 612 LEU B C 1
ATOM 11844 O O . LEU B 1 612 ? -40.75 -6.434 -12.125 1 60 612 LEU B O 1
ATOM 11848 N N . LEU B 1 613 ? -41.469 -7.844 -13.742 1 53.78 613 LEU B N 1
ATOM 11849 C CA . LEU B 1 613 ? -41.969 -6.867 -14.711 1 53.78 613 LEU B CA 1
ATOM 11850 C C . LEU B 1 613 ? -43.062 -6.016 -14.109 1 53.78 613 LEU B C 1
ATOM 11852 O O . LEU B 1 613 ? -43.25 -4.852 -14.492 1 53.78 613 LEU B O 1
ATOM 11856 N N . SER B 1 614 ? -43.875 -6.633 -13.188 1 58.25 614 SER B N 1
ATOM 11857 C CA . SER B 1 614 ? -44.938 -5.836 -12.617 1 58.25 614 SER B CA 1
ATOM 11858 C C . SER B 1 614 ? -44.531 -5.246 -11.266 1 58.25 614 SER B C 1
ATOM 11860 O O . SER B 1 614 ? -44.062 -5.965 -10.391 1 58.25 614 SER B O 1
ATOM 11862 N N . SER B 1 615 ? -44.469 -3.926 -11.188 1 63 615 SER B N 1
ATOM 11863 C CA . SER B 1 615 ? -44.031 -3.168 -10.023 1 63 615 SER B CA 1
ATOM 11864 C C . SER B 1 615 ? -44.906 -3.459 -8.812 1 63 615 SER B C 1
ATOM 11866 O O . SER B 1 615 ? -46.125 -3.389 -8.891 1 63 615 SER B O 1
ATOM 11868 N N . LYS B 1 616 ? -44.406 -4.152 -7.918 1 77.94 616 LYS B N 1
ATOM 11869 C CA . LYS B 1 616 ? -45.094 -4.359 -6.633 1 77.94 616 LYS B CA 1
ATOM 11870 C C . LYS B 1 616 ? -45.188 -3.055 -5.852 1 77.94 616 LYS B C 1
ATOM 11872 O O . LYS B 1 616 ? -44.219 -2.27 -5.82 1 77.94 616 LYS B O 1
ATOM 11877 N N . ILE B 1 617 ? -46.406 -2.734 -5.371 1 83.25 617 ILE B N 1
ATOM 11878 C CA . ILE B 1 617 ? -46.625 -1.516 -4.594 1 83.25 617 ILE B CA 1
ATOM 11879 C C . ILE B 1 617 ? -46.375 -1.804 -3.111 1 83.25 617 ILE B C 1
ATOM 11881 O O . ILE B 1 617 ? -46.969 -2.748 -2.561 1 83.25 617 ILE B O 1
ATOM 11885 N N . ILE B 1 618 ? -45.531 -1.127 -2.504 1 89.56 618 ILE B N 1
ATOM 11886 C CA . ILE B 1 618 ? -45.219 -1.316 -1.093 1 89.56 618 ILE B CA 1
ATOM 11887 C C . ILE B 1 618 ? -45.781 -0.157 -0.276 1 89.56 618 ILE B C 1
ATOM 11889 O O . ILE B 1 618 ? -45.656 1.007 -0.662 1 89.56 618 ILE B O 1
ATOM 11893 N N . LEU B 1 619 ? -46.438 -0.483 0.745 1 91.38 619 LEU B N 1
ATOM 11894 C CA . LEU B 1 619 ? -46.969 0.513 1.676 1 91.38 619 LEU B CA 1
ATOM 11895 C C . LEU B 1 619 ? -46.031 0.658 2.883 1 91.38 619 LEU B C 1
ATOM 11897 O O . LEU B 1 619 ? -45.781 -0.314 3.602 1 91.38 619 LEU B O 1
ATOM 11901 N N . ILE B 1 620 ? -45.5 1.798 3.025 1 89.62 620 ILE B N 1
ATOM 11902 C CA . ILE B 1 620 ? -44.688 2.125 4.18 1 89.62 620 ILE B CA 1
ATOM 11903 C C . ILE B 1 620 ? -45.344 3.238 4.988 1 89.62 620 ILE B C 1
ATOM 11905 O O . ILE B 1 620 ? -45.594 4.324 4.469 1 89.62 620 ILE B O 1
ATOM 11909 N N . LEU B 1 621 ? -45.531 2.979 6.191 1 87.19 621 LEU B N 1
ATOM 11910 C CA . LEU B 1 621 ? -46.188 3.967 7.039 1 87.19 621 LEU B CA 1
ATOM 11911 C C . LEU B 1 621 ? -45.281 5.141 7.324 1 87.19 621 LEU B C 1
ATOM 11913 O O . LEU B 1 621 ? -44.062 4.957 7.5 1 87.19 621 LEU B O 1
ATOM 11917 N N . THR B 1 622 ? -45.844 6.254 7.348 1 85.81 622 THR B N 1
ATOM 11918 C CA . THR B 1 622 ? -45.094 7.48 7.559 1 85.81 622 THR B CA 1
ATOM 11919 C C . THR B 1 622 ? -44.375 7.445 8.906 1 85.81 622 THR B C 1
ATOM 11921 O O . THR B 1 622 ? -44.969 7.059 9.914 1 85.81 622 THR B O 1
ATOM 11924 N N . GLY B 1 623 ? -43.156 7.723 8.914 1 86.56 623 GLY B N 1
ATOM 11925 C CA . GLY B 1 623 ? -42.344 7.789 10.133 1 86.56 623 GLY B CA 1
ATOM 11926 C C . GLY B 1 623 ? -41.625 6.492 10.445 1 86.56 623 GLY B C 1
ATOM 11927 O O . GLY B 1 623 ? -40.688 6.473 11.258 1 86.56 623 GLY B O 1
ATOM 11928 N N . ALA B 1 624 ? -42.031 5.465 9.828 1 88.25 624 ALA B N 1
ATOM 11929 C CA . ALA B 1 624 ? -41.438 4.16 10.117 1 88.25 624 ALA B CA 1
ATOM 11930 C C . ALA B 1 624 ? -39.969 4.105 9.68 1 88.25 624 ALA B C 1
ATOM 11932 O O . ALA B 1 624 ? -39.125 3.662 10.438 1 88.25 624 ALA B O 1
ATOM 11933 N N . ILE B 1 625 ? -39.688 4.609 8.547 1 88.75 625 ILE B N 1
ATOM 11934 C CA . ILE B 1 625 ? -38.344 4.516 7.984 1 88.75 625 ILE B CA 1
ATOM 11935 C C . ILE B 1 625 ? -37.469 5.602 8.586 1 88.75 625 ILE B C 1
ATOM 11937 O O . ILE B 1 625 ? -36.25 5.391 8.789 1 88.75 625 ILE B O 1
ATOM 11941 N N . ALA B 1 626 ? -38 6.77 8.875 1 87.25 626 ALA B N 1
ATOM 11942 C CA . ALA B 1 626 ? -37.281 7.918 9.383 1 87.25 626 ALA B CA 1
ATOM 11943 C C . ALA B 1 626 ? -36.656 7.609 10.742 1 87.25 626 ALA B C 1
ATOM 11945 O O . ALA B 1 626 ? -35.625 8.195 11.109 1 87.25 626 ALA B O 1
ATOM 11946 N N . SER B 1 627 ? -37.188 6.668 11.414 1 87.75 627 SER B N 1
ATOM 11947 C CA . SER B 1 627 ? -36.719 6.348 12.758 1 87.75 627 SER B CA 1
ATOM 11948 C C . SER B 1 627 ? -35.625 5.301 12.719 1 87.75 627 SER B C 1
ATOM 11950 O O . SER B 1 627 ? -34.938 5.07 13.719 1 87.75 627 SER B O 1
ATOM 11952 N N . LEU B 1 628 ? -35.406 4.719 11.625 1 90.56 628 LEU B N 1
ATOM 11953 C CA . LEU B 1 628 ? -34.438 3.645 11.5 1 90.56 628 LEU B CA 1
ATOM 11954 C C . LEU B 1 628 ? -33.062 4.195 11.109 1 90.56 628 LEU B C 1
ATOM 11956 O O . LEU B 1 628 ? -33 5.16 10.344 1 90.56 628 LEU B O 1
ATOM 11960 N N . PRO B 1 629 ? -32.062 3.662 11.734 1 88.56 629 PRO B N 1
ATOM 11961 C CA . PRO B 1 629 ? -30.719 4.07 11.328 1 88.56 629 PRO B CA 1
ATOM 11962 C C . PRO B 1 629 ? -30.25 3.363 10.055 1 88.56 629 PRO B C 1
ATOM 11964 O O . PRO B 1 629 ? -29.172 2.752 10.055 1 88.56 629 PRO B O 1
ATOM 11967 N N . LEU B 1 630 ? -30.922 3.51 8.938 1 91.31 630 LEU B N 1
ATOM 11968 C CA . LEU B 1 630 ? -30.641 2.799 7.695 1 91.31 630 LEU B CA 1
ATOM 11969 C C . LEU B 1 630 ? -29.453 3.42 6.961 1 91.31 630 LEU B C 1
ATOM 11971 O O . LEU B 1 630 ? -29.375 4.645 6.844 1 91.31 630 LEU B O 1
ATOM 11975 N N . ASN B 1 631 ? -28.594 2.623 6.578 1 91.19 631 ASN B N 1
ATOM 11976 C CA . ASN B 1 631 ? -27.5 3.041 5.715 1 91.19 631 ASN B CA 1
ATOM 11977 C C . ASN B 1 631 ? -27.797 2.766 4.246 1 91.19 631 ASN B C 1
ATOM 11979 O O . ASN B 1 631 ? -27.438 3.555 3.371 1 91.19 631 ASN B O 1
ATOM 11983 N N . VAL B 1 632 ? -28.391 1.588 4.027 1 94.5 632 VAL B N 1
ATOM 11984 C CA . VAL B 1 632 ? -28.734 1.186 2.67 1 94.5 632 VAL B CA 1
ATOM 11985 C C . VAL B 1 632 ? -30.234 0.881 2.59 1 94.5 632 VAL B C 1
ATOM 11987 O O . VAL B 1 632 ? -30.75 0.096 3.385 1 94.5 632 VAL B O 1
ATOM 11990 N N . PHE B 1 633 ? -30.953 1.545 1.771 1 94.56 633 PHE B N 1
ATOM 11991 C CA . PHE B 1 633 ? -32.375 1.315 1.493 1 94.56 633 PHE B CA 1
ATOM 11992 C C . PHE B 1 633 ? -32.594 1.1 0.002 1 94.56 633 PHE B C 1
ATOM 11994 O O . PHE B 1 633 ? -32.469 2.031 -0.793 1 94.56 633 PHE B O 1
ATOM 12001 N N . ASN B 1 634 ? -32.906 -0.158 -0.374 1 94.25 634 ASN B N 1
ATOM 12002 C CA . ASN B 1 634 ? -33.031 -0.511 -1.784 1 94.25 634 ASN B CA 1
ATOM 12003 C C . ASN B 1 634 ? -34.469 -0.871 -2.143 1 94.25 634 ASN B C 1
ATOM 12005 O O . ASN B 1 634 ? -35 -1.893 -1.691 1 94.25 634 ASN B O 1
ATOM 12009 N N . LEU B 1 635 ? -35.062 -0.09 -2.875 1 91.88 635 LEU B N 1
ATOM 12010 C CA . LEU B 1 635 ? -36.438 -0.292 -3.348 1 91.88 635 LEU B CA 1
ATOM 12011 C C . LEU B 1 635 ? -36.469 -0.428 -4.867 1 91.88 635 LEU B C 1
ATOM 12013 O O . LEU B 1 635 ? -37.469 -0.039 -5.504 1 91.88 635 LEU B O 1
ATOM 12017 N N . TRP B 1 636 ? -35.5 -0.956 -5.371 1 88.56 636 TRP B N 1
ATOM 12018 C CA . TRP B 1 636 ? -35.375 -1.062 -6.824 1 88.56 636 TRP B CA 1
ATOM 12019 C C . TRP B 1 636 ? -36.469 -1.986 -7.383 1 88.56 636 TRP B C 1
ATOM 12021 O O . TRP B 1 636 ? -36.625 -3.113 -6.91 1 88.56 636 TRP B O 1
ATOM 12031 N N . GLY B 1 637 ? -37.188 -1.482 -8.219 1 83.81 637 GLY B N 1
ATOM 12032 C CA . GLY B 1 637 ? -38.219 -2.287 -8.875 1 83.81 637 GLY B CA 1
ATOM 12033 C C . GLY B 1 637 ? -39.531 -2.273 -8.156 1 83.81 637 GLY B C 1
ATOM 12034 O O . GLY B 1 637 ? -40.531 -2.865 -8.625 1 83.81 637 GLY B O 1
ATOM 12035 N N . SER B 1 638 ? -39.625 -1.629 -7.07 1 87.19 638 SER B N 1
ATOM 12036 C CA . SER B 1 638 ? -40.844 -1.535 -6.309 1 87.19 638 SER B CA 1
ATOM 12037 C C . SER B 1 638 ? -41.375 -0.104 -6.285 1 87.19 638 SER B C 1
ATOM 12039 O O . SER B 1 638 ? -40.594 0.85 -6.258 1 87.19 638 SER B O 1
ATOM 12041 N N . THR B 1 639 ? -42.688 -0.021 -6.324 1 88.38 639 THR B N 1
ATOM 12042 C CA . THR B 1 639 ? -43.312 1.294 -6.219 1 88.38 639 THR B CA 1
ATOM 12043 C C . THR B 1 639 ? -43.812 1.542 -4.801 1 88.38 639 THR B C 1
ATOM 12045 O O . THR B 1 639 ? -43.969 0.604 -4.016 1 88.38 639 THR B O 1
ATOM 12048 N N . LEU B 1 640 ? -44 2.803 -4.5 1 89.94 640 LEU B N 1
ATOM 12049 C CA . LEU B 1 640 ? -44.375 3.166 -3.139 1 89.94 640 LEU B CA 1
ATOM 12050 C C . LEU B 1 640 ? -45.781 3.814 -3.111 1 89.94 640 LEU B C 1
ATOM 12052 O O . LEU B 1 640 ? -46.094 4.602 -3.998 1 89.94 640 LEU B O 1
ATOM 12056 N N . GLU B 1 641 ? -46.469 3.275 -2.105 1 90.5 641 GLU B N 1
ATOM 12057 C CA . GLU B 1 641 ? -47.688 3.99 -1.825 1 90.5 641 GLU B CA 1
ATOM 12058 C C . GLU B 1 641 ? -47.438 5.309 -1.106 1 90.5 641 GLU B C 1
ATOM 12060 O O . GLU B 1 641 ? -46.625 5.359 -0.181 1 90.5 641 GLU B O 1
ATOM 12065 N N . LYS B 1 642 ? -48.031 6.426 -1.512 1 89.38 642 LYS B N 1
ATOM 12066 C CA . LYS B 1 642 ? -47.781 7.758 -0.981 1 89.38 642 LYS B CA 1
ATOM 12067 C C . LYS B 1 642 ? -46.281 8.125 -1.143 1 89.38 642 LYS B C 1
ATOM 12069 O O . LYS B 1 642 ? -45.625 8.516 -0.176 1 89.38 642 LYS B O 1
ATOM 12074 N N . GLU B 1 643 ? -45.875 7.883 -2.252 1 92.06 643 GLU B N 1
ATOM 12075 C CA . GLU B 1 643 ? -44.469 8.047 -2.65 1 92.06 643 GLU B CA 1
ATOM 12076 C C . GLU B 1 643 ? -43.938 9.398 -2.209 1 92.06 643 GLU B C 1
ATOM 12078 O O . GLU B 1 643 ? -42.812 9.484 -1.686 1 92.06 643 GLU B O 1
ATOM 12083 N N . GLU B 1 644 ? -44.688 10.492 -2.297 1 91.94 644 GLU B N 1
ATOM 12084 C CA . GLU B 1 644 ? -44.25 11.844 -2.016 1 91.94 644 GLU B CA 1
ATOM 12085 C C . GLU B 1 644 ? -43.875 12.008 -0.542 1 91.94 644 GLU B C 1
ATOM 12087 O O . GLU B 1 644 ? -42.844 12.625 -0.214 1 91.94 644 GLU B O 1
ATOM 12092 N N . LYS B 1 645 ? -44.625 11.43 0.313 1 91.25 645 LYS B N 1
ATOM 12093 C CA . LYS B 1 645 ? -44.375 11.539 1.745 1 91.25 645 LYS B CA 1
ATOM 12094 C C . LYS B 1 645 ? -43.125 10.766 2.141 1 91.25 645 LYS B C 1
ATOM 12096 O O . LYS B 1 645 ? -42.344 11.227 2.971 1 91.25 645 LYS B O 1
ATOM 12101 N N . VAL B 1 646 ? -43 9.625 1.55 1 91.5 646 VAL B N 1
ATOM 12102 C CA . VAL B 1 646 ? -41.844 8.781 1.866 1 91.5 646 VAL B CA 1
ATOM 12103 C C . VAL B 1 646 ? -40.562 9.453 1.389 1 91.5 646 VAL B C 1
ATOM 12105 O O . VAL B 1 646 ? -39.562 9.461 2.1 1 91.5 646 VAL B O 1
ATOM 12108 N N . VAL B 1 647 ? -40.594 10.008 0.163 1 92.44 647 VAL B N 1
ATOM 12109 C CA . VAL B 1 647 ? -39.438 10.656 -0.414 1 92.44 647 VAL B CA 1
ATOM 12110 C C . VAL B 1 647 ? -39.062 11.883 0.412 1 92.44 647 VAL B C 1
ATOM 12112 O O . VAL B 1 647 ? -37.875 12.188 0.591 1 92.44 647 VAL B O 1
ATOM 12115 N N . GLU B 1 648 ? -40 12.562 0.953 1 91.06 648 GLU B N 1
ATOM 12116 C CA . GLU B 1 648 ? -39.75 13.703 1.826 1 91.06 648 GLU B CA 1
ATOM 12117 C C . GLU B 1 648 ? -39.062 13.273 3.113 1 91.06 648 GLU B C 1
ATOM 12119 O O . GLU B 1 648 ? -38.125 13.938 3.576 1 91.06 648 GLU B O 1
ATOM 12124 N N . GLU B 1 649 ? -39.531 12.211 3.592 1 90.81 649 GLU B N 1
ATOM 12125 C CA . GLU B 1 649 ? -38.906 11.672 4.805 1 90.81 649 GLU B CA 1
ATOM 12126 C C . GLU B 1 649 ? -37.469 11.25 4.555 1 90.81 649 GLU B C 1
ATOM 12128 O O . GLU B 1 649 ? -36.625 11.445 5.41 1 90.81 649 GLU B O 1
ATOM 12133 N N . LEU B 1 650 ? -37.25 10.641 3.436 1 90.75 650 LEU B N 1
ATOM 12134 C CA . LEU B 1 650 ? -35.906 10.195 3.082 1 90.75 650 LEU B CA 1
ATOM 12135 C C . LEU B 1 650 ? -34.938 11.375 2.973 1 90.75 650 LEU B C 1
ATOM 12137 O O . LEU B 1 650 ? -33.781 11.258 3.314 1 90.75 650 LEU B O 1
ATOM 12141 N N . GLY B 1 651 ? -35.375 12.453 2.453 1 86.56 651 GLY B N 1
ATOM 12142 C CA . GLY B 1 651 ? -34.562 13.648 2.311 1 86.56 651 GLY B CA 1
ATOM 12143 C C . GLY B 1 651 ? -34.031 14.188 3.635 1 86.56 651 GLY B C 1
ATOM 12144 O O . GLY B 1 651 ? -33 14.812 3.689 1 86.56 651 GLY B O 1
ATOM 12145 N N . ASP B 1 652 ? -34.719 13.852 4.703 1 83.5 652 ASP B N 1
ATOM 12146 C CA . ASP B 1 652 ? -34.344 14.375 6.016 1 83.5 652 ASP B CA 1
ATOM 12147 C C . ASP B 1 652 ? -33.469 13.398 6.773 1 83.5 652 ASP B C 1
ATOM 12149 O O . ASP B 1 652 ? -32.938 13.727 7.84 1 83.5 652 ASP B O 1
ATOM 12153 N N . MET B 1 653 ? -33.312 12.297 6.191 1 86 653 MET B N 1
ATOM 12154 C CA . MET B 1 653 ? -32.5 11.289 6.863 1 86 653 MET B CA 1
ATOM 12155 C C . MET B 1 653 ? -31.016 11.57 6.676 1 86 653 MET B C 1
ATOM 12157 O O . MET B 1 653 ? -30.578 11.875 5.566 1 86 653 MET B O 1
ATOM 12161 N N . GLN B 1 654 ? -30.234 11.516 7.703 1 76.69 654 GLN B N 1
ATOM 12162 C CA . GLN B 1 654 ? -28.828 11.859 7.645 1 76.69 654 GLN B CA 1
ATOM 12163 C C . GLN B 1 654 ? -27.953 10.617 7.469 1 76.69 654 GLN B C 1
ATOM 12165 O O . GLN B 1 654 ? -26.844 10.695 6.957 1 76.69 654 GLN B O 1
ATOM 12170 N N . ASP B 1 655 ? -28.516 9.422 7.793 1 81.5 655 ASP B N 1
ATOM 12171 C CA . ASP B 1 655 ? -27.672 8.234 7.859 1 81.5 655 ASP B CA 1
ATOM 12172 C C . ASP B 1 655 ? -27.688 7.469 6.539 1 81.5 655 ASP B C 1
ATOM 12174 O O . ASP B 1 655 ? -26.844 6.609 6.301 1 81.5 655 ASP B O 1
ATOM 12178 N N . ILE B 1 656 ? -28.625 7.742 5.656 1 88.94 656 ILE B N 1
ATOM 12179 C CA . ILE B 1 656 ? -28.75 6.996 4.406 1 88.94 656 ILE B CA 1
ATOM 12180 C C . ILE B 1 656 ? -27.625 7.391 3.453 1 88.94 656 ILE B C 1
ATOM 12182 O O . ILE B 1 656 ? -27.406 8.578 3.189 1 88.94 656 ILE B O 1
ATOM 12186 N N . THR B 1 657 ? -26.875 6.438 3.006 1 88.25 657 THR B N 1
ATOM 12187 C CA . THR B 1 657 ? -25.75 6.707 2.102 1 88.25 657 THR B CA 1
ATOM 12188 C C . THR B 1 657 ? -25.984 6.047 0.746 1 88.25 657 THR B C 1
ATOM 12190 O O . THR B 1 657 ? -25.391 6.441 -0.255 1 88.25 657 THR B O 1
ATOM 12193 N N . ASP B 1 658 ? -26.828 5.023 0.667 1 93.62 658 ASP B N 1
ATOM 12194 C CA . ASP B 1 658 ? -27.125 4.285 -0.558 1 93.62 658 ASP B CA 1
ATOM 12195 C C . ASP B 1 658 ? -28.625 4.078 -0.737 1 93.62 658 ASP B C 1
ATOM 12197 O O . ASP B 1 658 ? -29.234 3.26 -0.044 1 93.62 658 ASP B O 1
ATOM 12201 N N . LEU B 1 659 ? -29.109 4.797 -1.64 1 94.31 659 LEU B N 1
ATOM 12202 C CA . LEU B 1 659 ? -30.547 4.734 -1.891 1 94.31 659 LEU B CA 1
ATOM 12203 C C . LEU B 1 659 ? -30.828 4.34 -3.338 1 94.31 659 LEU B C 1
ATOM 12205 O O . LEU B 1 659 ? -30.234 4.895 -4.262 1 94.31 659 LEU B O 1
ATOM 12209 N N . SER B 1 660 ? -31.609 3.32 -3.559 1 94.62 660 SER B N 1
ATOM 12210 C CA . SER B 1 660 ? -32.156 2.938 -4.859 1 94.62 660 SER B CA 1
ATOM 12211 C C . SER B 1 660 ? -33.688 3.016 -4.871 1 94.62 660 SER B C 1
ATOM 12213 O O . SER B 1 660 ? -34.344 2.383 -4.047 1 94.62 660 SER B O 1
ATOM 12215 N N . ILE B 1 661 ? -34.188 3.777 -5.734 1 93.06 661 ILE B N 1
ATOM 12216 C CA . ILE B 1 661 ? -35.625 4.039 -5.629 1 93.06 661 ILE B CA 1
ATOM 12217 C C . ILE B 1 661 ? -36.219 4.148 -7.027 1 93.06 661 ILE B C 1
ATOM 12219 O O . ILE B 1 661 ? -35.531 4.449 -7.996 1 93.06 661 ILE B O 1
ATOM 12223 N N . LEU B 1 662 ? -37.438 3.797 -7.094 1 92.69 662 LEU B N 1
ATOM 12224 C CA . LEU B 1 662 ? -38.281 3.984 -8.266 1 92.69 662 LEU B CA 1
ATOM 12225 C C . LEU B 1 662 ? -39.375 5.008 -7.984 1 92.69 662 LEU B C 1
ATOM 12227 O O . LEU B 1 662 ? -40.094 4.906 -6.98 1 92.69 662 LEU B O 1
ATOM 12231 N N . VAL B 1 663 ? -39.469 6.059 -8.82 1 93.44 663 VAL B N 1
ATOM 12232 C CA . VAL B 1 663 ? -40.438 7.125 -8.578 1 93.44 663 VAL B CA 1
ATOM 12233 C C . VAL B 1 663 ? -41.344 7.301 -9.797 1 93.44 663 VAL B C 1
ATOM 12235 O O . VAL B 1 663 ? -40.906 7.09 -10.93 1 93.44 663 VAL B O 1
ATOM 12238 N N . GLN B 1 664 ? -42.531 7.719 -9.516 1 92.31 664 GLN B N 1
ATOM 12239 C CA . GLN B 1 664 ? -43.531 7.875 -10.586 1 92.31 664 GLN B CA 1
ATOM 12240 C C . GLN B 1 664 ? -44.125 9.273 -10.57 1 92.31 664 GLN B C 1
ATOM 12242 O O . GLN B 1 664 ? -44.906 9.633 -11.461 1 92.31 664 GLN B O 1
ATOM 12247 N N . LYS B 1 665 ? -43.781 10.07 -9.578 1 93.12 665 LYS B N 1
ATOM 12248 C CA . LYS B 1 665 ? -44.344 11.406 -9.445 1 93.12 665 LYS B CA 1
ATOM 12249 C C . LYS B 1 665 ? -43.281 12.477 -9.68 1 93.12 665 LYS B C 1
ATOM 12251 O O . LYS B 1 665 ? -42.125 12.305 -9.289 1 93.12 665 LYS B O 1
ATOM 12256 N N . SER B 1 666 ? -43.719 13.57 -10.367 1 93.12 666 SER B N 1
ATOM 12257 C CA . SER B 1 666 ? -42.812 14.648 -10.711 1 93.12 666 SER B CA 1
ATOM 12258 C C . SER B 1 666 ? -42.219 15.289 -9.461 1 93.12 666 SER B C 1
ATOM 12260 O O . SER B 1 666 ? -41.031 15.648 -9.445 1 93.12 666 SER B O 1
ATOM 12262 N N . PHE B 1 667 ? -43 15.391 -8.414 1 91.12 667 PHE B N 1
ATOM 12263 C CA . PHE B 1 667 ? -42.531 15.969 -7.16 1 91.12 667 PHE B CA 1
ATOM 12264 C C . PHE B 1 667 ? -41.375 15.172 -6.605 1 91.12 667 PHE B C 1
ATOM 12266 O O . PHE B 1 667 ? -40.375 15.742 -6.172 1 91.12 667 PHE B O 1
ATOM 12273 N N . SER B 1 668 ? -41.531 13.922 -6.617 1 93.5 668 SER B N 1
ATOM 12274 C CA . SER B 1 668 ? -40.531 13.031 -6.07 1 93.5 668 SER B CA 1
ATOM 12275 C C . SER B 1 668 ? -39.219 13.109 -6.883 1 93.5 668 SER B C 1
ATOM 12277 O O . SER B 1 668 ? -38.125 13.062 -6.324 1 93.5 668 SER B O 1
ATOM 12279 N N . VAL B 1 669 ? -39.406 13.227 -8.188 1 93.69 669 VAL B N 1
ATOM 12280 C CA . VAL B 1 669 ? -38.219 13.32 -9.062 1 93.69 669 VAL B CA 1
ATOM 12281 C C . VAL B 1 669 ? -37.438 14.586 -8.727 1 93.69 669 VAL B C 1
ATOM 12283 O O . VAL B 1 669 ? -36.219 14.531 -8.57 1 93.69 669 VAL B O 1
ATOM 12286 N N . LEU B 1 670 ? -38.031 15.68 -8.57 1 90.06 670 LEU B N 1
ATOM 12287 C CA . LEU B 1 670 ? -37.375 16.953 -8.289 1 90.06 670 LEU B CA 1
ATOM 12288 C C . LEU B 1 670 ? -36.719 16.922 -6.918 1 90.06 670 LEU B C 1
ATOM 12290 O O . LEU B 1 670 ? -35.594 17.438 -6.754 1 90.06 670 LEU B O 1
ATOM 12294 N N . LYS B 1 671 ? -37.375 16.266 -6.012 1 89.5 671 LYS B N 1
ATOM 12295 C CA . LYS B 1 671 ? -36.812 16.172 -4.668 1 89.5 671 LYS B CA 1
ATOM 12296 C C . LYS B 1 671 ? -35.531 15.336 -4.66 1 89.5 671 LYS B C 1
ATOM 12298 O O . LYS B 1 671 ? -34.594 15.664 -3.959 1 89.5 671 LYS B O 1
ATOM 12303 N N . ILE B 1 672 ? -35.531 14.289 -5.363 1 90.31 672 ILE B N 1
ATOM 12304 C CA . ILE B 1 672 ? -34.375 13.391 -5.43 1 90.31 672 ILE B CA 1
ATOM 12305 C C . ILE B 1 672 ? -33.188 14.117 -6.035 1 90.31 672 ILE B C 1
ATOM 12307 O O . ILE B 1 672 ? -32.062 14.023 -5.52 1 90.31 672 ILE B O 1
ATOM 12311 N N . PHE B 1 673 ? -33.375 14.883 -7.051 1 88.81 673 PHE B N 1
ATOM 12312 C CA . PHE B 1 673 ? -32.281 15.516 -7.777 1 88.81 673 PHE B CA 1
ATOM 12313 C C . PHE B 1 673 ? -31.859 16.828 -7.109 1 88.81 673 PHE B C 1
ATOM 12315 O O . PHE B 1 673 ? -30.828 17.406 -7.461 1 88.81 673 PHE B O 1
ATOM 12322 N N . GLN B 1 674 ? -32.531 17.219 -6.074 1 83.75 674 GLN B N 1
ATOM 12323 C CA . GLN B 1 674 ? -32.156 18.453 -5.379 1 83.75 674 GLN B CA 1
ATOM 12324 C C . GLN B 1 674 ? -31.578 18.156 -4.004 1 83.75 674 GLN B C 1
ATOM 12326 O O . GLN B 1 674 ? -30.531 18.703 -3.645 1 83.75 674 GLN B O 1
ATOM 12331 N N . SER B 1 675 ? -32.219 17.266 -3.242 1 82.75 675 SER B N 1
ATOM 12332 C CA . SER B 1 675 ? -31.844 17.094 -1.841 1 82.75 675 SER B CA 1
ATOM 12333 C C . SER B 1 675 ? -31.172 15.758 -1.598 1 82.75 675 SER B C 1
ATOM 12335 O O . SER B 1 675 ? -30.484 15.57 -0.591 1 82.75 675 SER B O 1
ATOM 12337 N N . LEU B 1 676 ? -31.344 14.773 -2.432 1 87.38 676 LEU B N 1
ATOM 12338 C CA . LEU B 1 676 ? -30.828 13.438 -2.162 1 87.38 676 LEU B CA 1
ATOM 12339 C C . LEU B 1 676 ? -29.703 13.086 -3.117 1 87.38 676 LEU B C 1
ATOM 12341 O O . LEU B 1 676 ? -29.438 11.914 -3.389 1 87.38 676 LEU B O 1
ATOM 12345 N N . GLN B 1 677 ? -28.984 13.984 -3.564 1 85.44 677 GLN B N 1
ATOM 12346 C CA . GLN B 1 677 ? -27.969 13.805 -4.594 1 85.44 677 GLN B CA 1
ATOM 12347 C C . GLN B 1 677 ? -26.797 12.961 -4.074 1 85.44 677 GLN B C 1
ATOM 12349 O O . GLN B 1 677 ? -26.25 12.141 -4.805 1 85.44 677 GLN B O 1
ATOM 12354 N N . ARG B 1 678 ? -26.484 13.078 -2.855 1 81.81 678 ARG B N 1
ATOM 12355 C CA . ARG B 1 678 ? -25.281 12.438 -2.318 1 81.81 678 ARG B CA 1
ATOM 12356 C C . ARG B 1 678 ? -25.562 10.992 -1.921 1 81.81 678 ARG B C 1
ATOM 12358 O O . ARG B 1 678 ? -24.641 10.188 -1.79 1 81.81 678 ARG B O 1
ATOM 12365 N N . CYS B 1 679 ? -26.828 10.664 -1.783 1 89.12 679 CYS B N 1
ATOM 12366 C CA . CYS B 1 679 ? -27.109 9.336 -1.246 1 89.12 679 CYS B CA 1
ATOM 12367 C C . CYS B 1 679 ? -27.703 8.43 -2.318 1 89.12 679 CYS B C 1
ATOM 12369 O O . CYS B 1 679 ? -27.828 7.223 -2.111 1 89.12 679 CYS B O 1
ATOM 12371 N N . ILE B 1 680 ? -28 8.883 -3.479 1 92.44 680 ILE B N 1
ATOM 12372 C CA . ILE B 1 680 ? -28.688 8.094 -4.5 1 92.44 680 ILE B CA 1
ATOM 12373 C C . ILE B 1 680 ? -27.656 7.281 -5.293 1 92.44 680 ILE B C 1
ATOM 12375 O O . ILE B 1 680 ? -26.641 7.812 -5.719 1 92.44 680 ILE B O 1
ATOM 12379 N N . ARG B 1 681 ? -27.984 6.039 -5.43 1 94 681 ARG B N 1
ATOM 12380 C CA . ARG B 1 681 ? -27.125 5.152 -6.215 1 94 681 ARG B CA 1
ATOM 12381 C C . ARG B 1 681 ? -27.812 4.746 -7.52 1 94 681 ARG B C 1
ATOM 12383 O O . ARG B 1 681 ? -27.156 4.641 -8.555 1 94 681 ARG B O 1
ATOM 12390 N N . ARG B 1 682 ? -29.109 4.469 -7.414 1 94.56 682 ARG B N 1
ATOM 12391 C CA . ARG B 1 682 ? -29.906 4.082 -8.57 1 94.56 682 ARG B CA 1
ATOM 12392 C C . ARG B 1 682 ? -31.25 4.801 -8.562 1 94.56 682 ARG B C 1
ATOM 12394 O O . ARG B 1 682 ? -31.906 4.895 -7.52 1 94.56 682 ARG B O 1
ATOM 12401 N N . VAL B 1 683 ? -31.594 5.266 -9.664 1 94.75 683 VAL B N 1
ATOM 12402 C CA . VAL B 1 683 ? -32.906 5.934 -9.758 1 94.75 683 VAL B CA 1
ATOM 12403 C C . VAL B 1 683 ? -33.594 5.512 -11.047 1 94.75 683 VAL B C 1
ATOM 12405 O O . VAL B 1 683 ? -32.969 5.449 -12.109 1 94.75 683 VAL B O 1
ATOM 12408 N N . ARG B 1 684 ? -34.781 5.145 -10.906 1 93.38 684 ARG B N 1
ATOM 12409 C CA . ARG B 1 684 ? -35.656 4.852 -12.039 1 93.38 684 ARG B CA 1
ATOM 12410 C C . ARG B 1 684 ? -36.875 5.758 -12.039 1 93.38 684 ARG B C 1
ATOM 12412 O O . ARG B 1 684 ? -37.625 5.82 -11.055 1 93.38 684 ARG B O 1
ATOM 12419 N N . ILE B 1 685 ? -37.031 6.52 -13.023 1 94.44 685 ILE B N 1
ATOM 12420 C CA . ILE B 1 685 ? -38.219 7.367 -13.211 1 94.44 685 ILE B CA 1
ATOM 12421 C C . ILE B 1 685 ? -39.156 6.723 -14.227 1 94.44 685 ILE B C 1
ATOM 12423 O O . ILE B 1 685 ? -38.781 6.484 -15.375 1 94.44 685 ILE B O 1
ATOM 12427 N N . GLU B 1 686 ? -40.281 6.461 -13.75 1 91.88 686 GLU B N 1
ATOM 12428 C CA . GLU B 1 686 ? -41.188 5.711 -14.602 1 91.88 686 GLU B CA 1
ATOM 12429 C C . GLU B 1 686 ? -42.562 6.41 -14.703 1 91.88 686 GLU B C 1
ATOM 12431 O O . GLU B 1 686 ? -43.094 6.91 -13.711 1 91.88 686 GLU B O 1
ATOM 12436 N N . ASN B 1 687 ? -43.125 6.539 -15.797 1 90.25 687 ASN B N 1
ATOM 12437 C CA . ASN B 1 687 ? -44.5 6.945 -16.094 1 90.25 687 ASN B CA 1
ATOM 12438 C C . ASN B 1 687 ? -44.812 8.328 -15.539 1 90.25 687 ASN B C 1
ATOM 12440 O O . ASN B 1 687 ? -45.875 8.547 -14.945 1 90.25 687 ASN B O 1
ATOM 12444 N N . CYS B 1 688 ? -43.812 9.203 -15.656 1 91.12 688 CYS B N 1
ATOM 12445 C CA . CYS B 1 688 ? -44.062 10.57 -15.227 1 91.12 688 CYS B CA 1
ATOM 12446 C C . CYS B 1 688 ? -44.562 11.422 -16.391 1 91.12 688 CYS B C 1
ATOM 12448 O O . CYS B 1 688 ? -43.781 11.977 -17.156 1 91.12 688 CYS B O 1
ATOM 12450 N N . GLU B 1 689 ? -45.844 11.703 -16.484 1 87.06 689 GLU B N 1
ATOM 12451 C CA . GLU B 1 689 ? -46.469 12.375 -17.625 1 87.06 689 GLU B CA 1
ATOM 12452 C C . GLU B 1 689 ? -46.281 13.891 -17.547 1 87.06 689 GLU B C 1
ATOM 12454 O O . GLU B 1 689 ? -46.281 14.57 -18.578 1 87.06 689 GLU B O 1
ATOM 12459 N N . ASP B 1 690 ? -46.062 14.414 -16.391 1 88.94 690 ASP B N 1
ATOM 12460 C CA . ASP B 1 690 ? -46.031 15.867 -16.234 1 88.94 690 ASP B CA 1
ATOM 12461 C C . ASP B 1 690 ? -44.594 16.375 -16.156 1 88.94 690 ASP B C 1
ATOM 12463 O O . ASP B 1 690 ? -44.375 17.578 -16.094 1 88.94 690 ASP B O 1
ATOM 12467 N N . LEU B 1 691 ? -43.656 15.531 -16.266 1 91.12 691 LEU B N 1
ATOM 12468 C CA . LEU B 1 691 ? -42.25 15.953 -16.125 1 91.12 691 LEU B CA 1
ATOM 12469 C C . LEU B 1 691 ? -41.688 16.422 -17.469 1 91.12 691 LEU B C 1
ATOM 12471 O O . LEU B 1 691 ? -41.625 15.641 -18.422 1 91.12 691 LEU B O 1
ATOM 12475 N N . THR B 1 692 ? -41.344 17.672 -17.609 1 91.12 692 THR B N 1
ATOM 12476 C CA . THR B 1 692 ? -40.844 18.203 -18.875 1 91.12 692 THR B CA 1
ATOM 12477 C C . THR B 1 692 ? -39.344 18.375 -18.859 1 91.12 692 THR B C 1
ATOM 12479 O O . THR B 1 692 ? -38.688 18.203 -19.875 1 91.12 692 THR B O 1
ATOM 12482 N N . SER B 1 693 ? -38.875 18.766 -17.703 1 91.62 693 SER B N 1
ATOM 12483 C CA . SER B 1 693 ? -37.438 18.953 -17.578 1 91.62 693 SER B CA 1
ATOM 12484 C C . SER B 1 693 ? -36.938 18.625 -16.172 1 91.62 693 SER B C 1
ATOM 12486 O O . SER B 1 693 ? -37.75 18.656 -15.219 1 91.62 693 SER B O 1
ATOM 12488 N N . ILE B 1 694 ? -35.75 18.188 -16.031 1 90.88 694 ILE B N 1
ATOM 12489 C CA . ILE B 1 694 ? -35.125 17.922 -14.742 1 90.88 694 ILE B CA 1
ATOM 12490 C C . ILE B 1 694 ? -33.969 18.906 -14.516 1 90.88 694 ILE B C 1
ATOM 12492 O O . ILE B 1 694 ? -32.906 18.797 -15.141 1 90.88 694 ILE B O 1
ATOM 12496 N N . PRO B 1 695 ? -34.125 19.797 -13.648 1 88.25 695 PRO B N 1
ATOM 12497 C CA . PRO B 1 695 ? -33.062 20.766 -13.352 1 88.25 695 PRO B CA 1
ATOM 12498 C C . PRO B 1 695 ? -31.984 20.203 -12.414 1 88.25 695 PRO B C 1
ATOM 12500 O O . PRO B 1 695 ? -32.312 19.609 -11.383 1 88.25 695 PRO B O 1
ATOM 12503 N N . ILE B 1 696 ? -30.719 20.281 -12.711 1 85.19 696 ILE B N 1
ATOM 12504 C CA . ILE B 1 696 ? -29.625 19.828 -11.867 1 85.19 696 ILE B CA 1
ATOM 12505 C C . ILE B 1 696 ? -28.703 21.016 -11.57 1 85.19 696 ILE B C 1
ATOM 12507 O O . ILE B 1 696 ? -28.234 21.703 -12.484 1 85.19 696 ILE B O 1
ATOM 12511 N N . SER B 1 697 ? -28.453 21.281 -10.289 1 75.19 697 SER B N 1
ATOM 12512 C CA . SER B 1 697 ? -27.531 22.344 -9.883 1 75.19 697 SER B CA 1
ATOM 12513 C C . SER B 1 697 ? -26.156 21.766 -9.555 1 75.19 697 SER B C 1
ATOM 12515 O O . SER B 1 697 ? -26.031 20.859 -8.734 1 75.19 697 SER B O 1
ATOM 12517 N N . HIS B 1 698 ? -25.219 22.062 -10.32 1 68.75 698 HIS B N 1
ATOM 12518 C CA . HIS B 1 698 ? -23.859 21.562 -10.125 1 68.75 698 HIS B CA 1
ATOM 12519 C C . HIS B 1 698 ? -23.047 22.516 -9.258 1 68.75 698 HIS B C 1
ATOM 12521 O O . HIS B 1 698 ? -22.906 23.703 -9.594 1 68.75 698 HIS B O 1
ATOM 12527 N N . SER B 1 699 ? -22.891 22.156 -7.906 1 61.84 699 SER B N 1
ATOM 12528 C CA . SER B 1 699 ? -22.062 22.953 -7.023 1 61.84 699 SER B CA 1
ATOM 12529 C C . SER B 1 699 ? -20.578 22.641 -7.227 1 61.84 699 SER B C 1
ATOM 12531 O O . SER B 1 699 ? -20.219 21.516 -7.57 1 61.84 699 SER B O 1
ATOM 12533 N N . LEU B 1 700 ? -19.719 23.594 -7.484 1 53.44 700 LEU B N 1
ATOM 12534 C CA . LEU B 1 700 ? -18.281 23.531 -7.746 1 53.44 700 LEU B CA 1
ATOM 12535 C C . LEU B 1 700 ? -17.547 22.797 -6.625 1 53.44 700 LEU B C 1
ATOM 12537 O O . LEU B 1 700 ? -16.328 22.875 -6.52 1 53.44 700 LEU B O 1
ATOM 12541 N N . LYS B 1 701 ? -18.25 22.219 -5.711 1 54.41 701 LYS B N 1
ATOM 12542 C CA . LYS B 1 701 ? -17.453 21.547 -4.68 1 54.41 701 LYS B CA 1
ATOM 12543 C C . LYS B 1 701 ? -16.812 20.281 -5.227 1 54.41 701 LYS B C 1
ATOM 12545 O O . LYS B 1 701 ? -17.328 19.672 -6.16 1 54.41 701 LYS B O 1
ATOM 12550 N N . GLU B 1 702 ? -15.594 20.078 -5.031 1 51.81 702 GLU B N 1
ATOM 12551 C CA . GLU B 1 702 ? -14.781 18.953 -5.457 1 51.81 702 GLU B CA 1
ATOM 12552 C C . GLU B 1 702 ? -15.562 17.641 -5.332 1 51.81 702 GLU B C 1
ATOM 12554 O O . GLU B 1 702 ? -15.359 16.719 -6.125 1 51.81 702 GLU B O 1
ATOM 12559 N N . SER B 1 703 ? -16.344 17.562 -4.254 1 52.88 703 SER B N 1
ATOM 12560 C CA . SER B 1 703 ? -17.047 16.281 -4.16 1 52.88 703 SER B CA 1
ATOM 12561 C C . SER B 1 703 ? -18.328 16.297 -4.988 1 52.88 703 SER B C 1
ATOM 12563 O O . SER B 1 703 ? -19.156 17.188 -4.836 1 52.88 703 SER B O 1
ATOM 12565 N N . GLY B 1 704 ? -18.406 16.188 -6.234 1 56.03 704 GLY B N 1
ATOM 12566 C CA . GLY B 1 704 ? -19.5 16.125 -7.184 1 56.03 704 GLY B CA 1
ATOM 12567 C C . GLY B 1 704 ? -20.844 15.914 -6.523 1 56.03 704 GLY B C 1
ATOM 12568 O O . GLY B 1 704 ? -20.938 15.32 -5.445 1 56.03 704 GLY B O 1
ATOM 12569 N N . ASP B 1 705 ? -21.938 16.578 -6.887 1 68.81 705 ASP B N 1
ATOM 12570 C CA . ASP B 1 705 ? -23.297 16.531 -6.387 1 68.81 705 ASP B CA 1
ATOM 12571 C C . ASP B 1 705 ? -23.828 15.094 -6.379 1 68.81 705 ASP B C 1
ATOM 12573 O O . ASP B 1 705 ? -24.266 14.586 -5.344 1 68.81 705 ASP B O 1
ATOM 12577 N N . PHE B 1 706 ? -23.656 14.281 -7.559 1 85.06 706 PHE B N 1
ATOM 12578 C CA . PHE B 1 706 ? -24.125 12.898 -7.668 1 85.06 706 PHE B CA 1
ATOM 12579 C C . PHE B 1 706 ? -22.938 11.938 -7.613 1 85.06 706 PHE B C 1
ATOM 12581 O O . PHE B 1 706 ? -22.734 11.148 -8.539 1 85.06 706 PHE B O 1
ATOM 12588 N N . SER B 1 707 ? -22.219 11.977 -6.496 1 82.19 707 SER B N 1
ATOM 12589 C CA . SER B 1 707 ? -20.938 11.297 -6.379 1 82.19 707 SER B CA 1
ATOM 12590 C C . SER B 1 707 ? -21.109 9.789 -6.336 1 82.19 707 SER B C 1
ATOM 12592 O O . SER B 1 707 ? -20.141 9.039 -6.516 1 82.19 707 SER B O 1
ATOM 12594 N N . HIS B 1 708 ? -22.453 9.273 -6.262 1 89.06 708 HIS B N 1
ATOM 12595 C CA . HIS B 1 708 ? -22.578 7.832 -6.113 1 89.06 708 HIS B CA 1
ATOM 12596 C C . HIS B 1 708 ? -23.625 7.273 -7.086 1 89.06 708 HIS B C 1
ATOM 12598 O O . HIS B 1 708 ? -23.891 6.074 -7.082 1 89.06 708 HIS B O 1
ATOM 12604 N N . LEU B 1 709 ? -24.156 8.094 -7.922 1 92.56 709 LEU B N 1
ATOM 12605 C CA . LEU B 1 709 ? -25.172 7.625 -8.859 1 92.56 709 LEU B CA 1
ATOM 12606 C C . LEU B 1 709 ? -24.547 6.711 -9.914 1 92.56 709 LEU B C 1
ATOM 12608 O O . LEU B 1 709 ? -23.688 7.141 -10.688 1 92.56 709 LEU B O 1
ATOM 12612 N N . GLU B 1 710 ? -25.078 5.508 -10.008 1 93.25 710 GLU B N 1
ATOM 12613 C CA . GLU B 1 710 ? -24.516 4.523 -10.922 1 93.25 710 GLU B CA 1
ATOM 12614 C C . GLU B 1 710 ? -25.484 4.176 -12.039 1 93.25 710 GLU B C 1
ATOM 12616 O O . GLU B 1 710 ? -25.078 3.854 -13.156 1 93.25 710 GLU B O 1
ATOM 12621 N N . GLU B 1 711 ? -26.766 4.176 -11.688 1 94.88 711 GLU B N 1
ATOM 12622 C CA . GLU B 1 711 ? -27.781 3.773 -12.664 1 94.88 711 GLU B CA 1
ATOM 12623 C C . GLU B 1 711 ? -28.891 4.801 -12.75 1 94.88 711 GLU B C 1
ATOM 12625 O O . GLU B 1 711 ? -29.453 5.215 -11.727 1 94.88 711 GLU B O 1
ATOM 12630 N N . LEU B 1 712 ? -29.141 5.207 -13.938 1 95.56 712 LEU B N 1
ATOM 12631 C CA . LEU B 1 712 ? -30.25 6.125 -14.211 1 95.56 712 LEU B CA 1
ATOM 12632 C C . LEU B 1 712 ? -31.156 5.57 -15.312 1 95.56 712 LEU B C 1
ATOM 12634 O O . LEU B 1 712 ? -30.719 5.406 -16.453 1 95.56 712 LEU B O 1
ATOM 12638 N N . HIS B 1 713 ? -32.406 5.238 -14.969 1 94.62 713 HIS B N 1
ATOM 12639 C CA . HIS B 1 713 ? -33.375 4.727 -15.914 1 94.62 713 HIS B CA 1
ATOM 12640 C C . HIS B 1 713 ? -34.531 5.707 -16.094 1 94.62 713 HIS B C 1
ATOM 12642 O O . HIS B 1 713 ? -35.25 6.043 -15.125 1 94.62 713 HIS B O 1
ATOM 12648 N N . LEU B 1 714 ? -34.656 6.16 -17.25 1 95.25 714 LEU B N 1
ATOM 12649 C CA . LEU B 1 714 ? -35.781 6.984 -17.625 1 95.25 714 LEU B CA 1
ATOM 12650 C C . LEU B 1 714 ? -36.781 6.195 -18.5 1 95.25 714 LEU B C 1
ATOM 12652 O O . LEU B 1 714 ? -36.469 5.891 -19.656 1 95.25 714 LEU B O 1
ATOM 12656 N N . PHE B 1 715 ? -37.969 5.969 -17.906 1 92.38 715 PHE B N 1
ATOM 12657 C CA . PHE B 1 715 ? -38.875 5.008 -18.531 1 92.38 715 PHE B CA 1
ATOM 12658 C C . PHE B 1 715 ? -40.25 5.641 -18.797 1 92.38 715 PHE B C 1
ATOM 12660 O O . PHE B 1 715 ? -40.938 6.074 -17.859 1 92.38 715 PHE B O 1
ATOM 12667 N N . ARG B 1 716 ? -40.688 5.805 -19.922 1 91.81 716 ARG B N 1
ATOM 12668 C CA . ARG B 1 716 ? -42.031 6.203 -20.375 1 91.81 716 ARG B CA 1
ATOM 12669 C C . ARG B 1 716 ? -42.375 7.598 -19.859 1 91.81 716 ARG B C 1
ATOM 12671 O O . ARG B 1 716 ? -43.438 7.785 -19.234 1 91.81 716 ARG B O 1
ATOM 12678 N N . CYS B 1 717 ? -41.531 8.477 -20.094 1 93.62 717 CYS B N 1
ATOM 12679 C CA . CYS B 1 717 ? -41.75 9.891 -19.844 1 93.62 717 CYS B CA 1
ATOM 12680 C C . CYS B 1 717 ? -41.75 10.68 -21.141 1 93.62 717 CYS B C 1
ATOM 12682 O O . CYS B 1 717 ? -40.781 11.391 -21.438 1 93.62 717 CYS B O 1
ATOM 12684 N N . PRO B 1 718 ? -42.812 10.641 -21.891 1 90.5 718 PRO B N 1
ATOM 12685 C CA . PRO B 1 718 ? -42.844 11.219 -23.234 1 90.5 718 PRO B CA 1
ATOM 12686 C C . PRO B 1 718 ? -42.688 12.734 -23.234 1 90.5 718 PRO B C 1
ATOM 12688 O O . PRO B 1 718 ? -42.219 13.305 -24.234 1 90.5 718 PRO B O 1
ATOM 12691 N N . MET B 1 719 ? -42.969 13.438 -22.109 1 91.62 719 MET B N 1
ATOM 12692 C CA . MET B 1 719 ? -42.906 14.898 -22.078 1 91.62 719 MET B CA 1
ATOM 12693 C C . MET B 1 719 ? -41.531 15.367 -21.609 1 91.62 719 MET B C 1
ATOM 12695 O O . MET B 1 719 ? -41.25 16.562 -21.641 1 91.62 719 MET B O 1
ATOM 12699 N N . LEU B 1 720 ? -40.688 14.414 -21.156 1 92.56 720 LEU B N 1
ATOM 12700 C CA . LEU B 1 720 ? -39.375 14.773 -20.688 1 92.56 720 LEU B CA 1
ATOM 12701 C C . LEU B 1 720 ? -38.438 15.109 -21.859 1 92.56 720 LEU B C 1
ATOM 12703 O O . LEU B 1 720 ? -38 14.211 -22.594 1 92.56 720 LEU B O 1
ATOM 12707 N N . MET B 1 721 ? -38.062 16.375 -22 1 88.5 721 MET B N 1
ATOM 12708 C CA . MET B 1 721 ? -37.375 16.828 -23.203 1 88.5 721 MET B CA 1
ATOM 12709 C C . MET B 1 721 ? -35.906 17.125 -22.906 1 88.5 721 MET B C 1
ATOM 12711 O O . MET B 1 721 ? -35.062 16.984 -23.781 1 88.5 721 MET B O 1
ATOM 12715 N N . LYS B 1 722 ? -35.688 17.609 -21.719 1 88 722 LYS B N 1
ATOM 12716 C CA . LYS B 1 722 ? -34.281 18.016 -21.484 1 88 722 LYS B CA 1
ATOM 12717 C C . LYS B 1 722 ? -33.906 17.828 -20.016 1 88 722 LYS B C 1
ATOM 12719 O O . LYS B 1 722 ? -34.781 17.828 -19.141 1 88 722 LYS B O 1
ATOM 12724 N N . MET B 1 723 ? -32.688 17.5 -19.766 1 87.5 723 MET B N 1
ATOM 12725 C CA . MET B 1 723 ? -32 17.594 -18.469 1 87.5 723 MET B CA 1
ATOM 12726 C C . MET B 1 723 ? -31.141 18.859 -18.406 1 87.5 723 MET B C 1
ATOM 12728 O O . MET B 1 723 ? -30.141 18.969 -19.109 1 87.5 723 MET B O 1
ATOM 12732 N N . GLU B 1 724 ? -31.406 19.828 -17.594 1 85.62 724 GLU B N 1
ATOM 12733 C CA . GLU B 1 724 ? -30.75 21.141 -17.562 1 85.62 724 GLU B CA 1
ATOM 12734 C C . GLU B 1 724 ? -29.703 21.203 -16.469 1 85.62 724 GLU B C 1
ATOM 12736 O O . GLU B 1 724 ? -30.031 21.266 -15.281 1 85.62 724 GLU B O 1
ATOM 12741 N N . ILE B 1 725 ? -28.469 21.141 -16.828 1 83.88 725 ILE B N 1
ATOM 12742 C CA . ILE B 1 725 ? -27.375 21.281 -15.867 1 83.88 725 ILE B CA 1
ATOM 12743 C C . ILE B 1 725 ? -26.906 22.734 -15.805 1 83.88 725 ILE B C 1
ATOM 12745 O O . ILE B 1 725 ? -26.438 23.281 -16.812 1 83.88 725 ILE B O 1
ATOM 12749 N N . THR B 1 726 ? -27.078 23.406 -14.719 1 76.31 726 THR B N 1
ATOM 12750 C CA . THR B 1 726 ? -26.656 24.781 -14.531 1 76.31 726 THR B CA 1
ATOM 12751 C C . THR B 1 726 ? -25.344 24.844 -13.773 1 76.31 726 THR B C 1
ATOM 12753 O O . THR B 1 726 ? -25.203 24.25 -12.711 1 76.31 726 THR B O 1
ATOM 12756 N N . GLN B 1 727 ? -24.25 25.109 -14.422 1 65.56 727 GLN B N 1
ATOM 12757 C CA . GLN B 1 727 ? -22.938 25.203 -13.797 1 65.56 727 GLN B CA 1
ATOM 12758 C C . GLN B 1 727 ? -22.797 26.469 -12.969 1 65.56 727 GLN B C 1
ATOM 12760 O O . GLN B 1 727 ? -23.203 27.547 -13.406 1 65.56 727 GLN B O 1
ATOM 12765 N N . GLY B 1 728 ? -22.672 26.266 -11.68 1 56.09 728 GLY B N 1
ATOM 12766 C CA . GLY B 1 728 ? -22.391 27.469 -10.891 1 56.09 728 GLY B CA 1
ATOM 12767 C C . GLY B 1 728 ? -21.203 28.25 -11.414 1 56.09 728 GLY B C 1
ATOM 12768 O O . GLY B 1 728 ? -20.484 27.781 -12.305 1 56.09 728 GLY B O 1
ATOM 12769 N N . ILE B 1 729 ? -20.875 29.422 -10.914 1 47.09 729 ILE B N 1
ATOM 12770 C CA . ILE B 1 729 ? -19.797 30.344 -11.227 1 47.09 729 ILE B CA 1
ATOM 12771 C C . ILE B 1 729 ? -18.469 29.75 -10.789 1 47.09 729 ILE B C 1
ATOM 12773 O O . ILE B 1 729 ? -18.328 29.266 -9.664 1 47.09 729 ILE B O 1
ATOM 12777 N N . GLY B 1 730 ? -17.359 29.469 -11.766 1 50.72 730 GLY B N 1
ATOM 12778 C CA . GLY B 1 730 ? -15.977 29.047 -11.641 1 50.72 730 GLY B CA 1
ATOM 12779 C C . GLY B 1 730 ? -15.727 27.641 -12.172 1 50.72 730 GLY B C 1
ATOM 12780 O O . GLY B 1 730 ? -16.328 26.688 -11.695 1 50.72 730 GLY B O 1
ATOM 12781 N N . ARG B 1 731 ? -15.477 27.641 -13.398 1 50.06 731 ARG B N 1
ATOM 12782 C CA . ARG B 1 731 ? -15.273 26.422 -14.164 1 50.06 731 ARG B CA 1
ATOM 12783 C C . ARG B 1 731 ? -14.078 25.625 -13.641 1 50.06 731 ARG B C 1
ATOM 12785 O O . ARG B 1 731 ? -12.945 26.109 -13.688 1 50.06 731 ARG B O 1
ATOM 12792 N N . VAL B 1 732 ? -14.141 24.953 -12.516 1 55 732 VAL B N 1
ATOM 12793 C CA . VAL B 1 732 ? -13 24.047 -12.336 1 55 732 VAL B CA 1
ATOM 12794 C C . VAL B 1 732 ? -13.016 22.984 -13.422 1 55 732 VAL B C 1
ATOM 12796 O O . VAL B 1 732 ? -14.039 22.344 -13.656 1 55 732 VAL B O 1
ATOM 12799 N N . PRO B 1 733 ? -12.008 23 -14.234 1 56.62 733 PRO B N 1
ATOM 12800 C CA . PRO B 1 733 ? -11.859 21.938 -15.234 1 56.62 733 PRO B CA 1
ATOM 12801 C C . PRO B 1 733 ? -11.938 20.547 -14.633 1 56.62 733 PRO B C 1
ATOM 12803 O O . PRO B 1 733 ? -11.508 20.328 -13.492 1 56.62 733 PRO B O 1
ATOM 12806 N N . ASN B 1 734 ? -12.805 19.609 -15.18 1 60.28 734 ASN B N 1
ATOM 12807 C CA . ASN B 1 734 ? -12.875 18.188 -14.867 1 60.28 734 ASN B CA 1
ATOM 12808 C C . ASN B 1 734 ? -13.859 17.906 -13.734 1 60.28 734 ASN B C 1
ATOM 12810 O O . ASN B 1 734 ? -13.656 16.984 -12.945 1 60.28 734 ASN B O 1
ATOM 12814 N N . CYS B 1 735 ? -14.672 18.938 -13.422 1 71.44 735 CYS B N 1
ATOM 12815 C CA . CYS B 1 735 ? -15.719 18.672 -12.445 1 71.44 735 CYS B CA 1
ATOM 12816 C C . CYS B 1 735 ? -16.953 18.094 -13.125 1 71.44 735 CYS B C 1
ATOM 12818 O O . CYS B 1 735 ? -17.531 18.734 -14.008 1 71.44 735 CYS B O 1
ATOM 12820 N N . PHE B 1 736 ? -17.281 16.891 -12.977 1 81.31 736 PHE B N 1
ATOM 12821 C CA . PHE B 1 736 ? -18.406 16.188 -13.586 1 81.31 736 PHE B CA 1
ATOM 12822 C C . PHE B 1 736 ? -19.594 16.109 -12.625 1 81.31 736 PHE B C 1
ATOM 12824 O O . PHE B 1 736 ? -19.406 15.922 -11.422 1 81.31 736 PHE B O 1
ATOM 12831 N N . CYS B 1 737 ? -20.75 16.328 -13.18 1 84.56 737 CYS B N 1
ATOM 12832 C CA . CYS B 1 737 ? -21.969 16.203 -12.383 1 84.56 737 CYS B CA 1
ATOM 12833 C C . CYS B 1 737 ? -22.234 14.758 -12 1 84.56 737 CYS B C 1
ATOM 12835 O O . CYS B 1 737 ? -22.703 14.477 -10.891 1 84.56 737 CYS B O 1
ATOM 12837 N N . PHE B 1 738 ? -22.031 13.844 -13.016 1 89.75 738 PHE B N 1
ATOM 12838 C CA . PHE B 1 738 ? -22.266 12.422 -12.805 1 89.75 738 PHE B CA 1
ATOM 12839 C C . PHE B 1 738 ? -20.953 11.641 -12.898 1 89.75 738 PHE B C 1
ATOM 12841 O O . PHE B 1 738 ? -20.797 10.805 -13.781 1 89.75 738 PHE B O 1
ATOM 12848 N N . PRO B 1 739 ? -20.156 11.789 -11.961 1 86.75 739 PRO B N 1
ATOM 12849 C CA . PRO B 1 739 ? -18.812 11.195 -12.078 1 86.75 739 PRO B CA 1
ATOM 12850 C C . PRO B 1 739 ? -18.844 9.672 -12 1 86.75 739 PRO B C 1
ATOM 12852 O O . PRO B 1 739 ? -17.922 9.008 -12.508 1 86.75 739 PRO B O 1
ATOM 12855 N N . CYS B 1 740 ? -19.938 9.023 -11.492 1 89.31 740 CYS B N 1
ATOM 12856 C CA . CYS B 1 740 ? -19.938 7.582 -11.281 1 89.31 740 CYS B CA 1
ATOM 12857 C C . CYS B 1 740 ? -21.031 6.902 -12.086 1 89.31 740 CYS B C 1
ATOM 12859 O O . CYS B 1 740 ? -21.297 5.715 -11.906 1 89.31 740 CYS B O 1
ATOM 12861 N N . LEU B 1 741 ? -21.641 7.605 -12.914 1 92.56 741 LEU B N 1
ATOM 12862 C CA . LEU B 1 741 ? -22.734 7.047 -13.711 1 92.56 741 LEU B CA 1
ATOM 12863 C C . LEU B 1 741 ? -22.219 5.988 -14.68 1 92.56 741 LEU B C 1
ATOM 12865 O O . LEU B 1 741 ? -21.328 6.266 -15.492 1 92.56 741 LEU B O 1
ATOM 12869 N N . ILE B 1 742 ? -22.797 4.781 -14.602 1 92 742 ILE B N 1
ATOM 12870 C CA . ILE B 1 742 ? -22.297 3.658 -15.383 1 92 742 ILE B CA 1
ATOM 12871 C C . ILE B 1 742 ? -23.344 3.209 -16.391 1 92 742 ILE B C 1
ATOM 12873 O O . ILE B 1 742 ? -23.016 2.91 -17.547 1 92 742 ILE B O 1
ATOM 12877 N N . ASN B 1 743 ? -24.609 3.176 -15.922 1 92.94 743 ASN B N 1
ATOM 12878 C CA . ASN B 1 743 ? -25.688 2.664 -16.766 1 92.94 743 ASN B CA 1
ATOM 12879 C C . ASN B 1 743 ? -26.797 3.697 -16.953 1 92.94 743 ASN B C 1
ATOM 12881 O O . ASN B 1 743 ? -27.297 4.262 -15.969 1 92.94 743 ASN B O 1
ATOM 12885 N N . VAL B 1 744 ? -27.109 3.91 -18.203 1 95.5 744 VAL B N 1
ATOM 12886 C CA . VAL B 1 744 ? -28.219 4.816 -18.516 1 95.5 744 VAL B CA 1
ATOM 12887 C C . VAL B 1 744 ? -29.172 4.145 -19.484 1 95.5 744 VAL B C 1
ATOM 12889 O O . VAL B 1 744 ? -28.75 3.566 -20.484 1 95.5 744 VAL B O 1
ATOM 12892 N N . LEU B 1 745 ? -30.406 4.113 -19.141 1 95.56 745 LEU B N 1
ATOM 12893 C CA . LEU B 1 745 ? -31.469 3.592 -20 1 95.56 745 LEU B CA 1
ATOM 12894 C C . LEU B 1 745 ? -32.531 4.656 -20.25 1 95.56 745 LEU B C 1
ATOM 12896 O O . LEU B 1 745 ? -33.062 5.234 -19.312 1 95.56 745 LEU B O 1
ATOM 12900 N N . VAL B 1 746 ? -32.688 4.945 -21.484 1 95.44 746 VAL B N 1
ATOM 12901 C CA . VAL B 1 746 ? -33.781 5.844 -21.906 1 95.44 746 VAL B CA 1
ATOM 12902 C C . VAL B 1 746 ? -34.781 5.078 -22.766 1 95.44 746 VAL B C 1
ATOM 12904 O O . VAL B 1 746 ? -34.438 4.629 -23.875 1 95.44 746 VAL B O 1
ATOM 12907 N N . TYR B 1 747 ? -35.938 4.91 -22.219 1 94.5 747 TYR B N 1
ATOM 12908 C CA . TYR B 1 747 ? -36.969 4.121 -22.891 1 94.5 747 TYR B CA 1
ATOM 12909 C C . TYR B 1 747 ? -38.219 4.945 -23.125 1 94.5 747 TYR B C 1
ATOM 12911 O O . TYR B 1 747 ? -38.938 5.281 -22.172 1 94.5 747 TYR B O 1
ATOM 12919 N N . ASN B 1 748 ? -38.594 5.309 -24.297 1 93.06 748 ASN B N 1
ATOM 12920 C CA . ASN B 1 748 ? -39.812 5.996 -24.703 1 93.06 748 ASN B CA 1
ATOM 12921 C C . ASN B 1 748 ? -39.938 7.363 -24.031 1 93.06 748 ASN B C 1
ATOM 12923 O O . ASN B 1 748 ? -40.938 7.656 -23.391 1 93.06 748 ASN B O 1
ATOM 12927 N N . CYS B 1 749 ? -38.875 8.094 -24.109 1 93.81 749 CYS B N 1
ATOM 12928 C CA . CYS B 1 749 ? -38.844 9.453 -23.578 1 93.81 749 CYS B CA 1
ATOM 12929 C C . CYS B 1 749 ? -38.812 10.484 -24.703 1 93.81 749 CYS B C 1
ATOM 12931 O O . CYS B 1 749 ? -38.531 10.141 -25.859 1 93.81 749 CYS B O 1
ATOM 12933 N N . GLY B 1 750 ? -39.094 11.734 -24.359 1 90.5 750 GLY B N 1
ATOM 12934 C CA . GLY B 1 750 ? -39.156 12.789 -25.359 1 90.5 750 GLY B CA 1
ATOM 12935 C C . GLY B 1 750 ? -37.906 13.602 -25.484 1 90.5 750 GLY B C 1
ATOM 12936 O O . GLY B 1 750 ? -37.938 14.742 -25.938 1 90.5 750 GLY B O 1
ATOM 12937 N N . PHE B 1 751 ? -36.812 13.062 -25.234 1 91.56 751 PHE B N 1
ATOM 12938 C CA . PHE B 1 751 ? -35.531 13.789 -25.266 1 91.56 751 PHE B CA 1
ATOM 12939 C C . PHE B 1 751 ? -35.188 14.203 -26.688 1 91.56 751 PHE B C 1
ATOM 12941 O O . PHE B 1 751 ? -35.344 13.422 -27.625 1 91.56 751 PHE B O 1
ATOM 12948 N N . SER B 1 752 ? -34.688 15.422 -26.875 1 88.25 752 SER B N 1
ATOM 12949 C CA . SER B 1 752 ? -34.156 15.852 -28.156 1 88.25 752 SER B CA 1
ATOM 12950 C C . SER B 1 752 ? -32.719 15.344 -28.359 1 88.25 752 SER B C 1
ATOM 12952 O O . SER B 1 752 ? -32.344 15.008 -29.484 1 88.25 752 SER B O 1
ATOM 12954 N N . ASP B 1 753 ? -32.031 15.289 -27.391 1 90.5 753 ASP B N 1
ATOM 12955 C CA . ASP B 1 753 ? -30.672 14.75 -27.375 1 90.5 753 ASP B CA 1
ATOM 12956 C C . ASP B 1 753 ? -30.25 14.359 -25.953 1 90.5 753 ASP B C 1
ATOM 12958 O O . ASP B 1 753 ? -31 14.578 -25 1 90.5 753 ASP B O 1
ATOM 12962 N N . LEU B 1 754 ? -29.172 13.758 -25.797 1 93 754 LEU B N 1
ATOM 12963 C CA . LEU B 1 754 ? -28.625 13.344 -24.5 1 93 754 LEU B CA 1
ATOM 12964 C C . LEU B 1 754 ? -27.266 13.984 -24.25 1 93 754 LEU B C 1
ATOM 12966 O O . LEU B 1 754 ? -26.328 13.312 -23.812 1 93 754 LEU B O 1
ATOM 12970 N N . SER B 1 755 ? -27.078 15.242 -24.531 1 90.06 755 SER B N 1
ATOM 12971 C CA . SER B 1 755 ? -25.812 15.953 -24.422 1 90.06 755 SER B CA 1
ATOM 12972 C C . SER B 1 755 ? -25.344 16.047 -22.969 1 90.06 755 SER B C 1
ATOM 12974 O O . SER B 1 755 ? -24.156 16.266 -22.703 1 90.06 755 SER B O 1
ATOM 12976 N N . TRP B 1 756 ? -26.266 15.797 -22.016 1 88.94 756 TRP B N 1
ATOM 12977 C CA . TRP B 1 756 ? -25.891 15.828 -20.609 1 88.94 756 TRP B CA 1
ATOM 12978 C C . TRP B 1 756 ? -24.953 14.68 -20.266 1 88.94 756 TRP B C 1
ATOM 12980 O O . TRP B 1 756 ? -24.312 14.688 -19.219 1 88.94 756 TRP B O 1
ATOM 12990 N N . LEU B 1 757 ? -24.797 13.719 -21.141 1 91.19 757 LEU B N 1
ATOM 12991 C CA . LEU B 1 757 ? -23.891 12.586 -20.938 1 91.19 757 LEU B CA 1
ATOM 12992 C C . LEU B 1 757 ? -22.438 13.031 -20.969 1 91.19 757 LEU B C 1
ATOM 12994 O O . LEU B 1 757 ? -21.547 12.273 -20.578 1 91.19 757 LEU B O 1
ATOM 12998 N N . VAL B 1 758 ? -22.125 14.25 -21.422 1 88.12 758 VAL B N 1
ATOM 12999 C CA . VAL B 1 758 ? -20.766 14.789 -21.422 1 88.12 758 VAL B CA 1
ATOM 13000 C C . VAL B 1 758 ? -20.266 14.898 -19.984 1 88.12 758 VAL B C 1
ATOM 13002 O O . VAL B 1 758 ? -19.047 14.867 -19.734 1 88.12 758 VAL B O 1
ATOM 13005 N N . HIS B 1 759 ? -21.203 14.852 -19.031 1 88.12 759 HIS B N 1
ATOM 13006 C CA . HIS B 1 759 ? -20.859 14.953 -17.625 1 88.12 759 HIS B CA 1
ATOM 13007 C C . HIS B 1 759 ? -20.75 13.578 -16.969 1 88.12 759 HIS B C 1
ATOM 13009 O O . HIS B 1 759 ? -20.672 13.461 -15.75 1 88.12 759 HIS B O 1
ATOM 13015 N N . ALA B 1 760 ? -20.781 12.523 -17.781 1 90.44 760 ALA B N 1
ATOM 13016 C CA . ALA B 1 760 ? -20.672 11.156 -17.281 1 90.44 760 ALA B CA 1
ATOM 13017 C C . ALA B 1 760 ? -19.5 10.43 -17.922 1 90.44 760 ALA B C 1
ATOM 13019 O O . ALA B 1 760 ? -19.672 9.539 -18.766 1 90.44 760 ALA B O 1
ATOM 13020 N N . PRO B 1 761 ? -18.359 10.664 -17.469 1 86.88 761 PRO B N 1
ATOM 13021 C CA . PRO B 1 761 ? -17.156 10.109 -18.109 1 86.88 761 PRO B CA 1
ATOM 13022 C C . PRO B 1 761 ? -17.031 8.602 -17.922 1 86.88 761 PRO B C 1
ATOM 13024 O O . PRO B 1 761 ? -16.359 7.93 -18.719 1 86.88 761 PRO B O 1
ATOM 13027 N N . LYS B 1 762 ? -17.734 7.961 -17 1 88.62 762 LYS B N 1
ATOM 13028 C CA . LYS B 1 762 ? -17.547 6.543 -16.703 1 88.62 762 LYS B CA 1
ATOM 13029 C C . LYS B 1 762 ? -18.672 5.703 -17.281 1 88.62 762 LYS B C 1
ATOM 13031 O O . LYS B 1 762 ? -18.844 4.535 -16.922 1 88.62 762 LYS B O 1
ATOM 13036 N N . LEU B 1 763 ? -19.406 6.23 -18.125 1 91.19 763 LEU B N 1
ATOM 13037 C CA . LEU B 1 763 ? -20.531 5.527 -18.719 1 91.19 763 LEU B CA 1
ATOM 13038 C C . LEU B 1 763 ? -20.078 4.277 -19.453 1 91.19 763 LEU B C 1
ATOM 13040 O O . LEU B 1 763 ? -19.188 4.348 -20.312 1 91.19 763 LEU B O 1
ATOM 13044 N N . ARG B 1 764 ? -20.688 3.133 -19.188 1 88.31 764 ARG B N 1
ATOM 13045 C CA . ARG B 1 764 ? -20.297 1.876 -19.812 1 88.31 764 ARG B CA 1
ATOM 13046 C C . ARG B 1 764 ? -21.406 1.321 -20.688 1 88.31 764 ARG B C 1
ATOM 13048 O O . ARG B 1 764 ? -21.156 0.69 -21.719 1 88.31 764 ARG B O 1
ATOM 13055 N N . ASN B 1 765 ? -22.656 1.551 -20.188 1 90.75 765 ASN B N 1
ATOM 13056 C CA . ASN B 1 765 ? -23.812 1.038 -20.922 1 90.75 765 ASN B CA 1
ATOM 13057 C C . ASN B 1 765 ? -24.828 2.141 -21.203 1 90.75 765 ASN B C 1
ATOM 13059 O O . ASN B 1 765 ? -25.297 2.818 -20.281 1 90.75 765 ASN B O 1
ATOM 13063 N N . LEU B 1 766 ? -25.125 2.264 -22.469 1 93 766 LEU B N 1
ATOM 13064 C CA . LEU B 1 766 ? -26.141 3.23 -22.891 1 93 766 LEU B CA 1
ATOM 13065 C C . LEU B 1 766 ? -27.203 2.572 -23.766 1 93 766 LEU B C 1
ATOM 13067 O O . LEU B 1 766 ? -26.859 1.979 -24.797 1 93 766 LEU B O 1
ATOM 13071 N N . GLU B 1 767 ? -28.391 2.617 -23.312 1 94 767 GLU B N 1
ATOM 13072 C CA . GLU B 1 767 ? -29.516 2.1 -24.078 1 94 767 GLU B CA 1
ATOM 13073 C C . GLU B 1 767 ? -30.547 3.193 -24.359 1 94 767 GLU B C 1
ATOM 13075 O O . GLU B 1 767 ? -31.062 3.818 -23.438 1 94 767 GLU B O 1
ATOM 13080 N N . VAL B 1 768 ? -30.75 3.404 -25.609 1 94.5 768 VAL B N 1
ATOM 13081 C CA . VAL B 1 768 ? -31.75 4.383 -26.031 1 94.5 768 VAL B CA 1
ATOM 13082 C C . VAL B 1 768 ? -32.781 3.709 -26.922 1 94.5 768 VAL B C 1
ATOM 13084 O O . VAL B 1 768 ? -32.469 3.275 -28.031 1 94.5 768 VAL B O 1
ATOM 13087 N N . ILE B 1 769 ? -34.031 3.695 -26.375 1 94.19 769 ILE B N 1
ATOM 13088 C CA . ILE B 1 769 ? -35.062 2.959 -27.078 1 94.19 769 ILE B CA 1
ATOM 13089 C C . ILE B 1 769 ? -36.281 3.85 -27.25 1 94.19 769 ILE B C 1
ATOM 13091 O O . ILE B 1 769 ? -36.781 4.445 -26.281 1 94.19 769 ILE B O 1
ATOM 13095 N N . GLY B 1 770 ? -36.781 4.012 -28.328 1 91.38 770 GLY B N 1
ATOM 13096 C CA . GLY B 1 770 ? -38.094 4.578 -28.594 1 91.38 770 GLY B CA 1
ATOM 13097 C C . GLY B 1 770 ? -38.094 6.09 -28.5 1 91.38 770 GLY B C 1
ATOM 13098 O O . GLY B 1 770 ? -39.094 6.68 -28.078 1 91.38 770 GLY B O 1
ATOM 13099 N N . SER B 1 771 ? -37.062 6.777 -28.703 1 90 771 SER B N 1
ATOM 13100 C CA . SER B 1 771 ? -37.094 8.234 -28.781 1 90 771 SER B CA 1
ATOM 13101 C C . SER B 1 771 ? -37.344 8.719 -30.203 1 90 771 SER B C 1
ATOM 13103 O O . SER B 1 771 ? -36.406 8.953 -30.969 1 90 771 SER B O 1
ATOM 13105 N N . LEU B 1 772 ? -38.5 9.117 -30.531 1 87.38 772 LEU B N 1
ATOM 13106 C CA . LEU B 1 772 ? -38.969 9.312 -31.891 1 87.38 772 LEU B CA 1
ATOM 13107 C C . LEU B 1 772 ? -38.406 10.602 -32.469 1 87.38 772 LEU B C 1
ATOM 13109 O O . LEU B 1 772 ? -38.125 10.68 -33.688 1 87.38 772 LEU B O 1
ATOM 13113 N N . SER B 1 773 ? -38.156 11.57 -31.703 1 87.5 773 SER B N 1
ATOM 13114 C CA . SER B 1 773 ? -37.812 12.883 -32.219 1 87.5 773 SER B CA 1
ATOM 13115 C C . SER B 1 773 ? -36.312 13.117 -32.156 1 87.5 773 SER B C 1
ATOM 13117 O O . SER B 1 773 ? -35.812 14.141 -32.625 1 87.5 773 SER B O 1
ATOM 13119 N N . MET B 1 774 ? -35.531 12.156 -31.703 1 91.06 774 MET B N 1
ATOM 13120 C CA . MET B 1 774 ? -34.125 12.367 -31.484 1 91.06 774 MET B CA 1
ATOM 13121 C C . MET B 1 774 ? -33.344 12.266 -32.812 1 91.06 774 MET B C 1
ATOM 13123 O O . MET B 1 774 ? -33.438 11.258 -33.5 1 91.06 774 MET B O 1
ATOM 13127 N N . GLU B 1 775 ? -32.625 13.312 -33.156 1 88.31 775 GLU B N 1
ATOM 13128 C CA . GLU B 1 775 ? -31.844 13.32 -34.375 1 88.31 775 GLU B CA 1
ATOM 13129 C C . GLU B 1 775 ? -30.375 12.961 -34.125 1 88.31 775 GLU B C 1
ATOM 13131 O O . GLU B 1 775 ? -29.734 12.344 -35 1 88.31 775 GLU B O 1
ATOM 13136 N N . LYS B 1 776 ? -29.969 13.477 -33.031 1 89.38 776 LYS B N 1
ATOM 13137 C CA . LYS B 1 776 ? -28.609 13.18 -32.594 1 89.38 776 LYS B CA 1
ATOM 13138 C C . LYS B 1 776 ? -28.578 12.773 -31.125 1 89.38 776 LYS B C 1
ATOM 13140 O O . LYS B 1 776 ? -29.312 13.312 -30.312 1 89.38 776 LYS B O 1
ATOM 13145 N N . ILE B 1 777 ? -27.75 11.891 -30.781 1 89.5 777 ILE B N 1
ATOM 13146 C CA . ILE B 1 777 ? -27.625 11.516 -29.375 1 89.5 777 ILE B CA 1
ATOM 13147 C C . ILE B 1 777 ? -26.891 12.617 -28.609 1 89.5 777 ILE B C 1
ATOM 13149 O O . ILE B 1 777 ? -27.328 13.031 -27.531 1 89.5 777 ILE B O 1
ATOM 13153 N N . ILE B 1 778 ? -25.734 12.984 -29.203 1 89.12 778 ILE B N 1
ATOM 13154 C CA . ILE B 1 778 ? -25.047 14.148 -28.656 1 89.12 778 ILE B CA 1
ATOM 13155 C C . ILE B 1 778 ? -25.297 15.359 -29.547 1 89.12 778 ILE B C 1
ATOM 13157 O O . ILE B 1 778 ? -24.922 15.359 -30.734 1 89.12 778 ILE B O 1
ATOM 13161 N N . GLY B 1 779 ? -25.922 16.328 -28.875 1 83.06 779 GLY B N 1
ATOM 13162 C CA . GLY B 1 779 ? -26.375 17.5 -29.641 1 83.06 779 GLY B CA 1
ATOM 13163 C C . GLY B 1 779 ? -25.219 18.328 -30.156 1 83.06 779 GLY B C 1
ATOM 13164 O O . GLY B 1 779 ? -24.047 17.984 -29.984 1 83.06 779 GLY B O 1
ATOM 13165 N N . ASP B 1 780 ? -25.703 19.453 -30.75 1 77.31 780 ASP B N 1
ATOM 13166 C CA . ASP B 1 780 ? -24.781 20.375 -31.391 1 77.31 780 ASP B CA 1
ATOM 13167 C C . ASP B 1 780 ? -24.234 21.391 -30.375 1 77.31 780 ASP B C 1
ATOM 13169 O O . ASP B 1 780 ? -24.797 21.562 -29.297 1 77.31 780 ASP B O 1
ATOM 13173 N N . GLY B 1 781 ? -22.938 21.75 -30.375 1 72.25 781 GLY B N 1
ATOM 13174 C CA . GLY B 1 781 ? -22.5 22.875 -29.562 1 72.25 781 GLY B CA 1
ATOM 13175 C C . GLY B 1 781 ? -21.234 22.562 -28.766 1 72.25 781 GLY B C 1
ATOM 13176 O O . GLY B 1 781 ? -20.797 23.391 -27.969 1 72.25 781 GLY B O 1
ATOM 13177 N N . PHE B 1 782 ? -20.891 21.359 -28.859 1 79 782 PHE B N 1
ATOM 13178 C CA . PHE B 1 782 ? -19.672 21.047 -28.125 1 79 782 PHE B CA 1
ATOM 13179 C C . PHE B 1 782 ? -18.453 21.062 -29.062 1 79 782 PHE B C 1
ATOM 13181 O O . PHE B 1 782 ? -18.516 20.531 -30.172 1 79 782 PHE B O 1
ATOM 13188 N N . ALA B 1 783 ? -17.531 21.875 -28.547 1 76.06 783 ALA B N 1
ATOM 13189 C CA . ALA B 1 783 ? -16.266 21.891 -29.297 1 76.06 783 ALA B CA 1
ATOM 13190 C C . ALA B 1 783 ? -15.547 20.547 -29.172 1 76.06 783 ALA B C 1
ATOM 13192 O O . ALA B 1 783 ? -15.75 19.828 -28.188 1 76.06 783 ALA B O 1
ATOM 13193 N N . ARG B 1 784 ? -14.859 20.219 -30.156 1 76.19 784 ARG B N 1
ATOM 13194 C CA . ARG B 1 784 ? -14.109 18.969 -30.219 1 76.19 784 ARG B CA 1
ATOM 13195 C C . ARG B 1 784 ? -13.211 18.828 -29 1 76.19 784 ARG B C 1
ATOM 13197 O O . ARG B 1 784 ? -13.102 17.734 -28.422 1 76.19 784 ARG B O 1
ATOM 13204 N N . GLU B 1 785 ? -12.625 19.875 -28.594 1 75.69 785 GLU B N 1
ATOM 13205 C CA . GLU B 1 785 ? -11.695 19.859 -27.469 1 75.69 785 GLU B CA 1
ATOM 13206 C C . GLU B 1 785 ? -12.43 19.609 -26.156 1 75.69 785 GLU B C 1
ATOM 13208 O O . GLU B 1 785 ? -11.891 18.938 -25.266 1 75.69 785 GLU B O 1
ATOM 13213 N N . GLU B 1 786 ? -13.555 20.094 -26.156 1 77.25 786 GLU B N 1
ATOM 13214 C CA . GLU B 1 786 ? -14.359 19.891 -24.953 1 77.25 786 GLU B CA 1
ATOM 13215 C C . GLU B 1 786 ? -14.781 18.438 -24.812 1 77.25 786 GLU B C 1
ATOM 13217 O O . GLU B 1 786 ? -14.797 17.906 -23.703 1 77.25 786 GLU B O 1
ATOM 13222 N N . LEU B 1 787 ? -15.141 17.875 -25.969 1 78.25 787 LEU B N 1
ATOM 13223 C CA . LEU B 1 787 ? -15.547 16.469 -25.938 1 78.25 787 LEU B CA 1
ATOM 13224 C C . LEU B 1 787 ? -14.367 15.57 -25.609 1 78.25 787 LEU B C 1
ATOM 13226 O O . LEU B 1 787 ? -14.516 14.594 -24.875 1 78.25 787 LEU B O 1
ATOM 13230 N N . ALA B 1 788 ? -13.219 16 -26.031 1 74.94 788 ALA B N 1
ATOM 13231 C CA . ALA B 1 788 ? -12.016 15.211 -25.766 1 74.94 788 ALA B CA 1
ATOM 13232 C C . ALA B 1 788 ? -11.625 15.297 -24.297 1 74.94 788 ALA B C 1
ATOM 13234 O O . ALA B 1 788 ? -11.211 14.297 -23.703 1 74.94 788 ALA B O 1
ATOM 13235 N N . THR B 1 789 ? -11.812 16.406 -23.75 1 76.25 789 THR B N 1
ATOM 13236 C CA . THR B 1 789 ? -11.414 16.625 -22.359 1 76.25 789 THR B CA 1
ATOM 13237 C C . THR B 1 789 ? -12.406 15.961 -21.406 1 76.25 789 THR B C 1
ATOM 13239 O O . THR B 1 789 ? -12.039 15.562 -20.312 1 76.25 789 THR B O 1
ATOM 13242 N N . SER B 1 790 ? -13.633 15.812 -21.859 1 79.56 790 SER B N 1
ATOM 13243 C CA . SER B 1 790 ? -14.656 15.227 -21.016 1 79.56 790 SER B CA 1
ATOM 13244 C C . SER B 1 790 ? -14.508 13.703 -20.938 1 79.56 790 SER B C 1
ATOM 13246 O O . SER B 1 790 ? -15 13.07 -20 1 79.56 790 SER B O 1
ATOM 13248 N N . GLY B 1 791 ? -13.859 13.109 -21.891 1 79.12 791 GLY B N 1
ATOM 13249 C CA . GLY B 1 791 ? -13.734 11.664 -21.953 1 79.12 791 GLY B CA 1
ATOM 13250 C C . GLY B 1 791 ? -15.031 10.953 -22.281 1 79.12 791 GLY B C 1
ATOM 13251 O O . GLY B 1 791 ? -15.258 9.828 -21.844 1 79.12 791 GLY B O 1
ATOM 13252 N N . LEU B 1 792 ? -15.867 11.625 -23.016 1 84 792 LEU B N 1
ATOM 13253 C CA . LEU B 1 792 ? -17.172 11.062 -23.375 1 84 792 LEU B CA 1
ATOM 13254 C C . LEU B 1 792 ? -17 9.703 -24.047 1 84 792 LEU B C 1
ATOM 13256 O O . LEU B 1 792 ? -16.234 9.57 -25 1 84 792 LEU B O 1
ATOM 13260 N N . PHE B 1 793 ? -17.625 8.672 -23.594 1 82.62 793 PHE B N 1
ATOM 13261 C CA . PHE B 1 793 ? -17.734 7.32 -24.125 1 82.62 793 PHE B CA 1
ATOM 13262 C C . PHE B 1 793 ? -16.391 6.625 -24.125 1 82.62 793 PHE B C 1
ATOM 13264 O O . PHE B 1 793 ? -16.172 5.684 -24.891 1 82.62 793 PHE B O 1
ATOM 13271 N N . SER B 1 794 ? -15.453 7.18 -23.375 1 81.06 794 SER B N 1
ATOM 13272 C CA . SER B 1 794 ? -14.148 6.539 -23.312 1 81.06 794 SER B CA 1
ATOM 13273 C C . SER B 1 794 ? -14.234 5.184 -22.609 1 81.06 794 SER B C 1
ATOM 13275 O O . SER B 1 794 ? -13.438 4.285 -22.891 1 81.06 794 SER B O 1
ATOM 13277 N N . CYS B 1 795 ? -15.32 4.988 -21.812 1 83.88 795 CYS B N 1
ATOM 13278 C CA . CYS B 1 795 ? -15.469 3.74 -21.062 1 83.88 795 CYS B CA 1
ATOM 13279 C C . CYS B 1 795 ? -16.656 2.936 -21.594 1 83.88 795 CYS B C 1
ATOM 13281 O O . CYS B 1 795 ? -17.016 1.914 -21.016 1 83.88 795 CYS B O 1
ATOM 13283 N N . LEU B 1 796 ? -17.234 3.398 -22.625 1 85.38 796 LEU B N 1
ATOM 13284 C CA . LEU B 1 796 ? -18.453 2.768 -23.125 1 85.38 796 LEU B CA 1
ATOM 13285 C C . LEU B 1 796 ? -18.156 1.373 -23.656 1 85.38 796 LEU B C 1
ATOM 13287 O O . LEU B 1 796 ? -17.266 1.199 -24.484 1 85.38 796 LEU B O 1
ATOM 13291 N N . LYS B 1 797 ? -18.891 0.407 -23.25 1 80.88 797 LYS B N 1
ATOM 13292 C CA . LYS B 1 797 ? -18.703 -0.971 -23.703 1 80.88 797 LYS B CA 1
ATOM 13293 C C . LYS B 1 797 ? -19.891 -1.445 -24.531 1 80.88 797 LYS B C 1
ATOM 13295 O O . LYS B 1 797 ? -19.75 -2.295 -25.406 1 80.88 797 LYS B O 1
ATOM 13300 N N . PHE B 1 798 ? -21.078 -0.862 -24.141 1 85.25 798 PHE B N 1
ATOM 13301 C CA . PHE B 1 798 ? -22.281 -1.319 -24.812 1 85.25 798 PHE B CA 1
ATOM 13302 C C . PHE B 1 798 ? -23.172 -0.14 -25.172 1 85.25 798 PHE B C 1
ATOM 13304 O O . PHE B 1 798 ? -23.469 0.71 -24.344 1 85.25 798 PHE B O 1
ATOM 13311 N N . LEU B 1 799 ? -23.531 -0.068 -26.453 1 87.75 799 LEU B N 1
ATOM 13312 C CA . LEU B 1 799 ? -24.469 0.933 -26.953 1 87.75 799 LEU B CA 1
ATOM 13313 C C . LEU B 1 799 ? -25.625 0.271 -27.703 1 87.75 799 LEU B C 1
ATOM 13315 O O . LEU B 1 799 ? -25.406 -0.416 -28.703 1 87.75 799 LEU B O 1
ATOM 13319 N N . ASN B 1 800 ? -26.797 0.394 -27.125 1 89.12 800 ASN B N 1
ATOM 13320 C CA . ASN B 1 800 ? -28.016 -0.173 -27.719 1 89.12 800 ASN B CA 1
ATOM 13321 C C . ASN B 1 800 ? -28.984 0.916 -28.172 1 89.12 800 ASN B C 1
ATOM 13323 O O . ASN B 1 800 ? -29.484 1.677 -27.344 1 89.12 800 ASN B O 1
ATOM 13327 N N . ILE B 1 801 ? -29.188 1.017 -29.484 1 89.94 801 ILE B N 1
ATOM 13328 C CA . ILE B 1 801 ? -30.109 1.998 -30.047 1 89.94 801 ILE B CA 1
ATOM 13329 C C . ILE B 1 801 ? -31.203 1.285 -30.828 1 89.94 801 ILE B C 1
ATOM 13331 O O . ILE B 1 801 ? -30.922 0.65 -31.859 1 89.94 801 ILE B O 1
ATOM 13335 N N . ILE B 1 802 ? -32.375 1.436 -30.281 1 90.25 802 ILE B N 1
ATOM 13336 C CA . ILE B 1 802 ? -33.5 0.729 -30.922 1 90.25 802 ILE B CA 1
ATOM 13337 C C . ILE B 1 802 ? -34.625 1.705 -31.203 1 90.25 802 ILE B C 1
ATOM 13339 O O . ILE B 1 802 ? -35.031 2.477 -30.328 1 90.25 802 ILE B O 1
ATOM 13343 N N . ASP B 1 803 ? -35.188 1.729 -32.344 1 89.44 803 ASP B N 1
ATOM 13344 C CA . ASP B 1 803 ? -36.438 2.4 -32.688 1 89.44 803 ASP B CA 1
ATOM 13345 C C . ASP B 1 803 ? -36.281 3.918 -32.625 1 89.44 803 ASP B C 1
ATOM 13347 O O . ASP B 1 803 ? -37.062 4.582 -31.906 1 89.44 803 ASP B O 1
ATOM 13351 N N . LEU B 1 804 ? -35.281 4.426 -33.219 1 91.81 804 LEU B N 1
ATOM 13352 C CA . LEU B 1 804 ? -35.094 5.863 -33.406 1 91.81 804 LEU B CA 1
ATOM 13353 C C . LEU B 1 804 ? -35.188 6.25 -34.875 1 91.81 804 LEU B C 1
ATOM 13355 O O . LEU B 1 804 ? -34.156 6.465 -35.531 1 91.81 804 LEU B O 1
ATOM 13359 N N . PRO B 1 805 ? -36.375 6.52 -35.344 1 88 805 PRO B N 1
ATOM 13360 C CA . PRO B 1 805 ? -36.531 6.742 -36.781 1 88 805 PRO B CA 1
ATOM 13361 C C . PRO B 1 805 ? -35.906 8.047 -37.25 1 88 805 PRO B C 1
ATOM 13363 O O . PRO B 1 805 ? -35.469 8.141 -38.406 1 88 805 PRO B O 1
ATOM 13366 N N . SER B 1 806 ? -35.75 9.031 -36.438 1 89.75 806 SER B N 1
ATOM 13367 C CA . SER B 1 806 ? -35.219 10.336 -36.844 1 89.75 806 SER B CA 1
ATOM 13368 C C . SER B 1 806 ? -33.719 10.453 -36.594 1 89.75 806 SER B C 1
ATOM 13370 O O . SER B 1 806 ? -33.125 11.492 -36.875 1 89.75 806 SER B O 1
ATOM 13372 N N . LEU B 1 807 ? -33.125 9.414 -36.062 1 90.19 807 LEU B N 1
ATOM 13373 C CA . LEU B 1 807 ? -31.703 9.484 -35.688 1 90.19 807 LEU B CA 1
ATOM 13374 C C . LEU B 1 807 ? -30.828 9.555 -36.938 1 90.19 807 LEU B C 1
ATOM 13376 O O . LEU B 1 807 ? -30.906 8.688 -37.812 1 90.19 807 LEU B O 1
ATOM 13380 N N . ARG B 1 808 ? -30 10.57 -37.031 1 85 808 ARG B N 1
ATOM 13381 C CA . ARG B 1 808 ? -29.125 10.75 -38.188 1 85 808 ARG B CA 1
ATOM 13382 C C . ARG B 1 808 ? -27.672 10.414 -37.844 1 85 808 ARG B C 1
ATOM 13384 O O . ARG B 1 808 ? -26.953 9.852 -38.688 1 85 808 ARG B O 1
ATOM 13391 N N . SER B 1 809 ? -27.344 10.867 -36.688 1 84.56 809 SER B N 1
ATOM 13392 C CA . SER B 1 809 ? -25.969 10.625 -36.25 1 84.56 809 SER B CA 1
ATOM 13393 C C . SER B 1 809 ? -25.891 10.5 -34.75 1 84.56 809 SER B C 1
ATOM 13395 O O . SER B 1 809 ? -26.781 10.969 -34.031 1 84.56 809 SER B O 1
ATOM 13397 N N . ILE B 1 810 ? -24.859 9.82 -34.281 1 84.88 810 ILE B N 1
ATOM 13398 C CA . ILE B 1 810 ? -24.641 9.727 -32.844 1 84.88 810 ILE B CA 1
ATOM 13399 C C . ILE B 1 810 ? -23.922 10.977 -32.344 1 84.88 810 ILE B C 1
ATOM 13401 O O . ILE B 1 810 ? -24.312 11.562 -31.328 1 84.88 810 ILE B O 1
ATOM 13405 N N . CYS B 1 811 ? -22.859 11.273 -33 1 82.44 811 CYS B N 1
ATOM 13406 C CA . CYS B 1 811 ? -22.094 12.484 -32.688 1 82.44 811 CYS B CA 1
ATOM 13407 C C . CYS B 1 811 ? -21.453 13.031 -33.969 1 82.44 811 CYS B C 1
ATOM 13409 O O . CYS B 1 811 ? -21.141 12.273 -34.906 1 82.44 811 CYS B O 1
ATOM 13411 N N . ASP B 1 812 ? -21.281 14.328 -34 1 76.25 812 ASP B N 1
ATOM 13412 C CA . ASP B 1 812 ? -20.719 14.93 -35.188 1 76.25 812 ASP B CA 1
ATOM 13413 C C . ASP B 1 812 ? -19.219 14.672 -35.312 1 76.25 812 ASP B C 1
ATOM 13415 O O . ASP B 1 812 ? -18.688 14.477 -36.406 1 76.25 812 ASP B O 1
ATOM 13419 N N . ASP B 1 813 ? -18.578 14.641 -34.156 1 76.06 813 ASP B N 1
ATOM 13420 C CA . ASP B 1 813 ? -17.141 14.438 -34.156 1 76.06 813 ASP B CA 1
ATOM 13421 C C . ASP B 1 813 ? -16.797 12.977 -33.844 1 76.06 813 ASP B C 1
ATOM 13423 O O . ASP B 1 813 ? -17.547 12.281 -33.188 1 76.06 813 ASP B O 1
ATOM 13427 N N . PRO B 1 814 ? -15.727 12.531 -34.469 1 74.81 814 PRO B N 1
ATOM 13428 C CA . PRO B 1 814 ? -15.297 11.164 -34.156 1 74.81 814 PRO B CA 1
ATOM 13429 C C . PRO B 1 814 ? -14.906 10.977 -32.688 1 74.81 814 PRO B C 1
ATOM 13431 O O . PRO B 1 814 ? -14.328 11.875 -32.094 1 74.81 814 PRO B O 1
ATOM 13434 N N . LEU B 1 815 ? -15.477 9.984 -32.219 1 75.56 815 LEU B N 1
ATOM 13435 C CA . LEU B 1 815 ? -15.195 9.672 -30.828 1 75.56 815 LEU B CA 1
ATOM 13436 C C . LEU B 1 815 ? -14.211 8.508 -30.719 1 75.56 815 LEU B C 1
ATOM 13438 O O . LEU B 1 815 ? -14.109 7.691 -31.641 1 75.56 815 LEU B O 1
ATOM 13442 N N . PHE B 1 816 ? -13.367 8.523 -29.672 1 70 816 PHE B N 1
ATOM 13443 C CA . PHE B 1 816 ? -12.375 7.488 -29.406 1 70 816 PHE B CA 1
ATOM 13444 C C . PHE B 1 816 ? -12.914 6.465 -28.406 1 70 816 PHE B C 1
ATOM 13446 O O . PHE B 1 816 ? -13.422 6.832 -27.344 1 70 816 PHE B O 1
ATOM 13453 N N . PHE B 1 817 ? -13.008 5.18 -28.922 1 72.69 817 PHE B N 1
ATOM 13454 C CA . PHE B 1 817 ? -13.422 4.082 -28.062 1 72.69 817 PHE B CA 1
ATOM 13455 C C . PHE B 1 817 ? -12.242 3.176 -27.734 1 72.69 817 PHE B C 1
ATOM 13457 O O . PHE B 1 817 ? -12.031 2.154 -28.391 1 72.69 817 PHE B O 1
ATOM 13464 N N . PRO B 1 818 ? -11.555 3.4 -26.609 1 67.81 818 PRO B N 1
ATOM 13465 C CA . PRO B 1 818 ? -10.336 2.643 -26.328 1 67.81 818 PRO B CA 1
ATOM 13466 C C . PRO B 1 818 ? -10.617 1.187 -25.953 1 67.81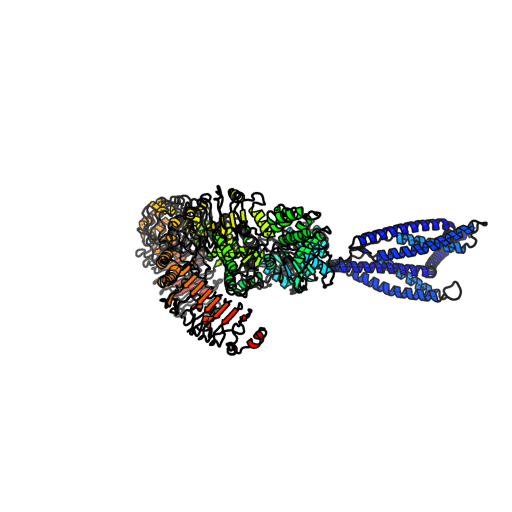 818 PRO B C 1
ATOM 13468 O O . PRO B 1 818 ? -9.797 0.309 -26.234 1 67.81 818 PRO B O 1
ATOM 13471 N N . GLN B 1 819 ? -11.75 0.791 -25.219 1 69.75 819 GLN B N 1
ATOM 13472 C CA . GLN B 1 819 ? -11.984 -0.541 -24.672 1 69.75 819 GLN B CA 1
ATOM 13473 C C . GLN B 1 819 ? -12.797 -1.398 -25.641 1 69.75 819 GLN B C 1
ATOM 13475 O O . GLN B 1 819 ? -13.07 -2.568 -25.359 1 69.75 819 GLN B O 1
ATOM 13480 N N . GLY B 1 820 ? -12.867 -1.134 -26.812 1 64.56 820 GLY B N 1
ATOM 13481 C CA . GLY B 1 820 ? -13.766 -1.886 -27.688 1 64.56 820 GLY B CA 1
ATOM 13482 C C . GLY B 1 820 ? -15.227 -1.732 -27.312 1 64.56 820 GLY B C 1
ATOM 13483 O O . GLY B 1 820 ? -15.555 -1.507 -26.141 1 64.56 820 GLY B O 1
ATOM 13484 N N . MET B 1 821 ? -16.109 -1.745 -28.172 1 73.5 821 MET B N 1
ATOM 13485 C CA . MET B 1 821 ? -17.516 -1.458 -27.922 1 73.5 821 MET B CA 1
ATOM 13486 C C . MET B 1 821 ? -18.406 -2.385 -28.734 1 73.5 821 MET B C 1
ATOM 13488 O O . MET B 1 821 ? -18.047 -2.803 -29.844 1 73.5 821 MET B O 1
ATOM 13492 N N . GLU B 1 822 ? -19.406 -2.936 -28 1 76.62 822 GLU B N 1
ATOM 13493 C CA . GLU B 1 822 ? -20.484 -3.633 -28.688 1 76.62 822 GLU B CA 1
ATOM 13494 C C . GLU B 1 822 ? -21.609 -2.676 -29.062 1 76.62 822 GLU B C 1
ATOM 13496 O O . GLU B 1 822 ? -22.156 -1.986 -28.188 1 76.62 822 GLU B O 1
ATOM 13501 N N . PHE B 1 823 ? -21.875 -2.637 -30.406 1 78.94 823 PHE B N 1
ATOM 13502 C CA . PHE B 1 823 ? -22.875 -1.702 -30.922 1 78.94 823 PHE B CA 1
ATOM 13503 C C . PHE B 1 823 ? -24.062 -2.449 -31.5 1 78.94 823 PHE B C 1
ATOM 13505 O O . PHE B 1 823 ? -23.906 -3.322 -32.344 1 78.94 823 PHE B O 1
ATOM 13512 N N . ARG B 1 824 ? -25.234 -2.195 -30.891 1 80.69 824 ARG B N 1
ATOM 13513 C CA . ARG B 1 824 ? -26.469 -2.773 -31.422 1 80.69 824 ARG B CA 1
ATOM 13514 C C . ARG B 1 824 ? -27.422 -1.685 -31.906 1 80.69 824 ARG B C 1
ATOM 13516 O O . ARG B 1 824 ? -27.781 -0.784 -31.141 1 80.69 824 ARG B O 1
ATOM 13523 N N . VAL B 1 825 ? -27.797 -1.673 -33.219 1 83.31 825 VAL B N 1
ATOM 13524 C CA . VAL B 1 825 ? -28.719 -0.708 -33.781 1 83.31 825 VAL B CA 1
ATOM 13525 C C . VAL B 1 825 ? -29.859 -1.443 -34.5 1 83.31 825 VAL B C 1
ATOM 13527 O O . VAL B 1 825 ? -29.609 -2.295 -35.375 1 83.31 825 VAL B O 1
ATOM 13530 N N . GLU B 1 826 ? -31.016 -1.136 -33.969 1 83.44 826 GLU B N 1
ATOM 13531 C CA . GLU B 1 826 ? -32.188 -1.759 -34.594 1 83.44 826 GLU B CA 1
ATOM 13532 C C . GLU B 1 826 ? -33.25 -0.717 -34.938 1 83.44 826 GLU B C 1
ATOM 13534 O O . GLU B 1 826 ? -33.531 0.173 -34.156 1 83.44 826 GLU B O 1
ATOM 13539 N N . ARG B 1 827 ? -33.844 -0.683 -36.156 1 83.88 827 ARG B N 1
ATOM 13540 C CA . ARG B 1 827 ? -34.969 0.136 -36.594 1 83.88 827 ARG B CA 1
ATOM 13541 C C . ARG B 1 827 ? -34.625 1.62 -36.531 1 83.88 827 ARG B C 1
ATOM 13543 O O . ARG B 1 827 ? -35.344 2.408 -35.938 1 83.88 827 ARG B O 1
ATOM 13550 N N . CYS B 1 828 ? -33.438 1.954 -37 1 86.56 828 CYS B N 1
ATOM 13551 C CA . CYS B 1 828 ? -33 3.34 -37.156 1 86.56 828 CYS B CA 1
ATOM 13552 C C . CYS B 1 828 ? -32.719 3.676 -38.594 1 86.56 828 CYS B C 1
ATOM 13554 O O . CYS B 1 828 ? -31.547 3.852 -38.969 1 86.56 828 CYS B O 1
ATOM 13556 N N . PRO B 1 829 ? -33.719 3.92 -39.406 1 80.44 829 PRO B N 1
ATOM 13557 C CA . PRO B 1 829 ? -33.5 4.117 -40.844 1 80.44 829 PRO B CA 1
ATOM 13558 C C . PRO B 1 829 ? -32.75 5.414 -41.156 1 80.44 829 PRO B C 1
ATOM 13560 O O . PRO B 1 829 ? -32.125 5.527 -42.219 1 80.44 829 PRO B O 1
ATOM 13563 N N . GLY B 1 830 ? -32.781 6.336 -40.312 1 81 830 GLY B N 1
ATOM 13564 C CA . GLY B 1 830 ? -32.156 7.625 -40.562 1 81 830 GLY B CA 1
ATOM 13565 C C . GLY B 1 830 ? -30.672 7.645 -40.25 1 81 830 GLY B C 1
ATOM 13566 O O . GLY B 1 830 ? -29.969 8.594 -40.625 1 81 830 GLY B O 1
ATOM 13567 N N . LEU B 1 831 ? -30.172 6.578 -39.594 1 82.25 831 LEU B N 1
ATOM 13568 C CA . LEU B 1 831 ? -28.781 6.59 -39.125 1 82.25 831 LEU B CA 1
ATOM 13569 C C . LEU B 1 831 ? -27.828 6.379 -40.312 1 82.25 831 LEU B C 1
ATOM 13571 O O . LEU B 1 831 ? -27.922 5.387 -41.031 1 82.25 831 LEU B O 1
ATOM 13575 N N . ARG B 1 832 ? -26.969 7.484 -40.625 1 71.31 832 ARG B N 1
ATOM 13576 C CA . ARG B 1 832 ? -26.094 7.43 -41.781 1 71.31 832 ARG B CA 1
ATOM 13577 C C . ARG B 1 832 ? -24.625 7.375 -41.344 1 71.31 832 ARG B C 1
ATOM 13579 O O . ARG B 1 832 ? -23.781 6.832 -42.062 1 71.31 832 ARG B O 1
ATOM 13586 N N . LYS B 1 833 ? -24.297 7.953 -40.188 1 68.56 833 LYS B N 1
ATOM 13587 C CA . LYS B 1 833 ? -22.891 8.078 -39.844 1 68.56 833 LYS B CA 1
ATOM 13588 C C . LYS B 1 833 ? -22.625 7.547 -38.438 1 68.56 833 LYS B C 1
ATOM 13590 O O . LYS B 1 833 ? -23.359 7.848 -37.5 1 68.56 833 LYS B O 1
ATOM 13595 N N . LEU B 1 834 ? -21.688 6.57 -38.312 1 70.19 834 LEU B N 1
ATOM 13596 C CA . LEU B 1 834 ? -21.203 6.152 -37 1 70.19 834 LEU B CA 1
ATOM 13597 C C . LEU B 1 834 ? -19.906 6.863 -36.656 1 70.19 834 LEU B C 1
ATOM 13599 O O . LEU B 1 834 ? -19.062 7.09 -37.531 1 70.19 834 LEU B O 1
ATOM 13603 N N . PRO B 1 835 ? -19.844 7.461 -35.406 1 63.44 835 PRO B N 1
ATOM 13604 C CA . PRO B 1 835 ? -18.688 8.25 -35.031 1 63.44 835 PRO B CA 1
ATOM 13605 C C . PRO B 1 835 ? -17.453 7.391 -34.75 1 63.44 835 PRO B C 1
ATOM 13607 O O . PRO B 1 835 ? -16.953 7.344 -33.625 1 63.44 835 PRO B O 1
ATOM 13610 N N . LEU B 1 836 ? -16.922 6.562 -35.531 1 62.31 836 LEU B N 1
ATOM 13611 C CA . LEU B 1 836 ? -15.789 5.688 -35.25 1 62.31 836 LEU B CA 1
ATOM 13612 C C . LEU B 1 836 ? -14.523 6.23 -35.938 1 62.31 836 LEU B C 1
ATOM 13614 O O . LEU B 1 836 ? -14.578 6.719 -37.062 1 62.31 836 LEU B O 1
ATOM 13618 N N . VAL B 1 837 ? -13.68 6.707 -35.031 1 54.56 837 VAL B N 1
ATOM 13619 C CA . VAL B 1 837 ? -12.383 7.07 -35.562 1 54.56 837 VAL B CA 1
ATOM 13620 C C . VAL B 1 837 ? -11.586 5.809 -35.906 1 54.56 837 VAL B C 1
ATOM 13622 O O . VAL B 1 837 ? -11.742 4.781 -35.25 1 54.56 837 VAL B O 1
ATOM 13625 N N . SER B 1 838 ? -10.867 5.789 -37 1 47.38 838 SER B N 1
ATOM 13626 C CA . SER B 1 838 ? -10.031 4.68 -37.469 1 47.38 838 SER B CA 1
ATOM 13627 C C . SER B 1 838 ? -9.133 4.172 -36.344 1 47.38 838 SER B C 1
ATOM 13629 O O . SER B 1 838 ? -8.906 2.967 -36.219 1 47.38 838 SER B O 1
ATOM 13631 N N . ASN B 1 839 ? -8.57 5.035 -35.625 1 48.31 839 ASN B N 1
ATOM 13632 C CA . ASN B 1 839 ? -7.543 4.629 -34.688 1 48.31 839 ASN B CA 1
ATOM 13633 C C . ASN B 1 839 ? -8.148 4.285 -33.312 1 48.31 839 ASN B C 1
ATOM 13635 O O . ASN B 1 839 ? -7.418 4.094 -32.344 1 48.31 839 ASN B O 1
ATOM 13639 N N . SER B 1 840 ? -9.305 4.41 -33.25 1 51.72 840 SER B N 1
ATOM 13640 C CA . SER B 1 840 ? -9.938 4.277 -31.953 1 51.72 840 SER B CA 1
ATOM 13641 C C . SER B 1 840 ? -9.914 2.832 -31.469 1 51.72 840 SER B C 1
ATOM 13643 O O . SER B 1 840 ? -10.148 2.564 -30.281 1 51.72 840 SER B O 1
ATOM 13645 N N . ALA B 1 841 ? -10.047 1.821 -32.438 1 46.84 841 ALA B N 1
ATOM 13646 C CA . ALA B 1 841 ? -10.414 0.472 -32 1 46.84 841 ALA B CA 1
ATOM 13647 C C . ALA B 1 841 ? -9.203 -0.289 -31.484 1 46.84 841 ALA B C 1
ATOM 13649 O O . ALA B 1 841 ? -8.625 -1.109 -32.219 1 46.84 841 ALA B O 1
ATOM 13650 N N . ARG B 1 842 ? -8.336 0.391 -30.891 1 48.59 842 ARG B N 1
ATOM 13651 C CA . ARG B 1 842 ? -7.375 -0.58 -30.375 1 48.59 842 ARG B CA 1
ATOM 13652 C C . ARG B 1 842 ? -8.086 -1.793 -29.781 1 48.59 842 ARG B C 1
ATOM 13654 O O . ARG B 1 842 ? -7.473 -2.852 -29.609 1 48.59 842 ARG B O 1
ATOM 13661 N N . GLY B 1 843 ? -9.398 -1.585 -29.188 1 50.62 843 GLY B N 1
ATOM 13662 C CA . GLY B 1 843 ? -10.141 -2.744 -28.719 1 50.62 843 GLY B CA 1
ATOM 13663 C C . GLY B 1 843 ? -11.086 -3.309 -29.766 1 50.62 843 GLY B C 1
ATOM 13664 O O . GLY B 1 843 ? -11.133 -2.818 -30.891 1 50.62 843 GLY B O 1
ATOM 13665 N N . THR B 1 844 ? -11.633 -4.621 -29.609 1 50.91 844 THR B N 1
ATOM 13666 C CA . THR B 1 844 ? -12.523 -5.359 -30.5 1 50.91 844 THR B CA 1
ATOM 13667 C C . THR B 1 844 ? -13.852 -4.629 -30.656 1 50.91 844 THR B C 1
ATOM 13669 O O . THR B 1 844 ? -14.516 -4.312 -29.672 1 50.91 844 THR B O 1
ATOM 13672 N N . LEU B 1 845 ? -13.992 -3.883 -31.656 1 55.41 845 LEU B N 1
ATOM 13673 C CA . LEU B 1 845 ? -15.289 -3.312 -32 1 55.41 845 LEU B CA 1
ATOM 13674 C C . LEU B 1 845 ? -16.203 -4.371 -32.594 1 55.41 845 LEU B C 1
ATOM 13676 O O . LEU B 1 845 ? -15.852 -5.027 -33.594 1 55.41 845 LEU B O 1
ATOM 13680 N N . SER B 1 846 ? -17.047 -5.039 -31.766 1 54.66 846 SER B N 1
ATOM 13681 C CA . SER B 1 846 ? -18.031 -5.965 -32.312 1 54.66 846 SER B CA 1
ATOM 13682 C C . SER B 1 846 ? -19.328 -5.25 -32.656 1 54.66 846 SER B C 1
ATOM 13684 O O . SER B 1 846 ? -19.969 -4.652 -31.781 1 54.66 846 SER B O 1
ATOM 13686 N N . ILE B 1 847 ? -19.547 -4.969 -33.906 1 52.38 847 ILE B N 1
ATOM 13687 C CA . ILE B 1 847 ? -20.812 -4.379 -34.344 1 52.38 847 ILE B CA 1
ATOM 13688 C C . ILE B 1 847 ? -21.828 -5.484 -34.594 1 52.38 847 ILE B C 1
ATOM 13690 O O . ILE B 1 847 ? -21.578 -6.379 -35.406 1 52.38 847 ILE B O 1
ATOM 13694 N N . MET B 1 848 ? -22.609 -5.957 -33.719 1 49 848 MET B N 1
ATOM 13695 C CA . MET B 1 848 ? -23.672 -6.918 -34 1 49 848 MET B CA 1
ATOM 13696 C C . MET B 1 848 ? -24.844 -6.246 -34.688 1 49 848 MET B C 1
ATOM 13698 O O . MET B 1 848 ? -25.391 -5.262 -34.188 1 49 848 MET B O 1
ATOM 13702 N N . LYS B 1 849 ? -24.781 -6.344 -36 1 49.84 849 LYS B N 1
ATOM 13703 C CA . LYS B 1 849 ? -25.781 -5.824 -36.938 1 49.84 849 LYS B CA 1
ATOM 13704 C C . LYS B 1 849 ? -27.109 -6.562 -36.781 1 49.84 849 LYS B C 1
ATOM 13706 O O . LYS B 1 849 ? -27.156 -7.793 -36.844 1 49.84 849 LYS B O 1
ATOM 13711 N N . ALA B 1 850 ? -28.062 -6.141 -36.062 1 46.94 850 ALA B N 1
ATOM 13712 C CA . ALA B 1 850 ? -29.359 -6.801 -36.188 1 46.94 850 ALA B CA 1
ATOM 13713 C C . ALA B 1 850 ? -29.859 -6.781 -37.625 1 46.94 850 ALA B C 1
ATOM 13715 O O . ALA B 1 850 ? -30 -7.832 -38.25 1 46.94 850 ALA B O 1
ATOM 13716 N N . MET B 1 851 ? -31.062 -5.785 -38.031 1 44.19 851 MET B N 1
ATOM 13717 C CA . MET B 1 851 ? -31.953 -6.082 -39.156 1 44.19 851 MET B CA 1
ATOM 13718 C C . MET B 1 851 ? -31.375 -5.57 -40.469 1 44.19 851 MET B C 1
ATOM 13720 O O . MET B 1 851 ? -30.609 -4.602 -40.469 1 44.19 851 MET B O 1
ATOM 13724 N N . GLU B 1 852 ? -31.531 -6.227 -41.75 1 43.34 852 GLU B N 1
ATOM 13725 C CA . GLU B 1 852 ? -31.188 -6.262 -43.156 1 43.34 852 GLU B CA 1
ATOM 13726 C C . GLU B 1 852 ? -31.266 -4.871 -43.781 1 43.34 852 GLU B C 1
ATOM 13728 O O . GLU B 1 852 ? -30.438 -4.512 -44.625 1 43.34 852 GLU B O 1
ATOM 13733 N N . ASP B 1 853 ? -32.375 -4.145 -43.531 1 43.72 853 ASP B N 1
ATOM 13734 C CA . ASP B 1 853 ? -32.781 -3.123 -44.5 1 43.72 853 ASP B CA 1
ATOM 13735 C C . ASP B 1 853 ? -31.906 -1.876 -44.375 1 43.72 853 ASP B C 1
ATOM 13737 O O . ASP B 1 853 ? -31.938 -0.999 -45.25 1 43.72 853 ASP B O 1
ATOM 13741 N N . SER B 1 854 ? -31.281 -1.534 -43.25 1 45.94 854 SER B N 1
ATOM 13742 C CA . SER B 1 854 ? -30.812 -0.164 -43.062 1 45.94 854 SER B CA 1
ATOM 13743 C C . SER B 1 854 ? -29.312 -0.061 -43.281 1 45.94 854 SER B C 1
ATOM 13745 O O . SER B 1 854 ? -28.734 1.032 -43.25 1 45.94 854 SER B O 1
ATOM 13747 N N . TRP B 1 855 ? -28.531 -0.953 -43.5 1 48.25 855 TRP B N 1
ATOM 13748 C CA . TRP B 1 855 ? -27.094 -0.747 -43.438 1 48.25 855 TRP B CA 1
ATOM 13749 C C . TRP B 1 855 ? -26.562 -0.268 -44.781 1 48.25 855 TRP B C 1
ATOM 13751 O O . TRP B 1 855 ? -25.438 0.212 -44.875 1 48.25 855 TRP B O 1
ATOM 13761 N N . GLY B 1 856 ? -27.188 -0.72 -45.781 1 47.88 856 GLY B N 1
ATOM 13762 C CA . GLY B 1 856 ? -26.594 -0.323 -47.062 1 47.88 856 GLY B CA 1
ATOM 13763 C C . GLY B 1 856 ? -26.297 1.162 -47.125 1 47.88 856 GLY B C 1
ATOM 13764 O O . GLY B 1 856 ? -25.578 1.609 -48.031 1 47.88 856 GLY B O 1
ATOM 13765 N N . LYS B 1 857 ? -26.875 1.881 -46.125 1 52.69 857 LYS B N 1
ATOM 13766 C CA . LYS B 1 857 ? -26.734 3.322 -46.312 1 52.69 857 LYS B CA 1
ATOM 13767 C C . LYS B 1 857 ? -25.781 3.908 -45.281 1 52.69 857 LYS B C 1
ATOM 13769 O O . LYS B 1 857 ? -25.578 5.125 -45.219 1 52.69 857 LYS B O 1
ATOM 13774 N N . ILE B 1 858 ? -25.281 3.166 -44.312 1 53.5 858 ILE B N 1
ATOM 13775 C CA . ILE B 1 858 ? -24.438 3.752 -43.281 1 53.5 858 ILE B CA 1
ATOM 13776 C C . ILE B 1 858 ? -23.031 3.975 -43.844 1 53.5 858 ILE B C 1
ATOM 13778 O O . ILE B 1 858 ? -22.422 3.055 -44.375 1 53.5 858 ILE B O 1
ATOM 13782 N N . ARG B 1 859 ? -22.625 5.145 -44.125 1 53.22 859 ARG B N 1
ATOM 13783 C CA . ARG B 1 859 ? -21.328 5.547 -44.625 1 53.22 859 ARG B CA 1
ATOM 13784 C C . ARG B 1 859 ? -20.281 5.559 -43.5 1 53.22 859 ARG B C 1
ATOM 13786 O O . ARG B 1 859 ? -20.547 6.059 -42.406 1 53.22 859 ARG B O 1
ATOM 13793 N N . PHE B 1 860 ? -19.312 4.816 -43.594 1 50.91 860 PHE B N 1
ATOM 13794 C CA . PHE B 1 860 ? -18.172 4.863 -42.688 1 50.91 860 PHE B CA 1
ATOM 13795 C C . PHE B 1 860 ? -17.203 5.969 -43.094 1 50.91 860 PHE B C 1
ATOM 13797 O O . PHE B 1 860 ? -17.062 6.273 -44.281 1 50.91 860 PHE B O 1
ATOM 13804 N N . PRO B 1 861 ? -16.875 6.824 -42.344 1 47.91 861 PRO B N 1
ATOM 13805 C CA . PRO B 1 861 ? -15.922 7.832 -42.812 1 47.91 861 PRO B CA 1
ATOM 13806 C C . PRO B 1 861 ? -14.75 7.227 -43.562 1 47.91 861 PRO B C 1
ATOM 13808 O O . PRO B 1 861 ? -14.391 6.07 -43.344 1 47.91 861 PRO B O 1
ATOM 13811 N N . PRO B 1 862 ? -14.289 7.75 -44.781 1 41.28 862 PRO B N 1
ATOM 13812 C CA . PRO B 1 862 ? -13.266 7.266 -45.719 1 41.28 862 PRO B CA 1
ATOM 13813 C C . PRO B 1 862 ? -11.961 6.895 -45.031 1 41.28 862 PRO B C 1
ATOM 13815 O O . PRO B 1 862 ? -10.953 6.621 -45.688 1 41.28 862 PRO B O 1
ATOM 13818 N N . SER B 1 863 ? -11.664 7.023 -43.906 1 40.31 863 SER B N 1
ATOM 13819 C CA . SER B 1 863 ? -10.273 6.637 -43.688 1 40.31 863 SER B CA 1
ATOM 13820 C C . SER B 1 863 ? -10.086 5.129 -43.844 1 40.31 863 SER B C 1
ATOM 13822 O O . SER B 1 863 ? -11.062 4.371 -43.781 1 40.31 863 SER B O 1
ATOM 13824 N N . ARG B 1 864 ? -8.672 4.551 -43.812 1 38.34 864 ARG B N 1
ATOM 13825 C CA . ARG B 1 864 ? -8.148 3.207 -44.031 1 38.34 864 ARG B CA 1
ATOM 13826 C C . ARG B 1 864 ? -8.977 2.17 -43.281 1 38.34 864 ARG B C 1
ATOM 13828 O O . ARG B 1 864 ? -8.594 1 -43.219 1 38.34 864 ARG B O 1
ATOM 13835 N N . ALA B 1 865 ? -9.93 2.479 -42.688 1 38.69 865 ALA B N 1
ATOM 13836 C CA . ALA B 1 865 ? -10.727 1.598 -41.844 1 38.69 865 ALA B CA 1
ATOM 13837 C C . ALA B 1 865 ? -11.477 0.561 -42.688 1 38.69 865 ALA B C 1
ATOM 13839 O O . ALA B 1 865 ? -12.125 -0.331 -42.125 1 38.69 865 ALA B O 1
ATOM 13840 N N . GLU B 1 866 ? -11.523 0.701 -44 1 38.16 866 GLU B N 1
ATOM 13841 C CA . GLU B 1 866 ? -12.273 -0.263 -44.781 1 38.16 866 GLU B CA 1
ATOM 13842 C C . GLU B 1 866 ? -11.664 -1.659 -44.688 1 38.16 866 GLU B C 1
ATOM 13844 O O . GLU B 1 866 ? -12.391 -2.654 -44.625 1 38.16 866 GLU B O 1
ATOM 13849 N N . ASP B 1 867 ? -10.32 -1.745 -44.719 1 36.38 867 ASP B N 1
ATOM 13850 C CA . ASP B 1 867 ? -9.727 -3.07 -44.875 1 36.38 867 ASP B CA 1
ATOM 13851 C C . ASP B 1 867 ? -9.844 -3.877 -43.594 1 36.38 867 ASP B C 1
ATOM 13853 O O . ASP B 1 867 ? -9.945 -5.105 -43.625 1 36.38 867 ASP B O 1
ATOM 13857 N N . LYS B 1 868 ? -9.562 -3.223 -42.438 1 38.5 868 LYS B N 1
ATOM 13858 C CA . LYS B 1 868 ? -9.562 -4.047 -41.25 1 38.5 868 LYS B CA 1
ATOM 13859 C C . LYS B 1 868 ? -10.984 -4.43 -40.844 1 38.5 868 LYS B C 1
ATOM 13861 O O . LYS B 1 868 ? -11.18 -5.34 -40.031 1 38.5 868 LYS B O 1
ATOM 13866 N N . PHE B 1 869 ? -11.891 -3.783 -41.375 1 37.97 869 PHE B N 1
ATOM 13867 C CA . PHE B 1 869 ? -13.266 -4.133 -41.031 1 37.97 869 PHE B CA 1
ATOM 13868 C C . PHE B 1 869 ? -13.773 -5.277 -41.906 1 37.97 869 PHE B C 1
ATOM 13870 O O . PHE B 1 869 ? -14.898 -5.738 -41.719 1 37.97 869 PHE B O 1
ATOM 13877 N N . ASN B 1 870 ? -13.047 -5.598 -43.031 1 34.44 870 ASN B N 1
ATOM 13878 C CA . ASN B 1 870 ? -13.555 -6.676 -43.844 1 34.44 870 ASN B CA 1
ATOM 13879 C C . ASN B 1 870 ? -13.539 -8.016 -43.125 1 34.44 870 ASN B C 1
ATOM 13881 O O . ASN B 1 870 ? -14.102 -9 -43.625 1 34.44 870 ASN B O 1
ATOM 13885 N N . SER B 1 871 ? -12.492 -8.227 -42.312 1 32.97 871 SER B N 1
ATOM 13886 C CA . SER B 1 871 ? -12.477 -9.586 -41.781 1 32.97 871 SER B CA 1
ATOM 13887 C C . SER B 1 871 ? -13.656 -9.828 -40.844 1 32.97 871 SER B C 1
ATOM 13889 O O . SER B 1 871 ? -13.672 -10.82 -40.094 1 32.97 871 SER B O 1
ATOM 13891 N N . PHE B 1 872 ? -14.469 -8.906 -40.719 1 31.81 872 PHE B N 1
ATOM 13892 C CA . PHE B 1 872 ? -15.68 -9.047 -39.906 1 31.81 872 PHE B CA 1
ATOM 13893 C C . PHE B 1 872 ? -16.672 -10 -40.562 1 31.81 872 PHE B C 1
ATOM 13895 O O . PHE B 1 872 ? -17.062 -9.789 -41.719 1 31.81 872 PHE B O 1
ATOM 13902 N N . SER B 1 873 ? -16.281 -11.383 -40.562 1 28.39 873 SER B N 1
ATOM 13903 C CA . SER B 1 873 ? -17.266 -12.344 -41.062 1 28.39 873 SER B CA 1
ATOM 13904 C C . SER B 1 873 ? -18.672 -11.992 -40.594 1 28.39 873 SER B C 1
ATOM 13906 O O . SER B 1 873 ? -18.891 -11.742 -39.406 1 28.39 873 SER B O 1
ATOM 13908 N N . PHE B 1 874 ? -19.438 -11.5 -41.469 1 23.98 874 PHE B N 1
ATOM 13909 C CA . PHE B 1 874 ? -20.891 -11.516 -41.469 1 23.98 874 PHE B CA 1
ATOM 13910 C C . PHE B 1 874 ? -21.422 -12.945 -41.438 1 23.98 874 PHE B C 1
ATOM 13912 O O . PHE B 1 874 ? -20.906 -13.82 -42.156 1 23.98 874 PHE B O 1
#

pLDDT: mean 79.86, std 15.22, range [22.77, 96.94]

Solvent-accessible surface area (backbone atoms only — not comparable to full-atom values): 90048 Å² total; per-residue (Å²): 129,74,76,59,55,63,50,51,55,46,46,50,49,46,47,52,53,43,48,57,53,51,42,25,51,75,40,30,72,61,44,52,53,49,36,54,51,47,49,52,48,43,51,20,47,51,53,45,51,51,52,50,38,49,48,46,38,67,41,46,61,33,34,72,28,65,65,40,51,50,48,53,48,51,50,53,51,48,54,57,52,46,56,53,54,55,52,55,53,53,56,56,65,61,68,64,62,79,79,90,84,75,70,86,60,60,65,60,42,33,55,51,21,50,52,45,52,50,52,38,54,48,44,53,50,65,58,65,59,83,71,71,46,66,37,70,45,78,68,64,49,43,73,65,55,88,72,77,94,76,82,84,83,85,77,75,80,87,53,45,32,38,22,40,21,30,45,71,52,43,46,62,69,58,50,52,40,49,50,49,35,50,52,48,71,41,86,81,74,60,64,34,53,38,80,43,78,45,54,91,68,80,50,60,66,57,53,35,50,49,51,37,53,62,68,66,55,54,66,71,60,48,51,56,32,50,75,70,70,40,45,32,58,54,44,30,55,57,42,52,75,40,37,34,36,41,38,38,39,50,43,79,58,69,64,62,42,56,74,49,15,53,38,77,74,35,36,72,75,70,14,33,37,39,37,27,26,43,29,52,59,40,31,59,68,54,61,36,76,41,74,44,75,57,67,60,45,52,70,68,58,28,42,52,53,22,49,62,38,27,42,92,48,64,56,82,45,38,65,68,42,39,54,48,47,52,52,46,42,55,67,36,67,20,31,46,46,48,30,44,39,51,16,34,58,49,16,77,65,82,50,58,43,37,51,52,31,50,43,53,35,55,73,75,44,44,68,74,44,65,54,35,47,77,61,40,37,54,56,46,44,48,62,56,59,65,60,78,36,71,53,57,44,50,57,56,45,52,57,49,59,50,65,84,77,41,74,42,45,48,70,59,51,42,50,48,40,48,53,72,40,62,72,48,87,75,76,58,69,68,58,45,48,52,49,39,51,50,47,52,50,49,38,39,36,44,44,64,35,41,75,50,75,71,74,76,90,60,92,60,72,59,30,35,30,49,51,61,64,58,35,51,39,35,44,32,50,68,12,64,68,59,74,41,67,37,30,51,41,67,48,63,59,47,58,66,74,43,72,67,63,38,59,46,38,43,63,14,34,33,41,25,39,40,30,67,49,26,42,55,53,86,68,54,53,51,67,20,65,57,22,30,35,42,36,44,31,44,27,43,36,45,60,78,44,86,63,46,53,62,36,29,23,76,41,25,26,36,42,34,44,28,44,15,59,50,25,46,69,66,66,68,61,61,35,58,21,53,43,25,26,23,42,32,48,18,38,35,44,51,34,54,54,63,66,58,52,44,53,23,64,50,26,28,37,44,36,38,37,34,84,53,91,67,60,48,60,31,38,61,52,88,65,30,66,68,62,32,58,32,34,32,43,34,28,38,44,25,36,54,51,65,45,59,62,52,51,53,46,55,54,70,49,82,58,49,54,37,31,25,40,40,44,51,46,55,68,43,51,54,45,41,56,65,65,33,27,64,22,29,28,32,43,34,41,37,61,25,70,84,32,42,63,49,72,34,74,41,60,83,52,88,73,33,48,24,58,45,25,30,35,41,34,42,34,45,20,56,46,26,35,49,70,47,73,47,74,54,96,67,83,62,85,89,73,35,53,29,56,42,25,30,38,40,37,38,33,34,29,36,34,49,42,52,51,66,48,51,30,21,36,45,26,25,35,40,35,43,30,43,26,58,72,17,35,27,44,37,53,87,86,69,51,70,68,54,48,62,71,37,36,45,47,40,48,30,39,38,40,37,40,32,40,23,54,45,21,35,32,47,38,92,57,70,41,55,36,56,72,13,34,39,40,38,56,34,65,39,72,39,38,31,43,66,39,68,38,70,79,18,56,77,23,72,64,45,68,56,78,61,73,84,84,46,55,88,59,45,50,67,71,85,56,82,44,61,65,71,54,60,72,58,81,124,126,81,77,58,58,64,56,54,53,49,47,49,50,52,41,48,60,42,40,58,54,50,42,25,48,77,40,30,71,59,46,51,52,48,35,52,50,48,50,50,51,43,49,51,50,50,51,48,51,53,49,49,43,47,50,44,39,70,68,48,52,32,33,70,27,48,46,40,52,50,50,55,50,52,49,52,54,48,54,57,54,48,56,54,52,54,50,55,53,51,58,53,59,60,64,53,68,64,80,70,88,65,70,84,60,61,66,61,44,34,54,49,21,50,50,48,51,52,51,39,52,50,48,53,52,64,60,64,60,84,71,70,45,65,39,72,35,80,64,66,36,39,72,65,49,95,60,72,95,73,84,83,82,86,77,73,80,88,53,47,31,40,20,39,22,30,44,74,53,45,45,61,71,46,48,50,28,48,52,44,32,49,52,44,70,43,87,79,73,58,60,33,49,36,80,43,78,46,53,90,66,82,52,61,65,58,55,39,50,50,50,36,56,60,51,60,50,52,66,71,60,46,50,56,31,51,75,63,68,39,43,31,50,54,44,27,56,50,40,51,77,42,35,32,35,40,37,38,39,51,42,79,59,70,64,63,41,56,73,50,14,50,32,74,73,35,38,71,72,70,15,33,38,38,35,27,26,44,29,49,49,41,30,37,54,54,62,36,76,42,72,45,73,55,64,62,44,51,71,68,56,27,44,51,52,23,46,64,42,31,42,95,52,64,55,85,71,38,69,67,42,39,54,50,49,50,52,47,41,54,66,35,65,20,30,46,46,49,30,44,42,50,15,48,60,48,38,87,66,84,50,60,67,58,52,52,49,49,46,54,33,56,71,72,44,41,68,75,43,67,54,36,45,76,62,42,38,53,55,45,44,50,62,58,61,66,61,78,38,71,54,57,46,50,56,56,46,54,59,49,59,49,63,87,76,40,73,41,47,48,70,59,51,41,50,47,40,50,52,72,40,63,72,48,86,74,76,59,68,69,56,46,48,19,44,38,47,34,48,51,50,52,38,39,36,44,43,63,34,41,76,51,75,73,71,76,94,58,92,58,73,57,31,34,32,49,52,62,61,57,35,51,42,37,46,32,52,68,12,62,68,61,74,39,64,38,30,51,40,69,47,65,59,46,59,66,75,43,71,68,61,40,60,46,38,44,62,13,34,33,40,25,39,37,30,68,50,26,40,56,54,86,67,51,51,54,67,21,65,57,23,31,36,43,36,43,32,42,27,42,35,45,61,77,45,84,61,44,53,65,37,28,22,76,40,26,24,34,42,33,45,27,44,14,59,51,25,49,68,65,65,70,62,62,35,59,22,54,44,26,25,22,41,33,48,20,39,36,45,51,35,53,53,64,68,56,50,44,54,24,63,49,26,28,36,44,36,38,38,33,84,54,91,66,62,48,58,32,40,62,51,88,63,31,65,67,63,34,58,32,33,33,45,34,28,37,45,25,36,55,50,66,46,58,63,53,49,55,43,54,54,70,46,83,59,51,54,36,30,25,42,41,42,52,47,56,69,43,52,55,46,42,56,67,64,33,29,64,21,30,28,32,42,33,43,37,59,24,71,84,32,42,64,49,72,36,74,39,58,79,50,87,71,33,47,24,60,44,25,29,36,43,34,40,35,46,20,59,46,28,35,49,69,47,74,47,74,52,93,66,84,60,86,92,72,34,51,29,57,41,24,28,38,40,38,39,33,35,29,35,33,49,41,51,52,67,49,52,29,21,36,45,26,27,36,42,34,43,30,43,27,59,74,18,36,27,43,38,51,88,84,69,51,70,67,56,49,61,72,38,34,44,47,37,47,30,39,37,40,37,38,33,42,23,55,44,22,34,34,49,38,91,58,67,40,53,34,48,58,13,31,40,39,38,56,35,66,38,71,39,40,32,43,65,39,68,37,74,81,18,52,80,23,70,65,45,69,52,77,66,71,82,85,48,55,90,61,46,48,65,71,83,56,85,46,63,66,76,54,57,74,57,80,124

Secondary structure (DSSP, 8-state):
--SHHHHHHHHHHHHHHHHHHHHHHHTHHHHHHHHHHHHHHHHHHHHHHHHHHHHHHHTSSEEE-HHHHHHHHHHHHHHHHHHHHHHHHHHHHHGGGSSSS--S-HHHHHHHHHHHHHHHHHHHHHHH-----EEE----SSPPPP----------TT-SEEEEE-STTSSHHHHHHHHHHHHHHS--S-SEEEEEE--SS--HHHHHHHHHHHTT--HHHHHHHHHTT-HHHHHHHHHHTS-EEEEEEEE-S---HHHHT--GGGGGGS-EEEEEES-HHHHHHTT-SEEEE-PPPPHHHHHHHHHHHH-SSGGGT-HHHHHHHHHHHHHTTT-HHHHHHHHHHTTT---HHHHHHHHHHHHH-GGGSTTIIIIIIHHHHHHHHTT--HHHHHHHHHGGGSPTT--EEHHHHHHHHHHHTTT-SSS-HHHHHHHHHHHHHHHHHTTSSEEE---SSS-PPPEEE--HHHHHHHHHHHTTTTT-TTSEEEEES-SS--HHHHHGGGG-SEEEEE-TT-----SPPS--TT--EEEEES-----PPTTTTGGGTTT--EEE-TT-TT--S--GGGGG-TT--EEE-TT----EE-GGGGG-TT--EEE----SSS-EEEEE-TTTTTTS--SEEE-TTEEETTHHHHHHHHHT-SS--EEEEEE-SHHHHHHHHHH-TTTEEEEEEE--TT--EEEEEE---SS-TTTT--EEEEES-TT--EEEEEE-SS--TT--S-TT--EEEEES---S--GGGGG-TT--EEEEE--TT-SBSS-S---HHHHHHHTTTSS--EEEEES-TT--BS-SS-B--TT--EEEEES-TT--B--B-GGGTTS--EEEE--GGGGGG-B--SSTHHHHGGGS--/-TTSHHHHHHHHHHHHHHHHHHHHHHTHHHHHHHHHHHHHHHHHHHHHHHHHHHHHHHTSSEEE-HHHHHHHHHHHHHHHHHHHHHHHHHHHHHHHTSS-SS-S-HHHHHHHHHHHHHHHHHHHHHHH-----EEE----S-PPPP----------TT-SEEEEE-STTSSHHHHHHHHHHHHHHS--S-SEEEEEE--SS--HHHHHHHHHHHHT--HHHHHHHHHTT-HHHHHHHHHHTS-EEEEEEEE-S---HHHHT--GGGGGGS-EEEEEES-HHHHHHTT-SEEEE-PPPPHHHHHHHHHHHH-SSGGGT-HHHHHHHHHHHHHTTT-HHHHHHHHHHHTT---HHHHHHHHHHHHH-GGGSTTIIIIIIHHHHHHHHTT--HHHHHHHHHGGGSPTT--EEHHHHHHHHHHHTTT-SSS-HHHHHHHHHHHHHHHHHTTSSEEE---SSS-PPPEEE--HHHHHHHHHHHTTTTT-TTSEEEEES-SS--HHHHHGGGG-SEEEEE-TT-----SPPS--TT--EEEEES-----PPTTTTGGGTTT--EEE-TT-TT--S--GGGGG-TT--EEE-TT----EE-GGGGG-TT--EEE----SSS-EEEEE-TTTTTTS--SEEE-TTEEETTHHHHHHHHHT-SS--EEEEEE-SHHHHHHHHHH-TTTEEEEEEE--TT--EEEEEE---SS-TTTT--EEEEES-TT--EEEEEE-SS--TT--S-TT--EEEEES---S--GGGGG-TT--EEEEE--TT-SBSS-S---HHHHHHHTTTSS--EEEEES-TT--BS-SSPBP-TT--EEEEES-TT--B--B-GGGTTS--EEEE--TTSGGG-B--SSSHHHHTTT---

Organism: Eucalyptus grandis (NCBI:txid71139)